Protein 6WB9 (pdb70)

Sequence (1771 aa):
DILQLSYSDDAKDAIPLGTFEIDSTSDGNVTVTTVNIQDVEVSGEYCLNAQIEGKLDMPCFSYMKLRTPLKYDLIVDVDEDNEVKQVSLSYDETNDAITATVRYPEAGPTAPVTKLKVFSDDAFITDWQLANLGPWEKVIPDSRDRNRVLILSNPTETSCLVSSFNVSSGQILFRNVLPFTIDEIQLDSNDHNAMVCVNSSSNHWQKYDLHDWFLLEEGVDNAPSTTILQGFNKVEYFHREDPLALVLNVNDTQYMGFSANGTELIPVWQRDEWLTNVVDYAVLDVSLWNAYWLRLTTNWNRLINLLKENQTTVSDLKFGFAKILIVLTHDGFIGGLDMVNKGQLIWKLDLEIDQGVKMFWTDKNHDELVVFSHDGHYLTIEVTKDQPIIKSRSPLSERKTVDSVIRLNEHDHQYLIKFEDKDHLLFKLNSHIFVTEHDTNGIYGYIIENDTVKQTWKKAVNSKEKMVAYSKRETTNLNTLGITLGDKSVLYKYLYPNLAAYLIANEEHHTITFNLIDTITGEILITQEHKDSPDFRFPMDIVFGEYWVVYSYFSSEPVPEQKLVVVELYESLTPDERLSNSSDNFSYDPLTGHINKPQFQTKQFIFPEIIKTMSISKTTDDITTKAIVMELENGQITYIPKLLLNARGKPAEEMAKDKKKEFMATPYTPVIPINDNFIITHFRNLLPGSDSQLISIPTNLESTSIICDLGLDVFCTRITPSGQFDLMSPTFEKGKLLITIFVLLVITYFIRPSVSNKKLKSQWLIMLKDLVREKLLTIMNTKAYTQFNPEQLLQLENEMKIYMKSGDSALTEGNYFFLMEMLFYVLVYRNQDVDAQVVYNTLRDRLGENSYKMVIMKATLLQINGNDKGAIEYLENLLNDDLEYETDFVTYVSIAKKLIAIKTTSKNLSQESVLKEVVALTDKFPLDAELWWYASEIYFEMGQFEKACYCLEQVLCITPFNYACFGRLSETLYYEALRSKKQTKTELLEKALKNALRSVELSELYLKGWALVNIISRELGRNKQNDLIKLSASKLKEISAKSNNKDKITAELILNKIMLLDDQLKYWVLLPISIVMVLTGVLKQYIMTLITGSSANEAQPRVKLTEWQYLQWAQLLIGNGGNLSSDAFAAKKEFLVKDLTEENMASFIPQTIIMWWVNHFFAGFILMQLPFPLTAKFKEMLQTGIICQDLDVRWVSSISWYFISVLGLNPVYNLIGLNDQQVDKAMHAMANDLTIIQHETCLDNVEQRVLKQYMQEPYEWAKHLLDTKYIEKYNIQNSNTLPSPPGFQKNQITVLQVQKAWQIALQPAKSIPMNIFMSYMSGTSLQIIPIMTALMLLSGPIKAITQSQVQTAMFMYIVFQGVLMYIGYRKLNSMGLIPNAKGDWLPWERIAHYNNGLQWFSDSFVSKLLYTVSALVLFHSGFSSYEFHHLLKLNSLISKLPKDIMYETYAGLILFVLAVFTSFEKLQYLPIESNDGKIISQGNYLKEIALNKATNVDNLIGSNPNGEIIFTPSFVDVHMKRKICREWASNQINATANVVDNKKRLLFVQDSSALVLGLVAGFLQIESVHGFIWFLILYNLINVIYIVWICQLQPGKFYQSPLQDIFFESFFREITGFVMAWTFGYALIRRGTIKGRLDLAASNITGFVSTRTSFKLYQIGNFSTEYPYTSTTMFQDDEGNFEFANLPLNDGVNETTYYVMYPASMDFNLKPNRILIEFKNLENGTLQLNAFKNFFGREYFPSKDILQSMKVHPYHKAPIRSYLQARNVSI

Secondary structure (DSSP, 8-state):
-EEEEEEE-SSS-EEEEEEEE----SSS----EEEEE------EEEEEEEEESSS---S-SEEEEE-SS--EEEEEEE-TTS-EEEEEEEE-TT-SS-EEEEEPPEEPP---PBP--/--TTTTTTS-EEE----SEEEEEE-TTTSSEEEEEE---SS-EEEEEEETTT--EEEEEEESS-TTTEEEESS-TTEEEEEETTTTEEEEEESSS--EEEEESS-PPPEE----TT--EEE---SSS-EEEE-SSSEEEEEE-TTSS-EEEEEEETT-SS--B--EEE--HHHHHHHHHHHHHHHHHHHHHH----SHHHHTT--EEE--B-TTSEE--EETTTTS-B---EE---SSEEEEEESSTT--EEEEEETTSBEEEEE--SS--EEEE--B-SS-S-EEE--EE-TTS-EEEEEETTS-EEEEE---EEEEEEE-SS-EEEEEESSS-EEEEEE----TTEEEEEEEEPP-PPP--SEEE-TTS-EEEB---SS-EEEEEEETTTTEEEEEEE-SSS--EEEEEEE-S-B-TTS--EEEE-SSEEEEEEEB-SS-SSEEEEEEEEES-SSTT---S---TT----TTTT-SPPPEEEEEEEEESSPEEEEEE---SSS-SPPEEEEEETTS-EEEEETTTS-TTPPPHHHHHHS--S-TT-----SS----TTS-SSTT------SS-EEEEEE-SSTT-EEEEEESSSEEEEEE-TT---SS--TT--HHHHHHHHHHHHHHHHHHHHHHHHHHHHHHHT-/-HHHHHHHHHHHHHHHTGGGG--HHHHHHHHHHHHHHHTS--SSS-HHHHHHHHHHHHHHHHHTT-HHHHHHHHHHHHHHT-TTSHHHHHHHHHHHHHSS-HHHHHHHHHHHHHHSSSS---HHHHHHHHHHHHHHHHHHHT--HHHHHHHHHHHHHSS---HHHHHHHHHHHHHTT-HHHHHHHHHHHHHHSTT-HHHHHHHHHHHHHHHHHH-STHHHHHHHHHHHHHHHHHHS-TT-HHHHHHHHHHHHHHS--SS-SSHHHHHHHHHHHHHHS-HHHHHHHHHHHT--/----HHHIIIIIHHHHHHHHHHHHHHHHHHHHH----SS----HHHHHHHHHHHHHHHHHHHGGGS-HHHHHHHHHHHHHHHHT--TTTHHHHHHHHHHHHHHSTTS--EE-SS---GGGHHHH--S---SS--TTEE-HHHHHHHHHHHHHHHHHHTTS-----HHHHHHHHHHHHTPPP--TTSSHHHHHHHH--/----HHHHTTS-HHHHHH------SSPPPPTT---HHHHHHHHHHHHHTTTTTTTTHHHHHHHHTSTT-SS-HHHHHHHHHHHHHHHHT--TTSHHHHHHHHHHHHHHHHHHHHHHHHHHT-S--STTTSSTT-------SSEEEEE-/-HHHHHHHHHHHHHHHHHHHHHHHHHHHHTGGG------HHHHHHHHHHHHHHHHHHHTT-PPPEE--SS--SS--EE-S-SS---BHHHHTHHHHHHT--TTHHHHS-SSS--HHHHHHHHHHHHH-/--B-HHHHHHHHHHHHHHHHHHHHHHHHHHHHTT--HHHHHHHHHHHHHHHHHHIIIIISTT-TTTTSSSHIIIIISSSHHHHHHHHHHHHHHHHHH-/--EEE-----SGGGT--S--GGGEEEEEEEESS-SSSS--EEEE--SSSS----EEEE----STTB--EEEEEEEESSB--S-SEEEEEEEE-TTSSEEEEEEEE-TTB-SS--S---PPPPEEP---------B---PPP-

Solvent-accessible surface area: 77973 Å² total; per-residue (Å²): 82,85,1,54,0,5,11,9,47,100,100,139,128,53,74,55,1,1,31,1,76,19,79,67,74,87,152,51,100,0,77,16,81,69,67,78,70,71,141,55,121,1,51,28,43,42,23,0,26,0,66,7,153,58,145,44,94,18,80,8,0,0,7,0,67,1,163,56,86,16,50,3,21,0,22,0,5,3,7,104,71,39,48,16,26,22,0,1,0,11,45,51,100,119,22,115,40,3,58,12,56,22,54,79,27,91,94,13,22,77,6,74,8,57,104,4,172,102,22,53,54,41,13,102,124,20,4,10,28,40,27,8,0,0,45,10,85,62,30,13,52,2,63,142,62,99,59,55,0,1,0,0,0,18,66,59,170,105,24,0,1,0,0,2,0,32,2,31,56,10,124,26,55,11,26,12,67,4,94,11,30,18,116,42,0,49,19,4,43,144,59,99,19,0,0,0,0,25,44,82,110,57,88,80,21,42,29,12,15,2,32,47,0,18,4,47,116,52,15,51,123,119,50,42,90,40,54,136,76,176,14,189,107,70,89,86,115,24,22,156,16,125,97,73,0,20,0,9,9,6,72,114,13,36,4,33,0,25,7,33,107,57,127,140,97,76,93,62,17,113,40,40,0,9,1,3,42,3,55,9,54,6,28,24,80,88,123,63,161,101,40,46,131,119,34,41,42,62,20,157,84,117,97,66,93,113,106,153,159,116,177,125,110,118,36,17,90,57,10,2,8,3,12,13,0,0,0,0,0,70,66,0,32,0,0,0,1,16,13,50,64,152,5,113,48,74,9,54,27,67,0,106,18,97,67,1,12,56,5,30,19,6,63,167,111,72,67,44,0,0,0,0,1,39,62,0,52,32,0,11,0,40,4,54,166,107,85,2,104,57,121,37,102,43,70,17,85,95,133,133,42,0,62,22,6,10,47,0,25,95,134,82,30,22,0,0,0,20,6,80,92,132,69,31,31,29,22,126,21,142,121,36,14,2,1,0,2,61,37,77,81,0,0,40,1,23,0,5,82,137,104,93,40,51,105,2,2,48,1,44,25,58,108,111,19,99,12,37,6,26,19,54,19,36,131,23,67,51,38,18,15,4,10,35,15,18,82,24,16,0,9,5,6,1,20,0,32,2,1,0,0,4,0,10,2,1,82,91,40,79,0,0,18,0,8,0,0,0,2,0,0,0,2,3,19,5,9,1,13,3,111,9,56,13,1,33,110,21,40,20,23,3,7,0,0,14,22,6,0,0,0,0,0,2,0,23,106,16,0,3,2,0,0,0,0,0,0,5,1,0,7,7,70,84,57,51,85,46,84,10,65,23,42,130,144,72,75,15,52,0,1,25,0,70,9,15,57,14,70,39,62,24,51,0,0,0,3,18,32,11,0,42,22,8,18,3,0,84,5,54,56,17,23,3,14,18,0,0,0,0,1,0,88,45,3,6,0,5,16,7,9,19,24,74,0,12,0,44,2,115,51,77,138,76,16,86,151,87,111,135,46,16,70,115,13,27,40,15,64,18,42,13,100,45,64,25,66,49,0,8,1,1,76,36,55,5,36,9,24,103,104,1,53,9,14,6,5,56,5,18,1,2,0,2,0,0,0,0,0,0,2,2,0,0,0,2,6,65,4,33,14,11,31,51,0,0,32,17,37,101,60,25,60,66,46,111,0,97,111,41,20,132,68,27,88,48,73,12,166,142,32,143,79,51,6,35,51,39,110,2,80,48,78,0,44,58,124,112,100,43,20,20,35,73,10,0,19,38,0,17,80,11,57,7,9,10,108,20,77,14,114,32,0,60,76,3,10,67,27,0,57,132,13,30,161,56,51,73,111,56,12,79,63,3,39,57,16,32,0,13,17,1,11,0,21,0,0,0,7,35,41,74,47,114,50,0,60,80,10,5,50,59,0,98,126,78,28,18,74,111,0,33,28,0,6,21,0,53,0,0,10,43,2,24,77,48,92,35,162,26,0,21,109,56,0,61,97,37,16,101,93,14,60,100,196,3,65,4,49,45,11,11,2,16,2,5,14,9,9,10,4,0,30,25,25,30,117,130,50,72,79,68,32,4,0,113,42,0,14,45,7,2,67,60,0,0,19,17,5,6,0,1,3,36,2,1,50,8,0,20,101,9,4,22,2,104,23,0,9,10,0,1,11,0,0,0,0,25,26,33,93,1,5,2,0,0,0,24,2,0,9,0,4,1,3,13,0,7,69,18,154,132,135,52,54,47,90,20,0,94,48,0,5,61,4,0,1,9,0,0,13,0,0,20,1,19,8,21,0,0,0,0,0,0,5,0,0,65,52,35,62,62,65,201,117,80,76,1,15,94,5,0,22,61,19,0,122,47,0,9,82,108,12,5,57,33,9,85,50,0,0,67,58,0,25,106,53,190,51,15,14,10,28,92,0,15,85,65,0,0,70,10,0,21,71,4,8,30,18,21,5,18,27,30,35,28,77,84,40,47,130,73,36,88,47,112,54,114,76,52,42,43,83,108,14,16,52,137,5,26,28,52,0,0,73,44,0,47,55,22,5,16,9,1,18,68,116,10,9,44,38,0,46,114,42,0,33,123,31,0,58,138,160,168,131,64,44,73,102,40,45,72,100,12,23,156,17,1,62,97,26,1,49,29,10,0,0,0,46,0,0,18,48,52,16,21,17,41,33,34,7,10,2,43,42,6,72,4,50,24,0,56,8,34,34,0,1,2,5,0,4,3,9,18,0,43,53,0,7,37,0,36,20,29,61,92,62,10,120,39,96,183,42,89,163,40,7,87,54,44,3,89,74,0,66,64,58,106,61,141,18,48,4,111,66,0,54,97,49,0,46,151,87,30,128,118,123,26,59,98,44,0,71,58,0,32,59,52,155,63,0,85,156,29,115,96,91,119,61,129,100,22,12,48,2,8,21,112,168,129,40,73,81,58,58,35,84,104,76,95,52,158,12,58,59,78,15,68,63,16,49,115,90,44,57,73,113,25,68,180,37,98,24,69,2,81,95,21,54,11,13,65,48,3,80,113,26,34,34,32,14,104,148,48,128,117,157,87,116,39,92,96,8,103,131,77,32,58,55,66,16,22,61,17,72,108,32,0,94,122,14,15,65,80,8,4,21,26,55,87,30,87,0,0,140,5,74,139,38,131,74,6,120,10,46,84,46,14,65,30,37,15,59,33,160,76,3,126,82,29,59,79,52,0,59,122,28,13,137,21,0,5,70,6,0,54,44,44,14,23,95,43,76,78,113,87,103,196,76,140,32,54,111,8,4,65,116,8,0,62,41,0,12,104,42,31,16,81,0,1,4,42,31,7,66,91,38,84,33,24,4,6,37,16,71,90,89,61,75,15,54,60,28,11,21,2,72,14,0,5,17,13,73,11,8,6,28,30,10,9,5,28,13,19,49,29,0,69,18,33,39,19,26,28,15,12,58,3,63,90,28,21,94,73,7,128,94,99,73,92,156,163,54,28,19,103,65,17,11,79,48,1,70,99,84,6,33,60,0,1,0,3,3,0,24,15,0,0,54,0,0,0,20,24,31,12,78,22,111,122,0,58,84,19,0,57,106,36,1,53,86,8,0,69,62,0,32,77,127,0,0,43,136,89,22,40,65,0,1,84,59,38,103,94,10,0,41,103,113,12,61,130,47,0,31,29,0,0,24,10,9,0,0,40,0,18,3,42,8,238,129,4,57,0,87,1,76,0,35,0,55,80,65,141,33,94,75,42,43,1,27,16,0,36,0,16,0,1,5,15,26,144,72,103,82,135,61,13,63,42,24,80,8,42,0,31,49,87,72,0,42,2,40,1,32,54,0,29,28,10,135,25,105,93,73,34,1,39,0,0,0,13,8,26,14,19,23,4,43,13,103,2,57,15,0,5,0,23,2,44,18,57,142,110,76,80,65,69,47,28,0,43,41,5,105,22,2,18,46,8,64,34,47,193,143,109,111,82,83,15,135,103,15,90,166,89,1,31,0,84,116,5,150,90,22,59,0,48,50,98,105

Structure (mmCIF, N/CA/C/O backbone):
data_6WB9
#
_entry.id   6WB9
#
_cell.length_a   1.00
_cell.length_b   1.00
_cell.length_c   1.00
_cell.angle_alpha   90.00
_cell.angle_beta   90.00
_cell.angle_gamma   90.00
#
_symmetry.space_group_name_H-M   'P 1'
#
loop_
_entity.id
_entity.type
_entity.pdbx_description
1 polymer 'Endoplasmic reticulum membrane protein complex subunit 10'
2 polymer 'ER membrane protein complex subunit 1'
3 polymer 'ER membrane protein complex subunit 2'
4 polymer 'ER membrane protein complex subunit 3'
5 polymer 'ER membrane protein complex subunit 4'
6 polymer 'ER membrane protein complex subunit 5'
7 polymer 'ER membrane protein complex subunit 6'
8 polymer 'Protein SOP4'
9 non-polymer 2-acetamido-2-deoxy-beta-D-glucopyranose
10 non-polymer '(2S)-3-(hexadecanoyloxy)-2-[(9Z)-octadec-9-enoyloxy]propyl 2-(trimethylammonio)ethyl phosphate'
#
loop_
_atom_site.group_PDB
_atom_site.id
_atom_site.type_symbol
_atom_site.label_atom_id
_atom_site.label_alt_id
_atom_site.label_comp_id
_atom_site.label_asym_id
_atom_site.label_entity_id
_atom_site.label_seq_id
_atom_site.pdbx_PDB_ins_code
_atom_site.Cartn_x
_atom_site.Cartn_y
_atom_site.Cartn_z
_atom_site.occupancy
_atom_site.B_iso_or_equiv
_atom_site.auth_seq_id
_atom_site.auth_comp_id
_atom_site.auth_asym_id
_atom_site.auth_atom_id
_atom_site.pdbx_PDB_model_num
ATOM 1 N N . ASP A 1 19 ? 72.627 106.187 78.394 1.00 76.81 19 ASP 0 N 1
ATOM 2 C CA . ASP A 1 19 ? 71.948 106.791 77.254 1.00 76.81 19 ASP 0 CA 1
ATOM 3 C C . ASP A 1 19 ? 72.333 108.261 77.112 1.00 76.81 19 ASP 0 C 1
ATOM 4 O O . ASP A 1 19 ? 73.507 108.588 76.947 1.00 76.81 19 ASP 0 O 1
ATOM 9 N N . ILE A 1 20 ? 71.341 109.144 77.178 1.00 70.60 20 ILE 0 N 1
ATOM 10 C CA . ILE A 1 20 ? 71.545 110.580 77.037 1.00 70.60 20 ILE 0 CA 1
ATOM 11 C C . ILE A 1 20 ? 71.231 111.237 78.374 1.00 70.60 20 ILE 0 C 1
ATOM 12 O O . ILE A 1 20 ? 70.110 111.123 78.884 1.00 70.60 20 ILE 0 O 1
ATOM 17 N N . LEU A 1 21 ? 72.221 111.923 78.934 1.00 63.67 21 LEU 0 N 1
ATOM 18 C CA . LEU A 1 21 ? 72.098 112.603 80.218 1.00 63.67 21 LEU 0 CA 1
ATOM 19 C C . LEU A 1 21 ? 71.733 114.059 79.955 1.00 63.67 21 LEU 0 C 1
ATOM 20 O O . LEU A 1 21 ? 72.528 114.808 79.379 1.00 63.67 21 LEU 0 O 1
ATOM 25 N N . GLN A 1 22 ? 70.530 114.455 80.361 1.00 63.92 22 GLN 0 N 1
ATOM 26 C CA . GLN A 1 22 ? 70.091 115.841 80.274 1.00 63.92 22 GLN 0 CA 1
ATOM 27 C C . GLN A 1 22 ? 70.430 116.539 81.585 1.00 63.92 22 GLN 0 C 1
ATOM 28 O O . GLN A 1 22 ? 69.865 116.213 82.637 1.00 63.92 22 GLN 0 O 1
ATOM 34 N N . LEU A 1 23 ? 71.371 117.478 81.520 1.00 56.94 23 LEU 0 N 1
ATOM 35 C CA . LEU A 1 23 ? 71.697 118.357 82.631 1.00 56.94 23 LEU 0 CA 1
ATOM 36 C C . LEU A 1 23 ? 70.845 119.614 82.529 1.00 56.94 23 LEU 0 C 1
ATOM 37 O O . LEU A 1 23 ? 70.807 120.261 81.477 1.00 56.94 23 LEU 0 O 1
ATOM 42 N N . SER A 1 24 ? 70.175 119.961 83.626 1.00 54.26 24 SER 0 N 1
ATOM 43 C CA . SER A 1 24 ? 69.161 121.011 83.606 1.00 54.26 24 SER 0 CA 1
ATOM 44 C C . SER A 1 24 ? 69.102 121.688 84.965 1.00 54.26 24 SER 0 C 1
ATOM 45 O O . SER A 1 24 ? 68.879 121.017 85.971 1.00 54.26 24 SER 0 O 1
ATOM 48 N N . TYR A 1 25 ? 69.284 123.003 85.010 1.00 58.77 25 TYR 0 N 1
ATOM 49 C CA . TYR A 1 25 ? 69.125 123.665 86.294 1.00 58.77 25 TYR 0 CA 1
ATOM 50 C C . TYR A 1 25 ? 67.654 123.988 86.541 1.00 58.77 25 TYR 0 C 1
ATOM 51 O O . TYR A 1 25 ? 66.812 123.920 85.643 1.00 58.77 25 TYR 0 O 1
ATOM 60 N N . SER A 1 26 ? 67.349 124.340 87.787 1.00 59.15 26 SER 0 N 1
ATOM 61 C CA . SER A 1 26 ? 65.978 124.607 88.191 1.00 59.15 26 SER 0 CA 1
ATOM 62 C C . SER A 1 26 ? 65.983 125.491 89.427 1.00 59.15 26 SER 0 C 1
ATOM 63 O O . SER A 1 26 ? 66.975 125.572 90.160 1.00 59.15 26 SER 0 O 1
ATOM 66 N N . ASP A 1 27 ? 64.853 126.153 89.642 1.00 77.56 27 ASP 0 N 1
ATOM 67 C CA . ASP A 1 27 ? 64.633 127.008 90.798 1.00 77.56 27 ASP 0 CA 1
ATOM 68 C C . ASP A 1 27 ? 63.989 126.178 91.912 1.00 77.56 27 ASP 0 C 1
ATOM 69 O O . ASP A 1 27 ? 64.015 124.945 91.873 1.00 77.56 27 ASP 0 O 1
ATOM 74 N N . ASP A 1 28 ? 63.429 126.846 92.924 1.00 81.07 28 ASP 0 N 1
ATOM 75 C CA . ASP A 1 28 ? 62.882 126.153 94.088 1.00 81.07 28 ASP 0 CA 1
ATOM 76 C C . ASP A 1 28 ? 61.624 125.366 93.734 1.00 81.07 28 ASP 0 C 1
ATOM 77 O O . ASP A 1 28 ? 61.587 124.137 93.869 1.00 81.07 28 ASP 0 O 1
ATOM 82 N N . ALA A 1 29 ? 60.582 126.057 93.276 1.00 85.62 29 ALA 0 N 1
ATOM 83 C CA . ALA A 1 29 ? 59.304 125.422 92.978 1.00 85.62 29 ALA 0 CA 1
ATOM 84 C C . ALA A 1 29 ? 59.022 125.269 91.492 1.00 85.62 29 ALA 0 C 1
ATOM 85 O O . ALA A 1 29 ? 58.217 124.414 91.119 1.00 85.62 29 ALA 0 O 1
ATOM 87 N N . LYS A 1 30 ? 59.662 126.065 90.640 1.00 84.83 30 LYS 0 N 1
ATOM 88 C CA . LYS A 1 30 ? 59.390 126.041 89.212 1.00 84.83 30 LYS 0 CA 1
ATOM 89 C C . LYS A 1 30 ? 60.058 124.834 88.553 1.00 84.83 30 LYS 0 C 1
ATOM 90 O O . LYS A 1 30 ? 60.792 124.068 89.182 1.00 84.83 30 LYS 0 O 1
ATOM 96 N N . ASP A 1 31 ? 59.798 124.668 87.257 1.00 83.34 31 ASP 0 N 1
ATOM 97 C CA . ASP A 1 31 ? 60.275 123.515 86.511 1.00 83.34 31 ASP 0 CA 1
ATOM 98 C C . ASP A 1 31 ? 61.737 123.698 86.111 1.00 83.34 31 ASP 0 C 1
ATOM 99 O O . ASP A 1 31 ? 62.368 124.721 86.390 1.00 83.34 31 ASP 0 O 1
ATOM 104 N N . ALA A 1 32 ? 62.279 122.689 85.436 1.00 68.42 32 ALA 0 N 1
ATOM 105 C CA . ALA A 1 32 ? 63.685 122.685 85.068 1.00 68.42 32 ALA 0 CA 1
ATOM 106 C C . ALA A 1 32 ? 63.920 123.472 83.786 1.00 68.42 32 ALA 0 C 1
ATOM 107 O O . ALA A 1 32 ? 63.043 123.586 82.927 1.00 68.42 32 ALA 0 O 1
ATOM 109 N N . ILE A 1 33 ? 65.124 124.020 83.670 1.00 61.78 33 ILE 0 N 1
ATOM 110 C CA . ILE A 1 33 ? 65.578 124.743 82.491 1.00 61.78 33 ILE 0 CA 1
ATOM 111 C C . ILE A 1 33 ? 66.825 124.029 81.983 1.00 61.78 33 ILE 0 C 1
ATOM 112 O O . ILE A 1 33 ? 67.813 123.929 82.714 1.00 61.78 33 ILE 0 O 1
ATOM 117 N N . PRO A 1 34 ? 66.829 123.516 80.751 1.00 61.86 34 PRO 0 N 1
ATOM 118 C CA . PRO A 1 34 ? 67.927 122.640 80.318 1.00 61.86 34 PRO 0 CA 1
ATOM 119 C C . PRO A 1 34 ? 69.227 123.390 80.065 1.00 61.86 34 PRO 0 C 1
ATOM 120 O O . PRO A 1 34 ? 69.249 124.454 79.443 1.00 61.86 34 PRO 0 O 1
ATOM 124 N N . LEU A 1 35 ? 70.321 122.814 80.572 1.00 58.85 35 LEU 0 N 1
ATOM 125 C CA . LEU A 1 35 ? 71.661 123.328 80.339 1.00 58.85 35 LEU 0 CA 1
ATOM 126 C C . LEU A 1 35 ? 72.443 122.541 79.303 1.00 58.85 35 LEU 0 C 1
ATOM 127 O O . LEU A 1 35 ? 73.415 123.071 78.757 1.00 58.85 35 LEU 0 O 1
ATOM 132 N N . GLY A 1 36 ? 72.066 121.301 79.035 1.00 62.19 36 GLY 0 N 1
ATOM 133 C CA . GLY A 1 36 ? 72.756 120.543 78.012 1.00 62.19 36 GLY 0 CA 1
ATOM 134 C C . GLY A 1 36 ? 72.310 119.102 78.006 1.00 62.19 36 GLY 0 C 1
ATOM 135 O O . GLY A 1 36 ? 71.597 118.637 78.895 1.00 62.19 36 GLY 0 O 1
ATOM 136 N N . THR A 1 37 ? 72.737 118.401 76.960 1.00 63.73 37 THR 0 N 1
ATOM 137 C CA . THR A 1 37 ? 72.560 116.960 76.844 1.00 63.73 37 THR 0 CA 1
ATOM 138 C C . THR A 1 37 ? 73.886 116.348 76.426 1.00 63.73 37 THR 0 C 1
ATOM 139 O O . THR A 1 37 ? 74.531 116.836 75.491 1.00 63.73 37 THR 0 O 1
ATOM 143 N N . PHE A 1 38 ? 74.282 115.287 77.120 1.00 61.10 38 PHE 0 N 1
ATOM 144 C CA . PHE A 1 38 ? 75.532 114.585 76.889 1.00 61.10 38 PHE 0 CA 1
ATOM 145 C C . PHE A 1 38 ? 75.226 113.120 76.602 1.00 61.10 38 PHE 0 C 1
ATOM 146 O O . PHE A 1 38 ? 74.139 112.629 76.909 1.00 61.10 38 PHE 0 O 1
ATOM 154 N N . GLU A 1 39 ? 76.190 112.414 76.013 1.00 73.56 39 GLU 0 N 1
ATOM 155 C CA . GLU A 1 39 ? 75.969 111.050 75.537 1.00 73.56 39 GLU 0 CA 1
ATOM 156 C C . GLU A 1 39 ? 76.920 110.092 76.240 1.00 73.56 39 GLU 0 C 1
ATOM 157 O O . GLU A 1 39 ? 78.140 110.184 76.072 1.00 73.56 39 GLU 0 O 1
ATOM 163 N N . ILE A 1 40 ? 76.359 109.166 77.011 1.00 79.31 40 ILE 0 N 1
ATOM 164 C CA . ILE A 1 40 ? 77.121 108.090 77.635 1.00 79.31 40 ILE 0 CA 1
ATOM 165 C C . ILE A 1 40 ? 77.152 106.910 76.671 1.00 79.31 40 ILE 0 C 1
ATOM 166 O O . ILE A 1 40 ? 76.101 106.384 76.287 1.00 79.31 40 ILE 0 O 1
ATOM 171 N N . ASP A 1 41 ? 78.353 106.497 76.275 1.00 83.46 41 ASP 0 N 1
ATOM 172 C CA . ASP A 1 41 ? 78.547 105.381 75.357 1.00 83.46 41 ASP 0 CA 1
ATOM 173 C C . ASP A 1 41 ? 79.373 104.312 76.056 1.00 83.46 41 ASP 0 C 1
ATOM 174 O O . ASP A 1 41 ? 80.492 104.581 76.503 1.00 83.46 41 ASP 0 O 1
ATOM 179 N N . SER A 1 42 ? 78.825 103.102 76.141 1.00 86.75 42 SER 0 N 1
ATOM 180 C CA . SER A 1 42 ? 79.412 102.034 76.947 1.00 86.75 42 SER 0 CA 1
ATOM 181 C C . SER A 1 42 ? 80.395 101.232 76.103 1.00 86.75 42 SER 0 C 1
ATOM 182 O O . SER A 1 42 ? 79.995 100.341 75.348 1.00 86.75 42 SER 0 O 1
ATOM 185 N N . THR A 1 43 ? 81.686 101.553 76.252 1.00 89.17 43 THR 0 N 1
ATOM 186 C CA . THR A 1 43 ? 82.838 100.776 75.770 1.00 89.17 43 THR 0 CA 1
ATOM 187 C C . THR A 1 43 ? 82.800 100.569 74.251 1.00 89.17 43 THR 0 C 1
ATOM 188 O O . THR A 1 43 ? 82.615 99.459 73.745 1.00 89.17 43 THR 0 O 1
ATOM 192 N N . SER A 1 44 ? 82.962 101.682 73.533 1.00 91.87 44 SER 0 N 1
ATOM 193 C CA . SER A 1 44 ? 83.182 101.599 72.093 1.00 91.87 44 SER 0 CA 1
ATOM 194 C C . SER A 1 44 ? 84.517 100.926 71.794 1.00 91.87 44 SER 0 C 1
ATOM 195 O O . SER A 1 44 ? 84.565 99.843 71.199 1.00 91.87 44 SER 0 O 1
ATOM 198 N N . ASP A 1 45 ? 85.606 101.551 72.207 1.00 93.48 45 ASP 0 N 1
ATOM 199 C CA . ASP A 1 45 ? 86.929 100.936 72.212 1.00 93.48 45 ASP 0 CA 1
ATOM 200 C C . ASP A 1 45 ? 87.607 101.033 73.569 1.00 93.48 45 ASP 0 C 1
ATOM 201 O O . ASP A 1 45 ? 88.319 100.106 73.962 1.00 93.48 45 ASP 0 O 1
ATOM 206 N N . GLY A 1 46 ? 87.397 102.127 74.298 1.00 91.46 46 GLY 0 N 1
ATOM 207 C CA . GLY A 1 46 ? 87.988 102.297 75.609 1.00 91.46 46 GLY 0 CA 1
ATOM 208 C C . GLY A 1 46 ? 86.968 102.339 76.728 1.00 91.46 46 GLY 0 C 1
ATOM 209 O O . GLY A 1 46 ? 86.143 101.430 76.865 1.00 91.46 46 GLY 0 O 1
ATOM 210 N N . ASN A 1 47 ? 87.012 103.398 77.531 1.00 84.08 47 ASN 0 N 1
ATOM 211 C CA . ASN A 1 47 ? 86.143 103.538 78.692 1.00 84.08 47 ASN 0 CA 1
ATOM 212 C C . ASN A 1 47 ? 84.782 104.101 78.277 1.00 84.08 47 ASN 0 C 1
ATOM 213 O O . ASN A 1 47 ? 84.421 104.141 77.098 1.00 84.08 47 ASN 0 O 1
ATOM 218 N N . VAL A 1 48 ? 84.009 104.547 79.266 1.00 73.04 48 VAL 0 N 1
ATOM 219 C CA . VAL A 1 48 ? 82.620 104.959 79.092 1.00 73.04 48 VAL 0 CA 1
ATOM 220 C C . VAL A 1 48 ? 82.563 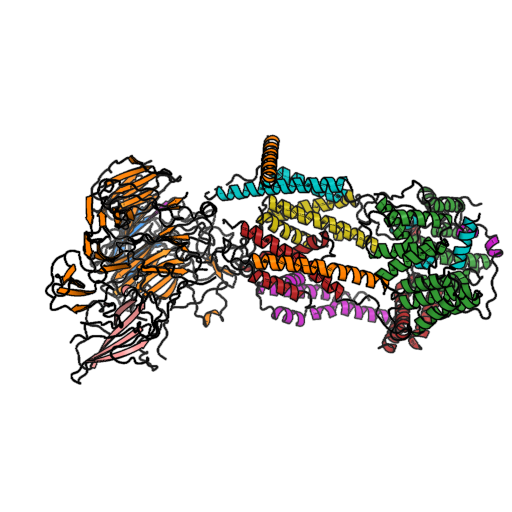106.491 79.057 1.00 73.04 48 VAL 0 C 1
ATOM 221 O O . VAL A 1 48 ? 81.525 107.107 79.332 1.00 73.04 48 VAL 0 O 1
ATOM 225 N N . THR A 1 49 ? 83.678 107.110 78.655 1.00 72.03 49 THR 0 N 1
ATOM 226 C CA . THR A 1 49 ? 83.853 108.560 78.730 1.00 72.03 49 THR 0 CA 1
ATOM 227 C C . THR A 1 49 ? 82.881 109.309 77.816 1.00 72.03 49 THR 0 C 1
ATOM 228 O O . THR A 1 49 ? 82.574 108.866 76.707 1.00 72.03 49 THR 0 O 1
ATOM 232 N N . VAL A 1 50 ? 82.404 110.461 78.302 1.00 66.80 50 VAL 0 N 1
ATOM 233 C CA . VAL A 1 50 ? 81.247 111.137 77.724 1.00 66.80 50 VAL 0 CA 1
ATOM 234 C C . VAL A 1 50 ? 81.637 111.883 76.452 1.00 66.80 50 VAL 0 C 1
ATOM 235 O O . VAL A 1 50 ? 82.810 112.154 76.181 1.00 66.80 50 VAL 0 O 1
ATOM 239 N N . THR A 1 51 ? 80.617 112.219 75.663 1.00 69.52 51 THR 0 N 1
ATOM 240 C CA . THR A 1 51 ? 80.704 113.192 74.586 1.00 69.52 51 THR 0 CA 1
ATOM 241 C C . THR A 1 51 ? 79.555 114.178 74.744 1.00 69.52 51 THR 0 C 1
ATOM 242 O O . THR A 1 51 ? 78.499 113.837 75.281 1.00 69.52 51 THR 0 O 1
ATOM 246 N N . THR A 1 52 ? 79.766 115.406 74.277 1.00 66.88 52 THR 0 N 1
ATOM 247 C CA . THR A 1 52 ? 78.774 116.469 74.418 1.00 66.88 52 THR 0 CA 1
ATOM 248 C C . THR A 1 52 ? 77.901 116.511 73.170 1.00 66.88 52 THR 0 C 1
ATOM 249 O O . THR A 1 52 ? 78.393 116.772 72.068 1.00 66.88 52 THR 0 O 1
ATOM 253 N N . VAL A 1 53 ? 76.603 116.261 73.341 1.00 68.08 53 VAL 0 N 1
ATOM 254 C CA . VAL A 1 53 ? 75.671 116.376 72.224 1.00 68.08 53 VAL 0 CA 1
ATOM 255 C C . VAL A 1 53 ? 75.262 117.828 72.017 1.00 68.08 53 VAL 0 C 1
ATOM 256 O O . VAL A 1 53 ? 75.524 118.420 70.964 1.00 68.08 53 VAL 0 O 1
ATOM 260 N N . ASN A 1 54 ? 74.624 118.427 73.021 1.00 71.42 54 ASN 0 N 1
ATOM 261 C CA . ASN A 1 54 ? 74.132 119.793 72.911 1.00 71.42 54 ASN 0 CA 1
ATOM 262 C C . ASN A 1 54 ? 74.501 120.581 74.155 1.00 71.42 54 ASN 0 C 1
ATOM 263 O O . ASN A 1 54 ? 74.382 120.080 75.275 1.00 71.42 54 ASN 0 O 1
ATOM 268 N N . ILE A 1 55 ? 74.943 121.815 73.948 1.00 73.43 55 ILE 0 N 1
ATOM 269 C CA . ILE A 1 55 ? 75.104 122.777 75.025 1.00 73.43 55 ILE 0 CA 1
ATOM 270 C C . ILE A 1 55 ? 74.023 123.838 74.849 1.00 73.43 55 ILE 0 C 1
ATOM 271 O O . ILE A 1 55 ? 73.441 123.997 73.771 1.00 73.43 55 ILE 0 O 1
ATOM 276 N N . GLN A 1 56 ? 73.722 124.544 75.933 1.00 75.60 56 GLN 0 N 1
ATOM 277 C CA . GLN A 1 56 ? 72.669 125.552 75.934 1.00 75.60 56 GLN 0 CA 1
ATOM 278 C C . GLN A 1 56 ? 73.270 126.897 76.307 1.00 75.60 56 GLN 0 C 1
ATOM 279 O O . GLN A 1 56 ? 73.825 127.052 77.400 1.00 75.60 56 GLN 0 O 1
ATOM 285 N N . ASP A 1 57 ? 73.158 127.864 75.397 1.00 81.56 57 ASP 0 N 1
ATOM 286 C CA . ASP A 1 57 ? 73.682 129.211 75.619 1.00 81.56 57 ASP 0 CA 1
ATOM 287 C C . ASP A 1 57 ? 72.583 130.085 76.223 1.00 81.56 57 ASP 0 C 1
ATOM 288 O O . ASP A 1 57 ? 72.053 131.010 75.605 1.00 81.56 57 ASP 0 O 1
ATOM 293 N N . VAL A 1 58 ? 72.243 129.761 77.469 1.00 79.20 58 VAL 0 N 1
ATOM 294 C CA . VAL A 1 58 ? 71.189 130.440 78.213 1.00 79.20 58 VAL 0 CA 1
ATOM 295 C C . VAL A 1 58 ? 71.833 131.244 79.332 1.00 79.20 58 VAL 0 C 1
ATOM 296 O O . VAL A 1 58 ? 72.744 130.758 80.013 1.00 79.20 58 VAL 0 O 1
ATOM 300 N N . GLU A 1 59 ? 71.367 132.478 79.514 1.00 77.81 59 GLU 0 N 1
ATOM 301 C CA . GLU A 1 59 ? 71.860 133.333 80.589 1.00 77.81 59 GLU 0 CA 1
ATOM 302 C C . GLU A 1 59 ? 71.323 132.821 81.919 1.00 77.81 59 GLU 0 C 1
ATOM 303 O O . GLU A 1 59 ? 70.124 132.923 82.196 1.00 77.81 59 GLU 0 O 1
ATOM 309 N N . VAL A 1 60 ? 72.209 132.273 82.746 1.00 69.37 60 VAL 0 N 1
ATOM 310 C CA . VAL A 1 60 ? 71.846 131.733 84.049 1.00 69.37 60 VAL 0 CA 1
ATOM 311 C C . VAL A 1 60 ? 72.762 132.355 85.096 1.00 69.37 60 VAL 0 C 1
ATOM 312 O O . VAL A 1 60 ? 73.988 132.343 84.944 1.00 69.37 60 VAL 0 O 1
ATOM 316 N N . SER A 1 61 ? 72.165 132.934 86.136 1.00 63.61 61 SER 0 N 1
ATOM 317 C CA . SER A 1 61 ? 72.928 133.514 87.233 1.00 63.61 61 SER 0 CA 1
ATOM 318 C C . SER A 1 61 ? 72.103 133.409 88.504 1.00 63.61 61 SER 0 C 1
ATOM 319 O O . SER A 1 61 ? 70.938 133.816 88.521 1.00 63.61 61 SER 0 O 1
ATOM 322 N N . GLY A 1 62 ? 72.702 132.864 89.556 1.00 52.32 62 GLY 0 N 1
ATOM 323 C CA . GLY A 1 62 ? 72.028 132.688 90.824 1.00 52.32 62 GLY 0 CA 1
ATOM 324 C C . GLY A 1 62 ? 72.174 131.275 91.338 1.00 52.32 62 GLY 0 C 1
ATOM 325 O O . GLY A 1 62 ? 72.779 130.413 90.709 1.00 52.32 62 GLY 0 O 1
ATOM 326 N N . GLU A 1 63 ? 71.610 131.047 92.519 1.00 49.59 63 GLU 0 N 1
ATOM 327 C CA . GLU A 1 63 ? 71.705 129.754 93.185 1.00 49.59 63 GLU 0 CA 1
ATOM 328 C C . GLU A 1 63 ? 70.609 128.836 92.660 1.00 49.59 63 GLU 0 C 1
ATOM 329 O O . GLU A 1 63 ? 69.420 129.136 92.806 1.00 49.59 63 GLU 0 O 1
ATOM 335 N N . TYR A 1 64 ? 71.008 127.718 92.057 1.00 50.89 64 TYR 0 N 1
ATOM 336 C CA . TYR A 1 64 ? 70.063 126.829 91.402 1.00 50.89 64 TYR 0 CA 1
ATOM 337 C C . TYR A 1 64 ? 70.383 125.375 91.716 1.00 50.89 64 TYR 0 C 1
ATOM 338 O O . TYR A 1 64 ? 71.517 125.014 92.058 1.00 50.89 64 TYR 0 O 1
ATOM 347 N N . CYS A 1 65 ? 69.344 124.547 91.576 1.00 51.36 65 CYS 0 N 1
ATOM 348 C CA . CYS A 1 65 ? 69.402 123.104 91.766 1.00 51.36 65 CYS 0 CA 1
ATOM 349 C C . CYS A 1 65 ? 69.629 122.450 90.411 1.00 51.36 65 CYS 0 C 1
ATOM 350 O O . CYS A 1 65 ? 68.800 122.596 89.512 1.00 51.36 65 CYS 0 O 1
ATOM 353 N N . LEU A 1 66 ? 70.726 121.722 90.264 1.00 43.14 66 LEU 0 N 1
ATOM 354 C CA . LEU A 1 66 ? 71.055 121.081 88.998 1.00 43.14 66 LEU 0 CA 1
ATOM 355 C C . LEU A 1 66 ? 70.564 119.641 89.004 1.00 43.14 66 LEU 0 C 1
ATOM 356 O O . LEU A 1 66 ? 70.737 118.931 89.995 1.00 43.14 66 LEU 0 O 1
ATOM 361 N N . ASN A 1 67 ? 69.924 119.228 87.910 1.00 51.30 67 ASN 0 N 1
ATOM 362 C CA . ASN A 1 67 ? 69.446 117.871 87.701 1.00 51.30 67 ASN 0 CA 1
ATOM 363 C C . ASN A 1 67 ? 70.225 117.230 86.561 1.00 51.30 67 ASN 0 C 1
ATOM 364 O O . ASN A 1 67 ? 70.682 117.914 85.643 1.00 51.30 67 ASN 0 O 1
ATOM 369 N N . ALA A 1 68 ? 70.344 115.906 86.612 1.00 57.67 68 ALA 0 N 1
ATOM 370 C CA . ALA A 1 68 ? 71.140 115.120 85.672 1.00 57.67 68 ALA 0 CA 1
ATOM 371 C C . ALA A 1 68 ? 70.354 113.919 85.183 1.00 57.67 68 ALA 0 C 1
ATOM 372 O O . ALA A 1 68 ? 70.797 112.774 85.286 1.00 57.67 68 ALA 0 O 1
ATOM 374 N N . GLN A 1 69 ? 69.156 114.167 84.666 1.00 70.97 69 GLN 0 N 1
ATOM 375 C CA . GLN A 1 69 ? 68.223 113.084 84.382 1.00 70.97 69 GLN 0 CA 1
ATOM 376 C C . GLN A 1 69 ? 68.637 112.303 83.141 1.00 70.97 69 GLN 0 C 1
ATOM 377 O O . GLN A 1 69 ? 68.866 112.883 82.078 1.00 70.97 69 GLN 0 O 1
ATOM 383 N N . ILE A 1 70 ? 68.745 110.986 83.281 1.00 75.54 70 ILE 0 N 1
ATOM 384 C CA . ILE A 1 70 ? 68.819 110.077 82.144 1.00 75.54 70 ILE 0 CA 1
ATOM 385 C C . ILE A 1 70 ? 67.454 109.424 81.999 1.00 75.54 70 ILE 0 C 1
ATOM 386 O O . ILE A 1 70 ? 66.940 108.832 82.956 1.00 75.54 70 ILE 0 O 1
ATOM 391 N N . GLU A 1 71 ? 66.860 109.536 80.808 1.00 87.92 71 GLU 0 N 1
ATOM 392 C CA . GLU A 1 71 ? 65.478 109.104 80.624 1.00 87.92 71 GLU 0 CA 1
ATOM 393 C C . GLU A 1 71 ? 65.323 107.589 80.596 1.00 87.92 71 GLU 0 C 1
ATOM 394 O O . GLU A 1 71 ? 64.193 107.097 80.684 1.00 87.92 71 GLU 0 O 1
ATOM 400 N N . GLY A 1 72 ? 66.414 106.842 80.476 1.00 84.48 72 GLY 0 N 1
ATOM 401 C CA . GLY A 1 72 ? 66.312 105.400 80.419 1.00 84.48 72 GLY 0 CA 1
ATOM 402 C C . GLY A 1 72 ? 66.714 104.685 81.692 1.00 84.48 72 GLY 0 C 1
ATOM 403 O O . GLY A 1 72 ? 66.089 103.688 82.067 1.00 84.48 72 GLY 0 O 1
ATOM 404 N N . LYS A 1 73 ? 67.748 105.179 82.372 1.00 82.92 73 LYS 0 N 1
ATOM 405 C CA . LYS A 1 73 ? 68.371 104.428 83.455 1.00 82.92 73 LYS 0 CA 1
ATOM 406 C C . LYS A 1 73 ? 68.270 105.107 84.811 1.00 82.92 73 LYS 0 C 1
ATOM 407 O O . LYS A 1 73 ? 67.796 104.486 85.769 1.00 82.92 73 LYS 0 O 1
ATOM 413 N N . LEU A 1 74 ? 68.701 106.361 84.930 1.00 75.01 74 LEU 0 N 1
ATOM 414 C CA . LEU A 1 74 ? 68.907 106.976 86.238 1.00 75.01 74 LEU 0 CA 1
ATOM 415 C C . LEU A 1 74 ? 68.312 108.373 86.260 1.00 75.01 74 LEU 0 C 1
ATOM 416 O O . LEU A 1 74 ? 68.629 109.198 85.399 1.00 75.01 74 LEU 0 O 1
ATOM 421 N N . ASP A 1 75 ? 67.470 108.643 87.252 1.00 69.58 75 ASP 0 N 1
ATOM 422 C CA . ASP A 1 75 ? 66.916 109.968 87.481 1.00 69.58 75 ASP 0 CA 1
ATOM 423 C C . ASP A 1 75 ? 67.555 110.578 88.720 1.00 69.58 75 ASP 0 C 1
ATOM 424 O O . ASP A 1 75 ? 67.720 109.904 89.741 1.00 69.58 75 ASP 0 O 1
ATOM 429 N N . MET A 1 76 ? 67.916 111.854 88.621 1.00 58.01 76 MET 0 N 1
ATOM 430 C CA . MET A 1 76 ? 68.483 112.611 89.736 1.00 58.01 76 MET 0 CA 1
ATOM 431 C C . MET A 1 76 ? 67.693 113.902 89.884 1.00 58.01 76 MET 0 C 1
ATOM 432 O O . MET A 1 76 ? 67.817 114.802 89.036 1.00 58.01 76 MET 0 O 1
ATOM 437 N N . PRO A 1 77 ? 66.856 114.016 90.922 1.00 59.95 77 PRO 0 N 1
ATOM 438 C CA . PRO A 1 77 ? 66.034 115.228 91.071 1.00 59.95 77 PRO 0 CA 1
ATOM 439 C C . PRO A 1 77 ? 66.839 116.484 91.342 1.00 59.95 77 PRO 0 C 1
ATOM 440 O O . PRO A 1 77 ? 66.465 117.548 90.835 1.00 59.95 77 PRO 0 O 1
ATOM 444 N N . CYS A 1 78 ? 67.921 116.392 92.116 1.00 49.11 78 CYS 0 N 1
ATOM 445 C CA . CYS A 1 78 ? 68.873 117.492 92.267 1.00 49.11 78 CYS 0 CA 1
ATOM 446 C C . CYS A 1 78 ? 70.175 116.928 92.808 1.00 49.11 78 CYS 0 C 1
ATOM 447 O O . CYS A 1 78 ? 70.194 116.395 93.920 1.00 49.11 78 CYS 0 O 1
ATOM 450 N N . PHE A 1 79 ? 71.261 117.043 92.041 1.00 39.62 79 PHE 0 N 1
ATOM 451 C CA . PHE A 1 79 ? 72.545 116.526 92.499 1.00 39.62 79 PHE 0 CA 1
ATOM 452 C C . PHE A 1 79 ? 73.465 117.599 93.061 1.00 39.62 79 PHE 0 C 1
ATOM 453 O O . PHE A 1 79 ? 74.355 117.277 93.852 1.00 39.62 79 PHE 0 O 1
ATOM 461 N N . SER A 1 80 ? 73.290 118.859 92.670 1.00 36.20 80 SER 0 N 1
ATOM 462 C CA . SER A 1 80 ? 74.140 119.933 93.158 1.00 36.20 80 SER 0 CA 1
ATOM 463 C C . SER A 1 80 ? 73.328 121.208 93.313 1.00 36.20 80 SER 0 C 1
ATOM 464 O O . SER A 1 80 ? 72.295 121.396 92.671 1.00 36.20 80 SER 0 O 1
ATOM 467 N N . TYR A 1 81 ? 73.818 122.093 94.175 1.00 35.28 81 TYR 0 N 1
ATOM 468 C CA . TYR A 1 81 ? 73.211 123.400 94.410 1.00 35.28 81 TYR 0 CA 1
ATOM 469 C C . TYR A 1 81 ? 74.313 124.433 94.243 1.00 35.28 81 TYR 0 C 1
ATOM 470 O O . TYR A 1 81 ? 75.134 124.618 95.144 1.00 35.28 81 TYR 0 O 1
ATOM 479 N N . MET A 1 82 ? 74.333 125.116 93.107 1.00 40.49 82 MET 0 N 1
ATOM 480 C CA . MET A 1 82 ? 75.461 125.982 92.812 1.00 40.49 82 MET 0 CA 1
ATOM 481 C C . MET A 1 82 ? 75.004 127.398 92.508 1.00 40.49 82 MET 0 C 1
ATOM 482 O O . MET A 1 82 ? 73.886 127.631 92.046 1.00 40.49 82 MET 0 O 1
ATOM 487 N N . LYS A 1 83 ? 75.899 128.345 92.773 1.00 43.29 83 LYS 0 N 1
ATOM 488 C CA . LYS A 1 83 ? 75.716 129.736 92.368 1.00 43.29 83 LYS 0 CA 1
ATOM 489 C C . LYS A 1 83 ? 76.281 129.853 90.960 1.00 43.29 83 LYS 0 C 1
ATOM 490 O O . LYS A 1 83 ? 77.462 130.131 90.758 1.00 43.29 83 LYS 0 O 1
ATOM 496 N N . LEU A 1 84 ? 75.421 129.624 89.974 1.00 50.97 84 LEU 0 N 1
ATOM 497 C CA . LEU A 1 84 ? 75.840 129.585 88.583 1.00 50.97 84 LEU 0 CA 1
ATOM 498 C C . LEU A 1 84 ? 75.985 130.990 88.013 1.00 50.97 84 LEU 0 C 1
ATOM 499 O O . LEU A 1 84 ? 75.174 131.880 88.290 1.00 50.97 84 LEU 0 O 1
ATOM 504 N N . ARG A 1 85 ? 77.032 131.174 87.214 1.00 66.18 85 ARG 0 N 1
ATOM 505 C CA . ARG A 1 85 ? 77.285 132.381 86.447 1.00 66.18 85 ARG 0 CA 1
ATOM 506 C C . ARG A 1 85 ? 77.131 132.056 84.966 1.00 66.18 85 ARG 0 C 1
ATOM 507 O O . ARG A 1 85 ? 77.174 130.892 84.566 1.00 66.18 85 ARG 0 O 1
ATOM 515 N N . THR A 1 86 ? 76.940 133.099 84.149 1.00 72.84 86 THR 0 N 1
ATOM 516 C CA . THR A 1 86 ? 76.636 132.936 82.728 1.00 72.84 86 THR 0 CA 1
ATOM 517 C C . THR A 1 86 ? 77.809 132.342 81.933 1.00 72.84 86 THR 0 C 1
ATOM 518 O O . THR A 1 86 ? 77.562 131.479 81.080 1.00 72.84 86 THR 0 O 1
ATOM 522 N N . PRO A 1 87 ? 79.105 132.719 82.166 1.00 69.45 87 PRO 0 N 1
ATOM 523 C CA . PRO A 1 87 ? 80.171 131.843 81.653 1.00 69.45 87 PRO 0 CA 1
ATOM 524 C C . PRO A 1 87 ? 80.335 130.598 82.512 1.00 69.45 87 PRO 0 C 1
ATOM 525 O O . PRO A 1 87 ? 81.152 130.577 83.439 1.00 69.45 87 PRO 0 O 1
ATOM 529 N N . LEU A 1 88 ? 79.551 129.557 82.219 1.00 59.18 88 LEU 0 N 1
ATOM 530 C CA . LEU A 1 88 ? 79.538 128.349 83.037 1.00 59.18 88 LEU 0 CA 1
ATOM 531 C C . LEU A 1 88 ? 80.831 127.565 82.874 1.00 59.18 88 LEU 0 C 1
ATOM 532 O O . LEU A 1 88 ? 80.939 126.710 81.993 1.00 59.18 88 LEU 0 O 1
ATOM 537 N N . LYS A 1 89 ? 81.809 127.839 83.732 1.00 56.08 89 LYS 0 N 1
ATOM 538 C CA . LYS A 1 89 ? 83.107 127.172 83.672 1.00 56.08 89 LYS 0 CA 1
ATOM 539 C C . LYS A 1 89 ? 83.117 125.947 84.586 1.00 56.08 89 LYS 0 C 1
ATOM 540 O O . LYS A 1 89 ? 83.888 125.842 85.537 1.00 56.08 89 LYS 0 O 1
ATOM 546 N N . TYR A 1 90 ? 82.231 125.008 84.282 1.00 48.35 90 TYR 0 N 1
ATOM 547 C CA . TYR A 1 90 ? 82.034 123.839 85.120 1.00 48.35 90 TYR 0 CA 1
ATOM 548 C C . TYR A 1 90 ? 82.417 122.571 84.371 1.00 48.35 90 TYR 0 C 1
ATOM 549 O O . TYR A 1 90 ? 82.685 122.578 83.168 1.00 48.35 90 TYR 0 O 1
ATOM 558 N N . ASP A 1 91 ? 82.436 121.474 85.118 1.00 46.03 91 ASP 0 N 1
ATOM 559 C CA . ASP A 1 91 ? 82.923 120.185 84.641 1.00 46.03 91 ASP 0 CA 1
ATOM 560 C C . ASP A 1 91 ? 81.973 119.127 85.179 1.00 46.03 91 ASP 0 C 1
ATOM 561 O O . ASP A 1 91 ? 81.942 118.880 86.387 1.00 46.03 91 ASP 0 O 1
ATOM 566 N N . LEU A 1 92 ? 81.182 118.529 84.296 1.00 42.15 92 LEU 0 N 1
ATOM 567 C CA . LEU A 1 92 ? 80.191 117.538 84.700 1.00 42.15 92 LEU 0 CA 1
ATOM 568 C C . LEU A 1 92 ? 80.906 116.221 84.949 1.00 42.15 92 LEU 0 C 1
ATOM 569 O O . LEU A 1 92 ? 81.212 115.479 84.015 1.00 42.15 92 LEU 0 O 1
ATOM 574 N N . ILE A 1 93 ? 81.189 115.930 86.210 1.00 40.08 93 ILE 0 N 1
ATOM 575 C CA . ILE A 1 93 ? 81.846 114.690 86.590 1.00 40.08 93 ILE 0 CA 1
ATOM 576 C C . ILE A 1 93 ? 80.781 113.614 86.737 1.00 40.08 93 ILE 0 C 1
ATOM 577 O O . ILE A 1 93 ? 79.887 113.720 87.582 1.00 40.08 93 ILE 0 O 1
ATOM 582 N N . VAL A 1 94 ? 80.863 112.589 85.901 1.00 42.82 94 VAL 0 N 1
ATOM 583 C CA . VAL A 1 94 ? 79.931 111.471 85.925 1.00 42.82 94 VAL 0 CA 1
ATOM 584 C C . VAL A 1 94 ? 80.662 110.313 86.594 1.00 42.82 94 VAL 0 C 1
ATOM 585 O O . VAL A 1 94 ? 81.467 109.626 85.966 1.00 42.82 94 VAL 0 O 1
ATOM 589 N N . ASP A 1 95 ? 80.422 110.125 87.889 1.00 46.90 95 ASP 0 N 1
ATOM 590 C CA . ASP A 1 95 ? 81.028 109.023 88.621 1.00 46.90 95 ASP 0 CA 1
ATOM 591 C C . ASP A 1 95 ? 80.334 107.725 88.239 1.00 46.90 95 ASP 0 C 1
ATOM 592 O O . ASP A 1 95 ? 79.134 107.561 88.495 1.00 46.90 95 ASP 0 O 1
ATOM 597 N N . VAL A 1 96 ? 81.103 106.795 87.668 1.00 50.79 96 VAL 0 N 1
ATOM 598 C CA . VAL A 1 96 ? 80.553 105.559 87.114 1.00 50.79 96 VAL 0 CA 1
ATOM 599 C C . VAL A 1 96 ? 80.976 104.373 87.969 1.00 50.79 96 VAL 0 C 1
ATOM 600 O O . VAL A 1 96 ? 81.653 104.538 88.987 1.00 50.79 96 VAL 0 O 1
ATOM 604 N N . ASP A 1 97 ? 80.550 103.176 87.583 1.00 62.53 97 ASP 0 N 1
ATOM 605 C CA . ASP A 1 97 ? 80.765 101.959 88.355 1.00 62.53 97 ASP 0 CA 1
ATOM 606 C C . ASP A 1 97 ? 81.658 100.991 87.584 1.00 62.53 97 ASP 0 C 1
ATOM 607 O O . ASP A 1 97 ? 82.176 101.302 86.510 1.00 62.53 97 ASP 0 O 1
ATOM 612 N N . GLU A 1 98 ? 81.834 99.798 88.158 1.00 71.68 98 GLU 0 N 1
ATOM 613 C CA . GLU A 1 98 ? 82.587 98.744 87.488 1.00 71.68 98 GLU 0 CA 1
ATOM 614 C C . GLU A 1 98 ? 81.812 98.183 86.300 1.00 71.68 98 GLU 0 C 1
ATOM 615 O O . GLU A 1 98 ? 82.404 97.850 85.266 1.00 71.68 98 GLU 0 O 1
ATOM 621 N N . ASP A 1 99 ? 80.487 98.094 86.417 1.00 69.05 99 ASP 0 N 1
ATOM 622 C CA . ASP A 1 99 ? 79.641 97.641 85.322 1.00 69.05 99 ASP 0 CA 1
ATOM 623 C C . ASP A 1 99 ? 79.173 98.785 84.429 1.00 69.05 99 ASP 0 C 1
ATOM 624 O O . ASP A 1 99 ? 78.192 98.614 83.694 1.00 69.05 99 ASP 0 O 1
ATOM 629 N N . ASN A 1 100 ? 79.847 99.942 84.505 1.00 67.99 100 ASN 0 N 1
ATOM 630 C CA . ASN A 1 100 ? 79.655 101.094 83.614 1.00 67.99 100 ASN 0 CA 1
ATOM 631 C C . ASN A 1 100 ? 78.236 101.655 83.686 1.00 67.99 100 ASN 0 C 1
ATOM 632 O O . ASN A 1 100 ? 77.647 102.035 82.674 1.00 67.99 100 ASN 0 O 1
ATOM 637 N N . GLU A 1 101 ? 77.682 101.702 84.891 1.00 63.52 101 GLU 0 N 1
ATOM 638 C CA . GLU A 1 101 ? 76.441 102.415 85.143 1.00 63.52 101 GLU 0 CA 1
ATOM 639 C C . GLU A 1 101 ? 76.750 103.717 85.868 1.00 63.52 101 GLU 0 C 1
ATOM 640 O O . GLU A 1 101 ? 77.718 103.811 86.627 1.00 63.52 101 GLU 0 O 1
ATOM 646 N N . VAL A 1 102 ? 75.933 104.734 85.605 1.00 55.97 102 VAL 0 N 1
ATOM 647 C CA . VAL A 1 102 ? 76.133 106.045 86.214 1.00 55.97 102 VAL 0 CA 1
ATOM 648 C C . VAL A 1 102 ? 75.729 105.955 87.681 1.00 55.97 102 VAL 0 C 1
ATOM 649 O O . VAL A 1 102 ? 74.542 105.848 88.002 1.00 55.97 102 VAL 0 O 1
ATOM 653 N N . LYS A 1 103 ? 76.717 105.970 88.575 1.00 50.05 103 LYS 0 N 1
ATOM 654 C CA . LYS A 1 103 ? 76.410 105.987 89.999 1.00 50.05 103 LYS 0 CA 1
ATOM 655 C C . LYS A 1 103 ? 75.985 107.376 90.440 1.00 50.05 103 LYS 0 C 1
ATOM 656 O O . LYS A 1 103 ? 74.852 107.579 90.887 1.00 50.05 103 LYS 0 O 1
ATOM 662 N N . GLN A 1 104 ? 76.882 108.351 90.316 1.00 44.92 104 GLN 0 N 1
ATOM 663 C CA . GLN A 1 104 ? 76.583 109.704 90.755 1.00 44.92 104 GLN 0 CA 1
ATOM 664 C C . GLN A 1 104 ? 76.966 110.692 89.668 1.00 44.92 104 GLN 0 C 1
ATOM 665 O O . GLN A 1 104 ? 77.738 110.384 88.762 1.00 44.92 104 GLN 0 O 1
ATOM 671 N N . VAL A 1 105 ? 76.382 111.882 89.748 1.00 42.35 105 VAL 0 N 1
ATOM 672 C CA . VAL A 1 105 ? 76.757 113.011 88.907 1.00 42.35 105 VAL 0 CA 1
ATOM 673 C C . VAL A 1 105 ? 77.066 114.174 89.836 1.00 42.35 105 VAL 0 C 1
ATOM 674 O O . VAL A 1 105 ? 76.376 114.369 90.842 1.00 42.35 105 VAL 0 O 1
ATOM 678 N N . SER A 1 106 ? 78.122 114.923 89.529 1.00 38.26 106 SER 0 N 1
ATOM 679 C CA . SER A 1 106 ? 78.465 116.116 90.286 1.00 38.26 106 SER 0 CA 1
ATOM 680 C C . SER A 1 106 ? 78.983 117.169 89.320 1.00 38.26 106 SER 0 C 1
ATOM 681 O O . SER A 1 106 ? 79.315 116.873 88.173 1.00 38.26 106 SER 0 O 1
ATOM 684 N N . LEU A 1 107 ? 79.033 118.411 89.787 1.00 39.41 107 LEU 0 N 1
ATOM 685 C CA . LEU A 1 107 ? 79.486 119.534 88.974 1.00 39.41 107 LEU 0 CA 1
ATOM 686 C C . LEU A 1 107 ? 80.695 120.162 89.648 1.00 39.41 107 LEU 0 C 1
ATOM 687 O O . LEU A 1 107 ? 80.552 120.867 90.651 1.00 39.41 107 LEU 0 O 1
ATOM 692 N N . SER A 1 108 ? 81.878 119.910 89.105 1.00 44.27 108 SER 0 N 1
ATOM 693 C CA . SER A 1 108 ? 83.089 120.528 89.615 1.00 44.27 108 SER 0 CA 1
ATOM 694 C C . SER A 1 108 ? 83.317 121.866 88.927 1.00 44.27 108 SER 0 C 1
ATOM 695 O O . SER A 1 108 ? 82.746 122.153 87.878 1.00 44.27 108 SER 0 O 1
ATOM 698 N N . TYR A 1 109 ? 84.153 122.692 89.539 1.00 48.32 109 TYR 0 N 1
ATOM 699 C CA . TYR A 1 109 ? 84.571 123.939 88.921 1.00 48.32 109 TYR 0 CA 1
ATOM 700 C C . TYR A 1 109 ? 85.904 123.731 88.218 1.00 48.32 109 TYR 0 C 1
ATOM 701 O O . TYR A 1 109 ? 86.772 123.002 88.707 1.00 48.32 109 TYR 0 O 1
ATOM 710 N N . ASP A 1 110 ? 86.059 124.370 87.063 1.00 57.38 110 ASP 0 N 1
ATOM 711 C CA . ASP A 1 110 ? 87.300 124.285 86.304 1.00 57.38 110 ASP 0 CA 1
ATOM 712 C C . ASP A 1 110 ? 87.542 125.638 85.660 1.00 57.38 110 ASP 0 C 1
ATOM 713 O O . ASP A 1 110 ? 86.704 126.109 84.886 1.00 57.38 110 ASP 0 O 1
ATOM 718 N N . GLU A 1 111 ? 88.676 126.260 85.994 1.00 64.72 111 GLU 0 N 1
ATOM 719 C CA . GLU A 1 111 ? 88.973 127.600 85.498 1.00 64.72 111 GLU 0 CA 1
ATOM 720 C C . GLU A 1 111 ? 89.229 127.594 83.996 1.00 64.72 111 GLU 0 C 1
ATOM 721 O O . GLU A 1 111 ? 88.813 128.516 83.285 1.00 64.72 111 GLU 0 O 1
ATOM 727 N N . THR A 1 112 ? 89.900 126.563 83.496 1.00 64.05 112 THR 0 N 1
ATOM 728 C CA . THR A 1 112 ? 90.192 126.438 82.069 1.00 64.05 112 THR 0 CA 1
ATOM 729 C C . THR A 1 112 ? 89.184 125.510 81.393 1.00 64.05 112 THR 0 C 1
ATOM 730 O O . THR A 1 112 ? 89.530 124.448 80.877 1.00 64.05 112 THR 0 O 1
ATOM 734 N N . ASN A 1 113 ? 87.923 125.917 81.398 1.00 58.22 113 ASN 0 N 1
ATOM 735 C CA . ASN A 1 113 ? 86.912 125.028 80.833 1.00 58.22 113 ASN 0 CA 1
ATOM 736 C C . ASN A 1 113 ? 86.068 125.674 79.745 1.00 58.22 113 ASN 0 C 1
ATOM 737 O O . ASN A 1 113 ? 85.742 125.004 78.761 1.00 58.22 113 ASN 0 O 1
ATOM 742 N N . ASP A 1 114 ? 85.661 126.934 79.927 1.00 62.28 114 ASP 0 N 1
ATOM 743 C CA . ASP A 1 114 ? 84.937 127.809 78.997 1.00 62.28 114 ASP 0 CA 1
ATOM 744 C C . ASP A 1 114 ? 83.507 127.363 78.688 1.00 62.28 114 ASP 0 C 1
ATOM 745 O O . ASP A 1 114 ? 82.778 128.115 78.028 1.00 62.28 114 ASP 0 O 1
ATOM 750 N N . ALA A 1 115 ? 83.071 126.203 79.167 1.00 59.06 115 ALA 0 N 1
ATOM 751 C CA . ALA A 1 115 ? 81.749 125.626 78.926 1.00 59.06 115 ALA 0 CA 1
ATOM 752 C C . ALA A 1 115 ? 81.585 124.480 79.917 1.00 59.06 115 ALA 0 C 1
ATOM 753 O O . ALA A 1 115 ? 82.441 124.268 80.784 1.00 59.06 115 ALA 0 O 1
ATOM 755 N N . ILE A 1 116 ? 80.493 123.735 79.795 1.00 54.89 116 ILE 0 N 1
ATOM 756 C CA . ILE A 1 116 ? 80.260 122.554 80.617 1.00 54.89 116 ILE 0 CA 1
ATOM 757 C C . ILE A 1 116 ? 80.639 121.343 79.774 1.00 54.89 116 ILE 0 C 1
ATOM 758 O O . ILE A 1 116 ? 79.860 120.881 78.936 1.00 54.89 116 ILE 0 O 1
ATOM 763 N N . THR A 1 117 ? 81.848 120.837 79.982 1.00 53.52 117 THR 0 N 1
ATOM 764 C CA . THR A 1 117 ? 82.281 119.581 79.392 1.00 53.52 117 THR 0 CA 1
ATOM 765 C C . THR A 1 117 ? 82.086 118.466 80.408 1.00 53.52 117 THR 0 C 1
ATOM 766 O O . THR A 1 117 ? 82.245 118.670 81.612 1.00 53.52 117 THR 0 O 1
ATOM 770 N N . ALA A 1 118 ? 81.724 117.286 79.920 1.00 48.35 118 ALA 0 N 1
ATOM 771 C CA . ALA A 1 118 ? 81.425 116.151 80.780 1.00 48.35 118 ALA 0 CA 1
ATOM 772 C C . ALA A 1 118 ? 82.578 115.161 80.743 1.00 48.35 118 ALA 0 C 1
ATOM 773 O O . ALA A 1 118 ? 83.003 114.735 79.664 1.00 48.35 118 ALA 0 O 1
ATOM 775 N N . THR A 1 119 ? 83.080 114.801 81.921 1.00 41.62 119 THR 0 N 1
ATOM 776 C CA . THR A 1 119 ? 84.128 113.803 82.069 1.00 41.62 119 THR 0 CA 1
ATOM 777 C C . THR A 1 119 ? 83.606 112.669 82.934 1.00 41.62 119 THR 0 C 1
ATOM 778 O O . THR A 1 119 ? 83.014 112.912 83.988 1.00 41.62 119 THR 0 O 1
ATOM 782 N N . VAL A 1 120 ? 83.819 111.438 82.487 1.00 43.58 120 VAL 0 N 1
ATOM 783 C CA . VAL A 1 120 ? 83.518 110.273 83.308 1.00 43.58 120 VAL 0 CA 1
ATOM 784 C C . VAL A 1 120 ? 84.653 110.085 84.305 1.00 43.58 120 VAL 0 C 1
ATOM 785 O O . VAL A 1 120 ? 85.835 110.168 83.948 1.00 43.58 120 VAL 0 O 1
ATOM 789 N N . ARG A 1 121 ? 84.296 109.892 85.569 1.00 40.14 121 ARG 0 N 1
ATOM 790 C CA . ARG A 1 121 ? 85.256 109.578 86.612 1.00 40.14 121 ARG 0 CA 1
ATOM 791 C C . ARG A 1 121 ? 85.023 108.147 87.064 1.00 40.14 121 ARG 0 C 1
ATOM 792 O O . ARG A 1 121 ? 83.918 107.792 87.498 1.00 40.14 121 ARG 0 O 1
ATOM 800 N N . TYR A 1 122 ? 86.049 107.329 86.922 1.00 50.96 122 TYR 0 N 1
ATOM 801 C CA . TYR A 1 122 ? 86.045 106.041 87.584 1.00 50.96 122 TYR 0 CA 1
ATOM 802 C C . TYR A 1 122 ? 86.574 106.206 89.003 1.00 50.96 122 TYR 0 C 1
ATOM 803 O O . TYR A 1 122 ? 87.516 106.972 89.225 1.00 50.96 122 TYR 0 O 1
ATOM 812 N N . PRO A 1 123 ? 85.951 105.531 89.964 1.00 37.63 123 PRO 0 N 1
ATOM 813 C CA . PRO A 1 123 ? 86.394 105.651 91.356 1.00 37.63 123 PRO 0 CA 1
ATOM 814 C C . PRO A 1 123 ? 87.763 105.028 91.548 1.00 37.63 123 PRO 0 C 1
ATOM 815 O O . PRO A 1 123 ? 88.098 104.021 90.920 1.00 37.63 123 PRO 0 O 1
ATOM 819 N N . GLU A 1 124 ? 88.563 105.666 92.396 1.00 32.65 124 GLU 0 N 1
ATOM 820 C CA . GLU A 1 124 ? 89.932 105.232 92.613 1.00 32.65 124 GLU 0 CA 1
ATOM 821 C C . GLU A 1 124 ? 89.953 103.883 93.310 1.00 32.65 124 GLU 0 C 1
ATOM 822 O O . GLU A 1 124 ? 89.106 103.590 94.155 1.00 32.65 124 GLU 0 O 1
ATOM 828 N N . ALA A 1 125 ? 90.900 103.042 92.918 1.00 29.55 125 ALA 0 N 1
ATOM 829 C CA . ALA A 1 125 ? 91.119 101.802 93.639 1.00 29.55 125 ALA 0 CA 1
ATOM 830 C C . ALA A 1 125 ? 91.667 102.130 95.017 1.00 29.55 125 ALA 0 C 1
ATOM 831 O O . ALA A 1 125 ? 92.670 102.839 95.144 1.00 29.55 125 ALA 0 O 1
ATOM 833 N N . GLY A 1 126 ? 90.984 101.648 96.049 1.00 28.76 126 GLY 0 N 1
ATOM 834 C CA . GLY A 1 126 ? 91.417 101.861 97.405 1.00 28.76 126 GLY 0 CA 1
ATOM 835 C C . GLY A 1 126 ? 92.689 101.097 97.678 1.00 28.76 126 GLY 0 C 1
ATOM 836 O O . GLY A 1 126 ? 93.023 100.137 96.976 1.00 28.76 126 GLY 0 O 1
ATOM 837 N N . PRO A 1 127 ? 93.436 101.517 98.694 1.00 30.91 127 PRO 0 N 1
ATOM 838 C CA . PRO A 1 127 ? 94.720 100.878 98.969 1.00 30.91 127 PRO 0 CA 1
ATOM 839 C C . PRO A 1 127 ? 94.541 99.489 99.549 1.00 30.91 127 PRO 0 C 1
ATOM 840 O O . PRO A 1 127 ? 93.538 99.178 100.193 1.00 30.91 127 PRO 0 O 1
ATOM 844 N N . THR A 1 128 ? 95.526 98.644 99.285 1.00 30.34 128 THR 0 N 1
ATOM 845 C CA . THR A 1 128 ? 95.575 97.295 99.814 1.00 30.34 128 THR 0 CA 1
ATOM 846 C C . THR A 1 128 ? 96.822 97.179 100.674 1.00 30.34 128 THR 0 C 1
ATOM 847 O O . THR A 1 128 ? 97.861 97.760 100.348 1.00 30.34 128 THR 0 O 1
ATOM 851 N N . ALA A 1 129 ? 96.712 96.449 101.777 1.00 30.85 129 ALA 0 N 1
ATOM 852 C CA . ALA A 1 129 ? 97.918 96.468 102.590 1.00 30.85 129 ALA 0 CA 1
ATOM 853 C C . ALA A 1 129 ? 98.868 95.350 102.170 1.00 30.85 129 ALA 0 C 1
ATOM 854 O O . ALA A 1 129 ? 98.425 94.239 101.870 1.00 30.85 129 ALA 0 O 1
ATOM 856 N N . PRO A 1 130 ? 100.165 95.631 102.128 1.00 31.77 130 PRO 0 N 1
ATOM 857 C CA . PRO A 1 130 ? 101.140 94.567 101.871 1.00 31.77 130 PRO 0 CA 1
ATOM 858 C C . PRO A 1 130 ? 101.362 93.677 103.085 1.00 31.77 130 PRO 0 C 1
ATOM 859 O O . PRO A 1 130 ? 102.298 93.889 103.862 1.00 31.77 130 PRO 0 O 1
ATOM 863 N N . VAL A 1 131 ? 100.494 92.678 103.262 1.00 33.43 131 VAL 0 N 1
ATOM 864 C CA . VAL A 1 131 ? 100.697 91.706 104.328 1.00 33.43 131 VAL 0 CA 1
ATOM 865 C C . VAL A 1 131 ? 101.854 90.777 103.972 1.00 33.43 131 VAL 0 C 1
ATOM 866 O O . VAL A 1 131 ? 102.326 90.726 102.831 1.00 33.43 131 VAL 0 O 1
ATOM 870 N N . THR A 1 132 ? 102.322 90.040 104.978 1.00 36.32 132 THR 0 N 1
ATOM 871 C CA . THR A 1 132 ? 103.421 89.105 104.784 1.00 36.32 132 THR 0 CA 1
ATOM 872 C C . THR A 1 132 ? 102.976 87.933 103.919 1.00 36.32 132 THR 0 C 1
ATOM 873 O O . THR A 1 132 ? 101.902 87.363 104.122 1.00 36.32 132 THR 0 O 1
ATOM 877 N N . LYS A 1 133 ? 103.800 87.583 102.941 1.00 46.69 133 LYS 0 N 1
ATOM 878 C CA . LYS A 1 133 ? 103.489 86.504 102.019 1.00 46.69 133 LYS 0 CA 1
ATOM 879 C C . LYS A 1 133 ? 104.125 85.202 102.487 1.00 46.69 133 LYS 0 C 1
ATOM 880 O O . LYS A 1 133 ? 104.948 85.168 103.404 1.00 46.69 133 LYS 0 O 1
ATOM 886 N N . LEU A 1 134 ? 103.725 84.115 101.836 1.00 54.43 134 LEU 0 N 1
ATOM 887 C CA . LEU A 1 134 ? 104.276 82.791 102.091 1.00 54.43 134 LEU 0 CA 1
ATOM 888 C C . LEU A 1 134 ? 105.430 82.576 101.120 1.00 54.43 134 LEU 0 C 1
ATOM 889 O O . LEU A 1 134 ? 105.214 82.342 99.927 1.00 54.43 134 LEU 0 O 1
ATOM 894 N N . LYS A 1 135 ? 106.652 82.661 101.635 1.00 66.86 135 LYS 0 N 1
ATOM 895 C CA . LYS A 1 135 ? 107.848 82.639 100.805 1.00 66.86 135 LYS 0 CA 1
ATOM 896 C C . LYS A 1 135 ? 108.156 81.244 100.276 1.00 66.86 135 LYS 0 C 1
ATOM 897 O O . LYS A 1 135 ? 108.653 81.089 99.159 1.00 66.86 135 LYS 0 O 1
ATOM 903 N N . VAL B 2 25 ? 103.328 103.991 133.016 1.00 45.48 25 VAL 1 N 1
ATOM 904 C CA . VAL B 2 25 ? 102.564 105.227 132.988 1.00 45.48 25 VAL 1 CA 1
ATOM 905 C C . VAL B 2 25 ? 101.117 104.872 133.318 1.00 45.48 25 VAL 1 C 1
ATOM 906 O O . VAL B 2 25 ? 100.236 105.728 133.390 1.00 45.48 25 VAL 1 O 1
ATOM 910 N N . PHE B 2 26 ? 100.893 103.588 133.575 1.00 40.14 26 PHE 1 N 1
ATOM 911 C CA . PHE B 2 26 ? 99.554 103.023 133.597 1.00 40.14 26 PHE 1 CA 1
ATOM 912 C C . PHE B 2 26 ? 99.171 102.353 134.907 1.00 40.14 26 PHE 1 C 1
ATOM 913 O O . PHE B 2 26 ? 97.995 102.396 135.272 1.00 40.14 26 PHE 1 O 1
ATOM 921 N N . SER B 2 27 ? 100.117 101.731 135.617 1.00 41.67 27 SER 1 N 1
ATOM 922 C CA . SER B 2 27 ? 99.762 100.872 136.745 1.00 41.67 27 SER 1 CA 1
ATOM 923 C C . SER B 2 27 ? 99.288 101.668 137.954 1.00 41.67 27 SER 1 C 1
ATOM 924 O O . SER B 2 27 ? 98.452 101.180 138.722 1.00 41.67 27 SER 1 O 1
ATOM 927 N N . ASP B 2 28 ? 99.796 102.885 138.141 1.00 43.25 28 ASP 1 N 1
ATOM 928 C CA . ASP B 2 28 ? 99.298 103.740 139.211 1.00 43.25 28 ASP 1 CA 1
ATOM 929 C C . ASP B 2 28 ? 98.018 104.470 138.832 1.00 43.25 28 ASP 1 C 1
ATOM 930 O O . ASP B 2 28 ? 97.448 105.165 139.678 1.00 43.25 28 ASP 1 O 1
ATOM 935 N N . ASP B 2 29 ? 97.560 104.333 137.586 1.00 38.78 29 ASP 1 N 1
ATOM 936 C CA . ASP B 2 29 ? 96.347 104.979 137.112 1.00 38.78 29 ASP 1 CA 1
ATOM 937 C C . ASP B 2 29 ? 95.202 104.011 136.856 1.00 38.78 29 ASP 1 C 1
ATOM 938 O O . ASP B 2 29 ? 94.095 104.465 136.551 1.00 38.78 29 ASP 1 O 1
ATOM 943 N N . ALA B 2 30 ? 95.437 102.705 136.956 1.00 33.53 30 ALA 1 N 1
ATOM 944 C CA . ALA B 2 30 ? 94.382 101.726 136.738 1.00 33.53 30 ALA 1 CA 1
ATOM 945 C C . ALA B 2 30 ? 93.345 101.802 137.851 1.00 33.53 30 ALA 1 C 1
ATOM 946 O O . ALA B 2 30 ? 93.696 101.841 139.034 1.00 33.53 30 ALA 1 O 1
ATOM 948 N N . PHE B 2 31 ? 92.069 101.866 137.452 1.00 31.52 31 PHE 1 N 1
ATOM 949 C CA . PHE B 2 31 ? 90.892 102.012 138.317 1.00 31.52 31 PHE 1 CA 1
ATOM 950 C C . PHE B 2 31 ? 90.918 103.298 139.142 1.00 31.52 31 PHE 1 C 1
ATOM 951 O O . PHE B 2 31 ? 90.207 103.407 140.144 1.00 31.52 31 PHE 1 O 1
ATOM 959 N N . ILE B 2 32 ? 91.717 104.287 138.740 1.00 33.85 32 ILE 1 N 1
ATOM 960 C CA . ILE B 2 32 ? 91.874 105.526 139.494 1.00 33.85 32 ILE 1 CA 1
ATOM 961 C C . ILE B 2 32 ? 91.582 106.710 138.584 1.00 33.85 32 ILE 1 C 1
ATOM 962 O O . ILE B 2 32 ? 90.709 107.533 138.881 1.00 33.85 32 ILE 1 O 1
ATOM 967 N N . THR B 2 33 ? 92.301 106.805 137.463 1.00 27.45 33 THR 1 N 1
ATOM 968 C CA . THR B 2 33 ? 92.047 107.869 136.500 1.00 27.45 33 THR 1 CA 1
ATOM 969 C C . THR B 2 33 ? 90.824 107.596 135.639 1.00 27.45 33 THR 1 C 1
ATOM 970 O O . THR B 2 33 ? 90.370 108.499 134.931 1.00 27.45 33 THR 1 O 1
ATOM 974 N N . ASP B 2 34 ? 90.285 106.383 135.690 1.00 27.17 34 ASP 1 N 1
ATOM 975 C CA . ASP B 2 34 ? 89.128 105.993 134.908 1.00 27.17 34 ASP 1 CA 1
ATOM 976 C C . ASP B 2 34 ? 88.059 105.448 135.836 1.00 27.17 34 ASP 1 C 1
ATOM 977 O O . ASP B 2 34 ? 88.321 105.118 136.995 1.00 27.17 34 ASP 1 O 1
ATOM 982 N N . TRP B 2 35 ? 86.848 105.345 135.305 1.00 25.38 35 TRP 1 N 1
ATOM 983 C CA . TRP B 2 35 ? 85.752 104.768 136.060 1.00 25.38 35 TRP 1 CA 1
ATOM 984 C C . TRP B 2 35 ? 84.730 104.214 135.088 1.00 25.38 35 TRP 1 C 1
ATOM 985 O O . TRP B 2 35 ? 84.663 104.620 133.928 1.00 25.38 35 TRP 1 O 1
ATOM 996 N N . GLN B 2 36 ? 83.937 103.274 135.584 1.00 30.30 36 GLN 1 N 1
ATOM 997 C CA . GLN B 2 36 ? 82.915 102.625 134.782 1.00 30.30 36 GLN 1 CA 1
ATOM 998 C C . GLN B 2 36 ? 81.662 102.472 135.620 1.00 30.30 36 GLN 1 C 1
ATOM 999 O O . GLN B 2 36 ? 81.720 101.951 136.736 1.00 30.30 36 GLN 1 O 1
ATOM 1005 N N . LEU B 2 37 ? 80.537 102.923 135.082 1.00 24.70 37 LEU 1 N 1
ATOM 1006 C CA . LEU B 2 37 ? 79.232 102.673 135.676 1.00 24.70 37 LEU 1 CA 1
ATOM 1007 C C . LEU B 2 37 ? 78.709 101.404 135.018 1.00 24.70 37 LEU 1 C 1
ATOM 1008 O O . LEU B 2 37 ? 78.024 101.450 133.998 1.00 24.70 37 LEU 1 O 1
ATOM 1013 N N . ALA B 2 38 ? 79.057 100.263 135.604 1.00 29.10 38 ALA 1 N 1
ATOM 1014 C CA . ALA B 2 38 ? 78.660 98.960 135.082 1.00 29.10 38 ALA 1 CA 1
ATOM 1015 C C . ALA B 2 38 ? 77.167 98.783 135.305 1.00 29.10 38 ALA 1 C 1
ATOM 1016 O O . ALA B 2 38 ? 76.727 98.413 136.393 1.00 29.10 38 ALA 1 O 1
ATOM 1018 N N . ASN B 2 39 ? 76.380 99.049 134.270 1.00 31.91 39 ASN 1 N 1
ATOM 1019 C CA . ASN B 2 39 ? 74.932 99.088 134.389 1.00 31.91 39 ASN 1 CA 1
ATOM 1020 C C . ASN B 2 39 ? 74.295 97.857 133.766 1.00 31.91 39 ASN 1 C 1
ATOM 1021 O O . ASN B 2 39 ? 74.760 97.348 132.744 1.00 31.91 39 ASN 1 O 1
ATOM 1026 N N . LEU B 2 40 ? 73.231 97.385 134.398 1.00 35.43 40 LEU 1 N 1
ATOM 1027 C CA . LEU B 2 40 ? 72.241 96.549 133.750 1.00 35.43 40 LEU 1 CA 1
ATOM 1028 C C . LEU B 2 40 ? 71.086 97.447 133.329 1.00 35.43 40 LEU 1 C 1
ATOM 1029 O O . LEU B 2 40 ? 71.129 98.668 133.490 1.00 35.43 40 LEU 1 O 1
ATOM 1034 N N . GLY B 2 41 ? 70.039 96.846 132.788 1.00 37.77 41 GLY 1 N 1
ATOM 1035 C CA . GLY B 2 41 ? 68.821 97.579 132.556 1.00 37.77 41 GLY 1 CA 1
ATOM 1036 C C . GLY B 2 41 ? 67.928 97.494 133.773 1.00 37.77 41 GLY 1 C 1
ATOM 1037 O O . GLY B 2 41 ? 68.392 97.277 134.895 1.00 37.77 41 GLY 1 O 1
ATOM 1038 N N . PRO B 2 42 ? 66.626 97.679 133.581 1.00 42.02 42 PRO 1 N 1
ATOM 1039 C CA . PRO B 2 42 ? 65.678 97.260 134.617 1.00 42.02 42 PRO 1 CA 1
ATOM 1040 C C . PRO B 2 42 ? 65.646 95.742 134.674 1.00 42.02 42 PRO 1 C 1
ATOM 1041 O O . PRO B 2 42 ? 65.552 95.076 133.640 1.00 42.02 42 PRO 1 O 1
ATOM 1045 N N . TRP B 2 43 ? 65.752 95.199 135.884 1.00 40.04 43 TRP 1 N 1
ATOM 1046 C CA . TRP B 2 43 ? 65.896 93.756 136.080 1.00 40.04 43 TRP 1 CA 1
ATOM 1047 C C . TRP B 2 43 ? 64.567 93.093 135.751 1.00 40.04 43 TRP 1 C 1
ATOM 1048 O O . TRP B 2 43 ? 63.619 93.154 136.535 1.00 40.04 43 TRP 1 O 1
ATOM 1059 N N . GLU B 2 44 ? 64.485 92.474 134.572 1.00 47.89 44 GLU 1 N 1
ATOM 1060 C CA . GLU B 2 44 ? 63.232 91.866 134.145 1.00 47.89 44 GLU 1 CA 1
ATOM 1061 C C . GLU B 2 44 ? 62.954 90.588 134.924 1.00 47.89 44 GLU 1 C 1
ATOM 1062 O O . GLU B 2 44 ? 61.888 90.438 135.532 1.00 47.89 44 GLU 1 O 1
ATOM 1068 N N . LYS B 2 45 ? 63.905 89.657 134.924 1.00 46.57 45 LYS 1 N 1
ATOM 1069 C CA . LYS B 2 45 ? 63.794 88.420 135.681 1.00 46.57 45 LYS 1 CA 1
ATOM 1070 C C . LYS B 2 45 ? 65.080 88.189 136.458 1.00 46.57 45 LYS 1 C 1
ATOM 1071 O O . LYS B 2 45 ? 66.174 88.459 135.958 1.00 46.57 45 LYS 1 O 1
ATOM 1077 N N . VAL B 2 46 ? 64.941 87.694 137.684 1.00 45.80 46 VAL 1 N 1
ATOM 1078 C CA . VAL B 2 46 ? 66.069 87.397 138.558 1.00 45.80 46 VAL 1 CA 1
ATOM 1079 C C . VAL B 2 46 ? 66.007 85.919 138.913 1.00 45.80 46 VAL 1 C 1
ATOM 1080 O O . VAL B 2 46 ? 64.983 85.437 139.410 1.00 45.80 46 VAL 1 O 1
ATOM 1084 N N . ILE B 2 47 ? 67.098 85.203 138.657 1.00 47.77 47 ILE 1 N 1
ATOM 1085 C CA . ILE B 2 47 ? 67.158 83.754 138.798 1.00 47.77 47 ILE 1 CA 1
ATOM 1086 C C . ILE B 2 47 ? 68.242 83.427 139.815 1.00 47.77 47 ILE 1 C 1
ATOM 1087 O O . ILE B 2 47 ? 69.379 83.875 139.654 1.00 47.77 47 ILE 1 O 1
ATOM 1092 N N . PRO B 2 48 ? 67.947 82.660 140.862 1.00 55.66 48 PRO 1 N 1
ATOM 1093 C CA . PRO B 2 48 ? 68.981 82.328 141.847 1.00 55.66 48 PRO 1 CA 1
ATOM 1094 C C . PRO B 2 48 ? 69.923 81.246 141.344 1.00 55.66 48 PRO 1 C 1
ATOM 1095 O O . PRO B 2 48 ? 69.518 80.305 140.656 1.00 55.66 48 PRO 1 O 1
ATOM 1099 N N . ASP B 2 49 ? 71.198 81.395 141.691 1.00 66.36 49 ASP 1 N 1
ATOM 1100 C CA . ASP B 2 49 ? 72.205 80.398 141.353 1.00 66.36 49 ASP 1 CA 1
ATOM 1101 C C . ASP B 2 49 ? 72.138 79.264 142.368 1.00 66.36 49 ASP 1 C 1
ATOM 1102 O O . ASP B 2 49 ? 72.279 79.493 143.573 1.00 66.36 49 ASP 1 O 1
ATOM 1107 N N . SER B 2 50 ? 71.925 78.041 141.881 1.00 71.04 50 SER 1 N 1
ATOM 1108 C CA . SER B 2 50 ? 71.777 76.895 142.767 1.00 71.04 50 SER 1 CA 1
ATOM 1109 C C . SER B 2 50 ? 73.109 76.366 143.279 1.00 71.04 50 SER 1 C 1
ATOM 1110 O O . SER B 2 50 ? 73.131 75.677 144.303 1.00 71.04 50 SER 1 O 1
ATOM 1113 N N . ARG B 2 51 ? 74.213 76.669 142.599 1.00 67.01 51 ARG 1 N 1
ATOM 1114 C CA . ARG B 2 51 ? 75.516 76.150 142.989 1.00 67.01 51 ARG 1 CA 1
ATOM 1115 C C . ARG B 2 51 ? 76.199 76.993 144.056 1.00 67.01 51 ARG 1 C 1
ATOM 1116 O O . ARG B 2 51 ? 77.073 76.481 144.765 1.00 67.01 51 ARG 1 O 1
ATOM 1124 N N . ASP B 2 52 ? 75.824 78.262 144.195 1.00 68.21 52 ASP 1 N 1
ATOM 1125 C CA . ASP B 2 52 ? 76.469 79.156 145.149 1.00 68.21 52 ASP 1 CA 1
ATOM 1126 C C . ASP B 2 52 ? 75.523 79.649 146.231 1.00 68.21 52 ASP 1 C 1
ATOM 1127 O O . ASP B 2 52 ? 75.886 79.611 147.415 1.00 68.21 52 ASP 1 O 1
ATOM 1132 N N . ARG B 2 53 ? 74.350 80.169 145.840 1.00 72.49 53 ARG 1 N 1
ATOM 1133 C CA . ARG B 2 53 ? 73.300 80.847 146.616 1.00 72.49 53 ARG 1 CA 1
ATOM 1134 C C . ARG B 2 53 ? 73.729 82.245 147.076 1.00 72.49 53 ARG 1 C 1
ATOM 1135 O O . ARG B 2 53 ? 72.883 83.022 147.537 1.00 72.49 53 ARG 1 O 1
ATOM 1143 N N . ASN B 2 54 ? 74.998 82.614 146.914 1.00 64.22 54 ASN 1 N 1
ATOM 1144 C CA . ASN B 2 54 ? 75.451 83.985 147.081 1.00 64.22 54 ASN 1 CA 1
ATOM 1145 C C . ASN B 2 54 ? 75.518 84.731 145.756 1.00 64.22 54 ASN 1 C 1
ATOM 1146 O O . ASN B 2 54 ? 75.757 85.942 145.752 1.00 64.22 54 ASN 1 O 1
ATOM 1151 N N . ARG B 2 55 ? 75.331 84.031 144.643 1.00 57.10 55 ARG 1 N 1
ATOM 1152 C CA . ARG B 2 55 ? 75.243 84.613 143.315 1.00 57.10 55 ARG 1 CA 1
ATOM 1153 C C . ARG B 2 55 ? 73.792 84.614 142.860 1.00 57.10 55 ARG 1 C 1
ATOM 1154 O O . ARG B 2 55 ? 72.944 83.909 143.411 1.00 57.10 55 ARG 1 O 1
ATOM 1162 N N . VAL B 2 56 ? 73.514 85.417 141.838 1.00 46.60 56 VAL 1 N 1
ATOM 1163 C CA . VAL B 2 56 ? 72.182 85.478 141.256 1.00 46.60 56 VAL 1 CA 1
ATOM 1164 C C . VAL B 2 56 ? 72.342 85.784 139.775 1.00 46.60 56 VAL 1 C 1
ATOM 1165 O O . VAL B 2 56 ? 73.365 86.320 139.343 1.00 46.60 56 VAL 1 O 1
ATOM 1169 N N . LEU B 2 57 ? 71.348 85.390 138.984 1.00 40.20 57 LEU 1 N 1
ATOM 1170 C CA . LEU B 2 57 ? 71.393 85.568 137.537 1.00 40.20 57 LEU 1 CA 1
ATOM 1171 C C . LEU B 2 57 ? 70.225 86.444 137.111 1.00 40.20 57 LEU 1 C 1
ATOM 1172 O O . LEU B 2 57 ? 69.062 86.051 137.243 1.00 40.20 57 LEU 1 O 1
ATOM 1177 N N . ILE B 2 58 ? 70.545 87.620 136.587 1.00 35.20 58 ILE 1 N 1
ATOM 1178 C CA . ILE B 2 58 ? 69.569 88.632 136.220 1.00 35.20 58 ILE 1 CA 1
ATOM 1179 C C . ILE B 2 58 ? 69.444 88.681 134.707 1.00 35.20 58 ILE 1 C 1
ATOM 1180 O O . ILE B 2 58 ? 70.444 88.846 133.998 1.00 35.20 58 ILE 1 O 1
ATOM 1185 N N . LEU B 2 59 ? 68.223 88.536 134.213 1.00 39.21 59 LEU 1 N 1
ATOM 1186 C CA . LEU B 2 59 ? 67.894 88.937 132.856 1.00 39.21 59 LEU 1 CA 1
ATOM 1187 C C . LEU B 2 59 ? 67.466 90.395 132.900 1.00 39.21 59 LEU 1 C 1
ATOM 1188 O O . LEU B 2 59 ? 66.674 90.783 133.761 1.00 39.21 59 LEU 1 O 1
ATOM 1193 N N . SER B 2 60 ? 68.000 91.206 131.992 1.00 36.91 60 SER 1 N 1
ATOM 1194 C CA . SER B 2 60 ? 67.706 92.629 131.998 1.00 36.91 60 SER 1 CA 1
ATOM 1195 C C . SER B 2 60 ? 67.896 93.180 130.595 1.00 36.91 60 SER 1 C 1
ATOM 1196 O O . SER B 2 60 ? 68.267 92.453 129.668 1.00 36.91 60 SER 1 O 1
ATOM 1199 N N . ASN B 2 61 ? 67.629 94.480 130.468 1.00 41.10 61 ASN 1 N 1
ATOM 1200 C CA . ASN B 2 61 ? 67.779 95.246 129.234 1.00 41.10 61 ASN 1 CA 1
ATOM 1201 C C . ASN B 2 61 ? 67.092 94.627 128.012 1.00 41.10 61 ASN 1 C 1
ATOM 1202 O O . ASN B 2 61 ? 67.757 94.288 127.028 1.00 41.10 61 ASN 1 O 1
ATOM 1207 N N . PRO B 2 62 ? 65.760 94.461 128.040 1.00 45.98 62 PRO 1 N 1
ATOM 1208 C CA . PRO B 2 62 ? 65.115 93.691 126.970 1.00 45.98 62 PRO 1 CA 1
ATOM 1209 C C . PRO B 2 62 ? 64.939 94.478 125.679 1.00 45.98 62 PRO 1 C 1
ATOM 1210 O O . PRO B 2 62 ? 64.069 95.347 125.569 1.00 45.98 62 PRO 1 O 1
ATOM 1214 N N . THR B 2 63 ? 65.767 94.175 124.686 1.00 52.33 63 THR 1 N 1
ATOM 1215 C CA . THR B 2 63 ? 65.582 94.735 123.361 1.00 52.33 63 THR 1 CA 1
ATOM 1216 C C . THR B 2 63 ? 64.811 93.738 122.501 1.00 52.33 63 THR 1 C 1
ATOM 1217 O O . THR B 2 63 ? 64.491 92.627 122.929 1.00 52.33 63 THR 1 O 1
ATOM 1221 N N . GLU B 2 64 ? 64.505 94.136 121.270 1.00 62.95 64 GLU 1 N 1
ATOM 1222 C CA . GLU B 2 64 ? 63.736 93.275 120.383 1.00 62.95 64 GLU 1 CA 1
ATOM 1223 C C . GLU B 2 64 ? 64.574 92.172 119.753 1.00 62.95 64 GLU 1 C 1
ATOM 1224 O O . GLU B 2 64 ? 64.006 91.253 119.154 1.00 62.95 64 GLU 1 O 1
ATOM 1230 N N . THR B 2 65 ? 65.901 92.237 119.870 1.00 58.65 65 THR 1 N 1
ATOM 1231 C CA . THR B 2 65 ? 66.776 91.210 119.324 1.00 58.65 65 THR 1 CA 1
ATOM 1232 C C . THR B 2 65 ? 67.769 90.641 120.325 1.00 58.65 65 THR 1 C 1
ATOM 1233 O O . THR B 2 65 ? 68.475 89.688 119.980 1.00 58.65 65 THR 1 O 1
ATOM 1237 N N . SER B 2 66 ? 67.852 91.181 121.538 1.00 48.21 66 SER 1 N 1
ATOM 1238 C CA . SER B 2 66 ? 68.893 90.781 122.472 1.00 48.21 66 SER 1 CA 1
ATOM 1239 C C . SER B 2 66 ? 68.390 90.952 123.897 1.00 48.21 66 SER 1 C 1
ATOM 1240 O O . SER B 2 66 ? 67.343 91.554 124.142 1.00 48.21 66 SER 1 O 1
ATOM 1243 N N . CYS B 2 67 ? 69.160 90.414 124.840 1.00 40.06 67 CYS 1 N 1
ATOM 1244 C CA . CYS B 2 67 ? 68.866 90.554 126.260 1.00 40.06 67 CYS 1 CA 1
ATOM 1245 C C . CYS B 2 67 ? 70.160 90.384 127.039 1.00 40.06 67 CYS 1 C 1
ATOM 1246 O O . CYS B 2 67 ? 70.985 89.540 126.692 1.00 40.06 67 CYS 1 O 1
ATOM 1249 N N . LEU B 2 68 ? 70.341 91.189 128.079 1.00 31.78 68 LEU 1 N 1
ATOM 1250 C CA . LEU B 2 68 ? 71.554 91.147 128.882 1.00 31.78 68 LEU 1 CA 1
ATOM 1251 C C . LEU B 2 68 ? 71.362 90.145 130.015 1.00 31.78 68 LEU 1 C 1
ATOM 1252 O O . LEU B 2 68 ? 70.540 90.361 130.910 1.00 31.78 68 LEU 1 O 1
ATOM 1257 N N . VAL B 2 69 ? 72.117 89.053 129.982 1.00 30.05 69 VAL 1 N 1
ATOM 1258 C CA . VAL B 2 69 ? 72.123 88.064 131.051 1.00 30.05 69 VAL 1 CA 1
ATOM 1259 C C . VAL B 2 69 ? 73.375 88.287 131.880 1.00 30.05 69 VAL 1 C 1
ATOM 1260 O O . VAL B 2 69 ? 74.489 88.271 131.348 1.00 30.05 69 VAL 1 O 1
ATOM 1264 N N . SER B 2 70 ? 73.208 88.484 133.181 1.00 32.21 70 SER 1 N 1
ATOM 1265 C CA . SER B 2 70 ? 74.320 88.833 134.045 1.00 32.21 70 SER 1 CA 1
ATOM 1266 C C . SER B 2 70 ? 74.316 87.964 135.291 1.00 32.21 70 SER 1 C 1
ATOM 1267 O O . SER B 2 70 ? 73.263 87.570 135.788 1.00 32.21 70 SER 1 O 1
ATOM 1270 N N . SER B 2 71 ? 75.506 87.661 135.787 1.00 37.82 71 SER 1 N 1
ATOM 1271 C CA . SER B 2 71 ? 75.669 87.056 137.098 1.00 37.82 71 SER 1 CA 1
ATOM 1272 C C . SER B 2 71 ? 76.197 88.113 138.048 1.00 37.82 71 SER 1 C 1
ATOM 1273 O O . SER B 2 71 ? 77.131 88.852 137.708 1.00 37.82 71 SER 1 O 1
ATOM 1276 N N . PHE B 2 72 ? 75.620 88.133 139.249 1.00 44.72 72 PHE 1 N 1
ATOM 1277 C CA . PHE B 2 72 ? 75.598 89.294 140.123 1.00 44.72 72 PHE 1 CA 1
ATOM 1278 C C . PHE B 2 72 ? 75.698 88.839 141.571 1.00 44.72 72 PHE 1 C 1
ATOM 1279 O O . PHE B 2 72 ? 75.008 87.900 141.975 1.00 44.72 72 PHE 1 O 1
ATOM 1287 N N . ASN B 2 73 ? 76.561 89.494 142.345 1.00 52.29 73 ASN 1 N 1
ATOM 1288 C CA . ASN B 2 73 ? 76.649 89.244 143.779 1.00 52.29 73 ASN 1 CA 1
ATOM 1289 C C . ASN B 2 73 ? 75.490 89.936 144.482 1.00 52.29 73 ASN 1 C 1
ATOM 1290 O O . ASN B 2 73 ? 75.401 91.167 144.467 1.00 52.29 73 ASN 1 O 1
ATOM 1295 N N . VAL B 2 74 ? 74.605 89.158 145.109 1.00 53.12 74 VAL 1 N 1
ATOM 1296 C CA . VAL B 2 74 ? 73.549 89.765 145.916 1.00 53.12 74 VAL 1 CA 1
ATOM 1297 C C . VAL B 2 74 ? 74.035 90.187 147.291 1.00 53.12 74 VAL 1 C 1
ATOM 1298 O O . VAL B 2 74 ? 73.296 90.865 148.015 1.00 53.12 74 VAL 1 O 1
ATOM 1302 N N . SER B 2 75 ? 75.252 89.807 147.674 1.00 55.85 75 SER 1 N 1
ATOM 1303 C CA . SER B 2 75 ? 75.828 90.229 148.941 1.00 55.85 75 SER 1 CA 1
ATOM 1304 C C . SER B 2 75 ? 76.849 91.346 148.793 1.00 55.85 75 SER 1 C 1
ATOM 1305 O O . SER B 2 75 ? 77.165 92.008 149.785 1.00 55.85 75 SER 1 O 1
ATOM 1308 N N . SER B 2 76 ? 77.379 91.563 147.590 1.00 54.39 76 SER 1 N 1
ATOM 1309 C CA . SER B 2 76 ? 78.330 92.635 147.346 1.00 54.39 76 SER 1 CA 1
ATOM 1310 C C . SER B 2 76 ? 77.793 93.727 146.437 1.00 54.39 76 SER 1 C 1
ATOM 1311 O O . SER B 2 76 ? 78.315 94.845 146.472 1.00 54.39 76 SER 1 O 1
ATOM 1314 N N . GLY B 2 77 ? 76.776 93.436 145.633 1.00 48.92 77 GLY 1 N 1
ATOM 1315 C CA . GLY B 2 77 ? 76.242 94.414 144.714 1.00 48.92 77 GLY 1 CA 1
ATOM 1316 C C . GLY B 2 77 ? 77.040 94.604 143.450 1.00 48.92 77 GLY 1 C 1
ATOM 1317 O O . GLY B 2 77 ? 76.767 95.547 142.701 1.00 48.92 77 GLY 1 O 1
ATOM 1318 N N . GLN B 2 78 ? 78.015 93.742 143.187 1.00 49.42 78 GLN 1 N 1
ATOM 1319 C CA . GLN B 2 78 ? 78.853 93.841 142.005 1.00 49.42 78 GLN 1 CA 1
ATOM 1320 C C . GLN B 2 78 ? 78.490 92.742 141.020 1.00 49.42 78 GLN 1 C 1
ATOM 1321 O O . GLN B 2 78 ? 78.219 91.604 141.413 1.00 49.42 78 GLN 1 O 1
ATOM 1327 N N . ILE B 2 79 ? 78.477 93.098 139.742 1.00 39.09 79 ILE 1 N 1
ATOM 1328 C CA . ILE B 2 79 ? 78.162 92.151 138.682 1.00 39.09 79 ILE 1 CA 1
ATOM 1329 C C . ILE B 2 79 ? 79.372 91.263 138.445 1.00 39.09 79 ILE 1 C 1
ATOM 1330 O O . ILE B 2 79 ? 80.488 91.754 138.242 1.00 39.09 79 ILE 1 O 1
ATOM 1335 N N . LEU B 2 80 ? 79.156 89.949 138.470 1.00 39.04 80 LEU 1 N 1
ATOM 1336 C CA . LEU B 2 80 ? 80.263 89.032 138.238 1.00 39.04 80 LEU 1 CA 1
ATOM 1337 C C . LEU B 2 80 ? 80.576 88.908 136.753 1.00 39.04 80 LEU 1 C 1
ATOM 1338 O O . LEU B 2 80 ? 81.748 88.974 136.365 1.00 39.04 80 LEU 1 O 1
ATOM 1343 N N . PHE B 2 81 ? 79.556 88.746 135.909 1.00 34.11 81 PHE 1 N 1
ATOM 1344 C CA . PHE B 2 81 ? 79.766 88.902 134.471 1.00 34.11 81 PHE 1 CA 1
ATOM 1345 C C . PHE B 2 81 ? 78.482 89.359 133.795 1.00 34.11 81 PHE 1 C 1
ATOM 1346 O O . PHE B 2 81 ? 77.396 89.292 134.368 1.00 34.11 81 PHE 1 O 1
ATOM 1354 N N . ARG B 2 82 ? 78.627 89.825 132.552 1.00 29.49 82 ARG 1 N 1
ATOM 1355 C CA . ARG B 2 82 ? 77.518 90.253 131.712 1.00 29.49 82 ARG 1 CA 1
ATOM 1356 C C . ARG B 2 82 ? 77.694 89.677 130.314 1.00 29.49 82 ARG 1 C 1
ATOM 1357 O O . ARG B 2 82 ? 78.815 89.555 129.819 1.00 29.49 82 ARG 1 O 1
ATOM 1365 N N . ASN B 2 83 ? 76.576 89.338 129.675 1.00 30.59 83 ASN 1 N 1
ATOM 1366 C CA . ASN B 2 83 ? 76.592 88.808 128.314 1.00 30.59 83 ASN 1 CA 1
ATOM 1367 C C . ASN B 2 83 ? 75.347 89.282 127.587 1.00 30.59 83 ASN 1 C 1
ATOM 1368 O O . ASN B 2 83 ? 74.233 88.989 128.023 1.00 30.59 83 ASN 1 O 1
ATOM 1373 N N . VAL B 2 84 ? 75.524 89.999 126.483 1.00 34.16 84 VAL 1 N 1
ATOM 1374 C CA . VAL B 2 84 ? 74.400 90.333 125.618 1.00 34.16 84 VAL 1 CA 1
ATOM 1375 C C . VAL B 2 84 ? 74.123 89.119 124.739 1.00 34.16 84 VAL 1 C 1
ATOM 1376 O O . VAL B 2 84 ? 74.899 88.804 123.836 1.00 34.16 84 VAL 1 O 1
ATOM 1380 N N . LEU B 2 85 ? 73.028 88.424 125.017 1.00 38.49 85 LEU 1 N 1
ATOM 1381 C CA . LEU B 2 85 ? 72.601 87.245 124.282 1.00 38.49 85 LEU 1 CA 1
ATOM 1382 C C . LEU B 2 85 ? 71.664 87.642 123.148 1.00 38.49 85 LEU 1 C 1
ATOM 1383 O O . LEU B 2 85 ? 70.852 88.558 123.310 1.00 38.49 85 LEU 1 O 1
ATOM 1388 N N . PRO B 2 86 ? 71.733 86.953 122.007 1.00 47.52 86 PRO 1 N 1
ATOM 1389 C CA . PRO B 2 86 ? 70.847 87.264 120.879 1.00 47.52 86 PRO 1 CA 1
ATOM 1390 C C . PRO B 2 86 ? 69.424 86.747 121.021 1.00 47.52 86 PRO 1 C 1
ATOM 1391 O O . PRO B 2 86 ? 68.699 86.709 120.024 1.00 47.52 86 PRO 1 O 1
ATOM 1395 N N . PHE B 2 87 ? 69.011 86.337 122.213 1.00 52.22 87 PHE 1 N 1
ATOM 1396 C CA . PHE B 2 87 ? 67.686 85.808 122.477 1.00 52.22 87 PHE 1 CA 1
ATOM 1397 C C . PHE B 2 87 ? 66.951 86.769 123.399 1.00 52.22 87 PHE 1 C 1
ATOM 1398 O O . PHE B 2 87 ? 67.570 87.468 124.203 1.00 52.22 87 PHE 1 O 1
ATOM 1406 N N . THR B 2 88 ? 65.628 86.807 123.281 1.00 54.71 88 THR 1 N 1
ATOM 1407 C CA . THR B 2 88 ? 64.826 87.746 124.055 1.00 54.71 88 THR 1 CA 1
ATOM 1408 C C . THR B 2 88 ? 64.558 87.176 125.449 1.00 54.71 88 THR 1 C 1
ATOM 1409 O O . THR B 2 88 ? 65.084 86.128 125.832 1.00 54.71 88 THR 1 O 1
ATOM 1413 N N . ILE B 2 89 ? 63.735 87.878 126.232 1.00 55.73 89 ILE 1 N 1
ATOM 1414 C CA . ILE B 2 89 ? 63.359 87.390 127.556 1.00 55.73 89 ILE 1 CA 1
ATOM 1415 C C . ILE B 2 89 ? 62.440 86.181 127.434 1.00 55.73 89 ILE 1 C 1
ATOM 1416 O O . ILE B 2 89 ? 62.562 85.207 128.188 1.00 55.73 89 ILE 1 O 1
ATOM 1421 N N . ASP B 2 90 ? 61.523 86.215 126.463 1.00 62.01 90 ASP 1 N 1
ATOM 1422 C CA . ASP B 2 90 ? 60.590 85.114 126.259 1.00 62.01 90 ASP 1 CA 1
ATOM 1423 C C . ASP B 2 90 ? 61.288 83.868 125.732 1.00 62.01 90 ASP 1 C 1
ATOM 1424 O O . ASP B 2 90 ? 60.894 82.748 126.072 1.00 62.01 90 ASP 1 O 1
ATOM 1429 N N . GLU B 2 91 ? 62.325 84.041 124.910 1.00 60.15 91 GLU 1 N 1
ATOM 1430 C CA . GLU B 2 91 ? 63.030 82.901 124.339 1.00 60.15 91 GLU 1 CA 1
ATOM 1431 C C . GLU B 2 91 ? 63.963 82.239 125.343 1.00 60.15 91 GLU 1 C 1
ATOM 1432 O O . GLU B 2 91 ? 64.150 81.019 125.296 1.00 60.15 91 GLU 1 O 1
ATOM 1438 N N . ILE B 2 92 ? 64.549 83.013 126.249 1.00 54.92 92 ILE 1 N 1
ATOM 1439 C CA . ILE B 2 92 ? 65.426 82.474 127.283 1.00 54.92 92 ILE 1 CA 1
ATOM 1440 C C . ILE B 2 92 ? 64.566 81.849 128.374 1.00 54.92 92 ILE 1 C 1
ATOM 1441 O O . ILE B 2 92 ? 63.706 82.517 128.957 1.00 54.92 92 ILE 1 O 1
ATOM 1446 N N . GLN B 2 93 ? 64.789 80.563 128.653 1.00 64.63 93 GLN 1 N 1
ATOM 1447 C CA . GLN B 2 93 ? 64.031 79.832 129.655 1.00 64.63 93 GLN 1 CA 1
ATOM 1448 C C . GLN B 2 93 ? 64.994 78.948 130.438 1.00 64.63 93 GLN 1 C 1
ATOM 1449 O O . GLN B 2 93 ? 66.195 78.911 130.163 1.00 64.63 93 GLN 1 O 1
ATOM 1455 N N . LEU B 2 94 ? 64.462 78.208 131.407 1.00 68.56 94 LEU 1 N 1
ATOM 1456 C CA . LEU B 2 94 ? 65.260 77.357 132.279 1.00 68.56 94 LEU 1 CA 1
ATOM 1457 C C . LEU B 2 94 ? 65.045 75.893 131.922 1.00 68.56 94 LEU 1 C 1
ATOM 1458 O O . LEU B 2 94 ? 63.920 75.478 131.629 1.00 68.56 94 LEU 1 O 1
ATOM 1463 N N . ASP B 2 95 ? 66.122 75.111 131.961 1.00 73.96 95 ASP 1 N 1
ATOM 1464 C CA . ASP B 2 95 ? 66.062 73.703 131.591 1.00 73.96 95 ASP 1 CA 1
ATOM 1465 C C . ASP B 2 95 ? 65.384 72.882 132.681 1.00 73.96 95 ASP 1 C 1
ATOM 1466 O O . ASP B 2 95 ? 65.606 73.101 133.875 1.00 73.96 95 ASP 1 O 1
ATOM 1471 N N . SER B 2 96 ? 64.558 71.921 132.258 1.00 77.01 96 SER 1 N 1
ATOM 1472 C CA . SER B 2 96 ? 63.766 71.141 133.203 1.00 77.01 96 SER 1 CA 1
ATOM 1473 C C . SER B 2 96 ? 64.600 70.079 133.911 1.00 77.01 96 SER 1 C 1
ATOM 1474 O O . SER B 2 96 ? 64.410 69.837 135.108 1.00 77.01 96 SER 1 O 1
ATOM 1477 N N . ASN B 2 97 ? 65.519 69.432 133.196 1.00 81.95 97 ASN 1 N 1
ATOM 1478 C CA . ASN B 2 97 ? 66.348 68.399 133.804 1.00 81.95 97 ASN 1 CA 1
ATOM 1479 C C . ASN B 2 97 ? 67.549 68.965 134.547 1.00 81.95 97 ASN 1 C 1
ATOM 1480 O O . ASN B 2 97 ? 68.254 68.205 135.219 1.00 81.95 97 ASN 1 O 1
ATOM 1485 N N . ASP B 2 98 ? 67.797 70.270 134.446 1.00 76.27 98 ASP 1 N 1
ATOM 1486 C CA . ASP B 2 98 ? 68.940 70.895 135.108 1.00 76.27 98 ASP 1 CA 1
ATOM 1487 C C . ASP B 2 98 ? 68.575 72.358 135.344 1.00 76.27 98 ASP 1 C 1
ATOM 1488 O O . ASP B 2 98 ? 68.631 73.168 134.416 1.00 76.27 98 ASP 1 O 1
ATOM 1493 N N . HIS B 2 99 ? 68.214 72.689 136.584 1.00 74.06 99 HIS 1 N 1
ATOM 1494 C CA . HIS B 2 99 ? 67.836 74.056 136.917 1.00 74.06 99 HIS 1 CA 1
ATOM 1495 C C . HIS B 2 99 ? 69.030 74.991 137.046 1.00 74.06 99 HIS 1 C 1
ATOM 1496 O O . HIS B 2 99 ? 68.831 76.202 137.188 1.00 74.06 99 HIS 1 O 1
ATOM 1503 N N . ASN B 2 100 ? 70.255 74.468 137.003 1.00 68.69 100 ASN 1 N 1
ATOM 1504 C CA . ASN B 2 100 ? 71.460 75.285 136.975 1.00 68.69 100 ASN 1 CA 1
ATOM 1505 C C . ASN B 2 100 ? 71.964 75.502 135.552 1.00 68.69 100 ASN 1 C 1
ATOM 1506 O O . ASN B 2 100 ? 73.171 75.653 135.333 1.00 68.69 100 ASN 1 O 1
ATOM 1511 N N . ALA B 2 101 ? 71.055 75.519 134.578 1.00 59.52 101 ALA 1 N 1
ATOM 1512 C CA . ALA B 2 101 ? 71.413 75.714 133.180 1.00 59.52 101 ALA 1 CA 1
ATOM 1513 C C . ALA B 2 101 ? 70.209 76.280 132.444 1.00 59.52 101 ALA 1 C 1
ATOM 1514 O O . ALA B 2 101 ? 69.094 75.777 132.602 1.00 59.52 101 ALA 1 O 1
ATOM 1516 N N . MET B 2 102 ? 70.438 77.316 131.645 1.00 57.74 102 MET 1 N 1
ATOM 1517 C CA . MET B 2 102 ? 69.376 77.994 130.913 1.00 57.74 102 MET 1 CA 1
ATOM 1518 C C . MET B 2 102 ? 69.423 77.623 129.440 1.00 57.74 102 MET 1 C 1
ATOM 1519 O O . MET B 2 102 ? 70.494 77.619 128.831 1.00 57.74 102 MET 1 O 1
ATOM 1524 N N . VAL B 2 103 ? 68.259 77.346 128.866 1.00 55.73 103 VAL 1 N 1
ATOM 1525 C CA . VAL B 2 103 ? 68.132 77.029 127.450 1.00 55.73 103 VAL 1 CA 1
ATOM 1526 C C . VAL B 2 103 ? 67.483 78.217 126.758 1.00 55.73 103 VAL 1 C 1
ATOM 1527 O O . VAL B 2 103 ? 66.410 78.674 127.166 1.00 55.73 103 VAL 1 O 1
ATOM 1531 N N . CYS B 2 104 ? 68.139 78.727 125.724 1.00 53.09 104 CYS 1 N 1
ATOM 1532 C CA . CYS B 2 104 ? 67.662 79.878 124.975 1.00 53.09 104 CYS 1 CA 1
ATOM 1533 C C . CYS B 2 104 ? 67.352 79.418 123.560 1.00 53.09 104 CYS 1 C 1
ATOM 1534 O O . CYS B 2 104 ? 68.255 78.982 122.839 1.00 53.09 104 CYS 1 O 1
ATOM 1537 N N . VAL B 2 105 ? 66.081 79.500 123.172 1.00 61.56 105 VAL 1 N 1
ATOM 1538 C CA . VAL B 2 105 ? 65.594 78.924 121.922 1.00 61.56 105 VAL 1 CA 1
ATOM 1539 C C . VAL B 2 105 ? 65.043 80.056 121.066 1.00 61.56 105 VAL 1 C 1
ATOM 1540 O O . VAL B 2 105 ? 63.939 80.553 121.313 1.00 61.56 105 VAL 1 O 1
ATOM 1544 N N . ASN B 2 106 ? 65.799 80.460 120.051 1.00 72.82 106 ASN 1 N 1
ATOM 1545 C CA . ASN B 2 106 ? 65.268 81.290 118.977 1.00 72.82 106 ASN 1 CA 1
ATOM 1546 C C . ASN B 2 106 ? 64.326 80.418 118.159 1.00 72.82 106 ASN 1 C 1
ATOM 1547 O O . ASN B 2 106 ? 64.765 79.566 117.378 1.00 72.82 106 ASN 1 O 1
ATOM 1552 N N . SER B 2 107 ? 63.020 80.617 118.359 1.00 77.45 107 SER 1 N 1
ATOM 1553 C CA . SER B 2 107 ? 62.001 79.792 117.722 1.00 77.45 107 SER 1 CA 1
ATOM 1554 C C . SER B 2 107 ? 61.740 80.185 116.276 1.00 77.45 107 SER 1 C 1
ATOM 1555 O O . SER B 2 107 ? 61.131 79.403 115.539 1.00 77.45 107 SER 1 O 1
ATOM 1558 N N . SER B 2 108 ? 62.181 81.372 115.857 1.00 82.18 108 SER 1 N 1
ATOM 1559 C CA . SER B 2 108 ? 62.040 81.768 114.461 1.00 82.18 108 SER 1 CA 1
ATOM 1560 C C . SER B 2 108 ? 62.975 80.990 113.547 1.00 82.18 108 SER 1 C 1
ATOM 1561 O O . SER B 2 108 ? 62.732 80.930 112.337 1.00 82.18 108 SER 1 O 1
ATOM 1564 N N . SER B 2 109 ? 64.038 80.400 114.096 1.00 78.39 109 SER 1 N 1
ATOM 1565 C CA . SER B 2 109 ? 64.923 79.543 113.321 1.00 78.39 109 SER 1 CA 1
ATOM 1566 C C . SER B 2 109 ? 65.304 78.282 114.084 1.00 78.39 109 SER 1 C 1
ATOM 1567 O O . SER B 2 109 ? 66.212 77.566 113.641 1.00 78.39 109 SER 1 O 1
ATOM 1570 N N . ASN B 2 110 ? 64.654 78.014 115.223 1.00 75.27 110 ASN 1 N 1
ATOM 1571 C CA . ASN B 2 110 ? 64.838 76.830 116.070 1.00 75.27 110 ASN 1 CA 1
ATOM 1572 C C . ASN B 2 110 ? 66.265 76.676 116.590 1.00 75.27 110 ASN 1 C 1
ATOM 1573 O O . ASN B 2 110 ? 66.692 75.563 116.905 1.00 75.27 110 ASN 1 O 1
ATOM 1578 N N . HIS B 2 111 ? 67.018 77.767 116.702 1.00 69.61 111 HIS 1 N 1
ATOM 1579 C CA . HIS B 2 111 ? 68.396 77.701 117.175 1.00 69.61 111 HIS 1 CA 1
ATOM 1580 C C . HIS B 2 111 ? 68.403 77.785 118.694 1.00 69.61 111 HIS 1 C 1
ATOM 1581 O O . HIS B 2 111 ? 67.982 78.794 119.263 1.00 69.61 111 HIS 1 O 1
ATOM 1588 N N . TRP B 2 112 ? 68.884 76.737 119.351 1.00 57.64 112 TRP 1 N 1
ATOM 1589 C CA . TRP B 2 112 ? 68.891 76.703 120.803 1.00 57.64 112 TRP 1 CA 1
ATOM 1590 C C . TRP B 2 112 ? 70.316 76.605 121.323 1.00 57.64 112 TRP 1 C 1
ATOM 1591 O O . TRP B 2 112 ? 71.191 76.012 120.688 1.00 57.64 112 TRP 1 O 1
ATOM 1602 N N . GLN B 2 113 ? 70.538 77.213 122.484 1.00 52.69 113 GLN 1 N 1
ATOM 1603 C CA . GLN B 2 113 ? 71.828 77.182 123.159 1.00 52.69 113 GLN 1 CA 1
ATOM 1604 C C . GLN B 2 113 ? 71.600 76.985 124.647 1.00 52.69 113 GLN 1 C 1
ATOM 1605 O O . GLN B 2 113 ? 70.758 77.662 125.241 1.00 52.69 113 GLN 1 O 1
ATOM 1611 N N . LYS B 2 114 ? 72.346 76.067 125.247 1.00 47.72 114 LYS 1 N 1
ATOM 1612 C CA . LYS B 2 114 ? 72.246 75.775 126.671 1.00 47.72 114 LYS 1 CA 1
ATOM 1613 C C . LYS B 2 114 ? 73.485 76.327 127.359 1.00 47.72 114 LYS 1 C 1
ATOM 1614 O O . LYS B 2 114 ? 74.609 76.038 126.941 1.00 47.72 114 LYS 1 O 1
ATOM 1620 N N . TYR B 2 115 ? 73.280 77.139 128.389 1.00 44.46 115 TYR 1 N 1
ATOM 1621 C CA . TYR B 2 115 ? 74.362 77.800 129.102 1.00 44.46 115 TYR 1 CA 1
ATOM 1622 C C . TYR B 2 115 ? 74.363 77.385 130.564 1.00 44.46 115 TYR 1 C 1
ATOM 1623 O O . TYR B 2 115 ? 73.306 77.278 131.189 1.00 44.46 115 TYR 1 O 1
ATOM 1632 N N . ASP B 2 116 ? 75.558 77.165 131.103 1.00 51.79 116 ASP 1 N 1
ATOM 1633 C CA . ASP B 2 116 ? 75.722 76.985 132.536 1.00 51.79 116 ASP 1 CA 1
ATOM 1634 C C . ASP B 2 116 ? 75.480 78.311 133.245 1.00 51.79 116 ASP 1 C 1
ATOM 1635 O O . ASP B 2 116 ? 75.747 79.381 132.703 1.00 51.79 116 ASP 1 O 1
ATOM 1640 N N . LEU B 2 117 ? 74.951 78.242 134.464 1.00 55.44 117 LEU 1 N 1
ATOM 1641 C CA . LEU B 2 117 ? 74.649 79.465 135.194 1.00 55.44 117 LEU 1 CA 1
ATOM 1642 C C . LEU B 2 117 ? 75.796 79.947 136.066 1.00 55.44 117 LEU 1 C 1
ATOM 1643 O O . LEU B 2 117 ? 75.838 81.133 136.406 1.00 55.44 117 LEU 1 O 1
ATOM 1648 N N . HIS B 2 118 ? 76.721 79.065 136.439 1.00 56.94 118 HIS 1 N 1
ATOM 1649 C CA . HIS B 2 118 ? 77.777 79.455 137.364 1.00 56.94 118 HIS 1 CA 1
ATOM 1650 C C . HIS B 2 118 ? 78.865 80.260 136.663 1.00 56.94 118 HIS 1 C 1
ATOM 1651 O O . HIS B 2 118 ? 79.126 81.413 137.021 1.00 56.94 118 HIS 1 O 1
ATOM 1658 N N . ASP B 2 119 ? 79.510 79.671 135.657 1.00 48.19 119 ASP 1 N 1
ATOM 1659 C CA . ASP B 2 119 ? 80.623 80.310 134.968 1.00 48.19 119 ASP 1 CA 1
ATOM 1660 C C . ASP B 2 119 ? 80.305 80.652 133.519 1.00 48.19 119 ASP 1 C 1
ATOM 1661 O O . ASP B 2 119 ? 81.212 81.059 132.785 1.00 48.19 119 ASP 1 O 1
ATOM 1666 N N . TRP B 2 120 ? 79.041 80.498 133.106 1.00 41.75 120 TRP 1 N 1
ATOM 1667 C CA . TRP B 2 120 ? 78.557 80.759 131.742 1.00 41.75 120 TRP 1 CA 1
ATOM 1668 C C . TRP B 2 120 ? 79.292 79.914 130.705 1.00 41.75 120 TRP 1 C 1
ATOM 1669 O O . TRP B 2 120 ? 79.625 80.378 129.614 1.00 41.75 120 TRP 1 O 1
ATOM 1680 N N . PHE B 2 121 ? 79.550 78.659 131.054 1.00 40.95 121 PHE 1 N 1
ATOM 1681 C CA . PHE B 2 121 ? 80.072 77.703 130.091 1.00 40.95 121 PHE 1 CA 1
ATOM 1682 C C . PHE B 2 121 ? 78.963 77.321 129.125 1.00 40.95 121 PHE 1 C 1
ATOM 1683 O O . PHE B 2 121 ? 77.887 76.893 129.550 1.00 40.95 121 PHE 1 O 1
ATOM 1691 N N . LEU B 2 122 ? 79.214 77.485 127.831 1.00 42.72 122 LEU 1 N 1
ATOM 1692 C CA . LEU B 2 122 ? 78.230 77.107 126.822 1.00 42.72 122 LEU 1 CA 1
ATOM 1693 C C . LEU B 2 122 ? 78.167 75.590 126.731 1.00 42.72 122 LEU 1 C 1
ATOM 1694 O O . LEU B 2 122 ? 79.099 74.947 126.246 1.00 42.72 122 LEU 1 O 1
ATOM 1699 N N . LEU B 2 123 ? 77.054 75.015 127.173 1.00 44.75 123 LEU 1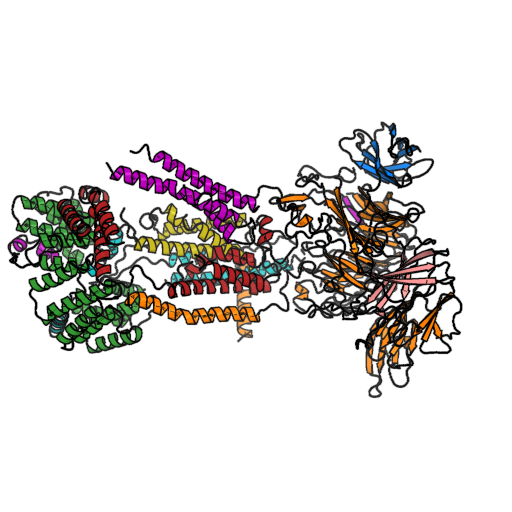 N 1
ATOM 1700 C CA . LEU B 2 123 ? 76.805 73.581 127.081 1.00 44.75 123 LEU 1 CA 1
ATOM 1701 C C . LEU B 2 123 ? 76.339 73.218 125.675 1.00 44.75 123 LEU 1 C 1
ATOM 1702 O O . LEU B 2 123 ? 76.677 73.920 124.715 1.00 44.75 123 LEU 1 O 1
ATOM 1707 N N . GLU B 2 124 ? 75.668 72.068 125.545 1.00 54.13 124 GLU 1 N 1
ATOM 1708 C CA . GLU B 2 124 ? 75.137 71.574 124.274 1.00 54.13 124 GLU 1 CA 1
ATOM 1709 C C . GLU B 2 124 ? 74.326 72.631 123.529 1.00 54.13 124 GLU 1 C 1
ATOM 1710 O O . GLU B 2 124 ? 73.692 73.501 124.129 1.00 54.13 124 GLU 1 O 1
ATOM 1716 N N . GLU B 2 125 ? 74.386 72.571 122.202 1.00 56.08 125 GLU 1 N 1
ATOM 1717 C CA . GLU B 2 125 ? 73.641 73.486 121.351 1.00 56.08 125 GLU 1 CA 1
ATOM 1718 C C . GLU B 2 125 ? 73.389 72.808 120.016 1.00 56.08 125 GLU 1 C 1
ATOM 1719 O O . GLU B 2 125 ? 74.031 71.813 119.672 1.00 56.08 125 GLU 1 O 1
ATOM 1725 N N . GLY B 2 126 ? 72.445 73.356 119.263 1.00 60.76 126 GLY 1 N 1
ATOM 1726 C CA . GLY B 2 126 ? 72.124 72.782 117.972 1.00 60.76 126 GLY 1 CA 1
ATOM 1727 C C . GLY B 2 126 ? 70.998 73.540 117.311 1.00 60.76 126 GLY 1 C 1
ATOM 1728 O O . GLY B 2 126 ? 70.502 74.547 117.826 1.00 60.76 126 GLY 1 O 1
ATOM 1729 N N . VAL B 2 127 ? 70.612 73.042 116.140 1.00 68.51 127 VAL 1 N 1
ATOM 1730 C CA . VAL B 2 127 ? 69.504 73.608 115.384 1.00 68.51 127 VAL 1 CA 1
ATOM 1731 C C . VAL B 2 127 ? 68.276 72.704 115.393 1.00 68.51 127 VAL 1 C 1
ATOM 1732 O O . VAL B 2 127 ? 67.154 73.207 115.227 1.00 68.51 127 VAL 1 O 1
ATOM 1736 N N . ASP B 2 128 ? 68.443 71.399 115.610 1.00 76.51 128 ASP 1 N 1
ATOM 1737 C CA . ASP B 2 128 ? 67.363 70.452 115.356 1.00 76.51 128 ASP 1 CA 1
ATOM 1738 C C . ASP B 2 128 ? 66.328 70.446 116.477 1.00 76.51 128 ASP 1 C 1
ATOM 1739 O O . ASP B 2 128 ? 65.167 70.810 116.265 1.00 76.51 128 ASP 1 O 1
ATOM 1744 N N . ASN B 2 129 ? 66.733 70.045 117.680 1.00 73.81 129 ASN 1 N 1
ATOM 1745 C CA . ASN B 2 129 ? 65.793 69.734 118.753 1.00 73.81 129 ASN 1 CA 1
ATOM 1746 C C . ASN B 2 129 ? 66.193 70.479 120.017 1.00 73.81 129 ASN 1 C 1
ATOM 1747 O O . ASN B 2 129 ? 67.282 70.256 120.555 1.00 73.81 129 ASN 1 O 1
ATOM 1752 N N . ALA B 2 130 ? 65.314 71.353 120.487 1.00 65.93 130 ALA 1 N 1
ATOM 1753 C CA . ALA B 2 130 ? 65.508 72.014 121.767 1.00 65.93 130 ALA 1 CA 1
ATOM 1754 C C . ALA B 2 130 ? 65.087 71.082 122.901 1.00 65.93 130 ALA 1 C 1
ATOM 1755 O O . ALA B 2 130 ? 64.133 70.315 122.749 1.00 65.93 130 ALA 1 O 1
ATOM 1757 N N . PRO B 2 131 ? 65.781 71.116 124.037 1.00 68.00 131 PRO 1 N 1
ATOM 1758 C CA . PRO B 2 131 ? 65.399 70.255 125.159 1.00 68.00 131 PRO 1 CA 1
ATOM 1759 C C . PRO B 2 131 ? 64.128 70.746 125.831 1.00 68.00 131 PRO 1 C 1
ATOM 1760 O O . PRO B 2 131 ? 63.690 71.884 125.649 1.00 68.00 131 PRO 1 O 1
ATOM 1764 N N . SER B 2 132 ? 63.524 69.846 126.606 1.00 74.99 132 SER 1 N 1
ATOM 1765 C CA . SER B 2 132 ? 62.359 70.191 127.409 1.00 74.99 132 SER 1 CA 1
ATOM 1766 C C . SER B 2 132 ? 62.767 71.184 128.489 1.00 74.99 132 SER 1 C 1
ATOM 1767 O O . SER B 2 132 ? 63.590 70.869 129.354 1.00 74.99 132 SER 1 O 1
ATOM 1770 N N . THR B 2 133 ? 62.205 72.386 128.428 1.00 73.67 133 THR 1 N 1
ATOM 1771 C CA . THR B 2 133 ? 62.623 73.483 129.284 1.00 73.67 133 THR 1 CA 1
ATOM 1772 C C . THR B 2 133 ? 61.421 74.071 130.008 1.00 73.67 133 THR 1 C 1
ATOM 1773 O O . THR B 2 133 ? 60.332 74.187 129.437 1.00 73.67 133 THR 1 O 1
ATOM 1777 N N . THR B 2 134 ? 61.623 74.430 131.274 1.00 73.96 134 THR 1 N 1
ATOM 1778 C CA . THR B 2 134 ? 60.568 75.006 132.096 1.00 73.96 134 THR 1 CA 1
ATOM 1779 C C . THR B 2 134 ? 60.520 76.517 131.887 1.00 73.96 134 THR 1 C 1
ATOM 1780 O O . THR B 2 134 ? 61.198 77.072 131.019 1.00 73.96 134 THR 1 O 1
ATOM 1784 N N . ILE B 2 135 ? 59.708 77.201 132.685 1.00 72.35 135 ILE 1 N 1
ATOM 1785 C CA . ILE B 2 135 ? 59.617 78.652 132.650 1.00 72.35 135 ILE 1 CA 1
ATOM 1786 C C . ILE B 2 135 ? 60.184 79.192 133.957 1.00 72.35 135 ILE 1 C 1
ATOM 1787 O O . ILE B 2 135 ? 60.281 78.485 134.965 1.00 72.35 135 ILE 1 O 1
ATOM 1792 N N . LEU B 2 136 ? 60.574 80.463 133.931 1.00 67.65 136 LEU 1 N 1
ATOM 1793 C CA . LEU B 2 136 ? 61.172 81.112 135.092 1.00 67.65 136 LEU 1 CA 1
ATOM 1794 C C . LEU B 2 136 ? 60.137 81.373 136.182 1.00 67.65 136 LEU 1 C 1
ATOM 1795 O O . LEU B 2 136 ? 60.367 81.071 137.353 1.00 67.65 136 LEU 1 O 1
ATOM 1800 N N . GLN B 2 171 ? 60.969 99.774 155.541 1.00 80.54 171 GLN 1 N 1
ATOM 1801 C CA . GLN B 2 171 ? 61.287 99.473 154.151 1.00 80.54 171 GLN 1 CA 1
ATOM 1802 C C . GLN B 2 171 ? 61.983 100.655 153.486 1.00 80.54 171 GLN 1 C 1
ATOM 1803 O O . GLN B 2 171 ? 62.309 101.642 154.143 1.00 80.54 171 GLN 1 O 1
ATOM 1809 N N . GLY B 2 172 ? 62.212 100.546 152.179 1.00 80.64 172 GLY 1 N 1
ATOM 1810 C CA . GLY B 2 172 ? 62.785 101.642 151.429 1.00 80.64 172 GLY 1 CA 1
ATOM 1811 C C . GLY B 2 172 ? 61.791 102.768 151.215 1.00 80.64 172 GLY 1 C 1
ATOM 1812 O O . GLY B 2 172 ? 60.598 102.661 151.502 1.00 80.64 172 GLY 1 O 1
ATOM 1813 N N . PHE B 2 173 ? 62.305 103.881 150.698 1.00 82.22 173 PHE 1 N 1
ATOM 1814 C CA . PHE B 2 173 ? 61.481 105.060 150.445 1.00 82.22 173 PHE 1 CA 1
ATOM 1815 C C . PHE B 2 173 ? 60.627 104.803 149.211 1.00 82.22 173 PHE 1 C 1
ATOM 1816 O O . PHE B 2 173 ? 61.097 104.950 148.080 1.00 82.22 173 PHE 1 O 1
ATOM 1824 N N . ASN B 2 174 ? 59.365 104.421 149.447 1.00 87.80 174 ASN 1 N 1
ATOM 1825 C CA . ASN B 2 174 ? 58.363 104.102 148.423 1.00 87.80 174 ASN 1 CA 1
ATOM 1826 C C . ASN B 2 174 ? 58.854 102.970 147.512 1.00 87.80 174 ASN 1 C 1
ATOM 1827 O O . ASN B 2 174 ? 59.137 103.154 146.326 1.00 87.80 174 ASN 1 O 1
ATOM 1832 N N . LYS B 2 175 ? 58.984 101.793 148.124 1.00 80.24 175 LYS 1 N 1
ATOM 1833 C CA . LYS B 2 175 ? 59.380 100.599 147.394 1.00 80.24 175 LYS 1 CA 1
ATOM 1834 C C . LYS B 2 175 ? 58.280 100.171 146.426 1.00 80.24 175 LYS 1 C 1
ATOM 1835 O O . LYS B 2 175 ? 57.107 100.522 146.578 1.00 80.24 175 LYS 1 O 1
ATOM 1841 N N . VAL B 2 176 ? 58.674 99.402 145.412 1.00 74.13 176 VAL 1 N 1
ATOM 1842 C CA . VAL B 2 176 ? 57.712 98.933 144.419 1.00 74.13 176 VAL 1 CA 1
ATOM 1843 C C . VAL B 2 176 ? 57.780 97.432 144.161 1.00 74.13 176 VAL 1 C 1
ATOM 1844 O O . VAL B 2 176 ? 56.782 96.853 143.692 1.00 74.13 176 VAL 1 O 1
ATOM 1848 N N . GLU B 2 177 ? 58.868 96.726 144.486 1.00 73.30 177 GLU 1 N 1
ATOM 1849 C CA . GLU B 2 177 ? 58.916 95.294 144.211 1.00 73.30 177 GLU 1 CA 1
ATOM 1850 C C . GLU B 2 177 ? 59.931 94.614 145.121 1.00 73.30 177 GLU 1 C 1
ATOM 1851 O O . GLU B 2 177 ? 60.885 95.234 145.598 1.00 73.30 177 GLU 1 O 1
ATOM 1857 N N . TYR B 2 178 ? 59.710 93.322 145.342 1.00 76.39 178 TYR 1 N 1
ATOM 1858 C CA . TYR B 2 178 ? 60.675 92.430 145.967 1.00 76.39 178 TYR 1 CA 1
ATOM 1859 C C . TYR B 2 178 ? 61.532 91.759 144.899 1.00 76.39 178 TYR 1 C 1
ATOM 1860 O O . TYR B 2 178 ? 61.144 91.662 143.733 1.00 76.39 178 TYR 1 O 1
ATOM 1869 N N . PHE B 2 179 ? 62.701 91.269 145.318 1.00 69.01 179 PHE 1 N 1
ATOM 1870 C CA . PHE B 2 179 ? 63.610 90.572 144.417 1.00 69.01 179 PHE 1 CA 1
ATOM 1871 C C . PHE B 2 179 ? 64.533 89.674 145.229 1.00 69.01 179 PHE 1 C 1
ATOM 1872 O O . PHE B 2 179 ? 65.111 90.113 146.234 1.00 69.01 179 PHE 1 O 1
ATOM 1880 N N . HIS B 2 180 ? 64.647 88.418 144.785 1.00 69.24 180 HIS 1 N 1
ATOM 1881 C CA . HIS B 2 180 ? 65.523 87.393 145.361 1.00 69.24 180 HIS 1 CA 1
ATOM 1882 C C . HIS B 2 180 ? 65.260 87.193 146.857 1.00 69.24 180 HIS 1 C 1
ATOM 1883 O O . HIS B 2 180 ? 66.093 87.495 147.714 1.00 69.24 180 HIS 1 O 1
ATOM 1890 N N . ARG B 2 181 ? 64.063 86.709 147.159 1.00 81.27 181 ARG 1 N 1
ATOM 1891 C CA . ARG B 2 181 ? 63.731 86.371 148.538 1.00 81.27 181 ARG 1 CA 1
ATOM 1892 C C . ARG B 2 181 ? 64.446 85.076 148.897 1.00 81.27 181 ARG 1 C 1
ATOM 1893 O O . ARG B 2 181 ? 63.932 83.978 148.669 1.00 81.27 181 ARG 1 O 1
ATOM 1901 N N . GLU B 2 182 ? 65.648 85.204 149.448 1.00 85.87 182 GLU 1 N 1
ATOM 1902 C CA . GLU B 2 182 ? 66.420 84.075 149.944 1.00 85.87 182 GLU 1 CA 1
ATOM 1903 C C . GLU B 2 182 ? 66.345 84.075 151.464 1.00 85.87 182 GLU 1 C 1
ATOM 1904 O O . GLU B 2 182 ? 66.570 85.111 152.099 1.00 85.87 182 GLU 1 O 1
ATOM 1910 N N . ASP B 2 183 ? 66.016 82.922 152.041 1.00 94.69 183 ASP 1 N 1
ATOM 1911 C CA . ASP B 2 183 ? 65.674 82.831 153.458 1.00 94.69 183 ASP 1 CA 1
ATOM 1912 C C . ASP B 2 183 ? 66.837 83.029 154.440 1.00 94.69 183 ASP 1 C 1
ATOM 1913 O O . ASP B 2 183 ? 66.595 83.587 155.518 1.00 94.69 183 ASP 1 O 1
ATOM 1918 N N . PRO B 2 184 ? 68.109 82.578 154.167 1.00 94.92 184 PRO 1 N 1
ATOM 1919 C CA . PRO B 2 184 ? 69.202 83.010 155.055 1.00 94.92 184 PRO 1 CA 1
ATOM 1920 C C . PRO B 2 184 ? 69.475 84.510 155.040 1.00 94.92 184 PRO 1 C 1
ATOM 1921 O O . PRO B 2 184 ? 69.417 85.153 156.093 1.00 94.92 184 PRO 1 O 1
ATOM 1925 N N . LEU B 2 185 ? 69.756 85.079 153.871 1.00 85.37 185 LEU 1 N 1
ATOM 1926 C CA . LEU B 2 185 ? 70.148 86.483 153.766 1.00 85.37 185 LEU 1 CA 1
ATOM 1927 C C . LEU B 2 185 ? 69.876 86.951 152.338 1.00 85.37 185 LEU 1 C 1
ATOM 1928 O O . LEU B 2 185 ? 69.163 86.285 151.582 1.00 85.37 185 LEU 1 O 1
ATOM 1933 N N . ALA B 2 186 ? 70.434 88.118 151.988 1.00 74.22 186 ALA 1 N 1
ATOM 1934 C CA . ALA B 2 186 ? 70.484 88.671 150.628 1.00 74.22 186 ALA 1 CA 1
ATOM 1935 C C . ALA B 2 186 ? 69.083 88.918 150.053 1.00 74.22 186 ALA 1 C 1
ATOM 1936 O O . ALA B 2 186 ? 68.633 88.269 149.108 1.00 74.22 186 ALA 1 O 1
ATOM 1938 N N . LEU B 2 187 ? 68.398 89.874 150.671 1.00 66.01 187 LEU 1 N 1
ATOM 1939 C CA . LEU B 2 187 ? 67.144 90.399 150.145 1.00 66.01 187 LEU 1 CA 1
ATOM 1940 C C . LEU B 2 187 ? 67.432 91.595 149.245 1.00 66.01 187 LEU 1 C 1
ATOM 1941 O O . LEU B 2 187 ? 68.334 92.387 149.529 1.00 66.01 187 LEU 1 O 1
ATOM 1946 N N . VAL B 2 188 ? 66.676 91.731 148.151 1.00 63.48 188 VAL 1 N 1
ATOM 1947 C CA . VAL B 2 188 ? 66.812 92.860 147.239 1.00 63.48 188 VAL 1 CA 1
ATOM 1948 C C . VAL B 2 188 ? 65.458 93.548 147.147 1.00 63.48 188 VAL 1 C 1
ATOM 1949 O O . VAL B 2 188 ? 64.435 92.891 146.926 1.00 63.48 188 VAL 1 O 1
ATOM 1953 N N . LEU B 2 189 ? 65.449 94.859 147.338 1.00 61.19 189 LEU 1 N 1
ATOM 1954 C CA . LEU B 2 189 ? 64.248 95.669 147.208 1.00 61.19 189 LEU 1 CA 1
ATOM 1955 C C . LEU B 2 189 ? 64.375 96.529 145.960 1.00 61.19 189 LEU 1 C 1
ATOM 1956 O O . LEU B 2 189 ? 65.263 97.383 145.884 1.00 61.19 189 LEU 1 O 1
ATOM 1961 N N . ASN B 2 190 ? 63.510 96.290 144.980 1.00 61.26 190 ASN 1 N 1
ATOM 1962 C CA . ASN B 2 190 ? 63.370 97.209 143.857 1.00 61.26 190 ASN 1 CA 1
ATOM 1963 C C . ASN B 2 190 ? 62.565 98.389 144.376 1.00 61.26 190 ASN 1 C 1
ATOM 1964 O O . ASN B 2 190 ? 61.332 98.346 144.420 1.00 61.26 190 ASN 1 O 1
ATOM 1969 N N . VAL B 2 191 ? 63.267 99.444 144.789 1.00 68.14 191 VAL 1 N 1
ATOM 1970 C CA . VAL B 2 191 ? 62.641 100.517 145.547 1.00 68.14 191 VAL 1 CA 1
ATOM 1971 C C . VAL B 2 191 ? 61.942 101.482 144.604 1.00 68.14 191 VAL 1 C 1
ATOM 1972 O O . VAL B 2 191 ? 60.711 101.540 144.563 1.00 68.14 191 VAL 1 O 1
ATOM 1976 N N . ASN B 2 192 ? 62.704 102.192 143.788 1.00 64.67 192 ASN 1 N 1
ATOM 1977 C CA . ASN B 2 192 ? 62.094 103.064 142.800 1.00 64.67 192 ASN 1 CA 1
ATOM 1978 C C . ASN B 2 192 ? 61.844 102.252 141.531 1.00 64.67 192 ASN 1 C 1
ATOM 1979 O O . ASN B 2 192 ? 61.871 101.018 141.547 1.00 64.67 192 ASN 1 O 1
ATOM 1984 N N . ASP B 2 193 ? 61.556 102.932 140.421 1.00 59.55 193 ASP 1 N 1
ATOM 1985 C CA . ASP B 2 193 ? 61.328 102.213 139.174 1.00 59.55 193 ASP 1 CA 1
ATOM 1986 C C . ASP B 2 193 ? 62.614 101.601 138.635 1.00 59.55 193 ASP 1 C 1
ATOM 1987 O O . ASP B 2 193 ? 62.574 100.551 137.986 1.00 59.55 193 ASP 1 O 1
ATOM 1992 N N . THR B 2 194 ? 63.760 102.229 138.904 1.00 48.48 194 THR 1 N 1
ATOM 1993 C CA . THR B 2 194 ? 65.046 101.769 138.395 1.00 48.48 194 THR 1 CA 1
ATOM 1994 C C . THR B 2 194 ? 66.105 101.737 139.490 1.00 48.48 194 THR 1 C 1
ATOM 1995 O O . THR B 2 194 ? 67.291 101.927 139.213 1.00 48.48 194 THR 1 O 1
ATOM 1999 N N . GLN B 2 195 ? 65.705 101.493 140.734 1.00 51.56 195 GLN 1 N 1
ATOM 2000 C CA . GLN B 2 195 ? 66.638 101.467 141.851 1.00 51.56 195 GLN 1 CA 1
ATOM 2001 C C . GLN B 2 195 ? 66.479 100.169 142.626 1.00 51.56 195 GLN 1 C 1
ATOM 2002 O O . GLN B 2 195 ? 65.358 99.714 142.870 1.00 51.56 195 GLN 1 O 1
ATOM 2008 N N . TYR B 2 196 ? 67.609 99.577 143.008 1.00 45.63 196 TYR 1 N 1
ATOM 2009 C CA . TYR B 2 196 ? 67.657 98.275 143.659 1.00 45.63 196 TYR 1 CA 1
ATOM 2010 C C . TYR B 2 196 ? 68.589 98.371 144.855 1.00 45.63 196 TYR 1 C 1
ATOM 2011 O O . TYR B 2 196 ? 69.785 98.634 144.693 1.00 45.63 196 TYR 1 O 1
ATOM 2020 N N . MET B 2 197 ? 68.045 98.167 146.047 1.00 58.10 197 MET 1 N 1
ATOM 2021 C CA . MET B 2 197 ? 68.827 98.122 147.271 1.00 58.10 197 MET 1 CA 1
ATOM 2022 C C . MET B 2 197 ? 68.968 96.677 147.724 1.00 58.10 197 MET 1 C 1
ATOM 2023 O O . MET B 2 197 ? 68.132 95.830 147.408 1.00 58.10 197 MET 1 O 1
ATOM 2028 N N . GLY B 2 198 ? 70.034 96.396 148.462 1.00 56.19 198 GLY 1 N 1
ATOM 2029 C CA . GLY B 2 198 ? 70.303 95.041 148.889 1.00 56.19 198 GLY 1 CA 1
ATOM 2030 C C . GLY B 2 198 ? 70.720 94.962 150.338 1.00 56.19 198 GLY 1 C 1
ATOM 2031 O O . GLY B 2 198 ? 71.720 95.569 150.741 1.00 56.19 198 GLY 1 O 1
ATOM 2032 N N . PHE B 2 199 ? 69.954 94.192 151.112 1.00 64.28 199 PHE 1 N 1
ATOM 2033 C CA . PHE B 2 199 ? 70.100 94.076 152.555 1.00 64.28 199 PHE 1 CA 1
ATOM 2034 C C . PHE B 2 199 ? 70.500 92.653 152.916 1.00 64.28 199 PHE 1 C 1
ATOM 2035 O O . PHE B 2 199 ? 69.958 91.691 152.360 1.00 64.28 199 PHE 1 O 1
ATOM 2043 N N . SER B 2 200 ? 71.440 92.527 153.846 1.00 75.16 200 SER 1 N 1
ATOM 2044 C CA . SER B 2 200 ? 71.761 91.268 154.500 1.00 75.16 200 SER 1 CA 1
ATOM 2045 C C . SER B 2 200 ? 71.393 91.365 155.974 1.00 75.16 200 SER 1 C 1
ATOM 2046 O O . SER B 2 200 ? 71.153 92.450 156.507 1.00 75.16 200 SER 1 O 1
ATOM 2049 N N . ALA B 2 201 ? 71.364 90.213 156.639 1.00 85.75 201 ALA 1 N 1
ATOM 2050 C CA . ALA B 2 201 ? 70.889 90.161 158.015 1.00 85.75 201 ALA 1 CA 1
ATOM 2051 C C . ALA B 2 201 ? 71.975 89.697 158.977 1.00 85.75 201 ALA 1 C 1
ATOM 2052 O O . ALA B 2 201 ? 71.724 88.852 159.841 1.00 85.75 201 ALA 1 O 1
ATOM 2054 N N . ASN B 2 202 ? 73.182 90.241 158.839 1.00 85.50 202 ASN 1 N 1
ATOM 2055 C CA . ASN B 2 202 ? 74.279 89.923 159.752 1.00 85.50 202 ASN 1 CA 1
ATOM 2056 C C . ASN B 2 202 ? 74.055 90.685 161.053 1.00 85.50 202 ASN 1 C 1
ATOM 2057 O O . ASN B 2 202 ? 74.538 91.803 161.243 1.00 85.50 202 ASN 1 O 1
ATOM 2062 N N . GLY B 2 203 ? 73.310 90.065 161.964 1.00 86.17 203 GLY 1 N 1
ATOM 2063 C CA . GLY B 2 203 ? 72.967 90.694 163.224 1.00 86.17 203 GLY 1 CA 1
ATOM 2064 C C . GLY B 2 203 ? 71.471 90.745 163.450 1.00 86.17 203 GLY 1 C 1
ATOM 2065 O O . GLY B 2 203 ? 71.010 91.327 164.438 1.00 86.17 203 GLY 1 O 1
ATOM 2066 N N . THR B 2 204 ? 70.722 90.125 162.525 1.00 90.04 204 THR 1 N 1
ATOM 2067 C CA . THR B 2 204 ? 69.252 90.039 162.533 1.00 90.04 204 THR 1 CA 1
ATOM 2068 C C . THR B 2 204 ? 68.595 91.419 162.612 1.00 90.04 204 THR 1 C 1
ATOM 2069 O O . THR B 2 204 ? 67.644 91.638 163.364 1.00 90.04 204 THR 1 O 1
ATOM 2073 N N . GLU B 2 205 ? 69.112 92.360 161.817 1.00 92.80 205 GLU 1 N 1
ATOM 2074 C CA . GLU B 2 205 ? 68.572 93.713 161.803 1.00 92.80 205 GLU 1 CA 1
ATOM 2075 C C . GLU B 2 205 ? 68.340 94.280 160.408 1.00 92.80 205 GLU 1 C 1
ATOM 2076 O O . GLU B 2 205 ? 67.785 95.380 160.308 1.00 92.80 205 GLU 1 O 1
ATOM 2082 N N . LEU B 2 206 ? 68.745 93.571 159.345 1.00 79.72 206 LEU 1 N 1
ATOM 2083 C CA . LEU B 2 206 ? 68.560 93.948 157.936 1.00 79.72 206 LEU 1 CA 1
ATOM 2084 C C . LEU B 2 206 ? 69.190 95.311 157.629 1.00 79.72 206 LEU 1 C 1
ATOM 2085 O O . LEU B 2 206 ? 68.515 96.289 157.302 1.00 79.72 206 LEU 1 O 1
ATOM 2090 N N . ILE B 2 207 ? 70.512 95.349 157.755 1.00 71.45 207 ILE 1 N 1
ATOM 2091 C CA . ILE B 2 207 ? 71.270 96.561 157.456 1.00 71.45 207 ILE 1 CA 1
ATOM 2092 C C . ILE B 2 207 ? 71.342 96.739 155.943 1.00 71.45 207 ILE 1 C 1
ATOM 2093 O O . ILE B 2 207 ? 71.277 95.748 155.201 1.00 71.45 207 ILE 1 O 1
ATOM 2098 N N . PRO B 2 208 ? 71.431 97.970 155.433 1.00 66.37 208 PRO 1 N 1
ATOM 2099 C CA . PRO B 2 208 ? 71.645 98.162 153.990 1.00 66.37 208 PRO 1 CA 1
ATOM 2100 C C . PRO B 2 208 ? 73.089 97.863 153.614 1.00 66.37 208 PRO 1 C 1
ATOM 2101 O O . PRO B 2 208 ? 74.021 98.477 154.137 1.00 66.37 208 PRO 1 O 1
ATOM 2105 N N . VAL B 2 209 ? 73.273 96.916 152.701 1.00 61.16 209 VAL 1 N 1
ATOM 2106 C CA . VAL B 2 209 ? 74.601 96.479 152.290 1.00 61.16 209 VAL 1 CA 1
ATOM 2107 C C . VAL B 2 209 ? 75.027 97.131 150.985 1.00 61.16 209 VAL 1 C 1
ATOM 2108 O O . VAL B 2 209 ? 76.075 97.772 150.919 1.00 61.16 209 VAL 1 O 1
ATOM 2112 N N . TRP B 2 210 ? 74.232 96.983 149.928 1.00 50.98 210 TRP 1 N 1
ATOM 2113 C CA . TRP B 2 210 ? 74.595 97.580 148.649 1.00 50.98 210 TRP 1 CA 1
ATOM 2114 C C . TRP B 2 210 ? 73.417 98.342 148.062 1.00 50.98 210 TRP 1 C 1
ATOM 2115 O O . TRP B 2 210 ? 72.269 98.172 148.472 1.00 50.98 210 TRP 1 O 1
ATOM 2126 N N . GLN B 2 211 ? 73.723 99.200 147.092 1.00 50.61 211 GLN 1 N 1
ATOM 2127 C CA . GLN B 2 211 ? 72.719 100.022 146.439 1.00 50.61 211 GLN 1 CA 1
ATOM 2128 C C . GLN B 2 211 ? 73.098 100.192 144.977 1.00 50.61 211 GLN 1 C 1
ATOM 2129 O O . GLN B 2 211 ? 74.280 100.210 144.625 1.00 50.61 211 GLN 1 O 1
ATOM 2135 N N . ARG B 2 212 ? 72.084 100.320 144.127 1.00 41.71 212 ARG 1 N 1
ATOM 2136 C CA . ARG B 2 212 ? 72.301 100.301 142.691 1.00 41.71 212 ARG 1 CA 1
ATOM 2137 C C . ARG B 2 212 ? 71.192 101.094 142.019 1.00 41.71 212 ARG 1 C 1
ATOM 2138 O O . ARG B 2 212 ? 70.026 100.973 142.392 1.00 41.71 212 ARG 1 O 1
ATOM 2146 N N . ASP B 2 213 ? 71.559 101.923 141.048 1.00 43.36 213 ASP 1 N 1
ATOM 2147 C CA . ASP B 2 213 ? 70.605 102.784 140.353 1.00 43.36 213 ASP 1 CA 1
ATOM 2148 C C . ASP B 2 213 ? 70.717 102.499 138.860 1.00 43.36 213 ASP 1 C 1
ATOM 2149 O O . ASP B 2 213 ? 71.635 102.989 138.195 1.00 43.36 213 ASP 1 O 1
ATOM 2154 N N . GLU B 2 214 ? 69.796 101.697 138.335 1.00 41.13 214 GLU 1 N 1
ATOM 2155 C CA . GLU B 2 214 ? 69.800 101.355 136.913 1.00 41.13 214 GLU 1 CA 1
ATOM 2156 C C . GLU B 2 214 ? 68.899 102.279 136.104 1.00 41.13 214 GLU 1 C 1
ATOM 2157 O O . GLU B 2 214 ? 68.098 101.837 135.283 1.00 41.13 214 GLU 1 O 1
ATOM 2163 N N . TRP B 2 215 ? 69.047 103.585 136.313 1.00 36.98 215 TRP 1 N 1
ATOM 2164 C CA . TRP B 2 215 ? 68.333 104.563 135.507 1.00 36.98 215 TRP 1 CA 1
ATOM 2165 C C . TRP B 2 215 ? 69.034 104.817 134.185 1.00 36.98 215 TRP 1 C 1
ATOM 2166 O O . TRP B 2 215 ? 68.390 105.238 133.219 1.00 36.98 215 TRP 1 O 1
ATOM 2177 N N . LEU B 2 216 ? 70.336 104.567 134.136 1.00 34.94 216 LEU 1 N 1
ATOM 2178 C CA . LEU B 2 216 ? 71.180 104.848 132.982 1.00 34.94 216 LEU 1 CA 1
ATOM 2179 C C . LEU B 2 216 ? 71.311 103.551 132.193 1.00 34.94 216 LEU 1 C 1
ATOM 2180 O O . LEU B 2 216 ? 72.089 102.667 132.557 1.00 34.94 216 LEU 1 O 1
ATOM 2185 N N . THR B 2 217 ? 70.535 103.426 131.123 1.00 39.02 217 THR 1 N 1
ATOM 2186 C CA . THR B 2 217 ? 70.542 102.209 130.323 1.00 39.02 217 THR 1 CA 1
ATOM 2187 C C . THR B 2 217 ? 70.981 102.449 128.890 1.00 39.02 217 THR 1 C 1
ATOM 2188 O O . THR B 2 217 ? 71.905 101.785 128.410 1.00 39.02 217 THR 1 O 1
ATOM 2192 N N . ASN B 2 218 ? 70.339 103.379 128.189 1.00 36.97 218 ASN 1 N 1
ATOM 2193 C CA . ASN B 2 218 ? 70.443 103.501 126.738 1.00 36.97 218 ASN 1 CA 1
ATOM 2194 C C . ASN B 2 218 ? 70.650 104.967 126.358 1.00 36.97 218 ASN 1 C 1
ATOM 2195 O O . ASN B 2 218 ? 69.850 105.543 125.622 1.00 36.97 218 ASN 1 O 1
ATOM 2200 N N . VAL B 2 219 ? 71.692 105.574 126.942 1.00 29.94 219 VAL 1 N 1
ATOM 2201 C CA . VAL B 2 219 ? 72.096 106.975 126.791 1.00 29.94 219 VAL 1 CA 1
ATOM 2202 C C . VAL B 2 219 ? 72.086 107.456 125.346 1.00 29.94 219 VAL 1 C 1
ATOM 2203 O O . VAL B 2 219 ? 72.747 106.874 124.480 1.00 29.94 219 VAL 1 O 1
ATOM 2207 N N . VAL B 2 220 ? 71.339 108.527 125.083 1.00 31.97 220 VAL 1 N 1
ATOM 2208 C CA . VAL B 2 220 ? 71.170 109.034 123.728 1.00 31.97 220 VAL 1 CA 1
ATOM 2209 C C . VAL B 2 220 ? 72.110 110.208 123.496 1.00 31.97 220 VAL 1 C 1
ATOM 2210 O O . VAL B 2 220 ? 72.988 110.151 122.628 1.00 31.97 220 VAL 1 O 1
ATOM 2214 N N . ASP B 2 221 ? 71.939 111.275 124.266 1.00 30.80 221 ASP 1 N 1
ATOM 2215 C CA . ASP B 2 221 ? 72.751 112.475 124.135 1.00 30.80 221 ASP 1 CA 1
ATOM 2216 C C . ASP B 2 221 ? 73.535 112.704 125.423 1.00 30.80 221 ASP 1 C 1
ATOM 2217 O O . ASP B 2 221 ? 73.478 111.910 126.361 1.00 30.80 221 ASP 1 O 1
ATOM 2222 N N . TYR B 2 222 ? 74.277 113.805 125.455 1.00 24.95 222 TYR 1 N 1
ATOM 2223 C CA . TYR B 2 222 ? 75.099 114.154 126.603 1.00 24.95 222 TYR 1 CA 1
ATOM 2224 C C . TYR B 2 222 ? 75.357 115.651 126.567 1.00 24.95 222 TYR 1 C 1
ATOM 2225 O O . TYR B 2 222 ? 75.082 116.329 125.575 1.00 24.95 222 TYR 1 O 1
ATOM 2234 N N . ALA B 2 223 ? 75.903 116.154 127.667 1.00 26.04 223 ALA 1 N 1
ATOM 2235 C CA . ALA B 2 223 ? 76.354 117.532 127.767 1.00 26.04 223 ALA 1 CA 1
ATOM 2236 C C . ALA B 2 223 ? 77.426 117.578 128.838 1.00 26.04 223 ALA 1 C 1
ATOM 2237 O O . ALA B 2 223 ? 77.378 116.820 129.806 1.00 26.04 223 ALA 1 O 1
ATOM 2239 N N . VAL B 2 224 ? 78.406 118.450 128.649 1.00 25.28 224 VAL 1 N 1
ATOM 2240 C CA . VAL B 2 224 ? 79.541 118.554 129.557 1.00 25.28 224 VAL 1 CA 1
ATOM 2241 C C . VAL B 2 224 ? 79.479 119.906 130.247 1.00 25.28 224 VAL 1 C 1
ATOM 2242 O O . VAL B 2 224 ? 79.594 120.949 129.594 1.00 25.28 224 VAL 1 O 1
ATOM 2246 N N . LEU B 2 225 ? 79.297 119.892 131.563 1.00 27.86 225 LEU 1 N 1
ATOM 2247 C CA . LEU B 2 225 ? 79.353 121.101 132.370 1.00 27.86 225 LEU 1 CA 1
ATOM 2248 C C . LEU B 2 225 ? 80.749 121.217 132.964 1.00 27.86 225 LEU 1 C 1
ATOM 2249 O O . LEU B 2 225 ? 81.177 120.342 133.721 1.00 27.86 225 LEU 1 O 1
ATOM 2254 N N . ASP B 2 226 ? 81.456 122.285 132.619 1.00 39.73 226 ASP 1 N 1
ATOM 2255 C CA . ASP B 2 226 ? 82.750 122.542 133.226 1.00 39.73 226 ASP 1 CA 1
ATOM 2256 C C . ASP B 2 226 ? 82.538 123.221 134.571 1.00 39.73 226 ASP 1 C 1
ATOM 2257 O O . ASP B 2 226 ? 81.858 124.248 134.657 1.00 39.73 226 ASP 1 O 1
ATOM 2262 N N . VAL B 2 227 ? 83.106 122.641 135.622 1.00 38.16 227 VAL 1 N 1
ATOM 2263 C CA . VAL B 2 227 ? 82.925 123.180 136.961 1.00 38.16 227 VAL 1 CA 1
ATOM 2264 C C . VAL B 2 227 ? 84.252 123.680 137.515 1.00 38.16 227 VAL 1 C 1
ATOM 2265 O O . VAL B 2 227 ? 84.405 124.863 137.819 1.00 38.16 227 VAL 1 O 1
ATOM 2269 N N . SER B 2 247 ? 95.638 157.798 140.881 1.00 87.48 247 SER 1 N 1
ATOM 2270 C CA . SER B 2 247 ? 94.993 156.710 140.156 1.00 87.48 247 SER 1 CA 1
ATOM 2271 C C . SER B 2 247 ? 95.823 155.433 140.234 1.00 87.48 247 SER 1 C 1
ATOM 2272 O O . SER B 2 247 ? 95.395 154.441 140.823 1.00 87.48 247 SER 1 O 1
ATOM 2275 N N . LEU B 2 248 ? 97.016 155.463 139.635 1.00 78.86 248 LEU 1 N 1
ATOM 2276 C CA . LEU B 2 248 ? 97.901 154.305 139.680 1.00 78.86 248 LEU 1 CA 1
ATOM 2277 C C . LEU B 2 248 ? 98.566 154.147 141.040 1.00 78.86 248 LEU 1 C 1
ATOM 2278 O O . LEU B 2 248 ? 98.916 153.024 141.425 1.00 78.86 248 LEU 1 O 1
ATOM 2283 N N . TRP B 2 249 ? 98.744 155.249 141.774 1.00 84.62 249 TRP 1 N 1
ATOM 2284 C CA . TRP B 2 249 ? 99.321 155.168 143.112 1.00 84.62 249 TRP 1 CA 1
ATOM 2285 C C . TRP B 2 249 ? 98.389 154.458 144.084 1.00 84.62 249 TRP 1 C 1
ATOM 2286 O O . TRP B 2 249 ? 98.858 153.726 144.962 1.00 84.62 249 TRP 1 O 1
ATOM 2297 N N . ASN B 2 250 ? 97.074 154.642 143.932 1.00 84.77 250 ASN 1 N 1
ATOM 2298 C CA . ASN B 2 250 ? 96.125 153.955 144.801 1.00 84.77 250 ASN 1 CA 1
ATOM 2299 C C . ASN B 2 250 ? 96.117 152.456 144.532 1.00 84.77 250 ASN 1 C 1
ATOM 2300 O O . ASN B 2 250 ? 96.044 151.655 145.470 1.00 84.77 250 ASN 1 O 1
ATOM 2305 N N . ALA B 2 251 ? 96.231 152.061 143.259 1.00 77.09 251 ALA 1 N 1
ATOM 2306 C CA . ALA B 2 251 ? 96.322 150.644 142.920 1.00 77.09 251 ALA 1 CA 1
ATOM 2307 C C . ALA B 2 251 ? 97.632 150.041 143.411 1.00 77.09 251 ALA 1 C 1
ATOM 2308 O O . ALA B 2 251 ? 97.651 148.903 143.898 1.00 77.09 251 ALA 1 O 1
ATOM 2310 N N . TYR B 2 252 ? 98.729 150.800 143.317 1.00 71.84 252 TYR 1 N 1
ATOM 2311 C CA . TYR B 2 252 ? 100.016 150.315 143.808 1.00 71.84 252 TYR 1 CA 1
ATOM 2312 C C . TYR B 2 252 ? 100.020 150.169 145.326 1.00 71.84 252 TYR 1 C 1
ATOM 2313 O O . TYR B 2 252 ? 100.554 149.189 145.856 1.00 71.84 252 TYR 1 O 1
ATOM 2322 N N . TRP B 2 253 ? 99.414 151.121 146.041 1.00 77.99 253 TRP 1 N 1
ATOM 2323 C CA . TRP B 2 253 ? 99.364 151.022 147.495 1.00 77.99 253 TRP 1 CA 1
ATOM 2324 C C . TRP B 2 253 ? 98.397 149.938 147.952 1.00 77.99 253 TRP 1 C 1
ATOM 2325 O O . TRP B 2 253 ? 98.645 149.290 148.975 1.00 77.99 253 TRP 1 O 1
ATOM 2336 N N . LEU B 2 254 ? 97.316 149.707 147.198 1.00 74.98 254 LEU 1 N 1
ATOM 2337 C CA . LEU B 2 254 ? 96.424 148.588 147.489 1.00 74.98 254 LEU 1 CA 1
ATOM 2338 C C . LEU B 2 254 ? 97.137 147.256 147.295 1.00 74.98 254 LEU 1 C 1
ATOM 2339 O O . LEU B 2 254 ? 97.011 146.353 148.133 1.00 74.98 254 LEU 1 O 1
ATOM 2344 N N . ARG B 2 255 ? 97.913 147.131 146.210 1.00 65.41 255 ARG 1 N 1
ATOM 2345 C CA . ARG B 2 255 ? 98.698 145.923 145.967 1.00 65.41 255 ARG 1 CA 1
ATOM 2346 C C . ARG B 2 255 ? 99.743 145.703 147.052 1.00 65.41 255 ARG 1 C 1
ATOM 2347 O O . ARG B 2 255 ? 99.907 144.581 147.549 1.00 65.41 255 ARG 1 O 1
ATOM 2355 N N . LEU B 2 256 ? 100.438 146.774 147.450 1.00 71.59 256 LEU 1 N 1
ATOM 2356 C CA . LEU B 2 256 ? 101.490 146.658 148.452 1.00 71.59 256 LEU 1 CA 1
ATOM 2357 C C . LEU B 2 256 ? 100.920 146.326 149.824 1.00 71.59 256 LEU 1 C 1
ATOM 2358 O O . LEU B 2 256 ? 101.482 145.495 150.542 1.00 71.59 256 LEU 1 O 1
ATOM 2363 N N . THR B 2 257 ? 99.778 146.921 150.185 1.00 74.53 257 THR 1 N 1
ATOM 2364 C CA . THR B 2 257 ? 99.169 146.626 151.478 1.00 74.53 257 THR 1 CA 1
ATOM 2365 C C . THR B 2 257 ? 98.570 145.225 151.511 1.00 74.53 257 THR 1 C 1
ATOM 2366 O O . THR B 2 257 ? 98.649 144.545 152.540 1.00 74.53 257 THR 1 O 1
ATOM 2370 N N . THR B 2 258 ? 97.985 144.764 150.398 1.00 73.37 258 THR 1 N 1
ATOM 2371 C CA . THR B 2 258 ? 97.430 143.413 150.379 1.00 73.37 258 THR 1 CA 1
ATOM 2372 C C . THR B 2 258 ? 98.529 142.358 150.414 1.00 73.37 258 THR 1 C 1
ATOM 2373 O O . THR B 2 258 ? 98.400 141.350 151.120 1.00 73.37 258 THR 1 O 1
ATOM 2377 N N . ASN B 2 259 ? 99.636 142.587 149.699 1.00 69.53 259 ASN 1 N 1
ATOM 2378 C CA . ASN B 2 259 ? 100.754 141.651 149.775 1.00 69.53 259 ASN 1 CA 1
ATOM 2379 C C . ASN B 2 259 ? 101.462 141.724 151.123 1.00 69.53 259 ASN 1 C 1
ATOM 2380 O O . ASN B 2 259 ? 101.967 140.704 151.607 1.00 69.53 259 ASN 1 O 1
ATOM 2385 N N . TRP B 2 260 ? 101.468 142.899 151.761 1.00 77.73 260 TRP 1 N 1
ATOM 2386 C CA . TRP B 2 260 ? 102.036 143.036 153.097 1.00 77.73 260 TRP 1 CA 1
ATOM 2387 C C . TRP B 2 260 ? 101.212 142.269 154.122 1.00 77.73 260 TRP 1 C 1
ATOM 2388 O O . TRP B 2 260 ? 101.764 141.553 154.965 1.00 77.73 260 TRP 1 O 1
ATOM 2399 N N . ASN B 2 261 ? 99.883 142.396 154.053 1.00 75.79 261 ASN 1 N 1
ATOM 2400 C CA . ASN B 2 261 ? 99.013 141.656 154.961 1.00 75.79 261 ASN 1 CA 1
ATOM 2401 C C . ASN B 2 261 ? 99.057 140.158 154.692 1.00 75.79 261 ASN 1 C 1
ATOM 2402 O O . ASN B 2 261 ? 98.984 139.362 155.635 1.00 75.79 261 ASN 1 O 1
ATOM 2407 N N . ARG B 2 262 ? 99.215 139.755 153.426 1.00 70.06 262 ARG 1 N 1
ATOM 2408 C CA . ARG B 2 262 ? 99.326 138.334 153.118 1.00 70.06 262 ARG 1 CA 1
ATOM 2409 C C . ARG B 2 262 ? 100.642 137.755 153.623 1.00 70.06 262 ARG 1 C 1
ATOM 2410 O O . ARG B 2 262 ? 100.672 136.631 154.136 1.00 70.06 262 ARG 1 O 1
ATOM 2418 N N . LEU B 2 263 ? 101.737 138.514 153.508 1.00 75.88 263 LEU 1 N 1
ATOM 2419 C CA . LEU B 2 263 ? 103.010 138.053 154.051 1.00 75.88 263 LEU 1 CA 1
ATOM 2420 C C . LEU B 2 263 ? 102.996 138.038 155.575 1.00 75.88 263 LEU 1 C 1
ATOM 2421 O O . LEU B 2 263 ? 103.621 137.162 156.186 1.00 75.88 263 LEU 1 O 1
ATOM 2426 N N . ILE B 2 264 ? 102.271 138.974 156.198 1.00 79.54 264 ILE 1 N 1
ATOM 2427 C CA . ILE B 2 264 ? 102.112 138.972 157.652 1.00 79.54 264 ILE 1 CA 1
ATOM 2428 C C . ILE B 2 264 ? 101.343 137.733 158.102 1.00 79.54 264 ILE 1 C 1
ATOM 2429 O O . ILE B 2 264 ? 101.746 137.043 159.047 1.00 79.54 264 ILE 1 O 1
ATOM 2434 N N . ASN B 2 265 ? 100.250 137.409 157.403 1.00 81.55 265 ASN 1 N 1
ATOM 2435 C CA . ASN B 2 265 ? 99.469 136.225 157.755 1.00 81.55 265 ASN 1 CA 1
ATOM 2436 C C . ASN B 2 265 ? 100.225 134.932 157.466 1.00 81.55 265 ASN 1 C 1
ATOM 2437 O O . ASN B 2 265 ? 100.051 133.944 158.189 1.00 81.55 265 ASN 1 O 1
ATOM 2442 N N . LEU B 2 266 ? 101.085 134.925 156.443 1.00 80.31 266 LEU 1 N 1
ATOM 2443 C CA . LEU B 2 266 ? 101.884 133.737 156.161 1.00 80.31 266 LEU 1 CA 1
ATOM 2444 C C . LEU B 2 266 ? 102.983 133.545 157.201 1.00 80.31 266 LEU 1 C 1
ATOM 2445 O O . LEU B 2 266 ? 103.240 132.417 157.636 1.00 80.31 266 LEU 1 O 1
ATOM 2450 N N . LEU B 2 267 ? 103.638 134.630 157.620 1.00 81.12 267 LEU 1 N 1
ATOM 2451 C CA . LEU B 2 267 ? 104.661 134.531 158.653 1.00 81.12 267 LEU 1 CA 1
ATOM 2452 C C . LEU B 2 267 ? 104.081 134.390 160.055 1.00 81.12 267 LEU 1 C 1
ATOM 2453 O O . LEU B 2 267 ? 104.829 134.069 160.984 1.00 81.12 267 LEU 1 O 1
ATOM 2458 N N . LYS B 2 268 ? 102.782 134.627 160.235 1.00 84.48 268 LYS 1 N 1
ATOM 2459 C CA . LYS B 2 268 ? 102.144 134.371 161.520 1.00 84.48 268 LYS 1 CA 1
ATOM 2460 C C . LYS B 2 268 ? 101.514 132.988 161.600 1.00 84.48 268 LYS 1 C 1
ATOM 2461 O O . LYS B 2 268 ? 101.434 132.418 162.694 1.00 84.48 268 LYS 1 O 1
ATOM 2467 N N . GLU B 2 269 ? 101.062 132.430 160.473 1.00 90.86 269 GLU 1 N 1
ATOM 2468 C CA . GLU B 2 269 ? 100.573 131.058 160.479 1.00 90.86 269 GLU 1 CA 1
ATOM 2469 C C . GLU B 2 269 ? 101.700 130.034 160.505 1.00 90.86 269 GLU 1 C 1
ATOM 2470 O O . GLU B 2 269 ? 101.474 128.896 160.930 1.00 90.86 269 GLU 1 O 1
ATOM 2476 N N . ASN B 2 270 ? 102.899 130.408 160.064 1.00 92.07 270 ASN 1 N 1
ATOM 2477 C CA . ASN B 2 270 ? 104.038 129.502 160.066 1.00 92.07 270 ASN 1 CA 1
ATOM 2478 C C . ASN B 2 270 ? 104.895 129.627 161.319 1.00 92.07 270 ASN 1 C 1
ATOM 2479 O O . ASN B 2 270 ? 105.749 128.767 161.556 1.00 92.07 270 ASN 1 O 1
ATOM 2484 N N . GLN B 2 271 ? 104.687 130.665 162.124 1.00 95.49 271 GLN 1 N 1
ATOM 2485 C CA . GLN B 2 271 ? 105.434 130.837 163.365 1.00 95.49 271 GLN 1 CA 1
ATOM 2486 C C . GLN B 2 271 ? 104.506 130.767 164.573 1.00 95.49 271 GLN 1 C 1
ATOM 2487 O O . GLN B 2 271 ? 104.568 131.612 165.467 1.00 95.49 271 GLN 1 O 1
ATOM 2493 N N . THR B 2 289 ? 93.631 114.214 143.105 1.00 63.34 289 THR 1 N 1
ATOM 2494 C CA . THR B 2 289 ? 93.500 115.436 143.888 1.00 63.34 289 THR 1 CA 1
ATOM 2495 C C . THR B 2 289 ? 92.107 116.039 143.746 1.00 63.34 289 THR 1 C 1
ATOM 2496 O O . THR B 2 289 ? 91.250 115.488 143.058 1.00 63.34 289 THR 1 O 1
ATOM 2500 N N . THR B 2 290 ? 91.885 117.173 144.412 1.00 64.81 290 THR 1 N 1
ATOM 2501 C CA . THR B 2 290 ? 90.616 117.880 144.318 1.00 64.81 290 THR 1 CA 1
ATOM 2502 C C . THR B 2 290 ? 90.778 119.374 144.092 1.00 64.81 290 THR 1 C 1
ATOM 2503 O O . THR B 2 290 ? 89.770 120.087 144.072 1.00 64.81 290 THR 1 O 1
ATOM 2507 N N . VAL B 2 291 ? 92.003 119.872 143.931 1.00 61.06 291 VAL 1 N 1
ATOM 2508 C CA . VAL B 2 291 ? 92.266 121.278 143.649 1.00 61.06 291 VAL 1 CA 1
ATOM 2509 C C . VAL B 2 291 ? 92.867 121.457 142.261 1.00 61.06 291 VAL 1 C 1
ATOM 2510 O O . VAL B 2 291 ? 92.463 122.347 141.505 1.00 61.06 291 VAL 1 O 1
ATOM 2514 N N . SER B 2 292 ? 93.828 120.603 141.900 1.00 51.94 292 SER 1 N 1
ATOM 2515 C CA . SER B 2 292 ? 94.431 120.681 140.575 1.00 51.94 292 SER 1 CA 1
ATOM 2516 C C . SER B 2 292 ? 93.478 120.184 139.497 1.00 51.94 292 SER 1 C 1
ATOM 2517 O O . SER B 2 292 ? 93.594 120.592 138.336 1.00 51.94 292 SER 1 O 1
ATOM 2520 N N . ASP B 2 293 ? 92.536 119.310 139.860 1.00 45.24 293 ASP 1 N 1
ATOM 2521 C CA . ASP B 2 293 ? 91.532 118.848 138.908 1.00 45.24 293 ASP 1 CA 1
ATOM 2522 C C . ASP B 2 293 ? 90.580 119.965 138.503 1.00 45.24 293 ASP 1 C 1
ATOM 2523 O O . ASP B 2 293 ? 90.038 119.941 137.393 1.00 45.24 293 ASP 1 O 1
ATOM 2528 N N . LEU B 2 294 ? 90.360 120.944 139.381 1.00 43.73 294 LEU 1 N 1
ATOM 2529 C CA . LEU B 2 294 ? 89.611 122.130 138.985 1.00 43.73 294 LEU 1 CA 1
ATOM 2530 C C . LEU B 2 294 ? 90.431 123.016 138.058 1.00 43.73 294 LEU 1 C 1
ATOM 2531 O O . LEU B 2 294 ? 89.876 123.652 137.156 1.00 43.73 294 LEU 1 O 1
ATOM 2536 N N . LYS B 2 295 ? 91.749 123.064 138.266 1.00 44.86 295 LYS 1 N 1
ATOM 2537 C CA . LYS B 2 295 ? 92.613 123.898 137.438 1.00 44.86 295 LYS 1 CA 1
ATOM 2538 C C . LYS B 2 295 ? 92.807 123.294 136.054 1.00 44.86 295 LYS 1 C 1
ATOM 2539 O O . LYS B 2 295 ? 92.716 124.000 135.044 1.00 44.86 295 LYS 1 O 1
ATOM 2545 N N . PHE B 2 296 ? 93.054 121.988 135.988 1.00 39.14 296 PHE 1 N 1
ATOM 2546 C CA . PHE B 2 296 ? 93.355 121.313 134.733 1.00 39.14 296 PHE 1 CA 1
ATOM 2547 C C . PHE B 2 296 ? 92.117 120.991 133.912 1.00 39.14 296 PHE 1 C 1
ATOM 2548 O O . PHE B 2 296 ? 92.247 120.399 132.838 1.00 39.14 296 PHE 1 O 1
ATOM 2556 N N . GLY B 2 297 ? 90.930 121.347 134.388 1.00 34.06 297 GLY 1 N 1
ATOM 2557 C CA . GLY B 2 297 ? 89.716 121.023 133.678 1.00 34.06 297 GLY 1 CA 1
ATOM 2558 C C . GLY B 2 297 ? 89.310 119.572 133.743 1.00 34.06 297 GLY 1 C 1
ATOM 2559 O O . GLY B 2 297 ? 88.468 119.149 132.947 1.00 34.06 297 GLY 1 O 1
ATOM 2560 N N . PHE B 2 298 ? 89.890 118.790 134.653 1.00 31.55 298 PHE 1 N 1
ATOM 2561 C CA . PHE B 2 298 ? 89.462 117.404 134.799 1.00 31.55 298 PHE 1 CA 1
ATOM 2562 C C . PHE B 2 298 ? 88.109 117.325 135.483 1.00 31.55 298 PHE 1 C 1
ATOM 2563 O O . PHE B 2 298 ? 87.331 116.404 135.217 1.00 31.55 298 PHE 1 O 1
ATOM 2571 N N . ALA B 2 299 ? 87.817 118.276 136.366 1.00 33.10 299 ALA 1 N 1
ATOM 2572 C CA . ALA B 2 299 ? 86.555 118.314 137.096 1.00 33.10 299 ALA 1 CA 1
ATOM 2573 C C . ALA B 2 299 ? 85.467 118.782 136.146 1.00 33.10 299 ALA 1 C 1
ATOM 2574 O O . ALA B 2 299 ? 85.349 119.973 135.852 1.00 33.10 299 ALA 1 O 1
ATOM 2576 N N . LYS B 2 300 ? 84.679 117.837 135.648 1.00 30.13 300 LYS 1 N 1
ATOM 2577 C CA . LYS B 2 300 ? 83.556 118.126 134.774 1.00 30.13 300 LYS 1 CA 1
ATOM 2578 C C . LYS B 2 300 ? 82.362 117.305 135.230 1.00 30.13 300 LYS 1 C 1
ATOM 2579 O O . LYS B 2 300 ? 82.477 116.414 136.072 1.00 30.13 300 LYS 1 O 1
ATOM 2585 N N . ILE B 2 301 ? 81.200 117.620 134.670 1.00 24.88 301 ILE 1 N 1
ATOM 2586 C CA . ILE B 2 301 ? 79.960 116.930 134.993 1.00 24.88 301 ILE 1 CA 1
ATOM 2587 C C . ILE B 2 301 ? 79.342 116.452 133.690 1.00 24.88 301 ILE 1 C 1
ATOM 2588 O O . ILE B 2 301 ? 79.033 117.266 132.812 1.00 24.88 301 ILE 1 O 1
ATOM 2593 N N . LEU B 2 302 ? 79.192 115.140 133.552 1.00 24.36 302 LEU 1 N 1
ATOM 2594 C CA . LEU B 2 302 ? 78.465 114.580 132.425 1.00 24.36 302 LEU 1 CA 1
ATOM 2595 C C . LEU B 2 302 ? 76.971 114.696 132.680 1.00 24.36 302 LEU 1 C 1
ATOM 2596 O O . LEU B 2 302 ? 76.478 114.298 133.738 1.00 24.36 302 LEU 1 O 1
ATOM 2601 N N . ILE B 2 303 ? 76.256 115.233 131.700 1.00 24.67 303 ILE 1 N 1
ATOM 2602 C CA . ILE B 2 303 ? 74.837 115.544 131.814 1.00 24.67 303 ILE 1 CA 1
ATOM 2603 C C . ILE B 2 303 ? 74.110 114.621 130.843 1.00 24.67 303 ILE 1 C 1
ATOM 2604 O O . ILE B 2 303 ? 73.364 115.064 129.964 1.00 24.67 303 ILE 1 O 1
ATOM 2609 N N . VAL B 2 304 ? 74.487 113.346 130.905 1.00 25.96 304 VAL 1 N 1
ATOM 2610 C CA . VAL B 2 304 ? 73.891 112.210 130.208 1.00 25.96 304 VAL 1 CA 1
ATOM 2611 C C . VAL B 2 304 ? 72.365 112.270 130.160 1.00 25.96 304 VAL 1 C 1
ATOM 2612 O O . VAL B 2 304 ? 71.703 112.504 131.177 1.00 25.96 304 VAL 1 O 1
ATOM 2616 N N . LEU B 2 305 ? 71.811 112.126 128.957 1.00 28.71 305 LEU 1 N 1
ATOM 2617 C CA . LEU B 2 305 ? 70.375 112.037 128.721 1.00 28.71 305 LEU 1 CA 1
ATOM 2618 C C . LEU B 2 305 ? 70.070 110.632 128.230 1.00 28.71 305 LEU 1 C 1
ATOM 2619 O O . LEU B 2 305 ? 70.617 110.198 127.213 1.00 28.71 305 LEU 1 O 1
ATOM 2624 N N . THR B 2 306 ? 69.203 109.927 128.943 1.00 33.02 306 THR 1 N 1
ATOM 2625 C CA . THR B 2 306 ? 68.948 108.526 128.655 1.00 33.02 306 THR 1 CA 1
ATOM 2626 C C . THR B 2 306 ? 67.709 108.361 127.784 1.00 33.02 306 THR 1 C 1
ATOM 2627 O O . THR B 2 306 ? 67.001 109.317 127.467 1.00 33.02 306 THR 1 O 1
ATOM 2631 N N . HIS B 2 307 ? 67.459 107.110 127.396 1.00 44.85 307 HIS 1 N 1
ATOM 2632 C CA . HIS B 2 307 ? 66.349 106.803 126.503 1.00 44.85 307 HIS 1 CA 1
ATOM 2633 C C . HIS B 2 307 ? 65.005 106.902 127.210 1.00 44.85 307 HIS 1 C 1
ATOM 2634 O O . HIS B 2 307 ? 63.984 107.129 126.558 1.00 44.85 307 HIS 1 O 1
ATOM 2641 N N . ASP B 2 308 ? 64.975 106.724 128.529 1.00 46.17 308 ASP 1 N 1
ATOM 2642 C CA . ASP B 2 308 ? 63.723 106.822 129.266 1.00 46.17 308 ASP 1 CA 1
ATOM 2643 C C . ASP B 2 308 ? 63.311 108.258 129.553 1.00 46.17 308 ASP 1 C 1
ATOM 2644 O O . ASP B 2 308 ? 62.182 108.482 129.999 1.00 46.17 308 ASP 1 O 1
ATOM 2649 N N . GLY B 2 309 ? 64.184 109.226 129.314 1.00 39.26 309 GLY 1 N 1
ATOM 2650 C CA . GLY B 2 309 ? 63.892 110.607 129.599 1.00 39.26 309 GLY 1 CA 1
ATOM 2651 C C . GLY B 2 309 ? 64.454 111.130 130.899 1.00 39.26 309 GLY 1 C 1
ATOM 2652 O O . GLY B 2 309 ? 63.829 111.997 131.515 1.00 39.26 309 GLY 1 O 1
ATOM 2653 N N . PHE B 2 310 ? 65.601 110.629 131.339 1.00 36.84 310 PHE 1 N 1
ATOM 2654 C CA . PHE B 2 310 ? 66.243 111.085 132.560 1.00 36.84 310 PHE 1 CA 1
ATOM 2655 C C . PHE B 2 310 ? 67.451 111.949 132.229 1.00 36.84 310 PHE 1 C 1
ATOM 2656 O O . PHE B 2 310 ? 68.050 111.828 131.161 1.00 36.84 310 PHE 1 O 1
ATOM 2664 N N . ILE B 2 311 ? 67.802 112.825 133.162 1.00 32.96 311 ILE 1 N 1
ATOM 2665 C CA . ILE B 2 311 ? 68.992 113.656 133.068 1.00 32.96 311 ILE 1 CA 1
ATOM 2666 C C . ILE B 2 311 ? 69.851 113.367 134.289 1.00 32.96 311 ILE 1 C 1
ATOM 2667 O O . ILE B 2 311 ? 69.341 113.314 135.412 1.00 32.96 311 ILE 1 O 1
ATOM 2672 N N . GLY B 2 312 ? 71.153 113.170 134.075 1.00 28.91 312 GLY 1 N 1
ATOM 2673 C CA . GLY B 2 312 ? 72.060 112.826 135.146 1.00 28.91 312 GLY 1 CA 1
ATOM 2674 C C . GLY B 2 312 ? 73.148 113.865 135.327 1.00 28.91 312 GLY 1 C 1
ATOM 2675 O O . GLY B 2 312 ? 73.225 114.850 134.595 1.00 28.91 312 GLY 1 O 1
ATOM 2676 N N . GLY B 2 313 ? 73.977 113.622 136.332 1.00 30.32 313 GLY 1 N 1
ATOM 2677 C CA . GLY B 2 313 ? 74.981 114.579 136.740 1.00 30.32 313 GLY 1 CA 1
ATOM 2678 C C . GLY B 2 313 ? 76.318 113.960 137.073 1.00 30.32 313 GLY 1 C 1
ATOM 2679 O O . GLY B 2 313 ? 76.945 114.383 138.045 1.00 30.32 313 GLY 1 O 1
ATOM 2680 N N . LEU B 2 314 ? 76.728 112.939 136.316 1.00 26.70 314 LEU 1 N 1
ATOM 2681 C CA . LEU B 2 314 ? 77.887 112.102 136.628 1.00 26.70 314 LEU 1 CA 1
ATOM 2682 C C . LEU B 2 314 ? 79.174 112.904 136.772 1.00 26.70 314 LEU 1 C 1
ATOM 2683 O O . LEU B 2 314 ? 79.659 113.500 135.809 1.00 26.70 314 LEU 1 O 1
ATOM 2688 N N . ASP B 2 315 ? 79.719 112.909 137.986 1.00 33.52 315 ASP 1 N 1
ATOM 2689 C CA . ASP B 2 315 ? 80.952 113.631 138.266 1.00 33.52 315 ASP 1 CA 1
ATOM 2690 C C . ASP B 2 315 ? 82.136 112.909 137.640 1.00 33.52 315 ASP 1 C 1
ATOM 2691 O O . ASP B 2 315 ? 82.318 111.705 137.840 1.00 33.52 315 ASP 1 O 1
ATOM 2696 N N . MET B 2 316 ? 82.945 113.648 136.881 1.00 30.87 316 MET 1 N 1
ATOM 2697 C CA . MET B 2 316 ? 84.025 113.027 136.124 1.00 30.87 316 MET 1 CA 1
ATOM 2698 C C . MET B 2 316 ? 85.216 112.679 137.007 1.00 30.87 316 MET 1 C 1
ATOM 2699 O O . MET B 2 316 ? 85.805 111.605 136.857 1.00 30.87 316 MET 1 O 1
ATOM 2704 N N . VAL B 2 317 ? 85.590 113.571 137.930 1.00 35.38 317 VAL 1 N 1
ATOM 2705 C CA . VAL B 2 317 ? 86.741 113.316 138.796 1.00 35.38 317 VAL 1 CA 1
ATOM 2706 C C . VAL B 2 317 ? 86.411 112.413 139.968 1.00 35.38 317 VAL 1 C 1
ATOM 2707 O O . VAL B 2 317 ? 87.326 111.943 140.654 1.00 35.38 317 VAL 1 O 1
ATOM 2711 N N . ASN B 2 318 ? 85.130 112.159 140.220 1.00 32.54 318 ASN 1 N 1
ATOM 2712 C CA . ASN B 2 318 ? 84.719 111.073 141.096 1.00 32.54 318 ASN 1 CA 1
ATOM 2713 C C . ASN B 2 318 ? 84.726 109.768 140.310 1.00 32.54 318 ASN 1 C 1
ATOM 2714 O O . ASN B 2 318 ? 85.289 109.692 139.215 1.00 32.54 318 ASN 1 O 1
ATOM 2719 N N . LYS B 2 319 ? 84.099 108.730 140.850 1.00 32.26 319 LYS 1 N 1
ATOM 2720 C CA . LYS B 2 319 ? 83.997 107.460 140.146 1.00 32.26 319 LYS 1 CA 1
ATOM 2721 C C . LYS B 2 319 ? 82.700 107.345 139.361 1.00 32.26 319 LYS 1 C 1
ATOM 2722 O O . LYS B 2 319 ? 82.138 106.248 139.243 1.00 32.26 319 LYS 1 O 1
ATOM 2728 N N . GLY B 2 320 ? 82.213 108.459 138.820 1.00 27.57 320 GLY 1 N 1
ATOM 2729 C CA . GLY B 2 320 ? 80.912 108.486 138.190 1.00 27.57 320 GLY 1 CA 1
ATOM 2730 C C . GLY B 2 320 ? 79.796 108.718 139.171 1.00 27.57 320 GLY 1 C 1
ATOM 2731 O O . GLY B 2 320 ? 78.673 108.259 138.943 1.00 27.57 320 GLY 1 O 1
ATOM 2732 N N . GLN B 2 321 ? 80.086 109.410 140.270 1.00 34.75 321 GLN 1 N 1
ATOM 2733 C CA . GLN B 2 321 ? 79.114 109.609 141.332 1.00 34.75 321 GLN 1 CA 1
ATOM 2734 C C . GLN B 2 321 ? 78.013 110.546 140.864 1.00 34.75 321 GLN 1 C 1
ATOM 2735 O O . GLN B 2 321 ? 78.283 111.653 140.391 1.00 34.75 321 GLN 1 O 1
ATOM 2741 N N . LEU B 2 322 ? 76.774 110.084 140.980 1.00 34.24 322 LEU 1 N 1
ATOM 2742 C CA . LEU B 2 322 ? 75.606 110.827 140.521 1.00 34.24 322 LEU 1 CA 1
ATOM 2743 C C . LEU B 2 322 ? 75.390 112.026 141.430 1.00 34.24 322 LEU 1 C 1
ATOM 2744 O O . LEU B 2 322 ? 74.920 111.887 142.561 1.00 34.24 322 LEU 1 O 1
ATOM 2749 N N . ILE B 2 323 ? 75.746 113.214 140.939 1.00 37.30 323 ILE 1 N 1
ATOM 2750 C CA . ILE B 2 323 ? 75.578 114.429 141.729 1.00 37.30 323 ILE 1 CA 1
ATOM 2751 C C . ILE B 2 323 ? 74.102 114.789 141.840 1.00 37.30 323 ILE 1 C 1
ATOM 2752 O O . ILE B 2 323 ? 73.604 115.107 142.926 1.00 37.30 323 ILE 1 O 1
ATOM 2757 N N . TRP B 2 324 ? 73.377 114.725 140.727 1.00 40.64 324 TRP 1 N 1
ATOM 2758 C CA . TRP B 2 324 ? 71.943 114.967 140.740 1.00 40.64 324 TRP 1 CA 1
ATOM 2759 C C . TRP B 2 324 ? 71.295 114.212 139.592 1.00 40.64 324 TRP 1 C 1
ATOM 2760 O O . TRP B 2 324 ? 71.944 113.870 138.604 1.00 40.64 324 TRP 1 O 1
ATOM 2771 N N . LYS B 2 325 ? 69.995 113.973 139.730 1.00 39.78 325 LYS 1 N 1
ATOM 2772 C CA . LYS B 2 325 ? 69.229 113.258 138.722 1.00 39.78 325 LYS 1 CA 1
ATOM 2773 C C . LYS B 2 325 ? 67.884 113.950 138.569 1.00 39.78 325 LYS 1 C 1
ATOM 2774 O O . LYS B 2 325 ? 67.402 114.602 139.498 1.00 39.78 325 LYS 1 O 1
ATOM 2780 N N . LEU B 2 326 ? 67.282 113.808 137.391 1.00 38.55 326 LEU 1 N 1
ATOM 2781 C CA . LEU B 2 326 ? 66.010 114.466 137.126 1.00 38.55 326 LEU 1 CA 1
ATOM 2782 C C . LEU B 2 326 ? 65.185 113.632 136.161 1.00 38.55 326 LEU 1 C 1
ATOM 2783 O O . LEU B 2 326 ? 65.666 113.261 135.087 1.00 38.55 326 LEU 1 O 1
ATOM 2788 N N . ASP B 2 327 ? 63.949 113.340 136.554 1.00 46.89 327 ASP 1 N 1
ATOM 2789 C CA . ASP B 2 327 ? 62.991 112.658 135.696 1.00 46.89 327 ASP 1 CA 1
ATOM 2790 C C . ASP B 2 327 ? 62.151 113.709 134.984 1.00 46.89 327 ASP 1 C 1
ATOM 2791 O O . ASP B 2 327 ? 61.442 114.485 135.631 1.00 46.89 327 ASP 1 O 1
ATOM 2796 N N . LEU B 2 328 ? 62.233 113.735 133.657 1.00 43.14 328 LEU 1 N 1
ATOM 2797 C CA . LEU B 2 328 ? 61.535 114.741 132.870 1.00 43.14 328 LEU 1 CA 1
ATOM 2798 C C . LEU B 2 328 ? 60.096 114.363 132.555 1.00 43.14 328 LEU 1 C 1
ATOM 2799 O O . LEU B 2 328 ? 59.394 115.187 131.957 1.00 43.14 328 LEU 1 O 1
ATOM 2804 N N . GLU B 2 329 ? 59.657 113.177 133.000 1.00 53.73 329 GLU 1 N 1
ATOM 2805 C CA . GLU B 2 329 ? 58.395 112.496 132.638 1.00 53.73 329 GLU 1 CA 1
ATOM 2806 C C . GLU B 2 329 ? 58.032 112.679 131.163 1.00 53.73 329 GLU 1 C 1
ATOM 2807 O O . GLU B 2 329 ? 56.922 113.076 130.802 1.00 53.73 329 GLU 1 O 1
ATOM 2813 N N . ILE B 2 330 ? 58.998 112.376 130.303 1.00 51.83 330 ILE 1 N 1
ATOM 2814 C CA . ILE B 2 330 ? 58.799 112.390 128.864 1.00 51.83 330 ILE 1 CA 1
ATOM 2815 C C . ILE B 2 330 ? 58.993 110.976 128.331 1.00 51.83 330 ILE 1 C 1
ATOM 2816 O O . ILE B 2 330 ? 59.434 110.072 129.039 1.00 51.83 330 ILE 1 O 1
ATOM 2821 N N . ASP B 2 331 ? 58.655 110.795 127.063 1.00 60.26 331 ASP 1 N 1
ATOM 2822 C CA . ASP B 2 331 ? 58.848 109.532 126.365 1.00 60.26 331 ASP 1 CA 1
ATOM 2823 C C . ASP B 2 331 ? 59.937 109.730 125.319 1.00 60.26 331 ASP 1 C 1
ATOM 2824 O O . ASP B 2 331 ? 59.743 110.487 124.360 1.00 60.26 331 ASP 1 O 1
ATOM 2829 N N . GLN B 2 332 ? 61.071 109.049 125.517 1.00 52.95 332 GLN 1 N 1
ATOM 2830 C CA . GLN B 2 332 ? 62.171 108.941 124.552 1.00 52.95 332 GLN 1 CA 1
ATOM 2831 C C . GLN B 2 332 ? 62.760 110.313 124.202 1.00 52.95 332 GLN 1 C 1
ATOM 2832 O O . GLN B 2 332 ? 62.525 110.872 123.131 1.00 52.95 332 GLN 1 O 1
ATOM 2838 N N . GLY B 2 333 ? 63.457 110.882 125.186 1.00 43.74 333 GLY 1 N 1
ATOM 2839 C CA . GLY B 2 333 ? 64.303 112.041 124.950 1.00 43.74 333 GLY 1 CA 1
ATOM 2840 C C . GLY B 2 333 ? 65.310 111.816 123.837 1.00 43.74 333 GLY 1 C 1
ATOM 2841 O O . GLY B 2 333 ? 65.912 110.744 123.747 1.00 43.74 333 GLY 1 O 1
ATOM 2842 N N . VAL B 2 334 ? 65.495 112.817 122.978 1.00 40.72 334 VAL 1 N 1
ATOM 2843 C CA . VAL B 2 334 ? 66.219 112.664 121.718 1.00 40.72 334 VAL 1 CA 1
ATOM 2844 C C . VAL B 2 334 ? 67.567 113.378 121.758 1.00 40.72 334 VAL 1 C 1
ATOM 2845 O O . VAL B 2 334 ? 68.616 112.747 121.629 1.00 40.72 334 VAL 1 O 1
ATOM 2849 N N . LYS B 2 335 ? 67.559 114.697 121.927 1.00 32.65 335 LYS 1 N 1
ATOM 2850 C CA . LYS B 2 335 ? 68.781 115.486 121.930 1.00 32.65 335 LYS 1 CA 1
ATOM 2851 C C . LYS B 2 335 ? 68.782 116.414 123.133 1.00 32.65 335 LYS 1 C 1
ATOM 2852 O O . LYS B 2 335 ? 67.780 116.564 123.832 1.00 32.65 335 LYS 1 O 1
ATOM 2858 N N . MET B 2 336 ? 69.929 117.047 123.366 1.00 30.35 336 MET 1 N 1
ATOM 2859 C CA . MET B 2 336 ? 70.088 117.947 124.504 1.00 30.35 336 MET 1 CA 1
ATOM 2860 C C . MET B 2 336 ? 71.208 118.923 124.194 1.00 30.35 336 MET 1 C 1
ATOM 2861 O O . MET B 2 336 ? 72.351 118.505 123.988 1.00 30.35 336 MET 1 O 1
ATOM 2866 N N . PHE B 2 337 ? 70.887 120.214 124.165 1.00 34.25 337 PHE 1 N 1
ATOM 2867 C CA . PHE B 2 337 ? 71.854 121.258 123.870 1.00 34.25 337 PHE 1 CA 1
ATOM 2868 C C . PHE B 2 337 ? 71.802 122.321 124.951 1.00 34.25 337 PHE 1 C 1
ATOM 2869 O O . PHE B 2 337 ? 70.775 122.513 125.602 1.00 34.25 337 PHE 1 O 1
ATOM 2877 N N . TRP B 2 338 ? 72.916 123.019 125.131 1.00 37.35 338 TRP 1 N 1
ATOM 2878 C CA . TRP B 2 338 ? 72.911 124.221 125.947 1.00 37.35 338 TRP 1 CA 1
ATOM 2879 C C . TRP B 2 338 ? 72.194 125.348 125.214 1.00 37.35 338 TRP 1 C 1
ATOM 2880 O O . TRP B 2 338 ? 72.127 125.373 123.983 1.00 37.35 338 TRP 1 O 1
ATOM 2891 N N . THR B 2 339 ? 71.649 126.291 125.979 1.00 47.19 339 THR 1 N 1
ATOM 2892 C CA . THR B 2 339 ? 71.018 127.461 125.378 1.00 47.19 339 THR 1 CA 1
ATOM 2893 C C . THR B 2 339 ? 72.047 128.544 125.073 1.00 47.19 339 THR 1 C 1
ATOM 2894 O O . THR B 2 339 ? 72.208 128.954 123.920 1.00 47.19 339 THR 1 O 1
ATOM 2898 N N . ASP B 2 340 ? 72.746 129.010 126.098 1.00 56.69 340 ASP 1 N 1
ATOM 2899 C CA . ASP B 2 340 ? 73.695 130.103 125.989 1.00 56.69 340 ASP 1 CA 1
ATOM 2900 C C . ASP B 2 340 ? 75.111 129.573 126.192 1.00 56.69 340 ASP 1 C 1
ATOM 2901 O O . ASP B 2 340 ? 75.330 128.383 126.426 1.00 56.69 340 ASP 1 O 1
ATOM 2906 N N . LYS B 2 341 ? 76.080 130.478 126.100 1.00 57.29 341 LYS 1 N 1
ATOM 2907 C CA . LYS B 2 341 ? 77.491 130.137 126.218 1.00 57.29 341 LYS 1 CA 1
ATOM 2908 C C . LYS B 2 341 ? 77.946 129.981 127.664 1.00 57.29 341 LYS 1 C 1
ATOM 2909 O O . LYS B 2 341 ? 79.061 129.505 127.898 1.00 57.29 341 LYS 1 O 1
ATOM 2915 N N . ASN B 2 342 ? 77.120 130.357 128.636 1.00 56.60 342 ASN 1 N 1
ATOM 2916 C CA . ASN B 2 342 ? 77.511 130.297 130.037 1.00 56.60 342 ASN 1 CA 1
ATOM 2917 C C . ASN B 2 342 ? 77.178 128.965 130.697 1.00 56.60 342 ASN 1 C 1
ATOM 2918 O O . ASN B 2 342 ? 77.509 128.787 131.876 1.00 56.60 342 ASN 1 O 1
ATOM 2923 N N . HIS B 2 343 ? 76.533 128.050 129.964 1.00 45.75 343 HIS 1 N 1
ATOM 2924 C CA . HIS B 2 343 ? 76.244 126.672 130.383 1.00 45.75 343 HIS 1 CA 1
ATOM 2925 C C . HIS B 2 343 ? 75.401 126.629 131.660 1.00 45.75 343 HIS 1 C 1
ATOM 2926 O O . HIS B 2 343 ? 75.807 126.099 132.695 1.00 45.75 343 HIS 1 O 1
ATOM 2933 N N . ASP B 2 344 ? 74.204 127.201 131.563 1.00 53.24 344 ASP 1 N 1
ATOM 2934 C CA . ASP B 2 344 ? 73.305 127.304 132.698 1.00 53.24 344 ASP 1 CA 1
ATOM 2935 C C . ASP B 2 344 ? 71.938 126.688 132.448 1.00 53.24 344 ASP 1 C 1
ATOM 2936 O O . ASP B 2 344 ? 71.144 126.593 133.389 1.00 53.24 344 ASP 1 O 1
ATOM 2941 N N . GLU B 2 345 ? 71.642 126.259 131.224 1.00 45.86 345 GLU 1 N 1
ATOM 2942 C CA . GLU B 2 345 ? 70.303 125.800 130.889 1.00 45.86 345 GLU 1 CA 1
ATOM 2943 C C . GLU B 2 345 ? 70.387 124.868 129.690 1.00 45.86 345 GLU 1 C 1
ATOM 2944 O O . GLU B 2 345 ? 71.171 125.106 128.770 1.00 45.86 345 GLU 1 O 1
ATOM 2950 N N . LEU B 2 346 ? 69.584 123.811 129.713 1.00 36.52 346 LEU 1 N 1
ATOM 2951 C CA . LEU B 2 346 ? 69.534 122.824 128.648 1.00 36.52 346 LEU 1 CA 1
ATOM 2952 C C . LEU B 2 346 ? 68.192 122.879 127.936 1.00 36.52 346 LEU 1 C 1
ATOM 2953 O O . LEU B 2 346 ? 67.180 123.273 128.519 1.00 36.52 346 LEU 1 O 1
ATOM 2958 N N . VAL B 2 347 ? 68.191 122.470 126.672 1.00 37.25 347 VAL 1 N 1
ATOM 2959 C CA . VAL B 2 347 ? 66.968 122.218 125.920 1.00 37.25 347 VAL 1 CA 1
ATOM 2960 C C . VAL B 2 347 ? 66.967 120.743 125.567 1.00 37.25 347 VAL 1 C 1
ATOM 2961 O O . VAL B 2 347 ? 67.773 120.297 124.743 1.00 37.25 347 VAL 1 O 1
ATOM 2965 N N . VAL B 2 348 ? 66.068 119.985 126.177 1.00 35.03 348 VAL 1 N 1
ATOM 2966 C CA . VAL B 2 348 ? 65.924 118.565 125.896 1.00 35.03 348 VAL 1 CA 1
ATOM 2967 C C . VAL B 2 348 ? 64.694 118.376 125.027 1.00 35.03 348 VAL 1 C 1
ATOM 2968 O O . VAL B 2 348 ? 63.578 118.712 125.434 1.00 35.03 348 VAL 1 O 1
ATOM 2972 N N . PHE B 2 349 ? 64.899 117.863 123.825 1.00 38.27 349 PHE 1 N 1
ATOM 2973 C CA . PHE B 2 349 ? 63.808 117.533 122.927 1.00 38.27 349 PHE 1 CA 1
ATOM 2974 C C . PHE B 2 349 ? 63.409 116.084 123.152 1.00 38.27 349 PHE 1 C 1
ATOM 2975 O O . PHE B 2 349 ? 64.201 115.278 123.640 1.00 38.27 349 PHE 1 O 1
ATOM 2983 N N . SER B 2 350 ? 62.173 115.752 122.800 1.00 50.80 350 SER 1 N 1
ATOM 2984 C CA . SER B 2 350 ? 61.665 114.406 123.010 1.00 50.80 350 SER 1 CA 1
ATOM 2985 C C . SER B 2 350 ? 61.019 113.890 121.735 1.00 50.80 350 SER 1 C 1
ATOM 2986 O O . SER B 2 350 ? 60.699 114.652 120.823 1.00 50.80 350 SER 1 O 1
ATOM 2989 N N . HIS B 2 351 ? 60.806 112.572 121.696 1.00 58.72 351 HIS 1 N 1
ATOM 2990 C CA . HIS B 2 351 ? 60.266 111.896 120.520 1.00 58.72 351 HIS 1 CA 1
ATOM 2991 C C . HIS B 2 351 ? 58.784 112.164 120.295 1.00 58.72 351 HIS 1 C 1
ATOM 2992 O O . HIS B 2 351 ? 58.243 111.698 119.290 1.00 58.72 351 HIS 1 O 1
ATOM 2999 N N . ASP B 2 352 ? 58.110 112.866 121.202 1.00 71.56 352 ASP 1 N 1
ATOM 3000 C CA . ASP B 2 352 ? 56.710 113.221 121.029 1.00 71.56 352 ASP 1 CA 1
ATOM 3001 C C . ASP B 2 352 ? 56.521 114.658 120.569 1.00 71.56 352 ASP 1 C 1
ATOM 3002 O O . ASP B 2 352 ? 55.379 115.095 120.400 1.00 71.56 352 ASP 1 O 1
ATOM 3007 N N . GLY B 2 353 ? 57.605 115.400 120.364 1.00 65.45 353 GLY 1 N 1
ATOM 3008 C CA . GLY B 2 353 ? 57.499 116.767 119.905 1.00 65.45 353 GLY 1 CA 1
ATOM 3009 C C . GLY B 2 353 ? 57.426 117.803 120.998 1.00 65.45 353 GLY 1 C 1
ATOM 3010 O O . GLY B 2 353 ? 56.768 118.833 120.816 1.00 65.45 353 GLY 1 O 1
ATOM 3011 N N . HIS B 2 354 ? 58.066 117.562 122.136 1.00 61.36 354 HIS 1 N 1
ATOM 3012 C CA . HIS B 2 354 ? 58.113 118.519 123.230 1.00 61.36 354 HIS 1 CA 1
ATOM 3013 C C . HIS B 2 354 ? 59.556 118.914 123.495 1.00 61.36 354 HIS 1 C 1
ATOM 3014 O O . HIS B 2 354 ? 60.445 118.058 123.524 1.00 61.36 354 HIS 1 O 1
ATOM 3021 N N . TYR B 2 355 ? 59.791 120.206 123.689 1.00 53.01 355 TYR 1 N 1
ATOM 3022 C CA . TYR B 2 355 ? 61.087 120.695 124.130 1.00 53.01 355 TYR 1 CA 1
ATOM 3023 C C . TYR B 2 355 ? 60.956 121.177 125.566 1.00 53.01 355 TYR 1 C 1
ATOM 3024 O O . TYR B 2 355 ? 59.936 121.762 125.940 1.00 53.01 355 TYR 1 O 1
ATOM 3033 N N . LEU B 2 356 ? 61.979 120.915 126.368 1.00 44.69 356 LEU 1 N 1
ATOM 3034 C CA . LEU B 2 356 ? 61.989 121.264 127.778 1.00 44.69 356 LEU 1 CA 1
ATOM 3035 C C . LEU B 2 356 ? 63.236 122.078 128.064 1.00 44.69 356 LEU 1 C 1
ATOM 3036 O O . LEU B 2 356 ? 64.349 121.618 127.804 1.00 44.69 356 LEU 1 O 1
ATOM 3041 N N . THR B 2 357 ? 63.055 123.273 128.598 1.00 47.58 357 THR 1 N 1
ATOM 3042 C CA . THR B 2 357 ? 64.177 124.079 129.050 1.00 47.58 357 THR 1 CA 1
ATOM 3043 C C . THR B 2 357 ? 64.356 123.822 130.538 1.00 47.58 357 THR 1 C 1
ATOM 3044 O O . THR B 2 357 ? 63.430 124.049 131.327 1.00 47.58 357 THR 1 O 1
ATOM 3048 N N . ILE B 2 358 ? 65.540 123.341 130.902 1.00 44.09 358 ILE 1 N 1
ATOM 3049 C CA . ILE B 2 358 ? 65.864 122.875 132.245 1.00 44.09 358 ILE 1 CA 1
ATOM 3050 C C . ILE B 2 358 ? 67.036 123.704 132.741 1.00 44.09 358 ILE 1 C 1
ATOM 3051 O O . ILE B 2 358 ? 68.143 123.601 132.202 1.00 44.09 358 ILE 1 O 1
ATOM 3056 N N . GLU B 2 359 ? 66.802 124.529 133.754 1.00 53.26 359 GLU 1 N 1
ATOM 3057 C CA . GLU B 2 359 ? 67.874 125.330 134.326 1.00 53.26 359 GLU 1 CA 1
ATOM 3058 C C . GLU B 2 359 ? 68.726 124.460 135.239 1.00 53.26 359 GLU 1 C 1
ATOM 3059 O O . GLU B 2 359 ? 68.217 123.857 136.186 1.00 53.26 359 GLU 1 O 1
ATOM 3065 N N . VAL B 2 360 ? 70.022 124.392 134.950 1.00 53.27 360 VAL 1 N 1
ATOM 3066 C CA . VAL B 2 360 ? 70.948 123.512 135.654 1.00 53.27 360 VAL 1 CA 1
ATOM 3067 C C . VAL B 2 360 ? 71.745 124.355 136.637 1.00 53.27 360 VAL 1 C 1
ATOM 3068 O O . VAL B 2 360 ? 72.566 125.189 136.234 1.00 53.27 360 VAL 1 O 1
ATOM 3072 N N . THR B 2 361 ? 71.511 124.136 137.927 1.00 63.46 361 THR 1 N 1
ATOM 3073 C CA . THR B 2 361 ? 72.250 124.816 138.978 1.00 63.46 361 THR 1 CA 1
ATOM 3074 C C . THR B 2 361 ? 73.463 123.978 139.376 1.00 63.46 361 THR 1 C 1
ATOM 3075 O O . THR B 2 361 ? 73.838 123.020 138.696 1.00 63.46 361 THR 1 O 1
ATOM 3079 N N . LYS B 2 362 ? 74.096 124.341 140.491 1.00 76.45 362 LYS 1 N 1
ATOM 3080 C CA . LYS B 2 362 ? 75.217 123.561 140.998 1.00 76.45 362 LYS 1 CA 1
ATOM 3081 C C . LYS B 2 362 ? 74.753 122.307 141.731 1.00 76.45 362 LYS 1 C 1
ATOM 3082 O O . LYS B 2 362 ? 75.454 121.289 141.714 1.00 76.45 362 LYS 1 O 1
ATOM 3088 N N . ASP B 2 363 ? 73.581 122.354 142.363 1.00 72.56 363 ASP 1 N 1
ATOM 3089 C CA . ASP B 2 363 ? 73.112 121.270 143.216 1.00 72.56 363 ASP 1 CA 1
ATOM 3090 C C . ASP B 2 363 ? 72.048 120.402 142.556 1.00 72.56 363 ASP 1 C 1
ATOM 3091 O O . ASP B 2 363 ? 72.191 119.177 142.521 1.00 72.56 363 ASP 1 O 1
ATOM 3096 N N . GLN B 2 364 ? 70.975 121.006 142.035 1.00 63.76 364 GLN 1 N 1
ATOM 3097 C CA . GLN B 2 364 ? 69.883 120.222 141.472 1.00 63.76 364 GLN 1 CA 1
ATOM 3098 C C . GLN B 2 364 ? 69.124 121.064 140.463 1.00 63.76 364 GLN 1 C 1
ATOM 3099 O O . GLN B 2 364 ? 68.898 122.255 140.719 1.00 63.76 364 GLN 1 O 1
ATOM 3105 N N . PRO B 2 365 ? 68.724 120.503 139.325 1.00 55.75 365 PRO 1 N 1
ATOM 3106 C CA . PRO B 2 365 ? 68.009 121.282 138.313 1.00 55.75 365 PRO 1 CA 1
ATOM 3107 C C . PRO B 2 365 ? 66.497 121.202 138.449 1.00 55.75 365 PRO 1 C 1
ATOM 3108 O O . PRO B 2 365 ? 65.931 120.244 138.978 1.00 55.75 365 PRO 1 O 1
ATOM 3112 N N . ILE B 2 366 ? 65.840 122.248 137.953 1.00 56.97 366 ILE 1 N 1
ATOM 3113 C CA . ILE B 2 366 ? 64.386 122.336 137.907 1.00 56.97 366 ILE 1 CA 1
ATOM 3114 C C . ILE B 2 366 ? 63.982 122.535 136.454 1.00 56.97 366 ILE 1 C 1
ATOM 3115 O O . ILE B 2 366 ? 64.626 123.306 135.733 1.00 56.97 366 ILE 1 O 1
ATOM 3120 N N . ILE B 2 367 ? 62.938 121.829 136.018 1.00 56.02 367 ILE 1 N 1
ATOM 3121 C CA . ILE B 2 367 ? 62.386 122.067 134.688 1.00 56.02 367 ILE 1 CA 1
ATOM 3122 C C . ILE B 2 367 ? 61.730 123.444 134.672 1.00 56.02 367 ILE 1 C 1
ATOM 3123 O O . ILE B 2 367 ? 60.877 123.760 135.510 1.00 56.02 367 ILE 1 O 1
ATOM 3128 N N . LYS B 2 368 ? 62.161 124.292 133.743 1.00 55.84 368 LYS 1 N 1
ATOM 3129 C CA . LYS B 2 368 ? 61.658 125.657 133.680 1.00 55.84 368 LYS 1 CA 1
ATOM 3130 C C . LYS B 2 368 ? 60.607 125.862 132.605 1.00 55.84 368 LYS 1 C 1
ATOM 3131 O O . LYS B 2 368 ? 59.732 126.717 132.769 1.00 55.84 368 LYS 1 O 1
ATOM 3137 N N . SER B 2 369 ? 60.664 125.107 131.512 1.00 52.78 369 SER 1 N 1
ATOM 3138 C CA . SER B 2 369 ? 59.638 125.206 130.483 1.00 52.78 369 SER 1 CA 1
ATOM 3139 C C . SER B 2 369 ? 59.421 123.845 129.844 1.00 52.78 369 SER 1 C 1
ATOM 3140 O O . SER B 2 369 ? 60.372 123.087 129.652 1.00 52.78 369 SER 1 O 1
ATOM 3143 N N . ARG B 2 370 ? 58.169 123.557 129.495 1.00 51.06 370 ARG 1 N 1
ATOM 3144 C CA . ARG B 2 370 ? 57.774 122.270 128.934 1.00 51.06 370 ARG 1 CA 1
ATOM 3145 C C . ARG B 2 370 ? 56.866 122.479 127.730 1.00 51.06 370 ARG 1 C 1
ATOM 3146 O O . ARG B 2 370 ? 55.890 121.750 127.529 1.00 51.06 370 ARG 1 O 1
ATOM 3154 N N . SER B 2 371 ? 57.179 123.481 126.912 1.00 58.06 371 SER 1 N 1
ATOM 3155 C CA . SER B 2 371 ? 56.306 123.861 125.814 1.00 58.06 371 SER 1 CA 1
ATOM 3156 C C . SER B 2 371 ? 56.425 122.865 124.658 1.00 58.06 371 SER 1 C 1
ATOM 3157 O O . SER B 2 371 ? 57.448 122.195 124.510 1.00 58.06 371 SER 1 O 1
ATOM 3160 N N . PRO B 2 372 ? 55.376 122.727 123.836 1.00 63.44 372 PRO 1 N 1
ATOM 3161 C CA . PRO B 2 372 ? 55.486 121.853 122.661 1.00 63.44 372 PRO 1 CA 1
ATOM 3162 C C . PRO B 2 372 ? 56.025 122.580 121.439 1.00 63.44 372 PRO 1 C 1
ATOM 3163 O O . PRO B 2 372 ? 56.357 123.767 121.510 1.00 63.44 372 PRO 1 O 1
ATOM 3167 N N . LEU B 2 373 ? 56.112 121.876 120.313 1.00 65.72 373 LEU 1 N 1
ATOM 3168 C CA . LEU B 2 373 ? 56.603 122.450 119.070 1.00 65.72 373 LEU 1 CA 1
ATOM 3169 C C . LEU B 2 373 ? 55.428 122.948 118.229 1.00 65.72 373 LEU 1 C 1
ATOM 3170 O O . LEU B 2 373 ? 54.281 122.984 118.681 1.00 65.72 373 LEU 1 O 1
ATOM 3175 N N . SER B 2 374 ? 55.705 123.342 116.986 1.00 75.21 374 SER 1 N 1
ATOM 3176 C CA . SER B 2 374 ? 54.654 123.810 116.091 1.00 75.21 374 SER 1 CA 1
ATOM 3177 C C . SER B 2 374 ? 53.899 122.649 115.453 1.00 75.21 374 SER 1 C 1
ATOM 3178 O O . SER B 2 374 ? 52.665 122.630 115.458 1.00 75.21 374 SER 1 O 1
ATOM 3181 N N . GLU B 2 375 ? 54.624 121.682 114.898 1.00 85.31 375 GLU 1 N 1
ATOM 3182 C CA . GLU B 2 375 ? 54.040 120.475 114.320 1.00 85.31 375 GLU 1 CA 1
ATOM 3183 C C . GLU B 2 375 ? 54.638 119.291 115.071 1.00 85.31 375 GLU 1 C 1
ATOM 3184 O O . GLU B 2 375 ? 55.614 118.687 114.622 1.00 85.31 375 GLU 1 O 1
ATOM 3190 N N . ARG B 2 376 ? 54.040 118.948 116.210 1.00 88.04 376 ARG 1 N 1
ATOM 3191 C CA . ARG B 2 376 ? 54.599 117.925 117.093 1.00 88.04 376 ARG 1 CA 1
ATOM 3192 C C . ARG B 2 376 ? 54.013 116.567 116.725 1.00 88.04 376 ARG 1 C 1
ATOM 3193 O O . ARG B 2 376 ? 52.912 116.202 117.139 1.00 88.04 376 ARG 1 O 1
ATOM 3201 N N . LYS B 2 377 ? 54.752 115.803 115.921 1.00 86.86 377 LYS 1 N 1
ATOM 3202 C CA . LYS B 2 377 ? 54.381 114.414 115.677 1.00 86.86 377 LYS 1 CA 1
ATOM 3203 C C . LYS B 2 377 ? 55.417 113.438 116.219 1.00 86.86 377 LYS 1 C 1
ATOM 3204 O O . LYS B 2 377 ? 55.104 112.675 117.138 1.00 86.86 377 LYS 1 O 1
ATOM 3210 N N . THR B 2 378 ? 56.655 113.480 115.721 1.00 64.69 378 THR 1 N 1
ATOM 3211 C CA . THR B 2 378 ? 57.712 112.566 116.159 1.00 64.69 378 THR 1 CA 1
ATOM 3212 C C . THR B 2 378 ? 59.050 113.185 115.779 1.00 64.69 378 THR 1 C 1
ATOM 3213 O O . THR B 2 378 ? 59.376 113.242 114.593 1.00 64.69 378 THR 1 O 1
ATOM 3217 N N . VAL B 2 379 ? 59.827 113.615 116.767 1.00 47.92 379 VAL 1 N 1
ATOM 3218 C CA . VAL B 2 379 ? 61.140 114.197 116.504 1.00 47.92 379 VAL 1 CA 1
ATOM 3219 C C . VAL B 2 379 ? 62.143 113.075 116.275 1.00 47.92 379 VAL 1 C 1
ATOM 3220 O O . VAL B 2 379 ? 62.228 112.130 117.067 1.00 47.92 379 VAL 1 O 1
ATOM 3224 N N . ASP B 2 380 ? 62.904 113.172 115.184 1.00 49.83 380 ASP 1 N 1
ATOM 3225 C CA . ASP B 2 380 ? 63.939 112.200 114.855 1.00 49.83 380 ASP 1 CA 1
ATOM 3226 C C . ASP B 2 380 ? 65.321 112.640 115.322 1.00 49.83 380 ASP 1 C 1
ATOM 3227 O O . ASP B 2 380 ? 65.995 111.896 116.040 1.00 49.83 380 ASP 1 O 1
ATOM 3232 N N . SER B 2 381 ? 65.757 113.836 114.932 1.00 44.30 381 SER 1 N 1
ATOM 3233 C CA . SER B 2 381 ? 67.041 114.368 115.365 1.00 44.30 381 SER 1 CA 1
ATOM 3234 C C . SER B 2 381 ? 67.002 115.884 115.267 1.00 44.30 381 SER 1 C 1
ATOM 3235 O O . SER B 2 381 ? 66.316 116.444 114.411 1.00 44.30 381 SER 1 O 1
ATOM 3238 N N . VAL B 2 382 ? 67.744 116.539 116.157 1.00 35.37 382 VAL 1 N 1
ATOM 3239 C CA . VAL B 2 382 ? 67.824 117.993 116.214 1.00 35.37 382 VAL 1 CA 1
ATOM 3240 C C . VAL B 2 382 ? 69.264 118.408 115.946 1.00 35.37 382 VAL 1 C 1
ATOM 3241 O O . VAL B 2 382 ? 70.203 117.790 116.458 1.00 35.37 382 VAL 1 O 1
ATOM 3245 N N . ILE B 2 383 ? 69.435 119.445 115.128 1.00 36.64 383 ILE 1 N 1
ATOM 3246 C CA . ILE B 2 383 ? 70.740 120.006 114.801 1.00 36.64 383 ILE 1 CA 1
ATOM 3247 C C . ILE B 2 383 ? 70.769 121.446 115.289 1.00 36.64 383 ILE 1 C 1
ATOM 3248 O O . ILE B 2 383 ? 69.866 122.227 114.977 1.00 36.64 383 ILE 1 O 1
ATOM 3253 N N . ARG B 2 384 ? 71.799 121.795 116.053 1.00 43.39 384 ARG 1 N 1
ATOM 3254 C CA . ARG B 2 384 ? 71.955 123.150 116.563 1.00 43.39 384 ARG 1 CA 1
ATOM 3255 C C . ARG B 2 384 ? 72.729 123.994 115.561 1.00 43.39 384 ARG 1 C 1
ATOM 3256 O O . ARG B 2 384 ? 73.806 123.596 115.109 1.00 43.39 384 ARG 1 O 1
ATOM 3264 N N . LEU B 2 385 ? 72.184 125.159 115.222 1.00 43.54 385 LEU 1 N 1
ATOM 3265 C CA . LEU B 2 385 ? 72.811 126.074 114.280 1.00 43.54 385 LEU 1 CA 1
ATOM 3266 C C . LEU B 2 385 ? 73.059 127.415 114.951 1.00 43.54 385 LEU 1 C 1
ATOM 3267 O O . LEU B 2 385 ? 72.125 128.009 115.500 1.00 43.54 385 LEU 1 O 1
ATOM 3272 N N . ASN B 2 386 ? 74.312 127.881 114.888 1.00 55.48 386 ASN 1 N 1
ATOM 3273 C CA . ASN B 2 386 ? 74.710 129.263 115.175 1.00 55.48 386 ASN 1 CA 1
ATOM 3274 C C . ASN B 2 386 ? 74.364 129.664 116.612 1.00 55.48 386 ASN 1 C 1
ATOM 3275 O O . ASN B 2 386 ? 73.425 130.417 116.860 1.00 55.48 386 ASN 1 O 1
ATOM 3280 N N . GLU B 2 387 ? 75.125 129.078 117.546 1.00 65.64 387 GLU 1 N 1
ATOM 3281 C CA . GLU B 2 387 ? 74.983 129.206 119.001 1.00 65.64 387 GLU 1 CA 1
ATOM 3282 C C . GLU B 2 387 ? 74.694 130.612 119.528 1.00 65.64 387 GLU 1 C 1
ATOM 3283 O O . GLU B 2 387 ? 73.979 130.764 120.523 1.00 65.64 387 GLU 1 O 1
ATOM 3289 N N . HIS B 2 388 ? 75.234 131.642 118.877 1.00 74.90 388 HIS 1 N 1
ATOM 3290 C CA . HIS B 2 388 ? 74.966 133.020 119.269 1.00 74.90 388 HIS 1 CA 1
ATOM 3291 C C . HIS B 2 388 ? 73.586 133.511 118.845 1.00 74.90 388 HIS 1 C 1
ATOM 3292 O O . HIS B 2 388 ? 73.140 134.549 119.344 1.00 74.90 388 HIS 1 O 1
ATOM 3299 N N . ASP B 2 389 ? 72.903 132.801 117.945 1.00 69.11 389 ASP 1 N 1
ATOM 3300 C CA . ASP B 2 389 ? 71.543 133.135 117.509 1.00 69.11 389 ASP 1 CA 1
ATOM 3301 C C . ASP B 2 389 ? 70.745 131.838 117.565 1.00 69.11 389 ASP 1 C 1
ATOM 3302 O O . ASP B 2 389 ? 70.661 131.113 116.571 1.00 69.11 389 ASP 1 O 1
ATOM 3307 N N . HIS B 2 390 ? 70.120 131.583 118.714 1.00 62.15 390 HIS 1 N 1
ATOM 3308 C CA . HIS B 2 390 ? 69.743 130.237 119.131 1.00 62.15 390 HIS 1 CA 1
ATOM 3309 C C . HIS B 2 390 ? 68.592 129.653 118.323 1.00 62.15 390 HIS 1 C 1
ATOM 3310 O O . HIS B 2 390 ? 67.427 129.779 118.708 1.00 62.15 390 HIS 1 O 1
ATOM 3317 N N . GLN B 2 391 ? 68.912 129.003 117.208 1.00 49.12 391 GLN 1 N 1
ATOM 3318 C CA . GLN B 2 391 ? 67.925 128.281 116.424 1.00 49.12 391 GLN 1 CA 1
ATOM 3319 C C . GLN B 2 391 ? 68.403 126.857 116.177 1.00 49.12 391 GLN 1 C 1
ATOM 3320 O O . GLN B 2 391 ? 69.592 126.548 116.273 1.00 49.12 391 GLN 1 O 1
ATOM 3326 N N . TYR B 2 392 ? 67.440 125.995 115.864 1.00 42.06 392 TYR 1 N 1
ATOM 3327 C CA . TYR B 2 392 ? 67.633 124.560 115.747 1.00 42.06 392 TYR 1 CA 1
ATOM 3328 C C . TYR B 2 392 ? 66.885 124.071 114.516 1.00 42.06 392 TYR 1 C 1
ATOM 3329 O O . TYR B 2 392 ? 66.006 124.753 113.988 1.00 42.06 392 TYR 1 O 1
ATOM 3338 N N . LEU B 2 393 ? 67.212 122.854 114.086 1.00 38.87 393 LEU 1 N 1
ATOM 3339 C CA . LEU B 2 393 ? 66.744 122.294 112.817 1.00 38.87 393 LEU 1 CA 1
ATOM 3340 C C . LEU B 2 393 ? 66.083 120.939 113.069 1.00 38.87 393 LEU 1 C 1
ATOM 3341 O O . LEU B 2 393 ? 66.593 119.895 112.662 1.00 38.87 393 LEU 1 O 1
ATOM 3346 N N . ILE B 2 394 ? 65.006 120.954 113.853 1.00 41.86 394 ILE 1 N 1
ATOM 3347 C CA . ILE B 2 394 ? 64.317 119.739 114.280 1.00 41.86 394 ILE 1 CA 1
ATOM 3348 C C . ILE B 2 394 ? 63.798 118.938 113.094 1.00 41.86 394 ILE 1 C 1
ATOM 3349 O O . ILE B 2 394 ? 62.912 119.386 112.361 1.00 41.86 394 ILE 1 O 1
ATOM 3354 N N . LYS B 2 395 ? 64.361 117.753 112.898 1.00 45.51 395 LYS 1 N 1
ATOM 3355 C CA . LYS B 2 395 ? 63.974 116.860 111.818 1.00 45.51 395 LYS 1 CA 1
ATOM 3356 C C . LYS B 2 395 ? 62.998 115.831 112.362 1.00 45.51 395 LYS 1 C 1
ATOM 3357 O O . LYS B 2 395 ? 63.236 115.248 113.423 1.00 45.51 395 LYS 1 O 1
ATOM 3363 N N . PHE B 2 396 ? 61.907 115.611 111.643 1.00 52.63 396 PHE 1 N 1
ATOM 3364 C CA . PHE B 2 396 ? 60.869 114.706 112.103 1.00 52.63 396 PHE 1 CA 1
ATOM 3365 C C . PHE B 2 396 ? 61.041 113.318 111.497 1.00 52.63 396 PHE 1 C 1
ATOM 3366 O O . PHE B 2 396 ? 61.858 113.091 110.604 1.00 52.63 396 PHE 1 O 1
ATOM 3374 N N . GLU B 2 397 ? 60.248 112.376 112.016 1.00 67.39 397 GLU 1 N 1
ATOM 3375 C CA . GLU B 2 397 ? 60.271 111.003 111.528 1.00 67.39 397 GLU 1 CA 1
ATOM 3376 C C . GLU B 2 397 ? 59.670 110.881 110.134 1.00 67.39 397 GLU 1 C 1
ATOM 3377 O O . GLU B 2 397 ? 59.997 109.934 109.410 1.00 67.39 397 GLU 1 O 1
ATOM 3383 N N . ASP B 2 398 ? 58.812 111.823 109.740 1.00 78.02 398 ASP 1 N 1
ATOM 3384 C CA . ASP B 2 398 ? 58.190 111.840 108.425 1.00 78.02 398 ASP 1 CA 1
ATOM 3385 C C . ASP B 2 398 ? 59.024 112.587 107.389 1.00 78.02 398 ASP 1 C 1
ATOM 3386 O O . ASP B 2 398 ? 58.462 113.084 106.405 1.00 78.02 398 ASP 1 O 1
ATOM 3391 N N . LYS B 2 399 ? 60.339 112.699 107.616 1.00 68.38 399 LYS 1 N 1
ATOM 3392 C CA . LYS B 2 399 ? 61.308 113.428 106.790 1.00 68.38 399 LYS 1 CA 1
ATOM 3393 C C . LYS B 2 399 ? 60.966 114.910 106.643 1.00 68.38 399 LYS 1 C 1
ATOM 3394 O O . LYS B 2 399 ? 61.388 115.554 105.679 1.00 68.38 399 LYS 1 O 1
ATOM 3400 N N . ASP B 2 400 ? 60.214 115.465 107.586 1.00 57.55 400 ASP 1 N 1
ATOM 3401 C CA . ASP B 2 400 ? 59.876 116.877 107.595 1.00 57.55 400 ASP 1 CA 1
ATOM 3402 C C . ASP B 2 400 ? 60.915 117.642 108.409 1.00 57.55 400 ASP 1 C 1
ATOM 3403 O O . ASP B 2 400 ? 61.774 117.058 109.071 1.00 57.55 400 ASP 1 O 1
ATOM 3408 N N . HIS B 2 401 ? 60.837 118.967 108.354 1.00 46.14 401 HIS 1 N 1
ATOM 3409 C CA . HIS B 2 401 ? 61.797 119.808 109.048 1.00 46.14 401 HIS 1 CA 1
ATOM 3410 C C . HIS B 2 401 ? 61.085 120.965 109.724 1.00 46.14 401 HIS 1 C 1
ATOM 3411 O O . HIS B 2 401 ? 59.996 121.373 109.314 1.00 46.14 401 HIS 1 O 1
ATOM 3418 N N . LEU B 2 402 ? 61.717 121.488 110.768 1.00 46.55 402 LEU 1 N 1
ATOM 3419 C CA . LEU B 2 402 ? 61.176 122.630 111.492 1.00 46.55 402 LEU 1 CA 1
ATOM 3420 C C . LEU B 2 402 ? 62.343 123.460 111.998 1.00 46.55 402 LEU 1 C 1
ATOM 3421 O O . LEU B 2 402 ? 63.136 122.986 112.819 1.00 46.55 402 LEU 1 O 1
ATOM 3426 N N . LEU B 2 403 ? 62.459 124.681 111.490 1.00 48.96 403 LEU 1 N 1
ATOM 3427 C CA . LEU B 2 403 ? 63.372 125.647 112.077 1.00 48.96 403 LEU 1 CA 1
ATOM 3428 C C . LEU B 2 403 ? 62.750 126.194 113.353 1.00 48.96 403 LEU 1 C 1
ATOM 3429 O O . LEU B 2 403 ? 61.699 126.842 113.315 1.00 48.96 403 LEU 1 O 1
ATOM 3434 N N . PHE B 2 404 ? 63.395 125.926 114.478 1.00 50.53 404 PHE 1 N 1
ATOM 3435 C CA . PHE B 2 404 ? 62.866 126.226 115.797 1.00 50.53 404 PHE 1 CA 1
ATOM 3436 C C . PHE B 2 404 ? 63.767 127.257 116.461 1.00 50.53 404 PHE 1 C 1
ATOM 3437 O O . PHE B 2 404 ? 64.963 127.311 116.186 1.00 50.53 404 PHE 1 O 1
ATOM 3445 N N . LYS B 2 405 ? 63.194 128.101 117.312 1.00 58.49 405 LYS 1 N 1
ATOM 3446 C CA . LYS B 2 405 ? 63.979 129.151 117.943 1.00 58.49 405 LYS 1 CA 1
ATOM 3447 C C . LYS B 2 405 ? 63.484 129.399 119.359 1.00 58.49 405 LYS 1 C 1
ATOM 3448 O O . LYS B 2 405 ? 62.276 129.455 119.601 1.00 58.49 405 LYS 1 O 1
ATOM 3454 N N . LEU B 2 406 ? 64.427 129.537 120.291 1.00 60.67 406 LEU 1 N 1
ATOM 3455 C CA . LEU B 2 406 ? 64.129 129.976 121.646 1.00 60.67 406 LEU 1 CA 1
ATOM 3456 C C . LEU B 2 406 ? 65.192 130.977 122.081 1.00 60.67 406 LEU 1 C 1
ATOM 3457 O O . LEU B 2 406 ? 66.068 131.365 121.302 1.00 60.67 406 LEU 1 O 1
ATOM 3462 N N . ASN B 2 407 ? 65.115 131.393 123.340 1.00 69.08 407 ASN 1 N 1
ATOM 3463 C CA . ASN B 2 407 ? 66.072 132.345 123.889 1.00 69.08 407 ASN 1 CA 1
ATOM 3464 C C . ASN B 2 407 ? 66.843 131.738 125.056 1.00 69.08 407 ASN 1 C 1
ATOM 3465 O O . ASN B 2 407 ? 68.073 131.723 125.058 1.00 69.08 407 ASN 1 O 1
ATOM 3470 N N . SER B 2 424 ? 75.781 134.952 105.669 1.00 48.11 424 SER 1 N 1
ATOM 3471 C CA . SER B 2 424 ? 74.364 135.149 105.392 1.00 48.11 424 SER 1 CA 1
ATOM 3472 C C . SER B 2 424 ? 73.639 133.813 105.284 1.00 48.11 424 SER 1 C 1
ATOM 3473 O O . SER B 2 424 ? 72.638 133.584 105.961 1.00 48.11 424 SER 1 O 1
ATOM 3476 N N . HIS B 2 425 ? 74.151 132.935 104.427 1.00 44.28 425 HIS 1 N 1
ATOM 3477 C CA . HIS B 2 425 ? 73.557 131.622 104.239 1.00 44.28 425 HIS 1 CA 1
ATOM 3478 C C . HIS B 2 425 ? 73.932 130.690 105.382 1.00 44.28 425 HIS 1 C 1
ATOM 3479 O O . HIS B 2 425 ? 74.966 130.853 106.033 1.00 44.28 425 HIS 1 O 1
ATOM 3486 N N . ILE B 2 426 ? 73.070 129.708 105.628 1.00 36.68 426 ILE 1 N 1
ATOM 3487 C CA . ILE B 2 426 ? 73.331 128.644 106.589 1.00 36.68 426 ILE 1 CA 1
ATOM 3488 C C . ILE B 2 426 ? 73.014 127.327 105.900 1.00 36.68 426 ILE 1 C 1
ATOM 3489 O O . ILE B 2 426 ? 71.866 127.090 105.506 1.00 36.68 426 ILE 1 O 1
ATOM 3494 N N . PHE B 2 427 ? 74.027 126.485 105.733 1.00 35.00 427 PHE 1 N 1
ATOM 3495 C CA . PHE B 2 427 ? 73.881 125.202 105.066 1.00 35.00 427 PHE 1 CA 1
ATOM 3496 C C . PHE B 2 427 ? 73.893 124.085 106.095 1.00 35.00 427 PHE 1 C 1
ATOM 3497 O O . PHE B 2 427 ? 74.659 124.127 107.059 1.00 35.00 427 PHE 1 O 1
ATOM 3505 N N . VAL B 2 428 ? 73.028 123.094 105.895 1.00 30.59 428 VAL 1 N 1
ATOM 3506 C CA . VAL B 2 428 ? 72.896 121.969 106.811 1.00 30.59 428 VAL 1 CA 1
ATOM 3507 C C . VAL B 2 428 ? 72.857 120.690 105.991 1.00 30.59 428 VAL 1 C 1
ATOM 3508 O O . VAL B 2 428 ? 71.964 120.515 105.161 1.00 30.59 428 VAL 1 O 1
ATOM 3512 N N . THR B 2 429 ? 73.800 119.791 106.227 1.00 31.32 429 THR 1 N 1
ATOM 3513 C CA . THR B 2 429 ? 73.748 118.482 105.600 1.00 31.32 429 THR 1 CA 1
ATOM 3514 C C . THR B 2 429 ? 73.233 117.451 106.597 1.00 31.32 429 THR 1 C 1
ATOM 3515 O O . THR B 2 429 ? 73.383 117.600 107.811 1.00 31.32 429 THR 1 O 1
ATOM 3519 N N . GLU B 2 430 ? 72.588 116.416 106.070 1.00 32.22 430 GLU 1 N 1
ATOM 3520 C CA . GLU B 2 430 ? 71.923 115.409 106.887 1.00 32.22 430 GLU 1 CA 1
ATOM 3521 C C . GLU B 2 430 ? 72.094 114.054 106.230 1.00 32.22 430 GLU 1 C 1
ATOM 3522 O O . GLU B 2 430 ? 71.710 113.873 105.074 1.00 32.22 430 GLU 1 O 1
ATOM 3528 N N . HIS B 2 431 ? 72.656 113.106 106.961 1.00 34.10 431 HIS 1 N 1
ATOM 3529 C CA . HIS B 2 431 ? 72.831 111.770 106.425 1.00 34.10 431 HIS 1 CA 1
ATOM 3530 C C . HIS B 2 431 ? 71.679 110.867 106.847 1.00 34.10 431 HIS 1 C 1
ATOM 3531 O O . HIS B 2 431 ? 71.003 111.099 107.851 1.00 34.10 431 HIS 1 O 1
ATOM 3538 N N . ASP B 2 432 ? 71.458 109.830 106.049 1.00 33.28 432 ASP 1 N 1
ATOM 3539 C CA . ASP B 2 432 ? 70.472 108.804 106.331 1.00 33.28 432 ASP 1 CA 1
ATOM 3540 C C . ASP B 2 432 ? 71.087 107.473 105.933 1.00 33.28 432 ASP 1 C 1
ATOM 3541 O O . ASP B 2 432 ? 72.231 107.415 105.481 1.00 33.28 432 ASP 1 O 1
ATOM 3546 N N . THR B 2 433 ? 70.324 106.389 106.086 1.00 36.27 433 THR 1 N 1
ATOM 3547 C CA . THR B 2 433 ? 70.821 105.090 105.648 1.00 36.27 433 THR 1 CA 1
ATOM 3548 C C . THR B 2 433 ? 70.859 104.988 104.130 1.00 36.27 433 THR 1 C 1
ATOM 3549 O O . THR B 2 433 ? 71.585 104.150 103.585 1.00 36.27 433 THR 1 O 1
ATOM 3553 N N . ASN B 2 434 ? 70.090 105.821 103.434 1.00 33.19 434 ASN 1 N 1
ATOM 3554 C CA . ASN B 2 434 ? 70.108 105.893 101.977 1.00 33.19 434 ASN 1 CA 1
ATOM 3555 C C . ASN B 2 434 ? 70.276 107.352 101.563 1.00 33.19 434 ASN 1 C 1
ATOM 3556 O O . ASN B 2 434 ? 69.299 108.045 101.273 1.00 33.19 434 ASN 1 O 1
ATOM 3561 N N . GLY B 2 435 ? 71.515 107.815 101.528 1.00 29.23 435 GLY 1 N 1
ATOM 3562 C CA . GLY B 2 435 ? 71.845 109.087 100.920 1.00 29.23 435 GLY 1 CA 1
ATOM 3563 C C . GLY B 2 435 ? 72.198 110.155 101.940 1.00 29.23 435 GLY 1 C 1
ATOM 3564 O O . GLY B 2 435 ? 72.029 109.998 103.148 1.00 29.23 435 GLY 1 O 1
ATOM 3565 N N . ILE B 2 436 ? 72.710 111.260 101.404 1.00 31.02 436 ILE 1 N 1
ATOM 3566 C CA . ILE B 2 436 ? 73.099 112.437 102.171 1.00 31.02 436 ILE 1 CA 1
ATOM 3567 C C . ILE B 2 436 ? 72.477 113.643 101.489 1.00 31.02 436 ILE 1 C 1
ATOM 3568 O O . ILE B 2 436 ? 72.628 113.817 100.276 1.00 31.02 436 ILE 1 O 1
ATOM 3573 N N . TYR B 2 437 ? 71.765 114.462 102.255 1.00 29.04 437 TYR 1 N 1
ATOM 3574 C CA . TYR B 2 437 ? 70.956 115.538 101.714 1.00 29.04 437 TYR 1 CA 1
ATOM 3575 C C . TYR B 2 437 ? 71.440 116.877 102.246 1.00 29.04 437 TYR 1 C 1
ATOM 3576 O O . TYR B 2 437 ? 72.047 116.955 103.312 1.00 29.04 437 TYR 1 O 1
ATOM 3585 N N . GLY B 2 438 ? 71.177 117.929 101.483 1.00 28.06 438 GLY 1 N 1
ATOM 3586 C CA . GLY B 2 438 ? 71.562 119.268 101.870 1.00 28.06 438 GLY 1 CA 1
ATOM 3587 C C . GLY B 2 438 ? 70.350 120.155 102.040 1.00 28.06 438 GLY 1 C 1
ATOM 3588 O O . GLY B 2 438 ? 69.299 119.889 101.456 1.00 28.06 438 GLY 1 O 1
ATOM 3589 N N . TYR B 2 439 ? 70.483 121.201 102.850 1.00 32.92 439 TYR 1 N 1
ATOM 3590 C CA . TYR B 2 439 ? 69.400 122.123 103.151 1.00 32.92 439 TYR 1 CA 1
ATOM 3591 C C . TYR B 2 439 ? 70.006 123.503 103.333 1.00 32.92 439 TYR 1 C 1
ATOM 3592 O O . TYR B 2 439 ? 71.131 123.624 103.815 1.00 32.92 439 TYR 1 O 1
ATOM 3601 N N . ILE B 2 440 ? 69.270 124.538 102.947 1.00 39.73 440 ILE 1 N 1
ATOM 3602 C CA . ILE B 2 440 ? 69.689 125.911 103.192 1.00 39.73 440 ILE 1 CA 1
ATOM 3603 C C . ILE B 2 440 ? 68.623 126.582 104.049 1.00 39.73 440 ILE 1 C 1
ATOM 3604 O O . ILE B 2 440 ? 67.442 126.222 103.988 1.00 39.73 440 ILE 1 O 1
ATOM 3609 N N . ILE B 2 441 ? 69.056 127.494 104.909 1.00 47.67 441 ILE 1 N 1
ATOM 3610 C CA . ILE B 2 441 ? 68.157 128.323 105.701 1.00 47.67 441 ILE 1 CA 1
ATOM 3611 C C . ILE B 2 441 ? 68.306 129.741 105.171 1.00 47.67 441 ILE 1 C 1
ATOM 3612 O O . ILE B 2 441 ? 69.323 130.403 105.413 1.00 47.67 441 ILE 1 O 1
ATOM 3617 N N . GLU B 2 442 ? 67.308 130.198 104.416 1.00 64.09 442 GLU 1 N 1
ATOM 3618 C CA . GLU B 2 442 ? 67.434 131.482 103.737 1.00 64.09 442 GLU 1 CA 1
ATOM 3619 C C . GLU B 2 442 ? 67.139 132.635 104.689 1.00 64.09 442 GLU 1 C 1
ATOM 3620 O O . GLU B 2 442 ? 68.027 133.430 105.015 1.00 64.09 442 GLU 1 O 1
ATOM 3626 N N . ASN B 2 443 ? 65.892 132.738 105.146 1.00 73.14 443 ASN 1 N 1
ATOM 3627 C CA . ASN B 2 443 ? 65.539 133.649 106.229 1.00 73.14 443 ASN 1 CA 1
ATOM 3628 C C . ASN B 2 443 ? 64.971 132.897 107.424 1.00 73.14 443 ASN 1 C 1
ATOM 3629 O O . ASN B 2 443 ? 65.501 133.018 108.533 1.00 73.14 443 ASN 1 O 1
ATOM 3634 N N . ASP B 2 444 ? 63.908 132.112 107.227 1.00 68.91 444 ASP 1 N 1
ATOM 3635 C CA . ASP B 2 444 ? 63.411 131.220 108.264 1.00 68.91 444 ASP 1 CA 1
ATOM 3636 C C . ASP B 2 444 ? 62.892 129.903 107.699 1.00 68.91 444 ASP 1 C 1
ATOM 3637 O O . ASP B 2 444 ? 62.311 129.111 108.452 1.00 68.91 444 ASP 1 O 1
ATOM 3642 N N . THR B 2 445 ? 63.079 129.643 106.410 1.00 64.69 445 THR 1 N 1
ATOM 3643 C CA . THR B 2 445 ? 62.570 128.444 105.766 1.00 64.69 445 THR 1 CA 1
ATOM 3644 C C . THR B 2 445 ? 63.700 127.446 105.555 1.00 64.69 445 THR 1 C 1
ATOM 3645 O O . THR B 2 445 ? 64.870 127.821 105.451 1.00 64.69 445 THR 1 O 1
ATOM 3649 N N . VAL B 2 446 ? 63.340 126.169 105.495 1.00 48.66 446 VAL 1 N 1
ATOM 3650 C CA . VAL B 2 446 ? 64.293 125.085 105.295 1.00 48.66 446 VAL 1 CA 1
ATOM 3651 C C . VAL B 2 446 ? 64.009 124.493 103.921 1.00 48.66 446 VAL 1 C 1
ATOM 3652 O O . VAL B 2 446 ? 63.058 123.722 103.747 1.00 48.66 446 VAL 1 O 1
ATOM 3656 N N . LYS B 2 447 ? 64.833 124.846 102.941 1.00 45.12 447 LYS 1 N 1
ATOM 3657 C CA . LYS B 2 447 ? 64.692 124.361 101.576 1.00 45.12 447 LYS 1 CA 1
ATOM 3658 C C . LYS B 2 447 ? 65.820 123.389 101.273 1.00 45.12 447 LYS 1 C 1
ATOM 3659 O O . LYS B 2 447 ? 66.988 123.695 101.528 1.00 45.12 447 LYS 1 O 1
ATOM 3665 N N . GLN B 2 448 ? 65.472 122.226 100.729 1.00 41.23 448 GLN 1 N 1
ATOM 3666 C CA . GLN B 2 448 ? 66.481 121.236 100.384 1.00 41.23 448 GLN 1 CA 1
ATOM 3667 C C . GLN B 2 448 ? 67.266 121.683 99.158 1.00 41.23 448 GLN 1 C 1
ATOM 3668 O O . GLN B 2 448 ? 66.725 122.320 98.251 1.00 41.23 448 GLN 1 O 1
ATOM 3674 N N . THR B 2 449 ? 68.558 121.361 99.141 1.00 34.53 449 THR 1 N 1
ATOM 3675 C CA . THR B 2 449 ? 69.451 121.887 98.120 1.00 34.53 449 THR 1 CA 1
ATOM 3676 C C . THR B 2 449 ? 70.111 120.838 97.245 1.00 34.53 449 THR 1 C 1
ATOM 3677 O O . THR B 2 449 ? 70.383 121.134 96.088 1.00 34.53 449 THR 1 O 1
ATOM 3681 N N . TRP B 2 450 ? 70.401 119.646 97.754 1.00 31.38 450 TRP 1 N 1
ATOM 3682 C CA . TRP B 2 450 ? 70.943 118.571 96.931 1.00 31.38 450 TRP 1 CA 1
ATOM 3683 C C . TRP B 2 450 ? 70.697 117.258 97.653 1.00 31.38 450 TRP 1 C 1
ATOM 3684 O O . TRP B 2 450 ? 70.364 117.233 98.837 1.00 31.38 450 TRP 1 O 1
ATOM 3695 N N . LYS B 2 451 ? 70.857 116.161 96.923 1.00 36.85 451 LYS 1 N 1
ATOM 3696 C CA . LYS B 2 451 ? 70.761 114.840 97.526 1.00 36.85 451 LYS 1 CA 1
ATOM 3697 C C . LYS B 2 451 ? 71.735 113.909 96.827 1.00 36.85 451 LYS 1 C 1
ATOM 3698 O O . LYS B 2 451 ? 71.676 113.738 95.607 1.00 36.85 451 LYS 1 O 1
ATOM 3704 N N . LYS B 2 452 ? 72.649 113.337 97.598 1.00 31.85 452 LYS 1 N 1
ATOM 3705 C CA . LYS B 2 452 ? 73.526 112.282 97.104 1.00 31.85 452 LYS 1 CA 1
ATOM 3706 C C . LYS B 2 452 ? 72.966 110.918 97.498 1.00 31.85 452 LYS 1 C 1
ATOM 3707 O O . LYS B 2 452 ? 73.560 110.161 98.262 1.00 31.85 452 LYS 1 O 1
ATOM 3713 N N . ALA B 2 453 ? 71.791 110.624 96.949 1.00 32.98 453 ALA 1 N 1
ATOM 3714 C CA . ALA B 2 453 ? 71.069 109.411 97.289 1.00 32.98 453 ALA 1 CA 1
ATOM 3715 C C . ALA B 2 453 ? 71.742 108.188 96.677 1.00 32.98 453 ALA 1 C 1
ATOM 3716 O O . ALA B 2 453 ? 72.528 108.282 95.732 1.00 32.98 453 ALA 1 O 1
ATOM 3718 N N . VAL B 2 454 ? 71.425 107.027 97.237 1.00 39.52 454 VAL 1 N 1
ATOM 3719 C CA . VAL B 2 454 ? 71.992 105.765 96.795 1.00 39.52 454 VAL 1 CA 1
ATOM 3720 C C . VAL B 2 454 ? 70.915 104.977 96.056 1.00 39.52 454 VAL 1 C 1
ATOM 3721 O O . VAL B 2 454 ? 69.730 105.307 96.098 1.00 39.52 454 VAL 1 O 1
ATOM 3725 N N . ASN B 2 455 ? 71.340 103.924 95.366 1.00 46.23 455 ASN 1 N 1
ATOM 3726 C CA . ASN B 2 455 ? 70.412 103.080 94.630 1.00 46.23 455 ASN 1 CA 1
ATOM 3727 C C . ASN B 2 455 ? 69.893 101.971 95.543 1.00 46.23 455 ASN 1 C 1
ATOM 3728 O O . ASN B 2 455 ? 70.083 101.997 96.761 1.00 46.23 455 ASN 1 O 1
ATOM 3733 N N . SER B 2 456 ? 69.216 100.984 94.957 1.00 55.18 456 SER 1 N 1
ATOM 3734 C CA . SER B 2 456 ? 68.535 99.963 95.744 1.00 55.18 456 SER 1 CA 1
ATOM 3735 C C . SER B 2 456 ? 69.486 98.943 96.350 1.00 55.18 456 SER 1 C 1
ATOM 3736 O O . SER B 2 456 ? 69.145 98.327 97.365 1.00 55.18 456 SER 1 O 1
ATOM 3739 N N . LYS B 2 457 ? 70.664 98.754 95.764 1.00 51.00 457 LYS 1 N 1
ATOM 3740 C CA . LYS B 2 457 ? 71.627 97.783 96.259 1.00 51.00 457 LYS 1 CA 1
ATOM 3741 C C . LYS B 2 457 ? 72.679 98.402 97.166 1.00 51.00 457 LYS 1 C 1
ATOM 3742 O O . LYS B 2 457 ? 73.528 97.677 97.690 1.00 51.00 457 LYS 1 O 1
ATOM 3748 N N . GLU B 2 458 ? 72.644 99.713 97.367 1.00 41.55 458 GLU 1 N 1
ATOM 3749 C CA . GLU B 2 458 ? 73.637 100.411 98.164 1.00 41.55 458 GLU 1 CA 1
ATOM 3750 C C . GLU B 2 458 ? 73.024 100.913 99.462 1.00 41.55 458 GLU 1 C 1
ATOM 3751 O O . GLU B 2 458 ? 71.804 101.024 99.608 1.00 41.55 458 GLU 1 O 1
ATOM 3757 N N . LYS B 2 459 ? 73.901 101.222 100.413 1.00 32.12 459 LYS 1 N 1
ATOM 3758 C CA . LYS B 2 459 ? 73.470 101.684 101.725 1.00 32.12 459 LYS 1 CA 1
ATOM 3759 C C . LYS B 2 459 ? 74.577 102.527 102.333 1.00 32.12 459 LYS 1 C 1
ATOM 3760 O O . LYS B 2 459 ? 75.726 102.092 102.368 1.00 32.12 459 LYS 1 O 1
ATOM 3766 N N . MET B 2 460 ? 74.242 103.724 102.804 1.00 27.27 460 MET 1 N 1
ATOM 3767 C CA . MET B 2 460 ? 75.223 104.537 103.510 1.00 27.27 460 MET 1 CA 1
ATOM 3768 C C . MET B 2 460 ? 75.433 103.948 104.897 1.00 27.27 460 MET 1 C 1
ATOM 3769 O O . MET B 2 460 ? 74.504 103.912 105.711 1.00 27.27 460 MET 1 O 1
ATOM 3774 N N . VAL B 2 461 ? 76.652 103.491 105.169 1.00 23.21 461 VAL 1 N 1
ATOM 3775 C CA . VAL B 2 461 ? 76.934 102.724 106.378 1.00 23.21 461 VAL 1 CA 1
ATOM 3776 C C . VAL B 2 461 ? 77.746 103.497 107.400 1.00 23.21 461 VAL 1 C 1
ATOM 3777 O O . VAL B 2 461 ? 77.779 103.091 108.573 1.00 23.21 461 VAL 1 O 1
ATOM 3781 N N . ALA B 2 462 ? 78.393 104.587 107.009 1.00 34.11 462 ALA 1 N 1
ATOM 3782 C CA . ALA B 2 462 ? 79.179 105.394 107.926 1.00 34.11 462 ALA 1 CA 1
ATOM 3783 C C . ALA B 2 462 ? 79.170 106.819 107.412 1.00 34.11 462 ALA 1 C 1
ATOM 3784 O O . ALA B 2 462 ? 78.950 107.051 106.225 1.00 34.11 462 ALA 1 O 1
ATOM 3786 N N . TYR B 2 463 ? 79.407 107.764 108.318 1.00 39.27 463 TYR 1 N 1
ATOM 3787 C CA . TYR B 2 463 ? 79.371 109.182 107.995 1.00 39.27 463 TYR 1 CA 1
ATOM 3788 C C . TYR B 2 463 ? 80.051 109.954 109.113 1.00 39.27 463 TYR 1 C 1
ATOM 3789 O O . TYR B 2 463 ? 79.854 109.644 110.290 1.00 39.27 463 TYR 1 O 1
ATOM 3798 N N . SER B 2 464 ? 80.839 110.959 108.742 1.00 39.27 464 SER 1 N 1
ATOM 3799 C CA . SER B 2 464 ? 81.373 111.893 109.722 1.00 39.27 464 SER 1 CA 1
ATOM 3800 C C . SER B 2 464 ? 81.624 113.230 109.054 1.00 39.27 464 SER 1 C 1
ATOM 3801 O O . SER B 2 464 ? 82.256 113.290 107.998 1.00 39.27 464 SER 1 O 1
ATOM 3804 N N . LYS B 2 465 ? 81.124 114.291 109.674 1.00 42.51 465 LYS 1 N 1
ATOM 3805 C CA . LYS B 2 465 ? 81.450 115.641 109.264 1.00 42.51 465 LYS 1 CA 1
ATOM 3806 C C . LYS B 2 465 ? 82.907 115.947 109.580 1.00 42.51 465 LYS 1 C 1
ATOM 3807 O O . LYS B 2 465 ? 83.533 115.308 110.427 1.00 42.51 465 LYS 1 O 1
ATOM 3813 N N . ARG B 2 466 ? 83.447 116.949 108.899 1.00 39.27 466 ARG 1 N 1
ATOM 3814 C CA . ARG B 2 466 ? 84.778 117.424 109.240 1.00 39.27 466 ARG 1 CA 1
ATOM 3815 C C . ARG B 2 466 ? 84.700 118.212 110.537 1.00 39.27 466 ARG 1 C 1
ATOM 3816 O O . ARG B 2 466 ? 83.993 119.221 110.616 1.00 39.27 466 ARG 1 O 1
ATOM 3824 N N . GLU B 2 467 ? 85.409 117.740 111.557 1.00 42.52 467 GLU 1 N 1
ATOM 3825 C CA . GLU B 2 467 ? 85.357 118.373 112.865 1.00 42.52 467 GLU 1 CA 1
ATOM 3826 C C . GLU B 2 467 ? 86.076 119.714 112.837 1.00 42.52 467 GLU 1 C 1
ATOM 3827 O O . GLU B 2 467 ? 87.173 119.838 112.288 1.00 42.52 467 GLU 1 O 1
ATOM 3833 N N . THR B 2 468 ? 85.445 120.727 113.431 1.00 36.67 468 THR 1 N 1
ATOM 3834 C CA . THR B 2 468 ? 85.996 122.080 113.456 1.00 36.67 468 THR 1 CA 1
ATOM 3835 C C . THR B 2 468 ? 87.141 122.112 114.462 1.00 36.67 468 THR 1 C 1
ATOM 3836 O O . THR B 2 468 ? 86.981 122.451 115.637 1.00 36.67 468 THR 1 O 1
ATOM 3840 N N . THR B 2 469 ? 88.320 121.734 113.986 1.00 37.05 469 THR 1 N 1
ATOM 3841 C CA . THR B 2 469 ? 89.516 121.726 114.808 1.00 37.05 469 THR 1 CA 1
ATOM 3842 C C . THR B 2 469 ? 90.205 123.085 114.760 1.00 37.05 469 THR 1 C 1
ATOM 3843 O O . THR B 2 469 ? 90.067 123.849 113.803 1.00 37.05 469 THR 1 O 1
ATOM 3847 N N . ASN B 2 470 ? 90.949 123.380 115.820 1.00 31.66 470 ASN 1 N 1
ATOM 3848 C CA . ASN B 2 470 ? 91.722 124.610 115.888 1.00 31.66 470 ASN 1 CA 1
ATOM 3849 C C . ASN B 2 470 ? 92.966 124.475 115.023 1.00 31.66 470 ASN 1 C 1
ATOM 3850 O O . ASN B 2 470 ? 93.673 123.467 115.094 1.00 31.66 470 ASN 1 O 1
ATOM 3855 N N . LEU B 2 471 ? 93.230 125.487 114.202 1.00 30.13 471 LEU 1 N 1
ATOM 3856 C CA . LEU B 2 471 ? 94.337 125.440 113.257 1.00 30.13 471 LEU 1 CA 1
ATOM 3857 C C . LEU B 2 471 ? 95.624 125.880 113.940 1.00 30.13 471 LEU 1 C 1
ATOM 3858 O O . LEU B 2 471 ? 95.698 126.984 114.490 1.00 30.13 471 LEU 1 O 1
ATOM 3863 N N . ASN B 2 472 ? 96.638 125.022 113.886 1.00 29.64 472 ASN 1 N 1
ATOM 3864 C CA . ASN B 2 472 ? 97.954 125.319 114.428 1.00 29.64 472 ASN 1 CA 1
ATOM 3865 C C . ASN B 2 472 ? 99.017 125.434 113.348 1.00 29.64 472 ASN 1 C 1
ATOM 3866 O O . ASN B 2 472 ? 99.778 126.405 113.331 1.00 29.64 472 ASN 1 O 1
ATOM 3871 N N . THR B 2 473 ? 99.090 124.465 112.440 1.00 29.15 473 THR 1 N 1
ATOM 3872 C CA . THR B 2 473 ? 100.042 124.484 111.339 1.00 29.15 473 THR 1 CA 1
ATOM 3873 C C . THR B 2 473 ? 99.301 124.346 110.017 1.00 29.15 473 THR 1 C 1
ATOM 3874 O O . THR B 2 473 ? 98.424 123.490 109.874 1.00 29.15 473 THR 1 O 1
ATOM 3878 N N . LEU B 2 474 ? 99.673 125.182 109.049 1.00 29.56 474 LEU 1 N 1
ATOM 3879 C CA . LEU B 2 474 ? 99.035 125.169 107.739 1.00 29.56 474 LEU 1 CA 1
ATOM 3880 C C . LEU B 2 474 ? 99.442 123.971 106.897 1.00 29.56 474 LEU 1 C 1
ATOM 3881 O O . LEU B 2 474 ? 98.731 123.631 105.948 1.00 29.56 474 LEU 1 O 1
ATOM 3886 N N . GLY B 2 475 ? 100.562 123.334 107.208 1.00 26.18 475 GLY 1 N 1
ATOM 3887 C CA . GLY B 2 475 ? 101.019 122.216 106.421 1.00 26.18 475 GLY 1 CA 1
ATOM 3888 C C . GLY B 2 475 ? 102.020 121.381 107.182 1.00 26.18 475 GLY 1 C 1
ATOM 3889 O O . GLY B 2 475 ? 102.273 121.606 108.366 1.00 26.18 475 GLY 1 O 1
ATOM 3890 N N . ILE B 2 476 ? 102.592 120.406 106.482 1.00 31.34 476 ILE 1 N 1
ATOM 3891 C CA . ILE B 2 476 ? 103.553 119.469 107.052 1.00 31.34 476 ILE 1 CA 1
ATOM 3892 C C . ILE B 2 476 ? 104.928 119.794 106.486 1.00 31.34 476 ILE 1 C 1
ATOM 3893 O O . ILE B 2 476 ? 105.134 119.741 105.268 1.00 31.34 476 ILE 1 O 1
ATOM 3898 N N . THR B 2 477 ? 105.865 120.140 107.366 1.00 39.74 477 THR 1 N 1
ATOM 3899 C CA . THR B 2 477 ? 107.240 120.400 106.958 1.00 39.74 477 THR 1 CA 1
ATOM 3900 C C . THR B 2 477 ? 107.983 119.080 106.805 1.00 39.74 477 THR 1 C 1
ATOM 3901 O O . THR B 2 477 ? 108.051 118.287 107.748 1.00 39.74 477 THR 1 O 1
ATOM 3905 N N . LEU B 2 478 ? 108.542 118.849 105.624 1.00 44.13 478 LEU 1 N 1
ATOM 3906 C CA . LEU B 2 478 ? 109.283 117.631 105.344 1.00 44.13 478 LEU 1 CA 1
ATOM 3907 C C . LEU B 2 478 ? 110.734 117.801 105.796 1.00 44.13 478 LEU 1 C 1
ATOM 3908 O O . LEU B 2 478 ? 111.085 118.761 106.486 1.00 44.13 478 LEU 1 O 1
ATOM 3913 N N . GLY B 2 479 ? 111.597 116.857 105.415 1.00 53.94 479 GLY 1 N 1
ATOM 3914 C CA . GLY B 2 479 ? 112.996 116.949 105.795 1.00 53.94 479 GLY 1 CA 1
ATOM 3915 C C . GLY B 2 479 ? 113.757 118.011 105.031 1.00 53.94 479 GLY 1 C 1
ATOM 3916 O O . GLY B 2 479 ? 114.764 118.531 105.520 1.00 53.94 479 GLY 1 O 1
ATOM 3917 N N . ASP B 2 480 ? 113.291 118.352 103.834 1.00 57.14 480 ASP 1 N 1
ATOM 3918 C CA . ASP B 2 480 ? 113.875 119.418 103.036 1.00 57.14 480 ASP 1 CA 1
ATOM 3919 C C . ASP B 2 480 ? 113.281 120.782 103.359 1.00 57.14 480 ASP 1 C 1
ATOM 3920 O O . ASP B 2 480 ? 113.491 121.725 102.587 1.00 57.14 480 ASP 1 O 1
ATOM 3925 N N . LYS B 2 481 ? 112.548 120.889 104.477 1.00 47.14 481 LYS 1 N 1
ATOM 3926 C CA . LYS B 2 481 ? 111.795 122.082 104.889 1.00 47.14 481 LYS 1 CA 1
ATOM 3927 C C . LYS B 2 481 ? 110.821 122.542 103.808 1.00 47.14 481 LYS 1 C 1
ATOM 3928 O O . LYS B 2 481 ? 110.574 123.735 103.640 1.00 47.14 481 LYS 1 O 1
ATOM 3934 N N . SER B 2 482 ? 110.257 121.593 103.068 1.00 39.75 482 SER 1 N 1
ATOM 3935 C CA . SER B 2 482 ? 109.309 121.880 102.001 1.00 39.75 482 SER 1 CA 1
ATOM 3936 C C . SER B 2 482 ? 107.926 121.475 102.492 1.00 39.75 482 SER 1 C 1
ATOM 3937 O O . SER B 2 482 ? 107.716 120.332 102.901 1.00 39.75 482 SER 1 O 1
ATOM 3940 N N . VAL B 2 483 ? 106.991 122.412 102.459 1.00 30.75 483 VAL 1 N 1
ATOM 3941 C CA . VAL B 2 483 ? 105.693 122.216 103.089 1.00 30.75 483 VAL 1 CA 1
ATOM 3942 C C . VAL B 2 483 ? 104.781 121.428 102.160 1.00 30.75 483 VAL 1 C 1
ATOM 3943 O O . VAL B 2 483 ? 104.641 121.760 100.978 1.00 30.75 483 VAL 1 O 1
ATOM 3947 N N . LEU B 2 484 ? 104.171 120.371 102.692 1.00 27.96 484 LEU 1 N 1
ATOM 3948 C CA . LEU B 2 484 ? 102.981 119.772 102.101 1.00 27.96 484 LEU 1 CA 1
ATOM 3949 C C . LEU B 2 484 ? 101.776 120.381 102.802 1.00 27.96 484 LEU 1 C 1
ATOM 3950 O O . LEU B 2 484 ? 101.515 120.084 103.970 1.00 27.96 484 LEU 1 O 1
ATOM 3955 N N . TYR B 2 485 ? 101.044 121.232 102.095 1.00 36.70 485 TYR 1 N 1
ATOM 3956 C CA . TYR B 2 485 ? 99.975 121.998 102.714 1.00 36.70 485 TYR 1 CA 1
ATOM 3957 C C . TYR B 2 485 ? 98.740 121.132 102.888 1.00 36.70 485 TYR 1 C 1
ATOM 3958 O O . TYR B 2 485 ? 98.336 120.422 101.965 1.00 36.70 485 TYR 1 O 1
ATOM 3967 N N . LYS B 2 486 ? 98.148 121.188 104.076 1.00 39.27 486 LYS 1 N 1
ATOM 3968 C CA . LYS B 2 486 ? 96.960 120.404 104.365 1.00 39.27 486 LYS 1 CA 1
ATOM 3969 C C . LYS B 2 486 ? 95.761 120.979 103.629 1.00 39.27 486 LYS 1 C 1
ATOM 3970 O O . LYS B 2 486 ? 95.688 122.178 103.359 1.00 39.27 486 LYS 1 O 1
ATOM 3976 N N . TYR B 2 487 ? 94.816 120.108 103.296 1.00 39.27 487 TYR 1 N 1
ATOM 3977 C CA . TYR B 2 487 ? 93.562 120.555 102.698 1.00 39.27 487 TYR 1 CA 1
ATOM 3978 C C . TYR B 2 487 ? 92.647 120.977 103.835 1.00 39.27 487 TYR 1 C 1
ATOM 3979 O O . TYR B 2 487 ? 91.805 120.214 104.308 1.00 39.27 487 TYR 1 O 1
ATOM 3988 N N . LEU B 2 488 ? 92.818 122.222 104.278 1.00 36.96 488 LEU 1 N 1
ATOM 3989 C CA . LEU B 2 488 ? 92.083 122.768 105.410 1.00 36.96 488 LEU 1 CA 1
ATOM 3990 C C . LEU B 2 488 ? 90.793 123.441 104.995 1.00 36.96 488 LEU 1 C 1
ATOM 3991 O O . LEU B 2 488 ? 90.308 124.333 105.702 1.00 36.96 488 LEU 1 O 1
ATOM 3996 N N . TYR B 2 489 ? 90.239 123.058 103.864 1.00 39.27 489 TYR 1 N 1
ATOM 3997 C CA . TYR B 2 489 ? 88.949 123.570 103.461 1.00 39.27 489 TYR 1 CA 1
ATOM 3998 C C . TYR B 2 489 ? 87.883 122.956 104.352 1.00 39.27 489 TYR 1 C 1
ATOM 3999 O O . TYR B 2 489 ? 87.777 121.727 104.415 1.00 39.27 489 TYR 1 O 1
ATOM 4008 N N . PRO B 2 490 ? 87.078 123.757 105.048 1.00 31.95 490 PRO 1 N 1
ATOM 4009 C CA . PRO B 2 490 ? 85.989 123.198 105.855 1.00 31.95 490 PRO 1 CA 1
ATOM 4010 C C . PRO B 2 490 ? 84.838 122.728 104.988 1.00 31.95 490 PRO 1 C 1
ATOM 4011 O O . PRO B 2 490 ? 84.978 122.650 103.766 1.00 31.95 490 PRO 1 O 1
ATOM 4015 N N . ASN B 2 491 ? 83.709 122.398 105.618 1.00 40.08 491 ASN 1 N 1
ATOM 4016 C CA . ASN B 2 491 ? 82.486 121.953 104.940 1.00 40.08 491 ASN 1 CA 1
ATOM 4017 C C . ASN B 2 491 ? 82.730 120.676 104.146 1.00 40.08 491 ASN 1 C 1
ATOM 4018 O O . ASN B 2 491 ? 82.242 120.515 103.037 1.00 40.08 491 ASN 1 O 1
ATOM 4023 N N . LEU B 2 492 ? 83.494 119.761 104.711 1.00 39.27 492 LEU 1 N 1
ATOM 4024 C CA . LEU B 2 492 ? 83.711 118.472 104.083 1.00 39.27 492 LEU 1 CA 1
ATOM 4025 C C . LEU B 2 492 ? 82.954 117.408 104.857 1.00 39.27 492 LEU 1 C 1
ATOM 4026 O O . LEU B 2 492 ? 82.794 117.507 106.074 1.00 39.27 492 LEU 1 O 1
ATOM 4031 N N . ALA B 2 493 ? 82.471 116.396 104.150 1.00 33.82 493 ALA 1 N 1
ATOM 4032 C CA . ALA B 2 493 ? 81.940 115.243 104.859 1.00 33.82 493 ALA 1 CA 1
ATOM 4033 C C . ALA B 2 493 ? 82.384 113.976 104.161 1.00 33.82 493 ALA 1 C 1
ATOM 4034 O O . ALA B 2 493 ? 82.382 113.900 102.935 1.00 33.82 493 ALA 1 O 1
ATOM 4036 N N . ALA B 2 494 ? 82.778 112.987 104.942 1.00 39.27 494 ALA 1 N 1
ATOM 4037 C CA . ALA B 2 494 ? 83.212 111.713 104.405 1.00 39.27 494 ALA 1 CA 1
ATOM 4038 C C . ALA B 2 494 ? 82.193 110.651 104.769 1.00 39.27 494 ALA 1 C 1
ATOM 4039 O O . ALA B 2 494 ? 81.643 110.664 105.872 1.00 39.27 494 ALA 1 O 1
ATOM 4041 N N . TYR B 2 495 ? 81.932 109.738 103.841 1.00 39.27 495 TYR 1 N 1
ATOM 4042 C CA . TYR B 2 495 ? 80.964 108.693 104.126 1.00 39.27 495 TYR 1 CA 1
ATOM 4043 C C . TYR B 2 495 ? 81.306 107.431 103.354 1.00 39.27 495 TYR 1 C 1
ATOM 4044 O O . TYR B 2 495 ? 82.052 107.457 102.375 1.00 39.27 495 TYR 1 O 1
ATOM 4053 N N . LEU B 2 496 ? 80.765 106.316 103.830 1.00 39.27 496 LEU 1 N 1
ATOM 4054 C CA . LEU B 2 496 ? 80.972 105.008 103.228 1.00 39.27 496 LEU 1 CA 1
ATOM 4055 C C . LEU B 2 496 ? 79.670 104.513 102.626 1.00 39.27 496 LEU 1 C 1
ATOM 4056 O O . LEU B 2 496 ? 78.626 104.541 103.283 1.00 39.27 496 LEU 1 O 1
ATOM 4061 N N . ILE B 2 497 ? 79.740 104.058 101.382 1.00 34.41 497 ILE 1 N 1
ATOM 4062 C CA . ILE B 2 497 ? 78.618 103.442 100.692 1.00 34.41 497 ILE 1 CA 1
ATOM 4063 C C . ILE B 2 497 ? 78.933 101.965 100.538 1.00 34.41 497 ILE 1 C 1
ATOM 4064 O O . ILE B 2 497 ? 79.909 101.598 99.877 1.00 34.41 497 ILE 1 O 1
ATOM 4069 N N . ALA B 2 498 ? 78.119 101.118 101.148 1.00 28.13 498 ALA 1 N 1
ATOM 4070 C CA . ALA B 2 498 ? 78.253 99.678 101.023 1.00 28.13 498 ALA 1 CA 1
ATOM 4071 C C . ALA B 2 498 ? 77.398 99.220 99.853 1.00 28.13 498 ALA 1 C 1
ATOM 4072 O O . ALA B 2 498 ? 76.191 99.484 99.825 1.00 28.13 498 ALA 1 O 1
ATOM 4074 N N . ASN B 2 499 ? 78.023 98.555 98.885 1.00 40.52 499 ASN 1 N 1
ATOM 4075 C CA . ASN B 2 499 ? 77.332 98.037 97.711 1.00 40.52 499 ASN 1 CA 1
ATOM 4076 C C . ASN B 2 499 ? 77.300 96.520 97.822 1.00 40.52 499 ASN 1 C 1
ATOM 4077 O O . ASN B 2 499 ? 78.343 95.863 97.724 1.00 40.52 499 ASN 1 O 1
ATOM 4082 N N . GLU B 2 500 ? 76.102 95.971 98.035 1.00 46.84 500 GLU 1 N 1
ATOM 4083 C CA . GLU B 2 500 ? 75.910 94.532 98.139 1.00 46.84 500 GLU 1 CA 1
ATOM 4084 C C . GLU B 2 500 ? 75.827 93.844 96.786 1.00 46.84 500 GLU 1 C 1
ATOM 4085 O O . GLU B 2 500 ? 75.996 92.622 96.722 1.00 46.84 500 GLU 1 O 1
ATOM 4091 N N . GLU B 2 501 ? 75.564 94.588 95.712 1.00 49.45 501 GLU 1 N 1
ATOM 4092 C CA . GLU B 2 501 ? 75.527 93.993 94.383 1.00 49.45 501 GLU 1 CA 1
ATOM 4093 C C . GLU B 2 501 ? 76.931 93.674 93.889 1.00 49.45 501 GLU 1 C 1
ATOM 4094 O O . GLU B 2 501 ? 77.196 92.563 93.417 1.00 49.45 501 GLU 1 O 1
ATOM 4100 N N . HIS B 2 502 ? 77.841 94.638 93.991 1.00 50.10 502 HIS 1 N 1
ATOM 4101 C CA . HIS B 2 502 ? 79.227 94.433 93.603 1.00 50.10 502 HIS 1 CA 1
ATOM 4102 C C . HIS B 2 502 ? 80.123 94.062 94.773 1.00 50.10 502 HIS 1 C 1
ATOM 4103 O O . HIS B 2 502 ? 81.283 93.702 94.539 1.00 50.10 502 HIS 1 O 1
ATOM 4110 N N . HIS B 2 503 ? 79.597 94.123 96.000 1.00 42.13 503 HIS 1 N 1
ATOM 4111 C CA . HIS B 2 503 ? 80.332 93.927 97.252 1.00 42.13 503 HIS 1 CA 1
ATOM 4112 C C . HIS B 2 503 ? 81.550 94.851 97.317 1.00 42.13 503 HIS 1 C 1
ATOM 4113 O O . HIS B 2 503 ? 82.698 94.420 97.255 1.00 42.13 503 HIS 1 O 1
ATOM 4120 N N . THR B 2 504 ? 81.265 96.151 97.369 1.00 36.26 504 THR 1 N 1
ATOM 4121 C CA . THR B 2 504 ? 82.319 97.154 97.420 1.00 36.26 504 THR 1 CA 1
ATOM 4122 C C . THR B 2 504 ? 82.077 98.123 98.567 1.00 36.26 504 THR 1 C 1
ATOM 4123 O O . THR B 2 504 ? 80.946 98.314 99.025 1.00 36.26 504 THR 1 O 1
ATOM 4127 N N . ILE B 2 505 ? 83.164 98.741 99.018 1.00 33.09 505 ILE 1 N 1
ATOM 4128 C CA . ILE B 2 505 ? 83.118 99.853 99.965 1.00 33.09 505 ILE 1 CA 1
ATOM 4129 C C . ILE B 2 505 ? 83.518 101.104 99.203 1.00 33.09 505 ILE 1 C 1
ATOM 4130 O O . ILE B 2 505 ? 84.637 101.190 98.691 1.00 33.09 505 ILE 1 O 1
ATOM 4135 N N . THR B 2 506 ? 82.633 102.083 99.131 1.00 33.38 506 THR 1 N 1
ATOM 4136 C CA . THR B 2 506 ? 82.892 103.299 98.377 1.00 33.38 506 THR 1 CA 1
ATOM 4137 C C . THR B 2 506 ? 83.035 104.456 99.355 1.00 33.38 506 THR 1 C 1
ATOM 4138 O O . THR B 2 506 ? 82.041 104.958 99.883 1.00 33.38 506 THR 1 O 1
ATOM 4142 N N . PHE B 2 507 ? 84.272 104.856 99.613 1.00 39.27 507 PHE 1 N 1
ATOM 4143 C CA . PHE B 2 507 ? 84.542 106.061 100.380 1.00 39.27 507 PHE 1 CA 1
ATOM 4144 C C . PHE B 2 507 ? 84.297 107.275 99.496 1.00 39.27 507 PHE 1 C 1
ATOM 4145 O O . PHE B 2 507 ? 84.879 107.380 98.414 1.00 39.27 507 PHE 1 O 1
ATOM 4153 N N . ASN B 2 508 ? 83.441 108.186 99.945 1.00 39.27 508 ASN 1 N 1
ATOM 4154 C CA . ASN B 2 508 ? 83.171 109.413 99.219 1.00 39.27 508 ASN 1 CA 1
ATOM 4155 C C . ASN B 2 508 ? 83.431 110.615 100.111 1.00 39.27 508 ASN 1 C 1
ATOM 4156 O O . ASN B 2 508 ? 83.216 110.570 101.325 1.00 39.27 508 ASN 1 O 1
ATOM 4161 N N . LEU B 2 509 ? 83.901 111.690 99.486 1.00 39.27 509 LEU 1 N 1
ATOM 4162 C CA . LEU B 2 509 ? 84.179 112.954 100.157 1.00 39.27 509 LEU 1 CA 1
ATOM 4163 C C . LEU B 2 509 ? 83.381 114.048 99.465 1.00 39.27 509 LEU 1 C 1
ATOM 4164 O O . LEU B 2 509 ? 83.620 114.331 98.290 1.00 39.27 509 LEU 1 O 1
ATOM 4169 N N . ILE B 2 510 ? 82.447 114.671 100.183 1.00 32.45 510 ILE 1 N 1
ATOM 4170 C CA . ILE B 2 510 ? 81.537 115.637 99.583 1.00 32.45 510 ILE 1 CA 1
ATOM 4171 C C . ILE B 2 510 ? 81.805 117.036 100.110 1.00 32.45 510 ILE 1 C 1
ATOM 4172 O O . ILE B 2 510 ? 82.320 117.239 101.222 1.00 32.45 510 ILE 1 O 1
ATOM 4177 N N . ASP B 2 511 ? 81.366 118.003 99.296 1.00 30.12 511 ASP 1 N 1
ATOM 4178 C CA . ASP B 2 511 ? 81.575 119.435 99.460 1.00 30.12 511 ASP 1 CA 1
ATOM 4179 C C . ASP B 2 511 ? 80.524 120.086 100.351 1.00 30.12 511 ASP 1 C 1
ATOM 4180 O O . ASP B 2 511 ? 80.744 121.198 100.835 1.00 30.12 511 ASP 1 O 1
ATOM 4185 N N . THR B 2 512 ? 79.335 119.490 100.479 1.00 30.12 512 THR 1 N 1
ATOM 4186 C CA . THR B 2 512 ? 78.290 119.811 101.465 1.00 30.12 512 THR 1 CA 1
ATOM 4187 C C . THR B 2 512 ? 77.696 121.217 101.383 1.00 30.12 512 THR 1 C 1
ATOM 4188 O O . THR B 2 512 ? 76.746 121.530 102.106 1.00 30.12 512 THR 1 O 1
ATOM 4192 N N . ILE B 2 513 ? 78.230 122.060 100.509 1.00 30.66 513 ILE 1 N 1
ATOM 4193 C CA . ILE B 2 513 ? 77.620 123.327 100.141 1.00 30.66 513 ILE 1 CA 1
ATOM 4194 C C . ILE B 2 513 ? 77.013 123.221 98.756 1.00 30.66 513 ILE 1 C 1
ATOM 4195 O O . ILE B 2 513 ? 75.810 123.411 98.577 1.00 30.66 513 ILE 1 O 1
ATOM 4200 N N . THR B 2 514 ? 77.832 122.891 97.761 1.00 31.86 514 THR 1 N 1
ATOM 4201 C CA . THR B 2 514 ? 77.321 122.482 96.465 1.00 31.86 514 THR 1 CA 1
ATOM 4202 C C . THR B 2 514 ? 77.012 120.996 96.435 1.00 31.86 514 THR 1 C 1
ATOM 4203 O O . THR B 2 514 ? 76.100 120.571 95.724 1.00 31.86 514 THR 1 O 1
ATOM 4207 N N . GLY B 2 515 ? 77.747 120.199 97.198 1.00 30.93 515 GLY 1 N 1
ATOM 4208 C CA . GLY B 2 515 ? 77.469 118.783 97.283 1.00 30.93 515 GLY 1 CA 1
ATOM 4209 C C . GLY B 2 515 ? 78.043 117.997 96.130 1.00 30.93 515 GLY 1 C 1
ATOM 4210 O O . GLY B 2 515 ? 77.352 117.163 95.544 1.00 30.93 515 GLY 1 O 1
ATOM 4211 N N . GLU B 2 516 ? 79.298 118.258 95.785 1.00 32.76 516 GLU 1 N 1
ATOM 4212 C CA . GLU B 2 516 ? 79.998 117.500 94.762 1.00 32.76 516 GLU 1 CA 1
ATOM 4213 C C . GLU B 2 516 ? 80.980 116.547 95.423 1.00 32.76 516 GLU 1 C 1
ATOM 4214 O O . GLU B 2 516 ? 81.636 116.899 96.406 1.00 32.76 516 GLU 1 O 1
ATOM 4220 N N . ILE B 2 517 ? 81.069 115.336 94.884 1.00 35.02 517 ILE 1 N 1
ATOM 4221 C CA . ILE B 2 517 ? 81.918 114.299 95.457 1.00 35.02 517 ILE 1 CA 1
ATOM 4222 C C . ILE B 2 517 ? 83.352 114.565 95.017 1.00 35.02 517 ILE 1 C 1
ATOM 4223 O O . ILE B 2 517 ? 83.696 114.390 93.847 1.00 35.02 517 ILE 1 O 1
ATOM 4228 N N . LEU B 2 518 ? 84.194 114.985 95.961 1.00 39.27 518 LEU 1 N 1
ATOM 4229 C CA . LEU B 2 518 ? 85.560 115.364 95.628 1.00 39.27 518 LEU 1 CA 1
ATOM 4230 C C . LEU B 2 518 ? 86.456 114.150 95.426 1.00 39.27 518 LEU 1 C 1
ATOM 4231 O O . LEU B 2 518 ? 87.283 114.133 94.509 1.00 39.27 518 LEU 1 O 1
ATOM 4236 N N . ILE B 2 519 ? 86.317 113.134 96.273 1.00 39.27 519 ILE 1 N 1
ATOM 4237 C CA . ILE B 2 519 ? 87.200 111.974 96.279 1.00 39.27 519 ILE 1 CA 1
ATOM 4238 C C . ILE B 2 519 ? 86.337 110.727 96.392 1.00 39.27 519 ILE 1 C 1
ATOM 4239 O O . ILE B 2 519 ? 85.449 110.660 97.246 1.00 39.27 519 ILE 1 O 1
ATOM 4244 N N . THR B 2 520 ? 86.581 109.753 95.520 1.00 31.85 520 THR 1 N 1
ATOM 4245 C CA . THR B 2 520 ? 85.903 108.468 95.550 1.00 31.85 520 THR 1 CA 1
ATOM 4246 C C . THR B 2 520 ? 86.943 107.360 95.639 1.00 31.85 520 THR 1 C 1
ATOM 4247 O O . THR B 2 520 ? 88.021 107.465 95.051 1.00 31.85 520 THR 1 O 1
ATOM 4251 N N . GLN B 2 521 ? 86.625 106.304 96.383 1.00 33.33 521 GLN 1 N 1
ATOM 4252 C CA . GLN B 2 521 ? 87.559 105.204 96.609 1.00 33.33 521 GLN 1 CA 1
ATOM 4253 C C . GLN B 2 521 ? 86.789 103.897 96.694 1.00 33.33 521 GLN 1 C 1
ATOM 4254 O O . GLN B 2 521 ? 85.986 103.716 97.609 1.00 33.33 521 GLN 1 O 1
ATOM 4260 N N . GLU B 2 522 ? 87.042 102.983 95.764 1.00 35.74 522 GLU 1 N 1
ATOM 4261 C CA . GLU B 2 522 ? 86.435 101.663 95.820 1.00 35.74 522 GLU 1 CA 1
ATOM 4262 C C . GLU B 2 522 ? 87.356 100.669 96.507 1.00 35.74 522 GLU 1 C 1
ATOM 4263 O O . GLU B 2 522 ? 88.562 100.636 96.253 1.00 35.74 522 GLU 1 O 1
ATOM 4269 N N . HIS B 2 523 ? 86.770 99.855 97.371 1.00 39.27 523 HIS 1 N 1
ATOM 4270 C CA . HIS B 2 523 ? 87.430 98.709 97.978 1.00 39.27 523 HIS 1 CA 1
ATOM 4271 C C . HIS B 2 523 ? 86.641 97.485 97.539 1.00 39.27 523 HIS 1 C 1
ATOM 4272 O O . HIS B 2 523 ? 85.520 97.268 98.009 1.00 39.27 523 HIS 1 O 1
ATOM 4279 N N . LYS B 2 524 ? 87.201 96.734 96.596 1.00 40.22 524 LYS 1 N 1
ATOM 4280 C CA . LYS B 2 524 ? 86.699 95.413 96.229 1.00 40.22 524 LYS 1 CA 1
ATOM 4281 C C . LYS B 2 524 ? 87.460 94.326 96.977 1.00 40.22 524 LYS 1 C 1
ATOM 4282 O O . LYS B 2 524 ? 87.961 93.366 96.395 1.00 40.22 524 LYS 1 O 1
ATOM 4288 N N . ASP B 2 525 ? 87.544 94.484 98.295 1.00 37.39 525 ASP 1 N 1
ATOM 4289 C CA . ASP B 2 525 ? 88.315 93.604 99.157 1.00 37.39 525 ASP 1 CA 1
ATOM 4290 C C . ASP B 2 525 ? 87.496 92.435 99.689 1.00 37.39 525 ASP 1 C 1
ATOM 4291 O O . ASP B 2 525 ? 87.886 91.837 100.699 1.00 37.39 525 ASP 1 O 1
ATOM 4296 N N . SER B 2 526 ? 86.410 92.076 99.003 1.00 33.66 526 SER 1 N 1
ATOM 4297 C CA . SER B 2 526 ? 85.351 91.186 99.477 1.00 33.66 526 SER 1 CA 1
ATOM 4298 C C . SER B 2 526 ? 84.920 91.509 100.915 1.00 33.66 526 SER 1 C 1
ATOM 4299 O O . SER B 2 526 ? 85.128 90.698 101.822 1.00 33.66 526 SER 1 O 1
ATOM 4302 N N . PRO B 2 527 ? 84.325 92.675 101.148 1.00 32.81 527 PRO 1 N 1
ATOM 4303 C CA . PRO B 2 527 ? 84.039 93.103 102.516 1.00 32.81 527 PRO 1 CA 1
ATOM 4304 C C . PRO B 2 527 ? 82.779 92.450 103.064 1.00 32.81 527 PRO 1 C 1
ATOM 4305 O O . PRO B 2 527 ? 81.974 91.865 102.339 1.00 32.81 527 PRO 1 O 1
ATOM 4309 N N . ASP B 2 528 ? 82.620 92.567 104.378 1.00 30.18 528 ASP 1 N 1
ATOM 4310 C CA . ASP B 2 528 ? 81.462 92.038 105.082 1.00 30.18 528 ASP 1 CA 1
ATOM 4311 C C . ASP B 2 528 ? 80.713 93.202 105.709 1.00 30.18 528 ASP 1 C 1
ATOM 4312 O O . ASP B 2 528 ? 81.291 93.972 106.481 1.00 30.18 528 ASP 1 O 1
ATOM 4317 N N . PHE B 2 529 ? 79.436 93.330 105.370 1.00 32.37 529 PHE 1 N 1
ATOM 4318 C CA . PHE B 2 529 ? 78.603 94.408 105.874 1.00 32.37 529 PHE 1 CA 1
ATOM 4319 C C . PHE B 2 529 ? 77.870 94.037 107.154 1.00 32.37 529 PHE 1 C 1
ATOM 4320 O O . PHE B 2 529 ? 77.095 94.851 107.665 1.00 32.37 529 PHE 1 O 1
ATOM 4328 N N . ARG B 2 530 ? 78.093 92.838 107.682 1.00 29.08 530 ARG 1 N 1
ATOM 4329 C CA . ARG B 2 530 ? 77.546 92.439 108.970 1.00 29.08 530 ARG 1 CA 1
ATOM 4330 C C . ARG B 2 530 ? 78.418 92.879 110.133 1.00 29.08 530 ARG 1 C 1
ATOM 4331 O O . ARG B 2 530 ? 78.072 92.614 111.288 1.00 29.08 530 ARG 1 O 1
ATOM 4339 N N . PHE B 2 531 ? 79.531 93.533 109.851 1.00 28.66 531 PHE 1 N 1
ATOM 4340 C CA . PHE B 2 531 ? 80.511 93.998 110.809 1.00 28.66 531 PHE 1 CA 1
ATOM 4341 C C . PHE B 2 531 ? 80.507 95.521 110.848 1.00 28.66 531 PHE 1 C 1
ATOM 4342 O O . PHE B 2 531 ? 80.100 96.165 109.877 1.00 28.66 531 PHE 1 O 1
ATOM 4350 N N . PRO B 2 532 ? 80.925 96.137 111.959 1.00 24.70 532 PRO 1 N 1
ATOM 4351 C CA . PRO B 2 532 ? 80.799 97.595 112.066 1.00 24.70 532 PRO 1 CA 1
ATOM 4352 C C . PRO B 2 532 ? 81.800 98.342 111.199 1.00 24.70 532 PRO 1 C 1
ATOM 4353 O O . PRO B 2 532 ? 82.976 97.982 111.113 1.00 24.70 532 PRO 1 O 1
ATOM 4357 N N . MET B 2 533 ? 81.307 99.396 110.555 1.00 24.46 533 MET 1 N 1
ATOM 4358 C CA . MET B 2 533 ? 82.087 100.275 109.698 1.00 24.46 533 MET 1 CA 1
ATOM 4359 C C . MET B 2 533 ? 81.933 101.702 110.198 1.00 24.46 533 MET 1 C 1
ATOM 4360 O O . MET B 2 533 ? 80.830 102.117 110.561 1.00 24.46 533 MET 1 O 1
ATOM 4365 N N . ASP B 2 534 ? 83.026 102.459 110.221 1.00 35.28 534 ASP 1 N 1
ATOM 4366 C CA . ASP B 2 534 ? 82.952 103.800 110.787 1.00 35.28 534 ASP 1 CA 1
ATOM 4367 C C . ASP B 2 534 ? 83.892 104.736 110.048 1.00 35.28 534 ASP 1 C 1
ATOM 4368 O O . ASP B 2 534 ? 84.964 104.319 109.611 1.00 35.28 534 ASP 1 O 1
ATOM 4373 N N . ILE B 2 535 ? 83.474 105.987 109.896 1.00 39.27 535 ILE 1 N 1
ATOM 4374 C CA . ILE B 2 535 ? 84.317 107.068 109.401 1.00 39.27 535 ILE 1 CA 1
ATOM 4375 C C . ILE B 2 535 ? 84.572 108.022 110.554 1.00 39.27 535 ILE 1 C 1
ATOM 4376 O O . ILE B 2 535 ? 83.643 108.382 111.284 1.00 39.27 535 ILE 1 O 1
ATOM 4381 N N . VAL B 2 536 ? 85.828 108.412 110.748 1.00 39.27 536 VAL 1 N 1
ATOM 4382 C CA . VAL B 2 536 ? 86.147 109.590 111.538 1.00 39.27 536 VAL 1 CA 1
ATOM 4383 C C . VAL B 2 536 ? 86.933 110.553 110.667 1.00 39.27 536 VAL 1 C 1
ATOM 4384 O O . VAL B 2 536 ? 87.713 110.138 109.806 1.00 39.27 536 VAL 1 O 1
ATOM 4388 N N . PHE B 2 537 ? 86.701 111.841 110.876 1.00 39.27 537 PHE 1 N 1
ATOM 4389 C CA . PHE B 2 537 ? 87.260 112.897 110.046 1.00 39.27 537 PHE 1 CA 1
ATOM 4390 C C . PHE B 2 537 ? 88.082 113.802 110.946 1.00 39.27 537 PHE 1 C 1
ATOM 4391 O O . PHE B 2 537 ? 87.555 114.371 111.905 1.00 39.27 537 PHE 1 O 1
ATOM 4399 N N . GLY B 2 538 ? 89.359 113.935 110.637 1.00 33.86 538 GLY 1 N 1
ATOM 4400 C CA . GLY B 2 538 ? 90.250 114.775 111.387 1.00 33.86 538 GLY 1 CA 1
ATOM 4401 C C . GLY B 2 538 ? 90.295 116.182 110.840 1.00 33.86 538 GLY 1 C 1
ATOM 4402 O O . GLY B 2 538 ? 89.319 116.688 110.275 1.00 33.86 538 GLY 1 O 1
ATOM 4403 N N . GLU B 2 539 ? 91.445 116.825 111.012 1.00 36.76 539 GLU 1 N 1
ATOM 4404 C CA . GLU B 2 539 ? 91.622 118.176 110.499 1.00 36.76 539 GLU 1 CA 1
ATOM 4405 C C . GLU B 2 539 ? 91.750 118.174 108.985 1.00 36.76 539 GLU 1 C 1
ATOM 4406 O O . GLU B 2 539 ? 91.166 119.022 108.301 1.00 36.76 539 GLU 1 O 1
ATOM 4412 N N . TYR B 2 540 ? 92.513 117.229 108.448 1.00 39.27 540 TYR 1 N 1
ATOM 4413 C CA . TYR B 2 540 ? 92.756 117.139 107.016 1.00 39.27 540 TYR 1 CA 1
ATOM 4414 C C . TYR B 2 540 ? 92.750 115.694 106.542 1.00 39.27 540 TYR 1 C 1
ATOM 4415 O O . TYR B 2 540 ? 93.249 115.410 105.452 1.00 39.27 540 TYR 1 O 1
ATOM 4424 N N . TRP B 2 541 ? 92.211 114.771 107.331 1.00 39.27 541 TRP 1 N 1
ATOM 4425 C CA . TRP B 2 541 ? 92.326 113.360 107.017 1.00 39.27 541 TRP 1 CA 1
ATOM 4426 C C . TRP B 2 541 ? 91.082 112.623 107.474 1.00 39.27 541 TRP 1 C 1
ATOM 4427 O O . TRP B 2 541 ? 90.382 113.054 108.391 1.00 39.27 541 TRP 1 O 1
ATOM 4438 N N . VAL B 2 542 ? 90.827 111.502 106.815 1.00 39.27 542 VAL 1 N 1
ATOM 4439 C CA . VAL B 2 542 ? 89.731 110.595 107.120 1.00 39.27 542 VAL 1 CA 1
ATOM 4440 C C . VAL B 2 542 ? 90.335 109.248 107.484 1.00 39.27 542 VAL 1 C 1
ATOM 4441 O O . VAL B 2 542 ? 91.287 108.799 106.845 1.00 39.27 542 VAL 1 O 1
ATOM 4445 N N . VAL B 2 543 ? 89.809 108.614 108.522 1.00 39.27 543 VAL 1 N 1
ATOM 4446 C CA . VAL B 2 543 ? 90.149 107.235 108.842 1.00 39.27 543 VAL 1 CA 1
ATOM 4447 C C . VAL B 2 543 ? 88.848 106.456 108.870 1.00 39.27 543 VAL 1 C 1
ATOM 4448 O O . VAL B 2 543 ? 87.944 106.789 109.639 1.00 39.27 543 VAL 1 O 1
ATOM 4452 N N . TYR B 2 544 ? 88.733 105.440 108.028 1.00 39.27 544 TYR 1 N 1
ATOM 4453 C CA . TYR B 2 544 ? 87.541 104.610 108.052 1.00 39.27 544 TYR 1 CA 1
ATOM 4454 C C . TYR B 2 544 ? 87.898 103.149 108.246 1.00 39.27 544 TYR 1 C 1
ATOM 4455 O O . TYR B 2 544 ? 88.821 102.628 107.622 1.00 39.27 544 TYR 1 O 1
ATOM 4464 N N . SER B 2 545 ? 87.156 102.509 109.133 1.00 39.27 545 SER 1 N 1
ATOM 4465 C CA . SER B 2 545 ? 87.349 101.115 109.481 1.00 39.27 545 SER 1 CA 1
ATOM 4466 C C . SER B 2 545 ? 86.215 100.304 108.886 1.00 39.27 545 SER 1 C 1
ATOM 4467 O O . SER B 2 545 ? 85.045 100.686 109.002 1.00 39.27 545 SER 1 O 1
ATOM 4470 N N . TYR B 2 546 ? 86.570 99.198 108.243 1.00 39.27 546 TYR 1 N 1
ATOM 4471 C CA . TYR B 2 546 ? 85.614 98.222 107.758 1.00 39.27 546 TYR 1 CA 1
ATOM 4472 C C . TYR B 2 546 ? 86.223 96.844 107.964 1.00 39.27 546 TYR 1 C 1
ATOM 4473 O O . TYR B 2 546 ? 87.316 96.704 108.511 1.00 39.27 546 TYR 1 O 1
ATOM 4482 N N . PHE B 2 547 ? 85.504 95.816 107.549 1.00 39.27 547 PHE 1 N 1
ATOM 4483 C CA . PHE B 2 547 ? 85.964 94.444 107.681 1.00 39.27 547 PHE 1 CA 1
ATOM 4484 C C . PHE B 2 547 ? 85.913 93.782 106.317 1.00 39.27 547 PHE 1 C 1
ATOM 4485 O O . PHE B 2 547 ? 84.930 93.928 105.589 1.00 39.27 547 PHE 1 O 1
ATOM 4493 N N . SER B 2 548 ? 86.968 93.050 105.972 1.00 35.20 548 SER 1 N 1
ATOM 4494 C CA . SER B 2 548 ? 87.046 92.420 104.665 1.00 35.20 548 SER 1 CA 1
ATOM 4495 C C . SER B 2 548 ? 87.894 91.163 104.762 1.00 35.20 548 SER 1 C 1
ATOM 4496 O O . SER B 2 548 ? 88.394 90.810 105.831 1.00 35.20 548 SER 1 O 1
ATOM 4499 N N . SER B 2 549 ? 88.066 90.489 103.622 1.00 29.00 549 SER 1 N 1
ATOM 4500 C CA . SER B 2 549 ? 88.777 89.218 103.624 1.00 29.00 549 SER 1 CA 1
ATOM 4501 C C . SER B 2 549 ? 89.703 88.986 102.433 1.00 29.00 549 SER 1 C 1
ATOM 4502 O O . SER B 2 549 ? 90.157 87.849 102.252 1.00 29.00 549 SER 1 O 1
ATOM 4505 N N . GLU B 2 550 ? 90.005 89.996 101.610 1.00 37.62 550 GLU 1 N 1
ATOM 4506 C CA . GLU B 2 550 ? 90.832 89.684 100.442 1.00 37.62 550 GLU 1 CA 1
ATOM 4507 C C . GLU B 2 550 ? 92.333 89.608 100.747 1.00 37.62 550 GLU 1 C 1
ATOM 4508 O O . GLU B 2 550 ? 92.949 88.608 100.354 1.00 37.62 550 GLU 1 O 1
ATOM 4514 N N . PRO B 2 551 ? 93.005 90.612 101.416 1.00 34.03 551 PRO 1 N 1
ATOM 4515 C CA . PRO B 2 551 ? 94.412 90.367 101.774 1.00 34.03 551 PRO 1 CA 1
ATOM 4516 C C . PRO B 2 551 ? 94.520 89.334 102.880 1.00 34.03 551 PRO 1 C 1
ATOM 4517 O O . PRO B 2 551 ? 95.191 88.308 102.742 1.00 34.03 551 PRO 1 O 1
ATOM 4521 N N . VAL B 2 552 ? 93.813 89.606 103.970 1.00 31.33 552 VAL 1 N 1
ATOM 4522 C CA . VAL B 2 552 ? 93.656 88.716 105.112 1.00 31.33 552 VAL 1 CA 1
ATOM 4523 C C . VAL B 2 552 ? 92.245 88.955 105.632 1.00 31.33 552 VAL 1 C 1
ATOM 4524 O O . VAL B 2 552 ? 91.674 90.025 105.386 1.00 31.33 552 VAL 1 O 1
ATOM 4528 N N . PRO B 2 553 ? 91.643 88.008 106.335 1.00 30.14 553 PRO 1 N 1
ATOM 4529 C CA . PRO B 2 553 ? 90.288 88.222 106.857 1.00 30.14 553 PRO 1 CA 1
ATOM 4530 C C . PRO B 2 553 ? 90.195 89.040 108.137 1.00 30.14 553 PRO 1 C 1
ATOM 4531 O O . PRO B 2 553 ? 89.228 88.870 108.875 1.00 30.14 553 PRO 1 O 1
ATOM 4535 N N . GLU B 2 554 ? 91.187 89.859 108.468 1.00 36.14 554 GLU 1 N 1
ATOM 4536 C CA . GLU B 2 554 ? 91.096 90.691 109.658 1.00 36.14 554 GLU 1 CA 1
ATOM 4537 C C . GLU B 2 554 ? 90.491 92.057 109.310 1.00 36.14 554 GLU 1 C 1
ATOM 4538 O O . GLU B 2 554 ? 89.959 92.264 108.217 1.00 36.14 554 GLU 1 O 1
ATOM 4544 N N . GLN B 2 555 ? 90.561 93.007 110.248 1.00 39.27 555 GLN 1 N 1
ATOM 4545 C CA . GLN B 2 555 ? 89.836 94.272 110.152 1.00 39.27 555 GLN 1 CA 1
ATOM 4546 C C . GLN B 2 555 ? 90.695 95.323 109.459 1.00 39.27 555 GLN 1 C 1
ATOM 4547 O O . GLN B 2 555 ? 91.882 95.439 109.750 1.00 39.27 555 GLN 1 O 1
ATOM 4553 N N . LYS B 2 556 ? 90.113 96.074 108.527 1.00 39.27 556 LYS 1 N 1
ATOM 4554 C CA . LYS B 2 556 ? 90.868 97.038 107.741 1.00 39.27 556 LYS 1 CA 1
ATOM 4555 C C . LYS B 2 556 ? 90.593 98.467 108.191 1.00 39.27 556 LYS 1 C 1
ATOM 4556 O O . LYS B 2 556 ? 89.462 98.818 108.535 1.00 39.27 556 LYS 1 O 1
ATOM 4562 N N . LEU B 2 557 ? 91.645 99.286 108.167 1.00 39.27 557 LEU 1 N 1
ATOM 4563 C CA . LEU B 2 557 ? 91.617 100.693 108.557 1.00 39.27 557 LEU 1 CA 1
ATOM 4564 C C . LEU B 2 557 ? 92.290 101.490 107.452 1.00 39.27 557 LEU 1 C 1
ATOM 4565 O O . LEU B 2 557 ? 93.499 101.370 107.257 1.00 39.27 557 LEU 1 O 1
ATOM 4570 N N . VAL B 2 558 ? 91.538 102.316 106.742 1.00 39.27 558 VAL 1 N 1
ATOM 4571 C CA . VAL B 2 558 ? 92.073 103.080 105.625 1.00 39.27 558 VAL 1 CA 1
ATOM 4572 C C . VAL B 2 558 ? 92.190 104.537 106.040 1.00 39.27 558 VAL 1 C 1
ATOM 4573 O O . VAL B 2 558 ? 91.247 105.111 106.594 1.00 39.27 558 VAL 1 O 1
ATOM 4577 N N . VAL B 2 559 ? 93.354 105.126 105.780 1.00 39.27 559 VAL 1 N 1
ATOM 4578 C CA . VAL B 2 559 ? 93.629 106.529 106.047 1.00 39.27 559 VAL 1 CA 1
ATOM 4579 C C . VAL B 2 559 ? 93.728 107.263 104.720 1.00 39.27 559 VAL 1 C 1
ATOM 4580 O O . VAL B 2 559 ? 94.465 106.839 103.821 1.00 39.27 559 VAL 1 O 1
ATOM 4584 N N . VAL B 2 560 ? 92.974 108.353 104.604 1.00 39.27 560 VAL 1 N 1
ATOM 4585 C CA . VAL B 2 560 ? 92.949 109.235 103.445 1.00 39.27 560 VAL 1 CA 1
ATOM 4586 C C . VAL B 2 560 ? 93.387 110.601 103.949 1.00 39.27 560 VAL 1 C 1
ATOM 4587 O O . VAL B 2 560 ? 92.594 111.311 104.570 1.00 39.27 560 VAL 1 O 1
ATOM 4591 N N . GLU B 2 561 ? 94.635 110.981 103.705 1.00 44.43 561 GLU 1 N 1
ATOM 4592 C CA . GLU B 2 561 ? 95.102 112.313 104.060 1.00 44.43 561 GLU 1 CA 1
ATOM 4593 C C . GLU B 2 561 ? 94.936 113.237 102.865 1.00 44.43 561 GLU 1 C 1
ATOM 4594 O O . GLU B 2 561 ? 95.397 112.924 101.766 1.00 44.43 561 GLU 1 O 1
ATOM 4600 N N . LEU B 2 562 ? 94.282 114.371 103.081 1.00 39.27 562 LEU 1 N 1
ATOM 4601 C CA . LEU B 2 562 ? 93.948 115.305 102.014 1.00 39.27 562 LEU 1 CA 1
ATOM 4602 C C . LEU B 2 562 ? 94.902 116.486 102.077 1.00 39.27 562 LEU 1 C 1
ATOM 4603 O O . LEU B 2 562 ? 94.997 117.153 103.111 1.00 39.27 562 LEU 1 O 1
ATOM 4608 N N . TYR B 2 563 ? 95.599 116.748 100.976 1.00 39.27 563 TYR 1 N 1
ATOM 4609 C CA . TYR B 2 563 ? 96.499 117.877 100.843 1.00 39.27 563 TYR 1 CA 1
ATOM 4610 C C . TYR B 2 563 ? 96.034 118.749 99.687 1.00 39.27 563 TYR 1 C 1
ATOM 4611 O O . TYR B 2 563 ? 95.206 118.345 98.872 1.00 39.27 563 TYR 1 O 1
ATOM 4620 N N . GLU B 2 564 ? 96.564 119.969 99.628 1.00 35.70 564 GLU 1 N 1
ATOM 4621 C CA . GLU B 2 564 ? 96.228 120.846 98.513 1.00 35.70 564 GLU 1 CA 1
ATOM 4622 C C . GLU B 2 564 ? 96.907 120.393 97.233 1.00 35.70 564 GLU 1 C 1
ATOM 4623 O O . GLU B 2 564 ? 96.337 120.532 96.146 1.00 35.70 564 GLU 1 O 1
ATOM 4629 N N . SER B 2 565 ? 98.114 119.852 97.349 1.00 30.63 565 SER 1 N 1
ATOM 4630 C CA . SER B 2 565 ? 98.809 119.216 96.244 1.00 30.63 565 SER 1 CA 1
ATOM 4631 C C . SER B 2 565 ? 99.813 118.242 96.834 1.00 30.63 565 SER 1 C 1
ATOM 4632 O O . SER B 2 565 ? 100.263 118.406 97.969 1.00 30.63 565 SER 1 O 1
ATOM 4635 N N . LEU B 2 566 ? 100.153 117.222 96.053 1.00 30.58 566 LEU 1 N 1
ATOM 4636 C CA . LEU B 2 566 ? 101.116 116.225 96.491 1.00 30.58 566 LEU 1 CA 1
ATOM 4637 C C . LEU B 2 566 ? 102.554 116.631 96.216 1.00 30.58 566 LEU 1 C 1
ATOM 4638 O O . LEU B 2 566 ? 103.472 115.993 96.741 1.00 30.58 566 LEU 1 O 1
ATOM 4643 N N . THR B 2 567 ? 102.769 117.656 95.410 1.00 33.86 567 THR 1 N 1
ATOM 4644 C CA . THR B 2 567 ? 104.099 118.227 95.267 1.00 33.86 567 THR 1 CA 1
ATOM 4645 C C . THR B 2 567 ? 104.329 119.240 96.380 1.00 33.86 567 THR 1 C 1
ATOM 4646 O O . THR B 2 567 ? 103.445 120.054 96.656 1.00 33.86 567 THR 1 O 1
ATOM 4650 N N . PRO B 2 568 ? 105.472 119.200 97.058 1.00 34.05 568 PRO 1 N 1
ATOM 4651 C CA . PRO B 2 568 ? 105.704 120.127 98.169 1.00 34.05 568 PRO 1 CA 1
ATOM 4652 C C . PRO B 2 568 ? 105.927 121.552 97.686 1.00 34.05 568 PRO 1 C 1
ATOM 4653 O O . PRO B 2 568 ? 106.308 121.793 96.538 1.00 34.05 568 PRO 1 O 1
ATOM 4657 N N . ASP B 2 569 ? 105.659 122.496 98.603 1.00 39.98 569 ASP 1 N 1
ATOM 4658 C CA . ASP B 2 569 ? 105.744 123.945 98.370 1.00 39.98 569 ASP 1 CA 1
ATOM 4659 C C . ASP B 2 569 ? 104.847 124.389 97.217 1.00 39.98 569 ASP 1 C 1
ATOM 4660 O O . ASP B 2 569 ? 105.231 125.218 96.391 1.00 39.98 569 ASP 1 O 1
ATOM 4665 N N . GLU B 2 570 ? 103.640 123.834 97.162 1.00 39.54 570 GLU 1 N 1
ATOM 4666 C CA . GLU B 2 570 ? 102.693 124.053 96.072 1.00 39.54 570 GLU 1 CA 1
ATOM 4667 C C . GLU B 2 570 ? 101.302 124.334 96.633 1.00 39.54 570 GLU 1 C 1
ATOM 4668 O O . GLU B 2 570 ? 100.336 123.621 96.357 1.00 39.54 570 GLU 1 O 1
ATOM 4674 N N . ARG B 2 571 ? 101.215 125.326 97.521 1.00 35.54 571 ARG 1 N 1
ATOM 4675 C CA . ARG B 2 571 ? 99.931 125.756 98.065 1.00 35.54 571 ARG 1 CA 1
ATOM 4676 C C . ARG B 2 571 ? 99.006 126.265 96.966 1.00 35.54 571 ARG 1 C 1
ATOM 4677 O O . ARG B 2 571 ? 99.329 127.220 96.256 1.00 35.54 571 ARG 1 O 1
ATOM 4685 N N . LEU B 2 572 ? 97.851 125.619 96.833 1.00 34.75 572 LEU 1 N 1
ATOM 4686 C CA . LEU B 2 572 ? 96.881 125.941 95.798 1.00 34.75 572 LEU 1 CA 1
ATOM 4687 C C . LEU B 2 572 ? 95.748 126.823 96.298 1.00 34.75 572 LEU 1 C 1
ATOM 4688 O O . LEU B 2 572 ? 94.873 127.190 95.509 1.00 34.75 572 LEU 1 O 1
ATOM 4693 N N . SER B 2 573 ? 95.743 127.174 97.579 1.00 37.84 573 SER 1 N 1
ATOM 4694 C CA . SER B 2 573 ? 94.718 128.029 98.157 1.00 37.84 573 SER 1 CA 1
ATOM 4695 C C . SER B 2 573 ? 95.185 129.476 98.145 1.00 37.84 573 SER 1 C 1
ATOM 4696 O O . SER B 2 573 ? 96.365 129.760 98.369 1.00 37.84 573 SER 1 O 1
ATOM 4699 N N . ASN B 2 574 ? 94.256 130.391 97.887 1.00 49.13 574 ASN 1 N 1
ATOM 4700 C CA . ASN B 2 574 ? 94.581 131.811 97.783 1.00 49.13 574 ASN 1 CA 1
ATOM 4701 C C . ASN B 2 574 ? 94.319 132.465 99.133 1.00 49.13 574 ASN 1 C 1
ATOM 4702 O O . ASN B 2 574 ? 93.174 132.744 99.492 1.00 49.13 574 ASN 1 O 1
ATOM 4707 N N . SER B 2 575 ? 95.390 132.715 99.884 1.00 49.88 575 SER 1 N 1
ATOM 4708 C CA . SER B 2 575 ? 95.309 133.346 101.192 1.00 49.88 575 SER 1 CA 1
ATOM 4709 C C . SER B 2 575 ? 95.546 134.847 101.133 1.00 49.88 575 SER 1 C 1
ATOM 4710 O O . SER B 2 575 ? 95.854 135.457 102.162 1.00 49.88 575 SER 1 O 1
ATOM 4713 N N . SER B 2 576 ? 95.424 135.450 99.953 1.00 58.77 576 SER 1 N 1
ATOM 4714 C CA . SER B 2 576 ? 95.678 136.873 99.806 1.00 58.77 576 SER 1 CA 1
ATOM 4715 C C . SER B 2 576 ? 94.566 137.690 100.457 1.00 58.77 576 SER 1 C 1
ATOM 4716 O O . SER B 2 576 ? 93.456 137.207 100.697 1.00 58.77 576 SER 1 O 1
ATOM 4719 N N . ASP B 2 577 ? 94.888 138.951 100.753 1.00 66.38 577 ASP 1 N 1
ATOM 4720 C CA . ASP B 2 577 ? 93.962 139.804 101.489 1.00 66.38 577 ASP 1 CA 1
ATOM 4721 C C . ASP B 2 577 ? 92.807 140.275 100.617 1.00 66.38 577 ASP 1 C 1
ATOM 4722 O O . ASP B 2 577 ? 91.707 140.518 101.127 1.00 66.38 577 ASP 1 O 1
ATOM 4727 N N . ASN B 2 578 ? 93.031 140.407 99.311 1.00 67.19 578 ASN 1 N 1
ATOM 4728 C CA . ASN B 2 578 ? 92.019 140.900 98.389 1.00 67.19 578 ASN 1 CA 1
ATOM 4729 C C . ASN B 2 578 ? 91.211 139.781 97.742 1.00 67.19 578 ASN 1 C 1
ATOM 4730 O O . ASN B 2 578 ? 90.561 140.014 96.717 1.00 67.19 578 ASN 1 O 1
ATOM 4735 N N . PHE B 2 579 ? 91.240 138.577 98.308 1.00 54.73 579 PHE 1 N 1
ATOM 4736 C CA . PHE B 2 579 ? 90.498 137.449 97.766 1.00 54.73 579 PHE 1 CA 1
ATOM 4737 C C . PHE B 2 579 ? 89.641 136.826 98.855 1.00 54.73 579 PHE 1 C 1
ATOM 4738 O O . PHE B 2 579 ? 90.088 136.658 99.993 1.00 54.73 579 PHE 1 O 1
ATOM 4746 N N . SER B 2 580 ? 88.407 136.484 98.493 1.00 50.08 580 SER 1 N 1
ATOM 4747 C CA . SER B 2 580 ? 87.472 135.819 99.389 1.00 50.08 580 SER 1 CA 1
ATOM 4748 C C . SER B 2 580 ? 86.856 134.649 98.642 1.00 50.08 580 SER 1 C 1
ATOM 4749 O O . SER B 2 580 ? 86.275 134.836 97.567 1.00 50.08 580 SER 1 O 1
ATOM 4752 N N . TYR B 2 581 ? 86.988 133.451 99.201 1.00 37.45 581 TYR 1 N 1
ATOM 4753 C CA . TYR B 2 581 ? 86.420 132.271 98.568 1.00 37.45 581 TYR 1 CA 1
ATOM 4754 C C . TYR B 2 581 ? 84.905 132.262 98.709 1.00 37.45 581 TYR 1 C 1
ATOM 4755 O O . TYR B 2 581 ? 84.354 132.681 99.729 1.00 37.45 581 TYR 1 O 1
ATOM 4764 N N . ASP B 2 582 ? 84.232 131.782 97.665 1.00 37.30 582 ASP 1 N 1
ATOM 4765 C CA . ASP B 2 582 ? 82.786 131.574 97.662 1.00 37.30 582 ASP 1 CA 1
ATOM 4766 C C . ASP B 2 582 ? 82.557 130.118 97.286 1.00 37.30 582 ASP 1 C 1
ATOM 4767 O O . ASP B 2 582 ? 82.525 129.775 96.095 1.00 37.30 582 ASP 1 O 1
ATOM 4772 N N . PRO B 2 583 ? 82.400 129.222 98.266 1.00 32.55 583 PRO 1 N 1
ATOM 4773 C CA . PRO B 2 583 ? 82.267 127.797 97.944 1.00 32.55 583 PRO 1 CA 1
ATOM 4774 C C . PRO B 2 583 ? 80.903 127.404 97.412 1.00 32.55 583 PRO 1 C 1
ATOM 4775 O O . PRO B 2 583 ? 80.742 126.259 96.975 1.00 32.55 583 PRO 1 O 1
ATOM 4779 N N . LEU B 2 584 ? 79.921 128.307 97.433 1.00 33.37 584 LEU 1 N 1
ATOM 4780 C CA . LEU B 2 584 ? 78.645 128.038 96.783 1.00 33.37 584 LEU 1 CA 1
ATOM 4781 C C . LEU B 2 584 ? 78.765 128.097 95.268 1.00 33.37 584 LEU 1 C 1
ATOM 4782 O O . LEU B 2 584 ? 77.963 127.476 94.565 1.00 33.37 584 LEU 1 O 1
ATOM 4787 N N . THR B 2 585 ? 79.755 128.822 94.751 1.00 37.83 585 THR 1 N 1
ATOM 4788 C CA . THR B 2 585 ? 80.059 128.785 93.329 1.00 37.83 585 THR 1 CA 1
ATOM 4789 C C . THR B 2 585 ? 80.765 127.498 92.929 1.00 37.83 585 THR 1 C 1
ATOM 4790 O O . THR B 2 585 ? 80.684 127.093 91.766 1.00 37.83 585 THR 1 O 1
ATOM 4794 N N . GLY B 2 586 ? 81.427 126.836 93.872 1.00 36.88 586 GLY 1 N 1
ATOM 4795 C CA . GLY B 2 586 ? 82.260 125.693 93.586 1.00 36.88 586 GLY 1 CA 1
ATOM 4796 C C . GLY B 2 586 ? 83.712 126.035 93.363 1.00 36.88 586 GLY 1 C 1
ATOM 4797 O O . GLY B 2 586 ? 84.542 125.124 93.278 1.00 36.88 586 GLY 1 O 1
ATOM 4798 N N . HIS B 2 587 ? 84.044 127.323 93.282 1.00 45.82 587 HIS 1 N 1
ATOM 4799 C CA . HIS B 2 587 ? 85.408 127.769 93.005 1.00 45.82 587 HIS 1 CA 1
ATOM 4800 C C . HIS B 2 587 ? 86.240 127.668 94.282 1.00 45.82 587 HIS 1 C 1
ATOM 4801 O O . HIS B 2 587 ? 86.545 128.653 94.956 1.00 45.82 587 HIS 1 O 1
ATOM 4808 N N . ILE B 2 588 ? 86.598 126.431 94.614 1.00 34.66 588 ILE 1 N 1
ATOM 4809 C CA . ILE B 2 588 ? 87.529 126.129 95.689 1.00 34.66 588 ILE 1 CA 1
ATOM 4810 C C . ILE B 2 588 ? 88.579 125.189 95.120 1.00 34.66 588 ILE 1 C 1
ATOM 4811 O O . ILE B 2 588 ? 88.383 124.566 94.075 1.00 34.66 588 ILE 1 O 1
ATOM 4816 N N . ASN B 2 589 ? 89.712 125.105 95.807 1.00 32.33 589 ASN 1 N 1
ATOM 4817 C CA . ASN B 2 589 ? 90.745 124.178 95.380 1.00 32.33 589 ASN 1 CA 1
ATOM 4818 C C . ASN B 2 589 ? 90.323 122.745 95.680 1.00 32.33 589 ASN 1 C 1
ATOM 4819 O O . ASN B 2 589 ? 89.582 122.476 96.627 1.00 32.33 589 ASN 1 O 1
ATOM 4824 N N . LYS B 2 590 ? 90.778 121.839 94.858 1.00 29.14 590 LYS 1 N 1
ATOM 4825 C CA . LYS B 2 590 ? 90.377 120.454 95.014 1.00 29.14 590 LYS 1 CA 1
ATOM 4826 C C . LYS B 2 590 ? 91.446 119.667 95.761 1.00 29.14 590 LYS 1 C 1
ATOM 4827 O O . LYS B 2 590 ? 92.637 119.970 95.655 1.00 29.14 590 LYS 1 O 1
ATOM 4833 N N . PRO B 2 591 ? 91.060 118.663 96.542 1.00 31.18 591 PRO 1 N 1
ATOM 4834 C CA . PRO B 2 591 ? 92.050 117.916 97.315 1.00 31.18 591 PRO 1 CA 1
ATOM 4835 C C . PRO B 2 591 ? 92.778 116.875 96.486 1.00 31.18 591 PRO 1 C 1
ATOM 4836 O O . PRO B 2 591 ? 92.229 116.267 95.565 1.00 31.18 591 PRO 1 O 1
ATOM 4840 N N . GLN B 2 592 ? 94.043 116.686 96.832 1.00 27.87 592 GLN 1 N 1
ATOM 4841 C CA . GLN B 2 592 ? 94.848 115.574 96.356 1.00 27.87 592 GLN 1 CA 1
ATOM 4842 C C . GLN B 2 592 ? 95.171 114.710 97.562 1.00 27.87 592 GLN 1 C 1
ATOM 4843 O O . GLN B 2 592 ? 95.699 115.205 98.559 1.00 27.87 592 GLN 1 O 1
ATOM 4849 N N . PHE B 2 593 ? 94.832 113.435 97.485 1.00 31.38 593 PHE 1 N 1
ATOM 4850 C CA . PHE B 2 593 ? 94.849 112.580 98.656 1.00 31.38 593 PHE 1 CA 1
ATOM 4851 C C . PHE B 2 593 ? 95.985 111.572 98.591 1.00 31.38 593 PHE 1 C 1
ATOM 4852 O O . PHE B 2 593 ? 96.529 111.264 97.529 1.00 31.38 593 PHE 1 O 1
ATOM 4860 N N . GLN B 2 594 ? 96.331 111.067 99.767 1.00 24.59 594 GLN 1 N 1
ATOM 4861 C CA . GLN B 2 594 ? 97.274 109.975 99.932 1.00 24.59 594 GLN 1 CA 1
ATOM 4862 C C . GLN B 2 594 ? 96.602 108.944 100.823 1.00 24.59 594 GLN 1 C 1
ATOM 4863 O O . GLN B 2 594 ? 96.086 109.292 101.886 1.00 24.59 594 GLN 1 O 1
ATOM 4869 N N . THR B 2 595 ? 96.570 107.692 100.384 1.00 29.08 595 THR 1 N 1
ATOM 4870 C CA . THR B 2 595 ? 95.819 106.658 101.080 1.00 29.08 595 THR 1 CA 1
ATOM 4871 C C . THR B 2 595 ? 96.718 105.507 101.484 1.00 29.08 595 THR 1 C 1
ATOM 4872 O O . THR B 2 595 ? 97.609 105.106 100.732 1.00 29.08 595 THR 1 O 1
ATOM 4876 N N . LYS B 2 596 ? 96.457 104.970 102.670 1.00 39.27 596 LYS 1 N 1
ATOM 4877 C CA . LYS B 2 596 ? 97.058 103.719 103.104 1.00 39.27 596 LYS 1 CA 1
ATOM 4878 C C . LYS B 2 596 ? 95.986 102.841 103.723 1.00 39.27 596 LYS 1 C 1
ATOM 4879 O O . LYS B 2 596 ? 94.988 103.334 104.243 1.00 39.27 596 LYS 1 O 1
ATOM 4885 N N . GLN B 2 597 ? 96.192 101.533 103.649 1.00 39.27 597 GLN 1 N 1
ATOM 4886 C CA . GLN B 2 597 ? 95.345 100.574 104.337 1.00 39.27 597 GLN 1 CA 1
ATOM 4887 C C . GLN B 2 597 ? 96.184 99.827 105.360 1.00 39.27 597 GLN 1 C 1
ATOM 4888 O O . GLN B 2 597 ? 97.332 99.466 105.090 1.00 39.27 597 GLN 1 O 1
ATOM 4894 N N . PHE B 2 598 ? 95.609 99.615 106.536 1.00 39.27 598 PHE 1 N 1
ATOM 4895 C CA . PHE B 2 598 ? 96.256 98.945 107.647 1.00 39.27 598 PHE 1 CA 1
ATOM 4896 C C . PHE B 2 598 ? 95.381 97.785 108.081 1.00 39.27 598 PHE 1 C 1
ATOM 4897 O O . PHE B 2 598 ? 94.154 97.879 108.045 1.00 39.27 598 PHE 1 O 1
ATOM 4905 N N . ILE B 2 599 ? 96.004 96.687 108.474 1.00 39.27 599 ILE 1 N 1
ATOM 4906 C CA . ILE B 2 599 ? 95.255 95.622 109.117 1.00 39.27 599 ILE 1 CA 1
ATOM 4907 C C . ILE B 2 599 ? 95.136 95.940 110.606 1.00 39.27 599 ILE 1 C 1
ATOM 4908 O O . ILE B 2 599 ? 95.803 96.828 111.131 1.00 39.27 599 ILE 1 O 1
ATOM 4913 N N . PHE B 2 600 ? 94.220 95.263 111.270 1.00 39.27 600 PHE 1 N 1
ATOM 4914 C CA . PHE B 2 600 ? 93.979 95.401 112.692 1.00 39.27 600 PHE 1 CA 1
ATOM 4915 C C . PHE B 2 600 ? 93.361 94.092 113.165 1.00 39.27 600 PHE 1 C 1
ATOM 4916 O O . PHE B 2 600 ? 92.461 93.552 112.500 1.00 39.27 600 PHE 1 O 1
ATOM 4924 N N . PRO B 2 601 ? 93.838 93.537 114.286 1.00 33.09 601 PRO 1 N 1
ATOM 4925 C CA . PRO B 2 601 ? 93.427 92.184 114.678 1.00 33.09 601 PRO 1 CA 1
ATOM 4926 C C . PRO B 2 601 ? 92.023 92.113 115.252 1.00 33.09 601 PRO 1 C 1
ATOM 4927 O O . PRO B 2 601 ? 91.297 91.144 115.011 1.00 33.09 601 PRO 1 O 1
ATOM 4931 N N . GLU B 2 602 ? 91.630 93.125 116.010 1.00 30.87 602 GLU 1 N 1
ATOM 4932 C CA . GLU B 2 602 ? 90.321 93.140 116.634 1.00 30.87 602 GLU 1 CA 1
ATOM 4933 C C . GLU B 2 602 ? 89.329 93.887 115.754 1.00 30.87 602 GLU 1 C 1
ATOM 4934 O O . GLU B 2 602 ? 89.694 94.763 114.970 1.00 30.87 602 GLU 1 O 1
ATOM 4940 N N . ILE B 2 603 ? 88.060 93.529 115.892 1.00 29.69 603 ILE 1 N 1
ATOM 4941 C CA . ILE B 2 603 ? 87.001 94.169 115.123 1.00 29.69 603 ILE 1 CA 1
ATOM 4942 C C . ILE B 2 603 ? 86.608 95.462 115.820 1.00 29.69 603 ILE 1 C 1
ATOM 4943 O O . ILE B 2 603 ? 86.242 95.458 116.997 1.00 29.69 603 ILE 1 O 1
ATOM 4948 N N . ILE B 2 604 ? 86.684 96.569 115.094 1.00 39.27 604 ILE 1 N 1
ATOM 4949 C CA . ILE B 2 604 ? 86.404 97.890 115.637 1.00 39.27 604 ILE 1 CA 1
ATOM 4950 C C . ILE B 2 604 ? 84.908 98.147 115.539 1.00 39.27 604 ILE 1 C 1
ATOM 4951 O O . ILE B 2 604 ? 84.332 98.084 114.450 1.00 39.27 604 ILE 1 O 1
ATOM 4956 N N . LYS B 2 605 ? 84.276 98.443 116.674 1.00 30.43 605 LYS 1 N 1
ATOM 4957 C CA . LYS B 2 605 ? 82.853 98.752 116.643 1.00 30.43 605 LYS 1 CA 1
ATOM 4958 C C . LYS B 2 605 ? 82.619 100.214 116.294 1.00 30.43 605 LYS 1 C 1
ATOM 4959 O O . LYS B 2 605 ? 81.826 100.525 115.400 1.00 30.43 605 LYS 1 O 1
ATOM 4965 N N . THR B 2 606 ? 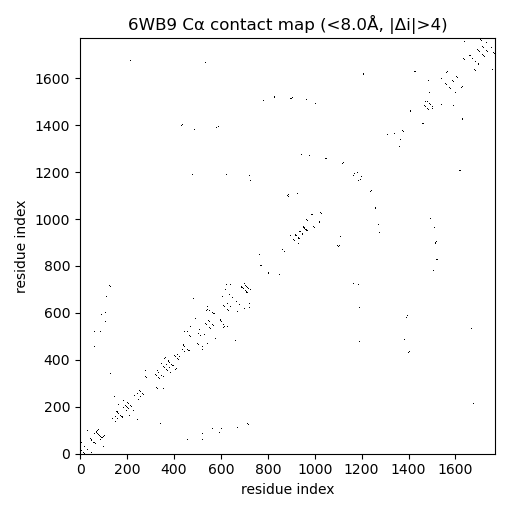83.306 101.127 116.975 1.00 30.25 606 THR 1 N 1
ATOM 4966 C CA . THR B 2 606 ? 83.133 102.540 116.664 1.00 30.25 606 THR 1 CA 1
ATOM 4967 C C . THR B 2 606 ? 84.455 103.262 116.856 1.00 30.25 606 THR 1 C 1
ATOM 4968 O O . THR B 2 606 ? 85.376 102.750 117.488 1.00 30.25 606 THR 1 O 1
ATOM 4972 N N . MET B 2 607 ? 84.548 104.455 116.277 1.00 39.27 607 MET 1 N 1
ATOM 4973 C CA . MET B 2 607 ? 85.759 105.256 116.352 1.00 39.27 607 MET 1 CA 1
ATOM 4974 C C . MET B 2 607 ? 85.405 106.699 116.669 1.00 39.27 607 MET 1 C 1
ATOM 4975 O O . MET B 2 607 ? 84.283 107.150 116.428 1.00 39.27 607 MET 1 O 1
ATOM 4980 N N . SER B 2 608 ? 86.385 107.419 117.205 1.00 35.09 608 SER 1 N 1
ATOM 4981 C CA . SER B 2 608 ? 86.251 108.837 117.490 1.00 35.09 608 SER 1 CA 1
ATOM 4982 C C . SER B 2 608 ? 87.622 109.482 117.393 1.00 35.09 608 SER 1 C 1
ATOM 4983 O O . SER B 2 608 ? 88.644 108.804 117.322 1.00 35.09 608 SER 1 O 1
ATOM 4986 N N . ILE B 2 609 ? 87.633 110.804 117.381 1.00 21.73 609 ILE 1 N 1
ATOM 4987 C CA . ILE B 2 609 ? 88.861 111.586 117.428 1.00 21.73 609 ILE 1 CA 1
ATOM 4988 C C . ILE B 2 609 ? 88.974 112.200 118.814 1.00 21.73 609 ILE 1 C 1
ATOM 4989 O O . ILE B 2 609 ? 87.989 112.717 119.356 1.00 21.73 609 ILE 1 O 1
ATOM 4994 N N . SER B 2 610 ? 90.166 112.133 119.396 1.00 19.32 610 SER 1 N 1
ATOM 4995 C CA . SER B 2 610 ? 90.399 112.716 120.709 1.00 19.32 610 SER 1 CA 1
ATOM 4996 C C . SER B 2 610 ? 90.452 114.235 120.602 1.00 19.32 610 SER 1 C 1
ATOM 4997 O O . SER B 2 610 ? 91.333 114.784 119.938 1.00 19.32 610 SER 1 O 1
ATOM 5000 N N . LYS B 2 611 ? 89.519 114.914 121.262 1.00 21.66 611 LYS 1 N 1
ATOM 5001 C CA . LYS B 2 611 ? 89.464 116.369 121.241 1.00 21.66 611 LYS 1 CA 1
ATOM 5002 C C . LYS B 2 611 ? 90.278 116.931 122.395 1.00 21.66 611 LYS 1 C 1
ATOM 5003 O O . LYS B 2 611 ? 90.056 116.564 123.549 1.00 21.66 611 LYS 1 O 1
ATOM 5009 N N . THR B 2 612 ? 91.203 117.829 122.087 1.00 24.29 612 THR 1 N 1
ATOM 5010 C CA . THR B 2 612 ? 91.980 118.522 123.104 1.00 24.29 612 THR 1 CA 1
ATOM 5011 C C . THR B 2 612 ? 91.692 120.020 123.018 1.00 24.29 612 THR 1 C 1
ATOM 5012 O O . THR B 2 612 ? 90.810 120.457 122.274 1.00 24.29 612 THR 1 O 1
ATOM 5016 N N . THR B 2 613 ? 92.440 120.804 123.799 1.00 28.31 613 THR 1 N 1
ATOM 5017 C CA . THR B 2 613 ? 92.083 122.202 124.031 1.00 28.31 613 THR 1 CA 1
ATOM 5018 C C . THR B 2 613 ? 92.308 123.054 122.789 1.00 28.31 613 THR 1 C 1
ATOM 5019 O O . THR B 2 613 ? 91.362 123.616 122.225 1.00 28.31 613 THR 1 O 1
ATOM 5023 N N . ASP B 2 614 ? 93.555 123.160 122.344 1.00 29.11 614 ASP 1 N 1
ATOM 5024 C CA . ASP B 2 614 ? 93.885 123.906 121.143 1.00 29.11 614 ASP 1 CA 1
ATOM 5025 C C . ASP B 2 614 ? 94.189 122.995 119.967 1.00 29.11 614 ASP 1 C 1
ATOM 5026 O O . ASP B 2 614 ? 94.687 123.476 118.945 1.00 29.11 614 ASP 1 O 1
ATOM 5031 N N . ASP B 2 615 ? 93.893 121.695 120.106 1.00 28.01 615 ASP 1 N 1
ATOM 5032 C CA . ASP B 2 615 ? 94.143 120.656 119.098 1.00 28.01 615 ASP 1 CA 1
ATOM 5033 C C . ASP B 2 615 ? 95.615 120.601 118.698 1.00 28.01 615 ASP 1 C 1
ATOM 5034 O O . ASP B 2 615 ? 95.956 120.392 117.533 1.00 28.01 615 ASP 1 O 1
ATOM 5039 N N . ILE B 2 616 ? 96.493 120.789 119.681 1.00 29.53 616 ILE 1 N 1
ATOM 5040 C CA . ILE B 2 616 ? 97.929 120.797 119.425 1.00 29.53 616 ILE 1 CA 1
ATOM 5041 C C . ILE B 2 616 ? 98.460 119.377 119.316 1.00 29.53 616 ILE 1 C 1
ATOM 5042 O O . ILE B 2 616 ? 99.052 118.996 118.301 1.00 29.53 616 ILE 1 O 1
ATOM 5047 N N . THR B 2 617 ? 98.242 118.574 120.357 1.00 27.80 617 THR 1 N 1
ATOM 5048 C CA . THR B 2 617 ? 98.780 117.224 120.420 1.00 27.80 617 THR 1 CA 1
ATOM 5049 C C . THR B 2 617 ? 98.119 116.322 119.382 1.00 27.80 617 THR 1 C 1
ATOM 5050 O O . THR B 2 617 ? 97.086 116.660 118.799 1.00 27.80 617 THR 1 O 1
ATOM 5054 N N . THR B 2 618 ? 98.750 115.172 119.144 1.00 25.03 618 THR 1 N 1
ATOM 5055 C CA . THR B 2 618 ? 98.367 114.312 118.032 1.00 25.03 618 THR 1 CA 1
ATOM 5056 C C . THR B 2 618 ? 96.996 113.704 118.273 1.00 25.03 618 THR 1 C 1
ATOM 5057 O O . THR B 2 618 ? 96.699 113.231 119.372 1.00 25.03 618 THR 1 O 1
ATOM 5061 N N . LYS B 2 619 ? 96.150 113.759 117.250 1.00 24.29 619 LYS 1 N 1
ATOM 5062 C CA . LYS B 2 619 ? 94.801 113.228 117.354 1.00 24.29 619 LYS 1 CA 1
ATOM 5063 C C . LYS B 2 619 ? 94.861 111.714 117.434 1.00 24.29 619 LYS 1 C 1
ATOM 5064 O O . LYS B 2 619 ? 95.452 111.061 116.571 1.00 24.29 619 LYS 1 O 1
ATOM 5070 N N . ALA B 2 620 ? 94.280 111.160 118.483 1.00 26.13 620 ALA 1 N 1
ATOM 5071 C CA . ALA B 2 620 ? 94.200 109.720 118.637 1.00 26.13 620 ALA 1 CA 1
ATOM 5072 C C . ALA B 2 620 ? 92.860 109.253 118.098 1.00 26.13 620 ALA 1 C 1
ATOM 5073 O O . ALA B 2 620 ? 91.810 109.698 118.566 1.00 26.13 620 ALA 1 O 1
ATOM 5075 N N . ILE B 2 621 ? 92.897 108.377 117.100 1.00 39.27 621 ILE 1 N 1
ATOM 5076 C CA . ILE B 2 621 ? 91.699 107.679 116.661 1.00 39.27 621 ILE 1 CA 1
ATOM 5077 C C . ILE B 2 621 ? 91.401 106.657 117.751 1.00 39.27 621 ILE 1 C 1
ATOM 5078 O O . ILE B 2 621 ? 92.056 105.620 117.846 1.00 39.27 621 ILE 1 O 1
ATOM 5083 N N . VAL B 2 622 ? 90.457 106.994 118.617 1.00 39.27 622 VAL 1 N 1
ATOM 5084 C CA . VAL B 2 622 ? 90.056 106.139 119.723 1.00 39.27 622 VAL 1 CA 1
ATOM 5085 C C . VAL B 2 622 ? 89.019 105.167 119.194 1.00 39.27 622 VAL 1 C 1
ATOM 5086 O O . VAL B 2 622 ? 87.959 105.581 118.725 1.00 39.27 622 VAL 1 O 1
ATOM 5090 N N . MET B 2 623 ? 89.320 103.878 119.255 1.00 39.27 623 MET 1 N 1
ATOM 5091 C CA . MET B 2 623 ? 88.467 102.857 118.672 1.00 39.27 623 MET 1 CA 1
ATOM 5092 C C . MET B 2 623 ? 87.954 101.942 119.770 1.00 39.27 623 MET 1 C 1
ATOM 5093 O O . MET B 2 623 ? 88.743 101.310 120.479 1.00 39.27 623 MET 1 O 1
ATOM 5098 N N . GLU B 2 624 ? 86.638 101.892 119.918 1.00 39.27 624 GLU 1 N 1
ATOM 5099 C CA . GLU B 2 624 ? 85.990 100.922 120.782 1.00 39.27 624 GLU 1 CA 1
ATOM 5100 C C . GLU B 2 624 ? 85.751 99.656 119.974 1.00 39.27 624 GLU 1 C 1
ATOM 5101 O O . GLU B 2 624 ? 85.072 99.695 118.940 1.00 39.27 624 GLU 1 O 1
ATOM 5107 N N . LEU B 2 625 ? 86.326 98.552 120.441 1.00 32.07 625 LEU 1 N 1
ATOM 5108 C CA . LEU B 2 625 ? 86.310 97.270 119.762 1.00 32.07 625 LEU 1 CA 1
ATOM 5109 C C . LEU B 2 625 ? 85.042 96.497 120.109 1.00 32.07 625 LEU 1 C 1
ATOM 5110 O O . LEU B 2 625 ? 84.283 96.867 121.004 1.00 32.07 625 LEU 1 O 1
ATOM 5115 N N . GLU B 2 626 ? 84.818 95.399 119.385 1.00 31.19 626 GLU 1 N 1
ATOM 5116 C CA . GLU B 2 626 ? 83.566 94.668 119.527 1.00 31.19 626 GLU 1 CA 1
ATOM 5117 C C . GLU B 2 626 ? 83.504 93.823 120.792 1.00 31.19 626 GLU 1 C 1
ATOM 5118 O O . GLU B 2 626 ? 82.412 93.398 121.179 1.00 31.19 626 GLU 1 O 1
ATOM 5124 N N . ASN B 2 627 ? 84.634 93.571 121.446 1.00 27.80 627 ASN 1 N 1
ATOM 5125 C CA . ASN B 2 627 ? 84.640 92.822 122.694 1.00 27.80 627 ASN 1 CA 1
ATOM 5126 C C . ASN B 2 627 ? 84.449 93.711 123.912 1.00 27.80 627 ASN 1 C 1
ATOM 5127 O O . ASN B 2 627 ? 84.464 93.209 125.039 1.00 27.80 627 ASN 1 O 1
ATOM 5132 N N . GLY B 2 628 ? 84.268 95.013 123.713 1.00 25.29 628 GLY 1 N 1
ATOM 5133 C CA . GLY B 2 628 ? 84.113 95.956 124.787 1.00 25.29 628 GLY 1 CA 1
ATOM 5134 C C . GLY B 2 628 ? 85.351 96.773 125.082 1.00 25.29 628 GLY 1 C 1
ATOM 5135 O O . GLY B 2 628 ? 85.243 97.821 125.723 1.00 25.29 628 GLY 1 O 1
ATOM 5136 N N . GLN B 2 629 ? 86.516 96.322 124.632 1.00 30.14 629 GLN 1 N 1
ATOM 5137 C CA . GLN B 2 629 ? 87.750 97.040 124.894 1.00 30.14 629 GLN 1 CA 1
ATOM 5138 C C . GLN B 2 629 ? 87.830 98.299 124.047 1.00 30.14 629 GLN 1 C 1
ATOM 5139 O O . GLN B 2 629 ? 87.306 98.362 122.935 1.00 30.14 629 GLN 1 O 1
ATOM 5145 N N . ILE B 2 630 ? 88.490 99.314 124.590 1.00 39.27 630 ILE 1 N 1
ATOM 5146 C CA . ILE B 2 630 ? 88.714 100.572 123.893 1.00 39.27 630 ILE 1 CA 1
ATOM 5147 C C . ILE B 2 630 ? 90.210 100.793 123.814 1.00 39.27 630 ILE 1 C 1
ATOM 5148 O O . ILE B 2 630 ? 90.890 100.835 124.844 1.00 39.27 630 ILE 1 O 1
ATOM 5153 N N . THR B 2 631 ? 90.725 100.924 122.605 1.00 31.53 631 THR 1 N 1
ATOM 5154 C CA . THR B 2 631 ? 92.111 101.297 122.395 1.00 31.53 631 THR 1 CA 1
ATOM 5155 C C . THR B 2 631 ? 92.147 102.627 121.662 1.00 31.53 631 THR 1 C 1
ATOM 5156 O O . THR B 2 631 ? 91.115 103.238 121.400 1.00 31.53 631 THR 1 O 1
ATOM 5160 N N . TYR B 2 632 ? 93.347 103.084 121.337 1.00 24.67 632 TYR 1 N 1
ATOM 5161 C CA . TYR B 2 632 ? 93.483 104.247 120.479 1.00 24.67 632 TYR 1 CA 1
ATOM 5162 C C . TYR B 2 632 ? 94.767 104.113 119.687 1.00 24.67 632 TYR 1 C 1
ATOM 5163 O O . TYR B 2 632 ? 95.782 103.653 120.211 1.00 24.67 632 TYR 1 O 1
ATOM 5172 N N . ILE B 2 633 ? 94.710 104.500 118.421 1.00 22.32 633 ILE 1 N 1
ATOM 5173 C CA . ILE B 2 633 ? 95.890 104.591 117.576 1.00 22.32 633 ILE 1 CA 1
ATOM 5174 C C . ILE B 2 633 ? 96.161 106.070 117.345 1.00 22.32 633 ILE 1 C 1
ATOM 5175 O O . ILE B 2 633 ? 95.261 106.797 116.924 1.00 22.32 633 ILE 1 O 1
ATOM 5180 N N . PRO B 2 634 ? 97.359 106.570 117.624 1.00 20.33 634 PRO 1 N 1
ATOM 5181 C CA . PRO B 2 634 ? 97.678 107.952 117.265 1.00 20.33 634 PRO 1 CA 1
ATOM 5182 C C . PRO B 2 634 ? 97.747 108.124 115.756 1.00 20.33 634 PRO 1 C 1
ATOM 5183 O O . PRO B 2 634 ? 97.970 107.177 115.001 1.00 20.33 634 PRO 1 O 1
ATOM 5187 N N . LYS B 2 635 ? 97.530 109.364 115.319 1.00 26.80 635 LYS 1 N 1
ATOM 5188 C CA . LYS B 2 635 ? 97.560 109.662 113.893 1.00 26.80 635 LYS 1 CA 1
ATOM 5189 C C . LYS B 2 635 ? 98.972 109.586 113.321 1.00 26.80 635 LYS 1 C 1
ATOM 5190 O O . LYS B 2 635 ? 99.130 109.399 112.109 1.00 26.80 635 LYS 1 O 1
ATOM 5196 N N . LEU B 2 636 ? 99.998 109.706 114.167 1.00 29.41 636 LEU 1 N 1
ATOM 5197 C CA . LEU B 2 636 ? 101.367 109.500 113.711 1.00 29.41 636 LEU 1 CA 1
ATOM 5198 C C . LEU B 2 636 ? 101.595 108.059 113.278 1.00 29.41 636 LEU 1 C 1
ATOM 5199 O O . LEU B 2 636 ? 102.325 107.801 112.315 1.00 29.41 636 LEU 1 O 1
ATOM 5204 N N . LEU B 2 637 ? 100.963 107.107 113.964 1.00 26.90 637 LEU 1 N 1
ATOM 5205 C CA . LEU B 2 637 ? 101.134 105.703 113.619 1.00 26.90 637 LEU 1 CA 1
ATOM 5206 C C . LEU B 2 637 ? 100.339 105.306 112.386 1.00 26.90 637 LEU 1 C 1
ATOM 5207 O O . LEU B 2 637 ? 100.650 104.283 111.770 1.00 26.90 637 LEU 1 O 1
ATOM 5212 N N . LEU B 2 638 ? 99.326 106.087 112.018 1.00 26.90 638 LEU 1 N 1
ATOM 5213 C CA . LEU B 2 638 ? 98.581 105.880 110.779 1.00 26.90 638 LEU 1 CA 1
ATOM 5214 C C . LEU B 2 638 ? 99.052 106.927 109.775 1.00 26.90 638 LEU 1 C 1
ATOM 5215 O O . LEU B 2 638 ? 98.429 107.968 109.575 1.00 26.90 638 LEU 1 O 1
ATOM 5220 N N . ASN B 2 639 ? 100.173 106.630 109.129 1.00 31.13 639 ASN 1 N 1
ATOM 5221 C CA . ASN B 2 639 ? 100.816 107.553 108.205 1.00 31.13 639 ASN 1 CA 1
ATOM 5222 C C . ASN B 2 639 ? 100.392 107.205 106.785 1.00 31.13 639 ASN 1 C 1
ATOM 5223 O O . ASN B 2 639 ? 100.680 106.108 106.299 1.00 31.13 639 ASN 1 O 1
ATOM 5228 N N . ALA B 2 640 ? 99.710 108.141 106.125 1.00 27.40 640 ALA 1 N 1
ATOM 5229 C CA . ALA B 2 640 ? 99.238 107.894 104.771 1.00 27.40 640 ALA 1 CA 1
ATOM 5230 C C . ALA B 2 640 ? 100.328 108.109 103.732 1.00 27.40 640 ALA 1 C 1
ATOM 5231 O O . ALA B 2 640 ? 100.306 107.470 102.677 1.00 27.40 640 ALA 1 O 1
ATOM 5233 N N . ARG B 2 641 ? 101.277 109.001 103.994 1.00 31.79 641 ARG 1 N 1
ATOM 5234 C CA . ARG B 2 641 ? 102.472 109.103 103.159 1.00 31.79 641 ARG 1 CA 1
ATOM 5235 C C . ARG B 2 641 ? 103.602 108.258 103.729 1.00 31.79 641 ARG 1 C 1
ATOM 5236 O O . ARG B 2 641 ? 104.721 108.724 103.928 1.00 31.79 641 ARG 1 O 1
ATOM 5244 N N . GLY B 2 642 ? 103.303 106.989 103.998 1.00 37.92 642 GLY 1 N 1
ATOM 5245 C CA . GLY B 2 642 ? 104.233 106.104 104.643 1.00 37.92 642 GLY 1 CA 1
ATOM 5246 C C . GLY B 2 642 ? 105.014 105.297 103.630 1.00 37.92 642 GLY 1 C 1
ATOM 5247 O O . GLY B 2 642 ? 104.437 104.590 102.802 1.00 37.92 642 GLY 1 O 1
ATOM 5248 N N . LYS B 2 643 ? 106.270 105.416 103.687 1.00 48.34 643 LYS 1 N 1
ATOM 5249 C CA . LYS B 2 643 ? 107.124 104.459 103.021 1.00 48.34 643 LYS 1 CA 1
ATOM 5250 C C . LYS B 2 643 ? 107.544 103.388 104.018 1.00 48.34 643 LYS 1 C 1
ATOM 5251 O O . LYS B 2 643 ? 107.671 103.673 105.211 1.00 48.34 643 LYS 1 O 1
ATOM 5257 N N . PRO B 2 644 ? 107.735 102.144 103.580 1.00 52.79 644 PRO 1 N 1
ATOM 5258 C CA . PRO B 2 644 ? 108.145 101.083 104.509 1.00 52.79 644 PRO 1 CA 1
ATOM 5259 C C . PRO B 2 644 ? 109.555 101.304 105.039 1.00 52.79 644 PRO 1 C 1
ATOM 5260 O O . PRO B 2 644 ? 110.316 102.138 104.545 1.00 52.79 644 PRO 1 O 1
ATOM 5264 N N . ALA B 2 645 ? 109.896 100.519 106.069 1.00 62.18 645 ALA 1 N 1
ATOM 5265 C CA . ALA B 2 645 ? 111.134 100.714 106.823 1.00 62.18 645 ALA 1 CA 1
ATOM 5266 C C . ALA B 2 645 ? 112.387 100.470 105.990 1.00 62.18 645 ALA 1 C 1
ATOM 5267 O O . ALA B 2 645 ? 113.465 100.945 106.363 1.00 62.18 645 ALA 1 O 1
ATOM 5269 N N . GLU B 2 646 ? 112.273 99.735 104.883 1.00 72.49 646 GLU 1 N 1
ATOM 5270 C CA . GLU B 2 646 ? 113.341 99.709 103.892 1.00 72.49 646 GLU 1 CA 1
ATOM 5271 C C . GLU B 2 646 ? 113.511 101.081 103.248 1.00 72.49 646 GLU 1 C 1
ATOM 5272 O O . GLU B 2 646 ? 114.591 101.679 103.298 1.00 72.49 646 GLU 1 O 1
ATOM 5278 N N . GLU B 2 647 ? 112.437 101.605 102.653 1.00 69.03 647 GLU 1 N 1
ATOM 5279 C CA . GLU B 2 647 ? 112.488 102.866 101.922 1.00 69.03 647 GLU 1 CA 1
ATOM 5280 C C . GLU B 2 647 ? 112.466 104.094 102.822 1.00 69.03 647 GLU 1 C 1
ATOM 5281 O O . GLU B 2 647 ? 112.643 105.207 102.318 1.00 69.03 647 GLU 1 O 1
ATOM 5287 N N . MET B 2 648 ? 112.248 103.934 104.127 1.00 69.20 648 MET 1 N 1
ATOM 5288 C CA . MET B 2 648 ? 112.156 105.099 104.999 1.00 69.20 648 MET 1 CA 1
ATOM 5289 C C . MET B 2 648 ? 113.527 105.632 105.392 1.00 69.20 648 MET 1 C 1
ATOM 5290 O O . MET B 2 648 ? 113.698 106.848 105.524 1.00 69.20 648 MET 1 O 1
ATOM 5295 N N . ALA B 2 649 ? 114.510 104.749 105.577 1.00 78.62 649 ALA 1 N 1
ATOM 5296 C CA . ALA B 2 649 ? 115.823 105.186 106.035 1.00 78.62 649 ALA 1 CA 1
ATOM 5297 C C . ALA B 2 649 ? 116.687 105.724 104.901 1.00 78.62 649 ALA 1 C 1
ATOM 5298 O O . ALA B 2 649 ? 117.564 106.560 105.143 1.00 78.62 649 ALA 1 O 1
ATOM 5300 N N . LYS B 2 650 ? 116.459 105.267 103.670 1.00 81.92 650 LYS 1 N 1
ATOM 5301 C CA . LYS B 2 650 ? 117.317 105.665 102.559 1.00 81.92 650 LYS 1 CA 1
ATOM 5302 C C . LYS B 2 650 ? 116.963 107.057 102.046 1.00 81.92 650 LYS 1 C 1
ATOM 5303 O O . LYS B 2 650 ? 117.781 107.981 102.111 1.00 81.92 650 LYS 1 O 1
ATOM 5309 N N . ASP B 2 651 ? 115.744 107.226 101.542 1.00 91.41 651 ASP 1 N 1
ATOM 5310 C CA . ASP B 2 651 ? 115.333 108.494 100.957 1.00 91.41 651 ASP 1 CA 1
ATOM 5311 C C . ASP B 2 651 ? 114.980 109.488 102.055 1.00 91.41 651 ASP 1 C 1
ATOM 5312 O O . ASP B 2 651 ? 114.251 109.154 102.994 1.00 91.41 651 ASP 1 O 1
ATOM 5317 N N . LYS B 2 652 ? 115.492 110.711 101.938 1.00 90.01 652 LYS 1 N 1
ATOM 5318 C CA . LYS B 2 652 ? 115.228 111.755 102.924 1.00 90.01 652 LYS 1 CA 1
ATOM 5319 C C . LYS B 2 652 ? 114.291 112.781 102.293 1.00 90.01 652 LYS 1 C 1
ATOM 5320 O O . LYS B 2 652 ? 114.709 113.827 101.797 1.00 90.01 652 LYS 1 O 1
ATOM 5326 N N . LYS B 2 653 ? 113.000 112.463 102.326 1.00 84.87 653 LYS 1 N 1
ATOM 5327 C CA . LYS B 2 653 ? 111.937 113.414 102.053 1.00 84.87 653 LYS 1 CA 1
ATOM 5328 C C . LYS B 2 653 ? 110.873 113.360 103.136 1.00 84.87 653 LYS 1 C 1
ATOM 5329 O O . LYS B 2 653 ? 109.898 114.115 103.070 1.00 84.87 653 LYS 1 O 1
ATOM 5335 N N . LYS B 2 654 ? 111.033 112.481 104.120 1.00 73.21 654 LYS 1 N 1
ATOM 5336 C CA . LYS B 2 654 ? 110.123 112.356 105.240 1.00 73.21 654 LYS 1 CA 1
ATOM 5337 C C . LYS B 2 654 ? 110.380 113.462 106.255 1.00 73.21 654 LYS 1 C 1
ATOM 5338 O O . LYS B 2 654 ? 111.416 114.127 106.238 1.00 73.21 654 LYS 1 O 1
ATOM 5344 N N . GLU B 2 655 ? 109.425 113.638 107.160 1.00 58.48 655 GLU 1 N 1
ATOM 5345 C CA . GLU B 2 655 ? 109.509 114.680 108.174 1.00 58.48 655 GLU 1 CA 1
ATOM 5346 C C . GLU B 2 655 ? 110.395 114.215 109.329 1.00 58.48 655 GLU 1 C 1
ATOM 5347 O O . GLU B 2 655 ? 111.053 113.173 109.265 1.00 58.48 655 GLU 1 O 1
ATOM 5353 N N . PHE B 2 656 ? 110.423 114.991 110.409 1.00 63.50 656 PHE 1 N 1
ATOM 5354 C CA . PHE B 2 656 ? 111.248 114.662 111.564 1.00 63.50 656 PHE 1 CA 1
ATOM 5355 C C . PHE B 2 656 ? 110.592 113.544 112.361 1.00 63.50 656 PHE 1 C 1
ATOM 5356 O O . PHE B 2 656 ? 109.471 113.712 112.857 1.00 63.50 656 PHE 1 O 1
ATOM 5364 N N . MET B 2 657 ? 111.309 112.417 112.486 1.00 66.47 657 MET 1 N 1
ATOM 5365 C CA . MET B 2 657 ? 110.841 111.193 113.149 1.00 66.47 657 MET 1 CA 1
ATOM 5366 C C . MET B 2 657 ? 109.521 110.705 112.557 1.00 66.47 657 MET 1 C 1
ATOM 5367 O O . MET B 2 657 ? 108.599 110.324 113.280 1.00 66.47 657 MET 1 O 1
ATOM 5372 N N . ALA B 2 658 ? 109.428 110.741 111.230 1.00 55.43 658 ALA 1 N 1
ATOM 5373 C CA . ALA B 2 658 ? 108.228 110.289 110.544 1.00 55.43 658 ALA 1 CA 1
ATOM 5374 C C . ALA B 2 658 ? 108.104 108.778 110.655 1.00 55.43 658 ALA 1 C 1
ATOM 5375 O O . ALA B 2 658 ? 109.062 108.046 110.390 1.00 55.43 658 ALA 1 O 1
ATOM 5377 N N . THR B 2 659 ? 106.926 108.317 111.060 1.00 43.75 659 THR 1 N 1
ATOM 5378 C CA . THR B 2 659 ? 106.708 106.892 111.225 1.00 43.75 659 THR 1 CA 1
ATOM 5379 C C . THR B 2 659 ? 106.611 106.219 109.858 1.00 43.75 659 THR 1 C 1
ATOM 5380 O O . THR B 2 659 ? 106.056 106.798 108.920 1.00 43.75 659 THR 1 O 1
ATOM 5384 N N . PRO B 2 660 ? 107.148 105.016 109.708 1.00 42.47 660 PRO 1 N 1
ATOM 5385 C CA . PRO B 2 660 ? 107.046 104.303 108.435 1.00 42.47 660 PRO 1 CA 1
ATOM 5386 C C . PRO B 2 660 ? 105.649 103.727 108.241 1.00 42.47 660 PRO 1 C 1
ATOM 5387 O O . PRO B 2 660 ? 104.775 103.825 109.099 1.00 42.47 660 PRO 1 O 1
ATOM 5391 N N . TYR B 2 661 ? 105.450 103.117 107.080 1.00 39.90 661 TYR 1 N 1
ATOM 5392 C CA . TYR B 2 661 ? 104.201 102.428 106.778 1.00 39.90 661 TYR 1 CA 1
ATOM 5393 C C . TYR B 2 661 ? 104.292 101.027 107.361 1.00 39.90 661 TYR 1 C 1
ATOM 5394 O O . TYR B 2 661 ? 104.940 100.145 106.794 1.00 39.90 661 TYR 1 O 1
ATOM 5403 N N . THR B 2 662 ? 103.666 100.831 108.520 1.00 31.37 662 THR 1 N 1
ATOM 5404 C CA . THR B 2 662 ? 103.524 99.516 109.123 1.00 31.37 662 THR 1 CA 1
ATOM 5405 C C . THR B 2 662 ? 102.093 99.057 108.904 1.00 31.37 662 THR 1 C 1
ATOM 5406 O O . THR B 2 662 ? 101.209 99.412 109.695 1.00 31.37 662 THR 1 O 1
ATOM 5410 N N . PRO B 2 663 ? 101.801 98.282 107.852 1.00 30.66 663 PRO 1 N 1
ATOM 5411 C CA . PRO B 2 663 ? 100.423 97.887 107.546 1.00 30.66 663 PRO 1 CA 1
ATOM 5412 C C . PRO B 2 663 ? 99.968 96.637 108.286 1.00 30.66 663 PRO 1 C 1
ATOM 5413 O O . PRO B 2 663 ? 99.380 95.730 107.701 1.00 30.66 663 PRO 1 O 1
ATOM 5417 N N . VAL B 2 664 ? 100.276 96.558 109.576 1.00 30.68 664 VAL 1 N 1
ATOM 5418 C CA . VAL B 2 664 ? 99.881 95.436 110.415 1.00 30.68 664 VAL 1 CA 1
ATOM 5419 C C . VAL B 2 664 ? 99.153 95.909 111.666 1.00 30.68 664 VAL 1 C 1
ATOM 5420 O O . VAL B 2 664 ? 98.072 95.410 111.989 1.00 30.68 664 VAL 1 O 1
ATOM 5424 N N . ILE B 2 665 ? 99.710 96.911 112.349 1.00 29.00 665 ILE 1 N 1
ATOM 5425 C CA . ILE B 2 665 ? 99.194 97.525 113.579 1.00 29.00 665 ILE 1 CA 1
ATOM 5426 C C . ILE B 2 665 ? 98.909 96.469 114.644 1.00 29.00 665 ILE 1 C 1
ATOM 5427 O O . ILE B 2 665 ? 97.752 96.051 114.800 1.00 29.00 665 ILE 1 O 1
ATOM 5432 N N . PRO B 2 666 ? 99.924 95.948 115.330 1.00 30.43 666 PRO 1 N 1
ATOM 5433 C CA . PRO B 2 666 ? 99.658 95.026 116.434 1.00 30.43 666 PRO 1 CA 1
ATOM 5434 C C . PRO B 2 666 ? 98.973 95.751 117.579 1.00 30.43 666 PRO 1 C 1
ATOM 5435 O O . PRO B 2 666 ? 99.201 96.939 117.816 1.00 30.43 666 PRO 1 O 1
ATOM 5439 N N . ILE B 2 667 ? 98.101 95.028 118.276 1.00 33.01 667 ILE 1 N 1
ATOM 5440 C CA . ILE B 2 667 ? 97.271 95.638 119.307 1.00 33.01 667 ILE 1 CA 1
ATOM 5441 C C . ILE B 2 667 ? 98.142 95.889 120.538 1.00 33.01 667 ILE 1 C 1
ATOM 5442 O O . ILE B 2 667 ? 98.558 94.961 121.237 1.00 33.01 667 ILE 1 O 1
ATOM 5447 N N . ASN B 2 668 ? 98.475 97.154 120.766 1.00 31.47 668 ASN 1 N 1
ATOM 5448 C CA . ASN B 2 668 ? 99.316 97.534 121.890 1.00 31.47 668 ASN 1 CA 1
ATOM 5449 C C . ASN B 2 668 ? 98.481 97.493 123.161 1.00 31.47 668 ASN 1 C 1
ATOM 5450 O O . ASN B 2 668 ? 97.488 98.217 123.278 1.00 31.47 668 ASN 1 O 1
ATOM 5455 N N . ASP B 2 669 ? 98.874 96.637 124.106 1.00 32.73 669 ASP 1 N 1
ATOM 5456 C CA . ASP B 2 669 ? 98.120 96.494 125.344 1.00 32.73 669 ASP 1 CA 1
ATOM 5457 C C . ASP B 2 669 ? 98.293 97.685 126.272 1.00 32.73 669 ASP 1 C 1
ATOM 5458 O O . ASP B 2 669 ? 97.486 97.861 127.188 1.00 32.73 669 ASP 1 O 1
ATOM 5463 N N . ASN B 2 670 ? 99.325 98.505 126.061 1.00 31.25 670 ASN 1 N 1
ATOM 5464 C CA . ASN B 2 670 ? 99.447 99.741 126.822 1.00 31.25 670 ASN 1 CA 1
ATOM 5465 C C . ASN B 2 670 ? 98.402 100.759 126.391 1.00 31.25 670 ASN 1 C 1
ATOM 5466 O O . ASN B 2 670 ? 98.036 101.640 127.176 1.00 31.25 670 ASN 1 O 1
ATOM 5471 N N . PHE B 2 671 ? 97.911 100.653 125.157 1.00 26.51 671 PHE 1 N 1
ATOM 5472 C CA . PHE B 2 671 ? 96.927 101.584 124.630 1.00 26.51 671 PHE 1 CA 1
ATOM 5473 C C . PHE B 2 671 ? 95.495 101.122 124.844 1.00 26.51 671 PHE 1 C 1
ATOM 5474 O O . PHE B 2 671 ? 94.573 101.892 124.566 1.00 26.51 671 PHE 1 O 1
ATOM 5482 N N . ILE B 2 672 ? 95.282 99.898 125.320 1.00 25.89 672 ILE 1 N 1
ATOM 5483 C CA . ILE B 2 672 ? 93.952 99.475 125.750 1.00 25.89 672 ILE 1 CA 1
ATOM 5484 C C . ILE B 2 672 ? 93.638 100.222 127.041 1.00 25.89 672 ILE 1 C 1
ATOM 5485 O O . ILE B 2 672 ? 94.183 99.903 128.100 1.00 25.89 672 ILE 1 O 1
ATOM 5490 N N . ILE B 2 673 ? 92.772 101.234 126.954 1.00 23.22 673 ILE 1 N 1
ATOM 5491 C CA . ILE B 2 673 ? 92.490 102.077 128.110 1.00 23.22 673 ILE 1 CA 1
ATOM 5492 C C . ILE B 2 673 ? 91.419 101.489 129.015 1.00 23.22 673 ILE 1 C 1
ATOM 5493 O O . ILE B 2 673 ? 91.174 102.036 130.100 1.00 23.22 673 ILE 1 O 1
ATOM 5498 N N . THR B 2 674 ? 90.772 100.401 128.607 1.00 26.06 674 THR 1 N 1
ATOM 5499 C CA . THR B 2 674 ? 89.922 99.617 129.500 1.00 26.06 674 THR 1 CA 1
ATOM 5500 C C . THR B 2 674 ? 90.708 98.406 130.002 1.00 26.06 674 THR 1 C 1
ATOM 5501 O O . THR B 2 674 ? 90.455 97.255 129.647 1.00 26.06 674 THR 1 O 1
ATOM 5505 N N . HIS B 2 675 ? 91.699 98.710 130.833 1.00 28.76 675 HIS 1 N 1
ATOM 5506 C CA . HIS B 2 675 ? 92.581 97.737 131.463 1.00 28.76 675 HIS 1 CA 1
ATOM 5507 C C . HIS B 2 675 ? 91.825 96.802 132.398 1.00 28.76 675 HIS 1 C 1
ATOM 5508 O O . HIS B 2 675 ? 91.335 97.241 133.444 1.00 28.76 675 HIS 1 O 1
ATOM 5515 N N . PHE B 2 676 ? 91.697 95.528 132.021 1.00 31.86 676 PHE 1 N 1
ATOM 5516 C CA . PHE B 2 676 ? 91.087 94.452 132.807 1.00 31.86 676 PHE 1 CA 1
ATOM 5517 C C . PHE B 2 676 ? 89.625 94.699 133.171 1.00 31.86 676 PHE 1 C 1
ATOM 5518 O O . PHE B 2 676 ? 89.083 93.991 134.026 1.00 31.86 676 PHE 1 O 1
ATOM 5526 N N . ARG B 2 677 ? 88.966 95.678 132.558 1.00 29.54 677 ARG 1 N 1
ATOM 5527 C CA . ARG B 2 677 ? 87.584 95.988 132.878 1.00 29.54 677 ARG 1 CA 1
ATOM 5528 C C . ARG B 2 677 ? 86.654 95.216 131.959 1.00 29.54 677 ARG 1 C 1
ATOM 5529 O O . ARG B 2 677 ? 86.896 95.111 130.754 1.00 29.54 677 ARG 1 O 1
ATOM 5537 N N . ASN B 2 678 ? 85.580 94.679 132.536 1.00 35.00 678 ASN 1 N 1
ATOM 5538 C CA . ASN B 2 678 ? 84.528 94.021 131.766 1.00 35.00 678 ASN 1 CA 1
ATOM 5539 C C . ASN B 2 678 ? 83.535 95.081 131.291 1.00 35.00 678 ASN 1 C 1
ATOM 5540 O O . ASN B 2 678 ? 82.381 95.147 131.715 1.00 35.00 678 ASN 1 O 1
ATOM 5545 N N . LEU B 2 679 ? 84.015 95.933 130.391 1.00 26.44 679 LEU 1 N 1
ATOM 5546 C CA . LEU B 2 679 ? 83.194 97.003 129.851 1.00 26.44 679 LEU 1 CA 1
ATOM 5547 C C . LEU B 2 679 ? 82.289 96.446 128.766 1.00 26.44 679 LEU 1 C 1
ATOM 5548 O O . LEU B 2 679 ? 82.740 95.712 127.883 1.00 26.44 679 LEU 1 O 1
ATOM 5553 N N . LEU B 2 680 ? 81.005 96.779 128.844 1.00 27.24 680 LEU 1 N 1
ATOM 5554 C CA . LEU B 2 680 ? 80.015 96.309 127.881 1.00 27.24 680 LEU 1 CA 1
ATOM 5555 C C . LEU B 2 680 ? 79.204 97.492 127.378 1.00 27.24 680 LEU 1 C 1
ATOM 5556 O O . LEU B 2 680 ? 78.169 97.845 127.959 1.00 27.24 680 LEU 1 O 1
ATOM 5561 N N . PRO B 2 681 ? 79.652 98.144 126.314 1.00 28.07 681 PRO 1 N 1
ATOM 5562 C CA . PRO B 2 681 ? 78.773 99.070 125.602 1.00 28.07 681 PRO 1 CA 1
ATOM 5563 C C . PRO B 2 681 ? 77.807 98.298 124.722 1.00 28.07 681 PRO 1 C 1
ATOM 5564 O O . PRO B 2 681 ? 78.084 97.180 124.284 1.00 28.07 681 PRO 1 O 1
ATOM 5568 N N . GLY B 2 682 ? 76.657 98.908 124.468 1.00 31.68 682 GLY 1 N 1
ATOM 5569 C CA . GLY B 2 682 ? 75.611 98.202 123.757 1.00 31.68 682 GLY 1 CA 1
ATOM 5570 C C . GLY B 2 682 ? 75.791 98.198 122.255 1.00 31.68 682 GLY 1 C 1
ATOM 5571 O O . GLY B 2 682 ? 76.879 97.913 121.748 1.00 31.68 682 GLY 1 O 1
ATOM 5572 N N . SER B 2 683 ? 74.720 98.501 121.529 1.00 36.56 683 SER 1 N 1
ATOM 5573 C CA . SER B 2 683 ? 74.788 98.641 120.087 1.00 36.56 683 SER 1 CA 1
ATOM 5574 C C . SER B 2 683 ? 74.682 100.086 119.629 1.00 36.56 683 SER 1 C 1
ATOM 5575 O O . SER B 2 683 ? 75.041 100.381 118.485 1.00 36.56 683 SER 1 O 1
ATOM 5578 N N . ASP B 2 684 ? 74.210 100.992 120.486 1.00 43.73 684 ASP 1 N 1
ATOM 5579 C CA . ASP B 2 684 ? 74.220 102.412 120.139 1.00 43.73 684 ASP 1 CA 1
ATOM 5580 C C . ASP B 2 684 ? 75.608 102.992 120.390 1.00 43.73 684 ASP 1 C 1
ATOM 5581 O O . ASP B 2 684 ? 76.307 103.370 119.444 1.00 43.73 684 ASP 1 O 1
ATOM 5586 N N . SER B 2 685 ? 76.005 103.049 121.667 1.00 30.94 685 SER 1 N 1
ATOM 5587 C CA . SER B 2 685 ? 77.392 103.112 122.152 1.00 30.94 685 SER 1 CA 1
ATOM 5588 C C . SER B 2 685 ? 78.230 104.218 121.507 1.00 30.94 685 SER 1 C 1
ATOM 5589 O O . SER B 2 685 ? 79.185 103.958 120.777 1.00 30.94 685 SER 1 O 1
ATOM 5592 N N . GLN B 2 686 ? 77.859 105.466 121.772 1.00 23.35 686 GLN 1 N 1
ATOM 5593 C CA . GLN B 2 686 ? 78.625 106.579 121.231 1.00 23.35 686 GLN 1 CA 1
ATOM 5594 C C . GLN B 2 686 ? 79.900 106.784 122.036 1.00 23.35 686 GLN 1 C 1
ATOM 5595 O O . GLN B 2 686 ? 79.866 106.900 123.264 1.00 23.35 686 GLN 1 O 1
ATOM 5601 N N . LEU B 2 687 ? 81.024 106.814 121.337 1.00 22.07 687 LEU 1 N 1
ATOM 5602 C CA . LEU B 2 687 ? 82.335 107.040 121.932 1.00 22.07 687 LEU 1 CA 1
ATOM 5603 C C . LEU B 2 687 ? 82.658 108.518 121.768 1.00 22.07 687 LEU 1 C 1
ATOM 5604 O O . LEU B 2 687 ? 82.847 108.996 120.647 1.00 22.07 687 LEU 1 O 1
ATOM 5609 N N . ILE B 2 688 ? 82.693 109.249 122.876 1.00 20.61 688 ILE 1 N 1
ATOM 5610 C CA . ILE B 2 688 ? 82.816 110.697 122.833 1.00 20.61 688 ILE 1 CA 1
ATOM 5611 C C . ILE B 2 688 ? 84.122 111.120 123.490 1.00 20.61 688 ILE 1 C 1
ATOM 5612 O O . ILE B 2 688 ? 84.680 110.427 124.342 1.00 20.61 688 ILE 1 O 1
ATOM 5617 N N . SER B 2 689 ? 84.611 112.279 123.067 1.00 20.54 689 SER 1 N 1
ATOM 5618 C CA . SER B 2 689 ? 85.827 112.862 123.606 1.00 20.54 689 SER 1 CA 1
ATOM 5619 C C . SER B 2 689 ? 85.530 114.273 124.075 1.00 20.54 689 SER 1 C 1
ATOM 5620 O O . SER B 2 689 ? 84.755 115.000 123.449 1.00 20.54 689 SER 1 O 1
ATOM 5623 N N . ILE B 2 690 ? 86.151 114.649 125.190 1.00 18.45 690 ILE 1 N 1
ATOM 5624 C CA . ILE B 2 690 ? 85.873 115.903 125.868 1.00 18.45 690 ILE 1 CA 1
ATOM 5625 C C . ILE B 2 690 ? 87.196 116.639 126.031 1.00 18.45 690 ILE 1 C 1
ATOM 5626 O O . ILE B 2 690 ? 88.134 116.098 126.627 1.00 18.45 690 ILE 1 O 1
ATOM 5631 N N . PRO B 2 691 ? 87.336 117.847 125.486 1.00 24.30 691 PRO 1 N 1
ATOM 5632 C CA . PRO B 2 691 ? 88.560 118.624 125.698 1.00 24.30 691 PRO 1 CA 1
ATOM 5633 C C . PRO B 2 691 ? 88.541 119.304 127.058 1.00 24.30 691 PRO 1 C 1
ATOM 5634 O O . PRO B 2 691 ? 87.588 120.002 127.412 1.00 24.30 691 PRO 1 O 1
ATOM 5638 N N . THR B 2 692 ? 89.588 119.075 127.827 1.00 26.66 692 THR 1 N 1
ATOM 5639 C CA . THR B 2 692 ? 89.792 119.748 129.092 1.00 26.66 692 THR 1 CA 1
ATOM 5640 C C . THR B 2 692 ? 90.690 120.962 128.876 1.00 26.66 692 THR 1 C 1
ATOM 5641 O O . THR B 2 692 ? 90.913 121.409 127.749 1.00 26.66 692 THR 1 O 1
ATOM 5645 N N . ASN B 2 693 ? 91.205 121.511 129.972 1.00 35.93 693 ASN 1 N 1
ATOM 5646 C CA . ASN B 2 693 ? 92.441 122.280 129.933 1.00 35.93 693 ASN 1 CA 1
ATOM 5647 C C . ASN B 2 693 ? 93.589 121.274 129.963 1.00 35.93 693 ASN 1 C 1
ATOM 5648 O O . ASN B 2 693 ? 93.358 120.063 129.905 1.00 35.93 693 ASN 1 O 1
ATOM 5653 N N . LEU B 2 694 ? 94.833 121.758 130.077 1.00 35.85 694 LEU 1 N 1
ATOM 5654 C CA . LEU B 2 694 ? 96.033 120.915 130.164 1.00 35.85 694 LEU 1 CA 1
ATOM 5655 C C . LEU B 2 694 ? 96.151 120.014 128.928 1.00 35.85 694 LEU 1 C 1
ATOM 5656 O O . LEU B 2 694 ? 95.881 118.814 128.973 1.00 35.85 694 LEU 1 O 1
ATOM 5661 N N . GLU B 2 695 ? 96.511 120.668 127.818 1.00 29.93 695 GLU 1 N 1
ATOM 5662 C CA . GLU B 2 695 ? 96.451 120.237 126.418 1.00 29.93 695 GLU 1 CA 1
ATOM 5663 C C . GLU B 2 695 ? 96.727 118.761 126.130 1.00 29.93 695 GLU 1 C 1
ATOM 5664 O O . GLU B 2 695 ? 96.073 118.171 125.267 1.00 29.93 695 GLU 1 O 1
ATOM 5670 N N . SER B 2 696 ? 97.666 118.155 126.862 1.00 27.48 696 SER 1 N 1
ATOM 5671 C CA . SER B 2 696 ? 98.109 116.792 126.573 1.00 27.48 696 SER 1 CA 1
ATOM 5672 C C . SER B 2 696 ? 97.020 115.743 126.783 1.00 27.48 696 SER 1 C 1
ATOM 5673 O O . SER B 2 696 ? 97.065 114.684 126.149 1.00 27.48 696 SER 1 O 1
ATOM 5676 N N . THR B 2 697 ? 96.042 116.003 127.646 1.00 22.07 697 THR 1 N 1
ATOM 5677 C CA . THR B 2 697 ? 95.055 114.999 128.017 1.00 22.07 697 THR 1 CA 1
ATOM 5678 C C . THR B 2 697 ? 93.703 115.289 127.378 1.00 22.07 697 THR 1 C 1
ATOM 5679 O O . THR B 2 697 ? 93.399 116.421 126.994 1.00 22.07 697 THR 1 O 1
ATOM 5683 N N . SER B 2 698 ? 92.886 114.242 127.282 1.00 19.59 698 SER 1 N 1
ATOM 5684 C CA . SER B 2 698 ? 91.527 114.361 126.772 1.00 19.59 698 SER 1 CA 1
ATOM 5685 C C . SER B 2 698 ? 90.662 113.291 127.418 1.00 19.59 698 SER 1 C 1
ATOM 5686 O O . SER B 2 698 ? 91.109 112.156 127.593 1.00 19.59 698 SER 1 O 1
ATOM 5689 N N . ILE B 2 699 ? 89.428 113.648 127.767 1.00 23.89 699 ILE 1 N 1
ATOM 5690 C CA . ILE B 2 699 ? 88.532 112.702 128.424 1.00 23.89 699 ILE 1 CA 1
ATOM 5691 C C . ILE B 2 699 ? 87.856 111.846 127.362 1.00 23.89 699 ILE 1 C 1
ATOM 5692 O O . ILE B 2 699 ? 87.241 112.368 126.432 1.00 23.89 699 ILE 1 O 1
ATOM 5697 N N . ILE B 2 700 ? 87.968 110.531 127.492 1.00 39.27 700 ILE 1 N 1
ATOM 5698 C CA . ILE B 2 700 ? 87.310 109.593 126.590 1.00 39.27 700 ILE 1 CA 1
ATOM 5699 C C . ILE B 2 700 ? 86.191 108.909 127.357 1.00 39.27 700 ILE 1 C 1
ATOM 5700 O O . ILE B 2 700 ? 86.450 108.198 128.333 1.00 39.27 700 ILE 1 O 1
ATOM 5705 N N . CYS B 2 701 ? 84.951 109.124 126.929 1.00 28.05 701 CYS 1 N 1
ATOM 5706 C CA . CYS B 2 701 ? 83.801 108.464 127.523 1.00 28.05 701 CYS 1 CA 1
ATOM 5707 C C . CYS B 2 701 ? 83.129 107.571 126.488 1.00 28.05 701 CYS 1 C 1
ATOM 5708 O O . CYS B 2 701 ? 83.257 107.776 125.282 1.00 28.05 701 CYS 1 O 1
ATOM 5711 N N . ASP B 2 702 ? 82.415 106.568 126.983 1.00 29.95 702 ASP 1 N 1
ATOM 5712 C CA . ASP B 2 702 ? 81.863 105.493 126.165 1.00 29.95 702 ASP 1 CA 1
ATOM 5713 C C . ASP B 2 702 ? 80.422 105.209 126.567 1.00 29.95 702 ASP 1 C 1
ATOM 5714 O O . ASP B 2 702 ? 80.071 104.094 126.952 1.00 29.95 702 ASP 1 O 1
ATOM 5719 N N . LEU B 2 703 ? 79.593 106.250 126.563 1.00 26.73 703 LEU 1 N 1
ATOM 5720 C CA . LEU B 2 703 ? 78.192 106.129 126.944 1.00 26.73 703 LEU 1 CA 1
ATOM 5721 C C . LEU B 2 703 ? 77.429 105.180 126.023 1.00 26.73 703 LEU 1 C 1
ATOM 5722 O O . LEU B 2 703 ? 77.762 105.013 124.850 1.00 26.73 703 LEU 1 O 1
ATOM 5727 N N . GLY B 2 704 ? 76.386 104.563 126.572 1.00 32.27 704 GLY 1 N 1
ATOM 5728 C CA . GLY B 2 704 ? 75.434 103.810 125.781 1.00 32.27 704 GLY 1 CA 1
ATOM 5729 C C . GLY B 2 704 ? 74.892 102.536 126.398 1.00 32.27 704 GLY 1 C 1
ATOM 5730 O O . GLY B 2 704 ? 73.720 102.216 126.184 1.00 32.27 704 GLY 1 O 1
ATOM 5731 N N . LEU B 2 705 ? 75.698 101.793 127.133 1.00 32.00 705 LEU 1 N 1
ATOM 5732 C CA . LEU B 2 705 ? 75.139 100.870 128.119 1.00 32.00 705 LEU 1 CA 1
ATOM 5733 C C . LEU B 2 705 ? 75.841 100.976 129.460 1.00 32.00 705 LEU 1 C 1
ATOM 5734 O O . LEU B 2 705 ? 75.178 100.980 130.500 1.00 32.00 705 LEU 1 O 1
ATOM 5739 N N . ASP B 2 706 ? 77.165 101.091 129.459 1.00 31.97 706 ASP 1 N 1
ATOM 5740 C CA . ASP B 2 706 ? 77.957 101.414 130.636 1.00 31.97 706 ASP 1 CA 1
ATOM 5741 C C . ASP B 2 706 ? 78.749 102.665 130.305 1.00 31.97 706 ASP 1 C 1
ATOM 5742 O O . ASP B 2 706 ? 79.556 102.650 129.371 1.00 31.97 706 ASP 1 O 1
ATOM 5747 N N . VAL B 2 707 ? 78.530 103.739 131.055 1.00 29.34 707 VAL 1 N 1
ATOM 5748 C CA . VAL B 2 707 ? 79.342 104.937 130.879 1.00 29.34 707 VAL 1 CA 1
ATOM 5749 C C . VAL B 2 707 ? 80.709 104.660 131.492 1.00 29.34 707 VAL 1 C 1
ATOM 5750 O O . VAL B 2 707 ? 80.846 104.525 132.708 1.00 29.34 707 VAL 1 O 1
ATOM 5754 N N . PHE B 2 708 ? 81.711 104.515 130.638 1.00 39.27 708 PHE 1 N 1
ATOM 5755 C CA . PHE B 2 708 ? 83.105 104.442 131.036 1.00 39.27 708 PHE 1 CA 1
ATOM 5756 C C . PHE B 2 708 ? 83.753 105.766 130.673 1.00 39.27 708 PHE 1 C 1
ATOM 5757 O O . PHE B 2 708 ? 83.523 106.291 129.586 1.00 39.27 708 PHE 1 O 1
ATOM 5765 N N . CYS B 2 709 ? 84.549 106.318 131.577 1.00 31.33 709 CYS 1 N 1
ATOM 5766 C CA . CYS B 2 709 ? 85.306 107.509 131.231 1.00 31.33 709 CYS 1 CA 1
ATOM 5767 C C . CYS B 2 709 ? 86.726 107.384 131.747 1.00 31.33 709 CYS 1 C 1
ATOM 5768 O O . CYS B 2 709 ? 86.961 106.891 132.851 1.00 31.33 709 CYS 1 O 1
ATOM 5771 N N . THR B 2 710 ? 87.664 107.838 130.928 1.00 23.71 710 THR 1 N 1
ATOM 5772 C CA . THR B 2 710 ? 89.080 107.806 131.233 1.00 23.71 710 THR 1 CA 1
ATOM 5773 C C . THR B 2 710 ? 89.691 109.087 130.698 1.00 23.71 710 THR 1 C 1
ATOM 5774 O O . THR B 2 710 ? 89.006 109.923 130.109 1.00 23.71 710 THR 1 O 1
ATOM 5778 N N . ARG B 2 711 ? 90.993 109.242 130.891 1.00 27.07 711 ARG 1 N 1
ATOM 5779 C CA . ARG B 2 711 ? 91.730 110.341 130.292 1.00 27.07 711 ARG 1 CA 1
ATOM 5780 C C . ARG B 2 711 ? 92.927 109.766 129.561 1.00 27.07 711 ARG 1 C 1
ATOM 5781 O O . ARG B 2 711 ? 93.706 109.009 130.145 1.00 27.07 711 ARG 1 O 1
ATOM 5789 N N . ILE B 2 712 ? 93.067 110.115 128.290 1.00 21.01 712 ILE 1 N 1
ATOM 5790 C CA . ILE B 2 712 ? 94.173 109.617 127.487 1.00 21.01 712 ILE 1 CA 1
ATOM 5791 C C . ILE B 2 712 ? 95.105 110.770 127.153 1.00 21.01 712 ILE 1 C 1
ATOM 5792 O O . ILE B 2 712 ? 94.705 111.940 127.102 1.00 21.01 712 ILE 1 O 1
ATOM 5797 N N . THR B 2 713 ? 96.377 110.424 126.977 1.00 22.91 713 THR 1 N 1
ATOM 5798 C CA . THR B 2 713 ? 97.410 111.337 126.492 1.00 22.91 713 THR 1 CA 1
ATOM 5799 C C . THR B 2 713 ? 98.023 110.694 125.259 1.00 22.91 713 THR 1 C 1
ATOM 5800 O O . THR B 2 713 ? 98.832 109.758 125.387 1.00 22.91 713 THR 1 O 1
ATOM 5804 N N . PRO B 2 714 ? 97.656 111.132 124.052 1.00 22.80 714 PRO 1 N 1
ATOM 5805 C CA . PRO B 2 714 ? 98.186 110.466 122.851 1.00 22.80 714 PRO 1 CA 1
ATOM 5806 C C . PRO B 2 714 ? 99.656 110.749 122.601 1.00 22.80 714 PRO 1 C 1
ATOM 5807 O O . PRO B 2 714 ? 100.383 109.858 122.146 1.00 22.80 714 PRO 1 O 1
ATOM 5811 N N . SER B 2 715 ? 100.117 111.964 122.893 1.00 27.09 715 SER 1 N 1
ATOM 5812 C CA . SER B 2 715 ? 101.512 112.341 122.724 1.00 27.09 715 SER 1 CA 1
ATOM 5813 C C . SER B 2 715 ? 102.298 112.247 124.024 1.00 27.09 715 SER 1 C 1
ATOM 5814 O O . SER B 2 715 ? 103.393 112.810 124.121 1.00 27.09 715 SER 1 O 1
ATOM 5817 N N . GLY B 2 716 ? 101.766 111.555 125.019 1.00 28.87 716 GLY 1 N 1
ATOM 5818 C CA . GLY B 2 716 ? 102.335 111.572 126.346 1.00 28.87 716 GLY 1 CA 1
ATOM 5819 C C . GLY B 2 716 ? 101.893 112.794 127.132 1.00 28.87 716 GLY 1 C 1
ATOM 5820 O O . GLY B 2 716 ? 101.475 113.809 126.583 1.00 28.87 716 GLY 1 O 1
ATOM 5821 N N . GLN B 2 717 ? 101.978 112.681 128.452 1.00 34.92 717 GLN 1 N 1
ATOM 5822 C CA . GLN B 2 717 ? 101.579 113.786 129.320 1.00 34.92 717 GLN 1 CA 1
ATOM 5823 C C . GLN B 2 717 ? 102.738 114.767 129.403 1.00 34.92 717 GLN 1 C 1
ATOM 5824 O O . GLN B 2 717 ? 103.589 114.688 130.288 1.00 34.92 717 GLN 1 O 1
ATOM 5830 N N . PHE B 2 718 ? 102.773 115.708 128.462 1.00 32.79 718 PHE 1 N 1
ATOM 5831 C CA . PHE B 2 718 ? 103.835 116.700 128.420 1.00 32.79 718 PHE 1 CA 1
ATOM 5832 C C . PHE B 2 718 ? 103.473 117.998 129.128 1.00 32.79 718 PHE 1 C 1
ATOM 5833 O O . PHE B 2 718 ? 104.356 118.830 129.352 1.00 32.79 718 PHE 1 O 1
ATOM 5841 N N . ASP B 2 719 ? 102.209 118.198 129.475 1.00 37.50 719 ASP 1 N 1
ATOM 5842 C CA . ASP B 2 719 ? 101.780 119.416 130.143 1.00 37.50 719 ASP 1 CA 1
ATOM 5843 C C . ASP B 2 719 ? 101.767 119.291 131.657 1.00 37.50 719 ASP 1 C 1
ATOM 5844 O O . ASP B 2 719 ? 101.559 120.295 132.344 1.00 37.50 719 ASP 1 O 1
ATOM 5849 N N . LEU B 2 720 ? 101.988 118.097 132.191 1.00 43.30 720 LEU 1 N 1
ATOM 5850 C CA . LEU B 2 720 ? 101.845 117.847 133.614 1.00 43.30 720 LEU 1 CA 1
ATOM 5851 C C . LEU B 2 720 ? 103.029 117.027 134.099 1.00 43.30 720 LEU 1 C 1
ATOM 5852 O O . LEU B 2 720 ? 103.544 116.176 133.369 1.00 43.30 720 LEU 1 O 1
ATOM 5857 N N . MET B 2 721 ? 103.424 117.261 135.347 1.00 65.12 721 MET 1 N 1
ATOM 5858 C CA . MET B 2 721 ? 104.527 116.542 135.972 1.00 65.12 721 MET 1 CA 1
ATOM 5859 C C . MET B 2 721 ? 104.076 115.126 136.302 1.00 65.12 721 MET 1 C 1
ATOM 5860 O O . MET B 2 721 ? 102.992 114.926 136.851 1.00 65.12 721 MET 1 O 1
ATOM 5865 N N . SER B 2 722 ? 104.920 114.148 135.992 1.00 74.14 722 SER 1 N 1
ATOM 5866 C CA . SER B 2 722 ? 104.573 112.753 136.198 1.00 74.14 722 SER 1 CA 1
ATOM 5867 C C . SER B 2 722 ? 104.420 112.450 137.689 1.00 74.14 722 SER 1 C 1
ATOM 5868 O O . SER B 2 722 ? 105.070 113.083 138.526 1.00 74.14 722 SER 1 O 1
ATOM 5871 N N . PRO B 2 723 ? 103.529 111.516 138.047 1.00 75.53 723 PRO 1 N 1
ATOM 5872 C CA . PRO B 2 723 ? 103.435 111.107 139.460 1.00 75.53 723 PRO 1 CA 1
ATOM 5873 C C . PRO B 2 723 ? 104.689 110.419 139.967 1.00 75.53 723 PRO 1 C 1
ATOM 5874 O O . PRO B 2 723 ? 105.075 110.619 141.126 1.00 75.53 723 PRO 1 O 1
ATOM 5878 N N . THR B 2 724 ? 105.338 109.613 139.134 1.00 76.42 724 THR 1 N 1
ATOM 5879 C CA . THR B 2 724 ? 106.635 109.035 139.478 1.00 76.42 724 THR 1 CA 1
ATOM 5880 C C . THR B 2 724 ? 107.765 109.868 138.875 1.00 76.42 724 THR 1 C 1
ATOM 5881 O O . THR B 2 724 ? 108.606 109.378 138.120 1.00 76.42 724 THR 1 O 1
ATOM 5885 N N . PHE B 2 725 ? 107.765 111.155 139.214 1.00 70.04 725 PHE 1 N 1
ATOM 5886 C CA . PHE B 2 725 ? 108.868 112.042 138.875 1.00 70.04 725 PHE 1 CA 1
ATOM 5887 C C . PHE B 2 725 ? 109.896 111.985 139.995 1.00 70.04 725 PHE 1 C 1
ATOM 5888 O O . PHE B 2 725 ? 109.555 112.161 141.169 1.00 70.04 725 PHE 1 O 1
ATOM 5896 N N . GLU B 2 726 ? 111.151 111.733 139.630 1.00 72.69 726 GLU 1 N 1
ATOM 5897 C CA . GLU B 2 726 ? 112.208 111.461 140.602 1.00 72.69 726 GLU 1 CA 1
ATOM 5898 C C . GLU B 2 726 ? 112.654 112.768 141.253 1.00 72.69 726 GLU 1 C 1
ATOM 5899 O O . GLU B 2 726 ? 113.697 113.340 140.931 1.00 72.69 726 GLU 1 O 1
ATOM 5905 N N . LYS B 2 727 ? 111.835 113.248 142.196 1.00 68.28 727 LYS 1 N 1
ATOM 5906 C CA . LYS B 2 727 ? 112.222 114.406 142.996 1.00 68.28 727 LYS 1 CA 1
ATOM 5907 C C . LYS B 2 727 ? 113.277 114.044 144.030 1.00 68.28 727 LYS 1 C 1
ATOM 5908 O O . LYS B 2 727 ? 114.118 114.883 144.379 1.00 68.28 727 LYS 1 O 1
ATOM 5914 N N . GLY B 2 728 ? 113.240 112.807 144.531 1.00 70.41 728 GLY 1 N 1
ATOM 5915 C CA . GLY B 2 728 ? 114.194 112.394 145.548 1.00 70.41 728 GLY 1 CA 1
ATOM 5916 C C . GLY B 2 728 ? 115.607 112.293 145.009 1.00 70.41 728 GLY 1 C 1
ATOM 5917 O O . GLY B 2 728 ? 116.550 112.797 145.621 1.00 70.41 728 GLY 1 O 1
ATOM 5918 N N . LYS B 2 729 ? 115.767 111.665 143.840 1.00 67.19 729 LYS 1 N 1
ATOM 5919 C CA . LYS B 2 729 ? 117.079 111.601 143.205 1.00 67.19 729 LYS 1 CA 1
ATOM 5920 C C . LYS B 2 729 ? 117.532 112.973 142.721 1.00 67.19 729 LYS 1 C 1
ATOM 5921 O O . LYS B 2 729 ? 118.737 113.245 142.677 1.00 67.19 729 LYS 1 O 1
ATOM 5927 N N . LEU B 2 730 ? 116.580 113.852 142.396 1.00 65.15 730 LEU 1 N 1
ATOM 5928 C CA . LEU B 2 730 ? 116.894 115.229 142.025 1.00 65.15 730 LEU 1 CA 1
ATOM 5929 C C . LEU B 2 730 ? 117.521 115.982 143.195 1.00 65.15 730 LEU 1 C 1
ATOM 5930 O O . LEU B 2 730 ? 118.602 116.577 143.064 1.00 65.15 730 LEU 1 O 1
ATOM 5935 N N . LEU B 2 731 ? 116.858 115.951 144.356 1.00 67.07 731 LEU 1 N 1
ATOM 5936 C CA . LEU B 2 731 ? 117.405 116.596 145.545 1.00 67.07 731 LEU 1 CA 1
ATOM 5937 C C . LEU B 2 731 ? 118.673 115.906 146.034 1.00 67.07 731 LEU 1 C 1
ATOM 5938 O O . LEU B 2 731 ? 119.555 116.570 146.591 1.00 67.07 731 LEU 1 O 1
ATOM 5943 N N . ILE B 2 732 ? 118.798 114.595 145.804 1.00 66.96 732 ILE 1 N 1
ATOM 5944 C CA . ILE B 2 732 ? 120.014 113.873 146.167 1.00 66.96 732 ILE 1 CA 1
ATOM 5945 C C . ILE B 2 732 ? 121.191 114.337 145.314 1.00 66.96 732 ILE 1 C 1
ATOM 5946 O O . ILE B 2 732 ? 122.284 114.577 145.835 1.00 66.96 732 ILE 1 O 1
ATOM 5951 N N . THR B 2 733 ? 120.975 114.524 144.007 1.00 63.58 733 THR 1 N 1
ATOM 5952 C CA . THR B 2 733 ? 122.046 115.002 143.135 1.00 63.58 733 THR 1 CA 1
ATOM 5953 C C . THR B 2 733 ? 122.420 116.448 143.445 1.00 63.58 733 THR 1 C 1
ATOM 5954 O O . THR B 2 733 ? 123.607 116.802 143.423 1.00 63.58 733 THR 1 O 1
ATOM 5958 N N . ILE B 2 734 ? 121.427 117.283 143.773 1.00 60.85 734 ILE 1 N 1
ATOM 5959 C CA . ILE B 2 734 ? 121.711 118.675 144.125 1.00 60.85 734 ILE 1 CA 1
ATOM 5960 C C . ILE B 2 734 ? 122.492 118.758 145.438 1.00 60.85 734 ILE 1 C 1
ATOM 5961 O O . ILE B 2 734 ? 123.491 119.487 145.537 1.00 60.85 734 ILE 1 O 1
ATOM 5966 N N . PHE B 2 735 ? 122.085 117.979 146.448 1.00 64.16 735 PHE 1 N 1
ATOM 5967 C CA . PHE B 2 735 ? 122.796 117.971 147.722 1.00 64.16 735 PHE 1 CA 1
ATOM 5968 C C . PHE B 2 735 ? 124.177 117.335 147.600 1.00 64.16 735 PHE 1 C 1
ATOM 5969 O O . PHE B 2 735 ? 125.106 117.751 148.298 1.00 64.16 735 PHE 1 O 1
ATOM 5977 N N . VAL B 2 736 ? 124.340 116.361 146.701 1.00 59.62 736 VAL 1 N 1
ATOM 5978 C CA . VAL B 2 736 ? 125.646 115.751 146.480 1.00 59.62 736 VAL 1 CA 1
ATOM 5979 C C . VAL B 2 736 ? 126.594 116.745 145.819 1.00 59.62 736 VAL 1 C 1
ATOM 5980 O O . VAL B 2 736 ? 127.762 116.852 146.210 1.00 59.62 736 VAL 1 O 1
ATOM 5984 N N . LEU B 2 737 ? 126.099 117.522 144.847 1.00 54.68 737 LEU 1 N 1
ATOM 5985 C CA . LEU B 2 737 ? 126.935 118.551 144.229 1.00 54.68 737 LEU 1 CA 1
ATOM 5986 C C . LEU B 2 737 ? 127.293 119.656 145.220 1.00 54.68 737 LEU 1 C 1
ATOM 5987 O O . LEU B 2 737 ? 128.434 120.136 145.229 1.00 54.68 737 LEU 1 O 1
ATOM 5992 N N . LEU B 2 738 ? 126.343 120.042 146.083 1.00 55.43 738 LEU 1 N 1
ATOM 5993 C CA . LEU B 2 738 ? 126.628 121.031 147.123 1.00 55.43 738 LEU 1 CA 1
ATOM 5994 C C . LEU B 2 738 ? 127.666 120.521 148.119 1.00 55.43 738 LEU 1 C 1
ATOM 5995 O O . LEU B 2 738 ? 128.567 121.267 148.522 1.00 55.43 738 LEU 1 O 1
ATOM 6000 N N . VAL B 2 739 ? 127.575 119.244 148.499 1.00 54.06 739 VAL 1 N 1
ATOM 6001 C CA . VAL B 2 739 ? 128.511 118.667 149.459 1.00 54.06 739 VAL 1 CA 1
ATOM 6002 C C . VAL B 2 739 ? 129.903 118.533 148.848 1.00 54.06 739 VAL 1 C 1
ATOM 6003 O O . VAL B 2 739 ? 130.911 118.841 149.500 1.00 54.06 739 VAL 1 O 1
ATOM 6007 N N . ILE B 2 740 ? 129.980 118.127 147.576 1.00 53.00 740 ILE 1 N 1
ATOM 6008 C CA . ILE B 2 740 ? 131.272 117.984 146.909 1.00 53.00 740 ILE 1 CA 1
ATOM 6009 C C . ILE B 2 740 ? 131.936 119.346 146.714 1.00 53.00 740 ILE 1 C 1
ATOM 6010 O O . ILE B 2 740 ? 133.146 119.487 146.928 1.00 53.00 740 ILE 1 O 1
ATOM 6015 N N . THR B 2 741 ? 131.152 120.382 146.376 1.00 53.58 741 THR 1 N 1
ATOM 6016 C CA . THR B 2 741 ? 131.722 121.726 146.264 1.00 53.58 741 THR 1 CA 1
ATOM 6017 C C . THR B 2 741 ? 132.185 122.258 147.617 1.00 53.58 741 THR 1 C 1
ATOM 6018 O O . THR B 2 741 ? 133.278 122.829 147.718 1.00 53.58 741 THR 1 O 1
ATOM 6022 N N . TYR B 2 742 ? 131.385 122.054 148.670 1.00 55.85 742 TYR 1 N 1
ATOM 6023 C CA . TYR B 2 742 ? 131.749 122.554 149.992 1.00 55.85 742 TYR 1 CA 1
ATOM 6024 C C . TYR B 2 742 ? 132.944 121.810 150.577 1.00 55.85 742 TYR 1 C 1
ATOM 6025 O O . TYR B 2 742 ? 133.677 122.371 151.398 1.00 55.85 742 TYR 1 O 1
ATOM 6034 N N . PHE B 2 743 ? 133.164 120.561 150.170 1.00 56.35 743 PHE 1 N 1
ATOM 6035 C CA . PHE B 2 743 ? 134.317 119.818 150.660 1.00 56.35 743 PHE 1 CA 1
ATOM 6036 C C . PHE B 2 743 ? 135.566 120.028 149.815 1.00 56.35 743 PHE 1 C 1
ATOM 6037 O O . PHE B 2 743 ? 136.679 119.921 150.341 1.00 56.35 743 PHE 1 O 1
ATOM 6045 N N . ILE B 2 744 ? 135.416 120.323 148.520 1.00 53.57 744 ILE 1 N 1
ATOM 6046 C CA . ILE B 2 744 ? 136.577 120.535 147.661 1.00 53.57 744 ILE 1 CA 1
ATOM 6047 C C . ILE B 2 744 ? 137.005 121.996 147.615 1.00 53.57 744 ILE 1 C 1
ATOM 6048 O O . ILE B 2 744 ? 138.108 122.290 147.128 1.00 53.57 744 ILE 1 O 1
ATOM 6053 N N . ARG B 2 745 ? 136.183 122.917 148.123 1.00 57.04 745 ARG 1 N 1
ATOM 6054 C CA . ARG B 2 745 ? 136.579 124.324 148.169 1.00 57.04 745 ARG 1 CA 1
ATOM 6055 C C . ARG B 2 745 ? 137.781 124.632 149.074 1.00 57.04 745 ARG 1 C 1
ATOM 6056 O O . ARG B 2 745 ? 138.648 125.407 148.629 1.00 57.04 745 ARG 1 O 1
ATOM 6064 N N . PRO B 2 746 ? 137.925 124.091 150.303 1.00 53.84 746 PRO 1 N 1
ATOM 6065 C CA . PRO B 2 746 ? 139.178 124.353 151.037 1.00 53.84 746 PRO 1 CA 1
ATOM 6066 C C . PRO B 2 746 ? 140.407 123.710 150.416 1.00 53.84 746 PRO 1 C 1
ATOM 6067 O O . PRO B 2 746 ? 141.514 124.221 150.617 1.00 53.84 746 PRO 1 O 1
ATOM 6071 N N . SER B 2 747 ? 140.247 122.636 149.640 1.00 54.61 747 SER 1 N 1
ATOM 6072 C CA . SER B 2 747 ? 141.383 122.068 148.919 1.00 54.61 747 SER 1 CA 1
ATOM 6073 C C . SER B 2 747 ? 141.886 123.018 147.838 1.00 54.61 747 SER 1 C 1
ATOM 6074 O O . SER B 2 747 ? 143.098 123.162 147.647 1.00 54.61 747 SER 1 O 1
ATOM 6077 N N . VAL B 2 748 ? 140.972 123.707 147.152 1.00 51.71 748 VAL 1 N 1
ATOM 6078 C CA . VAL B 2 748 ? 141.371 124.695 146.152 1.00 51.71 748 VAL 1 CA 1
ATOM 6079 C C . VAL B 2 748 ? 141.944 125.935 146.827 1.00 51.71 748 VAL 1 C 1
ATOM 6080 O O . VAL B 2 748 ? 142.940 126.508 146.364 1.00 51.71 748 VAL 1 O 1
ATOM 6084 N N . SER B 2 749 ? 141.340 126.357 147.944 1.00 51.30 749 SER 1 N 1
ATOM 6085 C CA . SER B 2 749 ? 141.845 127.504 148.691 1.00 51.30 749 SER 1 CA 1
ATOM 6086 C C . SER B 2 749 ? 143.207 127.241 149.321 1.00 51.30 749 SER 1 C 1
ATOM 6087 O O . SER B 2 749 ? 143.942 128.194 149.594 1.00 51.30 749 SER 1 O 1
ATOM 6090 N N . ASN B 2 750 ? 143.555 125.977 149.560 1.00 51.70 750 ASN 1 N 1
ATOM 6091 C CA . ASN B 2 750 ? 144.890 125.620 150.015 1.00 51.70 750 ASN 1 CA 1
ATOM 6092 C C . ASN B 2 750 ? 145.867 125.433 148.864 1.00 51.70 750 ASN 1 C 1
ATOM 6093 O O . ASN B 2 750 ? 147.049 125.767 149.006 1.00 51.70 750 ASN 1 O 1
ATOM 6098 N N . LYS B 2 751 ? 145.402 124.932 147.716 1.00 51.13 751 LYS 1 N 1
ATOM 6099 C CA . LYS B 2 751 ? 146.302 124.735 146.586 1.00 51.13 751 LYS 1 CA 1
ATOM 6100 C C . LYS B 2 751 ? 146.700 126.056 145.940 1.00 51.13 751 LYS 1 C 1
ATOM 6101 O O . LYS B 2 751 ? 147.840 126.198 145.483 1.00 51.13 751 LYS 1 O 1
ATOM 6107 N N . LYS B 2 752 ? 145.790 127.036 145.906 1.00 46.26 752 LYS 1 N 1
ATOM 6108 C CA . LYS B 2 752 ? 146.159 128.359 145.407 1.00 46.26 752 LYS 1 CA 1
ATOM 6109 C C . LYS B 2 752 ? 147.143 129.046 146.345 1.00 46.26 752 LYS 1 C 1
ATOM 6110 O O . LYS B 2 752 ? 148.050 129.753 145.893 1.00 46.26 752 LYS 1 O 1
ATOM 6116 N N . LEU B 2 753 ? 147.001 128.818 147.652 1.00 44.40 753 LEU 1 N 1
ATOM 6117 C CA . LEU B 2 753 ? 147.947 129.367 148.617 1.00 44.40 753 LEU 1 CA 1
ATOM 6118 C C . LEU B 2 753 ? 149.315 128.706 148.490 1.00 44.40 753 LEU 1 C 1
ATOM 6119 O O . LEU B 2 753 ? 150.350 129.371 148.628 1.00 44.40 753 LEU 1 O 1
ATOM 6124 N N . LYS B 2 754 ? 149.336 127.399 148.215 1.00 46.10 754 LYS 1 N 1
ATOM 6125 C CA . LYS B 2 754 ? 150.598 126.709 147.965 1.00 46.10 754 LYS 1 CA 1
ATOM 6126 C C . LYS B 2 754 ? 151.241 127.181 146.668 1.00 46.10 754 LYS 1 C 1
ATOM 6127 O O . LYS B 2 754 ? 152.470 127.247 146.569 1.00 46.10 754 LYS 1 O 1
ATOM 6133 N N . SER B 2 755 ? 150.430 127.507 145.660 1.00 46.44 755 SER 1 N 1
ATOM 6134 C CA . SER B 2 755 ? 150.975 128.090 144.439 1.00 46.44 755 SER 1 CA 1
ATOM 6135 C C . SER B 2 755 ? 151.520 129.491 144.683 1.00 46.44 755 SER 1 C 1
ATOM 6136 O O . SER B 2 755 ? 152.491 129.899 144.036 1.00 46.44 755 SER 1 O 1
ATOM 6139 N N . GLN B 2 756 ? 150.913 130.237 145.608 1.00 44.12 756 GLN 1 N 1
ATOM 6140 C CA . GLN B 2 756 ? 151.422 131.564 145.937 1.00 44.12 756 GLN 1 CA 1
ATOM 6141 C C . GLN B 2 756 ? 152.711 131.498 146.745 1.00 44.12 756 GLN 1 C 1
ATOM 6142 O O . GLN B 2 756 ? 153.559 132.389 146.621 1.00 44.12 756 GLN 1 O 1
ATOM 6148 N N . TRP B 2 757 ? 152.883 130.470 147.575 1.00 41.84 757 TRP 1 N 1
ATOM 6149 C CA . TRP B 2 757 ? 154.023 130.427 148.487 1.00 41.84 757 TRP 1 CA 1
ATOM 6150 C C . TRP B 2 757 ? 155.153 129.515 148.024 1.00 41.84 757 TRP 1 C 1
ATOM 6151 O O . TRP B 2 757 ? 156.312 129.935 148.037 1.00 41.84 757 TRP 1 O 1
ATOM 6162 N N . LEU B 2 758 ? 154.851 128.270 147.634 1.00 49.28 758 LEU 1 N 1
ATOM 6163 C CA . LEU B 2 758 ? 155.918 127.328 147.294 1.00 49.28 758 LEU 1 CA 1
ATOM 6164 C C . LEU B 2 758 ? 156.592 127.701 145.981 1.00 49.28 758 LEU 1 C 1
ATOM 6165 O O . LEU B 2 758 ? 157.819 127.612 145.860 1.00 49.28 758 LEU 1 O 1
ATOM 6170 N N . ILE B 2 759 ? 155.812 128.120 144.992 1.00 54.29 759 ILE 1 N 1
ATOM 6171 C CA . ILE B 2 759 ? 156.359 128.484 143.694 1.00 54.29 759 ILE 1 CA 1
ATOM 6172 C C . ILE B 2 759 ? 156.836 129.928 143.722 1.00 54.29 759 ILE 1 C 1
ATOM 6173 O O . ILE B 2 759 ? 157.790 130.259 144.423 1.00 54.29 759 ILE 1 O 1
ATOM 6178 N N . MET C 3 1 ? 134.712 153.210 155.047 1.00 60.17 1 MET 2 N 1
ATOM 6179 C CA . MET C 3 1 ? 135.586 152.442 154.168 1.00 60.17 1 MET 2 CA 1
ATOM 6180 C C . MET C 3 1 ? 137.056 152.718 154.449 1.00 60.17 1 MET 2 C 1
ATOM 6181 O O . MET C 3 1 ? 137.891 152.624 153.553 1.00 60.17 1 MET 2 O 1
ATOM 6186 N N . LEU C 3 2 ? 137.367 153.064 155.700 1.00 50.85 2 LEU 2 N 1
ATOM 6187 C CA . LEU C 3 2 ? 138.758 153.234 156.101 1.00 50.85 2 LEU 2 CA 1
ATOM 6188 C C . LEU C 3 2 ? 139.490 151.902 156.179 1.00 50.85 2 LEU 2 C 1
ATOM 6189 O O . LEU C 3 2 ? 140.713 151.869 156.005 1.00 50.85 2 LEU 2 O 1
ATOM 6194 N N . LYS C 3 3 ? 138.761 150.808 156.413 1.00 49.57 3 LYS 2 N 1
ATOM 6195 C CA . LYS C 3 3 ? 139.376 149.487 156.472 1.00 49.57 3 LYS 2 CA 1
ATOM 6196 C C . LYS C 3 3 ? 139.921 149.069 155.113 1.00 49.57 3 LYS 2 C 1
ATOM 6197 O O . LYS C 3 3 ? 140.983 148.445 155.033 1.00 49.57 3 LYS 2 O 1
ATOM 6203 N N . ASP C 3 4 ? 139.232 149.443 154.032 1.00 49.93 4 ASP 2 N 1
ATOM 6204 C CA . ASP C 3 4 ? 139.731 149.141 152.694 1.00 49.93 4 ASP 2 CA 1
ATOM 6205 C C . ASP C 3 4 ? 140.953 149.984 152.354 1.00 49.93 4 ASP 2 C 1
ATOM 6206 O O . ASP C 3 4 ? 141.867 149.508 151.670 1.00 49.93 4 ASP 2 O 1
ATOM 6211 N N . LEU C 3 5 ? 140.998 151.230 152.837 1.00 40.87 5 LEU 2 N 1
ATOM 6212 C CA . LEU 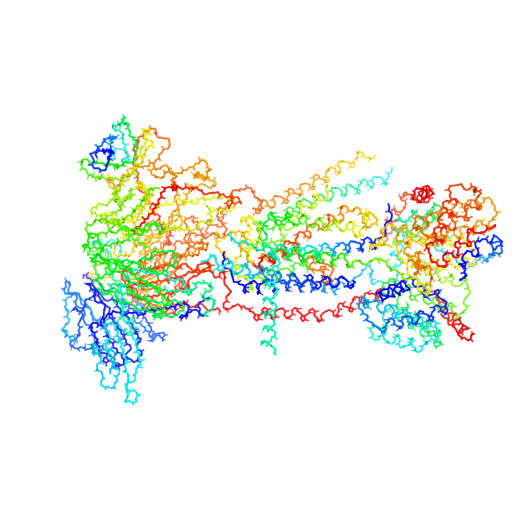C 3 5 ? 142.167 152.072 152.604 1.00 40.87 5 LEU 2 CA 1
ATOM 6213 C C . LEU C 3 5 ? 143.379 151.555 153.364 1.00 40.87 5 LEU 2 C 1
ATOM 6214 O O . LEU C 3 5 ? 144.490 151.532 152.823 1.00 40.87 5 LEU 2 O 1
ATOM 6219 N N . VAL C 3 6 ? 143.179 151.115 154.610 1.00 38.07 6 VAL 2 N 1
ATOM 6220 C CA . VAL C 3 6 ? 144.270 150.524 155.377 1.00 38.07 6 VAL 2 CA 1
ATOM 6221 C C . VAL C 3 6 ? 144.693 149.188 154.769 1.00 38.07 6 VAL 2 C 1
ATOM 6222 O O . VAL C 3 6 ? 145.887 148.870 154.737 1.00 38.07 6 VAL 2 O 1
ATOM 6226 N N . ARG C 3 7 ? 143.745 148.427 154.211 1.00 40.79 7 ARG 2 N 1
ATOM 6227 C CA . ARG C 3 7 ? 144.077 147.174 153.539 1.00 40.79 7 ARG 2 CA 1
ATOM 6228 C C . ARG C 3 7 ? 144.934 147.411 152.304 1.00 40.79 7 ARG 2 C 1
ATOM 6229 O O . ARG C 3 7 ? 145.955 146.746 152.117 1.00 40.79 7 ARG 2 O 1
ATOM 6237 N N . GLU C 3 8 ? 144.549 148.375 151.462 1.00 35.97 8 GLU 2 N 1
ATOM 6238 C CA . GLU C 3 8 ? 145.330 148.653 150.261 1.00 35.97 8 GLU 2 CA 1
ATOM 6239 C C . GLU C 3 8 ? 146.673 149.290 150.593 1.00 35.97 8 GLU 2 C 1
ATOM 6240 O O . GLU C 3 8 ? 147.661 149.031 149.896 1.00 35.97 8 GLU 2 O 1
ATOM 6246 N N . LYS C 3 9 ? 146.744 150.077 151.672 1.00 34.78 9 LYS 2 N 1
ATOM 6247 C CA . LYS C 3 9 ? 148.024 150.612 152.128 1.00 34.78 9 LYS 2 CA 1
ATOM 6248 C C . LYS C 3 9 ? 148.957 149.503 152.597 1.00 34.78 9 LYS 2 C 1
ATOM 6249 O O . LYS C 3 9 ? 150.136 149.482 152.227 1.00 34.78 9 LYS 2 O 1
ATOM 6255 N N . LEU C 3 10 ? 148.441 148.557 153.387 1.00 32.02 10 LEU 2 N 1
ATOM 6256 C CA . LEU C 3 10 ? 149.265 147.451 153.859 1.00 32.02 10 LEU 2 CA 1
ATOM 6257 C C . LEU C 3 10 ? 149.649 146.507 152.728 1.00 32.02 10 LEU 2 C 1
ATOM 6258 O O . LEU C 3 10 ? 150.752 145.957 152.739 1.00 32.02 10 LEU 2 O 1
ATOM 6263 N N . LEU C 3 11 ? 148.783 146.340 151.725 1.00 31.07 11 LEU 2 N 1
ATOM 6264 C CA . LEU C 3 11 ? 149.145 145.510 150.582 1.00 31.07 11 LEU 2 CA 1
ATOM 6265 C C . LEU C 3 11 ? 150.178 146.189 149.692 1.00 31.07 11 LEU 2 C 1
ATOM 6266 O O . LEU C 3 11 ? 151.007 145.504 149.086 1.00 31.07 11 LEU 2 O 1
ATOM 6271 N N . THR C 3 12 ? 150.159 147.522 149.598 1.00 30.28 12 THR 2 N 1
ATOM 6272 C CA . THR C 3 12 ? 151.216 148.194 148.848 1.00 30.28 12 THR 2 CA 1
ATOM 6273 C C . THR C 3 12 ? 152.533 148.209 149.608 1.00 30.28 12 THR 2 C 1
ATOM 6274 O O . THR C 3 12 ? 153.595 148.177 148.982 1.00 30.28 12 THR 2 O 1
ATOM 6278 N N . ILE C 3 13 ? 152.498 148.265 150.940 1.00 30.29 13 ILE 2 N 1
ATOM 6279 C CA . ILE C 3 13 ? 153.745 148.146 151.692 1.00 30.29 13 ILE 2 CA 1
ATOM 6280 C C . ILE C 3 13 ? 154.261 146.708 151.638 1.00 30.29 13 ILE 2 C 1
ATOM 6281 O O . ILE C 3 13 ? 155.474 146.475 151.625 1.00 30.29 13 ILE 2 O 1
ATOM 6286 N N . MET C 3 14 ? 153.364 145.725 151.540 1.00 31.69 14 MET 2 N 1
ATOM 6287 C CA . MET C 3 14 ? 153.794 144.334 151.432 1.00 31.69 14 MET 2 CA 1
ATOM 6288 C C . MET C 3 14 ? 154.390 144.038 150.061 1.00 31.69 14 MET 2 C 1
ATOM 6289 O O . MET C 3 14 ? 155.462 143.433 149.960 1.00 31.69 14 MET 2 O 1
ATOM 6294 N N . ASN C 3 15 ? 153.690 144.431 148.992 1.00 27.91 15 ASN 2 N 1
ATOM 6295 C CA . ASN C 3 15 ? 154.106 144.063 147.643 1.00 27.91 15 ASN 2 CA 1
ATOM 6296 C C . ASN C 3 15 ? 155.364 144.806 147.223 1.00 27.91 15 ASN 2 C 1
ATOM 6297 O O . ASN C 3 15 ? 156.279 144.211 146.644 1.00 27.91 15 ASN 2 O 1
ATOM 6302 N N . THR C 3 16 ? 155.429 146.103 147.502 1.00 26.19 16 THR 2 N 1
ATOM 6303 C CA . THR C 3 16 ? 156.600 146.887 147.149 1.00 26.19 16 THR 2 CA 1
ATOM 6304 C C . THR C 3 16 ? 157.701 146.809 148.193 1.00 26.19 16 THR 2 C 1
ATOM 6305 O O . THR C 3 16 ? 158.764 147.389 147.966 1.00 26.19 16 THR 2 O 1
ATOM 6309 N N . LYS C 3 17 ? 157.461 146.118 149.314 1.00 28.10 17 LYS 2 N 1
ATOM 6310 C CA . LYS C 3 17 ? 158.444 145.885 150.382 1.00 28.10 17 LYS 2 CA 1
ATOM 6311 C C . LYS C 3 17 ? 159.016 147.186 150.938 1.00 28.10 17 LYS 2 C 1
ATOM 6312 O O . LYS C 3 17 ? 160.225 147.325 151.123 1.00 28.10 17 LYS 2 O 1
ATOM 6318 N N . ALA C 3 18 ? 158.132 148.148 151.205 1.00 30.04 18 ALA 2 N 1
ATOM 6319 C CA . ALA C 3 18 ? 158.561 149.443 151.712 1.00 30.04 18 ALA 2 CA 1
ATOM 6320 C C . ALA C 3 18 ? 159.009 149.379 153.163 1.00 30.04 18 ALA 2 C 1
ATOM 6321 O O . ALA C 3 18 ? 159.767 150.252 153.598 1.00 30.04 18 ALA 2 O 1
ATOM 6323 N N . TYR C 3 19 ? 158.587 148.350 153.910 1.00 34.10 19 TYR 2 N 1
ATOM 6324 C CA . TYR C 3 19 ? 158.992 148.190 155.305 1.00 34.10 19 TYR 2 CA 1
ATOM 6325 C C . TYR C 3 19 ? 160.481 147.904 155.454 1.00 34.10 19 TYR 2 C 1
ATOM 6326 O O . TYR C 3 19 ? 161.019 148.056 156.556 1.00 34.10 19 TYR 2 O 1
ATOM 6335 N N . THR C 3 20 ? 161.140 147.467 154.379 1.00 38.46 20 THR 2 N 1
ATOM 6336 C CA . THR C 3 20 ? 162.593 147.383 154.350 1.00 38.46 20 THR 2 CA 1
ATOM 6337 C C . THR C 3 20 ? 163.239 148.747 154.568 1.00 38.46 20 THR 2 C 1
ATOM 6338 O O . THR C 3 20 ? 164.259 148.849 155.262 1.00 38.46 20 THR 2 O 1
ATOM 6342 N N . GLN C 3 21 ? 162.636 149.811 154.036 1.00 41.81 21 GLN 2 N 1
ATOM 6343 C CA . GLN C 3 21 ? 163.223 151.143 154.083 1.00 41.81 21 GLN 2 CA 1
ATOM 6344 C C . GLN C 3 21 ? 162.562 152.043 155.122 1.00 41.81 21 GLN 2 C 1
ATOM 6345 O O . GLN C 3 21 ? 162.681 153.268 155.038 1.00 41.81 21 GLN 2 O 1
ATOM 6351 N N . PHE C 3 22 ? 161.875 151.466 156.101 1.00 42.67 22 PHE 2 N 1
ATOM 6352 C CA . PHE C 3 22 ? 161.107 152.254 157.051 1.00 42.67 22 PHE 2 CA 1
ATOM 6353 C C . PHE C 3 22 ? 161.942 152.643 158.263 1.00 42.67 22 PHE 2 C 1
ATOM 6354 O O . PHE C 3 22 ? 162.866 151.932 158.667 1.00 42.67 22 PHE 2 O 1
ATOM 6362 N N . ASN C 3 23 ? 161.598 153.792 158.842 1.00 56.42 23 ASN 2 N 1
ATOM 6363 C CA . ASN C 3 23 ? 162.189 154.240 160.090 1.00 56.42 23 ASN 2 CA 1
ATOM 6364 C C . ASN C 3 23 ? 161.671 153.383 161.244 1.00 56.42 23 ASN 2 C 1
ATOM 6365 O O . ASN C 3 23 ? 160.657 152.698 161.104 1.00 56.42 23 ASN 2 O 1
ATOM 6370 N N . PRO C 3 24 ? 162.370 153.380 162.389 1.00 58.14 24 PRO 2 N 1
ATOM 6371 C CA . PRO C 3 24 ? 161.812 152.710 163.577 1.00 58.14 24 PRO 2 CA 1
ATOM 6372 C C . PRO C 3 24 ? 160.502 153.305 164.064 1.00 58.14 24 PRO 2 C 1
ATOM 6373 O O . PRO C 3 24 ? 159.657 152.563 164.580 1.00 58.14 24 PRO 2 O 1
ATOM 6377 N N . GLU C 3 25 ? 160.302 154.616 163.909 1.00 60.09 25 GLU 2 N 1
ATOM 6378 C CA . GLU C 3 25 ? 158.996 155.200 164.199 1.00 60.09 25 GLU 2 CA 1
ATOM 6379 C C . GLU C 3 25 ? 157.960 154.745 163.181 1.00 60.09 25 GLU 2 C 1
ATOM 6380 O O . GLU C 3 25 ? 156.819 154.426 163.542 1.00 60.09 25 GLU 2 O 1
ATOM 6386 N N . GLN C 3 26 ? 158.351 154.691 161.905 1.00 52.89 26 GLN 2 N 1
ATOM 6387 C CA . GLN C 3 26 ? 157.457 154.188 160.871 1.00 52.89 26 GLN 2 CA 1
ATOM 6388 C C . GLN C 3 26 ? 157.215 152.694 161.020 1.00 52.89 26 GLN 2 C 1
ATOM 6389 O O . GLN C 3 26 ? 156.108 152.226 160.747 1.00 52.89 26 GLN 2 O 1
ATOM 6395 N N . LEU C 3 27 ? 158.212 151.939 161.489 1.00 49.89 27 LEU 2 N 1
ATOM 6396 C CA . LEU C 3 27 ? 157.993 150.522 161.764 1.00 49.89 27 LEU 2 CA 1
ATOM 6397 C C . LEU C 3 27 ? 157.091 150.316 162.973 1.00 49.89 27 LEU 2 C 1
ATOM 6398 O O . LEU C 3 27 ? 156.307 149.363 162.996 1.00 49.89 27 LEU 2 O 1
ATOM 6403 N N . LEU C 3 28 ? 157.173 151.200 163.971 1.00 54.17 28 LEU 2 N 1
ATOM 6404 C CA . LEU C 3 28 ? 156.284 151.119 165.128 1.00 54.17 28 LEU 2 CA 1
ATOM 6405 C C . LEU C 3 28 ? 154.842 151.413 164.728 1.00 54.17 28 LEU 2 C 1
ATOM 6406 O O . LEU C 3 28 ? 153.919 150.678 165.110 1.00 54.17 28 LEU 2 O 1
ATOM 6411 N N . GLN C 3 29 ? 154.636 152.485 163.954 1.00 56.56 29 GLN 2 N 1
ATOM 6412 C CA . GLN C 3 29 ? 153.305 152.805 163.443 1.00 56.56 29 GLN 2 CA 1
ATOM 6413 C C . GLN C 3 29 ? 152.786 151.717 162.511 1.00 56.56 29 GLN 2 C 1
ATOM 6414 O O . GLN C 3 29 ? 151.590 151.403 162.527 1.00 56.56 29 GLN 2 O 1
ATOM 6420 N N . LEU C 3 30 ? 153.678 151.096 161.736 1.00 49.45 30 LEU 2 N 1
ATOM 6421 C CA . LEU C 3 30 ? 153.286 150.020 160.838 1.00 49.45 30 LEU 2 CA 1
ATOM 6422 C C . LEU C 3 30 ? 152.872 148.774 161.606 1.00 49.45 30 LEU 2 C 1
ATOM 6423 O O . LEU C 3 30 ? 151.886 148.127 161.246 1.00 49.45 30 LEU 2 O 1
ATOM 6428 N N . GLU C 3 31 ? 153.609 148.428 162.665 1.00 54.30 31 GLU 2 N 1
ATOM 6429 C CA . GLU C 3 31 ? 153.249 147.281 163.493 1.00 54.30 31 GLU 2 CA 1
ATOM 6430 C C . GLU C 3 31 ? 151.931 147.515 164.218 1.00 54.30 31 GLU 2 C 1
ATOM 6431 O O . GLU C 3 31 ? 151.102 146.601 164.314 1.00 54.30 31 GLU 2 O 1
ATOM 6437 N N . ASN C 3 32 ? 151.708 148.743 164.704 1.00 54.39 32 ASN 2 N 1
ATOM 6438 C CA . ASN C 3 32 ? 150.451 149.069 165.374 1.00 54.39 32 ASN 2 CA 1
ATOM 6439 C C . ASN C 3 32 ? 149.270 148.996 164.413 1.00 54.39 32 ASN 2 C 1
ATOM 6440 O O . ASN C 3 32 ? 148.250 148.368 164.722 1.00 54.39 32 ASN 2 O 1
ATOM 6445 N N . GLU C 3 33 ? 149.401 149.612 163.232 1.00 50.74 33 GLU 2 N 1
ATOM 6446 C CA . GLU C 3 33 ? 148.334 149.575 162.235 1.00 50.74 33 GLU 2 CA 1
ATOM 6447 C C . GLU C 3 33 ? 148.100 148.165 161.707 1.00 50.74 33 GLU 2 C 1
ATOM 6448 O O . GLU C 3 33 ? 146.953 147.774 161.466 1.00 50.74 33 GLU 2 O 1
ATOM 6454 N N . MET C 3 34 ? 149.164 147.371 161.583 1.00 50.25 34 MET 2 N 1
ATOM 6455 C CA . MET C 3 34 ? 149.044 146.017 161.065 1.00 50.25 34 MET 2 CA 1
ATOM 6456 C C . MET C 3 34 ? 148.378 145.091 162.076 1.00 50.25 34 MET 2 C 1
ATOM 6457 O O . MET C 3 34 ? 147.547 144.256 161.703 1.00 50.25 34 MET 2 O 1
ATOM 6462 N N . LYS C 3 35 ? 148.704 145.235 163.363 1.00 52.15 35 LYS 2 N 1
ATOM 6463 C CA . LYS C 3 35 ? 148.044 144.413 164.369 1.00 52.15 35 LYS 2 CA 1
ATOM 6464 C C . LYS C 3 35 ? 146.628 144.893 164.663 1.00 52.15 35 LYS 2 C 1
ATOM 6465 O O . LYS C 3 35 ? 145.795 144.096 165.105 1.00 52.15 35 LYS 2 O 1
ATOM 6471 N N . ILE C 3 36 ? 146.331 146.173 164.430 1.00 51.61 36 ILE 2 N 1
ATOM 6472 C CA . ILE C 3 36 ? 144.949 146.629 164.539 1.00 51.61 36 ILE 2 CA 1
ATOM 6473 C C . ILE C 3 36 ? 144.118 146.089 163.379 1.00 51.61 36 ILE 2 C 1
ATOM 6474 O O . ILE C 3 36 ? 142.991 145.615 163.572 1.00 51.61 36 ILE 2 O 1
ATOM 6479 N N . TYR C 3 37 ? 144.679 146.099 162.165 1.00 47.97 37 TYR 2 N 1
ATOM 6480 C CA . TYR C 3 37 ? 143.929 145.644 160.998 1.00 47.97 37 TYR 2 CA 1
ATOM 6481 C C . TYR C 3 37 ? 143.765 144.127 160.981 1.00 47.97 37 TYR 2 C 1
ATOM 6482 O O . TYR C 3 37 ? 142.685 143.622 160.658 1.00 47.97 37 TYR 2 O 1
ATOM 6491 N N . MET C 3 38 ? 144.820 143.381 161.309 1.00 54.99 38 MET 2 N 1
ATOM 6492 C CA . MET C 3 38 ? 144.771 141.928 161.199 1.00 54.99 38 MET 2 CA 1
ATOM 6493 C C . MET C 3 38 ? 144.016 141.264 162.342 1.00 54.99 38 MET 2 C 1
ATOM 6494 O O . MET C 3 38 ? 143.759 140.057 162.271 1.00 54.99 38 MET 2 O 1
ATOM 6499 N N . LYS C 3 39 ? 143.657 142.012 163.382 1.00 57.84 39 LYS 2 N 1
ATOM 6500 C CA . LYS C 3 39 ? 142.784 141.539 164.455 1.00 57.84 39 LYS 2 CA 1
ATOM 6501 C C . LYS C 3 39 ? 141.380 142.104 164.304 1.00 57.84 39 LYS 2 C 1
ATOM 6502 O O . LYS C 3 39 ? 140.747 142.505 165.283 1.00 57.84 39 LYS 2 O 1
ATOM 6508 N N . SER C 3 40 ? 140.880 142.150 163.075 1.00 60.39 40 SER 2 N 1
ATOM 6509 C CA . SER C 3 40 ? 139.641 142.847 162.753 1.00 60.39 40 SER 2 CA 1
ATOM 6510 C C . SER C 3 40 ? 138.926 142.049 161.669 1.00 60.39 40 SER 2 C 1
ATOM 6511 O O . SER C 3 40 ? 139.199 140.859 161.478 1.00 60.39 40 SER 2 O 1
ATOM 6514 N N . GLY C 3 41 ? 137.996 142.717 160.977 1.00 60.18 41 GLY 2 N 1
ATOM 6515 C CA . GLY C 3 41 ? 137.010 142.152 160.065 1.00 60.18 41 GLY 2 CA 1
ATOM 6516 C C . GLY C 3 41 ? 137.390 141.033 159.114 1.00 60.18 41 GLY 2 C 1
ATOM 6517 O O . GLY C 3 41 ? 136.767 139.966 159.165 1.00 60.18 41 GLY 2 O 1
ATOM 6518 N N . ASP C 3 42 ? 138.395 141.272 158.260 1.00 57.92 42 ASP 2 N 1
ATOM 6519 C CA . ASP C 3 42 ? 138.932 140.296 157.300 1.00 57.92 42 ASP 2 CA 1
ATOM 6520 C C . ASP C 3 42 ? 137.839 139.794 156.349 1.00 57.92 42 ASP 2 C 1
ATOM 6521 O O . ASP C 3 42 ? 137.466 138.619 156.346 1.00 57.92 42 ASP 2 O 1
ATOM 6526 N N . SER C 3 43 ? 137.316 140.718 155.546 1.00 51.03 43 SER 2 N 1
ATOM 6527 C CA . SER C 3 43 ? 136.263 140.401 154.591 1.00 51.03 43 SER 2 CA 1
ATOM 6528 C C . SER C 3 43 ? 136.762 140.459 153.154 1.00 51.03 43 SER 2 C 1
ATOM 6529 O O . SER C 3 43 ? 136.650 139.475 152.419 1.00 51.03 43 SER 2 O 1
ATOM 6532 N N . ALA C 3 44 ? 137.319 141.593 152.732 1.00 47.38 44 ALA 2 N 1
ATOM 6533 C CA . ALA C 3 44 ? 137.875 141.715 151.393 1.00 47.38 44 ALA 2 CA 1
ATOM 6534 C C . ALA C 3 44 ? 139.307 141.217 151.306 1.00 47.38 44 ALA 2 C 1
ATOM 6535 O O . ALA C 3 44 ? 139.794 140.963 150.199 1.00 47.38 44 ALA 2 O 1
ATOM 6537 N N . LEU C 3 45 ? 139.985 141.076 152.440 1.00 43.01 45 LEU 2 N 1
ATOM 6538 C CA . LEU C 3 45 ? 141.340 140.544 152.462 1.00 43.01 45 LEU 2 CA 1
ATOM 6539 C C . LEU C 3 45 ? 141.303 139.047 152.190 1.00 43.01 45 LEU 2 C 1
ATOM 6540 O O . LEU C 3 45 ? 140.690 138.288 152.947 1.00 43.01 45 LEU 2 O 1
ATOM 6545 N N . THR C 3 46 ? 141.962 138.620 151.116 1.00 43.04 46 THR 2 N 1
ATOM 6546 C CA . THR C 3 46 ? 141.974 137.213 150.752 1.00 43.04 46 THR 2 CA 1
ATOM 6547 C C . THR C 3 46 ? 142.910 136.436 151.676 1.00 43.04 46 THR 2 C 1
ATOM 6548 O O . THR C 3 46 ? 143.559 136.990 152.566 1.00 43.04 46 THR 2 O 1
ATOM 6552 N N . GLU C 3 47 ? 142.978 135.123 151.459 1.00 50.66 47 GLU 2 N 1
ATOM 6553 C CA . GLU C 3 47 ? 143.799 134.273 152.312 1.00 50.66 47 GLU 2 CA 1
ATOM 6554 C C . GLU C 3 47 ? 145.282 134.448 152.011 1.00 50.66 47 GLU 2 C 1
ATOM 6555 O O . GLU C 3 47 ? 146.095 134.572 152.937 1.00 50.66 47 GLU 2 O 1
ATOM 6561 N N . GLY C 3 48 ? 145.639 134.470 150.723 1.00 42.06 48 GLY 2 N 1
ATOM 6562 C CA . GLY C 3 48 ? 147.029 134.669 150.345 1.00 42.06 48 GLY 2 CA 1
ATOM 6563 C C . GLY C 3 48 ? 147.548 136.039 150.729 1.00 42.06 48 GLY 2 C 1
ATOM 6564 O O . GLY C 3 48 ? 148.685 136.174 151.187 1.00 42.06 48 GLY 2 O 1
ATOM 6565 N N . ASN C 3 49 ? 146.709 137.068 150.578 1.00 39.74 49 ASN 2 N 1
ATOM 6566 C CA . ASN C 3 49 ? 147.068 138.399 151.051 1.00 39.74 49 ASN 2 CA 1
ATOM 6567 C C . ASN C 3 49 ? 147.191 138.441 152.566 1.00 39.74 49 ASN 2 C 1
ATOM 6568 O O . ASN C 3 49 ? 148.043 139.165 153.087 1.00 39.74 49 ASN 2 O 1
ATOM 6573 N N . TYR C 3 50 ? 146.384 137.651 153.282 1.00 44.14 50 TYR 2 N 1
ATOM 6574 C CA . TYR C 3 50 ? 146.497 137.598 154.737 1.00 44.14 50 TYR 2 CA 1
ATOM 6575 C C . TYR C 3 50 ? 147.818 136.979 155.171 1.00 44.14 50 TYR 2 C 1
ATOM 6576 O O . TYR C 3 50 ? 148.477 137.490 156.082 1.00 44.14 50 TYR 2 O 1
ATOM 6585 N N . PHE C 3 51 ? 148.236 135.892 154.524 1.00 43.92 51 PHE 2 N 1
ATOM 6586 C CA . PHE C 3 51 ? 149.495 135.281 154.937 1.00 43.92 51 PHE 2 CA 1
ATOM 6587 C C . PHE C 3 51 ? 150.704 136.061 154.436 1.00 43.92 51 PHE 2 C 1
ATOM 6588 O O . PHE C 3 51 ? 151.757 136.041 155.084 1.00 43.92 51 PHE 2 O 1
ATOM 6596 N N . PHE C 3 52 ? 150.558 136.807 153.340 1.00 38.83 52 PHE 2 N 1
ATOM 6597 C CA . PHE C 3 52 ? 151.614 137.727 152.933 1.00 38.83 52 PHE 2 CA 1
ATOM 6598 C C . PHE C 3 52 ? 151.744 138.894 153.908 1.00 38.83 52 PHE 2 C 1
ATOM 6599 O O . PHE C 3 52 ? 152.861 139.311 154.243 1.00 38.83 52 PHE 2 O 1
ATOM 6607 N N . LEU C 3 53 ? 150.613 139.418 154.392 1.00 39.08 53 LEU 2 N 1
ATOM 6608 C CA . LEU C 3 53 ? 150.657 140.452 155.420 1.00 39.08 53 LEU 2 CA 1
ATOM 6609 C C . LEU C 3 53 ? 151.187 139.908 156.737 1.00 39.08 53 LEU 2 C 1
ATOM 6610 O O . LEU C 3 53 ? 151.814 140.646 157.498 1.00 39.08 53 LEU 2 O 1
ATOM 6615 N N . MET C 3 54 ? 150.975 138.621 157.012 1.00 48.64 54 MET 2 N 1
ATOM 6616 C CA . MET C 3 54 ? 151.534 138.039 158.226 1.00 48.64 54 MET 2 CA 1
ATOM 6617 C C . MET C 3 54 ? 153.038 137.821 158.103 1.00 48.64 54 MET 2 C 1
ATOM 6618 O O . MET C 3 54 ? 153.760 137.953 159.095 1.00 48.64 54 MET 2 O 1
ATOM 6623 N N . GLU C 3 55 ? 153.530 137.510 156.899 1.00 41.32 55 GLU 2 N 1
ATOM 6624 C CA . GLU C 3 55 ? 154.975 137.475 156.670 1.00 41.32 55 GLU 2 CA 1
ATOM 6625 C C . GLU C 3 55 ? 155.596 138.860 156.830 1.00 41.32 55 GLU 2 C 1
ATOM 6626 O O . GLU C 3 55 ? 156.670 139.010 157.435 1.00 41.32 55 GLU 2 O 1
ATOM 6632 N N . MET C 3 56 ? 154.922 139.885 156.301 1.00 38.23 56 MET 2 N 1
ATOM 6633 C CA . MET C 3 56 ? 155.372 141.263 156.486 1.00 38.23 56 MET 2 CA 1
ATOM 6634 C C . MET C 3 56 ? 155.345 141.667 157.959 1.00 38.23 56 MET 2 C 1
ATOM 6635 O O . MET C 3 56 ? 156.253 142.359 158.437 1.00 38.23 56 MET 2 O 1
ATOM 6640 N N . LEU C 3 57 ? 154.334 141.202 158.701 1.00 44.03 57 LEU 2 N 1
ATOM 6641 C CA . LEU C 3 57 ? 154.266 141.435 160.142 1.00 44.03 57 LEU 2 CA 1
ATOM 6642 C C . LEU C 3 57 ? 155.403 140.738 160.871 1.00 44.03 57 LEU 2 C 1
ATOM 6643 O O . LEU C 3 57 ? 155.950 141.287 161.833 1.00 44.03 57 LEU 2 O 1
ATOM 6648 N N . PHE C 3 58 ? 155.765 139.529 160.427 1.00 43.59 58 PHE 2 N 1
ATOM 6649 C CA . PHE C 3 58 ? 156.920 138.831 160.983 1.00 43.59 58 PHE 2 CA 1
ATOM 6650 C C . PHE C 3 58 ? 158.196 139.633 160.794 1.00 43.59 58 PHE 2 C 1
ATOM 6651 O O . PHE C 3 58 ? 159.005 139.747 161.719 1.00 43.59 58 PHE 2 O 1
ATOM 6659 N N . TYR C 3 59 ? 158.395 140.191 159.599 1.00 41.64 59 TYR 2 N 1
ATOM 6660 C CA . TYR C 3 59 ? 159.621 140.948 159.367 1.00 41.64 59 TYR 2 CA 1
ATOM 6661 C C . TYR C 3 59 ? 159.623 142.276 160.112 1.00 41.64 59 TYR 2 C 1
ATOM 6662 O O . TYR C 3 59 ? 160.687 142.736 160.541 1.00 41.64 59 TYR 2 O 1
ATOM 6671 N N . VAL C 3 60 ? 158.453 142.887 160.308 1.00 42.01 60 VAL 2 N 1
ATOM 6672 C CA . VAL C 3 60 ? 158.382 144.113 161.100 1.00 42.01 60 VAL 2 CA 1
ATOM 6673 C C . VAL C 3 60 ? 158.665 143.820 162.572 1.00 42.01 60 VAL 2 C 1
ATOM 6674 O O . VAL C 3 60 ? 159.388 144.569 163.240 1.00 42.01 60 VAL 2 O 1
ATOM 6678 N N . LEU C 3 61 ? 158.148 142.698 163.086 1.00 47.98 61 LEU 2 N 1
ATOM 6679 C CA . LEU C 3 61 ? 158.437 142.301 164.462 1.00 47.98 61 LEU 2 CA 1
ATOM 6680 C C . LEU C 3 61 ? 159.892 141.885 164.643 1.00 47.98 61 LEU 2 C 1
ATOM 6681 O O . LEU C 3 61 ? 160.455 142.074 165.726 1.00 47.98 61 LEU 2 O 1
ATOM 6686 N N . VAL C 3 62 ? 160.510 141.313 163.608 1.00 46.82 62 VAL 2 N 1
ATOM 6687 C CA . VAL C 3 62 ? 161.927 140.970 163.680 1.00 46.82 62 VAL 2 CA 1
ATOM 6688 C C . VAL C 3 62 ? 162.781 142.232 163.690 1.00 46.82 62 VAL 2 C 1
ATOM 6689 O O . VAL C 3 62 ? 163.718 142.350 164.490 1.00 46.82 62 VAL 2 O 1
ATOM 6693 N N . TYR C 3 63 ? 162.445 143.212 162.841 1.00 50.15 63 TYR 2 N 1
ATOM 6694 C CA . TYR C 3 63 ? 163.213 144.456 162.791 1.00 50.15 63 TYR 2 CA 1
ATOM 6695 C C . TYR C 3 63 ? 163.059 145.278 164.066 1.00 50.15 63 TYR 2 C 1
ATOM 6696 O O . TYR C 3 63 ? 163.967 146.034 164.422 1.00 50.15 63 TYR 2 O 1
ATOM 6705 N N . ARG C 3 64 ? 161.936 145.138 164.770 1.00 56.56 64 ARG 2 N 1
ATOM 6706 C CA . ARG C 3 64 ? 161.658 145.922 165.966 1.00 56.56 64 ARG 2 CA 1
ATOM 6707 C C . ARG C 3 64 ? 162.021 145.190 167.253 1.00 56.56 64 ARG 2 C 1
ATOM 6708 O O . ARG C 3 64 ? 161.485 145.529 168.314 1.00 56.56 64 ARG 2 O 1
ATOM 6716 N N . ASN C 3 65 ? 162.898 144.182 167.167 1.00 60.68 65 ASN 2 N 1
ATOM 6717 C CA . ASN C 3 65 ? 163.410 143.384 168.288 1.00 60.68 65 ASN 2 CA 1
ATOM 6718 C C . ASN C 3 65 ? 162.313 142.640 169.049 1.00 60.68 65 ASN 2 C 1
ATOM 6719 O O . ASN C 3 65 ? 162.504 142.273 170.212 1.00 60.68 65 ASN 2 O 1
ATOM 6724 N N . GLN C 3 66 ? 161.164 142.402 168.423 1.00 59.66 66 GLN 2 N 1
ATOM 6725 C CA . GLN C 3 66 ? 160.084 141.639 169.044 1.00 59.66 66 GLN 2 CA 1
ATOM 6726 C C . GLN C 3 66 ? 160.145 140.194 168.553 1.00 59.66 66 GLN 2 C 1
ATOM 6727 O O . GLN C 3 66 ? 159.294 139.718 167.804 1.00 59.66 66 GLN 2 O 1
ATOM 6733 N N . ASP C 3 67 ? 161.189 139.496 169.001 1.00 67.26 67 ASP 2 N 1
ATOM 6734 C CA . ASP C 3 67 ? 161.466 138.155 168.498 1.00 67.26 67 ASP 2 CA 1
ATOM 6735 C C . ASP C 3 67 ? 160.510 137.101 169.046 1.00 67.26 67 ASP 2 C 1
ATOM 6736 O O . ASP C 3 67 ? 160.329 136.062 168.405 1.00 67.26 67 ASP 2 O 1
ATOM 6741 N N . VAL C 3 68 ? 159.880 137.344 170.196 1.00 66.22 68 VAL 2 N 1
ATOM 6742 C CA . VAL C 3 68 ? 158.924 136.377 170.729 1.00 66.22 68 VAL 2 CA 1
ATOM 6743 C C . VAL C 3 68 ? 157.616 136.421 169.946 1.00 66.22 68 VAL 2 C 1
ATOM 6744 O O . VAL C 3 68 ? 157.067 135.376 169.569 1.00 66.22 68 VAL 2 O 1
ATOM 6748 N N . ASP C 3 69 ? 157.105 137.628 169.678 1.00 58.42 69 ASP 2 N 1
ATOM 6749 C CA . ASP C 3 69 ? 155.923 137.772 168.834 1.00 58.42 69 ASP 2 CA 1
ATOM 6750 C C . ASP C 3 69 ? 156.206 137.337 167.401 1.00 58.42 69 ASP 2 C 1
ATOM 6751 O O . ASP C 3 69 ? 155.323 136.781 166.736 1.00 58.42 69 ASP 2 O 1
ATOM 6756 N N . ALA C 3 70 ? 157.436 137.549 166.925 1.00 56.48 70 ALA 2 N 1
ATOM 6757 C CA . ALA C 3 70 ? 157.826 137.048 165.612 1.00 56.48 70 ALA 2 CA 1
ATOM 6758 C C . ALA C 3 70 ? 157.877 135.526 165.590 1.00 56.48 70 ALA 2 C 1
ATOM 6759 O O . ALA C 3 70 ? 157.528 134.905 164.581 1.00 56.48 70 ALA 2 O 1
ATOM 6761 N N . GLN C 3 71 ? 158.296 134.908 166.698 1.00 59.07 71 GLN 2 N 1
ATOM 6762 C CA . GLN C 3 71 ? 158.270 133.452 166.790 1.00 59.07 71 GLN 2 CA 1
ATOM 6763 C C . GLN C 3 71 ? 156.838 132.930 166.798 1.00 59.07 71 GLN 2 C 1
ATOM 6764 O O . GLN C 3 71 ? 156.553 131.883 166.207 1.00 59.07 71 GLN 2 O 1
ATOM 6770 N N . VAL C 3 72 ? 155.923 133.669 167.434 1.00 59.46 72 VAL 2 N 1
ATOM 6771 C CA . VAL C 3 72 ? 154.502 133.309 167.414 1.00 59.46 72 VAL 2 CA 1
ATOM 6772 C C . VAL C 3 72 ? 153.937 133.395 165.995 1.00 59.46 72 VAL 2 C 1
ATOM 6773 O O . VAL C 3 72 ? 153.204 132.501 165.543 1.00 59.46 72 VAL 2 O 1
ATOM 6777 N N . VAL C 3 73 ? 154.298 134.456 165.264 1.00 58.61 73 VAL 2 N 1
ATOM 6778 C CA . VAL C 3 73 ? 153.819 134.645 163.894 1.00 58.61 73 VAL 2 CA 1
ATOM 6779 C C . VAL C 3 73 ? 154.378 133.567 162.966 1.00 58.61 73 VAL 2 C 1
ATOM 6780 O O . VAL C 3 73 ? 153.649 133.001 162.134 1.00 58.61 73 VAL 2 O 1
ATOM 6784 N N . TYR C 3 74 ? 155.666 133.238 163.119 1.00 55.97 74 TYR 2 N 1
ATOM 6785 C CA . TYR C 3 74 ? 156.257 132.148 162.349 1.00 55.97 74 TYR 2 CA 1
ATOM 6786 C C . TYR C 3 74 ? 155.643 130.802 162.709 1.00 55.97 74 TYR 2 C 1
ATOM 6787 O O . TYR C 3 74 ? 155.513 129.939 161.837 1.00 55.97 74 TYR 2 O 1
ATOM 6796 N N . ASN C 3 75 ? 155.246 130.610 163.970 1.00 60.04 75 ASN 2 N 1
ATOM 6797 C CA . ASN C 3 75 ? 154.589 129.365 164.354 1.00 60.04 75 ASN 2 CA 1
ATOM 6798 C C . ASN C 3 75 ? 153.212 129.246 163.716 1.00 60.04 75 ASN 2 C 1
ATOM 6799 O O . ASN C 3 75 ? 152.824 128.157 163.285 1.00 60.04 75 ASN 2 O 1
ATOM 6804 N N . THR C 3 76 ? 152.473 130.358 163.625 1.00 57.16 76 THR 2 N 1
ATOM 6805 C CA . THR C 3 76 ? 151.178 130.328 162.940 1.00 57.16 76 THR 2 CA 1
ATOM 6806 C C . THR C 3 76 ? 151.341 130.047 161.448 1.00 57.16 76 THR 2 C 1
ATOM 6807 O O . THR C 3 76 ? 150.592 129.241 160.872 1.00 57.16 76 THR 2 O 1
ATOM 6811 N N . LEU C 3 77 ? 152.336 130.676 160.816 1.00 53.63 77 LEU 2 N 1
ATOM 6812 C CA . LEU C 3 77 ? 152.564 130.447 159.392 1.00 53.63 77 LEU 2 CA 1
ATOM 6813 C C . LEU C 3 77 ? 153.098 129.045 159.113 1.00 53.63 77 LEU 2 C 1
ATOM 6814 O O . LEU C 3 77 ? 152.831 128.489 158.042 1.00 53.63 77 LEU 2 O 1
ATOM 6819 N N . ARG C 3 78 ? 153.844 128.458 160.052 1.00 61.20 78 ARG 2 N 1
ATOM 6820 C CA . ARG C 3 78 ? 154.269 127.070 159.907 1.00 61.20 78 ARG 2 CA 1
ATOM 6821 C C . ARG C 3 78 ? 153.109 126.110 160.130 1.00 61.20 78 ARG 2 C 1
ATOM 6822 O O . ARG C 3 78 ? 153.027 125.071 159.464 1.00 61.20 78 ARG 2 O 1
ATOM 6830 N N . ASP C 3 79 ? 152.194 126.448 161.046 1.00 62.73 79 ASP 2 N 1
ATOM 6831 C CA . ASP C 3 79 ? 151.000 125.635 161.248 1.00 62.73 79 ASP 2 CA 1
ATOM 6832 C C . ASP C 3 79 ? 150.075 125.682 160.042 1.00 62.73 79 ASP 2 C 1
ATOM 6833 O O . ASP C 3 79 ? 149.297 124.747 159.825 1.00 62.73 79 ASP 2 O 1
ATOM 6838 N N . ARG C 3 80 ? 150.139 126.750 159.248 1.00 53.49 80 ARG 2 N 1
ATOM 6839 C CA . ARG C 3 80 ? 149.381 126.736 158.002 1.00 53.49 80 ARG 2 CA 1
ATOM 6840 C C . ARG C 3 80 ? 150.167 126.132 156.841 1.00 53.49 80 ARG 2 C 1
ATOM 6841 O O . ARG C 3 80 ? 149.651 125.269 156.125 1.00 53.49 80 ARG 2 O 1
ATOM 6849 N N . LEU C 3 81 ? 151.409 126.567 156.639 1.00 51.45 81 LEU 2 N 1
ATOM 6850 C CA . LEU C 3 81 ? 152.163 126.247 155.431 1.00 51.45 81 LEU 2 CA 1
ATOM 6851 C C . LEU C 3 81 ? 153.306 125.270 155.648 1.00 51.45 81 LEU 2 C 1
ATOM 6852 O O . LEU C 3 81 ? 153.540 124.411 154.796 1.00 51.45 81 LEU 2 O 1
ATOM 6857 N N . GLY C 3 82 ? 154.033 125.375 156.756 1.00 60.55 82 GLY 2 N 1
ATOM 6858 C CA . GLY C 3 82 ? 155.185 124.532 156.988 1.00 60.55 82 GLY 2 CA 1
ATOM 6859 C C . GLY C 3 82 ? 156.443 125.094 156.354 1.00 60.55 82 GLY 2 C 1
ATOM 6860 O O . GLY C 3 82 ? 156.420 126.038 155.566 1.00 60.55 82 GLY 2 O 1
ATOM 6861 N N . GLU C 3 83 ? 157.571 124.483 156.702 1.00 65.95 83 GLU 2 N 1
ATOM 6862 C CA . GLU C 3 83 ? 158.885 124.950 156.256 1.00 65.95 83 GLU 2 CA 1
ATOM 6863 C C . GLU C 3 83 ? 159.259 124.386 154.888 1.00 65.95 83 GLU 2 C 1
ATOM 6864 O O . GLU C 3 83 ? 160.329 123.808 154.710 1.00 65.95 83 GLU 2 O 1
ATOM 6870 N N . ASN C 3 84 ? 158.383 124.554 153.902 1.00 61.69 84 ASN 2 N 1
ATOM 6871 C CA . ASN C 3 84 ? 158.616 124.017 152.570 1.00 61.69 84 ASN 2 CA 1
ATOM 6872 C C . ASN C 3 84 ? 158.746 125.083 151.496 1.00 61.69 84 ASN 2 C 1
ATOM 6873 O O . ASN C 3 84 ? 159.479 124.872 150.529 1.00 61.69 84 ASN 2 O 1
ATOM 6878 N N . SER C 3 85 ? 158.061 126.215 151.636 1.00 52.10 85 SER 2 N 1
ATOM 6879 C CA . SER C 3 85 ? 158.202 127.299 150.679 1.00 52.10 85 SER 2 CA 1
ATOM 6880 C C . SER C 3 85 ? 159.529 128.016 150.890 1.00 52.10 85 SER 2 C 1
ATOM 6881 O O . SER C 3 85 ? 160.225 127.812 151.887 1.00 52.10 85 SER 2 O 1
ATOM 6884 N N . TYR C 3 86 ? 159.877 128.879 149.935 1.00 45.38 86 TYR 2 N 1
ATOM 6885 C CA . TYR C 3 86 ? 161.113 129.636 150.076 1.00 45.38 86 TYR 2 CA 1
ATOM 6886 C C . TYR C 3 86 ? 160.971 130.729 151.125 1.00 45.38 86 TYR 2 C 1
ATOM 6887 O O . TYR C 3 86 ? 161.923 131.003 151.860 1.00 45.38 86 TYR 2 O 1
ATOM 6896 N N . LYS C 3 87 ? 159.783 131.338 151.231 1.00 42.93 87 LYS 2 N 1
ATOM 6897 C CA . LYS C 3 87 ? 159.573 132.424 152.186 1.00 42.93 87 LYS 2 CA 1
ATOM 6898 C C . LYS C 3 87 ? 159.663 131.929 153.621 1.00 42.93 87 LYS 2 C 1
ATOM 6899 O O . LYS C 3 87 ? 160.242 132.604 154.478 1.00 42.93 87 LYS 2 O 1
ATOM 6905 N N . MET C 3 88 ? 159.122 130.739 153.895 1.00 49.16 88 MET 2 N 1
ATOM 6906 C CA . MET C 3 88 ? 159.243 130.152 155.225 1.00 49.16 88 MET 2 CA 1
ATOM 6907 C C . MET C 3 88 ? 160.680 129.752 155.529 1.00 49.16 88 MET 2 C 1
ATOM 6908 O O . MET C 3 88 ? 161.099 129.794 156.689 1.00 49.16 88 MET 2 O 1
ATOM 6913 N N . VAL C 3 89 ? 161.453 129.404 154.499 1.00 47.06 89 VAL 2 N 1
ATOM 6914 C CA . VAL C 3 89 ? 162.877 129.136 154.677 1.00 47.06 89 VAL 2 CA 1
ATOM 6915 C C . VAL C 3 89 ? 163.622 130.412 155.056 1.00 47.06 89 VAL 2 C 1
ATOM 6916 O O . VAL C 3 89 ? 164.468 130.402 155.959 1.00 47.06 89 VAL 2 O 1
ATOM 6920 N N . ILE C 3 90 ? 163.299 131.535 154.402 1.00 45.04 90 ILE 2 N 1
ATOM 6921 C CA . ILE C 3 90 ? 163.940 132.809 154.745 1.00 45.04 90 ILE 2 CA 1
ATOM 6922 C C . ILE C 3 90 ? 163.523 133.256 156.144 1.00 45.04 90 ILE 2 C 1
ATOM 6923 O O . ILE C 3 90 ? 164.331 133.822 156.891 1.00 45.04 90 ILE 2 O 1
ATOM 6928 N N . MET C 3 91 ? 162.279 132.972 156.538 1.00 48.84 91 MET 2 N 1
ATOM 6929 C CA . MET C 3 91 ? 161.824 133.329 157.879 1.00 48.84 91 MET 2 CA 1
ATOM 6930 C C . MET C 3 91 ? 162.502 132.474 158.946 1.00 48.84 91 MET 2 C 1
ATOM 6931 O O . MET C 3 91 ? 162.874 132.981 160.013 1.00 48.84 91 MET 2 O 1
ATOM 6936 N N . LYS C 3 92 ? 162.700 131.182 158.661 1.00 53.08 92 LYS 2 N 1
ATOM 6937 C CA . LYS C 3 92 ? 163.457 130.319 159.563 1.00 53.08 92 LYS 2 CA 1
ATOM 6938 C C . LYS C 3 92 ? 164.917 130.748 159.643 1.00 53.08 92 LYS 2 C 1
ATOM 6939 O O . LYS C 3 92 ? 165.532 130.680 160.714 1.00 53.08 92 LYS 2 O 1
ATOM 6945 N N . ALA C 3 93 ? 165.475 131.228 158.529 1.00 49.41 93 ALA 2 N 1
ATOM 6946 C CA . ALA C 3 93 ? 166.851 131.714 158.529 1.00 49.41 93 ALA 2 CA 1
ATOM 6947 C C . ALA C 3 93 ? 166.989 132.997 159.340 1.00 49.41 93 ALA 2 C 1
ATOM 6948 O O . ALA C 3 93 ? 167.987 133.181 160.042 1.00 49.41 93 ALA 2 O 1
ATOM 6950 N N . THR C 3 94 ? 165.988 133.881 159.282 1.00 50.78 94 THR 2 N 1
ATOM 6951 C CA . THR C 3 94 ? 166.026 135.088 160.108 1.00 50.78 94 THR 2 CA 1
ATOM 6952 C C . THR C 3 94 ? 165.860 134.757 161.586 1.00 50.78 94 THR 2 C 1
ATOM 6953 O O . THR C 3 94 ? 166.491 135.390 162.441 1.00 50.78 94 THR 2 O 1
ATOM 6957 N N . LEU C 3 95 ? 165.009 133.775 161.906 1.00 55.69 95 LEU 2 N 1
ATOM 6958 C CA . LEU C 3 95 ? 164.848 133.373 163.301 1.00 55.69 95 LEU 2 CA 1
ATOM 6959 C C . LEU C 3 95 ? 166.091 132.675 163.839 1.00 55.69 95 LEU 2 C 1
ATOM 6960 O O . LEU C 3 95 ? 166.398 132.796 165.031 1.00 55.69 95 LEU 2 O 1
ATOM 6965 N N . LEU C 3 96 ? 166.805 131.935 162.990 1.00 58.82 96 LEU 2 N 1
ATOM 6966 C CA . LEU C 3 96 ? 168.111 131.422 163.383 1.00 58.82 96 LEU 2 CA 1
ATOM 6967 C C . LEU C 3 96 ? 169.118 132.553 163.531 1.00 58.82 96 LEU 2 C 1
ATOM 6968 O O . LEU C 3 96 ? 169.995 132.498 164.395 1.00 58.82 96 LEU 2 O 1
ATOM 6973 N N . GLN C 3 97 ? 168.996 133.592 162.703 1.00 62.62 97 GLN 2 N 1
ATOM 6974 C CA . GLN C 3 97 ? 169.989 134.659 162.678 1.00 62.62 97 GLN 2 CA 1
ATOM 6975 C C . GLN C 3 97 ? 169.868 135.581 163.885 1.00 62.62 97 GLN 2 C 1
ATOM 6976 O O . GLN C 3 97 ? 170.878 136.085 164.387 1.00 62.62 97 GLN 2 O 1
ATOM 6982 N N . ILE C 3 98 ? 168.649 135.823 164.367 1.00 62.50 98 ILE 2 N 1
ATOM 6983 C CA . ILE C 3 98 ? 168.485 136.753 165.479 1.00 62.50 98 ILE 2 CA 1
ATOM 6984 C C . ILE C 3 98 ? 168.662 136.092 166.843 1.00 62.50 98 ILE 2 C 1
ATOM 6985 O O . ILE C 3 98 ? 168.890 136.797 167.835 1.00 62.50 98 ILE 2 O 1
ATOM 6990 N N . ASN C 3 99 ? 168.561 134.770 166.924 1.00 66.86 99 ASN 2 N 1
ATOM 6991 C CA . ASN C 3 99 ? 168.813 134.034 168.165 1.00 66.86 99 ASN 2 CA 1
ATOM 6992 C C . ASN C 3 99 ? 170.246 133.519 168.219 1.00 66.86 99 ASN 2 C 1
ATOM 6993 O O . ASN C 3 99 ? 170.482 132.330 168.431 1.00 66.86 99 ASN 2 O 1
ATOM 6998 N N . GLY C 3 100 ? 171.222 134.410 168.046 1.00 70.28 100 GLY 2 N 1
ATOM 6999 C CA . GLY C 3 100 ? 172.593 133.960 167.859 1.00 70.28 100 GLY 2 CA 1
ATOM 7000 C C . GLY C 3 100 ? 172.726 133.275 166.513 1.00 70.28 100 GLY 2 C 1
ATOM 7001 O O . GLY C 3 100 ? 172.252 133.789 165.496 1.00 70.28 100 GLY 2 O 1
ATOM 7002 N N . ASN C 3 101 ? 173.433 132.134 166.510 1.00 73.41 101 ASN 2 N 1
ATOM 7003 C CA . ASN C 3 101 ? 173.321 131.050 165.513 1.00 73.41 101 ASN 2 CA 1
ATOM 7004 C C . ASN C 3 101 ? 173.453 131.517 164.062 1.00 73.41 101 ASN 2 C 1
ATOM 7005 O O . ASN C 3 101 ? 172.744 131.041 163.173 1.00 73.41 101 ASN 2 O 1
ATOM 7010 N N . ASP C 3 102 ? 174.350 132.479 163.825 1.00 77.60 102 ASP 2 N 1
ATOM 7011 C CA . ASP C 3 102 ? 174.572 132.963 162.464 1.00 77.60 102 ASP 2 CA 1
ATOM 7012 C C . ASP C 3 102 ? 175.216 131.888 161.598 1.00 77.60 102 ASP 2 C 1
ATOM 7013 O O . ASP C 3 102 ? 174.818 131.689 160.441 1.00 77.60 102 ASP 2 O 1
ATOM 7018 N N . LYS C 3 103 ? 176.201 131.175 162.152 1.00 78.37 103 LYS 2 N 1
ATOM 7019 C CA . LYS C 3 103 ? 176.803 130.053 161.442 1.00 78.37 103 LYS 2 CA 1
ATOM 7020 C C . LYS C 3 103 ? 175.818 128.906 161.270 1.00 78.37 103 LYS 2 C 1
ATOM 7021 O O . LYS C 3 103 ? 175.903 128.168 160.285 1.00 78.37 103 LYS 2 O 1
ATOM 7027 N N . GLY C 3 104 ? 174.864 128.761 162.193 1.00 75.28 104 GLY 2 N 1
ATOM 7028 C CA . GLY C 3 104 ? 173.813 127.773 162.010 1.00 75.28 104 GLY 2 CA 1
ATOM 7029 C C . GLY C 3 104 ? 172.889 128.113 160.856 1.00 75.28 104 GLY 2 C 1
ATOM 7030 O O . GLY C 3 104 ? 172.474 127.228 160.103 1.00 75.28 104 GLY 2 O 1
ATOM 7031 N N . ALA C 3 105 ? 172.580 129.402 160.683 1.00 68.82 105 ALA 2 N 1
ATOM 7032 C CA . ALA C 3 105 ? 171.772 129.829 159.543 1.00 68.82 105 ALA 2 CA 1
ATOM 7033 C C . ALA C 3 105 ? 172.537 129.672 158.235 1.00 68.82 105 ALA 2 C 1
ATOM 7034 O O . ALA C 3 105 ? 171.950 129.304 157.209 1.00 68.82 105 ALA 2 O 1
ATOM 7036 N N . ILE C 3 106 ? 173.851 129.930 158.263 1.00 69.48 106 ILE 2 N 1
ATOM 7037 C CA . ILE C 3 106 ? 174.692 129.709 157.086 1.00 69.48 106 ILE 2 CA 1
ATOM 7038 C C . ILE C 3 106 ? 174.730 128.229 156.721 1.00 69.48 106 ILE 2 C 1
ATOM 7039 O O . ILE C 3 106 ? 174.596 127.866 155.546 1.00 69.48 106 ILE 2 O 1
ATOM 7044 N N . GLU C 3 107 ? 174.874 127.354 157.727 1.00 73.70 107 GLU 2 N 1
ATOM 7045 C CA . GLU C 3 107 ? 174.870 125.910 157.496 1.00 73.70 107 GLU 2 CA 1
ATOM 7046 C C . GLU C 3 107 ? 173.530 125.433 156.951 1.00 73.70 107 GLU 2 C 1
ATOM 7047 O O . GLU C 3 107 ? 173.490 124.604 156.034 1.00 73.70 107 GLU 2 O 1
ATOM 7053 N N . TYR C 3 108 ? 172.429 125.967 157.490 1.00 67.26 108 TYR 2 N 1
ATOM 7054 C CA . TYR C 3 108 ? 171.094 125.581 157.041 1.00 67.26 108 TYR 2 CA 1
ATOM 7055 C C . TYR C 3 108 ? 170.858 125.986 155.592 1.00 67.26 108 TYR 2 C 1
ATOM 7056 O O . TYR C 3 108 ? 170.410 125.171 154.775 1.00 67.26 108 TYR 2 O 1
ATOM 7065 N N . LEU C 3 109 ? 171.209 127.228 155.241 1.00 64.43 109 LEU 2 N 1
ATOM 7066 C CA . LEU C 3 109 ? 170.986 127.693 153.876 1.00 64.43 109 LEU 2 CA 1
ATOM 7067 C C . LEU C 3 109 ? 171.936 127.023 152.887 1.00 64.43 109 LEU 2 C 1
ATOM 7068 O O . LEU C 3 109 ? 171.537 126.717 151.759 1.00 64.43 109 LEU 2 O 1
ATOM 7073 N N . GLU C 3 110 ? 173.178 126.738 153.299 1.00 69.99 110 GLU 2 N 1
ATOM 7074 C CA . GLU C 3 110 ? 174.122 126.083 152.397 1.00 69.99 110 GLU 2 CA 1
ATOM 7075 C C . GLU C 3 110 ? 173.753 124.624 152.157 1.00 69.99 110 GLU 2 C 1
ATOM 7076 O O . GLU C 3 110 ? 173.839 124.139 151.022 1.00 69.99 110 GLU 2 O 1
ATOM 7082 N N . ASN C 3 111 ? 173.326 123.908 153.204 1.00 73.41 111 ASN 2 N 1
ATOM 7083 C CA . ASN C 3 111 ? 172.885 122.531 153.013 1.00 73.41 111 ASN 2 CA 1
ATOM 7084 C C . ASN C 3 111 ? 171.578 122.464 152.236 1.00 73.41 111 ASN 2 C 1
ATOM 7085 O O . ASN C 3 111 ? 171.363 121.516 151.468 1.00 73.41 111 ASN 2 O 1
ATOM 7090 N N . LEU C 3 112 ? 170.709 123.470 152.388 1.00 70.30 112 LEU 2 N 1
ATOM 7091 C CA . LEU C 3 112 ? 169.496 123.496 151.584 1.00 70.30 112 LEU 2 CA 1
ATOM 7092 C C . LEU C 3 112 ? 169.804 123.798 150.123 1.00 70.30 112 LEU 2 C 1
ATOM 7093 O O . LEU C 3 112 ? 169.169 123.234 149.229 1.00 70.30 112 LEU 2 O 1
ATOM 7098 N N . LEU C 3 113 ? 170.784 124.669 149.857 1.00 69.07 113 LEU 2 N 1
ATOM 7099 C CA . LEU C 3 113 ? 171.185 124.920 148.475 1.00 69.07 113 LEU 2 CA 1
ATOM 7100 C C . LEU C 3 113 ? 171.897 123.719 147.868 1.00 69.07 113 LEU 2 C 1
ATOM 7101 O O . LEU C 3 113 ? 171.836 123.517 146.649 1.00 69.07 113 LEU 2 O 1
ATOM 7106 N N . ASN C 3 114 ? 172.576 122.916 148.692 1.00 77.65 114 ASN 2 N 1
ATOM 7107 C CA . ASN C 3 114 ? 173.089 121.637 148.209 1.00 77.65 114 ASN 2 CA 1
ATOM 7108 C C . ASN C 3 114 ? 171.956 120.651 147.947 1.00 77.65 114 ASN 2 C 1
ATOM 7109 O O . ASN C 3 114 ? 172.098 119.753 147.110 1.00 77.65 114 ASN 2 O 1
ATOM 7114 N N . ASP C 3 115 ? 170.831 120.800 148.651 1.00 78.28 115 ASP 2 N 1
ATOM 7115 C CA . ASP C 3 115 ? 169.607 120.109 148.259 1.00 78.28 115 ASP 2 CA 1
ATOM 7116 C C . ASP C 3 115 ? 168.908 120.819 147.100 1.00 78.28 115 ASP 2 C 1
ATOM 7117 O O . ASP C 3 115 ? 168.266 120.162 146.270 1.00 78.28 115 ASP 2 O 1
ATOM 7122 N N . ASP C 3 116 ? 169.059 122.145 146.991 1.00 75.42 116 ASP 2 N 1
ATOM 7123 C CA . ASP C 3 116 ? 168.419 122.927 145.937 1.00 75.42 116 ASP 2 CA 1
ATOM 7124 C C . ASP C 3 116 ? 169.308 123.125 144.716 1.00 75.42 116 ASP 2 C 1
ATOM 7125 O O . ASP C 3 116 ? 169.237 124.175 144.069 1.00 75.42 116 ASP 2 O 1
ATOM 7130 N N . LEU C 3 117 ? 170.159 122.160 144.388 1.00 80.18 117 LEU 2 N 1
ATOM 7131 C CA . LEU C 3 117 ? 170.910 122.202 143.142 1.00 80.18 117 LEU 2 CA 1
ATOM 7132 C C . LEU C 3 117 ? 170.367 121.223 142.114 1.00 80.18 117 LEU 2 C 1
ATOM 7133 O O . LEU C 3 117 ? 170.084 121.609 140.976 1.00 80.18 117 LEU 2 O 1
ATOM 7138 N N . GLU C 3 118 ? 170.204 119.960 142.496 1.00 85.86 118 GLU 2 N 1
ATOM 7139 C CA . GLU C 3 118 ? 169.688 118.924 141.613 1.00 85.86 118 GLU 2 CA 1
ATOM 7140 C C . GLU C 3 118 ? 168.222 118.675 141.936 1.00 85.86 118 GLU 2 C 1
ATOM 7141 O O . GLU C 3 118 ? 167.852 118.598 143.114 1.00 85.86 118 GLU 2 O 1
ATOM 7147 N N . TYR C 3 119 ? 167.402 118.560 140.880 1.00 93.34 119 TYR 2 N 1
ATOM 7148 C CA . TYR C 3 119 ? 165.959 118.282 140.961 1.00 93.34 119 TYR 2 CA 1
ATOM 7149 C C . TYR C 3 119 ? 165.231 119.344 141.785 1.00 93.34 119 TYR 2 C 1
ATOM 7150 O O . TYR C 3 119 ? 164.326 119.046 142.566 1.00 93.34 119 TYR 2 O 1
ATOM 7159 N N . GLU C 3 120 ? 165.638 120.595 141.597 1.00 83.32 120 GLU 2 N 1
ATOM 7160 C CA . GLU C 3 120 ? 165.129 121.724 142.355 1.00 83.32 120 GLU 2 CA 1
ATOM 7161 C C . GLU C 3 120 ? 163.713 122.087 141.896 1.00 83.32 120 GLU 2 C 1
ATOM 7162 O O . GLU C 3 120 ? 163.205 121.594 140.887 1.00 83.32 120 GLU 2 O 1
ATOM 7168 N N . THR C 3 121 ? 163.076 122.968 142.670 1.00 82.23 121 THR 2 N 1
ATOM 7169 C CA . THR C 3 121 ? 161.893 123.719 142.271 1.00 82.23 121 THR 2 CA 1
ATOM 7170 C C . THR C 3 121 ? 162.294 124.908 141.401 1.00 82.23 121 THR 2 C 1
ATOM 7171 O O . THR C 3 121 ? 163.393 124.931 140.837 1.00 82.23 121 THR 2 O 1
ATOM 7175 N N . ASP C 3 122 ? 161.394 125.882 141.265 1.00 70.26 122 ASP 2 N 1
ATOM 7176 C CA . ASP C 3 122 ? 161.558 127.010 140.356 1.00 70.26 122 ASP 2 CA 1
ATOM 7177 C C . ASP C 3 122 ? 162.738 127.904 140.755 1.00 70.26 122 ASP 2 C 1
ATOM 7178 O O . ASP C 3 122 ? 163.372 127.733 141.800 1.00 70.26 122 ASP 2 O 1
ATOM 7183 N N . PHE C 3 123 ? 163.016 128.889 139.897 1.00 55.93 123 PHE 2 N 1
ATOM 7184 C CA . PHE C 3 123 ? 164.225 129.691 140.050 1.00 55.93 123 PHE 2 CA 1
ATOM 7185 C C . PHE C 3 123 ? 164.098 130.708 141.178 1.00 55.93 123 PHE 2 C 1
ATOM 7186 O O . PHE C 3 123 ? 165.118 131.134 141.736 1.00 55.93 123 PHE 2 O 1
ATOM 7194 N N . VAL C 3 124 ? 162.867 131.099 141.522 1.00 53.03 124 VAL 2 N 1
ATOM 7195 C CA . VAL C 3 124 ? 162.643 132.100 142.563 1.00 53.03 124 VAL 2 CA 1
ATOM 7196 C C . VAL C 3 124 ? 163.086 131.573 143.920 1.00 53.03 124 VAL 2 C 1
ATOM 7197 O O . VAL C 3 124 ? 163.665 132.312 144.725 1.00 53.03 124 VAL 2 O 1
ATOM 7201 N N . THR C 3 125 ? 162.866 130.277 144.168 1.00 53.90 125 THR 2 N 1
ATOM 7202 C CA . THR C 3 125 ? 163.260 129.653 145.428 1.00 53.90 125 THR 2 CA 1
ATOM 7203 C C . THR C 3 125 ? 164.774 129.650 145.599 1.00 53.90 125 THR 2 C 1
ATOM 7204 O O . THR C 3 125 ? 165.290 130.078 146.642 1.00 53.90 125 THR 2 O 1
ATOM 7208 N N . TYR C 3 126 ? 165.499 129.199 144.567 1.00 56.45 126 TYR 2 N 1
ATOM 7209 C CA . TYR C 3 126 ? 166.956 129.155 144.630 1.00 56.45 126 TYR 2 CA 1
ATOM 7210 C C . TYR C 3 126 ? 167.549 130.549 144.742 1.00 56.45 126 TYR 2 C 1
ATOM 7211 O O . TYR C 3 126 ? 168.453 130.778 145.556 1.00 56.45 126 TYR 2 O 1
ATOM 7220 N N . VAL C 3 127 ? 167.035 131.502 143.956 1.00 45.33 127 VAL 2 N 1
ATOM 7221 C CA . VAL C 3 127 ? 167.640 132.827 143.973 1.00 45.33 127 VAL 2 CA 1
ATOM 7222 C C . VAL C 3 127 ? 167.306 133.563 145.268 1.00 45.33 127 VAL 2 C 1
ATOM 7223 O O . VAL C 3 127 ? 168.143 134.305 145.784 1.00 45.33 127 VAL 2 O 1
ATOM 7227 N N . SER C 3 128 ? 166.155 133.279 145.889 1.00 45.05 128 SER 2 N 1
ATOM 7228 C CA . SER C 3 128 ? 165.820 133.952 147.136 1.00 45.05 128 SER 2 CA 1
ATOM 7229 C C . SER C 3 128 ? 166.604 133.383 148.309 1.00 45.05 128 SER 2 C 1
ATOM 7230 O O . SER C 3 128 ? 167.095 134.145 149.154 1.00 45.05 128 SER 2 O 1
ATOM 7233 N N . ILE C 3 129 ? 166.751 132.053 148.365 1.00 47.15 129 ILE 2 N 1
ATOM 7234 C CA . ILE C 3 129 ? 167.546 131.443 149.427 1.00 47.15 129 ILE 2 CA 1
ATOM 7235 C C . ILE C 3 129 ? 169.018 131.815 149.276 1.00 47.15 129 ILE 2 C 1
ATOM 7236 O O . ILE C 3 129 ? 169.709 132.079 150.267 1.00 47.15 129 ILE 2 O 1
ATOM 7241 N N . ALA C 3 130 ? 169.499 131.939 148.037 1.00 45.45 130 ALA 2 N 1
ATOM 7242 C CA . ALA C 3 130 ? 170.891 132.320 147.840 1.00 45.45 130 ALA 2 CA 1
ATOM 7243 C C . ALA C 3 130 ? 171.132 133.802 148.129 1.00 45.45 130 ALA 2 C 1
ATOM 7244 O O . ALA C 3 130 ? 172.203 134.160 148.635 1.00 45.45 130 ALA 2 O 1
ATOM 7246 N N . LYS C 3 131 ? 170.153 134.672 147.850 1.00 40.28 131 LYS 2 N 1
ATOM 7247 C CA . LYS C 3 131 ? 170.292 136.079 148.219 1.00 40.28 131 LYS 2 CA 1
ATOM 7248 C C . LYS C 3 131 ? 170.257 136.260 149.732 1.00 40.28 131 LYS 2 C 1
ATOM 7249 O O . LYS C 3 131 ? 170.988 137.095 150.282 1.00 40.28 131 LYS 2 O 1
ATOM 7255 N N . LYS C 3 132 ? 169.431 135.470 150.424 1.00 45.68 132 LYS 2 N 1
ATOM 7256 C CA . LYS C 3 132 ? 169.456 135.492 151.883 1.00 45.68 132 LYS 2 CA 1
ATOM 7257 C C . LYS C 3 132 ? 170.768 134.947 152.431 1.00 45.68 132 LYS 2 C 1
ATOM 7258 O O . LYS C 3 132 ? 171.262 135.441 153.451 1.00 45.68 132 LYS 2 O 1
ATOM 7264 N N . LEU C 3 133 ? 171.351 133.950 151.761 1.00 50.53 133 LEU 2 N 1
ATOM 7265 C CA . LEU C 3 133 ? 172.657 133.441 152.167 1.00 50.53 133 LEU 2 CA 1
ATOM 7266 C C . LEU C 3 133 ? 173.741 134.500 152.001 1.00 50.53 133 LEU 2 C 1
ATOM 7267 O O . LEU C 3 133 ? 174.624 134.625 152.858 1.00 50.53 133 LEU 2 O 1
ATOM 7272 N N . ILE C 3 134 ? 173.667 135.286 150.922 1.00 47.28 134 ILE 2 N 1
ATOM 7273 C CA . ILE C 3 134 ? 174.595 136.402 150.725 1.00 47.28 134 ILE 2 CA 1
ATOM 7274 C C . ILE C 3 134 ? 174.405 137.459 151.811 1.00 47.28 134 ILE 2 C 1
ATOM 7275 O O . ILE C 3 134 ? 175.381 138.008 152.338 1.00 47.28 134 ILE 2 O 1
ATOM 7280 N N . ALA C 3 135 ? 173.152 137.717 152.201 1.00 49.07 135 ALA 2 N 1
ATOM 7281 C CA . ALA C 3 135 ? 172.882 138.697 153.255 1.00 49.07 135 ALA 2 CA 1
ATOM 7282 C C . ALA C 3 135 ? 173.410 138.238 154.614 1.00 49.07 135 ALA 2 C 1
ATOM 7283 O O . ALA C 3 135 ? 173.979 139.039 155.368 1.00 49.07 135 ALA 2 O 1
ATOM 7285 N N . ILE C 3 136 ? 173.251 136.950 154.934 1.00 55.77 136 ILE 2 N 1
ATOM 7286 C CA . ILE C 3 136 ? 173.743 136.437 156.212 1.00 55.77 136 ILE 2 CA 1
ATOM 7287 C C . ILE C 3 136 ? 175.270 136.375 156.215 1.00 55.77 136 ILE 2 C 1
ATOM 7288 O O . ILE C 3 136 ? 175.912 136.664 157.233 1.00 55.77 136 ILE 2 O 1
ATOM 7293 N N . LYS C 3 137 ? 175.880 136.042 155.071 1.00 58.61 137 LYS 2 N 1
ATOM 7294 C CA . LYS C 3 137 ? 177.336 136.085 154.970 1.00 58.61 137 LYS 2 CA 1
ATOM 7295 C C . LYS C 3 137 ? 177.871 137.510 155.048 1.00 58.61 137 LYS 2 C 1
ATOM 7296 O O . LYS C 3 137 ? 179.004 137.722 155.492 1.00 58.61 137 LYS 2 O 1
ATOM 7302 N N . THR C 3 138 ? 177.079 138.494 154.620 1.00 60.62 138 THR 2 N 1
ATOM 7303 C CA . THR C 3 138 ? 177.485 139.887 154.765 1.00 60.62 138 THR 2 CA 1
ATOM 7304 C C . THR C 3 138 ? 177.403 140.335 156.219 1.00 60.62 138 THR 2 C 1
ATOM 7305 O O . THR C 3 138 ? 178.298 141.031 156.712 1.00 60.62 138 THR 2 O 1
ATOM 7309 N N . THR C 3 139 ? 176.343 139.934 156.926 1.00 64.84 139 THR 2 N 1
ATOM 7310 C CA . THR C 3 139 ? 176.166 140.386 158.306 1.00 64.84 139 THR 2 CA 1
ATOM 7311 C C . THR C 3 139 ? 177.129 139.683 159.258 1.00 64.84 139 THR 2 C 1
ATOM 7312 O O . THR C 3 139 ? 177.789 140.331 160.078 1.00 64.84 139 THR 2 O 1
ATOM 7316 N N . SER C 3 140 ? 177.220 138.355 159.165 1.00 71.05 140 SER 2 N 1
ATOM 7317 C CA . SER C 3 140 ? 177.957 137.571 160.154 1.00 71.05 140 SER 2 CA 1
ATOM 7318 C C . SER C 3 140 ? 179.464 137.683 159.965 1.00 71.05 140 SER 2 C 1
ATOM 7319 O O . SER C 3 140 ? 180.194 137.985 160.915 1.00 71.05 140 SER 2 O 1
ATOM 7322 N N . LYS C 3 141 ? 179.949 137.440 158.748 1.00 66.96 141 LYS 2 N 1
ATOM 7323 C CA . LYS C 3 141 ? 181.384 137.400 158.498 1.00 66.96 141 LYS 2 CA 1
ATOM 7324 C C . LYS C 3 141 ? 182.027 138.779 158.432 1.00 66.96 141 LYS 2 C 1
ATOM 7325 O O . LYS C 3 141 ? 183.261 138.849 158.384 1.00 66.96 141 LYS 2 O 1
ATOM 7331 N N . ASN C 3 142 ? 181.224 139.849 158.451 1.00 70.05 142 ASN 2 N 1
ATOM 7332 C CA . ASN C 3 142 ? 181.657 141.241 158.278 1.00 70.05 142 ASN 2 CA 1
ATOM 7333 C C . ASN C 3 142 ? 182.470 141.403 156.994 1.00 70.05 142 ASN 2 C 1
ATOM 7334 O O . ASN C 3 142 ? 183.614 141.861 156.995 1.00 70.05 142 ASN 2 O 1
ATOM 7339 N N . LEU C 3 143 ? 181.848 140.997 155.890 1.00 69.11 143 LEU 2 N 1
ATOM 7340 C CA . LEU C 3 143 ? 182.516 140.997 154.599 1.00 69.11 143 LEU 2 CA 1
ATOM 7341 C C . LEU C 3 143 ? 182.709 142.416 154.081 1.00 69.11 143 LEU 2 C 1
ATOM 7342 O O . LEU C 3 143 ? 181.887 143.307 154.310 1.00 69.11 143 LEU 2 O 1
ATOM 7347 N N . SER C 3 144 ? 183.817 142.619 153.377 1.00 75.13 144 SER 2 N 1
ATOM 7348 C CA . SER C 3 144 ? 184.022 143.858 152.651 1.00 75.13 144 SER 2 CA 1
ATOM 7349 C C . SER C 3 144 ? 183.156 143.862 151.395 1.00 75.13 144 SER 2 C 1
ATOM 7350 O O . SER C 3 144 ? 182.637 142.829 150.964 1.00 75.13 144 SER 2 O 1
ATOM 7353 N N . GLN C 3 145 ? 183.009 145.048 150.800 1.00 74.46 145 GLN 2 N 1
ATOM 7354 C CA . GLN C 3 145 ? 182.134 145.205 149.643 1.00 74.46 145 GLN 2 CA 1
ATOM 7355 C C . GLN C 3 145 ? 182.667 144.501 148.401 1.00 74.46 145 GLN 2 C 1
ATOM 7356 O O . GLN C 3 145 ? 181.878 144.165 147.512 1.00 74.46 145 GLN 2 O 1
ATOM 7362 N N . GLU C 3 146 ? 183.978 144.247 148.336 1.00 77.68 146 GLU 2 N 1
ATOM 7363 C CA . GLU C 3 146 ? 184.536 143.458 147.242 1.00 77.68 146 GLU 2 CA 1
ATOM 7364 C C . GLU C 3 146 ? 184.074 142.006 147.311 1.00 77.68 146 GLU 2 C 1
ATOM 7365 O O . GLU C 3 146 ? 183.737 141.408 146.285 1.00 77.68 146 GLU 2 O 1
ATOM 7371 N N . SER C 3 147 ? 184.013 141.433 148.514 1.00 70.25 147 SER 2 N 1
ATOM 7372 C CA . SER C 3 147 ? 183.586 140.043 148.653 1.00 70.25 147 SER 2 CA 1
ATOM 7373 C C . SER C 3 147 ? 182.080 139.890 148.460 1.00 70.25 147 SER 2 C 1
ATOM 7374 O O . SER C 3 147 ? 181.623 138.892 147.884 1.00 70.25 147 SER 2 O 1
ATOM 7377 N N . VAL C 3 148 ? 181.300 140.869 148.931 1.00 64.31 148 VAL 2 N 1
ATOM 7378 C CA . VAL C 3 148 ? 179.863 140.883 148.667 1.00 64.31 148 VAL 2 CA 1
ATOM 7379 C C . VAL C 3 148 ? 179.606 141.034 147.173 1.00 64.31 148 VAL 2 C 1
ATOM 7380 O O . VAL C 3 148 ? 178.715 140.383 146.612 1.00 64.31 148 VAL 2 O 1
ATOM 7384 N N . LEU C 3 149 ? 180.414 141.859 146.501 1.00 61.37 149 LEU 2 N 1
ATOM 7385 C CA . LEU C 3 149 ? 180.312 141.991 145.052 1.00 61.37 149 LEU 2 CA 1
ATOM 7386 C C . LEU C 3 149 ? 180.709 140.707 144.342 1.00 61.37 149 LEU 2 C 1
ATOM 7387 O O . LEU C 3 149 ? 180.131 140.371 143.307 1.00 61.37 149 LEU 2 O 1
ATOM 7392 N N . LYS C 3 150 ? 181.682 139.972 144.888 1.00 64.74 150 LYS 2 N 1
ATOM 7393 C CA . LYS C 3 150 ? 182.069 138.691 144.303 1.00 64.74 150 LYS 2 CA 1
ATOM 7394 C C . LYS C 3 150 ? 180.951 137.666 144.427 1.00 64.74 150 LYS 2 C 1
ATOM 7395 O O . LYS C 3 150 ? 180.672 136.926 143.476 1.00 64.74 150 LYS 2 O 1
ATOM 7401 N N . GLU C 3 151 ? 180.267 137.644 145.573 1.00 59.64 151 GLU 2 N 1
ATOM 7402 C CA . GLU C 3 151 ? 179.150 136.719 145.749 1.00 59.64 151 GLU 2 CA 1
ATOM 7403 C C . GLU C 3 151 ? 177.955 137.098 144.875 1.00 59.64 151 GLU 2 C 1
ATOM 7404 O O . GLU C 3 151 ? 177.302 136.219 144.299 1.00 59.64 151 GLU 2 O 1
ATOM 7410 N N . VAL C 3 152 ? 177.676 138.396 144.729 1.00 53.41 152 VAL 2 N 1
ATOM 7411 C CA . VAL C 3 152 ? 176.563 138.825 143.881 1.00 53.41 152 VAL 2 CA 1
ATOM 7412 C C . VAL C 3 152 ? 176.892 138.604 142.403 1.00 53.41 152 VAL 2 C 1
ATOM 7413 O O . VAL C 3 152 ? 176.028 138.199 141.614 1.00 53.41 152 VAL 2 O 1
ATOM 7417 N N . VAL C 3 153 ? 178.155 138.800 142.014 1.00 57.10 153 VAL 2 N 1
ATOM 7418 C CA . VAL C 3 153 ? 178.570 138.541 140.639 1.00 57.10 153 VAL 2 CA 1
ATOM 7419 C C . VAL C 3 153 ? 178.541 137.043 140.339 1.00 57.10 153 VAL 2 C 1
ATOM 7420 O O . VAL C 3 153 ? 178.150 136.632 139.239 1.00 57.10 153 VAL 2 O 1
ATOM 7424 N N . ALA C 3 154 ? 178.878 136.203 141.323 1.00 54.76 154 ALA 2 N 1
ATOM 7425 C CA . ALA C 3 154 ? 178.730 134.762 141.150 1.00 54.76 154 ALA 2 CA 1
ATOM 7426 C C . ALA C 3 154 ? 177.266 134.345 141.086 1.00 54.76 154 ALA 2 C 1
ATOM 7427 O O . ALA C 3 154 ? 176.933 133.368 140.408 1.00 54.76 154 ALA 2 O 1
ATOM 7429 N N . LEU C 3 155 ? 176.381 135.065 141.778 1.00 52.34 155 LEU 2 N 1
ATOM 7430 C CA . LEU C 3 155 ? 174.952 134.791 141.682 1.00 52.34 155 LEU 2 CA 1
ATOM 7431 C C . LEU C 3 155 ? 174.299 135.451 140.471 1.00 52.34 155 LEU 2 C 1
ATOM 7432 O O . LEU C 3 155 ? 173.104 135.244 140.237 1.00 52.34 155 LEU 2 O 1
ATOM 7437 N N . THR C 3 156 ? 175.031 136.265 139.714 1.00 54.77 156 THR 2 N 1
ATOM 7438 C CA . THR C 3 156 ? 174.531 136.729 138.424 1.00 54.77 156 THR 2 CA 1
ATOM 7439 C C . THR C 3 156 ? 175.163 136.017 137.234 1.00 54.77 156 THR 2 C 1
ATOM 7440 O O . THR C 3 156 ? 174.604 136.085 136.134 1.00 54.77 156 THR 2 O 1
ATOM 7444 N N . ASP C 3 157 ? 176.322 135.376 137.416 1.00 59.56 157 ASP 2 N 1
ATOM 7445 C CA . ASP C 3 157 ? 176.936 134.561 136.371 1.00 59.56 157 ASP 2 CA 1
ATOM 7446 C C . ASP C 3 157 ? 176.033 133.381 136.047 1.00 59.56 157 ASP 2 C 1
ATOM 7447 O O . ASP C 3 157 ? 175.486 133.295 134.945 1.00 59.56 157 ASP 2 O 1
ATOM 7452 N N . LYS C 3 158 ? 175.860 132.478 137.005 1.00 58.69 158 LYS 2 N 1
ATOM 7453 C CA . LYS C 3 158 ? 174.692 131.618 136.999 1.00 58.69 158 LYS 2 CA 1
ATOM 7454 C C . LYS C 3 158 ? 173.512 132.437 137.489 1.00 58.69 158 LYS 2 C 1
ATOM 7455 O O . LYS C 3 158 ? 173.691 133.411 138.216 1.00 58.69 158 LYS 2 O 1
ATOM 7461 N N . PHE C 3 159 ? 172.308 132.047 137.064 1.00 58.43 159 PHE 2 N 1
ATOM 7462 C CA . PHE C 3 159 ? 171.041 132.723 137.354 1.00 58.43 159 PHE 2 CA 1
ATOM 7463 C C . PHE C 3 159 ? 171.027 134.219 137.038 1.00 58.43 159 PHE 2 C 1
ATOM 7464 O O . PHE C 3 159 ? 171.003 135.037 137.967 1.00 58.43 159 PHE 2 O 1
ATOM 7472 N N . PRO C 3 160 ? 171.030 134.633 135.757 1.00 59.33 160 PRO 2 N 1
ATOM 7473 C CA . PRO C 3 160 ? 170.743 136.040 135.452 1.00 59.33 160 PRO 2 CA 1
ATOM 7474 C C . PRO C 3 160 ? 169.245 136.300 135.451 1.00 59.33 160 PRO 2 C 1
ATOM 7475 O O . PRO C 3 160 ? 168.473 135.445 135.899 1.00 59.33 160 PRO 2 O 1
ATOM 7479 N N . LEU C 3 161 ? 168.842 137.492 134.995 1.00 50.84 161 LEU 2 N 1
ATOM 7480 C CA . LEU C 3 161 ? 167.441 137.935 134.926 1.00 50.84 161 LEU 2 CA 1
ATOM 7481 C C . LEU C 3 161 ? 166.777 137.989 136.298 1.00 50.84 161 LEU 2 C 1
ATOM 7482 O O . LEU C 3 161 ? 165.561 137.835 136.416 1.00 50.84 161 LEU 2 O 1
ATOM 7487 N N . ASP C 3 162 ? 167.566 138.204 137.339 1.00 45.63 162 ASP 2 N 1
ATOM 7488 C CA . ASP C 3 162 ? 167.056 138.533 138.663 1.00 45.63 162 ASP 2 CA 1
ATOM 7489 C C . ASP C 3 162 ? 167.488 139.970 138.914 1.00 45.63 162 ASP 2 C 1
ATOM 7490 O O . ASP C 3 162 ? 168.639 140.222 139.282 1.00 45.63 162 ASP 2 O 1
ATOM 7495 N N . ALA C 3 163 ? 166.561 140.909 138.701 1.00 34.94 163 ALA 2 N 1
ATOM 7496 C CA . ALA C 3 163 ? 166.889 142.329 138.727 1.00 34.94 163 ALA 2 CA 1
ATOM 7497 C C . ALA C 3 163 ? 167.239 142.827 140.120 1.00 34.94 163 ALA 2 C 1
ATOM 7498 O O . ALA C 3 163 ? 167.864 143.885 140.243 1.00 34.94 163 ALA 2 O 1
ATOM 7500 N N . GLU C 3 164 ? 166.852 142.087 141.159 1.00 37.06 164 GLU 2 N 1
ATOM 7501 C CA . GLU C 3 164 ? 167.267 142.409 142.518 1.00 37.06 164 GLU 2 CA 1
ATOM 7502 C C . GLU C 3 164 ? 168.778 142.287 142.678 1.00 37.06 164 GLU 2 C 1
ATOM 7503 O O . GLU C 3 164 ? 169.417 143.139 143.311 1.00 37.06 164 GLU 2 O 1
ATOM 7509 N N . LEU C 3 165 ? 169.369 141.258 142.069 1.00 40.16 165 LEU 2 N 1
ATOM 7510 C CA . LEU C 3 165 ? 170.811 141.046 142.157 1.00 40.16 165 LEU 2 CA 1
ATOM 7511 C C . LEU C 3 165 ? 171.583 142.126 141.415 1.00 40.16 165 LEU 2 C 1
ATOM 7512 O O . LEU C 3 165 ? 172.575 142.654 141.932 1.00 40.16 165 LEU 2 O 1
ATOM 7517 N N . TRP C 3 166 ? 171.140 142.468 140.204 1.00 41.40 166 TRP 2 N 1
ATOM 7518 C CA . TRP C 3 166 ? 171.788 143.528 139.444 1.00 41.40 166 TRP 2 CA 1
ATOM 7519 C C . TRP C 3 166 ? 171.590 144.890 140.095 1.00 41.40 166 TRP 2 C 1
ATOM 7520 O O . TRP C 3 166 ? 172.483 145.740 140.022 1.00 41.40 166 TRP 2 O 1
ATOM 7531 N N . TRP C 3 167 ? 170.452 145.105 140.764 1.00 34.90 167 TRP 2 N 1
ATOM 7532 C CA . TRP C 3 167 ? 170.261 146.360 141.483 1.00 34.90 167 TRP 2 CA 1
ATOM 7533 C C . TRP C 3 167 ? 171.175 146.451 142.694 1.00 34.90 167 TRP 2 C 1
ATOM 7534 O O . TRP C 3 167 ? 171.706 147.526 142.988 1.00 34.90 167 TRP 2 O 1
ATOM 7545 N N . TYR C 3 168 ? 171.359 145.346 143.421 1.00 40.24 168 TYR 2 N 1
ATOM 7546 C CA . TYR C 3 168 ? 172.268 145.375 144.563 1.00 40.24 168 TYR 2 CA 1
ATOM 7547 C C . TYR C 3 168 ? 173.712 145.552 144.111 1.00 40.24 168 TYR 2 C 1
ATOM 7548 O O . TYR C 3 168 ? 174.493 146.255 144.769 1.00 40.24 168 TYR 2 O 1
ATOM 7557 N N . ALA C 3 169 ? 174.068 144.946 142.973 1.00 41.00 169 ALA 2 N 1
ATOM 7558 C CA . ALA C 3 169 ? 175.388 145.154 142.390 1.00 41.00 169 ALA 2 CA 1
ATOM 7559 C C . ALA C 3 169 ? 175.598 146.612 141.999 1.00 41.00 169 ALA 2 C 1
ATOM 7560 O O . ALA C 3 169 ? 176.650 147.187 142.294 1.00 41.00 169 ALA 2 O 1
ATOM 7562 N N . SER C 3 170 ? 174.591 147.234 141.373 1.00 41.47 170 SER 2 N 1
ATOM 7563 C CA . SER C 3 170 ? 174.684 148.649 141.023 1.00 41.47 170 SER 2 CA 1
ATOM 7564 C C . SER C 3 170 ? 174.722 149.539 142.257 1.00 41.47 170 SER 2 C 1
ATOM 7565 O O . SER C 3 170 ? 175.358 150.594 142.228 1.00 41.47 170 SER 2 O 1
ATOM 7568 N N . GLU C 3 171 ? 174.066 149.125 143.345 1.00 44.79 171 GLU 2 N 1
ATOM 7569 C CA . GLU C 3 171 ? 174.131 149.875 144.597 1.00 44.79 171 GLU 2 CA 1
ATOM 7570 C C . GLU C 3 171 ? 175.538 149.866 145.178 1.00 44.79 171 GLU 2 C 1
ATOM 7571 O O . GLU C 3 171 ? 176.040 150.910 145.612 1.00 44.79 171 GLU 2 O 1
ATOM 7577 N N . ILE C 3 172 ? 176.195 148.701 145.183 1.00 51.90 172 ILE 2 N 1
ATOM 7578 C CA . ILE C 3 172 ? 177.556 148.643 145.718 1.00 51.90 172 ILE 2 CA 1
ATOM 7579 C C . ILE C 3 172 ? 178.536 149.343 144.778 1.00 51.90 172 ILE 2 C 1
ATOM 7580 O O . ILE C 3 172 ? 179.493 149.986 145.229 1.00 51.90 172 ILE 2 O 1
ATOM 7585 N N . TYR C 3 173 ? 178.304 149.259 143.464 1.00 52.40 173 TYR 2 N 1
ATOM 7586 C CA . TYR C 3 173 ? 179.155 149.972 142.512 1.00 52.40 173 TYR 2 CA 1
ATOM 7587 C C . TYR C 3 173 ? 178.981 151.483 142.612 1.00 52.40 173 TYR 2 C 1
ATOM 7588 O O . TYR C 3 173 ? 179.941 152.229 142.394 1.00 52.40 173 TYR 2 O 1
ATOM 7597 N N . PHE C 3 174 ? 177.777 151.954 142.939 1.00 54.65 174 PHE 2 N 1
ATOM 7598 C CA . PHE C 3 174 ? 177.558 153.379 143.142 1.00 54.65 174 PHE 2 CA 1
ATOM 7599 C C . PHE C 3 174 ? 178.085 153.844 144.491 1.00 54.65 174 PHE 2 C 1
ATOM 7600 O O . PHE C 3 174 ? 178.410 155.025 144.646 1.00 54.65 174 PHE 2 O 1
ATOM 7608 N N . GLU C 3 175 ? 178.168 152.945 145.478 1.00 62.26 175 GLU 2 N 1
ATOM 7609 C CA . GLU C 3 175 ? 178.830 153.306 146.728 1.00 62.26 175 GLU 2 CA 1
ATOM 7610 C C . GLU C 3 175 ? 180.327 153.497 146.527 1.00 62.26 175 GLU 2 C 1
ATOM 7611 O O . GLU C 3 175 ? 180.955 154.281 147.246 1.00 62.26 175 GLU 2 O 1
ATOM 7617 N N . MET C 3 176 ? 180.907 152.796 145.560 1.00 68.86 176 MET 2 N 1
ATOM 7618 C CA . MET C 3 176 ? 182.252 153.075 145.092 1.00 68.86 176 MET 2 CA 1
ATOM 7619 C C . MET C 3 176 ? 182.177 154.129 143.989 1.00 68.86 176 MET 2 C 1
ATOM 7620 O O . MET C 3 176 ? 181.107 154.652 143.672 1.00 68.86 176 MET 2 O 1
ATOM 7625 N N . GLY C 3 177 ? 183.308 154.450 143.383 1.00 75.32 177 GLY 2 N 1
ATOM 7626 C CA . GLY C 3 177 ? 183.291 155.309 142.221 1.00 75.32 177 GLY 2 CA 1
ATOM 7627 C C . GLY C 3 177 ? 183.148 154.574 140.908 1.00 75.32 177 GLY 2 C 1
ATOM 7628 O O . GLY C 3 177 ? 183.414 155.156 139.852 1.00 75.32 177 GLY 2 O 1
ATOM 7629 N N . GLN C 3 178 ? 182.736 153.307 140.942 1.00 71.01 178 GLN 2 N 1
ATOM 7630 C CA . GLN C 3 178 ? 182.616 152.480 139.743 1.00 71.01 178 GLN 2 CA 1
ATOM 7631 C C . GLN C 3 178 ? 181.266 152.761 139.094 1.00 71.01 178 GLN 2 C 1
ATOM 7632 O O . GLN C 3 178 ? 180.305 151.997 139.209 1.00 71.01 178 GLN 2 O 1
ATOM 7638 N N . PHE C 3 179 ? 181.201 153.888 138.389 1.00 65.59 179 PHE 2 N 1
ATOM 7639 C CA . PHE C 3 179 ? 179.941 154.324 137.806 1.00 65.59 179 PHE 2 CA 1
ATOM 7640 C C . PHE C 3 179 ? 179.606 153.581 136.519 1.00 65.59 179 PHE 2 C 1
ATOM 7641 O O . PHE C 3 179 ? 178.425 153.420 136.201 1.00 65.59 179 PHE 2 O 1
ATOM 7649 N N . GLU C 3 180 ? 180.612 153.117 135.773 1.00 65.10 180 GLU 2 N 1
ATOM 7650 C CA . GLU C 3 180 ? 180.334 152.421 134.519 1.00 65.10 180 GLU 2 CA 1
ATOM 7651 C C . GLU C 3 180 ? 179.764 151.030 134.769 1.00 65.10 180 GLU 2 C 1
ATOM 7652 O O . GLU C 3 180 ? 178.845 150.594 134.064 1.00 65.10 180 GLU 2 O 1
ATOM 7658 N N . LYS C 3 181 ? 180.286 150.327 135.778 1.00 58.93 181 LYS 2 N 1
ATOM 7659 C CA . LYS C 3 181 ? 179.733 149.029 136.149 1.00 58.93 181 LYS 2 CA 1
ATOM 7660 C C . LYS C 3 181 ? 178.331 149.174 136.727 1.00 58.93 181 LYS 2 C 1
ATOM 7661 O O . LYS C 3 181 ? 177.457 148.331 136.478 1.00 58.93 181 LYS 2 O 1
ATOM 7667 N N . ALA C 3 182 ? 178.102 150.250 137.491 1.00 51.30 182 ALA 2 N 1
ATOM 7668 C CA . ALA C 3 182 ? 176.771 150.547 138.006 1.00 51.30 182 ALA 2 CA 1
ATOM 7669 C C . ALA C 3 182 ? 175.790 150.817 136.877 1.00 51.30 182 ALA 2 C 1
ATOM 7670 O O . ALA C 3 182 ? 174.657 150.326 136.903 1.00 51.30 182 ALA 2 O 1
ATOM 7672 N N . CYS C 3 183 ? 176.219 151.573 135.863 1.00 53.37 183 CYS 2 N 1
ATOM 7673 C CA . CYS C 3 183 ? 175.362 151.841 134.715 1.00 53.37 183 CYS 2 CA 1
ATOM 7674 C C . CYS C 3 183 ? 175.097 150.583 133.900 1.00 53.37 183 CYS 2 C 1
ATOM 7675 O O . CYS C 3 183 ? 173.995 150.423 133.367 1.00 53.37 183 CYS 2 O 1
ATOM 7678 N N . TYR C 3 184 ? 176.074 149.675 133.817 1.00 59.18 184 TYR 2 N 1
ATOM 7679 C CA . TYR C 3 184 ? 175.852 148.404 133.133 1.00 59.18 184 TYR 2 CA 1
ATOM 7680 C C . TYR C 3 184 ? 174.825 147.547 133.867 1.00 59.18 184 TYR 2 C 1
ATOM 7681 O O . TYR C 3 184 ? 173.936 146.954 133.237 1.00 59.18 184 TYR 2 O 1
ATOM 7690 N N . CYS C 3 185 ? 174.916 147.493 135.201 1.00 48.76 185 CYS 2 N 1
ATOM 7691 C CA . CYS C 3 185 ? 173.935 146.748 135.988 1.00 48.76 185 CYS 2 CA 1
ATOM 7692 C C . CYS C 3 185 ? 172.543 147.370 135.894 1.00 48.76 185 CYS 2 C 1
ATOM 7693 O O . CYS C 3 185 ? 171.539 146.650 135.816 1.00 48.76 185 CYS 2 O 1
ATOM 7696 N N . LEU C 3 186 ? 172.464 148.703 135.870 1.00 41.75 186 LEU 2 N 1
ATOM 7697 C CA . LEU C 3 186 ? 171.165 149.362 135.758 1.00 41.75 186 LEU 2 CA 1
ATOM 7698 C C . LEU C 3 186 ? 170.558 149.169 134.373 1.00 41.75 186 LEU 2 C 1
ATOM 7699 O O . LEU C 3 186 ? 169.341 148.995 134.246 1.00 41.75 186 LEU 2 O 1
ATOM 7704 N N . GLU C 3 187 ? 171.385 149.168 133.326 1.00 49.32 187 GLU 2 N 1
ATOM 7705 C CA . GLU C 3 187 ? 170.881 148.847 131.995 1.00 49.32 187 GLU 2 CA 1
ATOM 7706 C C . GLU C 3 187 ? 170.436 147.393 131.903 1.00 49.32 187 GLU 2 C 1
ATOM 7707 O O . GLU C 3 187 ? 169.500 147.075 131.160 1.00 49.32 187 GLU 2 O 1
ATOM 7713 N N . GLN C 3 188 ? 171.052 146.507 132.688 1.00 46.10 188 GLN 2 N 1
ATOM 7714 C CA . GLN C 3 188 ? 170.559 145.134 132.744 1.00 46.10 188 GLN 2 CA 1
ATOM 7715 C C . GLN C 3 188 ? 169.203 145.048 133.441 1.00 46.10 188 GLN 2 C 1
ATOM 7716 O O . GLN C 3 188 ? 168.334 144.273 133.018 1.00 46.10 188 GLN 2 O 1
ATOM 7722 N N . VAL C 3 189 ? 169.005 145.836 134.506 1.00 36.72 189 VAL 2 N 1
ATOM 7723 C CA . VAL C 3 189 ? 167.692 145.895 135.161 1.00 36.72 189 VAL 2 CA 1
ATOM 7724 C C . VAL C 3 189 ? 166.643 146.453 134.201 1.00 36.72 189 VAL 2 C 1
ATOM 7725 O O . VAL C 3 189 ? 165.492 145.998 134.179 1.00 36.72 189 VAL 2 O 1
ATOM 7729 N N . LEU C 3 190 ? 167.039 147.415 133.363 1.00 38.60 190 LEU 2 N 1
ATOM 7730 C CA . LEU C 3 190 ? 166.145 147.923 132.323 1.00 38.60 190 LEU 2 CA 1
ATOM 7731 C C . LEU C 3 190 ? 165.832 146.871 131.269 1.00 38.60 190 LEU 2 C 1
ATOM 7732 O O . LEU C 3 190 ? 164.745 146.892 130.683 1.00 38.60 190 LEU 2 O 1
ATOM 7737 N N . CYS C 3 191 ? 166.777 145.971 130.992 1.00 45.67 191 CYS 2 N 1
ATOM 7738 C CA . CYS C 3 191 ? 166.475 144.844 130.114 1.00 45.67 191 CYS 2 CA 1
ATOM 7739 C C . CYS C 3 191 ? 165.480 143.889 130.762 1.00 45.67 191 CYS 2 C 1
ATOM 7740 O O . CYS C 3 191 ? 164.596 143.356 130.084 1.00 45.67 191 CYS 2 O 1
ATOM 7743 N N . ILE C 3 192 ? 165.605 143.665 132.072 1.00 40.15 192 ILE 2 N 1
ATOM 7744 C CA . ILE C 3 192 ? 164.713 142.730 132.757 1.00 40.15 192 ILE 2 CA 1
ATOM 7745 C C . ILE C 3 192 ? 163.328 143.342 132.937 1.00 40.15 192 ILE 2 C 1
ATOM 7746 O O . ILE C 3 192 ? 162.325 142.811 132.447 1.00 40.15 192 ILE 2 O 1
ATOM 7751 N N . THR C 3 193 ? 163.251 144.462 133.657 1.00 37.73 193 THR 2 N 1
ATOM 7752 C CA . THR C 3 193 ? 161.999 145.180 133.848 1.00 37.73 193 THR 2 CA 1
ATOM 7753 C C . THR C 3 193 ? 162.014 146.419 132.967 1.00 37.73 193 THR 2 C 1
ATOM 7754 O O . THR C 3 193 ? 162.673 147.410 133.314 1.00 37.73 193 THR 2 O 1
ATOM 7758 N N . PRO C 3 194 ? 161.312 146.421 131.830 1.00 38.86 194 PRO 2 N 1
ATOM 7759 C CA . PRO C 3 194 ? 161.471 147.525 130.871 1.00 38.86 194 PRO 2 CA 1
ATOM 7760 C C . PRO C 3 194 ? 160.823 148.827 131.306 1.00 38.86 194 PRO 2 C 1
ATOM 7761 O O . PRO C 3 194 ? 161.283 149.898 130.891 1.00 38.86 194 PRO 2 O 1
ATOM 7765 N N . PHE C 3 195 ? 159.775 148.775 132.124 1.00 36.48 195 PHE 2 N 1
ATOM 7766 C CA . PHE C 3 195 ? 159.032 149.962 132.519 1.00 36.48 195 PHE 2 CA 1
ATOM 7767 C C . PHE C 3 195 ? 159.431 150.459 133.900 1.00 36.48 195 PHE 2 C 1
ATOM 7768 O O . PHE C 3 195 ? 158.681 151.214 134.525 1.00 36.48 195 PHE 2 O 1
ATOM 7776 N N . ASN C 3 196 ? 160.598 150.049 134.383 1.00 33.37 196 ASN 2 N 1
ATOM 7777 C CA . ASN C 3 196 ? 161.110 150.452 135.689 1.00 33.37 196 ASN 2 CA 1
ATOM 7778 C C . ASN C 3 196 ? 161.607 151.884 135.563 1.00 33.37 196 ASN 2 C 1
ATOM 7779 O O . ASN C 3 196 ? 162.766 152.133 135.230 1.00 33.37 196 ASN 2 O 1
ATOM 7784 N N . TYR C 3 197 ? 160.711 152.844 135.817 1.00 30.94 197 TYR 2 N 1
ATOM 7785 C CA . TYR C 3 197 ? 161.085 154.250 135.699 1.00 30.94 197 TYR 2 CA 1
ATOM 7786 C C . TYR C 3 197 ? 162.012 154.678 136.827 1.00 30.94 197 TYR 2 C 1
ATOM 7787 O O . TYR C 3 197 ? 162.788 155.627 136.664 1.00 30.94 197 TYR 2 O 1
ATOM 7796 N N . ALA C 3 198 ? 161.949 153.991 137.969 1.00 30.00 198 ALA 2 N 1
ATOM 7797 C CA . ALA C 3 198 ? 162.921 154.224 139.029 1.00 30.00 198 ALA 2 CA 1
ATOM 7798 C C . ALA C 3 198 ? 164.313 153.789 138.605 1.00 30.00 198 ALA 2 C 1
ATOM 7799 O O . ALA C 3 198 ? 165.305 154.405 139.005 1.00 30.00 198 ALA 2 O 1
ATOM 7801 N N . CYS C 3 199 ? 164.404 152.765 137.759 1.00 35.59 199 CYS 2 N 1
ATOM 7802 C CA . CYS C 3 199 ? 165.702 152.357 137.243 1.00 35.59 199 CYS 2 CA 1
ATOM 7803 C C . CYS C 3 199 ? 166.228 153.332 136.200 1.00 35.59 199 CYS 2 C 1
ATOM 7804 O O . CYS C 3 199 ? 167.439 153.554 136.126 1.00 35.59 199 CYS 2 O 1
ATOM 7807 N N . PHE C 3 200 ? 165.340 153.926 135.395 1.00 34.82 200 PHE 2 N 1
ATOM 7808 C CA . PHE C 3 200 ? 165.754 154.992 134.487 1.00 34.82 200 PHE 2 CA 1
ATOM 7809 C C . PHE C 3 200 ? 166.234 156.213 135.257 1.00 34.82 200 PHE 2 C 1
ATOM 7810 O O . PHE C 3 200 ? 167.223 156.847 134.872 1.00 34.82 200 PHE 2 O 1
ATOM 7818 N N . GLY C 3 201 ? 165.558 156.543 136.359 1.00 36.24 201 GLY 2 N 1
ATOM 7819 C CA . GLY C 3 201 ? 166.011 157.644 137.192 1.00 36.24 201 GLY 2 CA 1
ATOM 7820 C C . GLY C 3 201 ? 167.335 157.361 137.876 1.00 36.24 201 GLY 2 C 1
ATOM 7821 O O . GLY C 3 201 ? 168.185 158.246 137.987 1.00 36.24 201 GLY 2 O 1
ATOM 7822 N N . ARG C 3 202 ? 167.547 156.117 138.308 1.00 39.55 202 ARG 2 N 1
ATOM 7823 C CA . ARG C 3 202 ? 168.823 155.760 138.921 1.00 39.55 202 ARG 2 CA 1
ATOM 7824 C C . ARG C 3 202 ? 169.949 155.736 137.894 1.00 39.55 202 ARG 2 C 1
ATOM 7825 O O . ARG C 3 202 ? 171.080 156.125 138.202 1.00 39.55 202 ARG 2 O 1
ATOM 7833 N N . LEU C 3 203 ? 169.657 155.301 136.665 1.00 38.83 203 LEU 2 N 1
ATOM 7834 C CA . LEU C 3 203 ? 170.655 155.333 135.601 1.00 38.83 203 LEU 2 CA 1
ATOM 7835 C C . LEU C 3 203 ? 171.008 156.764 135.220 1.00 38.83 203 LEU 2 C 1
ATOM 7836 O O . LEU C 3 203 ? 172.183 157.078 134.983 1.00 38.83 203 LEU 2 O 1
ATOM 7841 N N . SER C 3 204 ? 170.006 157.647 135.184 1.00 42.79 204 SER 2 N 1
ATOM 7842 C CA . SER C 3 204 ? 170.256 159.064 134.950 1.00 42.79 204 SER 2 CA 1
ATOM 7843 C C . SER C 3 204 ? 171.075 159.677 136.077 1.00 42.79 204 SER 2 C 1
ATOM 7844 O O . SER C 3 204 ? 171.954 160.509 135.828 1.00 42.79 204 SER 2 O 1
ATOM 7847 N N . GLU C 3 205 ? 170.824 159.254 137.319 1.00 46.82 205 GLU 2 N 1
ATOM 7848 C CA . GLU C 3 205 ? 171.593 159.766 138.450 1.00 46.82 205 GLU 2 CA 1
ATOM 7849 C C . GLU C 3 205 ? 173.038 159.283 138.409 1.00 46.82 205 GLU 2 C 1
ATOM 7850 O O . GLU C 3 205 ? 173.958 160.053 138.700 1.00 46.82 205 GLU 2 O 1
ATOM 7856 N N . THR C 3 206 ? 173.262 158.022 138.028 1.00 49.12 206 THR 2 N 1
ATOM 7857 C CA . THR C 3 206 ? 174.631 157.516 137.941 1.00 49.12 206 THR 2 CA 1
ATOM 7858 C C . THR C 3 206 ? 175.392 158.168 136.794 1.00 49.12 206 THR 2 C 1
ATOM 7859 O O . THR C 3 206 ? 176.582 158.474 136.932 1.00 49.12 206 THR 2 O 1
ATOM 7863 N N . LEU C 3 207 ? 174.720 158.414 135.666 1.00 50.64 207 LEU 2 N 1
ATOM 7864 C CA . LEU C 3 207 ? 175.378 159.107 134.564 1.00 50.64 207 LEU 2 CA 1
ATOM 7865 C C . LEU C 3 207 ? 175.642 160.572 134.893 1.00 50.64 207 LEU 2 C 1
ATOM 7866 O O . LEU C 3 207 ? 176.664 161.119 134.471 1.00 50.64 207 LEU 2 O 1
ATOM 7871 N N . TYR C 3 208 ? 174.766 161.205 135.678 1.00 57.76 208 TYR 2 N 1
ATOM 7872 C CA . TYR C 3 208 ? 175.008 162.575 136.122 1.00 57.76 208 TYR 2 CA 1
ATOM 7873 C C . TYR C 3 208 ? 176.175 162.645 137.101 1.00 57.76 208 TYR 2 C 1
ATOM 7874 O O . TYR C 3 208 ? 176.991 163.575 137.037 1.00 57.76 208 TYR 2 O 1
ATOM 7883 N N . TYR C 3 209 ? 176.279 161.660 138.000 1.00 62.10 209 TYR 2 N 1
ATOM 7884 C CA . TYR C 3 209 ? 177.410 161.598 138.922 1.00 62.10 209 TYR 2 CA 1
ATOM 7885 C C . TYR C 3 209 ? 178.715 161.341 138.183 1.00 62.10 209 TYR 2 C 1
ATOM 7886 O O . TYR C 3 209 ? 179.746 161.938 138.511 1.00 62.10 209 TYR 2 O 1
ATOM 7895 N N . GLU C 3 210 ? 178.682 160.476 137.165 1.00 66.70 210 GLU 2 N 1
ATOM 7896 C CA . GLU C 3 210 ? 179.878 160.206 136.374 1.00 66.70 210 GLU 2 CA 1
ATOM 7897 C C . GLU C 3 210 ? 180.277 161.419 135.541 1.00 66.70 210 GLU 2 C 1
ATOM 7898 O O . GLU C 3 210 ? 181.471 161.689 135.359 1.00 66.70 210 GLU 2 O 1
ATOM 7904 N N . ALA C 3 211 ? 179.289 162.176 135.053 1.00 67.66 211 ALA 2 N 1
ATOM 7905 C CA . ALA C 3 211 ? 179.574 163.381 134.284 1.00 67.66 211 ALA 2 CA 1
ATOM 7906 C C . ALA C 3 211 ? 180.174 164.472 135.158 1.00 67.66 211 ALA 2 C 1
ATOM 7907 O O . ALA C 3 211 ? 181.107 165.165 134.736 1.00 67.66 211 ALA 2 O 1
ATOM 7909 N N . LEU C 3 212 ? 179.655 164.646 136.375 1.00 70.44 212 LEU 2 N 1
ATOM 7910 C CA . LEU C 3 212 ? 180.235 165.645 137.267 1.00 70.44 212 LEU 2 CA 1
ATOM 7911 C C . LEU C 3 212 ? 181.591 165.206 137.803 1.00 70.44 212 LEU 2 C 1
ATOM 7912 O O . LEU C 3 212 ? 182.454 166.052 138.066 1.00 70.44 212 LEU 2 O 1
ATOM 7917 N N . ARG C 3 213 ? 181.807 163.899 137.963 1.00 76.58 213 ARG 2 N 1
ATOM 7918 C CA . ARG C 3 213 ? 183.095 163.402 138.422 1.00 76.58 213 ARG 2 CA 1
ATOM 7919 C C . ARG C 3 213 ? 184.148 163.421 137.322 1.00 76.58 213 ARG 2 C 1
ATOM 7920 O O . ARG C 3 213 ? 185.344 163.468 137.630 1.00 76.58 213 ARG 2 O 1
ATOM 7928 N N . SER C 3 214 ? 183.733 163.400 136.053 1.00 80.65 214 SER 2 N 1
ATOM 7929 C CA . SER C 3 214 ? 184.694 163.418 134.954 1.00 80.65 214 SER 2 CA 1
ATOM 7930 C C . SER C 3 214 ? 185.346 164.789 134.812 1.00 80.65 214 SER 2 C 1
ATOM 7931 O O . SER C 3 214 ? 186.578 164.905 134.854 1.00 80.65 214 SER 2 O 1
ATOM 7934 N N . LYS C 3 215 ? 184.523 165.834 134.644 1.00 87.37 215 LYS 2 N 1
ATOM 7935 C CA . LYS C 3 215 ? 184.941 167.236 134.483 1.00 87.37 215 LYS 2 CA 1
ATOM 7936 C C . LYS C 3 215 ? 185.882 167.400 133.284 1.00 87.37 215 LYS 2 C 1
ATOM 7937 O O . LYS C 3 215 ? 187.060 167.737 133.414 1.00 87.37 215 LYS 2 O 1
ATOM 7943 N N . LYS C 3 216 ? 185.332 167.138 132.104 1.00 87.19 216 LYS 2 N 1
ATOM 7944 C CA . LYS C 3 216 ? 186.101 167.120 130.866 1.00 87.19 216 LYS 2 CA 1
ATOM 7945 C C . LYS C 3 216 ? 185.136 167.373 129.708 1.00 87.19 216 LYS 2 C 1
ATOM 7946 O O . LYS C 3 216 ? 184.014 167.847 129.918 1.00 87.19 216 LYS 2 O 1
ATOM 7952 N N . GLN C 3 217 ? 185.581 167.079 128.484 1.00 91.05 217 GLN 2 N 1
ATOM 7953 C CA . GLN C 3 217 ? 184.689 167.159 127.333 1.00 91.05 217 GLN 2 CA 1
ATOM 7954 C C . GLN C 3 217 ? 183.661 166.032 127.334 1.00 91.05 217 GLN 2 C 1
ATOM 7955 O O . GLN C 3 217 ? 182.571 166.196 126.775 1.00 91.05 217 GLN 2 O 1
ATOM 7961 N N . THR C 3 218 ? 183.966 164.911 127.989 1.00 86.00 218 THR 2 N 1
ATOM 7962 C CA . THR C 3 218 ? 183.023 163.808 128.126 1.00 86.00 218 THR 2 CA 1
ATOM 7963 C C . THR C 3 218 ? 181.923 164.090 129.146 1.00 86.00 218 THR 2 C 1
ATOM 7964 O O . THR C 3 218 ? 180.975 163.301 129.238 1.00 86.00 218 THR 2 O 1
ATOM 7968 N N . LYS C 3 219 ? 182.019 165.196 129.893 1.00 78.70 219 LYS 2 N 1
ATOM 7969 C CA . LYS C 3 219 ? 180.980 165.562 130.852 1.00 78.70 219 LYS 2 CA 1
ATOM 7970 C C . LYS C 3 219 ? 179.659 165.863 130.153 1.00 78.70 219 LYS 2 C 1
ATOM 7971 O O . LYS C 3 219 ? 178.605 165.370 130.562 1.00 78.70 219 LYS 2 O 1
ATOM 7977 N N . THR C 3 220 ? 179.701 166.646 129.071 1.00 80.86 220 THR 2 N 1
ATOM 7978 C CA . THR C 3 220 ? 178.480 166.919 128.319 1.00 80.86 220 THR 2 CA 1
ATOM 7979 C C . THR C 3 220 ? 178.001 165.691 127.555 1.00 80.86 220 THR 2 C 1
ATOM 7980 O O . THR C 3 220 ? 176.789 165.502 127.392 1.00 80.86 220 THR 2 O 1
ATOM 7984 N N . GLU C 3 221 ? 178.928 164.836 127.113 1.00 79.79 221 GLU 2 N 1
ATOM 7985 C CA . GLU C 3 221 ? 178.548 163.607 126.421 1.00 79.79 221 GLU 2 CA 1
ATOM 7986 C C . GLU C 3 221 ? 177.841 162.631 127.353 1.00 79.79 221 GLU 2 C 1
ATOM 7987 O O . GLU C 3 221 ? 176.959 161.885 126.913 1.00 79.79 221 GLU 2 O 1
ATOM 7993 N N . LEU C 3 222 ? 178.214 162.620 128.635 1.00 70.88 222 LEU 2 N 1
ATOM 7994 C CA . LEU C 3 222 ? 177.504 161.802 129.610 1.00 70.88 222 LEU 2 CA 1
ATOM 7995 C C . LEU C 3 222 ? 176.234 162.479 130.107 1.00 70.88 222 LEU 2 C 1
ATOM 7996 O O . LEU C 3 222 ? 175.264 161.791 130.441 1.00 70.88 222 LEU 2 O 1
ATOM 8001 N N . LEU C 3 223 ? 176.214 163.815 130.163 1.00 67.48 223 LEU 2 N 1
ATOM 8002 C CA . LEU C 3 223 ? 174.998 164.525 130.539 1.00 67.48 223 LEU 2 CA 1
ATOM 8003 C C . LEU C 3 223 ? 173.915 164.415 129.477 1.00 67.48 223 LEU 2 C 1
ATOM 8004 O O . LEU C 3 223 ? 172.734 164.508 129.817 1.00 67.48 223 LEU 2 O 1
ATOM 8009 N N . GLU C 3 224 ? 174.291 164.207 128.211 1.00 70.79 224 GLU 2 N 1
ATOM 8010 C CA . GLU C 3 224 ? 173.304 163.891 127.180 1.00 70.79 224 GLU 2 CA 1
ATOM 8011 C C . GLU C 3 224 ? 172.587 162.580 127.487 1.00 70.79 224 GLU 2 C 1
ATOM 8012 O O . GLU C 3 224 ? 171.353 162.508 127.433 1.00 70.79 224 GLU 2 O 1
ATOM 8018 N N . LYS C 3 225 ? 173.351 161.537 127.833 1.00 59.44 225 LYS 2 N 1
ATOM 8019 C CA . LYS C 3 225 ? 172.760 160.246 128.178 1.00 59.44 225 LYS 2 CA 1
ATOM 8020 C C . LYS C 3 225 ? 171.959 160.330 129.470 1.00 59.44 225 LYS 2 C 1
ATOM 8021 O O . LYS C 3 225 ? 170.900 159.700 129.595 1.00 59.44 225 LYS 2 O 1
ATOM 8027 N N . ALA C 3 226 ? 172.443 161.121 130.431 1.00 52.71 226 ALA 2 N 1
ATOM 8028 C CA . ALA C 3 226 ? 171.726 161.315 131.685 1.00 52.71 226 ALA 2 CA 1
ATOM 8029 C C . ALA C 3 226 ? 170.407 162.045 131.474 1.00 52.71 226 ALA 2 C 1
ATOM 8030 O O . ALA C 3 226 ? 169.394 161.670 132.074 1.00 52.71 226 ALA 2 O 1
ATOM 8032 N N . LEU C 3 227 ? 170.388 163.055 130.600 1.00 51.99 227 LEU 2 N 1
ATOM 8033 C CA . LEU C 3 227 ? 169.150 163.757 130.288 1.00 51.99 227 LEU 2 CA 1
ATOM 8034 C C . LEU C 3 227 ? 168.186 162.872 129.515 1.00 51.99 227 LEU 2 C 1
ATOM 8035 O O . LEU C 3 227 ? 166.978 162.927 129.754 1.00 51.99 227 LEU 2 O 1
ATOM 8040 N N . LYS C 3 228 ? 168.695 162.033 128.607 1.00 53.09 228 LYS 2 N 1
ATOM 8041 C CA . LYS C 3 228 ? 167.809 161.149 127.853 1.00 53.09 228 LYS 2 CA 1
ATOM 8042 C C . LYS C 3 228 ? 167.201 160.073 128.747 1.00 53.09 228 LYS 2 C 1
ATOM 8043 O O . LYS C 3 228 ? 166.016 159.743 128.611 1.00 53.09 228 LYS 2 O 1
ATOM 8049 N N . ASN C 3 229 ? 167.972 159.556 129.708 1.00 45.58 229 ASN 2 N 1
ATOM 8050 C CA . ASN C 3 229 ? 167.410 158.581 130.638 1.00 45.58 229 ASN 2 CA 1
ATOM 8051 C C . ASN C 3 229 ? 166.461 159.229 131.640 1.00 45.58 229 ASN 2 C 1
ATOM 8052 O O . ASN C 3 229 ? 165.457 158.616 132.017 1.00 45.58 229 ASN 2 O 1
ATOM 8057 N N . ALA C 3 230 ? 166.742 160.465 132.065 1.00 40.11 230 ALA 2 N 1
ATOM 8058 C CA . ALA C 3 230 ? 165.815 161.166 132.946 1.00 40.11 230 ALA 2 CA 1
ATOM 8059 C C . ALA C 3 230 ? 164.532 161.552 132.224 1.00 40.11 230 ALA 2 C 1
ATOM 8060 O O . ALA C 3 230 ? 163.473 161.635 132.853 1.00 40.11 230 ALA 2 O 1
ATOM 8062 N N . LEU C 3 231 ? 164.603 161.791 130.914 1.00 42.93 231 LEU 2 N 1
ATOM 8063 C CA . LEU C 3 231 ? 163.397 162.048 130.140 1.00 42.93 231 LEU 2 CA 1
ATOM 8064 C C . LEU C 3 231 ? 162.622 160.771 129.859 1.00 42.93 231 LEU 2 C 1
ATOM 8065 O O . LEU C 3 231 ? 161.395 160.814 129.733 1.00 42.93 231 LEU 2 O 1
ATOM 8070 N N . ARG C 3 232 ? 163.310 159.634 129.749 1.00 39.32 232 ARG 2 N 1
ATOM 8071 C CA . ARG C 3 232 ? 162.592 158.369 129.654 1.00 39.32 232 ARG 2 CA 1
ATOM 8072 C C . ARG C 3 232 ? 161.950 157.991 130.983 1.00 39.32 232 ARG 2 C 1
ATOM 8073 O O . ARG C 3 232 ? 160.911 157.321 130.998 1.00 39.32 232 ARG 2 O 1
ATOM 8081 N N . SER C 3 233 ? 162.537 158.423 132.104 1.00 35.34 233 SER 2 N 1
ATOM 8082 C CA . SER C 3 233 ? 161.940 158.144 133.406 1.00 35.34 233 SER 2 CA 1
ATOM 8083 C C . SER C 3 233 ? 160.642 158.909 133.613 1.00 35.34 233 SER 2 C 1
ATOM 8084 O O . SER C 3 233 ? 159.774 158.456 134.365 1.00 35.34 233 SER 2 O 1
ATOM 8087 N N . VAL C 3 234 ? 160.483 160.064 132.963 1.00 36.78 234 VAL 2 N 1
ATOM 8088 C CA . VAL C 3 234 ? 159.239 160.818 133.067 1.00 36.78 234 VAL 2 CA 1
ATOM 8089 C C . VAL C 3 234 ? 158.323 160.615 131.873 1.00 36.78 234 VAL 2 C 1
ATOM 8090 O O . VAL C 3 234 ? 157.192 161.123 131.886 1.00 36.78 234 VAL 2 O 1
ATOM 8094 N N . GLU C 3 235 ? 158.765 159.897 130.846 1.00 42.70 235 GLU 2 N 1
ATOM 8095 C CA . GLU C 3 235 ? 157.839 159.401 129.842 1.00 42.70 235 GLU 2 CA 1
ATOM 8096 C C . GLU C 3 235 ? 157.153 158.121 130.295 1.00 42.70 235 GLU 2 C 1
ATOM 8097 O O . GLU C 3 235 ? 156.186 157.688 129.661 1.00 42.70 235 GLU 2 O 1
ATOM 8103 N N . LEU C 3 236 ? 157.638 157.510 131.373 1.00 33.95 236 LEU 2 N 1
ATOM 8104 C CA . LEU C 3 236 ? 157.003 156.359 131.990 1.00 33.95 236 LEU 2 CA 1
ATOM 8105 C C . LEU C 3 236 ? 156.258 156.709 133.268 1.00 33.95 236 LEU 2 C 1
ATOM 8106 O O . LEU C 3 236 ? 155.569 155.845 133.815 1.00 33.95 236 LEU 2 O 1
ATOM 8111 N N . SER C 3 237 ? 156.386 157.941 133.757 1.00 32.54 237 SER 2 N 1
ATOM 8112 C CA . SER C 3 237 ? 155.712 158.361 134.983 1.00 32.54 237 SER 2 CA 1
ATOM 8113 C C . SER C 3 237 ? 155.610 159.876 134.982 1.00 32.54 237 SER 2 C 1
ATOM 8114 O O . SER C 3 237 ? 156.637 160.555 135.010 1.00 32.54 237 SER 2 O 1
ATOM 8117 N N . GLU C 3 238 ? 154.383 160.400 134.969 1.00 37.27 238 GLU 2 N 1
ATOM 8118 C CA . GLU C 3 238 ? 154.182 161.844 134.872 1.00 37.27 238 GLU 2 CA 1
ATOM 8119 C C . GLU C 3 238 ? 154.651 162.563 136.131 1.00 37.27 238 GLU 2 C 1
ATOM 8120 O O . GLU C 3 238 ? 155.395 163.546 136.053 1.00 37.27 238 GLU 2 O 1
ATOM 8126 N N . LEU C 3 239 ? 154.233 162.086 137.301 1.00 34.78 239 LEU 2 N 1
ATOM 8127 C CA . LEU C 3 239 ? 154.543 162.739 138.563 1.00 34.78 239 LEU 2 CA 1
ATOM 8128 C C . LEU C 3 239 ? 155.801 162.196 139.223 1.00 34.78 239 LEU 2 C 1
ATOM 8129 O O . LEU C 3 239 ? 155.922 162.272 140.451 1.00 34.78 239 LEU 2 O 1
ATOM 8134 N N . TYR C 3 240 ? 156.732 161.648 138.447 1.00 35.76 240 TYR 2 N 1
ATOM 8135 C CA . TYR C 3 240 ? 157.975 161.124 139.002 1.00 35.76 240 TYR 2 CA 1
ATOM 8136 C C . TYR C 3 240 ? 158.849 162.285 139.453 1.00 35.76 240 TYR 2 C 1
ATOM 8137 O O . TYR C 3 240 ? 159.368 163.038 138.625 1.00 35.76 240 TYR 2 O 1
ATOM 8146 N N . LEU C 3 241 ? 159.013 162.422 140.769 1.00 45.91 241 LEU 2 N 1
ATOM 8147 C CA . LEU C 3 241 ? 159.759 163.545 141.327 1.00 45.91 241 LEU 2 CA 1
ATOM 8148 C C . LEU C 3 241 ? 161.244 163.446 141.010 1.00 45.91 241 LEU 2 C 1
ATOM 8149 O O . LEU C 3 241 ? 161.878 164.454 140.677 1.00 45.91 241 LEU 2 O 1
ATOM 8154 N N . LYS C 3 242 ? 161.808 162.239 141.093 1.00 42.79 242 LYS 2 N 1
ATOM 8155 C CA . LYS C 3 242 ? 163.232 162.058 140.829 1.00 42.79 242 LYS 2 CA 1
ATOM 8156 C C . LYS C 3 242 ? 163.555 162.290 139.362 1.00 42.79 242 LYS 2 C 1
ATOM 8157 O O . LYS C 3 242 ? 164.581 162.897 139.040 1.00 42.79 242 LYS 2 O 1
ATOM 8163 N N . GLY C 3 243 ? 162.664 161.868 138.466 1.00 39.18 243 GLY 2 N 1
ATOM 8164 C CA . GLY C 3 243 ? 162.902 162.069 137.048 1.00 39.18 243 GLY 2 CA 1
ATOM 8165 C C . GLY C 3 243 ? 162.822 163.524 136.632 1.00 39.18 243 GLY 2 C 1
ATOM 8166 O O . GLY C 3 243 ? 163.663 164.001 135.870 1.00 39.18 243 GLY 2 O 1
ATOM 8167 N N . TRP C 3 244 ? 161.824 164.256 137.137 1.00 42.09 244 TRP 2 N 1
ATOM 8168 C CA . TRP C 3 244 ? 161.716 165.669 136.785 1.00 42.09 244 TRP 2 CA 1
ATOM 8169 C C . TRP C 3 244 ? 162.789 166.502 137.469 1.00 42.09 244 TRP 2 C 1
ATOM 8170 O O . TRP C 3 244 ? 163.277 167.476 136.883 1.00 42.09 244 TRP 2 O 1
ATOM 8181 N N . ALA C 3 245 ? 163.184 166.122 138.689 1.00 44.57 245 ALA 2 N 1
ATOM 8182 C CA . ALA C 3 245 ? 164.299 166.789 139.351 1.00 44.57 245 ALA 2 CA 1
ATOM 8183 C C . ALA C 3 245 ? 165.600 166.559 138.598 1.00 44.57 245 ALA 2 C 1
ATOM 8184 O O . ALA C 3 245 ? 166.409 167.480 138.455 1.00 44.57 245 ALA 2 O 1
ATOM 8186 N N . LEU C 3 246 ? 165.799 165.350 138.071 1.00 44.98 246 LEU 2 N 1
ATOM 8187 C CA . LEU C 3 246 ? 166.993 165.087 137.282 1.00 44.98 246 LEU 2 CA 1
ATOM 8188 C C . LEU C 3 246 ? 166.943 165.777 135.929 1.00 44.98 246 LEU 2 C 1
ATOM 8189 O O . LEU C 3 246 ? 167.982 166.225 135.447 1.00 44.98 246 LEU 2 O 1
ATOM 8194 N N . VAL C 3 247 ? 165.759 165.892 135.317 1.00 47.51 247 VAL 2 N 1
ATOM 8195 C CA . VAL C 3 247 ? 165.624 166.654 134.075 1.00 47.51 247 VAL 2 CA 1
ATOM 8196 C C . VAL C 3 247 ? 165.988 168.115 134.308 1.00 47.51 247 VAL 2 C 1
ATOM 8197 O O . VAL C 3 247 ? 166.770 168.698 133.546 1.00 47.51 247 VAL 2 O 1
ATOM 8201 N N . ASN C 3 248 ? 165.517 168.689 135.421 1.00 55.18 248 ASN 2 N 1
ATOM 8202 C CA . ASN C 3 248 ? 165.826 170.078 135.758 1.00 55.18 248 ASN 2 CA 1
ATOM 8203 C C . ASN C 3 248 ? 167.314 170.277 136.039 1.00 55.18 248 ASN 2 C 1
ATOM 8204 O O . ASN C 3 248 ? 167.939 171.190 135.485 1.00 55.18 248 ASN 2 O 1
ATOM 8209 N N . ILE C 3 249 ? 167.906 169.406 136.864 1.00 56.05 249 ILE 2 N 1
ATOM 8210 C CA . ILE C 3 249 ? 169.299 169.579 137.274 1.00 56.05 249 ILE 2 CA 1
ATOM 8211 C C . ILE C 3 249 ? 170.253 169.309 136.112 1.00 56.05 249 ILE 2 C 1
ATOM 8212 O O . ILE C 3 249 ? 171.197 170.074 135.881 1.00 56.05 249 ILE 2 O 1
ATOM 8217 N N . ILE C 3 250 ? 170.008 168.247 135.340 1.00 56.65 250 ILE 2 N 1
ATOM 8218 C CA . ILE C 3 250 ? 170.870 167.921 134.210 1.00 56.65 250 ILE 2 CA 1
ATOM 8219 C C . ILE C 3 250 ? 170.680 168.924 133.074 1.00 56.65 250 ILE 2 C 1
ATOM 8220 O O . ILE C 3 250 ? 171.633 169.231 132.345 1.00 56.65 250 ILE 2 O 1
ATOM 8225 N N . SER C 3 251 ? 169.489 169.519 132.945 1.00 63.63 251 SER 2 N 1
ATOM 8226 C CA . SER C 3 251 ? 169.311 170.561 131.942 1.00 63.63 251 SER 2 CA 1
ATOM 8227 C C . SER C 3 251 ? 170.015 171.849 132.351 1.00 63.63 251 SER 2 C 1
ATOM 8228 O O . SER C 3 251 ? 170.582 172.541 131.499 1.00 63.63 251 SER 2 O 1
ATOM 8231 N N . ARG C 3 252 ? 170.012 172.179 133.646 1.00 67.95 252 ARG 2 N 1
ATOM 8232 C CA . ARG C 3 252 ? 170.779 173.337 134.101 1.00 67.95 252 ARG 2 CA 1
ATOM 8233 C C . ARG C 3 252 ? 172.282 173.096 134.004 1.00 67.95 252 ARG 2 C 1
ATOM 8234 O O . ARG C 3 252 ? 173.043 174.037 133.754 1.00 67.95 252 ARG 2 O 1
ATOM 8242 N N . GLU C 3 253 ? 172.725 171.853 134.194 1.00 72.19 253 GLU 2 N 1
ATOM 8243 C CA . GLU C 3 253 ? 174.146 171.540 134.138 1.00 72.19 253 GLU 2 CA 1
ATOM 8244 C C . GLU C 3 253 ? 174.649 171.337 132.716 1.00 72.19 253 GLU 2 C 1
ATOM 8245 O O . GLU C 3 253 ? 175.860 171.406 132.486 1.00 72.19 253 GLU 2 O 1
ATOM 8251 N N . LEU C 3 254 ? 173.752 171.087 131.764 1.00 74.83 254 LEU 2 N 1
ATOM 8252 C CA . LEU C 3 254 ? 174.165 170.822 130.393 1.00 74.83 254 LEU 2 CA 1
ATOM 8253 C C . LEU C 3 254 ? 174.547 172.098 129.656 1.00 74.83 254 LEU 2 C 1
ATOM 8254 O O . LEU C 3 254 ? 175.383 172.059 128.746 1.00 74.83 254 LEU 2 O 1
ATOM 8259 N N . GLY C 3 255 ? 173.969 173.231 130.041 1.00 83.02 255 GLY 2 N 1
ATOM 8260 C CA . GLY C 3 255 ? 174.279 174.490 129.396 1.00 83.02 255 GLY 2 CA 1
ATOM 8261 C C . GLY C 3 255 ? 173.048 175.291 129.036 1.00 83.02 255 GLY 2 C 1
ATOM 8262 O O . GLY C 3 255 ? 173.086 176.525 129.021 1.00 83.02 255 GLY 2 O 1
ATOM 8263 N N . ARG C 3 256 ? 171.949 174.603 128.738 1.00 78.83 256 ARG 2 N 1
ATOM 8264 C CA . ARG C 3 256 ? 170.708 175.289 128.411 1.00 78.83 256 ARG 2 CA 1
ATOM 8265 C C . ARG C 3 256 ? 170.075 175.871 129.670 1.00 78.83 256 ARG 2 C 1
ATOM 8266 O O . ARG C 3 256 ? 170.080 175.248 130.735 1.00 78.83 256 ARG 2 O 1
ATOM 8274 N N . ASN C 3 257 ? 169.551 177.084 129.549 1.00 85.25 257 ASN 2 N 1
ATOM 8275 C CA . ASN C 3 257 ? 168.888 177.772 130.652 1.00 85.25 257 ASN 2 CA 1
ATOM 8276 C C . ASN C 3 257 ? 167.944 178.809 130.059 1.00 85.25 257 ASN 2 C 1
ATOM 8277 O O . ASN C 3 257 ? 167.642 178.774 128.860 1.00 85.25 257 ASN 2 O 1
ATOM 8282 N N . LYS C 3 258 ? 167.474 179.725 130.920 1.00 87.85 258 LYS 2 N 1
ATOM 8283 C CA . LYS C 3 258 ? 166.594 180.845 130.557 1.00 87.85 258 LYS 2 CA 1
ATOM 8284 C C . LYS C 3 258 ? 165.296 180.357 129.917 1.00 87.85 258 LYS 2 C 1
ATOM 8285 O O . LYS C 3 258 ? 164.809 180.945 128.947 1.00 87.85 258 LYS 2 O 1
ATOM 8291 N N . GLN C 3 259 ? 164.753 179.266 130.472 1.00 85.05 259 GLN 2 N 1
ATOM 8292 C CA . GLN C 3 259 ? 163.544 178.580 130.006 1.00 85.05 259 GLN 2 CA 1
ATOM 8293 C C . GLN C 3 259 ? 163.690 178.141 128.544 1.00 85.05 259 GLN 2 C 1
ATOM 8294 O O . GLN C 3 259 ? 162.996 178.611 127.640 1.00 85.05 259 GLN 2 O 1
ATOM 8300 N N . ASN C 3 260 ? 164.628 177.219 128.340 1.00 83.71 260 ASN 2 N 1
ATOM 8301 C CA . ASN C 3 260 ? 164.900 176.656 127.016 1.00 83.71 260 ASN 2 CA 1
ATOM 8302 C C . ASN C 3 260 ? 164.022 175.438 126.738 1.00 83.71 260 ASN 2 C 1
ATOM 8303 O O . ASN C 3 260 ? 164.510 174.362 126.390 1.00 83.71 260 ASN 2 O 1
ATOM 8308 N N . ASP C 3 261 ? 162.713 175.609 126.942 1.00 74.78 261 ASP 2 N 1
ATOM 8309 C CA . ASP C 3 261 ? 161.602 174.723 126.589 1.00 74.78 261 ASP 2 CA 1
ATOM 8310 C C . ASP C 3 261 ? 161.565 173.409 127.366 1.00 74.78 261 ASP 2 C 1
ATOM 8311 O O . ASP C 3 261 ? 160.588 172.671 127.234 1.00 74.78 261 ASP 2 O 1
ATOM 8316 N N . LEU C 3 262 ? 162.568 173.102 128.189 1.00 64.33 262 LEU 2 N 1
ATOM 8317 C CA . LEU C 3 262 ? 162.582 171.855 128.942 1.00 64.33 262 LEU 2 CA 1
ATOM 8318 C C . LEU C 3 262 ? 162.800 172.147 130.419 1.00 64.33 262 LEU 2 C 1
ATOM 8319 O O . LEU C 3 262 ? 162.278 171.437 131.282 1.00 64.33 262 LEU 2 O 1
ATOM 8324 N N . ILE C 3 263 ? 163.578 173.192 130.714 1.00 64.20 263 ILE 2 N 1
ATOM 8325 C CA . ILE C 3 263 ? 163.677 173.688 132.083 1.00 64.20 263 ILE 2 CA 1
ATOM 8326 C C . ILE C 3 263 ? 162.346 174.289 132.516 1.00 64.20 263 ILE 2 C 1
ATOM 8327 O O . ILE C 3 263 ? 161.955 174.181 133.685 1.00 64.20 263 ILE 2 O 1
ATOM 8332 N N . LYS C 3 264 ? 161.617 174.896 131.575 1.00 66.94 264 LYS 2 N 1
ATOM 8333 C CA . LYS C 3 264 ? 160.285 175.421 131.857 1.00 66.94 264 LYS 2 CA 1
ATOM 8334 C C . LYS C 3 264 ? 159.300 174.294 132.152 1.00 66.94 264 LYS 2 C 1
ATOM 8335 O O . LYS C 3 264 ? 158.525 174.371 133.114 1.00 66.94 264 LYS 2 O 1
ATOM 8341 N N . LEU C 3 265 ? 159.334 173.230 131.342 1.00 55.57 265 LEU 2 N 1
ATOM 8342 C CA . LEU C 3 265 ? 158.453 172.084 131.557 1.00 55.57 265 LEU 2 CA 1
ATOM 8343 C C . LEU C 3 265 ? 158.804 171.345 132.843 1.00 55.57 265 LEU 2 C 1
ATOM 8344 O O . LEU C 3 265 ? 157.908 170.915 133.579 1.00 55.57 265 LEU 2 O 1
ATOM 8349 N N . SER C 3 266 ? 160.099 171.209 133.137 1.00 52.73 266 SER 2 N 1
ATOM 8350 C CA . SER C 3 266 ? 160.513 170.535 134.362 1.00 52.73 266 SER 2 CA 1
ATOM 8351 C C . SER C 3 266 ? 160.155 171.355 135.592 1.00 52.73 266 SER 2 C 1
ATOM 8352 O O . SER C 3 266 ? 159.757 170.794 136.617 1.00 52.73 266 SER 2 O 1
ATOM 8355 N N . ALA C 3 267 ? 160.258 172.683 135.499 1.00 54.06 267 ALA 2 N 1
ATOM 8356 C CA . ALA C 3 267 ? 159.855 173.536 136.612 1.00 54.06 267 ALA 2 CA 1
ATOM 8357 C C . ALA C 3 267 ? 158.346 173.501 136.818 1.00 54.06 267 ALA 2 C 1
ATOM 8358 O O . ALA C 3 267 ? 157.874 173.494 137.960 1.00 54.06 267 ALA 2 O 1
ATOM 8360 N N . SER C 3 268 ? 157.576 173.441 135.725 1.00 53.62 268 SER 2 N 1
ATOM 8361 C CA . SER C 3 268 ? 156.124 173.332 135.842 1.00 53.62 268 SER 2 CA 1
ATOM 8362 C C . SER C 3 268 ? 155.709 171.994 136.440 1.00 53.62 268 SER 2 C 1
ATOM 8363 O O . SER C 3 268 ? 154.804 171.938 137.282 1.00 53.62 268 SER 2 O 1
ATOM 8366 N N . LYS C 3 269 ? 156.377 170.909 136.043 1.00 49.64 269 LYS 2 N 1
ATOM 8367 C CA . LYS C 3 269 ? 156.041 169.600 136.590 1.00 49.64 269 LYS 2 CA 1
ATOM 8368 C C . LYS C 3 269 ? 156.487 169.458 138.039 1.00 49.64 269 LYS 2 C 1
ATOM 8369 O O . LYS C 3 269 ? 155.800 168.805 138.829 1.00 49.64 269 LYS 2 O 1
ATOM 8375 N N . LEU C 3 270 ? 157.606 170.079 138.418 1.00 49.56 270 LEU 2 N 1
ATOM 8376 C CA . LEU C 3 270 ? 158.002 170.070 139.821 1.00 49.56 270 LEU 2 CA 1
ATOM 8377 C C . LEU C 3 270 ? 157.089 170.948 140.667 1.00 49.56 270 LEU 2 C 1
ATOM 8378 O O . LEU C 3 270 ? 156.846 170.630 141.836 1.00 49.56 270 LEU 2 O 1
ATOM 8383 N N . LYS C 3 271 ? 156.551 172.031 140.095 1.00 52.49 271 LYS 2 N 1
ATOM 8384 C CA . LYS C 3 271 ? 155.533 172.808 140.798 1.00 52.49 271 LYS 2 CA 1
ATOM 8385 C C . LYS C 3 271 ? 154.244 172.013 140.957 1.00 52.49 271 LYS 2 C 1
ATOM 8386 O O . LYS C 3 271 ? 153.575 172.110 141.991 1.00 52.49 271 LYS 2 O 1
ATOM 8392 N N . GLU C 3 272 ? 153.894 171.205 139.953 1.00 51.35 272 GLU 2 N 1
ATOM 8393 C CA . GLU C 3 272 ? 152.717 170.344 140.058 1.00 51.35 272 GLU 2 CA 1
ATOM 8394 C C . GLU C 3 272 ? 152.912 169.258 141.112 1.00 51.35 272 GLU 2 C 1
ATOM 8395 O O . GLU C 3 272 ? 151.980 168.941 141.865 1.00 51.35 272 GLU 2 O 1
ATOM 8401 N N . ILE C 3 273 ? 154.120 168.693 141.189 1.00 47.73 273 ILE 2 N 1
ATOM 8402 C CA . ILE C 3 273 ? 154.432 167.688 142.203 1.00 47.73 273 ILE 2 CA 1
ATOM 8403 C C . ILE C 3 273 ? 154.422 168.310 143.597 1.00 47.73 273 ILE 2 C 1
ATOM 8404 O O . ILE C 3 273 ? 153.880 167.730 144.545 1.00 47.73 273 ILE 2 O 1
ATOM 8409 N N . SER C 3 274 ? 154.971 169.520 143.739 1.00 54.25 274 SER 2 N 1
ATOM 8410 C CA . SER C 3 274 ? 154.882 170.236 145.007 1.00 54.25 274 SER 2 CA 1
ATOM 8411 C C . SER C 3 274 ? 153.455 170.654 145.342 1.00 54.25 274 SER 2 C 1
ATOM 8412 O O . SER C 3 274 ? 153.145 170.872 146.517 1.00 54.25 274 SER 2 O 1
ATOM 8415 N N . ALA C 3 275 ? 152.584 170.771 144.339 1.00 53.44 275 ALA 2 N 1
ATOM 8416 C CA . ALA C 3 275 ? 151.189 171.104 144.592 1.00 53.44 275 ALA 2 CA 1
ATOM 8417 C C . ALA C 3 275 ? 150.398 169.902 145.096 1.00 53.44 275 ALA 2 C 1
ATOM 8418 O O . ALA C 3 275 ? 149.740 169.983 146.139 1.00 53.44 275 ALA 2 O 1
ATOM 8420 N N . LYS C 3 276 ? 150.444 168.775 144.377 1.00 51.71 276 LYS 2 N 1
ATOM 8421 C CA . LYS C 3 276 ? 149.497 167.698 144.644 1.00 51.71 276 LYS 2 CA 1
ATOM 8422 C C . LYS C 3 276 ? 150.075 166.470 145.338 1.00 51.71 276 LYS 2 C 1
ATOM 8423 O O . LYS C 3 276 ? 149.314 165.756 145.997 1.00 51.71 276 LYS 2 O 1
ATOM 8429 N N . SER C 3 277 ? 151.377 166.207 145.235 1.00 52.24 277 SER 2 N 1
ATOM 8430 C CA . SER C 3 277 ? 151.921 164.965 145.770 1.00 52.24 277 SER 2 CA 1
ATOM 8431 C C . SER C 3 277 ? 152.095 165.050 147.287 1.00 52.24 277 SER 2 C 1
ATOM 8432 O O . SER C 3 277 ? 151.732 166.038 147.930 1.00 52.24 277 SER 2 O 1
ATOM 8435 N N . ASN C 3 278 ? 152.664 163.992 147.865 1.00 55.17 278 ASN 2 N 1
ATOM 8436 C CA . ASN C 3 278 ? 152.777 163.865 149.311 1.00 55.17 278 ASN 2 CA 1
ATOM 8437 C C . ASN C 3 278 ? 153.815 164.839 149.869 1.00 55.17 278 ASN 2 C 1
ATOM 8438 O O . ASN C 3 278 ? 154.530 165.523 149.131 1.00 55.17 278 ASN 2 O 1
ATOM 8443 N N . ASN C 3 279 ? 153.887 164.888 151.204 1.00 64.12 279 ASN 2 N 1
ATOM 8444 C CA . ASN C 3 279 ? 154.674 165.913 151.886 1.00 64.12 279 ASN 2 CA 1
ATOM 8445 C C . ASN C 3 279 ? 156.171 165.722 151.687 1.00 64.12 279 ASN 2 C 1
ATOM 8446 O O . ASN C 3 279 ? 156.910 166.709 151.614 1.00 64.12 279 ASN 2 O 1
ATOM 8451 N N . LYS C 3 280 ? 156.632 164.474 151.584 1.00 65.55 280 LYS 2 N 1
ATOM 8452 C CA . LYS C 3 280 ? 158.038 164.232 151.278 1.00 65.55 280 LYS 2 CA 1
ATOM 8453 C C . LYS C 3 280 ? 158.376 164.685 149.863 1.00 65.55 280 LYS 2 C 1
ATOM 8454 O O . LYS C 3 280 ? 159.396 165.352 149.647 1.00 65.55 280 LYS 2 O 1
ATOM 8460 N N . ASP C 3 281 ? 157.506 164.367 148.897 1.00 62.48 281 ASP 2 N 1
ATOM 8461 C CA . ASP C 3 281 ? 157.691 164.838 147.528 1.00 62.48 281 ASP 2 CA 1
ATOM 8462 C C . ASP C 3 281 ? 157.559 166.351 147.433 1.00 62.48 281 ASP 2 C 1
ATOM 8463 O O . ASP C 3 281 ? 158.273 166.987 146.654 1.00 62.48 281 ASP 2 O 1
ATOM 8468 N N . LYS C 3 282 ? 156.668 166.944 148.231 1.00 61.66 282 LYS 2 N 1
ATOM 8469 C CA . LYS C 3 282 ? 156.472 168.391 148.201 1.00 61.66 282 LYS 2 CA 1
ATOM 8470 C C . LYS C 3 282 ? 157.689 169.126 148.748 1.00 61.66 282 LYS 2 C 1
ATOM 8471 O O . LYS C 3 282 ? 158.162 170.098 148.144 1.00 61.66 282 LYS 2 O 1
ATOM 8477 N N . ILE C 3 283 ? 158.225 168.655 149.878 1.00 67.43 283 ILE 2 N 1
ATOM 8478 C CA . ILE C 3 283 ? 159.412 169.264 150.470 1.00 67.43 283 ILE 2 CA 1
ATOM 8479 C C . ILE C 3 283 ? 160.630 169.054 149.574 1.00 67.43 283 ILE 2 C 1
ATOM 8480 O O . ILE C 3 283 ? 161.440 169.971 149.381 1.00 67.43 283 ILE 2 O 1
ATOM 8485 N N . THR C 3 284 ? 160.739 167.877 148.948 1.00 64.55 284 THR 2 N 1
ATOM 8486 C CA . THR C 3 284 ? 161.857 167.618 148.046 1.00 64.55 284 THR 2 CA 1
ATOM 8487 C C . THR C 3 284 ? 161.758 168.451 146.769 1.00 64.55 284 THR 2 C 1
ATOM 8488 O O . THR C 3 284 ? 162.775 168.936 146.262 1.00 64.55 284 THR 2 O 1
ATOM 8492 N N . ALA C 3 285 ? 160.544 168.669 146.257 1.00 66.75 285 ALA 2 N 1
ATOM 8493 C CA . ALA C 3 285 ? 160.383 169.488 145.061 1.00 66.75 285 ALA 2 CA 1
ATOM 8494 C C . ALA C 3 285 ? 160.627 170.962 145.352 1.00 66.75 285 ALA 2 C 1
ATOM 8495 O O . ALA C 3 285 ? 161.173 171.675 144.503 1.00 66.75 285 ALA 2 O 1
ATOM 8497 N N . GLU C 3 286 ? 160.243 171.433 146.543 1.00 71.06 286 GLU 2 N 1
ATOM 8498 C CA . GLU C 3 286 ? 160.603 172.792 146.935 1.00 71.06 286 GLU 2 CA 1
ATOM 8499 C C . GLU C 3 286 ? 162.098 172.921 147.205 1.00 71.06 286 GLU 2 C 1
ATOM 8500 O O . GLU C 3 286 ? 162.651 174.019 147.096 1.00 71.06 286 GLU 2 O 1
ATOM 8506 N N . LEU C 3 287 ? 162.763 171.821 147.565 1.00 68.83 287 LEU 2 N 1
ATOM 8507 C CA . LEU C 3 287 ? 164.218 171.844 147.677 1.00 68.83 287 LEU 2 CA 1
ATOM 8508 C C . LEU C 3 287 ? 164.877 171.923 146.303 1.00 68.83 287 LEU 2 C 1
ATOM 8509 O O . LEU C 3 287 ? 165.885 172.618 146.132 1.00 68.83 287 LEU 2 O 1
ATOM 8514 N N . ILE C 3 288 ? 164.323 171.211 145.319 1.00 67.78 288 ILE 2 N 1
ATOM 8515 C CA . ILE C 3 288 ? 164.891 171.213 143.971 1.00 67.78 288 ILE 2 CA 1
ATOM 8516 C C . ILE C 3 288 ? 164.675 172.564 143.295 1.00 67.78 288 ILE 2 C 1
ATOM 8517 O O . ILE C 3 288 ? 165.598 173.126 142.692 1.00 67.78 288 ILE 2 O 1
ATOM 8522 N N . LEU C 3 289 ? 163.465 173.121 143.410 1.00 70.19 289 LEU 2 N 1
ATOM 8523 C CA . LEU C 3 289 ? 163.126 174.335 142.670 1.00 70.19 289 LEU 2 CA 1
ATOM 8524 C C . LEU C 3 289 ? 163.810 175.570 143.246 1.00 70.19 289 LEU 2 C 1
ATOM 8525 O O . LEU C 3 289 ? 164.280 176.430 142.493 1.00 70.19 289 LEU 2 O 1
ATOM 8530 N N . ASN C 3 290 ? 163.879 175.680 144.573 1.00 77.37 290 ASN 2 N 1
ATOM 8531 C CA . ASN C 3 290 ? 164.354 176.893 145.228 1.00 77.37 290 ASN 2 CA 1
ATOM 8532 C C . ASN C 3 290 ? 165.858 176.891 145.475 1.00 77.37 290 ASN 2 C 1
ATOM 8533 O O . ASN C 3 290 ? 166.326 177.570 146.398 1.00 77.37 290 ASN 2 O 1
ATOM 8538 N N . LYS C 3 291 ? 166.630 176.149 144.687 1.00 80.56 291 LYS 2 N 1
ATOM 8539 C CA . LYS C 3 291 ? 168.076 176.237 144.803 1.00 80.56 291 LYS 2 CA 1
ATOM 8540 C C . LYS C 3 291 ? 168.583 177.485 144.084 1.00 80.56 291 LYS 2 C 1
ATOM 8541 O O . LYS C 3 291 ? 167.866 178.104 143.289 1.00 80.56 291 LYS 2 O 1
ATOM 8547 N N . ILE C 3 292 ? 169.837 177.840 144.382 1.00 86.09 292 ILE 2 N 1
ATOM 8548 C CA . ILE C 3 292 ? 170.526 179.048 143.897 1.00 86.09 292 ILE 2 CA 1
ATOM 8549 C C . ILE C 3 292 ? 169.740 180.322 144.207 1.00 86.09 292 ILE 2 C 1
ATOM 8550 O O . ILE C 3 292 ? 169.116 180.437 145.262 1.00 86.09 292 ILE 2 O 1
ATOM 8555 N N . MET D 4 1 ? 98.661 127.552 126.072 1.00 33.76 1 MET 3 N 1
ATOM 8556 C CA . MET D 4 1 ? 98.808 126.201 126.600 1.00 33.76 1 MET 3 CA 1
ATOM 8557 C C . MET D 4 1 ? 99.086 126.222 128.097 1.00 33.76 1 MET 3 C 1
ATOM 8558 O O . MET D 4 1 ? 100.032 126.857 128.555 1.00 33.76 1 MET 3 O 1
ATOM 8563 N N . LEU D 4 2 ? 98.249 125.520 128.854 1.00 34.98 2 LEU 3 N 1
ATOM 8564 C CA . LEU D 4 2 ? 98.346 125.498 130.311 1.00 34.98 2 LEU 3 CA 1
ATOM 8565 C C . LEU D 4 2 ? 99.402 124.476 130.711 1.00 34.98 2 LEU 3 C 1
ATOM 8566 O O . LEU D 4 2 ? 99.158 123.269 130.683 1.00 34.98 2 LEU 3 O 1
ATOM 8571 N N . LEU D 4 3 ? 100.579 124.961 131.088 1.00 37.19 3 LEU 3 N 1
ATOM 8572 C CA . LEU D 4 3 ? 101.637 124.110 131.605 1.00 37.19 3 LEU 3 CA 1
ATOM 8573 C C . LEU D 4 3 ? 101.526 123.981 133.120 1.00 37.19 3 LEU 3 C 1
ATOM 8574 O O . LEU D 4 3 ? 100.797 124.717 133.786 1.00 37.19 3 LEU 3 O 1
ATOM 8579 N N . ASP D 4 4 ? 102.272 123.028 133.665 1.00 48.87 4 ASP 3 N 1
ATOM 8580 C CA . ASP D 4 4 ? 102.335 122.844 135.106 1.00 48.87 4 ASP 3 CA 1
ATOM 8581 C C . ASP D 4 4 ? 103.367 123.797 135.698 1.00 48.87 4 ASP 3 C 1
ATOM 8582 O O . ASP D 4 4 ? 104.484 123.908 135.185 1.00 48.87 4 ASP 3 O 1
ATOM 8587 N N . ASP D 4 5 ? 102.984 124.497 136.770 1.00 49.73 5 ASP 3 N 1
ATOM 8588 C CA . ASP D 4 5 ? 103.921 125.387 137.448 1.00 49.73 5 ASP 3 CA 1
ATOM 8589 C C . ASP D 4 5 ? 105.008 124.609 138.172 1.00 49.73 5 ASP 3 C 1
ATOM 8590 O O . ASP D 4 5 ? 106.137 125.100 138.307 1.00 49.73 5 ASP 3 O 1
ATOM 8595 N N . GLN D 4 6 ? 104.688 123.400 138.639 1.00 52.21 6 GLN 3 N 1
ATOM 8596 C CA . GLN D 4 6 ? 105.683 122.575 139.309 1.00 52.21 6 GLN 3 CA 1
ATOM 8597 C C . GLN D 4 6 ? 106.753 122.092 138.342 1.00 52.21 6 GLN 3 C 1
ATOM 8598 O O . GLN D 4 6 ? 107.883 121.835 138.763 1.00 52.21 6 GLN 3 O 1
ATOM 8604 N N . LEU D 4 7 ? 106.426 121.997 137.048 1.00 45.65 7 LEU 3 N 1
ATOM 8605 C CA . LEU D 4 7 ? 107.447 121.745 136.034 1.00 45.65 7 LEU 3 CA 1
ATOM 8606 C C . LEU D 4 7 ? 108.462 122.876 135.984 1.00 45.65 7 LEU 3 C 1
ATOM 8607 O O . LEU D 4 7 ? 109.669 122.627 135.917 1.00 45.65 7 LEU 3 O 1
ATOM 8612 N N . LYS D 4 8 ? 107.992 124.124 136.054 1.00 42.73 8 LYS 3 N 1
ATOM 8613 C CA . LYS D 4 8 ? 108.898 125.267 136.115 1.00 42.73 8 LYS 3 CA 1
ATOM 8614 C C . LYS D 4 8 ? 109.742 125.228 137.383 1.00 42.73 8 LYS 3 C 1
ATOM 8615 O O . LYS D 4 8 ? 110.977 125.220 137.317 1.00 42.73 8 LYS 3 O 1
ATOM 8621 N N . TYR D 4 9 ? 109.088 125.103 138.542 1.00 48.39 9 TYR 3 N 1
ATOM 8622 C CA . TYR D 4 9 ? 109.784 125.172 139.824 1.00 48.39 9 TYR 3 CA 1
ATOM 8623 C C . TYR D 4 9 ? 110.670 123.960 140.101 1.00 48.39 9 TYR 3 C 1
ATOM 8624 O O . TYR D 4 9 ? 111.518 124.030 140.996 1.00 48.39 9 TYR 3 O 1
ATOM 8633 N N . TRP D 4 10 ? 110.503 122.857 139.369 1.00 53.50 10 TRP 3 N 1
ATOM 8634 C CA . TRP D 4 10 ? 111.314 121.670 139.585 1.00 53.50 10 TRP 3 CA 1
ATOM 8635 C C . TRP D 4 10 ? 112.178 121.286 138.394 1.00 53.50 10 TRP 3 C 1
ATOM 8636 O O . TRP D 4 10 ? 112.867 120.263 138.461 1.00 53.50 10 TRP 3 O 1
ATOM 8647 N N . VAL D 4 11 ? 112.162 122.056 137.304 1.00 43.03 11 VAL 3 N 1
ATOM 8648 C CA . VAL D 4 11 ? 113.066 121.837 136.188 1.00 43.03 11 VAL 3 CA 1
ATOM 8649 C C . VAL D 4 11 ? 113.965 123.043 135.935 1.00 43.03 11 VAL 3 C 1
ATOM 8650 O O . VAL D 4 11 ? 115.168 122.878 135.715 1.00 43.03 11 VAL 3 O 1
ATOM 8654 N N . LEU D 4 12 ? 113.419 124.268 136.001 1.00 35.74 12 LEU 3 N 1
ATOM 8655 C CA . LEU D 4 12 ? 114.209 125.463 135.702 1.00 35.74 12 LEU 3 CA 1
ATOM 8656 C C . LEU D 4 12 ? 115.304 125.692 136.736 1.00 35.74 12 LEU 3 C 1
ATOM 8657 O O . LEU D 4 12 ? 116.485 125.813 136.391 1.00 35.74 12 LEU 3 O 1
ATOM 8662 N N . LEU D 4 13 ? 114.931 125.760 138.001 1.00 43.17 13 LEU 3 N 1
ATOM 8663 C CA . LEU D 4 13 ? 115.885 125.995 139.077 1.00 43.17 13 LEU 3 CA 1
ATOM 8664 C C . LEU D 4 13 ? 116.803 124.804 139.388 1.00 43.17 13 LEU 3 C 1
ATOM 8665 O O . LEU D 4 13 ? 117.976 125.049 139.692 1.00 43.17 13 LEU 3 O 1
ATOM 8670 N N . PRO D 4 14 ? 116.365 123.528 139.353 1.00 40.52 14 PRO 3 N 1
ATOM 8671 C CA . PRO D 4 14 ? 117.356 122.451 139.543 1.00 40.52 14 PRO 3 CA 1
ATOM 8672 C C . PRO D 4 14 ? 118.382 122.320 138.432 1.00 40.52 14 PRO 3 C 1
ATOM 8673 O O . PRO D 4 14 ? 119.545 122.030 138.731 1.00 40.52 14 PRO 3 O 1
ATOM 8677 N N . ILE D 4 15 ? 117.999 122.521 137.167 1.00 39.43 15 ILE 3 N 1
ATOM 8678 C CA . ILE D 4 15 ? 118.972 122.449 136.077 1.00 39.43 15 ILE 3 CA 1
ATOM 8679 C C . ILE D 4 15 ? 119.969 123.599 136.177 1.00 39.43 15 ILE 3 C 1
ATOM 8680 O O . ILE D 4 15 ? 121.176 123.408 135.986 1.00 39.43 15 ILE 3 O 1
ATOM 8685 N N . SER D 4 16 ? 119.495 124.789 136.556 1.00 38.57 16 SER 3 N 1
ATOM 8686 C CA . SER D 4 16 ? 120.390 125.929 136.732 1.00 38.57 16 SER 3 CA 1
ATOM 8687 C C . SER D 4 16 ? 121.318 125.738 137.926 1.00 38.57 16 SER 3 C 1
ATOM 8688 O O . SER D 4 16 ? 122.505 126.072 137.849 1.00 38.57 16 SER 3 O 1
ATOM 8691 N N . ILE D 4 17 ? 120.797 125.191 139.030 1.00 40.01 17 ILE 3 N 1
ATOM 8692 C CA . ILE D 4 17 ? 121.613 124.940 140.216 1.00 40.01 17 ILE 3 CA 1
ATOM 8693 C C . ILE D 4 17 ? 122.669 123.877 139.930 1.00 40.01 17 ILE 3 C 1
ATOM 8694 O O . ILE D 4 17 ? 123.843 124.043 140.283 1.00 40.01 17 ILE 3 O 1
ATOM 8699 N N . VAL D 4 18 ? 122.285 122.801 139.238 1.00 41.02 18 VAL 3 N 1
ATOM 8700 C CA . VAL D 4 18 ? 123.230 121.744 138.894 1.00 41.02 18 VAL 3 CA 1
ATOM 8701 C C . VAL D 4 18 ? 124.260 122.241 137.886 1.00 41.02 18 VAL 3 C 1
ATOM 8702 O O . VAL D 4 18 ? 125.443 121.892 137.977 1.00 41.02 18 VAL 3 O 1
ATOM 8706 N N . MET D 4 19 ? 123.870 123.143 136.982 1.00 41.88 19 MET 3 N 1
ATOM 8707 C CA . MET D 4 19 ? 124.829 123.643 136.006 1.00 41.88 19 MET 3 CA 1
ATOM 8708 C C . MET D 4 19 ? 125.802 124.648 136.615 1.00 41.88 19 MET 3 C 1
ATOM 8709 O O . MET D 4 19 ? 126.988 124.634 136.271 1.00 41.88 19 MET 3 O 1
ATOM 8714 N N . VAL D 4 20 ? 125.346 125.505 137.538 1.00 41.15 20 VAL 3 N 1
ATOM 8715 C CA . VAL D 4 20 ? 126.304 126.393 138.197 1.00 41.15 20 VAL 3 CA 1
ATOM 8716 C C . VAL D 4 20 ? 127.189 125.609 139.159 1.00 41.15 20 VAL 3 C 1
ATOM 8717 O O . VAL D 4 20 ? 128.373 125.929 139.307 1.00 41.15 20 VAL 3 O 1
ATOM 8721 N N . LEU D 4 21 ? 126.675 124.534 139.771 1.00 43.02 21 LEU 3 N 1
ATOM 8722 C CA . LEU D 4 21 ? 127.512 123.740 140.661 1.00 43.02 21 LEU 3 CA 1
ATOM 8723 C C . LEU D 4 21 ? 128.515 122.895 139.893 1.00 43.02 21 LEU 3 C 1
ATOM 8724 O O . LEU D 4 21 ? 129.630 122.687 140.372 1.00 43.02 21 LEU 3 O 1
ATOM 8729 N N . THR D 4 22 ? 128.171 122.443 138.690 1.00 44.43 22 THR 3 N 1
ATOM 8730 C CA . THR D 4 22 ? 129.156 121.750 137.875 1.00 44.43 22 THR 3 CA 1
ATOM 8731 C C . THR D 4 22 ? 130.115 122.705 137.181 1.00 44.43 22 THR 3 C 1
ATOM 8732 O O . THR D 4 22 ? 131.235 122.302 136.870 1.00 44.43 22 THR 3 O 1
ATOM 8736 N N . GLY D 4 23 ? 129.729 123.966 136.971 1.00 46.07 23 GLY 3 N 1
ATOM 8737 C CA . GLY D 4 23 ? 130.706 124.960 136.554 1.00 46.07 23 GLY 3 CA 1
ATOM 8738 C C . GLY D 4 23 ? 131.705 125.277 137.652 1.00 46.07 23 GLY 3 C 1
ATOM 8739 O O . GLY D 4 23 ? 132.910 125.390 137.395 1.00 46.07 23 GLY 3 O 1
ATOM 8740 N N . VAL D 4 24 ? 131.214 125.412 138.890 1.00 45.35 24 VAL 3 N 1
ATOM 8741 C CA . VAL D 4 24 ? 132.076 125.546 140.065 1.00 45.35 24 VAL 3 CA 1
ATOM 8742 C C . VAL D 4 24 ? 132.982 124.327 140.211 1.00 45.35 24 VAL 3 C 1
ATOM 8743 O O . VAL D 4 24 ? 134.186 124.457 140.466 1.00 45.35 24 VAL 3 O 1
ATOM 8747 N N . LEU D 4 25 ? 132.429 123.128 140.003 1.00 49.17 25 LEU 3 N 1
ATOM 8748 C CA . LEU D 4 25 ? 133.209 121.903 140.128 1.00 49.17 25 LEU 3 CA 1
ATOM 8749 C C . LEU D 4 25 ? 134.241 121.772 139.019 1.00 49.17 25 LEU 3 C 1
ATOM 8750 O O . LEU D 4 25 ? 135.347 121.287 139.262 1.00 49.17 25 LEU 3 O 1
ATOM 8755 N N . LYS D 4 26 ? 133.906 122.202 137.802 1.00 57.32 26 LYS 3 N 1
ATOM 8756 C CA . LYS D 4 26 ? 134.870 122.147 136.712 1.00 57.32 26 LYS 3 CA 1
ATOM 8757 C C . LYS D 4 26 ? 135.994 123.147 136.928 1.00 57.32 26 LYS 3 C 1
ATOM 8758 O O . LYS D 4 26 ? 137.158 122.835 136.662 1.00 57.32 26 LYS 3 O 1
ATOM 8764 N N . GLN D 4 27 ? 135.672 124.333 137.459 1.00 59.48 27 GLN 3 N 1
ATOM 8765 C CA . GLN D 4 27 ? 136.714 125.303 137.791 1.00 59.48 27 GLN 3 CA 1
ATOM 8766 C C . GLN D 4 27 ? 137.610 124.794 138.915 1.00 59.48 27 GLN 3 C 1
ATOM 8767 O O . GLN D 4 27 ? 138.838 124.927 138.845 1.00 59.48 27 GLN 3 O 1
ATOM 8773 N N . TYR D 4 28 ? 137.019 124.156 139.929 1.00 53.61 28 TYR 3 N 1
ATOM 8774 C CA . TYR D 4 28 ? 137.802 123.664 141.060 1.00 53.61 28 TYR 3 CA 1
ATOM 8775 C C . TYR D 4 28 ? 138.664 122.468 140.664 1.00 53.61 28 TYR 3 C 1
ATOM 8776 O O . TYR D 4 28 ? 139.824 122.365 141.085 1.00 53.61 28 TYR 3 O 1
ATOM 8785 N N . ILE D 4 29 ? 138.126 121.576 139.829 1.00 57.48 29 ILE 3 N 1
ATOM 8786 C CA . ILE D 4 29 ? 138.885 120.428 139.346 1.00 57.48 29 ILE 3 CA 1
ATOM 8787 C C . ILE D 4 29 ? 140.006 120.878 138.415 1.00 57.48 29 ILE 3 C 1
ATOM 8788 O O . ILE D 4 29 ? 141.134 120.385 138.507 1.00 57.48 29 ILE 3 O 1
ATOM 8793 N N . MET D 4 30 ? 139.742 121.854 137.542 1.00 65.15 30 MET 3 N 1
ATOM 8794 C CA . MET D 4 30 ? 140.794 122.337 136.659 1.00 65.15 30 MET 3 CA 1
ATOM 8795 C C . MET D 4 30 ? 141.808 123.229 137.365 1.00 65.15 30 MET 3 C 1
ATOM 8796 O O . MET D 4 30 ? 142.876 123.480 136.800 1.00 65.15 30 MET 3 O 1
ATOM 8801 N N . THR D 4 31 ? 141.510 123.720 138.571 1.00 60.54 31 THR 3 N 1
ATOM 8802 C CA . THR D 4 31 ? 142.577 124.322 139.366 1.00 60.54 31 THR 3 CA 1
ATOM 8803 C C . THR D 4 31 ? 143.392 123.264 140.100 1.00 60.54 31 THR 3 C 1
ATOM 8804 O O . THR D 4 31 ? 144.617 123.385 140.192 1.00 60.54 31 THR 3 O 1
ATOM 8808 N N . LEU D 4 32 ? 142.736 122.225 140.630 1.00 58.93 32 LEU 3 N 1
ATOM 8809 C CA . LEU D 4 32 ? 143.459 121.204 141.389 1.00 58.93 32 LEU 3 CA 1
ATOM 8810 C C . LEU D 4 32 ? 144.312 120.311 140.495 1.00 58.93 32 LEU 3 C 1
ATOM 8811 O O . LEU D 4 32 ? 145.389 119.872 140.912 1.00 58.93 32 LEU 3 O 1
ATOM 8816 N N . ILE D 4 33 ? 143.852 120.027 139.278 1.00 66.76 33 ILE 3 N 1
ATOM 8817 C CA . ILE D 4 33 ? 144.590 119.148 138.377 1.00 66.76 33 ILE 3 CA 1
ATOM 8818 C C . ILE D 4 33 ? 145.768 119.885 137.755 1.00 66.76 33 ILE 3 C 1
ATOM 8819 O O . ILE D 4 33 ? 146.907 119.405 137.786 1.00 66.76 33 ILE 3 O 1
ATOM 8824 N N . THR D 4 34 ? 145.517 121.070 137.197 1.00 71.92 34 THR 3 N 1
ATOM 8825 C CA . THR D 4 34 ? 146.568 121.875 136.577 1.00 71.92 34 THR 3 CA 1
ATOM 8826 C C . THR D 4 34 ? 147.410 122.502 137.684 1.00 71.92 34 THR 3 C 1
ATOM 8827 O O . THR D 4 34 ? 147.202 123.640 138.112 1.00 71.92 34 THR 3 O 1
ATOM 8831 N N . GLY D 4 35 ? 148.379 121.726 138.167 1.00 75.55 35 GLY 3 N 1
ATOM 8832 C CA . GLY D 4 35 ? 149.307 122.196 139.172 1.00 75.55 35 GLY 3 CA 1
ATOM 8833 C C . GLY D 4 35 ? 150.517 122.912 138.632 1.00 75.55 35 GLY 3 C 1
ATOM 8834 O O . GLY D 4 35 ? 151.275 123.504 139.406 1.00 75.55 35 GLY 3 O 1
ATOM 8835 N N . SER D 4 36 ? 150.718 122.868 137.319 1.00 84.20 36 SER 3 N 1
ATOM 8836 C CA . SER D 4 36 ? 151.848 123.541 136.703 1.00 84.20 36 SER 3 CA 1
ATOM 8837 C C . SER D 4 36 ? 151.637 125.053 136.695 1.00 84.20 36 SER 3 C 1
ATOM 8838 O O . SER D 4 36 ? 150.512 125.557 136.740 1.00 84.20 36 SER 3 O 1
ATOM 8841 N N . SER D 4 37 ? 152.752 125.777 136.639 1.00 88.58 37 SER 3 N 1
ATOM 8842 C CA . SER D 4 37 ? 152.733 127.233 136.618 1.00 88.58 37 SER 3 CA 1
ATOM 8843 C C . SER D 4 37 ? 153.531 127.738 135.424 1.00 88.58 37 SER 3 C 1
ATOM 8844 O O . SER D 4 37 ? 153.867 126.958 134.527 1.00 88.58 37 SER 3 O 1
ATOM 8847 N N . ALA D 4 38 ? 153.814 129.045 135.394 1.00 89.90 38 ALA 3 N 1
ATOM 8848 C CA . ALA D 4 38 ? 154.678 129.597 134.354 1.00 89.90 38 ALA 3 CA 1
ATOM 8849 C C . ALA D 4 38 ? 156.100 129.060 134.460 1.00 89.90 38 ALA 3 C 1
ATOM 8850 O O . ALA D 4 38 ? 156.799 128.953 133.446 1.00 89.90 38 ALA 3 O 1
ATOM 8852 N N . ASN D 4 39 ? 156.540 128.719 135.667 1.00 94.06 39 ASN 3 N 1
ATOM 8853 C CA . ASN D 4 39 ? 157.803 128.034 135.887 1.00 94.06 39 ASN 3 CA 1
ATOM 8854 C C . ASN D 4 39 ? 157.555 126.548 136.133 1.00 94.06 39 ASN 3 C 1
ATOM 8855 O O . ASN D 4 39 ? 156.420 126.098 136.302 1.00 94.06 39 ASN 3 O 1
ATOM 8860 N N . GLU D 4 40 ? 158.643 125.783 136.148 1.00 94.17 40 GLU 3 N 1
ATOM 8861 C CA . GLU D 4 40 ? 158.606 124.352 136.414 1.00 94.17 40 GLU 3 CA 1
ATOM 8862 C C . GLU D 4 40 ? 159.620 124.023 137.504 1.00 94.17 40 GLU 3 C 1
ATOM 8863 O O . GLU D 4 40 ? 160.330 124.898 138.008 1.00 94.17 40 GLU 3 O 1
ATOM 8869 N N . ALA D 4 41 ? 159.686 122.745 137.868 1.00 89.12 41 ALA 3 N 1
ATOM 8870 C CA . ALA D 4 41 ? 160.647 122.252 138.852 1.00 89.12 41 ALA 3 CA 1
ATOM 8871 C C . ALA D 4 41 ? 161.780 121.563 138.099 1.00 89.12 41 ALA 3 C 1
ATOM 8872 O O . ALA D 4 41 ? 161.678 120.388 137.739 1.00 89.12 41 ALA 3 O 1
ATOM 8874 N N . GLN D 4 42 ? 162.859 122.298 137.867 1.00 81.65 42 GLN 3 N 1
ATOM 8875 C CA . GLN D 4 42 ? 164.020 121.848 137.120 1.00 81.65 42 GLN 3 CA 1
ATOM 8876 C C . GLN D 4 42 ? 165.270 121.988 137.980 1.00 81.65 42 GLN 3 C 1
ATOM 8877 O O . GLN D 4 42 ? 165.261 122.716 138.979 1.00 81.65 42 GLN 3 O 1
ATOM 8883 N N . PRO D 4 43 ? 166.360 121.299 137.636 1.00 79.63 43 PRO 3 N 1
ATOM 8884 C CA . PRO D 4 43 ? 167.641 121.567 138.303 1.00 79.63 43 PRO 3 CA 1
ATOM 8885 C C . PRO D 4 43 ? 168.195 122.935 137.926 1.00 79.63 43 PRO 3 C 1
ATOM 8886 O O . PRO D 4 43 ? 167.691 123.628 137.040 1.00 79.63 43 PRO 3 O 1
ATOM 8890 N N . ARG D 4 44 ? 169.283 123.303 138.611 1.00 68.16 44 ARG 3 N 1
ATOM 8891 C CA . ARG D 4 44 ? 169.785 124.675 138.559 1.00 68.16 44 ARG 3 CA 1
ATOM 8892 C C . ARG D 4 44 ? 170.410 125.005 137.207 1.00 68.16 44 ARG 3 C 1
ATOM 8893 O O . ARG D 4 44 ? 170.307 126.144 136.738 1.00 68.16 44 ARG 3 O 1
ATOM 8901 N N . VAL D 4 45 ? 171.063 124.033 136.569 1.00 69.73 45 VAL 3 N 1
ATOM 8902 C CA . VAL D 4 45 ? 171.772 124.322 135.325 1.00 69.73 45 VAL 3 CA 1
ATOM 8903 C C . VAL D 4 45 ? 170.799 124.482 134.161 1.00 69.73 45 VAL 3 C 1
ATOM 8904 O O . VAL D 4 45 ? 171.036 125.295 133.256 1.00 69.73 45 VAL 3 O 1
ATOM 8908 N N . LYS D 4 46 ? 169.690 123.735 134.171 1.00 71.36 46 LYS 3 N 1
ATOM 8909 C CA . LYS D 4 46 ? 168.642 123.940 133.176 1.00 71.36 46 LYS 3 CA 1
ATOM 8910 C C . LYS D 4 46 ? 167.985 125.304 133.347 1.00 71.36 46 LYS 3 C 1
ATOM 8911 O O . LYS D 4 46 ? 167.676 125.979 132.356 1.00 71.36 46 LYS 3 O 1
ATOM 8917 N N . LEU D 4 47 ? 167.793 125.733 134.599 1.00 67.46 47 LEU 3 N 1
ATOM 8918 C CA . LEU D 4 47 ? 167.286 127.073 134.872 1.00 67.46 47 LEU 3 CA 1
ATOM 8919 C C . LEU D 4 47 ? 168.266 128.149 134.429 1.00 67.46 47 LEU 3 C 1
ATOM 8920 O O . LEU D 4 47 ? 167.841 129.196 133.939 1.00 67.46 47 LEU 3 O 1
ATOM 8925 N N . THR D 4 48 ? 169.571 127.896 134.548 1.00 65.06 48 THR 3 N 1
ATOM 8926 C CA . THR D 4 48 ? 170.559 128.880 134.111 1.00 65.06 48 THR 3 CA 1
ATOM 8927 C C . THR D 4 48 ? 170.609 128.984 132.589 1.00 65.06 48 THR 3 C 1
ATOM 8928 O O . THR D 4 48 ? 170.698 130.091 132.040 1.00 65.06 48 THR 3 O 1
ATOM 8932 N N . GLU D 4 49 ? 170.531 127.848 131.888 1.00 71.37 49 GLU 3 N 1
ATOM 8933 C CA . GLU D 4 49 ? 170.517 127.888 130.426 1.00 71.37 49 GLU 3 CA 1
ATOM 8934 C C . GLU D 4 49 ? 169.230 128.516 129.896 1.00 71.37 49 GLU 3 C 1
ATOM 8935 O O . GLU D 4 49 ? 169.265 129.291 128.928 1.00 71.37 49 GLU 3 O 1
ATOM 8941 N N . TRP D 4 50 ? 168.093 128.234 130.543 1.00 69.72 50 TRP 3 N 1
ATOM 8942 C CA . TRP D 4 50 ? 166.852 128.901 130.162 1.00 69.72 50 TRP 3 CA 1
ATOM 8943 C C . TRP D 4 50 ? 166.883 130.381 130.512 1.00 69.72 50 TRP 3 C 1
ATOM 8944 O O . TRP D 4 50 ? 166.284 131.192 129.802 1.00 69.72 50 TRP 3 O 1
ATOM 8955 N N . GLN D 4 51 ? 167.595 130.755 131.577 1.00 62.53 51 GLN 3 N 1
ATOM 8956 C CA . GLN D 4 51 ? 167.725 132.163 131.924 1.00 62.53 51 GLN 3 CA 1
ATOM 8957 C C . GLN D 4 51 ? 168.612 132.906 130.939 1.00 62.53 51 GLN 3 C 1
ATOM 8958 O O . GLN D 4 51 ? 168.366 134.079 130.666 1.00 62.53 51 GLN 3 O 1
ATOM 8964 N N . TYR D 4 52 ? 169.619 132.243 130.370 1.00 61.63 52 TYR 3 N 1
ATOM 8965 C CA . TYR D 4 52 ? 170.423 132.906 129.344 1.00 61.63 52 TYR 3 CA 1
ATOM 8966 C C . TYR D 4 52 ? 169.669 133.007 128.021 1.00 61.63 52 TYR 3 C 1
ATOM 8967 O O . TYR D 4 52 ? 169.788 134.016 127.308 1.00 61.63 52 TYR 3 O 1
ATOM 8976 N N . LEU D 4 53 ? 168.869 131.984 127.691 1.00 69.84 53 LEU 3 N 1
ATOM 8977 C CA . LEU D 4 53 ? 167.985 132.063 126.528 1.00 69.84 53 LEU 3 CA 1
ATOM 8978 C C . LEU D 4 53 ? 166.969 133.193 126.676 1.00 69.84 53 LEU 3 C 1
ATOM 8979 O O . LEU D 4 53 ? 166.770 133.998 125.755 1.00 69.84 53 LEU 3 O 1
ATOM 8984 N N . GLN D 4 54 ? 166.339 133.286 127.846 1.00 63.17 54 GLN 3 N 1
ATOM 8985 C CA . GLN D 4 54 ? 165.387 134.355 128.102 1.00 63.17 54 GLN 3 CA 1
ATOM 8986 C C . GLN D 4 54 ? 166.075 135.703 128.276 1.00 63.17 54 GLN 3 C 1
ATOM 8987 O O . GLN D 4 54 ? 165.442 136.730 128.047 1.00 63.17 54 GLN 3 O 1
ATOM 8993 N N . TRP D 4 55 ? 167.362 135.724 128.634 1.00 56.85 55 TRP 3 N 1
ATOM 8994 C CA . TRP D 4 55 ? 168.119 136.971 128.643 1.00 56.85 55 TRP 3 CA 1
ATOM 8995 C C . TRP D 4 55 ? 168.328 137.484 127.228 1.00 56.85 55 TRP 3 C 1
ATOM 8996 O O . TRP D 4 55 ? 168.185 138.684 126.973 1.00 56.85 55 TRP 3 O 1
ATOM 9007 N N . ALA D 4 56 ? 168.649 136.588 126.292 1.00 62.92 56 ALA 3 N 1
ATOM 9008 C CA . ALA D 4 56 ? 168.747 136.997 124.891 1.00 62.92 56 ALA 3 CA 1
ATOM 9009 C C . ALA D 4 56 ? 167.393 137.438 124.343 1.00 62.92 56 ALA 3 C 1
ATOM 9010 O O . ALA D 4 56 ? 167.310 138.420 123.592 1.00 62.92 56 ALA 3 O 1
ATOM 9012 N N . GLN D 4 57 ? 166.319 136.749 124.744 1.00 62.02 57 GLN 3 N 1
ATOM 9013 C CA . GLN D 4 57 ? 164.977 137.135 124.308 1.00 62.02 57 GLN 3 CA 1
ATOM 9014 C C . GLN D 4 57 ? 164.557 138.483 124.892 1.00 62.02 57 GLN 3 C 1
ATOM 9015 O O . GLN D 4 57 ? 163.967 139.313 124.190 1.00 62.02 57 GLN 3 O 1
ATOM 9021 N N . LEU D 4 58 ? 164.876 138.732 126.165 1.00 56.82 58 LEU 3 N 1
ATOM 9022 C CA . LEU D 4 58 ? 164.560 140.013 126.784 1.00 56.82 58 LEU 3 CA 1
ATOM 9023 C C . LEU D 4 58 ? 165.430 141.131 126.238 1.00 56.82 58 LEU 3 C 1
ATOM 9024 O O . LEU D 4 58 ? 164.985 142.277 126.188 1.00 56.82 58 LEU 3 O 1
ATOM 9029 N N . LEU D 4 59 ? 166.660 140.822 125.822 1.00 58.69 59 LEU 3 N 1
ATOM 9030 C CA . LEU D 4 59 ? 167.486 141.821 125.152 1.00 58.69 59 LEU 3 CA 1
ATOM 9031 C C . LEU D 4 59 ? 166.895 142.195 123.799 1.00 58.69 59 LEU 3 C 1
ATOM 9032 O O . LEU D 4 59 ? 166.849 143.380 123.451 1.00 58.69 59 LEU 3 O 1
ATOM 9037 N N . ILE D 4 60 ? 166.396 141.196 123.058 1.00 59.73 60 ILE 3 N 1
ATOM 9038 C CA . ILE D 4 60 ? 165.676 141.440 121.805 1.00 59.73 60 ILE 3 CA 1
ATOM 9039 C C . ILE D 4 60 ? 164.445 142.310 122.048 1.00 59.73 60 ILE 3 C 1
ATOM 9040 O O . ILE D 4 60 ? 164.207 143.296 121.339 1.00 59.73 60 ILE 3 O 1
ATOM 9045 N N . GLY D 4 61 ? 163.668 141.981 123.081 1.00 53.72 61 GLY 3 N 1
ATOM 9046 C CA . GLY D 4 61 ? 162.421 142.688 123.317 1.00 53.72 61 GLY 3 CA 1
ATOM 9047 C C . GLY D 4 61 ? 162.568 144.049 123.966 1.00 53.72 61 GLY 3 C 1
ATOM 9048 O O . GLY D 4 61 ? 161.691 144.903 123.808 1.00 53.72 61 GLY 3 O 1
ATOM 9049 N N . ASN D 4 62 ? 163.660 144.280 124.697 1.00 53.63 62 ASN 3 N 1
ATOM 9050 C CA . ASN D 4 62 ? 163.818 145.488 125.495 1.00 53.63 62 ASN 3 CA 1
ATOM 9051 C C . ASN D 4 62 ? 165.151 146.176 125.225 1.00 53.63 62 ASN 3 C 1
ATOM 9052 O O . ASN D 4 62 ? 165.687 146.855 126.103 1.00 53.63 62 ASN 3 O 1
ATOM 9057 N N . GLY D 4 63 ? 165.710 146.007 124.023 1.00 60.94 63 GLY 3 N 1
ATOM 9058 C CA . GLY D 4 63 ? 166.849 146.820 123.638 1.00 60.94 63 GLY 3 CA 1
ATOM 9059 C C . GLY D 4 63 ? 166.529 148.283 123.421 1.00 60.94 63 GLY 3 C 1
ATOM 9060 O O . GLY D 4 63 ? 167.449 149.107 123.413 1.00 60.94 63 GLY 3 O 1
ATOM 9061 N N . GLY D 4 64 ? 165.250 148.626 123.249 1.00 62.94 64 GLY 3 N 1
ATOM 9062 C CA . GLY D 4 64 ? 164.850 150.011 123.070 1.00 62.94 64 GLY 3 CA 1
ATOM 9063 C C . GLY D 4 64 ? 165.080 150.890 124.281 1.00 62.94 64 GLY 3 C 1
ATOM 9064 O O . GLY D 4 64 ? 165.176 152.112 124.137 1.00 62.94 64 GLY 3 O 1
ATOM 9065 N N . ASN D 4 65 ? 165.174 150.297 125.470 1.00 52.00 65 ASN 3 N 1
ATOM 9066 C CA . ASN D 4 65 ? 165.429 151.061 126.682 1.00 52.00 65 ASN 3 CA 1
ATOM 9067 C C . ASN D 4 65 ? 166.872 151.524 126.793 1.00 52.00 65 ASN 3 C 1
ATOM 9068 O O . ASN D 4 65 ? 167.139 152.511 127.487 1.00 52.00 65 ASN 3 O 1
ATOM 9073 N N . LEU D 4 66 ? 167.802 150.838 126.141 1.00 60.42 66 LEU 3 N 1
ATOM 9074 C CA . LEU D 4 66 ? 169.215 151.147 126.267 1.00 60.42 66 LEU 3 CA 1
ATOM 9075 C C . LEU D 4 66 ? 169.652 152.129 125.187 1.00 60.42 66 LEU 3 C 1
ATOM 9076 O O . LEU D 4 66 ? 168.899 152.477 124.277 1.00 60.42 66 LEU 3 O 1
ATOM 9081 N N . SER D 4 67 ? 170.897 152.575 125.299 1.00 70.53 67 SER 3 N 1
ATOM 9082 C CA . SER D 4 67 ? 171.544 153.327 124.238 1.00 70.53 67 SER 3 CA 1
ATOM 9083 C C . SER D 4 67 ? 172.174 152.338 123.260 1.00 70.53 67 SER 3 C 1
ATOM 9084 O O . SER D 4 67 ? 171.947 151.128 123.337 1.00 70.53 67 SER 3 O 1
ATOM 9087 N N . SER D 4 68 ? 172.979 152.836 122.323 1.00 75.60 68 SER 3 N 1
ATOM 9088 C CA . SER D 4 68 ? 173.661 151.929 121.407 1.00 75.60 68 SER 3 CA 1
ATOM 9089 C C . SER D 4 68 ? 174.933 151.366 122.030 1.00 75.60 68 SER 3 C 1
ATOM 9090 O O . SER D 4 68 ? 175.259 150.190 121.827 1.00 75.60 68 SER 3 O 1
ATOM 9093 N N . ASP D 4 69 ? 175.635 152.181 122.822 1.00 78.91 69 ASP 3 N 1
ATOM 9094 C CA . ASP D 4 69 ? 176.912 151.808 123.422 1.00 78.91 69 ASP 3 CA 1
ATOM 9095 C C . ASP D 4 69 ? 176.780 150.731 124.493 1.00 78.91 69 ASP 3 C 1
ATOM 9096 O O . ASP D 4 69 ? 177.790 150.117 124.855 1.00 78.91 69 ASP 3 O 1
ATOM 9101 N N . ALA D 4 70 ? 175.577 150.488 125.005 1.00 71.74 70 ALA 3 N 1
ATOM 9102 C CA . ALA D 4 70 ? 175.326 149.428 125.972 1.00 71.74 70 ALA 3 CA 1
ATOM 9103 C C . ALA D 4 70 ? 174.616 148.230 125.370 1.00 71.74 70 ALA 3 C 1
ATOM 9104 O O . ALA D 4 70 ? 174.913 147.091 125.745 1.00 71.74 70 ALA 3 O 1
ATOM 9106 N N . PHE D 4 71 ? 173.681 148.467 124.444 1.00 72.52 71 PHE 3 N 1
ATOM 9107 C CA . PHE D 4 71 ? 173.033 147.367 123.740 1.00 72.52 71 PHE 3 CA 1
ATOM 9108 C C . PHE D 4 71 ? 174.017 146.608 122.864 1.00 72.52 71 PHE 3 C 1
ATOM 9109 O O . PHE D 4 71 ? 173.900 145.387 122.736 1.00 72.52 71 PHE 3 O 1
ATOM 9117 N N . ALA D 4 72 ? 175.001 147.304 122.282 1.00 73.11 72 ALA 3 N 1
ATOM 9118 C CA . ALA D 4 72 ? 176.030 146.625 121.499 1.00 73.11 72 ALA 3 CA 1
ATOM 9119 C C . ALA D 4 72 ? 176.887 145.717 122.374 1.00 73.11 72 ALA 3 C 1
ATOM 9120 O O . ALA D 4 72 ? 177.176 144.577 121.992 1.00 73.11 72 ALA 3 O 1
ATOM 9122 N N . ALA D 4 73 ? 177.268 146.193 123.564 1.00 71.93 73 ALA 3 N 1
ATOM 9123 C CA . ALA D 4 73 ? 178.082 145.387 124.471 1.00 71.93 73 ALA 3 CA 1
ATOM 9124 C C . ALA D 4 73 ? 177.306 144.191 125.007 1.00 71.93 73 ALA 3 C 1
ATOM 9125 O O . ALA D 4 73 ? 177.843 143.076 125.074 1.00 71.93 73 ALA 3 O 1
ATOM 9127 N N . LYS D 4 74 ? 176.036 144.399 125.376 1.00 67.62 74 LYS 3 N 1
ATOM 9128 C CA . LYS D 4 74 ? 175.209 143.291 125.844 1.00 67.62 74 LYS 3 CA 1
ATOM 9129 C C . LYS D 4 74 ? 174.921 142.290 124.734 1.00 67.62 74 LYS 3 C 1
ATOM 9130 O O . LYS D 4 74 ? 174.887 141.084 124.994 1.00 67.62 74 LYS 3 O 1
ATOM 9136 N N . LYS D 4 75 ? 174.757 142.763 123.495 1.00 74.65 75 LYS 3 N 1
ATOM 9137 C CA . LYS D 4 75 ? 174.533 141.869 122.366 1.00 74.65 75 LYS 3 CA 1
ATOM 9138 C C . LYS D 4 75 ? 175.776 141.044 122.058 1.00 74.65 75 LYS 3 C 1
ATOM 9139 O O . LYS D 4 75 ? 175.673 139.842 121.792 1.00 74.65 75 LYS 3 O 1
ATOM 9145 N N . GLU D 4 76 ? 176.959 141.666 122.125 1.00 75.36 76 GLU 3 N 1
ATOM 9146 C CA . GLU D 4 76 ? 178.204 140.936 121.902 1.00 75.36 76 GLU 3 CA 1
ATOM 9147 C C . GLU D 4 76 ? 178.447 139.896 122.991 1.00 75.36 76 GLU 3 C 1
ATOM 9148 O O . GLU D 4 76 ? 178.840 138.761 122.691 1.00 75.36 76 GLU 3 O 1
ATOM 9154 N N . PHE D 4 77 ? 178.186 140.252 124.255 1.00 74.86 77 PHE 3 N 1
ATOM 9155 C CA . PHE D 4 77 ? 178.375 139.297 125.343 1.00 74.86 77 PHE 3 CA 1
ATOM 9156 C C . PHE D 4 77 ? 177.354 138.166 125.281 1.00 74.86 77 PHE 3 C 1
ATOM 9157 O O . PHE D 4 77 ? 177.687 137.008 125.562 1.00 74.86 77 PHE 3 O 1
ATOM 9165 N N . LEU D 4 78 ? 176.118 138.475 124.880 1.00 73.26 78 LEU 3 N 1
ATOM 9166 C CA . LEU D 4 78 ? 175.094 137.442 124.775 1.00 73.26 78 LEU 3 CA 1
ATOM 9167 C C . LEU D 4 78 ? 175.368 136.505 123.608 1.00 73.26 78 LEU 3 C 1
ATOM 9168 O O . LEU D 4 78 ? 175.124 135.301 123.712 1.00 73.26 78 LEU 3 O 1
ATOM 9173 N N . VAL D 4 79 ? 175.902 137.029 122.501 1.00 79.48 79 VAL 3 N 1
ATOM 9174 C CA . VAL D 4 79 ? 176.276 136.174 121.377 1.00 79.48 79 VAL 3 CA 1
ATOM 9175 C C . VAL D 4 79 ? 177.464 135.290 121.748 1.00 79.48 79 VAL 3 C 1
ATOM 9176 O O . VAL D 4 79 ? 177.478 134.089 121.443 1.00 79.48 79 VAL 3 O 1
ATOM 9180 N N . LYS D 4 80 ? 178.451 135.854 122.458 1.00 82.26 80 LYS 3 N 1
ATOM 9181 C CA . LYS D 4 80 ? 179.606 135.071 122.894 1.00 82.26 80 LYS 3 CA 1
ATOM 9182 C C . LYS D 4 80 ? 179.224 133.995 123.909 1.00 82.26 80 LYS 3 C 1
ATOM 9183 O O . LYS D 4 80 ? 179.840 132.924 123.930 1.00 82.26 80 LYS 3 O 1
ATOM 9189 N N . ASP D 4 81 ? 178.207 134.240 124.736 1.00 82.85 81 ASP 3 N 1
ATOM 9190 C CA . ASP D 4 81 ? 177.772 133.224 125.687 1.00 82.85 81 ASP 3 CA 1
ATOM 9191 C C . ASP D 4 81 ? 176.716 132.276 125.131 1.00 82.85 81 ASP 3 C 1
ATOM 9192 O O . ASP D 4 81 ? 176.474 131.226 125.734 1.00 82.85 81 ASP 3 O 1
ATOM 9197 N N . LEU D 4 82 ? 176.074 132.613 124.014 1.00 83.39 82 LEU 3 N 1
ATOM 9198 C CA . LEU D 4 82 ? 175.130 131.686 123.404 1.00 83.39 82 LEU 3 CA 1
ATOM 9199 C C . LEU D 4 82 ? 175.800 130.749 122.409 1.00 83.39 82 LEU 3 C 1
ATOM 9200 O O . LEU D 4 82 ? 175.437 129.571 122.332 1.00 83.39 82 LEU 3 O 1
ATOM 9205 N N . THR D 4 83 ? 176.767 131.252 121.638 1.00 85.64 83 THR 3 N 1
ATOM 9206 C CA . THR D 4 83 ? 177.434 130.406 120.654 1.00 85.64 83 THR 3 CA 1
ATOM 9207 C C . THR D 4 83 ? 178.388 129.426 121.325 1.00 85.64 83 THR 3 C 1
ATOM 9208 O O . THR D 4 83 ? 178.371 128.226 121.028 1.00 85.64 83 THR 3 O 1
ATOM 9212 N N . GLU D 4 84 ? 179.225 129.917 12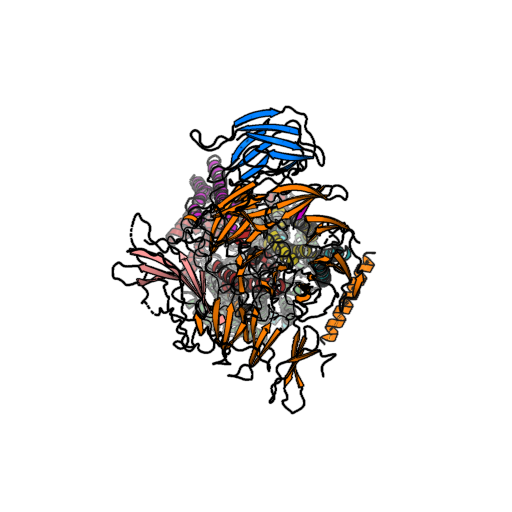2.239 1.00 85.29 84 GLU 3 N 1
ATOM 9213 C CA . GLU D 4 84 ? 180.225 129.062 122.868 1.00 85.29 84 GLU 3 CA 1
ATOM 9214 C C . GLU D 4 84 ? 179.618 128.211 123.977 1.00 85.29 84 GLU 3 C 1
ATOM 9215 O O . GLU D 4 84 ? 179.621 126.978 123.900 1.00 85.29 84 GLU 3 O 1
ATOM 9221 N N . GLU D 4 85 ? 179.091 128.853 125.014 1.00 85.56 85 GLU 3 N 1
ATOM 9222 C CA . GLU D 4 85 ? 178.560 128.143 126.172 1.00 85.56 85 GLU 3 CA 1
ATOM 9223 C C . GLU D 4 85 ? 177.222 127.483 125.858 1.00 85.56 85 GLU 3 C 1
ATOM 9224 O O . GLU D 4 85 ? 177.169 126.316 125.471 1.00 85.56 85 GLU 3 O 1
ATOM 9230 N N . ASN D 4 122 ? 141.648 119.072 125.736 1.00 111.16 122 ASN 3 N 1
ATOM 9231 C CA . ASN D 4 122 ? 140.591 119.544 124.850 1.00 111.16 122 ASN 3 CA 1
ATOM 9232 C C . ASN D 4 122 ? 139.269 118.849 125.159 1.00 111.16 122 ASN 3 C 1
ATOM 9233 O O . ASN D 4 122 ? 138.205 119.465 125.102 1.00 111.16 122 ASN 3 O 1
ATOM 9238 N N . MET D 4 123 ? 139.344 117.562 125.487 1.00 109.42 123 MET 3 N 1
ATOM 9239 C CA . MET D 4 123 ? 138.168 116.771 125.821 1.00 109.42 123 MET 3 CA 1
ATOM 9240 C C . MET D 4 123 ? 137.840 116.790 127.308 1.00 109.42 123 MET 3 C 1
ATOM 9241 O O . MET D 4 123 ? 136.898 116.112 127.727 1.00 109.42 123 MET 3 O 1
ATOM 9246 N N . ALA D 4 124 ? 138.587 117.548 128.112 1.00 98.99 124 ALA 3 N 1
ATOM 9247 C CA . ALA D 4 124 ? 138.341 117.609 129.546 1.00 98.99 124 ALA 3 CA 1
ATOM 9248 C C . ALA D 4 124 ? 137.183 118.526 129.916 1.00 98.99 124 ALA 3 C 1
ATOM 9249 O O . ALA D 4 124 ? 136.767 118.530 131.080 1.00 98.99 124 ALA 3 O 1
ATOM 9251 N N . SER D 4 125 ? 136.656 119.300 128.965 1.00 93.78 125 SER 3 N 1
ATOM 9252 C CA . SER D 4 125 ? 135.547 120.204 129.232 1.00 93.78 125 SER 3 CA 1
ATOM 9253 C C . SER D 4 125 ? 134.223 119.744 128.641 1.00 93.78 125 SER 3 C 1
ATOM 9254 O O . SER D 4 125 ? 133.176 120.244 129.060 1.00 93.78 125 SER 3 O 1
ATOM 9257 N N . PHE D 4 126 ? 134.241 118.812 127.688 1.00 91.11 126 PHE 3 N 1
ATOM 9258 C CA . PHE D 4 126 ? 133.022 118.328 127.054 1.00 91.11 126 PHE 3 CA 1
ATOM 9259 C C . PHE D 4 126 ? 132.463 117.073 127.708 1.00 91.11 126 PHE 3 C 1
ATOM 9260 O O . PHE D 4 126 ? 131.313 116.717 127.439 1.00 91.11 126 PHE 3 O 1
ATOM 9268 N N . ILE D 4 127 ? 133.237 116.403 128.554 1.00 82.53 127 ILE 3 N 1
ATOM 9269 C CA . ILE D 4 127 ? 132.737 115.273 129.337 1.00 82.53 127 ILE 3 CA 1
ATOM 9270 C C . ILE D 4 127 ? 131.767 115.742 130.428 1.00 82.53 127 ILE 3 C 1
ATOM 9271 O O . ILE D 4 127 ? 130.709 115.107 130.572 1.00 82.53 127 ILE 3 O 1
ATOM 9276 N N . PRO D 4 128 ? 132.015 116.826 131.203 1.00 74.68 128 PRO 3 N 1
ATOM 9277 C CA . PRO D 4 128 ? 130.929 117.316 132.075 1.00 74.68 128 PRO 3 CA 1
ATOM 9278 C C . PRO D 4 128 ? 129.724 117.849 131.322 1.00 74.68 128 PRO 3 C 1
ATOM 9279 O O . PRO D 4 128 ? 128.599 117.704 131.813 1.00 74.68 128 PRO 3 O 1
ATOM 9283 N N . GLN D 4 129 ? 129.921 118.437 130.139 1.00 65.39 129 GLN 3 N 1
ATOM 9284 C CA . GLN D 4 129 ? 128.788 118.880 129.333 1.00 65.39 129 GLN 3 CA 1
ATOM 9285 C C . GLN D 4 129 ? 127.961 117.698 128.845 1.00 65.39 129 GLN 3 C 1
ATOM 9286 O O . GLN D 4 129 ? 126.727 117.761 128.838 1.00 65.39 129 GLN 3 O 1
ATOM 9292 N N . THR D 4 130 ? 128.623 116.595 128.483 1.00 68.47 130 THR 3 N 1
ATOM 9293 C CA . THR D 4 130 ? 127.912 115.388 128.075 1.00 68.47 130 THR 3 CA 1
ATOM 9294 C C . THR D 4 130 ? 127.178 114.751 129.250 1.00 68.47 130 THR 3 C 1
ATOM 9295 O O . THR D 4 130 ? 126.055 114.260 129.089 1.00 68.47 130 THR 3 O 1
ATOM 9299 N N . ILE D 4 131 ? 127.786 114.778 130.441 1.00 62.37 131 ILE 3 N 1
ATOM 9300 C CA . ILE D 4 131 ? 127.141 114.223 131.630 1.00 62.37 131 ILE 3 CA 1
ATOM 9301 C C . ILE D 4 131 ? 125.909 115.040 132.013 1.00 62.37 131 ILE 3 C 1
ATOM 9302 O O . ILE D 4 131 ? 124.848 114.478 132.307 1.00 62.37 131 ILE 3 O 1
ATOM 9307 N N . ILE D 4 132 ? 126.010 116.373 131.964 1.00 56.07 132 ILE 3 N 1
ATOM 9308 C CA . ILE D 4 132 ? 124.875 117.220 132.326 1.00 56.07 132 ILE 3 CA 1
ATOM 9309 C C . ILE D 4 132 ? 123.780 117.143 131.264 1.00 56.07 132 ILE 3 C 1
ATOM 9310 O O . ILE D 4 132 ? 122.586 117.135 131.587 1.00 56.07 132 ILE 3 O 1
ATOM 9315 N N . MET D 4 133 ? 124.165 117.015 129.990 1.00 54.33 133 MET 3 N 1
ATOM 9316 C CA . MET D 4 133 ? 123.184 116.859 128.921 1.00 54.33 133 MET 3 CA 1
ATOM 9317 C C . MET D 4 133 ? 122.444 115.527 129.028 1.00 54.33 133 MET 3 C 1
ATOM 9318 O O . MET D 4 133 ? 121.218 115.479 128.860 1.00 54.33 133 MET 3 O 1
ATOM 9323 N N . TRP D 4 134 ? 123.166 114.446 129.352 1.00 55.55 134 TRP 3 N 1
ATOM 9324 C CA . TRP D 4 134 ? 122.524 113.155 129.586 1.00 55.55 134 TRP 3 CA 1
ATOM 9325 C C . TRP D 4 134 ? 121.640 113.189 130.826 1.00 55.55 134 TRP 3 C 1
ATOM 9326 O O . TRP D 4 134 ? 120.579 112.561 130.849 1.00 55.55 134 TRP 3 O 1
ATOM 9337 N N . TRP D 4 135 ? 122.058 113.915 131.864 1.00 51.27 135 TRP 3 N 1
ATOM 9338 C CA . TRP D 4 135 ? 121.268 113.986 133.088 1.00 51.27 135 TRP 3 CA 1
ATOM 9339 C C . TRP D 4 135 ? 119.983 114.780 132.885 1.00 51.27 135 TRP 3 C 1
ATOM 9340 O O . TRP D 4 135 ? 118.948 114.439 133.468 1.00 51.27 135 TRP 3 O 1
ATOM 9351 N N . VAL D 4 136 ? 120.028 115.820 132.050 1.00 50.86 136 VAL 3 N 1
ATOM 9352 C CA . VAL D 4 136 ? 118.815 116.553 131.696 1.00 50.86 136 VAL 3 CA 1
ATOM 9353 C C . VAL D 4 136 ? 117.903 115.685 130.833 1.00 50.86 136 VAL 3 C 1
ATOM 9354 O O . VAL D 4 136 ? 116.694 115.595 131.076 1.00 50.86 136 VAL 3 O 1
ATOM 9358 N N . ASN D 4 137 ? 118.473 114.993 129.841 1.00 53.48 137 ASN 3 N 1
ATOM 9359 C CA . ASN D 4 137 ? 117.670 114.128 128.981 1.00 53.48 137 ASN 3 CA 1
ATOM 9360 C C . ASN D 4 137 ? 117.244 112.825 129.653 1.00 53.48 137 ASN 3 C 1
ATOM 9361 O O . ASN D 4 137 ? 116.488 112.060 129.049 1.00 53.48 137 ASN 3 O 1
ATOM 9366 N N . HIS D 4 138 ? 117.728 112.535 130.857 1.00 58.58 138 HIS 3 N 1
ATOM 9367 C CA . HIS D 4 138 ? 117.290 111.373 131.618 1.00 58.58 138 HIS 3 CA 1
ATOM 9368 C C . HIS D 4 138 ? 116.291 111.722 132.712 1.00 58.58 138 HIS 3 C 1
ATOM 9369 O O . HIS D 4 138 ? 115.304 111.003 132.892 1.00 58.58 138 HIS 3 O 1
ATOM 9376 N N . PHE D 4 139 ? 116.518 112.808 133.445 1.00 57.01 139 PHE 3 N 1
ATOM 9377 C CA . PHE D 4 139 ? 115.631 113.176 134.540 1.00 57.01 139 PHE 3 CA 1
ATOM 9378 C C . PHE D 4 139 ? 114.431 113.994 134.094 1.00 57.01 139 PHE 3 C 1
ATOM 9379 O O . PHE D 4 139 ? 113.386 113.950 134.752 1.00 57.01 139 PHE 3 O 1
ATOM 9387 N N . PHE D 4 140 ? 114.549 114.745 132.997 1.00 47.47 140 PHE 3 N 1
ATOM 9388 C CA . PHE D 4 140 ? 113.537 115.735 132.655 1.00 47.47 140 PHE 3 CA 1
ATOM 9389 C C . PHE D 4 140 ? 112.991 115.563 131.244 1.00 47.47 140 PHE 3 C 1
ATOM 9390 O O . PHE D 4 140 ? 112.369 116.488 130.714 1.00 47.47 140 PHE 3 O 1
ATOM 9398 N N . ALA D 4 141 ? 113.207 114.413 130.620 1.00 48.41 141 ALA 3 N 1
ATOM 9399 C CA . ALA D 4 141 ? 112.639 114.182 129.305 1.00 48.41 141 ALA 3 CA 1
ATOM 9400 C C . ALA D 4 141 ? 111.184 113.759 129.427 1.00 48.41 141 ALA 3 C 1
ATOM 9401 O O . ALA D 4 141 ? 110.777 113.125 130.404 1.00 48.41 141 ALA 3 O 1
ATOM 9403 N N . GLY D 4 142 ? 110.397 114.126 128.421 1.00 47.57 142 GLY 3 N 1
ATOM 9404 C CA . GLY D 4 142 ? 109.015 113.710 128.344 1.00 47.57 142 GLY 3 CA 1
ATOM 9405 C C . GLY D 4 142 ? 107.995 114.800 128.563 1.00 47.57 142 GLY 3 C 1
ATOM 9406 O O . GLY D 4 142 ? 106.796 114.524 128.438 1.00 47.57 142 GLY 3 O 1
ATOM 9407 N N . PHE D 4 143 ? 108.407 116.023 128.885 1.00 40.36 143 PHE 3 N 1
ATOM 9408 C CA . PHE D 4 143 ? 107.443 117.096 129.059 1.00 40.36 143 PHE 3 CA 1
ATOM 9409 C C . PHE D 4 143 ? 107.974 118.404 128.499 1.00 40.36 143 PHE 3 C 1
ATOM 9410 O O . PHE D 4 143 ? 109.179 118.659 128.489 1.00 40.36 143 PHE 3 O 1
ATOM 9418 N N . ILE D 4 144 ? 107.042 119.224 128.025 1.00 31.11 144 ILE 3 N 1
ATOM 9419 C CA . ILE D 4 144 ? 107.336 120.585 127.602 1.00 31.11 144 ILE 3 CA 1
ATOM 9420 C C . ILE D 4 144 ? 107.546 121.427 128.851 1.00 31.11 144 ILE 3 C 1
ATOM 9421 O O . ILE D 4 144 ? 106.648 121.548 129.690 1.00 31.11 144 ILE 3 O 1
ATOM 9426 N N . LEU D 4 145 ? 108.740 122.000 128.984 1.00 30.36 145 LEU 3 N 1
ATOM 9427 C CA . LEU D 4 145 ? 109.062 122.757 130.186 1.00 30.36 145 LEU 3 CA 1
ATOM 9428 C C . LEU D 4 145 ? 108.450 124.150 130.150 1.00 30.36 145 LEU 3 C 1
ATOM 9429 O O . LEU D 4 145 ? 107.801 124.571 131.113 1.00 30.36 145 LEU 3 O 1
ATOM 9434 N N . MET D 4 146 ? 108.644 124.882 129.061 1.00 27.99 146 MET 3 N 1
ATOM 9435 C CA . MET D 4 146 ? 108.355 126.306 129.082 1.00 27.99 146 MET 3 CA 1
ATOM 9436 C C . MET D 4 146 ? 108.118 126.794 127.664 1.00 27.99 146 MET 3 C 1
ATOM 9437 O O . MET D 4 146 ? 108.226 126.039 126.696 1.00 27.99 146 MET 3 O 1
ATOM 9442 N N . GLN D 4 147 ? 107.807 128.080 127.555 1.00 27.00 147 GLN 3 N 1
ATOM 9443 C CA . GLN D 4 147 ? 107.655 128.759 126.279 1.00 27.00 147 GLN 3 CA 1
ATOM 9444 C C . GLN D 4 147 ? 108.760 129.794 126.132 1.00 27.00 147 GLN 3 C 1
ATOM 9445 O O . GLN D 4 147 ? 108.996 130.588 127.048 1.00 27.00 147 GLN 3 O 1
ATOM 9451 N N . LEU D 4 148 ? 109.440 129.774 124.991 1.00 25.99 148 LEU 3 N 1
ATOM 9452 C CA . LEU D 4 148 ? 110.419 130.804 124.696 1.00 25.99 148 LEU 3 CA 1
ATOM 9453 C C . LEU D 4 148 ? 109.711 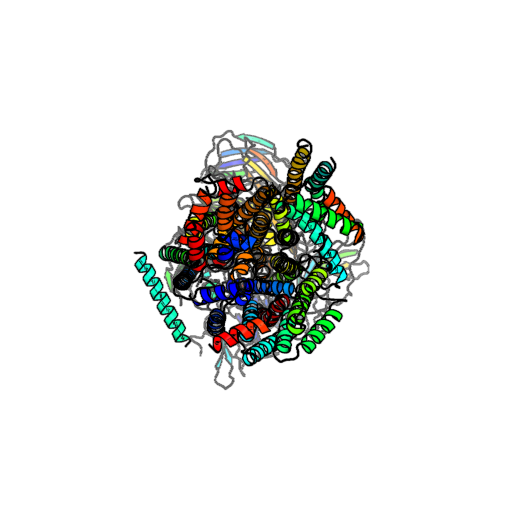132.132 124.429 1.00 25.99 148 LEU 3 C 1
ATOM 9454 O O . LEU D 4 148 ? 108.557 132.151 124.000 1.00 25.99 148 LEU 3 O 1
ATOM 9459 N N . PRO D 4 149 ? 110.369 133.258 124.697 1.00 29.08 149 PRO 3 N 1
ATOM 9460 C CA . PRO D 4 149 ? 109.809 134.554 124.305 1.00 29.08 149 PRO 3 CA 1
ATOM 9461 C C . PRO D 4 149 ? 110.153 134.963 122.884 1.00 29.08 149 PRO 3 C 1
ATOM 9462 O O . PRO D 4 149 ? 109.725 136.036 122.448 1.00 29.08 149 PRO 3 O 1
ATOM 9466 N N . PHE D 4 150 ? 110.915 134.141 122.169 1.00 30.08 150 PHE 3 N 1
ATOM 9467 C CA . PHE D 4 150 ? 111.305 134.410 120.799 1.00 30.08 150 PHE 3 CA 1
ATOM 9468 C C . PHE D 4 150 ? 111.017 133.168 119.965 1.00 30.08 150 PHE 3 C 1
ATOM 9469 O O . PHE D 4 150 ? 111.334 132.047 120.395 1.00 30.08 150 PHE 3 O 1
ATOM 9477 N N . PRO D 4 151 ? 110.377 133.307 118.809 1.00 39.72 151 PRO 3 N 1
ATOM 9478 C CA . PRO D 4 151 ? 110.205 132.156 117.926 1.00 39.72 151 PRO 3 CA 1
ATOM 9479 C C . PRO D 4 151 ? 111.458 131.867 117.124 1.00 39.72 151 PRO 3 C 1
ATOM 9480 O O . PRO D 4 151 ? 112.191 132.767 116.710 1.00 39.72 151 PRO 3 O 1
ATOM 9484 N N . LEU D 4 152 ? 111.696 130.584 116.914 1.00 42.51 152 LEU 3 N 1
ATOM 9485 C CA . LEU D 4 152 ? 112.770 130.111 116.061 1.00 42.51 152 LEU 3 CA 1
ATOM 9486 C C . LEU D 4 152 ? 112.152 129.432 114.842 1.00 42.51 152 LEU 3 C 1
ATOM 9487 O O . LEU D 4 152 ? 110.933 129.438 114.656 1.00 42.51 152 LEU 3 O 1
ATOM 9492 N N . THR D 4 153 ? 112.999 128.851 114.004 1.00 42.58 153 THR 3 N 1
ATOM 9493 C CA . THR D 4 153 ? 112.484 128.106 112.871 1.00 42.58 153 THR 3 CA 1
ATOM 9494 C C . THR D 4 153 ? 112.115 126.689 113.303 1.00 42.58 153 THR 3 C 1
ATOM 9495 O O . THR D 4 153 ? 112.414 126.252 114.417 1.00 42.58 153 THR 3 O 1
ATOM 9499 N N . ALA D 4 154 ? 111.449 125.965 112.399 1.00 42.43 154 ALA 3 N 1
ATOM 9500 C CA . ALA D 4 154 ? 110.906 124.653 112.735 1.00 42.43 154 ALA 3 CA 1
ATOM 9501 C C . ALA D 4 154 ? 111.982 123.591 112.917 1.00 42.43 154 ALA 3 C 1
ATOM 9502 O O . ALA D 4 154 ? 111.722 122.579 113.579 1.00 42.43 154 ALA 3 O 1
ATOM 9504 N N . LYS D 4 155 ? 113.180 123.805 112.359 1.00 44.26 155 LYS 3 N 1
ATOM 9505 C CA . LYS D 4 155 ? 114.270 122.843 112.499 1.00 44.26 155 LYS 3 CA 1
ATOM 9506 C C . LYS D 4 155 ? 114.735 122.722 113.945 1.00 44.26 155 LYS 3 C 1
ATOM 9507 O O . LYS D 4 155 ? 115.155 121.640 114.374 1.00 44.26 155 LYS 3 O 1
ATOM 9513 N N . PHE D 4 156 ? 114.609 123.801 114.723 1.00 44.59 156 PHE 3 N 1
ATOM 9514 C CA . PHE D 4 156 ? 114.905 123.753 116.150 1.00 44.59 156 PHE 3 CA 1
ATOM 9515 C C . PHE D 4 156 ? 113.931 122.869 116.917 1.00 44.59 156 PHE 3 C 1
ATOM 9516 O O . PHE D 4 156 ? 114.258 122.433 118.025 1.00 44.59 156 PHE 3 O 1
ATOM 9524 N N . LYS D 4 157 ? 112.763 122.566 116.335 1.00 41.86 157 LYS 3 N 1
ATOM 9525 C CA . LYS D 4 157 ? 111.865 121.566 116.905 1.00 41.86 157 LYS 3 CA 1
ATOM 9526 C C . LYS D 4 157 ? 112.525 120.195 116.988 1.00 41.86 157 LYS 3 C 1
ATOM 9527 O O . LYS D 4 157 ? 112.160 119.384 117.845 1.00 41.86 157 LYS 3 O 1
ATOM 9533 N N . GLU D 4 158 ? 113.501 119.922 116.120 1.00 49.70 158 GLU 3 N 1
ATOM 9534 C CA . GLU D 4 158 ? 114.241 118.673 116.182 1.00 49.70 158 GLU 3 CA 1
ATOM 9535 C C . GLU D 4 158 ? 115.290 118.649 117.285 1.00 49.70 158 GLU 3 C 1
ATOM 9536 O O . GLU D 4 158 ? 115.886 117.593 117.519 1.00 49.70 158 GLU 3 O 1
ATOM 9542 N N . MET D 4 159 ? 115.538 119.768 117.970 1.00 52.82 159 MET 3 N 1
ATOM 9543 C CA . MET D 4 159 ? 116.547 119.751 119.023 1.00 52.82 159 MET 3 CA 1
ATOM 9544 C C . MET D 4 159 ? 116.003 120.249 120.354 1.00 52.82 159 MET 3 C 1
ATOM 9545 O O . MET D 4 159 ? 116.441 119.792 121.413 1.00 52.82 159 MET 3 O 1
ATOM 9550 N N . LEU D 4 160 ? 115.049 121.175 120.321 1.00 38.65 160 LEU 3 N 1
ATOM 9551 C CA . LEU D 4 160 ? 114.532 121.760 121.547 1.00 38.65 160 LEU 3 CA 1
ATOM 9552 C C . LEU D 4 160 ? 113.355 120.989 122.125 1.00 38.65 160 LEU 3 C 1
ATOM 9553 O O . LEU D 4 160 ? 113.042 121.164 123.307 1.00 38.65 160 LEU 3 O 1
ATOM 9558 N N . GLN D 4 161 ? 112.696 120.152 121.326 1.00 38.19 161 GLN 3 N 1
ATOM 9559 C CA . GLN D 4 161 ? 111.672 119.229 121.800 1.00 38.19 161 GLN 3 CA 1
ATOM 9560 C C . GLN D 4 161 ? 112.161 117.813 121.539 1.00 38.19 161 GLN 3 C 1
ATOM 9561 O O . GLN D 4 161 ? 112.413 117.447 120.386 1.00 38.19 161 GLN 3 O 1
ATOM 9567 N N . THR D 4 162 ? 112.293 117.018 122.599 1.00 46.15 162 THR 3 N 1
ATOM 9568 C CA . THR D 4 162 ? 112.898 115.696 122.490 1.00 46.15 162 THR 3 CA 1
ATOM 9569 C C . THR D 4 162 ? 111.895 114.568 122.696 1.00 46.15 162 THR 3 C 1
ATOM 9570 O O . THR D 4 162 ? 111.750 113.707 121.824 1.00 46.15 162 THR 3 O 1
ATOM 9574 N N . GLY D 4 163 ? 111.195 114.545 123.825 1.00 54.24 163 GLY 3 N 1
ATOM 9575 C CA . GLY D 4 163 ? 110.310 113.437 124.123 1.00 54.24 163 GLY 3 CA 1
ATOM 9576 C C . GLY D 4 163 ? 108.883 113.657 123.670 1.00 54.24 163 GLY 3 C 1
ATOM 9577 O O . GLY D 4 163 ? 107.962 112.988 124.147 1.00 54.24 163 GLY 3 O 1
ATOM 9578 N N . ILE D 4 164 ? 108.687 114.597 122.749 1.00 50.12 164 ILE 3 N 1
ATOM 9579 C CA . ILE D 4 164 ? 107.366 114.976 122.264 1.00 50.12 164 ILE 3 CA 1
ATOM 9580 C C . ILE D 4 164 ? 107.403 114.937 120.744 1.00 50.12 164 ILE 3 C 1
ATOM 9581 O O . ILE D 4 164 ? 108.133 115.715 120.119 1.00 50.12 164 ILE 3 O 1
ATOM 9586 N N . ILE D 4 165 ? 106.621 114.036 120.152 1.00 53.71 165 ILE 3 N 1
ATOM 9587 C CA . ILE D 4 165 ? 106.625 113.834 118.706 1.00 53.71 165 ILE 3 CA 1
ATOM 9588 C C . ILE D 4 165 ? 105.474 114.595 118.062 1.00 53.71 165 ILE 3 C 1
ATOM 9589 O O . ILE D 4 165 ? 105.180 114.402 116.877 1.00 53.71 165 ILE 3 O 1
ATOM 9594 N N . CYS D 4 166 ? 104.813 115.450 118.839 1.00 48.56 166 CYS 3 N 1
ATOM 9595 C CA . CYS D 4 166 ? 103.699 116.239 118.330 1.00 48.56 166 CYS 3 CA 1
ATOM 9596 C C . CYS D 4 166 ? 104.186 117.265 117.313 1.00 48.56 166 CYS 3 C 1
ATOM 9597 O O . CYS D 4 166 ? 105.147 117.997 117.562 1.00 48.56 166 CYS 3 O 1
ATOM 9600 N N . GLN D 4 167 ? 103.518 117.313 116.162 1.00 44.89 167 GLN 3 N 1
ATOM 9601 C CA . GLN D 4 167 ? 103.964 118.119 115.034 1.00 44.89 167 GLN 3 CA 1
ATOM 9602 C C . GLN D 4 167 ? 103.356 119.513 114.999 1.00 44.89 167 GLN 3 C 1
ATOM 9603 O O . GLN D 4 167 ? 103.881 120.377 114.291 1.00 44.89 167 GLN 3 O 1
ATOM 9609 N N . ASP D 4 168 ? 102.268 119.755 115.724 1.00 37.41 168 ASP 3 N 1
ATOM 9610 C CA . ASP D 4 168 ? 101.628 121.062 115.740 1.00 37.41 168 ASP 3 CA 1
ATOM 9611 C C . ASP D 4 168 ? 102.145 121.955 116.854 1.00 37.41 168 ASP 3 C 1
ATOM 9612 O O . ASP D 4 168 ? 101.712 123.106 116.958 1.00 37.41 168 ASP 3 O 1
ATOM 9617 N N . LEU D 4 169 ? 103.047 121.453 117.690 1.00 34.05 169 LEU 3 N 1
ATOM 9618 C CA . LEU D 4 169 ? 103.741 122.295 118.654 1.00 34.05 169 LEU 3 CA 1
ATOM 9619 C C . LEU D 4 169 ? 104.716 123.197 117.917 1.00 34.05 169 LEU 3 C 1
ATOM 9620 O O . LEU D 4 169 ? 105.670 122.708 117.308 1.00 34.05 169 LEU 3 O 1
ATOM 9625 N N . ASP D 4 170 ? 104.488 124.506 117.965 1.00 32.55 170 ASP 3 N 1
ATOM 9626 C CA . ASP D 4 170 ? 105.438 125.410 117.339 1.00 32.55 170 ASP 3 CA 1
ATOM 9627 C C . ASP D 4 170 ? 106.687 125.518 118.203 1.00 32.55 170 ASP 3 C 1
ATOM 9628 O O . ASP D 4 170 ? 106.701 125.121 119.370 1.00 32.55 170 ASP 3 O 1
ATOM 9633 N N . VAL D 4 171 ? 107.753 126.066 117.628 1.00 38.68 171 VAL 3 N 1
ATOM 9634 C CA . VAL D 4 171 ? 109.038 126.130 118.336 1.00 38.68 171 VAL 3 CA 1
ATOM 9635 C C . VAL D 4 171 ? 109.021 127.430 119.125 1.00 38.68 171 VAL 3 C 1
ATOM 9636 O O . VAL D 4 171 ? 109.661 128.428 118.787 1.00 38.68 171 VAL 3 O 1
ATOM 9640 N N . ARG D 4 172 ? 108.270 127.413 120.185 1.00 29.29 172 ARG 3 N 1
ATOM 9641 C CA . ARG D 4 172 ? 108.340 128.203 121.397 1.00 29.29 172 ARG 3 CA 1
ATOM 9642 C C . ARG D 4 172 ? 108.231 127.302 122.606 1.00 29.29 172 ARG 3 C 1
ATOM 9643 O O . ARG D 4 172 ? 108.964 127.486 123.575 1.00 29.29 172 ARG 3 O 1
ATOM 9651 N N . TRP D 4 173 ? 107.371 126.289 122.536 1.00 29.28 173 TRP 3 N 1
ATOM 9652 C CA . TRP D 4 173 ? 107.198 125.326 123.610 1.00 29.28 173 TRP 3 CA 1
ATOM 9653 C C . TRP D 4 173 ? 108.304 124.291 123.515 1.00 29.28 173 TRP 3 C 1
ATOM 9654 O O . TRP D 4 173 ? 108.383 123.544 122.536 1.00 29.28 173 TRP 3 O 1
ATOM 9665 N N . VAL D 4 174 ? 109.153 124.249 124.536 1.00 27.70 174 VAL 3 N 1
ATOM 9666 C CA . VAL D 4 174 ? 110.441 123.585 124.458 1.00 27.70 174 VAL 3 CA 1
ATOM 9667 C C . VAL D 4 174 ? 110.611 122.656 125.651 1.00 27.70 174 VAL 3 C 1
ATOM 9668 O O . VAL D 4 174 ? 109.989 122.830 126.700 1.00 27.70 174 VAL 3 O 1
ATOM 9672 N N . SER D 4 175 ? 111.478 121.665 125.480 1.00 34.29 175 SER 3 N 1
ATOM 9673 C CA . SER D 4 175 ? 111.782 120.716 126.541 1.00 34.29 175 SER 3 CA 1
ATOM 9674 C C . SER D 4 175 ? 112.885 121.282 127.434 1.00 34.29 175 SER 3 C 1
ATOM 9675 O O . SER D 4 175 ? 113.231 122.464 127.370 1.00 34.29 175 SER 3 O 1
ATOM 9678 N N . SER D 4 176 ? 113.453 120.433 128.290 1.00 37.22 176 SER 3 N 1
ATOM 9679 C CA . SER D 4 176 ? 114.449 120.880 129.253 1.00 37.22 176 SER 3 CA 1
ATOM 9680 C C . SER D 4 176 ? 115.850 120.964 128.665 1.00 37.22 176 SER 3 C 1
ATOM 9681 O O . SER D 4 176 ? 116.691 121.703 129.197 1.00 37.22 176 SER 3 O 1
ATOM 9684 N N . ILE D 4 177 ? 116.122 120.240 127.577 1.00 37.13 177 ILE 3 N 1
ATOM 9685 C CA . ILE D 4 177 ? 117.429 120.339 126.947 1.00 37.13 177 ILE 3 CA 1
ATOM 9686 C C . ILE D 4 177 ? 117.579 121.670 126.225 1.00 37.13 177 ILE 3 C 1
ATOM 9687 O O . ILE D 4 177 ? 118.704 122.134 126.011 1.00 37.13 177 ILE 3 O 1
ATOM 9692 N N . SER D 4 178 ? 116.467 122.334 125.904 1.00 32.10 178 SER 3 N 1
ATOM 9693 C CA . SER D 4 178 ? 116.534 123.705 125.424 1.00 32.10 178 SER 3 CA 1
ATOM 9694 C C . SER D 4 178 ? 116.995 124.642 126.522 1.00 32.10 178 SER 3 C 1
ATOM 9695 O O . SER D 4 178 ? 117.747 125.584 126.263 1.00 32.10 178 SER 3 O 1
ATOM 9698 N N . TRP D 4 179 ? 116.539 124.411 127.753 1.00 30.04 179 TRP 3 N 1
ATOM 9699 C CA . TRP D 4 179 ? 117.024 125.212 128.866 1.00 30.04 179 TRP 3 CA 1
ATOM 9700 C C . TRP D 4 179 ? 118.477 124.899 129.182 1.00 30.04 179 TRP 3 C 1
ATOM 9701 O O . TRP D 4 179 ? 119.212 125.793 129.606 1.00 30.04 179 TRP 3 O 1
ATOM 9712 N N . TYR D 4 180 ? 118.917 123.660 128.941 1.00 36.00 180 TYR 3 N 1
ATOM 9713 C CA . TYR D 4 180 ? 120.346 123.359 129.010 1.00 36.00 180 TYR 3 CA 1
ATOM 9714 C C . TYR D 4 180 ? 121.132 124.149 127.966 1.00 36.00 180 TYR 3 C 1
ATOM 9715 O O . TYR D 4 180 ? 122.179 124.724 128.272 1.00 36.00 180 TYR 3 O 1
ATOM 9724 N N . PHE D 4 181 ? 120.637 124.183 126.725 1.00 34.75 181 PHE 3 N 1
ATOM 9725 C CA . PHE D 4 181 ? 121.336 124.882 125.645 1.00 34.75 181 PHE 3 CA 1
ATOM 9726 C C . PHE D 4 181 ? 121.344 126.389 125.863 1.00 34.75 181 PHE 3 C 1
ATOM 9727 O O . PHE D 4 181 ? 122.311 127.071 125.507 1.00 34.75 181 PHE 3 O 1
ATOM 9735 N N . ILE D 4 182 ? 120.270 126.922 126.439 1.00 26.27 182 ILE 3 N 1
ATOM 9736 C CA . ILE D 4 182 ? 120.183 128.349 126.716 1.00 26.27 182 ILE 3 CA 1
ATOM 9737 C C . ILE D 4 182 ? 121.058 128.710 127.910 1.00 26.27 182 ILE 3 C 1
ATOM 9738 O O . ILE D 4 182 ? 121.735 129.745 127.913 1.00 26.27 182 ILE 3 O 1
ATOM 9743 N N . SER D 4 183 ? 121.109 127.833 128.911 1.00 25.06 183 SER 3 N 1
ATOM 9744 C CA . SER D 4 183 ? 121.893 128.105 130.106 1.00 25.06 183 SER 3 CA 1
ATOM 9745 C C . SER D 4 183 ? 123.384 127.899 129.859 1.00 25.06 183 SER 3 C 1
ATOM 9746 O O . SER D 4 183 ? 124.213 128.477 130.561 1.00 25.06 183 SER 3 O 1
ATOM 9749 N N . VAL D 4 184 ? 123.747 127.083 128.869 1.00 28.21 184 VAL 3 N 1
ATOM 9750 C CA . VAL D 4 184 ? 125.161 126.896 128.540 1.00 28.21 184 VAL 3 CA 1
ATOM 9751 C C . VAL D 4 184 ? 125.746 128.182 127.964 1.00 28.21 184 VAL 3 C 1
ATOM 9752 O O . VAL D 4 184 ? 126.859 128.596 128.316 1.00 28.21 184 VAL 3 O 1
ATOM 9756 N N . LEU D 4 185 ? 124.974 128.867 127.120 1.00 28.17 185 LEU 3 N 1
ATOM 9757 C CA . LEU D 4 185 ? 125.444 130.116 126.532 1.00 28.17 185 LEU 3 CA 1
ATOM 9758 C C . LEU D 4 185 ? 125.431 131.255 127.545 1.00 28.17 185 LEU 3 C 1
ATOM 9759 O O . LEU D 4 185 ? 126.320 132.113 127.534 1.00 28.17 185 LEU 3 O 1
ATOM 9764 N N . GLY D 4 186 ? 124.436 131.285 128.423 1.00 23.62 186 GLY 3 N 1
ATOM 9765 C CA . GLY D 4 186 ? 124.177 132.455 129.231 1.00 23.62 186 GLY 3 CA 1
ATOM 9766 C C . GLY D 4 186 ? 124.604 132.417 130.680 1.00 23.62 186 GLY 3 C 1
ATOM 9767 O O . GLY D 4 186 ? 124.293 133.361 131.412 1.00 23.62 186 GLY 3 O 1
ATOM 9768 N N . LEU D 4 187 ? 125.302 131.376 131.132 1.00 26.59 187 LEU 3 N 1
ATOM 9769 C CA . LEU D 4 187 ? 125.696 131.324 132.535 1.00 26.59 187 LEU 3 CA 1
ATOM 9770 C C . LEU D 4 187 ? 127.003 132.044 132.821 1.00 26.59 187 LEU 3 C 1
ATOM 9771 O O . LEU D 4 187 ? 127.394 132.119 133.988 1.00 26.59 187 LEU 3 O 1
ATOM 9776 N N . ASN D 4 188 ? 127.683 132.563 131.804 1.00 28.47 188 ASN 3 N 1
ATOM 9777 C CA . ASN D 4 188 ? 128.927 133.301 132.006 1.00 28.47 188 ASN 3 CA 1
ATOM 9778 C C . ASN D 4 188 ? 128.735 134.618 132.770 1.00 28.47 188 ASN 3 C 1
ATOM 9779 O O . ASN D 4 188 ? 129.618 134.960 133.571 1.00 28.47 188 ASN 3 O 1
ATOM 9784 N N . PRO D 4 189 ? 127.640 135.389 132.586 1.00 25.02 189 PRO 3 N 1
ATOM 9785 C CA . PRO D 4 189 ? 127.359 136.439 133.580 1.00 25.02 189 PRO 3 CA 1
ATOM 9786 C C . PRO D 4 189 ? 127.126 135.918 134.986 1.00 25.02 189 PRO 3 C 1
ATOM 9787 O O . PRO D 4 189 ? 127.597 136.535 135.946 1.00 25.02 189 PRO 3 O 1
ATOM 9791 N N . VAL D 4 190 ? 126.426 134.793 135.140 1.00 26.62 190 VAL 3 N 1
ATOM 9792 C CA . VAL D 4 190 ? 126.183 134.262 136.477 1.00 26.62 190 VAL 3 CA 1
ATOM 9793 C C . VAL D 4 190 ? 127.457 133.665 137.056 1.00 26.62 190 VAL 3 C 1
ATOM 9794 O O . VAL D 4 190 ? 127.670 133.713 138.272 1.00 26.62 190 VAL 3 O 1
ATOM 9798 N N . TYR D 4 191 ? 128.325 133.108 136.209 1.00 32.74 191 TYR 3 N 1
ATOM 9799 C CA . TYR D 4 191 ? 129.622 132.633 136.683 1.00 32.74 191 TYR 3 CA 1
ATOM 9800 C C . TYR D 4 191 ? 130.508 133.792 137.115 1.00 32.74 191 TYR 3 C 1
ATOM 9801 O O . TYR D 4 191 ? 131.253 133.676 138.092 1.00 32.74 191 TYR 3 O 1
ATOM 9810 N N . ASN D 4 192 ? 130.435 134.919 136.408 1.00 30.68 192 ASN 3 N 1
ATOM 9811 C CA . ASN D 4 192 ? 131.253 136.066 136.782 1.00 30.68 192 ASN 3 CA 1
ATOM 9812 C C . ASN D 4 192 ? 130.730 136.743 138.044 1.00 30.68 192 ASN 3 C 1
ATOM 9813 O O . ASN D 4 192 ? 131.519 137.213 138.870 1.00 30.68 192 ASN 3 O 1
ATOM 9818 N N . LEU D 4 193 ? 129.408 136.799 138.217 1.00 28.04 193 LEU 3 N 1
ATOM 9819 C CA . LEU D 4 193 ? 128.842 137.541 139.337 1.00 28.04 193 LEU 3 CA 1
ATOM 9820 C C . LEU D 4 193 ? 128.966 136.815 140.668 1.00 28.04 193 LEU 3 C 1
ATOM 9821 O O . LEU D 4 193 ? 128.894 137.466 141.714 1.00 28.04 193 LEU 3 O 1
ATOM 9826 N N . ILE D 4 194 ? 129.142 135.494 140.664 1.00 30.50 194 ILE 3 N 1
ATOM 9827 C CA . ILE D 4 194 ? 129.363 134.755 141.901 1.00 30.50 194 ILE 3 CA 1
ATOM 9828 C C . ILE D 4 194 ? 130.849 134.590 142.201 1.00 30.50 194 ILE 3 C 1
ATOM 9829 O O . ILE D 4 194 ? 131.213 133.893 143.151 1.00 30.50 194 ILE 3 O 1
ATOM 9834 N N . GLY D 4 195 ? 131.716 135.222 141.415 1.00 38.87 195 GLY 3 N 1
ATOM 9835 C CA . GLY D 4 195 ? 133.136 135.225 141.696 1.00 38.87 195 GLY 3 CA 1
ATOM 9836 C C . GLY D 4 195 ? 133.833 133.936 141.327 1.00 38.87 195 GLY 3 C 1
ATOM 9837 O O . GLY D 4 195 ? 134.350 133.237 142.202 1.00 38.87 195 GLY 3 O 1
ATOM 9838 N N . LEU D 4 196 ? 133.862 133.607 140.036 1.00 50.71 196 LEU 3 N 1
ATOM 9839 C CA . LEU D 4 196 ? 134.411 132.335 139.600 1.00 50.71 196 LEU 3 CA 1
ATOM 9840 C C . LEU D 4 196 ? 135.383 132.435 138.433 1.00 50.71 196 LEU 3 C 1
ATOM 9841 O O . LEU D 4 196 ? 135.984 131.412 138.080 1.00 50.71 196 LEU 3 O 1
ATOM 9846 N N . ASN D 4 197 ? 135.565 133.624 137.842 1.00 64.25 197 ASN 3 N 1
ATOM 9847 C CA . ASN D 4 197 ? 136.381 133.845 136.640 1.00 64.25 197 ASN 3 CA 1
ATOM 9848 C C . ASN D 4 197 ? 135.883 132.963 135.489 1.00 64.25 197 ASN 3 C 1
ATOM 9849 O O . ASN D 4 197 ? 136.528 131.992 135.083 1.00 64.25 197 ASN 3 O 1
ATOM 9854 N N . ASP D 4 198 ? 134.692 133.355 135.014 1.00 58.58 198 ASP 3 N 1
ATOM 9855 C CA . ASP D 4 198 ? 133.738 132.605 134.186 1.00 58.58 198 ASP 3 CA 1
ATOM 9856 C C . ASP D 4 198 ? 134.358 131.701 133.127 1.00 58.58 198 ASP 3 C 1
ATOM 9857 O O . ASP D 4 198 ? 135.259 132.107 132.388 1.00 58.58 198 ASP 3 O 1
ATOM 9862 N N . GLN D 4 199 ? 133.864 130.465 133.073 1.00 74.87 199 GLN 3 N 1
ATOM 9863 C CA . GLN D 4 199 ? 134.308 129.465 132.108 1.00 74.87 199 GLN 3 CA 1
ATOM 9864 C C . GLN D 4 199 ? 133.971 129.865 130.675 1.00 74.87 199 GLN 3 C 1
ATOM 9865 O O . GLN D 4 199 ? 134.228 129.114 129.734 1.00 74.87 199 GLN 3 O 1
ATOM 9871 N N . GLN D 4 220 ? 167.837 120.677 120.805 1.00 90.77 220 GLN 3 N 1
ATOM 9872 C CA . GLN D 4 220 ? 167.273 120.700 122.149 1.00 90.77 220 GLN 3 CA 1
ATOM 9873 C C . GLN D 4 220 ? 167.665 121.979 122.884 1.00 90.77 220 GLN 3 C 1
ATOM 9874 O O . GLN D 4 220 ? 166.835 122.864 123.090 1.00 90.77 220 GLN 3 O 1
ATOM 9880 N N . VAL D 4 221 ? 168.933 122.072 123.276 1.00 89.14 221 VAL 3 N 1
ATOM 9881 C CA . VAL D 4 221 ? 169.454 123.222 124.012 1.00 89.14 221 VAL 3 CA 1
ATOM 9882 C C . VAL D 4 221 ? 170.408 124.043 123.151 1.00 89.14 221 VAL 3 C 1
ATOM 9883 O O . VAL D 4 221 ? 170.224 125.250 122.985 1.00 89.14 221 VAL 3 O 1
ATOM 9887 N N . ASP D 4 222 ? 171.439 123.401 122.593 1.00 92.86 222 ASP 3 N 1
ATOM 9888 C CA . ASP D 4 222 ? 172.437 124.122 121.809 1.00 92.86 222 ASP 3 CA 1
ATOM 9889 C C . ASP D 4 222 ? 171.878 124.598 120.473 1.00 92.86 222 ASP 3 C 1
ATOM 9890 O O . ASP D 4 222 ? 172.285 125.657 119.978 1.00 92.86 222 ASP 3 O 1
ATOM 9895 N N . LYS D 4 223 ? 170.948 123.839 119.885 1.00 95.35 223 LYS 3 N 1
ATOM 9896 C CA . LYS D 4 223 ? 170.272 124.291 118.673 1.00 95.35 223 LYS 3 CA 1
ATOM 9897 C C . LYS D 4 223 ? 169.413 125.517 118.949 1.00 95.35 223 LYS 3 C 1
ATOM 9898 O O . LYS D 4 223 ? 169.425 126.476 118.169 1.00 95.35 223 LYS 3 O 1
ATOM 9904 N N . ALA D 4 224 ? 168.682 125.512 120.069 1.00 89.62 224 ALA 3 N 1
ATOM 9905 C CA . ALA D 4 224 ? 167.857 126.659 120.433 1.00 89.62 224 ALA 3 CA 1
ATOM 9906 C C . ALA D 4 224 ? 168.712 127.862 120.815 1.00 89.62 224 ALA 3 C 1
ATOM 9907 O O . ALA D 4 224 ? 168.354 129.003 120.506 1.00 89.62 224 ALA 3 O 1
ATOM 9909 N N . MET D 4 225 ? 169.859 127.623 121.459 1.00 86.98 225 MET 3 N 1
ATOM 9910 C CA . MET D 4 225 ? 170.754 128.722 121.815 1.00 86.98 225 MET 3 CA 1
ATOM 9911 C C . MET D 4 225 ? 171.397 129.342 120.580 1.00 86.98 225 MET 3 C 1
ATOM 9912 O O . MET D 4 225 ? 171.508 130.571 120.485 1.00 86.98 225 MET 3 O 1
ATOM 9917 N N . HIS D 4 226 ? 171.799 128.517 119.611 1.00 90.90 226 HIS 3 N 1
ATOM 9918 C CA . HIS D 4 226 ? 172.367 129.065 118.384 1.00 90.90 226 HIS 3 CA 1
ATOM 9919 C C . HIS D 4 226 ? 171.302 129.725 117.517 1.00 90.90 226 HIS 3 C 1
ATOM 9920 O O . HIS D 4 226 ? 171.594 130.707 116.826 1.00 90.90 226 HIS 3 O 1
ATOM 9927 N N . ALA D 4 227 ? 170.058 129.236 117.573 1.00 86.08 227 ALA 3 N 1
ATOM 9928 C CA . ALA D 4 227 ? 168.970 129.898 116.861 1.00 86.08 227 ALA 3 CA 1
ATOM 9929 C C . ALA D 4 227 ? 168.636 131.244 117.490 1.00 86.08 227 ALA 3 C 1
ATOM 9930 O O . ALA D 4 227 ? 168.349 132.214 116.778 1.00 86.08 227 ALA 3 O 1
ATOM 9932 N N . MET D 4 228 ? 168.694 131.331 118.822 1.00 86.81 228 MET 3 N 1
ATOM 9933 C CA . MET D 4 228 ? 168.461 132.606 119.490 1.00 86.81 228 MET 3 CA 1
ATOM 9934 C C . MET D 4 228 ? 169.605 133.581 119.245 1.00 86.81 228 MET 3 C 1
ATOM 9935 O O . MET D 4 228 ? 169.366 134.784 119.094 1.00 86.81 228 MET 3 O 1
ATOM 9940 N N . ALA D 4 229 ? 170.844 133.084 119.166 1.00 83.76 229 ALA 3 N 1
ATOM 9941 C CA . ALA D 4 229 ? 171.964 133.947 118.798 1.00 83.76 229 ALA 3 CA 1
ATOM 9942 C C . ALA D 4 229 ? 171.865 134.419 117.351 1.00 83.76 229 ALA 3 C 1
ATOM 9943 O O . ALA D 4 229 ? 172.244 135.556 117.045 1.00 83.76 229 ALA 3 O 1
ATOM 9945 N N . ASN D 4 230 ? 171.351 133.571 116.454 1.00 86.19 230 ASN 3 N 1
ATOM 9946 C CA . ASN D 4 230 ? 171.149 133.983 115.069 1.00 86.19 230 ASN 3 CA 1
ATOM 9947 C C . ASN D 4 230 ? 170.013 134.992 114.942 1.00 86.19 230 ASN 3 C 1
ATOM 9948 O O . ASN D 4 230 ? 170.072 135.884 114.088 1.00 86.19 230 ASN 3 O 1
ATOM 9953 N N . ASP D 4 231 ? 168.977 134.869 115.774 1.00 85.01 231 ASP 3 N 1
ATOM 9954 C CA . ASP D 4 231 ? 167.933 135.888 115.816 1.00 85.01 231 ASP 3 CA 1
ATOM 9955 C C . ASP D 4 231 ? 168.412 137.167 116.488 1.00 85.01 231 ASP 3 C 1
ATOM 9956 O O . ASP D 4 231 ? 167.845 138.236 116.241 1.00 85.01 231 ASP 3 O 1
ATOM 9961 N N . LEU D 4 232 ? 169.436 137.075 117.337 1.00 80.68 232 LEU 3 N 1
ATOM 9962 C CA . LEU D 4 232 ? 169.987 138.251 117.995 1.00 80.68 232 LEU 3 CA 1
ATOM 9963 C C . LEU D 4 232 ? 170.960 139.011 117.101 1.00 80.68 232 LEU 3 C 1
ATOM 9964 O O . LEU D 4 232 ? 171.033 140.241 117.184 1.00 80.68 232 LEU 3 O 1
ATOM 9969 N N . THR D 4 233 ? 171.700 138.308 116.239 1.00 82.99 233 THR 3 N 1
ATOM 9970 C CA . THR D 4 233 ? 172.698 138.975 115.405 1.00 82.99 233 THR 3 CA 1
ATOM 9971 C C . THR D 4 233 ? 172.067 139.790 114.282 1.00 82.99 233 THR 3 C 1
ATOM 9972 O O . THR D 4 233 ? 172.665 140.770 113.823 1.00 82.99 233 THR 3 O 1
ATOM 9976 N N . ILE D 4 234 ? 170.874 139.412 113.829 1.00 86.83 234 ILE 3 N 1
ATOM 9977 C CA . ILE D 4 234 ? 170.285 140.020 112.641 1.00 86.83 234 ILE 3 CA 1
ATOM 9978 C C . ILE D 4 234 ? 169.291 141.108 113.023 1.00 86.83 234 ILE 3 C 1
ATOM 9979 O O . ILE D 4 234 ? 168.586 141.643 112.160 1.00 86.83 234 ILE 3 O 1
ATOM 9984 N N . ILE D 4 235 ? 169.228 141.449 114.307 1.00 86.58 235 ILE 3 N 1
ATOM 9985 C CA . ILE D 4 235 ? 168.241 142.414 114.778 1.00 86.58 235 ILE 3 CA 1
ATOM 9986 C C . ILE D 4 235 ? 168.690 143.826 114.416 1.00 86.58 235 ILE 3 C 1
ATOM 9987 O O . ILE D 4 235 ? 169.884 144.110 114.250 1.00 86.58 235 ILE 3 O 1
ATOM 9992 N N . GLN D 4 236 ? 167.713 144.708 114.222 1.00 90.92 236 GLN 3 N 1
ATOM 9993 C CA . GLN D 4 236 ? 167.958 146.123 113.986 1.00 90.92 236 GLN 3 CA 1
ATOM 9994 C C . GLN D 4 236 ? 167.680 146.881 115.277 1.00 90.92 236 GLN 3 C 1
ATOM 9995 O O . GLN D 4 236 ? 166.552 146.861 115.781 1.00 90.92 236 GLN 3 O 1
ATOM 10001 N N . HIS D 4 237 ? 168.706 147.537 115.810 1.00 83.42 237 HIS 3 N 1
ATOM 10002 C CA . HIS D 4 237 ? 168.560 148.286 117.051 1.00 83.42 237 HIS 3 CA 1
ATOM 10003 C C . HIS D 4 237 ? 167.778 149.569 116.799 1.00 83.42 237 HIS 3 C 1
ATOM 10004 O O . HIS D 4 237 ? 168.212 150.429 116.026 1.00 83.42 237 HIS 3 O 1
ATOM 10011 N N . GLU D 4 238 ? 166.622 149.695 117.449 1.00 88.79 238 GLU 3 N 1
ATOM 10012 C CA . GLU D 4 238 ? 165.769 150.880 117.353 1.00 88.79 238 GLU 3 CA 1
ATOM 10013 C C . GLU D 4 238 ? 165.483 151.337 118.780 1.00 88.79 238 GLU 3 C 1
ATOM 10014 O O . GLU D 4 238 ? 164.469 150.957 119.371 1.00 88.79 238 GLU 3 O 1
ATOM 10020 N N . THR D 4 239 ? 166.378 152.153 119.329 1.00 78.88 239 THR 3 N 1
ATOM 10021 C CA . THR D 4 239 ? 166.276 152.560 120.721 1.00 78.88 239 THR 3 CA 1
ATOM 10022 C C . THR D 4 239 ? 165.215 153.637 120.903 1.00 78.88 239 THR 3 C 1
ATOM 10023 O O . THR D 4 239 ? 164.934 154.428 119.998 1.00 78.88 239 THR 3 O 1
ATOM 10027 N N . CYS D 4 240 ? 164.620 153.656 122.093 1.00 72.41 240 CYS 3 N 1
ATOM 10028 C CA . CYS D 4 240 ? 163.610 154.642 122.447 1.00 72.41 240 CYS 3 CA 1
ATOM 10029 C C . CYS D 4 240 ? 164.203 155.872 123.118 1.00 72.41 240 CYS 3 C 1
ATOM 10030 O O . CYS D 4 240 ? 163.450 156.709 123.624 1.00 72.41 240 CYS 3 O 1
ATOM 10033 N N . LEU D 4 241 ? 165.527 156.000 123.134 1.00 69.75 241 LEU 3 N 1
ATOM 10034 C CA . LEU D 4 241 ? 166.196 157.131 123.756 1.00 69.75 241 LEU 3 CA 1
ATOM 10035 C C . LEU D 4 241 ? 166.652 158.180 122.754 1.00 69.75 241 LEU 3 C 1
ATOM 10036 O O . LEU D 4 241 ? 167.215 159.196 123.167 1.00 69.75 241 LEU 3 O 1
ATOM 10041 N N . ASP D 4 242 ? 166.430 157.962 121.456 1.00 80.06 242 ASP 3 N 1
ATOM 10042 C CA . ASP D 4 242 ? 166.919 158.896 120.445 1.00 80.06 242 ASP 3 CA 1
ATOM 10043 C C . ASP D 4 242 ? 166.142 160.207 120.478 1.00 80.06 242 ASP 3 C 1
ATOM 10044 O O . ASP D 4 242 ? 166.721 161.283 120.664 1.00 80.06 242 ASP 3 O 1
ATOM 10049 N N . ASN D 4 243 ? 164.829 160.135 120.305 1.00 70.41 243 ASN 3 N 1
ATOM 10050 C CA . ASN D 4 243 ? 163.969 161.308 120.270 1.00 70.41 243 ASN 3 CA 1
ATOM 10051 C C . ASN D 4 243 ? 162.998 161.306 121.443 1.00 70.41 243 ASN 3 C 1
ATOM 10052 O O . ASN D 4 243 ? 161.807 161.581 121.290 1.00 70.41 243 ASN 3 O 1
ATOM 10057 N N . VAL D 4 244 ? 163.501 160.982 122.637 1.00 62.48 244 VAL 3 N 1
ATOM 10058 C CA . VAL D 4 244 ? 162.649 160.963 123.818 1.00 62.48 244 VAL 3 CA 1
ATOM 10059 C C . VAL D 4 244 ? 162.333 162.378 124.291 1.00 62.48 244 VAL 3 C 1
ATOM 10060 O O . VAL D 4 244 ? 161.294 162.597 124.929 1.00 62.48 244 VAL 3 O 1
ATOM 10064 N N . GLU D 4 245 ? 163.169 163.360 123.937 1.00 62.60 245 GLU 3 N 1
ATOM 10065 C CA . GLU D 4 245 ? 162.938 164.730 124.383 1.00 62.60 245 GLU 3 CA 1
ATOM 10066 C C . GLU D 4 245 ? 161.741 165.347 123.676 1.00 62.60 245 GLU 3 C 1
ATOM 10067 O O . GLU D 4 245 ? 160.898 165.982 124.319 1.00 62.60 245 GLU 3 O 1
ATOM 10073 N N . GLN D 4 246 ? 161.627 165.142 122.361 1.00 66.03 246 GLN 3 N 1
ATOM 10074 C CA . GLN D 4 246 ? 160.471 165.664 121.642 1.00 66.03 246 GLN 3 CA 1
ATOM 10075 C C . GLN D 4 246 ? 159.200 164.902 121.998 1.00 66.03 246 GLN 3 C 1
ATOM 10076 O O . GLN D 4 246 ? 158.110 165.476 121.952 1.00 66.03 246 GLN 3 O 1
ATOM 10082 N N . ARG D 4 247 ? 159.321 163.638 122.414 1.00 60.75 247 ARG 3 N 1
ATOM 10083 C CA . ARG D 4 247 ? 158.146 162.899 122.865 1.00 60.75 247 ARG 3 CA 1
ATOM 10084 C C . ARG D 4 247 ? 157.657 163.406 124.217 1.00 60.75 247 ARG 3 C 1
ATOM 10085 O O . ARG D 4 247 ? 156.445 163.512 124.442 1.00 60.75 247 ARG 3 O 1
ATOM 10093 N N . VAL D 4 248 ? 158.583 163.735 125.124 1.00 55.98 248 VAL 3 N 1
ATOM 10094 C CA . VAL D 4 248 ? 158.191 164.338 126.396 1.00 55.98 248 VAL 3 CA 1
ATOM 10095 C C . VAL D 4 248 ? 157.615 165.736 126.173 1.00 55.98 248 VAL 3 C 1
ATOM 10096 O O . VAL D 4 248 ? 156.641 166.127 126.832 1.00 55.98 248 VAL 3 O 1
ATOM 10100 N N . LEU D 4 249 ? 158.152 166.482 125.204 1.00 59.86 249 LEU 3 N 1
ATOM 10101 C CA . LEU D 4 249 ? 157.602 167.800 124.894 1.00 59.86 249 LEU 3 CA 1
ATOM 10102 C C . LEU D 4 249 ? 156.234 167.710 124.225 1.00 59.86 249 LEU 3 C 1
ATOM 10103 O O . LEU D 4 249 ? 155.414 168.621 124.376 1.00 59.86 249 LEU 3 O 1
ATOM 10108 N N . LYS D 4 250 ? 155.968 166.633 123.484 1.00 59.54 250 LYS 3 N 1
ATOM 10109 C CA . LYS D 4 250 ? 154.640 166.452 122.909 1.00 59.54 250 LYS 3 CA 1
ATOM 10110 C C . LYS D 4 250 ? 153.635 166.003 123.961 1.00 59.54 250 LYS 3 C 1
ATOM 10111 O O . LYS D 4 250 ? 152.463 166.391 123.908 1.00 59.54 250 LYS 3 O 1
ATOM 10117 N N . GLN D 4 251 ? 154.069 165.180 124.919 1.00 52.78 251 GLN 3 N 1
ATOM 10118 C CA . GLN D 4 251 ? 153.127 164.615 125.881 1.00 52.78 251 GLN 3 CA 1
ATOM 10119 C C . GLN D 4 251 ? 152.692 165.644 126.917 1.00 52.78 251 GLN 3 C 1
ATOM 10120 O O . GLN D 4 251 ? 151.493 165.843 127.141 1.00 52.78 251 GLN 3 O 1
ATOM 10126 N N . TYR D 4 252 ? 153.648 166.309 127.561 1.00 49.46 252 TYR 3 N 1
ATOM 10127 C CA . TYR D 4 252 ? 153.353 167.170 128.697 1.00 49.46 252 TYR 3 CA 1
ATOM 10128 C C . TYR D 4 252 ? 153.321 168.648 128.336 1.00 49.46 252 TYR 3 C 1
ATOM 10129 O O . TYR D 4 252 ? 153.303 169.493 129.235 1.00 49.46 252 TYR 3 O 1
ATOM 10138 N N . MET D 4 253 ? 153.306 168.980 127.051 1.00 62.51 253 MET 3 N 1
ATOM 10139 C CA . MET D 4 253 ? 153.232 170.371 126.624 1.00 62.51 253 MET 3 CA 1
ATOM 10140 C C . MET D 4 253 ? 152.527 170.499 125.277 1.00 62.51 253 MET 3 C 1
ATOM 10141 O O . MET D 4 253 ? 151.444 169.948 125.076 1.00 62.51 253 MET 3 O 1
ATOM 10146 N N . GLN E 5 4 ? 158.756 167.504 157.682 1.00 88.54 4 GLN 4 N 1
ATOM 10147 C CA . GLN E 5 4 ? 159.770 166.477 157.473 1.00 88.54 4 GLN 4 CA 1
ATOM 10148 C C . GLN E 5 4 ? 161.003 167.057 156.793 1.00 88.54 4 GLN 4 C 1
ATOM 10149 O O . GLN E 5 4 ? 161.028 168.229 156.419 1.00 88.54 4 GLN 4 O 1
ATOM 10155 N N . GLU E 5 5 ? 162.019 166.227 156.639 1.00 83.69 5 GLU 4 N 1
ATOM 10156 C CA . GLU E 5 5 ? 163.222 166.544 155.892 1.00 83.69 5 GLU 4 CA 1
ATOM 10157 C C . GLU E 5 5 ? 163.155 165.912 154.506 1.00 83.69 5 GLU 4 C 1
ATOM 10158 O O . GLU E 5 5 ? 162.567 164.841 154.341 1.00 83.69 5 GLU 4 O 1
ATOM 10164 N N . PRO E 5 6 ? 163.735 166.553 153.472 1.00 77.56 6 PRO 4 N 1
ATOM 10165 C CA . PRO E 5 6 ? 163.593 166.028 152.105 1.00 77.56 6 PRO 4 CA 1
ATOM 10166 C C . PRO E 5 6 ? 164.361 164.741 151.836 1.00 77.56 6 PRO 4 C 1
ATOM 10167 O O . PRO E 5 6 ? 164.987 164.171 152.735 1.00 77.56 6 PRO 4 O 1
ATOM 10171 N N . TYR E 5 7 ? 164.299 164.278 150.589 1.00 70.62 7 TYR 4 N 1
ATOM 10172 C CA . TYR E 5 7 ? 164.897 163.008 150.207 1.00 70.62 7 TYR 4 CA 1
ATOM 10173 C C . TYR E 5 7 ? 166.417 163.071 150.251 1.00 70.62 7 TYR 4 C 1
ATOM 10174 O O . TYR E 5 7 ? 167.024 164.138 150.130 1.00 70.62 7 TYR 4 O 1
ATOM 10183 N N . GLU E 5 8 ? 167.033 161.901 150.414 1.00 72.78 8 GLU 4 N 1
ATOM 10184 C CA . GLU E 5 8 ? 168.483 161.826 150.501 1.00 72.78 8 GLU 4 CA 1
ATOM 10185 C C . GLU E 5 8 ? 169.155 161.839 149.134 1.00 72.78 8 GLU 4 C 1
ATOM 10186 O O . GLU E 5 8 ? 170.335 162.193 149.046 1.00 72.78 8 GLU 4 O 1
ATOM 10192 N N . TRP E 5 9 ? 168.439 161.472 148.067 1.00 63.69 9 TRP 4 N 1
ATOM 10193 C CA . TRP E 5 9 ? 169.023 161.585 146.736 1.00 63.69 9 TRP 4 CA 1
ATOM 10194 C C . TRP E 5 9 ? 169.115 163.030 146.274 1.00 63.69 9 TRP 4 C 1
ATOM 10195 O O . TRP E 5 9 ? 169.945 163.335 145.414 1.00 63.69 9 TRP 4 O 1
ATOM 10206 N N . ALA E 5 10 ? 168.286 163.923 146.821 1.00 72.44 10 ALA 4 N 1
ATOM 10207 C CA . ALA E 5 10 ? 168.277 165.323 146.418 1.00 72.44 10 ALA 4 CA 1
ATOM 10208 C C . ALA E 5 10 ? 169.133 166.214 147.301 1.00 72.44 10 ALA 4 C 1
ATOM 10209 O O . ALA E 5 10 ? 169.524 167.299 146.859 1.00 72.44 10 ALA 4 O 1
ATOM 10211 N N . LYS E 5 11 ? 169.424 165.796 148.534 1.00 74.32 11 LYS 4 N 1
ATOM 10212 C CA . LYS E 5 11 ? 170.433 166.496 149.320 1.00 74.32 11 LYS 4 CA 1
ATOM 10213 C C . LYS E 5 11 ? 171.823 166.275 148.745 1.00 74.32 11 LYS 4 C 1
ATOM 10214 O O . LYS E 5 11 ? 172.713 167.111 148.932 1.00 74.32 11 LYS 4 O 1
ATOM 10220 N N . HIS E 5 12 ? 172.022 165.160 148.049 1.00 75.19 12 HIS 4 N 1
ATOM 10221 C CA . HIS E 5 12 ? 173.282 164.829 147.406 1.00 75.19 12 HIS 4 CA 1
ATOM 10222 C C . HIS E 5 12 ? 173.314 165.215 145.933 1.00 75.19 12 HIS 4 C 1
ATOM 10223 O O . HIS E 5 12 ? 174.335 164.996 145.273 1.00 75.19 12 HIS 4 O 1
ATOM 10230 N N . LEU E 5 13 ? 172.230 165.778 145.400 1.00 70.38 13 LEU 4 N 1
ATOM 10231 C CA . LEU E 5 13 ? 172.160 166.136 143.988 1.00 70.38 13 LEU 4 CA 1
ATOM 10232 C C . LEU E 5 13 ? 172.387 167.616 143.731 1.00 70.38 13 LEU 4 C 1
ATOM 10233 O O . LEU E 5 13 ? 172.897 167.976 142.665 1.00 70.38 13 LEU 4 O 1
ATOM 10238 N N . LEU E 5 14 ? 172.020 168.482 144.676 1.00 76.91 14 LEU 4 N 1
ATOM 10239 C CA . LEU E 5 14 ? 172.152 169.917 144.458 1.00 76.91 14 LEU 4 CA 1
ATOM 10240 C C . LEU E 5 14 ? 173.588 170.385 144.649 1.00 76.91 14 LEU 4 C 1
ATOM 10241 O O . LEU E 5 14 ? 174.078 171.221 143.882 1.00 76.91 14 LEU 4 O 1
ATOM 10246 N N . ASP E 5 15 ? 174.270 169.865 145.666 1.00 82.38 15 ASP 4 N 1
ATOM 10247 C CA . ASP E 5 15 ? 175.653 170.243 145.930 1.00 82.38 15 ASP 4 CA 1
ATOM 10248 C C . ASP E 5 15 ? 176.566 169.574 144.910 1.00 82.38 15 ASP 4 C 1
ATOM 10249 O O . ASP E 5 15 ? 176.771 168.357 144.946 1.00 82.38 15 ASP 4 O 1
ATOM 10254 N N . THR E 5 16 ? 177.116 170.370 143.992 1.00 86.77 16 THR 4 N 1
ATOM 10255 C CA . THR E 5 16 ? 178.057 169.844 143.012 1.00 86.77 16 THR 4 CA 1
ATOM 10256 C C . THR E 5 16 ? 179.421 169.538 143.614 1.00 86.77 16 THR 4 C 1
ATOM 10257 O O . THR E 5 16 ? 180.221 168.853 142.969 1.00 86.77 16 THR 4 O 1
ATOM 10261 N N . LYS E 5 17 ? 179.703 170.020 144.826 1.00 90.78 17 LYS 4 N 1
ATOM 10262 C CA . LYS E 5 17 ? 180.964 169.721 145.488 1.00 90.78 17 LYS 4 CA 1
ATOM 10263 C C . LYS E 5 17 ? 180.953 168.366 146.183 1.00 90.78 17 LYS 4 C 1
ATOM 10264 O O . LYS E 5 17 ? 182.024 167.848 146.513 1.00 90.78 17 LYS 4 O 1
ATOM 10270 N N . TYR E 5 18 ? 179.771 167.783 146.407 1.00 86.42 18 TYR 4 N 1
ATOM 10271 C CA . TYR E 5 18 ? 179.699 166.459 147.019 1.00 86.42 18 TYR 4 CA 1
ATOM 10272 C C . TYR E 5 18 ? 180.188 165.379 146.062 1.00 86.42 18 TYR 4 C 1
ATOM 10273 O O . TYR E 5 18 ? 180.806 164.397 146.489 1.00 86.42 18 TYR 4 O 1
ATOM 10282 N N . ILE E 5 19 ? 179.921 165.546 144.765 1.00 82.88 19 ILE 4 N 1
ATOM 10283 C CA . ILE E 5 19 ? 180.365 164.569 143.777 1.00 82.88 19 ILE 4 CA 1
ATOM 10284 C C . ILE E 5 19 ? 181.876 164.667 143.577 1.00 82.88 19 ILE 4 C 1
ATOM 10285 O O . ILE E 5 19 ? 182.548 163.656 143.334 1.00 82.88 19 ILE 4 O 1
ATOM 10290 N N . GLU E 5 20 ? 182.444 165.868 143.718 1.00 90.25 20 GLU 4 N 1
ATOM 10291 C CA . GLU E 5 20 ? 183.898 165.986 143.752 1.00 90.25 20 GLU 4 CA 1
ATOM 10292 C C . GLU E 5 20 ? 184.469 165.404 145.040 1.00 90.25 20 GLU 4 C 1
ATOM 10293 O O . GLU E 5 20 ? 185.565 164.832 145.032 1.00 90.25 20 GLU 4 O 1
ATOM 10299 N N . LYS E 5 21 ? 183.738 165.538 146.150 1.00 89.32 21 LYS 4 N 1
ATOM 10300 C CA . LYS E 5 21 ? 184.095 164.863 147.392 1.00 89.32 21 LYS 4 CA 1
ATOM 10301 C C . LYS E 5 21 ? 183.892 163.353 147.298 1.00 89.32 21 LYS 4 C 1
ATOM 10302 O O . LYS E 5 21 ? 184.561 162.600 148.015 1.00 89.32 21 LYS 4 O 1
ATOM 10308 N N . TYR E 5 22 ? 182.999 162.900 146.417 1.00 81.80 22 TYR 4 N 1
ATOM 10309 C CA . TYR E 5 22 ? 182.722 161.479 146.226 1.00 81.80 22 TYR 4 CA 1
ATOM 10310 C C . TYR E 5 22 ? 183.927 160.808 145.579 1.00 81.80 22 TYR 4 C 1
ATOM 10311 O O . TYR E 5 22 ? 184.181 160.987 144.384 1.00 81.80 22 TYR 4 O 1
ATOM 10320 N N . ASN E 5 23 ? 184.671 160.036 146.364 1.00 85.32 24 ASN 4 N 1
ATOM 10321 C CA . ASN E 5 23 ? 185.898 159.418 145.891 1.00 85.32 24 ASN 4 CA 1
ATOM 10322 C C . ASN E 5 23 ? 185.613 158.080 145.214 1.00 85.32 24 ASN 4 C 1
ATOM 10323 O O . ASN E 5 23 ? 184.484 157.587 145.192 1.00 85.32 24 ASN 4 O 1
ATOM 10328 N N . ILE E 5 24 ? 186.668 157.493 144.656 1.00 83.58 25 ILE 4 N 1
ATOM 10329 C CA . ILE E 5 24 ? 186.592 156.255 143.893 1.00 83.58 25 ILE 4 CA 1
ATOM 10330 C C . ILE E 5 24 ? 187.372 155.181 144.637 1.00 83.58 25 ILE 4 C 1
ATOM 10331 O O . ILE E 5 24 ? 188.497 155.420 145.090 1.00 83.58 25 ILE 4 O 1
ATOM 10336 N N . GLN E 5 25 ? 186.773 154.001 144.768 1.00 88.20 26 GLN 4 N 1
ATOM 10337 C CA . GLN E 5 25 ? 187.461 152.867 145.362 1.00 88.20 26 GLN 4 CA 1
ATOM 10338 C C . GLN E 5 25 ? 188.357 152.191 144.330 1.00 88.20 26 GLN 4 C 1
ATOM 10339 O O . GLN E 5 25 ? 188.099 152.240 143.124 1.00 88.20 26 GLN 4 O 1
ATOM 10345 N N . ASN E 5 26 ? 189.424 151.565 144.820 1.00 98.16 27 ASN 4 N 1
ATOM 10346 C CA . ASN E 5 26 ? 190.376 150.895 143.945 1.00 98.16 27 ASN 4 CA 1
ATOM 10347 C C . ASN E 5 26 ? 189.773 149.622 143.363 1.00 98.16 27 ASN 4 C 1
ATOM 10348 O O . ASN E 5 26 ? 189.081 148.869 144.054 1.00 98.16 27 ASN 4 O 1
ATOM 10353 N N . SER E 5 27 ? 190.039 149.385 142.079 1.00 95.61 28 SER 4 N 1
ATOM 10354 C CA . SER E 5 27 ? 189.472 148.252 141.347 1.00 95.61 28 SER 4 CA 1
ATOM 10355 C C . SER E 5 27 ? 190.610 147.449 140.724 1.00 95.61 28 SER 4 C 1
ATOM 10356 O O . SER E 5 27 ? 190.969 147.662 139.563 1.00 95.61 28 SER 4 O 1
ATOM 10359 N N . ASN E 5 28 ? 191.171 146.520 141.496 1.00 97.93 29 ASN 4 N 1
ATOM 10360 C CA . ASN E 5 28 ? 192.178 145.592 140.998 1.00 97.93 29 ASN 4 CA 1
ATOM 10361 C C . ASN E 5 28 ? 191.654 144.162 140.986 1.00 97.93 29 ASN 4 C 1
ATOM 10362 O O . ASN E 5 28 ? 191.646 143.509 139.938 1.00 97.93 29 ASN 4 O 1
ATOM 10367 N N . THR E 5 29 ? 191.206 143.660 142.134 1.00 92.84 30 THR 4 N 1
ATOM 10368 C CA . THR E 5 29 ? 190.528 142.377 142.224 1.00 92.84 30 THR 4 CA 1
ATOM 10369 C C . THR E 5 29 ? 189.019 142.539 142.315 1.00 92.84 30 THR 4 C 1
ATOM 10370 O O . THR E 5 29 ? 188.321 141.586 142.676 1.00 92.84 30 THR 4 O 1
ATOM 10374 N N . LEU E 5 30 ? 188.511 143.726 142.011 1.00 84.67 31 LEU 4 N 1
ATOM 10375 C CA . LEU E 5 30 ? 187.081 143.996 142.067 1.00 84.67 31 LEU 4 CA 1
ATOM 10376 C C . LEU E 5 30 ? 186.372 143.259 140.940 1.00 84.67 31 LEU 4 C 1
ATOM 10377 O O . LEU E 5 30 ? 186.787 143.375 139.780 1.00 84.67 31 LEU 4 O 1
ATOM 10382 N N . PRO E 5 31 ? 185.320 142.492 141.226 1.00 70.54 32 PRO 4 N 1
ATOM 10383 C CA . PRO E 5 31 ? 184.669 141.702 140.172 1.00 70.54 32 PRO 4 CA 1
ATOM 10384 C C . PRO E 5 31 ? 183.812 142.575 139.266 1.00 70.54 32 PRO 4 C 1
ATOM 10385 O O . PRO E 5 31 ? 183.018 143.394 139.732 1.00 70.54 32 PRO 4 O 1
ATOM 10389 N N . SER E 5 32 ? 183.994 142.404 137.963 1.00 63.62 33 SER 4 N 1
ATOM 10390 C CA . SER E 5 32 ? 183.117 143.037 136.999 1.00 63.62 33 SER 4 CA 1
ATOM 10391 C C . SER E 5 32 ? 181.795 142.271 136.928 1.00 63.62 33 SER 4 C 1
ATOM 10392 O O . SER E 5 32 ? 181.749 141.076 137.231 1.00 63.62 33 SER 4 O 1
ATOM 10395 N N . PRO E 5 33 ? 180.704 142.934 136.549 1.00 61.01 34 PRO 4 N 1
ATOM 10396 C CA . PRO E 5 33 ? 179.461 142.208 136.268 1.00 61.01 34 PRO 4 CA 1
ATOM 10397 C C . PRO E 5 33 ? 179.602 141.376 135.006 1.00 61.01 34 PRO 4 C 1
ATOM 10398 O O . PRO E 5 33 ? 180.521 141.614 134.207 1.00 61.01 34 PRO 4 O 1
ATOM 10402 N N . PRO E 5 34 ? 178.734 140.364 134.806 1.00 59.08 35 PRO 4 N 1
ATOM 10403 C CA . PRO E 5 34 ? 178.816 139.552 133.583 1.00 59.08 35 PRO 4 CA 1
ATOM 10404 C C . PRO E 5 34 ? 178.566 140.344 132.309 1.00 59.08 35 PRO 4 C 1
ATOM 10405 O O . PRO E 5 34 ? 177.440 140.761 132.024 1.00 59.08 35 PRO 4 O 1
ATOM 10409 N N . GLY E 5 35 ? 179.625 140.539 131.538 1.00 63.81 36 GLY 4 N 1
ATOM 10410 C CA . GLY E 5 35 ? 179.590 141.348 130.346 1.00 63.81 36 GLY 4 CA 1
ATOM 10411 C C . GLY E 5 35 ? 180.329 142.667 130.421 1.00 63.81 36 GLY 4 C 1
ATOM 10412 O O . GLY E 5 35 ? 180.072 143.543 129.587 1.00 63.81 36 GLY 4 O 1
ATOM 10413 N N . PHE E 5 36 ? 181.228 142.839 131.381 1.00 66.08 37 PHE 4 N 1
ATOM 10414 C CA . PHE E 5 36 ? 181.968 144.084 131.508 1.00 66.08 37 PHE 4 CA 1
ATOM 10415 C C . PHE E 5 36 ? 183.471 143.821 131.480 1.00 66.08 37 PHE 4 C 1
ATOM 10416 O O . PHE E 5 36 ? 184.164 144.221 130.544 1.00 66.08 37 PHE 4 O 1
ATOM 10424 N N . GLN E 5 61 ? 169.340 141.818 101.897 1.00 99.22 61 GLN 4 N 1
ATOM 10425 C CA . GLN E 5 61 ? 168.858 141.692 103.267 1.00 99.22 61 GLN 4 CA 1
ATOM 10426 C C . GLN E 5 61 ? 168.175 140.344 103.492 1.00 99.22 61 GLN 4 C 1
ATOM 10427 O O . GLN E 5 61 ? 167.448 139.851 102.632 1.00 99.22 61 GLN 4 O 1
ATOM 10433 N N . LYS E 5 62 ? 168.429 139.746 104.658 1.00 96.86 62 LYS 4 N 1
ATOM 10434 C CA . LYS E 5 62 ? 167.823 138.477 105.031 1.00 96.86 62 LYS 4 CA 1
ATOM 10435 C C . LYS E 5 62 ? 166.767 138.616 106.118 1.00 96.86 62 LYS 4 C 1
ATOM 10436 O O . LYS E 5 62 ? 165.863 137.777 106.189 1.00 96.86 62 LYS 4 O 1
ATOM 10442 N N . ASN E 5 63 ? 166.848 139.662 106.946 1.00 96.06 63 ASN 4 N 1
ATOM 10443 C CA . ASN E 5 63 ? 165.812 139.910 107.945 1.00 96.06 63 ASN 4 CA 1
ATOM 10444 C C . ASN E 5 63 ? 164.484 140.263 107.285 1.00 96.06 63 ASN 4 C 1
ATOM 10445 O O . ASN E 5 63 ? 163.419 139.861 107.769 1.00 96.06 63 ASN 4 O 1
ATOM 10450 N N . GLN E 5 64 ? 164.530 140.982 106.160 1.00 97.70 64 GLN 4 N 1
ATOM 10451 C CA . GLN E 5 64 ? 163.305 141.332 105.448 1.00 97.70 64 GLN 4 CA 1
ATOM 10452 C C . GLN E 5 64 ? 162.701 140.118 104.750 1.00 97.70 64 GLN 4 C 1
ATOM 10453 O O . GLN E 5 64 ? 161.475 139.964 104.715 1.00 97.70 64 GLN 4 O 1
ATOM 10459 N N . ILE E 5 65 ? 163.547 139.233 104.215 1.00 96.66 65 ILE 4 N 1
ATOM 10460 C CA . ILE E 5 65 ? 163.058 138.025 103.552 1.00 96.66 65 ILE 4 CA 1
ATOM 10461 C C . ILE E 5 65 ? 162.446 137.062 104.568 1.00 96.66 65 ILE 4 C 1
ATOM 10462 O O . ILE E 5 65 ? 161.377 136.485 104.331 1.00 96.66 65 ILE 4 O 1
ATOM 10467 N N . THR E 5 66 ? 163.096 136.898 105.726 1.00 94.93 66 THR 4 N 1
ATOM 10468 C CA . THR E 5 66 ? 162.530 136.058 106.779 1.00 94.93 66 THR 4 CA 1
ATOM 10469 C C . THR E 5 66 ? 161.273 136.675 107.381 1.00 94.93 66 THR 4 C 1
ATOM 10470 O O . THR E 5 66 ? 160.356 135.942 107.765 1.00 94.93 66 THR 4 O 1
ATOM 10474 N N . VAL E 5 67 ? 161.200 138.008 107.448 1.00 93.98 67 VAL 4 N 1
ATOM 10475 C CA . VAL E 5 67 ? 159.979 138.671 107.901 1.00 93.98 67 VAL 4 CA 1
ATOM 10476 C C . VAL E 5 67 ? 158.847 138.452 106.899 1.00 93.98 67 VAL 4 C 1
ATOM 10477 O O . VAL E 5 67 ? 157.697 138.203 107.287 1.00 93.98 67 VAL 4 O 1
ATOM 10481 N N . LEU E 5 68 ? 159.168 138.475 105.601 1.00 93.30 68 LEU 4 N 1
ATOM 10482 C CA . LEU E 5 68 ? 158.171 138.210 104.568 1.00 93.30 68 LEU 4 CA 1
ATOM 10483 C C . LEU E 5 68 ? 157.685 136.766 104.617 1.00 93.30 68 LEU 4 C 1
ATOM 10484 O O . LEU E 5 68 ? 156.491 136.505 104.445 1.00 93.30 68 LEU 4 O 1
ATOM 10489 N N . GLN E 5 69 ? 158.587 135.817 104.879 1.00 91.38 69 GLN 4 N 1
ATOM 10490 C CA . GLN E 5 69 ? 158.174 134.419 104.985 1.00 91.38 69 GLN 4 CA 1
ATOM 10491 C C . GLN E 5 69 ? 157.375 134.155 106.260 1.00 91.38 69 GLN 4 C 1
ATOM 10492 O O . GLN E 5 69 ? 156.433 133.353 106.243 1.00 91.38 69 GLN 4 O 1
ATOM 10498 N N . VAL E 5 70 ? 157.717 134.835 107.360 1.00 90.06 70 VAL 4 N 1
ATOM 10499 C CA . VAL E 5 70 ? 156.950 134.710 108.597 1.00 90.06 70 VAL 4 CA 1
ATOM 10500 C C . VAL E 5 70 ? 155.555 135.304 108.425 1.00 90.06 70 VAL 4 C 1
ATOM 10501 O O . VAL E 5 70 ? 154.559 134.719 108.867 1.00 90.06 70 VAL 4 O 1
ATOM 10505 N N . GLN E 5 71 ? 155.447 136.433 107.719 1.00 92.78 71 GLN 4 N 1
ATOM 10506 C CA . GLN E 5 71 ? 154.128 137.001 107.455 1.00 92.78 71 GLN 4 CA 1
ATOM 10507 C C . GLN E 5 71 ? 153.349 136.179 106.432 1.00 92.78 71 GLN 4 C 1
ATOM 10508 O O . GLN E 5 71 ? 152.118 136.117 106.503 1.00 92.78 71 GLN 4 O 1
ATOM 10514 N N . LYS E 5 72 ? 154.040 135.513 105.502 1.00 89.50 72 LYS 4 N 1
ATOM 10515 C CA . LYS E 5 72 ? 153.354 134.618 104.576 1.00 89.50 72 LYS 4 CA 1
ATOM 10516 C C . LYS E 5 72 ? 152.828 133.380 105.287 1.00 89.50 72 LYS 4 C 1
ATOM 10517 O O . LYS E 5 72 ? 151.774 132.857 104.917 1.00 89.50 72 LYS 4 O 1
ATOM 10523 N N . ALA E 5 73 ? 153.540 132.902 106.310 1.00 91.24 73 ALA 4 N 1
ATOM 10524 C CA . ALA E 5 73 ? 152.986 131.859 107.166 1.00 91.24 73 ALA 4 CA 1
ATOM 10525 C C . ALA E 5 73 ? 151.909 132.398 108.102 1.00 91.24 73 ALA 4 C 1
ATOM 10526 O O . ALA E 5 73 ? 151.068 131.629 108.574 1.00 91.24 73 ALA 4 O 1
ATOM 10528 N N . TRP E 5 74 ? 151.927 133.697 108.391 1.00 95.10 74 TRP 4 N 1
ATOM 10529 C CA . TRP E 5 74 ? 150.880 134.294 109.210 1.00 95.10 74 TRP 4 CA 1
ATOM 10530 C C . TRP E 5 74 ? 149.582 134.466 108.431 1.00 95.10 74 TRP 4 C 1
ATOM 10531 O O . TRP E 5 74 ? 148.500 134.443 109.027 1.00 95.10 74 TRP 4 O 1
ATOM 10542 N N . GLN E 5 75 ? 149.669 134.637 107.111 1.00 95.23 75 GLN 4 N 1
ATOM 10543 C CA . GLN E 5 75 ? 148.485 134.871 106.292 1.00 95.23 75 GLN 4 CA 1
ATOM 10544 C C . GLN E 5 75 ? 148.040 133.661 105.472 1.00 95.23 75 GLN 4 C 1
ATOM 10545 O O . GLN E 5 75 ? 146.874 133.613 105.068 1.00 95.23 75 GLN 4 O 1
ATOM 10551 N N . ILE E 5 76 ? 148.918 132.690 105.203 1.00 91.11 76 ILE 4 N 1
ATOM 10552 C CA . ILE E 5 76 ? 148.602 131.629 104.246 1.00 91.11 76 ILE 4 CA 1
ATOM 10553 C C . ILE E 5 76 ? 148.686 130.259 104.918 1.00 91.11 76 ILE 4 C 1
ATOM 10554 O O . ILE E 5 76 ? 147.935 129.339 104.576 1.00 91.11 76 ILE 4 O 1
ATOM 10559 N N . ALA E 5 77 ? 149.539 130.118 105.929 1.00 89.04 77 ALA 4 N 1
ATOM 10560 C CA . ALA E 5 77 ? 149.647 128.833 106.612 1.00 89.04 77 ALA 4 CA 1
ATOM 10561 C C . ALA E 5 77 ? 148.579 128.633 107.682 1.00 89.04 77 ALA 4 C 1
ATOM 10562 O O . ALA E 5 77 ? 148.616 127.623 108.391 1.00 89.04 77 ALA 4 O 1
ATOM 10564 N N . LEU E 5 78 ? 147.699 129.621 107.808 1.00 91.05 78 LEU 4 N 1
ATOM 10565 C CA . LEU E 5 78 ? 146.515 129.521 108.654 1.00 91.05 78 LEU 4 CA 1
ATOM 10566 C C . LEU E 5 78 ? 145.345 129.005 107.775 1.00 91.05 78 LEU 4 C 1
ATOM 10567 O O . LEU E 5 78 ? 144.317 128.560 108.286 1.00 91.05 78 LEU 4 O 1
ATOM 10572 N N . GLN E 5 79 ? 145.533 129.077 106.451 1.00 91.24 79 GLN 4 N 1
ATOM 10573 C CA . GLN E 5 79 ? 144.593 128.633 105.422 1.00 91.24 79 GLN 4 CA 1
ATOM 10574 C C . GLN E 5 79 ? 144.356 127.126 105.434 1.00 91.24 79 GLN 4 C 1
ATOM 10575 O O . GLN E 5 79 ? 143.235 126.669 105.214 1.00 91.24 79 GLN 4 O 1
ATOM 10581 N N . PRO E 5 80 ? 145.421 126.345 105.694 1.00 91.22 80 PRO 4 N 1
ATOM 10582 C CA . PRO E 5 80 ? 145.344 124.880 105.741 1.00 91.22 80 PRO 4 CA 1
ATOM 10583 C C . PRO E 5 80 ? 144.362 124.409 106.808 1.00 91.22 80 PRO 4 C 1
ATOM 10584 O O . PRO E 5 80 ? 143.650 123.430 106.581 1.00 91.22 80 PRO 4 O 1
ATOM 10588 N N . ALA E 5 81 ? 144.323 125.087 107.951 1.00 92.02 81 ALA 4 N 1
ATOM 10589 C CA . ALA E 5 81 ? 143.384 124.730 108.994 1.00 92.02 81 ALA 4 CA 1
ATOM 10590 C C . ALA E 5 81 ? 142.002 124.891 108.374 1.00 92.02 81 ALA 4 C 1
ATOM 10591 O O . ALA E 5 81 ? 141.107 124.083 108.622 1.00 92.02 81 ALA 4 O 1
ATOM 10593 N N . LYS E 5 82 ? 141.828 125.935 107.565 1.00 91.96 82 LYS 4 N 1
ATOM 10594 C CA . LYS E 5 82 ? 140.554 126.146 106.895 1.00 91.96 82 LYS 4 CA 1
ATOM 10595 C C . LYS E 5 82 ? 140.361 125.192 105.725 1.00 91.96 82 LYS 4 C 1
ATOM 10596 O O . LYS E 5 82 ? 139.352 125.287 105.019 1.00 91.96 82 LYS 4 O 1
ATOM 10602 N N . SER E 5 83 ? 141.308 124.290 105.499 1.00 91.73 83 SER 4 N 1
ATOM 10603 C CA . SER E 5 83 ? 141.301 123.378 104.365 1.00 91.73 83 SER 4 CA 1
ATOM 10604 C C . SER E 5 83 ? 140.614 122.071 104.764 1.00 91.73 83 SER 4 C 1
ATOM 10605 O O . SER E 5 83 ? 139.872 122.023 105.749 1.00 91.73 83 SER 4 O 1
ATOM 10608 N N . ILE E 5 84 ? 140.838 121.019 103.978 1.00 94.46 84 ILE 4 N 1
ATOM 10609 C CA . ILE E 5 84 ? 140.227 119.690 104.096 1.00 94.46 84 ILE 4 CA 1
ATOM 10610 C C . ILE E 5 84 ? 140.297 119.043 105.485 1.00 94.46 84 ILE 4 C 1
ATOM 10611 O O . ILE E 5 84 ? 139.443 118.191 105.767 1.00 94.46 84 ILE 4 O 1
ATOM 10616 N N . PRO E 5 85 ? 141.274 119.343 106.365 1.00 95.23 85 PRO 4 N 1
ATOM 10617 C CA . PRO E 5 85 ? 141.083 118.979 107.787 1.00 95.23 85 PRO 4 CA 1
ATOM 10618 C C . PRO E 5 85 ? 139.803 119.520 108.411 1.00 95.23 85 PRO 4 C 1
ATOM 10619 O O . PRO E 5 85 ? 139.054 118.751 109.029 1.00 95.23 85 PRO 4 O 1
ATOM 10623 N N . MET E 5 86 ? 139.511 120.813 108.246 1.00 94.95 86 MET 4 N 1
ATOM 10624 C CA . MET E 5 86 ? 138.254 121.356 108.755 1.00 94.95 86 MET 4 CA 1
ATOM 10625 C C . MET E 5 86 ? 137.048 120.844 107.974 1.00 94.95 86 MET 4 C 1
ATOM 10626 O O . MET E 5 86 ? 135.961 120.718 108.549 1.00 94.95 86 MET 4 O 1
ATOM 10631 N N . ASN E 5 87 ? 137.227 120.500 106.694 1.00 94.20 87 ASN 4 N 1
ATOM 10632 C CA . ASN E 5 87 ? 136.130 119.941 105.908 1.00 94.20 87 ASN 4 CA 1
ATOM 10633 C C . ASN E 5 87 ? 135.749 118.547 106.394 1.00 94.20 87 ASN 4 C 1
ATOM 10634 O O . ASN E 5 87 ? 134.559 118.224 106.494 1.00 94.20 87 ASN 4 O 1
ATOM 10639 N N . ILE E 5 88 ? 136.738 117.709 106.713 1.00 96.53 88 ILE 4 N 1
ATOM 10640 C CA . ILE E 5 88 ? 136.435 116.401 107.289 1.00 96.53 88 ILE 4 CA 1
ATOM 10641 C C . ILE E 5 88 ? 135.974 116.531 108.741 1.00 96.53 88 ILE 4 C 1
ATOM 10642 O O . ILE E 5 88 ? 135.147 115.727 109.197 1.00 96.53 88 ILE 4 O 1
ATOM 10647 N N . PHE E 5 89 ? 136.434 117.562 109.460 1.00 96.85 89 PHE 4 N 1
ATOM 10648 C CA . PHE E 5 89 ? 135.957 117.797 110.822 1.00 96.85 89 PHE 4 CA 1
ATOM 10649 C C . PHE E 5 89 ? 134.488 118.207 110.838 1.00 96.85 89 PHE 4 C 1
ATOM 10650 O O . PHE E 5 89 ? 133.750 117.847 111.762 1.00 96.85 89 PHE 4 O 1
ATOM 10658 N N . MET E 5 90 ? 134.044 118.958 109.827 1.00 90.44 90 MET 4 N 1
ATOM 10659 C CA . MET E 5 90 ? 132.625 119.275 109.720 1.00 90.44 90 MET 4 CA 1
ATOM 10660 C C . MET E 5 90 ? 131.836 118.176 109.019 1.00 90.44 90 MET 4 C 1
ATOM 10661 O O . MET E 5 90 ? 130.605 118.153 109.126 1.00 90.44 90 MET 4 O 1
ATOM 10666 N N . SER E 5 91 ? 132.509 117.266 108.310 1.00 93.98 91 SER 4 N 1
ATOM 10667 C CA . SER E 5 91 ? 131.820 116.148 107.679 1.00 93.98 91 SER 4 CA 1
ATOM 10668 C C . SER E 5 91 ? 131.555 115.000 108.643 1.00 93.98 91 SER 4 C 1
ATOM 10669 O O . SER E 5 91 ? 130.800 114.086 108.296 1.00 93.98 91 SER 4 O 1
ATOM 10672 N N . TYR E 5 92 ? 132.154 115.021 109.831 1.00 98.94 92 TYR 4 N 1
ATOM 10673 C CA . TYR E 5 92 ? 131.939 113.995 110.842 1.00 98.94 92 TYR 4 CA 1
ATOM 10674 C C . TYR E 5 92 ? 130.860 114.376 111.846 1.00 98.94 92 TYR 4 C 1
ATOM 10675 O O . TYR E 5 92 ? 130.693 113.680 112.852 1.00 98.94 92 TYR 4 O 1
ATOM 10684 N N . MET E 5 93 ? 130.132 115.465 111.601 1.00 91.98 93 MET 4 N 1
ATOM 10685 C CA . MET E 5 93 ? 129.059 115.890 112.489 1.00 91.98 93 MET 4 CA 1
ATOM 10686 C C . MET E 5 93 ? 127.683 115.443 112.015 1.00 91.98 93 MET 4 C 1
ATOM 10687 O O . MET E 5 93 ? 126.707 115.613 112.757 1.00 91.98 93 MET 4 O 1
ATOM 10692 N N . SER E 5 94 ? 127.585 114.925 110.787 1.00 90.25 94 SER 4 N 1
ATOM 10693 C CA . SER E 5 94 ? 126.437 114.261 110.162 1.00 90.25 94 SER 4 CA 1
ATOM 10694 C C . SER E 5 94 ? 125.253 115.180 109.866 1.00 90.25 94 SER 4 C 1
ATOM 10695 O O . SER E 5 94 ? 124.259 114.708 109.302 1.00 90.25 94 SER 4 O 1
ATOM 10698 N N . GLY E 5 95 ? 125.317 116.462 110.212 1.00 80.30 95 GLY 4 N 1
ATOM 10699 C CA . GLY E 5 95 ? 124.260 117.389 109.841 1.00 80.30 95 GLY 4 CA 1
ATOM 10700 C C . GLY E 5 95 ? 122.968 117.252 110.619 1.00 80.30 95 GLY 4 C 1
ATOM 10701 O O . GLY E 5 95 ? 121.885 117.304 110.024 1.00 80.30 95 GLY 4 O 1
ATOM 10702 N N . THR E 5 96 ? 123.052 117.071 111.934 1.00 77.01 96 THR 4 N 1
ATOM 10703 C CA . THR E 5 96 ? 121.882 117.033 112.798 1.00 77.01 96 THR 4 CA 1
ATOM 10704 C C . THR E 5 96 ? 121.943 118.192 113.782 1.00 77.01 96 THR 4 C 1
ATOM 10705 O O . THR E 5 96 ? 123.025 118.647 114.163 1.00 77.01 96 THR 4 O 1
ATOM 10709 N N . SER E 5 97 ? 120.771 118.665 114.195 1.00 70.26 97 SER 4 N 1
ATOM 10710 C CA . SER E 5 97 ? 120.696 119.778 115.131 1.00 70.26 97 SER 4 CA 1
ATOM 10711 C C . SER E 5 97 ? 120.785 119.342 116.587 1.00 70.26 97 SER 4 C 1
ATOM 10712 O O . SER E 5 97 ? 120.784 120.205 117.470 1.00 70.26 97 SER 4 O 1
ATOM 10715 N N . LEU E 5 98 ? 120.916 118.039 116.855 1.00 77.20 98 LEU 4 N 1
ATOM 10716 C CA . LEU E 5 98 ? 120.698 117.477 118.187 1.00 77.20 98 LEU 4 CA 1
ATOM 10717 C C . LEU E 5 98 ? 121.777 117.840 119.204 1.00 77.20 98 LEU 4 C 1
ATOM 10718 O O . LEU E 5 98 ? 121.601 117.539 120.390 1.00 77.20 98 LEU 4 O 1
ATOM 10723 N N . GLN E 5 99 ? 122.874 118.468 118.788 1.00 83.62 99 GLN 4 N 1
ATOM 10724 C CA . GLN E 5 99 ? 123.895 118.933 119.714 1.00 83.62 99 GLN 4 CA 1
ATOM 10725 C C . GLN E 5 99 ? 124.197 120.401 119.448 1.00 83.62 99 GLN 4 C 1
ATOM 10726 O O . GLN E 5 99 ? 124.074 120.883 118.319 1.00 83.62 99 GLN 4 O 1
ATOM 10732 N N . ILE E 5 100 ? 124.589 121.111 120.510 1.00 76.91 100 ILE 4 N 1
ATOM 10733 C CA . ILE E 5 100 ? 124.907 122.533 120.401 1.00 76.91 100 ILE 4 CA 1
ATOM 10734 C C . ILE E 5 100 ? 126.387 122.776 120.135 1.00 76.91 100 ILE 4 C 1
ATOM 10735 O O . ILE E 5 100 ? 126.770 123.904 119.796 1.00 76.91 100 ILE 4 O 1
ATOM 10740 N N . ILE E 5 101 ? 127.231 121.756 120.252 1.00 84.69 101 ILE 4 N 1
ATOM 10741 C CA . ILE E 5 101 ? 128.657 121.907 119.958 1.00 84.69 101 ILE 4 CA 1
ATOM 10742 C C . ILE E 5 101 ? 128.896 122.069 118.451 1.00 84.69 101 ILE 4 C 1
ATOM 10743 O O . ILE E 5 101 ? 129.642 122.992 118.085 1.00 84.69 101 ILE 4 O 1
ATOM 10748 N N . PRO E 5 102 ? 128.294 121.273 117.529 1.00 85.49 102 PRO 4 N 1
ATOM 10749 C CA . PRO E 5 102 ? 128.458 121.612 116.100 1.00 85.49 102 PRO 4 CA 1
ATOM 10750 C C . PRO E 5 102 ? 127.842 122.940 115.692 1.00 85.49 102 PRO 4 C 1
ATOM 10751 O O . PRO E 5 102 ? 128.428 123.655 114.869 1.00 85.49 102 PRO 4 O 1
ATOM 10755 N N . ILE E 5 103 ? 126.693 123.303 116.269 1.00 83.89 103 ILE 4 N 1
ATOM 10756 C CA . ILE E 5 103 ? 126.047 124.571 115.937 1.00 83.89 103 ILE 4 CA 1
ATOM 10757 C C . ILE E 5 103 ? 126.880 125.748 116.435 1.00 83.89 103 ILE 4 C 1
ATOM 10758 O O . ILE E 5 103 ? 127.057 126.748 115.728 1.00 83.89 103 ILE 4 O 1
ATOM 10763 N N . MET E 5 104 ? 127.450 125.626 117.635 1.00 89.92 104 MET 4 N 1
ATOM 10764 C CA . MET E 5 104 ? 128.251 126.710 118.189 1.00 89.92 104 MET 4 CA 1
ATOM 10765 C C . MET E 5 104 ? 129.599 126.818 117.488 1.00 89.92 104 MET 4 C 1
ATOM 10766 O O . MET E 5 104 ? 130.105 127.926 117.287 1.00 89.92 104 MET 4 O 1
ATOM 10771 N N . THR E 5 105 ? 130.187 125.688 117.075 1.00 87.17 105 THR 4 N 1
ATOM 10772 C CA . THR E 5 105 ? 131.426 125.774 116.308 1.00 87.17 105 THR 4 CA 1
ATOM 10773 C C . THR E 5 105 ? 131.180 126.304 114.903 1.00 87.17 105 THR 4 C 1
ATOM 10774 O O . THR E 5 105 ? 132.042 126.995 114.354 1.00 87.17 105 THR 4 O 1
ATOM 10778 N N . ALA E 5 106 ? 130.013 126.024 114.313 1.00 81.40 106 ALA 4 N 1
ATOM 10779 C CA . ALA E 5 106 ? 129.688 126.628 113.024 1.00 81.40 106 ALA 4 CA 1
ATOM 10780 C C . ALA E 5 106 ? 129.418 128.121 113.160 1.00 81.40 106 ALA 4 C 1
ATOM 10781 O O . ALA E 5 106 ? 129.763 128.897 112.261 1.00 81.40 106 ALA 4 O 1
ATOM 10783 N N . LEU E 5 107 ? 128.842 128.549 114.287 1.00 83.22 107 LEU 4 N 1
ATOM 10784 C CA . LEU E 5 107 ? 128.712 129.980 114.548 1.00 83.22 107 LEU 4 CA 1
ATOM 10785 C C . LEU E 5 107 ? 130.067 130.634 114.791 1.00 83.22 107 LEU 4 C 1
ATOM 10786 O O . LEU E 5 107 ? 130.264 131.799 114.428 1.00 83.22 107 LEU 4 O 1
ATOM 10791 N N . MET E 5 108 ? 131.012 129.902 115.388 1.00 86.55 108 MET 4 N 1
ATOM 10792 C CA . MET E 5 108 ? 132.371 130.418 115.529 1.00 86.55 108 MET 4 CA 1
ATOM 10793 C C . MET E 5 108 ? 133.065 130.520 114.176 1.00 86.55 108 MET 4 C 1
ATOM 10794 O O . MET E 5 108 ? 133.770 131.498 113.914 1.00 86.55 108 MET 4 O 1
ATOM 10799 N N . LEU E 5 109 ? 132.855 129.533 113.297 1.00 83.23 109 LEU 4 N 1
ATOM 10800 C CA . LEU E 5 109 ? 133.378 129.608 111.934 1.00 83.23 109 LEU 4 CA 1
ATOM 10801 C C . LEU E 5 109 ? 132.730 130.737 111.143 1.00 83.23 109 LEU 4 C 1
ATOM 10802 O O . LEU E 5 109 ? 133.336 131.266 110.205 1.00 83.23 109 LEU 4 O 1
ATOM 10807 N N . LEU E 5 110 ? 131.498 131.105 111.493 1.00 79.88 110 LEU 4 N 1
ATOM 10808 C CA . LEU E 5 110 ? 130.864 132.260 110.868 1.00 79.88 110 LEU 4 CA 1
ATOM 10809 C C . LEU E 5 110 ? 131.455 133.569 111.384 1.00 79.88 110 LEU 4 C 1
ATOM 10810 O O . LEU E 5 110 ? 131.797 134.457 110.597 1.00 79.88 110 LEU 4 O 1
ATOM 10815 N N . SER E 5 111 ? 131.595 133.701 112.705 1.00 80.03 111 SER 4 N 1
ATOM 10816 C CA . SER E 5 111 ? 131.848 135.001 113.318 1.00 80.03 111 SER 4 CA 1
ATOM 10817 C C . SER E 5 111 ? 133.324 135.326 113.522 1.00 80.03 111 SER 4 C 1
ATOM 10818 O O . SER E 5 111 ? 133.681 136.510 113.503 1.00 80.03 111 SER 4 O 1
ATOM 10821 N N . GLY E 5 112 ? 134.180 134.328 113.740 1.00 79.11 112 GLY 4 N 1
ATOM 10822 C CA . GLY E 5 112 ? 135.600 134.538 113.909 1.00 79.11 112 GLY 4 CA 1
ATOM 10823 C C . GLY E 5 112 ? 136.300 135.110 112.690 1.00 79.11 112 GLY 4 C 1
ATOM 10824 O O . GLY E 5 112 ? 137.057 136.079 112.798 1.00 79.11 112 GLY 4 O 1
ATOM 10825 N N . PRO E 5 113 ? 136.099 134.501 111.513 1.00 79.41 113 PRO 4 N 1
ATOM 10826 C CA . PRO E 5 113 ? 136.517 135.172 110.269 1.00 79.41 113 PRO 4 CA 1
ATOM 10827 C C . PRO E 5 113 ? 135.847 136.518 110.025 1.00 79.41 113 PRO 4 C 1
ATOM 10828 O O . PRO E 5 113 ? 136.445 137.378 109.367 1.00 79.41 113 PRO 4 O 1
ATOM 10832 N N . ILE E 5 114 ? 134.627 136.726 110.523 1.00 81.23 114 ILE 4 N 1
ATOM 10833 C CA . ILE E 5 114 ? 133.993 138.038 110.416 1.00 81.23 114 ILE 4 CA 1
ATOM 10834 C C . ILE E 5 114 ? 134.663 139.031 111.363 1.00 81.23 114 ILE 4 C 1
ATOM 10835 O O . ILE E 5 114 ? 134.905 140.191 111.002 1.00 81.23 114 ILE 4 O 1
ATOM 10840 N N . LYS E 5 115 ? 135.009 138.583 112.573 1.00 84.36 115 LYS 4 N 1
ATOM 10841 C CA . LYS E 5 115 ? 135.714 139.444 113.519 1.00 84.36 115 LYS 4 CA 1
ATOM 10842 C C . LYS E 5 115 ? 137.143 139.732 113.066 1.00 84.36 115 LYS 4 C 1
ATOM 10843 O O . LYS E 5 115 ? 137.672 140.816 113.338 1.00 84.36 115 LYS 4 O 1
ATOM 10849 N N . ALA E 5 116 ? 137.771 138.793 112.355 1.00 82.35 116 ALA 4 N 1
ATOM 10850 C CA . ALA E 5 116 ? 139.148 138.946 111.899 1.00 82.35 116 ALA 4 CA 1
ATOM 10851 C C . ALA E 5 116 ? 139.249 139.495 110.480 1.00 82.35 116 ALA 4 C 1
ATOM 10852 O O . ALA E 5 116 ? 140.223 139.199 109.776 1.00 82.35 116 ALA 4 O 1
ATOM 10854 N N . ILE E 5 117 ? 138.274 140.283 110.037 1.00 85.40 117 ILE 4 N 1
ATOM 10855 C CA . ILE E 5 117 ? 138.362 140.934 108.734 1.00 85.40 117 ILE 4 CA 1
ATOM 10856 C C . ILE E 5 117 ? 137.903 142.385 108.842 1.00 85.40 117 ILE 4 C 1
ATOM 10857 O O . ILE E 5 117 ? 137.438 142.824 109.894 1.00 85.40 117 ILE 4 O 1
ATOM 10862 N N . THR E 5 133 ? 159.516 146.718 99.406 1.00 94.99 133 THR 4 N 1
ATOM 10863 C CA . THR E 5 133 ? 159.181 145.384 99.892 1.00 94.99 133 THR 4 CA 1
ATOM 10864 C C . THR E 5 133 ? 157.708 145.308 100.276 1.00 94.99 133 THR 4 C 1
ATOM 10865 O O . THR E 5 133 ? 157.238 144.290 100.786 1.00 94.99 133 THR 4 O 1
ATOM 10869 N N . GLN E 5 134 ? 156.986 146.402 100.025 1.00 94.99 134 GLN 4 N 1
ATOM 10870 C CA . GLN E 5 134 ? 155.566 146.473 100.341 1.00 94.99 134 GLN 4 CA 1
ATOM 10871 C C . GLN E 5 134 ? 154.692 145.809 99.286 1.00 94.99 134 GLN 4 C 1
ATOM 10872 O O . GLN E 5 134 ? 153.518 145.534 99.557 1.00 94.99 134 GLN 4 O 1
ATOM 10878 N N . SER E 5 135 ? 155.235 145.540 98.096 1.00 98.00 135 SER 4 N 1
ATOM 10879 C CA . SER E 5 135 ? 154.469 144.993 96.982 1.00 98.00 135 SER 4 CA 1
ATOM 10880 C C . SER E 5 135 ? 154.538 143.472 96.902 1.00 98.00 135 SER 4 C 1
ATOM 10881 O O . SER E 5 135 ? 154.420 142.907 95.806 1.00 98.00 135 SER 4 O 1
ATOM 10884 N N . GLN E 5 136 ? 154.730 142.790 98.030 1.00 98.79 136 GLN 4 N 1
ATOM 10885 C CA . GLN E 5 136 ? 154.782 141.334 98.019 1.00 98.79 136 GLN 4 CA 1
ATOM 10886 C C . GLN E 5 136 ? 153.825 140.745 99.049 1.00 98.79 136 GLN 4 C 1
ATOM 10887 O O . GLN E 5 136 ? 153.317 139.634 98.868 1.00 98.79 136 GLN 4 O 1
ATOM 10893 N N . VAL E 5 137 ? 153.567 141.485 100.132 1.00 98.66 137 VAL 4 N 1
ATOM 10894 C CA . VAL E 5 137 ? 152.716 140.980 101.208 1.00 98.66 137 VAL 4 CA 1
ATOM 10895 C C . VAL E 5 137 ? 151.248 141.351 101.021 1.00 98.66 137 VAL 4 C 1
ATOM 10896 O O . VAL E 5 137 ? 150.388 140.816 101.740 1.00 98.66 137 VAL 4 O 1
ATOM 10900 N N . GLN E 5 138 ? 150.927 142.226 100.061 1.00 97.16 138 GLN 4 N 1
ATOM 10901 C CA . GLN E 5 138 ? 149.534 142.602 99.831 1.00 97.16 138 GLN 4 CA 1
ATOM 10902 C C . GLN E 5 138 ? 148.736 141.447 99.235 1.00 97.16 138 GLN 4 C 1
ATOM 10903 O O . GLN E 5 138 ? 147.541 141.298 99.524 1.00 97.16 138 GLN 4 O 1
ATOM 10909 N N . THR E 5 139 ? 149.388 140.606 98.426 1.00 95.98 139 THR 4 N 1
ATOM 10910 C CA . THR E 5 139 ? 148.723 139.435 97.861 1.00 95.98 139 THR 4 CA 1
ATOM 10911 C C . THR E 5 139 ? 148.373 138.424 98.946 1.00 95.98 139 THR 4 C 1
ATOM 10912 O O . THR E 5 139 ? 147.263 137.881 98.960 1.00 95.98 139 THR 4 O 1
ATOM 10916 N N . ALA E 5 140 ? 149.292 138.189 99.888 1.00 97.71 140 ALA 4 N 1
ATOM 10917 C CA . ALA E 5 140 ? 148.997 137.300 101.007 1.00 97.71 140 ALA 4 CA 1
ATOM 10918 C C . ALA E 5 140 ? 147.985 137.917 101.965 1.00 97.71 140 ALA 4 C 1
ATOM 10919 O O . ALA E 5 140 ? 147.191 137.192 102.574 1.00 97.71 140 ALA 4 O 1
ATOM 10921 N N . MET E 5 141 ? 147.979 139.248 102.088 1.00 100.49 141 MET 4 N 1
ATOM 10922 C CA . MET E 5 141 ? 146.996 139.923 102.931 1.00 100.49 141 MET 4 CA 1
ATOM 10923 C C . MET E 5 141 ? 145.593 139.806 102.346 1.00 100.49 141 MET 4 C 1
ATOM 10924 O O . MET E 5 141 ? 144.613 139.662 103.087 1.00 100.49 141 MET 4 O 1
ATOM 10929 N N . PHE E 5 142 ? 145.480 139.858 101.018 1.00 100.62 142 PHE 4 N 1
ATOM 10930 C CA . PHE E 5 142 ? 144.193 139.613 100.374 1.00 100.62 142 PHE 4 CA 1
ATOM 10931 C C . PHE E 5 142 ? 143.809 138.138 100.453 1.00 100.62 142 PHE 4 C 1
ATOM 10932 O O . PHE E 5 142 ? 142.634 137.805 100.661 1.00 100.62 142 PHE 4 O 1
ATOM 10940 N N . MET E 5 143 ? 144.795 137.243 100.311 1.00 97.27 143 MET 4 N 1
ATOM 10941 C CA . MET E 5 143 ? 144.547 135.805 100.351 1.00 97.27 143 MET 4 CA 1
ATOM 10942 C C . MET E 5 143 ? 144.074 135.344 101.725 1.00 97.27 143 MET 4 C 1
ATOM 10943 O O . MET E 5 143 ? 143.258 134.419 101.817 1.00 97.27 143 MET 4 O 1
ATOM 10948 N N . TYR E 5 144 ? 144.556 135.994 102.790 1.00 93.73 144 TYR 4 N 1
ATOM 10949 C CA . TYR E 5 144 ? 144.158 135.636 104.150 1.00 93.73 144 TYR 4 CA 1
ATOM 10950 C C . TYR E 5 144 ? 142.679 135.911 104.388 1.00 93.73 144 TYR 4 C 1
ATOM 10951 O O . TYR E 5 144 ? 141.949 135.043 104.881 1.00 93.73 144 TYR 4 O 1
ATOM 10960 N N . ILE E 5 145 ? 142.213 137.107 104.020 1.00 93.49 145 ILE 4 N 1
ATOM 10961 C CA . ILE E 5 145 ? 140.806 137.429 104.235 1.00 93.49 145 ILE 4 CA 1
ATOM 10962 C C . ILE E 5 145 ? 139.920 136.690 103.237 1.00 93.49 145 ILE 4 C 1
ATOM 10963 O O . ILE E 5 145 ? 138.769 136.359 103.554 1.00 93.49 145 ILE 4 O 1
ATOM 10968 N N . VAL E 5 146 ? 140.452 136.351 102.055 1.00 91.58 146 VAL 4 N 1
ATOM 10969 C CA . VAL E 5 146 ? 139.684 135.563 101.093 1.00 91.58 146 VAL 4 CA 1
ATOM 10970 C C . VAL E 5 146 ? 139.468 134.141 101.606 1.00 91.58 146 VAL 4 C 1
ATOM 10971 O O . VAL E 5 146 ? 138.351 133.613 101.554 1.00 91.58 146 VAL 4 O 1
ATOM 10975 N N . PHE E 5 147 ? 140.503 133.515 102.163 1.00 89.62 147 PHE 4 N 1
ATOM 10976 C CA . PHE E 5 147 ? 140.299 132.168 102.676 1.00 89.62 147 PHE 4 CA 1
ATOM 10977 C C . PHE E 5 147 ? 139.631 132.147 104.046 1.00 89.62 147 PHE 4 C 1
ATOM 10978 O O . PHE E 5 147 ? 139.036 131.126 104.410 1.00 89.62 147 PHE 4 O 1
ATOM 10986 N N . GLN E 5 148 ? 139.659 133.256 104.790 1.00 85.24 148 GLN 4 N 1
ATOM 10987 C CA . GLN E 5 148 ? 138.776 133.363 105.947 1.00 85.24 148 GLN 4 CA 1
ATOM 10988 C C . GLN E 5 148 ? 137.317 133.443 105.513 1.00 85.24 148 GLN 4 C 1
ATOM 10989 O O . GLN E 5 148 ? 136.440 132.854 106.157 1.00 85.24 148 GLN 4 O 1
ATOM 10995 N N . GLY E 5 149 ? 137.040 134.138 104.405 1.00 81.20 149 GLY 4 N 1
ATOM 10996 C CA . GLY E 5 149 ? 135.713 134.078 103.815 1.00 81.20 149 GLY 4 CA 1
ATOM 10997 C C . GLY E 5 149 ? 135.355 132.701 103.287 1.00 81.20 149 GLY 4 C 1
ATOM 10998 O O . GLY E 5 149 ? 134.185 132.313 103.301 1.00 81.20 149 GLY 4 O 1
ATOM 10999 N N . VAL E 5 150 ? 136.352 131.944 102.827 1.00 80.55 150 VAL 4 N 1
ATOM 11000 C CA . VAL E 5 150 ? 136.121 130.564 102.398 1.00 80.55 150 VAL 4 CA 1
ATOM 11001 C C . VAL E 5 150 ? 135.749 129.683 103.591 1.00 80.55 150 VAL 4 C 1
ATOM 11002 O O . VAL E 5 150 ? 134.839 128.849 103.504 1.00 80.55 150 VAL 4 O 1
ATOM 11006 N N . LEU E 5 151 ? 136.420 129.877 104.731 1.00 81.44 151 LEU 4 N 1
ATOM 11007 C CA . LEU E 5 151 ? 136.051 129.156 105.952 1.00 81.44 151 LEU 4 CA 1
ATOM 11008 C C . LEU E 5 151 ? 134.667 129.574 106.451 1.00 81.44 151 LEU 4 C 1
ATOM 11009 O O . LEU E 5 151 ? 133.904 128.746 106.974 1.00 81.44 151 LEU 4 O 1
ATOM 11014 N N . MET E 5 152 ? 134.327 130.856 106.285 1.00 79.82 152 MET 4 N 1
ATOM 11015 C CA . MET E 5 152 ? 132.984 131.334 106.599 1.00 79.82 152 MET 4 CA 1
ATOM 11016 C C . MET E 5 152 ? 131.937 130.675 105.705 1.00 79.82 152 MET 4 C 1
ATOM 11017 O O . MET E 5 152 ? 130.856 130.300 106.173 1.00 79.82 152 MET 4 O 1
ATOM 11022 N N . TYR E 5 153 ? 132.255 130.498 104.420 1.00 75.86 153 TYR 4 N 1
ATOM 11023 C CA . TYR E 5 153 ? 131.360 129.779 103.518 1.00 75.86 153 TYR 4 CA 1
ATOM 11024 C C . TYR E 5 153 ? 131.271 128.298 103.868 1.00 75.86 153 TYR 4 C 1
ATOM 11025 O O . TYR E 5 153 ? 130.231 127.677 103.643 1.00 75.86 153 TYR 4 O 1
ATOM 11034 N N . ILE E 5 154 ? 132.341 127.719 104.416 1.00 74.77 154 ILE 4 N 1
ATOM 11035 C CA . ILE E 5 154 ? 132.293 126.327 104.864 1.00 74.77 154 ILE 4 CA 1
ATOM 11036 C C . ILE E 5 154 ? 131.348 126.180 106.055 1.00 74.77 154 ILE 4 C 1
ATOM 11037 O O . ILE E 5 154 ? 130.532 125.247 106.115 1.00 74.77 154 ILE 4 O 1
ATOM 11042 N N . GLY E 5 155 ? 131.412 127.125 106.996 1.00 72.44 155 GLY 4 N 1
ATOM 11043 C CA . GLY E 5 155 ? 130.452 127.135 108.093 1.00 72.44 155 GLY 4 CA 1
ATOM 11044 C C . GLY E 5 155 ? 129.027 127.399 107.634 1.00 72.44 155 GLY 4 C 1
ATOM 11045 O O . GLY E 5 155 ? 128.073 126.838 108.185 1.00 72.44 155 GLY 4 O 1
ATOM 11046 N N . TYR E 5 156 ? 128.866 128.244 106.610 1.00 66.23 156 TYR 4 N 1
ATOM 11047 C CA . TYR E 5 156 ? 127.550 128.481 106.021 1.00 66.23 156 TYR 4 CA 1
ATOM 11048 C C . TYR E 5 156 ? 127.011 127.227 105.347 1.00 66.23 156 TYR 4 C 1
ATOM 11049 O O . TYR E 5 156 ? 125.812 126.942 105.423 1.00 66.23 156 TYR 4 O 1
ATOM 11058 N N . ARG E 5 157 ? 127.885 126.474 104.677 1.00 67.74 157 ARG 4 N 1
ATOM 11059 C CA . ARG E 5 157 ? 127.496 125.210 104.061 1.00 67.74 157 ARG 4 CA 1
ATOM 11060 C C . ARG E 5 157 ? 127.079 124.194 105.115 1.00 67.74 157 ARG 4 C 1
ATOM 11061 O O . ARG E 5 157 ? 126.119 123.441 104.915 1.00 67.74 157 ARG 4 O 1
ATOM 11069 N N . LYS E 5 158 ? 127.765 124.191 106.262 1.00 66.65 158 LYS 4 N 1
ATOM 11070 C CA . LYS E 5 158 ? 127.382 123.300 107.357 1.00 66.65 158 LYS 4 CA 1
ATOM 11071 C C . LYS E 5 158 ? 126.023 123.677 107.941 1.00 66.65 158 LYS 4 C 1
ATOM 11072 O O . LYS E 5 158 ? 125.178 122.801 108.173 1.00 66.65 158 LYS 4 O 1
ATOM 11078 N N . LEU E 5 159 ? 125.794 124.975 108.174 1.00 60.00 159 LEU 4 N 1
ATOM 11079 C CA . LEU E 5 159 ? 124.508 125.423 108.709 1.00 60.00 159 LEU 4 CA 1
ATOM 11080 C C . LEU E 5 159 ? 123.373 125.204 107.713 1.00 60.00 159 LEU 4 C 1
ATOM 11081 O O . LEU E 5 159 ? 122.237 124.933 108.115 1.00 60.00 159 LEU 4 O 1
ATOM 11086 N N . ASN E 5 160 ? 123.655 125.313 106.415 1.00 59.47 160 ASN 4 N 1
ATOM 11087 C CA . ASN E 5 160 ? 122.622 125.091 105.412 1.00 59.47 160 ASN 4 CA 1
ATOM 11088 C C . ASN E 5 160 ? 122.330 123.611 105.212 1.00 59.47 160 ASN 4 C 1
ATOM 11089 O O . ASN E 5 160 ? 121.183 123.246 104.936 1.00 59.47 160 ASN 4 O 1
ATOM 11094 N N . SER E 5 161 ? 123.339 122.747 105.343 1.00 60.43 161 SER 4 N 1
ATOM 11095 C CA . SER E 5 161 ? 123.094 121.313 105.287 1.00 60.43 161 SER 4 CA 1
ATOM 11096 C C . SER E 5 161 ? 122.435 120.792 106.553 1.00 60.43 161 SER 4 C 1
ATOM 11097 O O . SER E 5 161 ? 121.805 119.730 106.515 1.00 60.43 161 SER 4 O 1
ATOM 11100 N N . MET E 5 162 ? 122.566 121.509 107.672 1.00 62.04 162 MET 4 N 1
ATOM 11101 C CA . MET E 5 162 ? 121.759 121.179 108.841 1.00 62.04 162 MET 4 CA 1
ATOM 11102 C C . MET E 5 162 ? 120.299 121.552 108.637 1.00 62.04 162 MET 4 C 1
ATOM 11103 O O . MET E 5 162 ? 119.415 120.947 109.253 1.00 62.04 162 MET 4 O 1
ATOM 11108 N N . GLY E 5 163 ? 120.026 122.533 107.784 1.00 54.03 163 GLY 4 N 1
ATOM 11109 C CA . GLY E 5 163 ? 118.692 123.069 107.642 1.00 54.03 163 GLY 4 CA 1
ATOM 11110 C C . GLY E 5 163 ? 118.381 124.209 108.580 1.00 54.03 163 GLY 4 C 1
ATOM 11111 O O . GLY E 5 163 ? 117.207 124.567 108.727 1.00 54.03 163 GLY 4 O 1
ATOM 11112 N N . LEU E 5 164 ? 119.394 124.792 109.212 1.00 51.58 164 LEU 4 N 1
ATOM 11113 C CA . LEU E 5 164 ? 119.221 125.816 110.230 1.00 51.58 164 LEU 4 CA 1
ATOM 11114 C C . LEU E 5 164 ? 119.181 127.226 109.655 1.00 51.58 164 LEU 4 C 1
ATOM 11115 O O . LEU E 5 164 ? 119.258 128.192 110.418 1.00 51.58 164 LEU 4 O 1
ATOM 11120 N N . ILE E 5 165 ? 119.062 127.369 108.341 1.00 50.35 165 ILE 4 N 1
ATOM 11121 C CA . ILE E 5 165 ? 119.024 128.667 107.682 1.00 50.35 165 ILE 4 CA 1
ATOM 11122 C C . ILE E 5 165 ? 117.656 128.826 107.028 1.00 50.35 165 ILE 4 C 1
ATOM 11123 O O . ILE E 5 165 ? 117.246 127.967 106.242 1.00 50.35 165 ILE 4 O 1
ATOM 11128 N N . PRO E 5 166 ? 116.911 129.900 107.323 1.00 41.34 166 PRO 4 N 1
ATOM 11129 C CA . PRO E 5 166 ? 115.542 130.029 106.803 1.00 41.34 166 PRO 4 CA 1
ATOM 11130 C C . PRO E 5 166 ? 115.472 130.317 105.312 1.00 41.34 166 PRO 4 C 1
ATOM 11131 O O . PRO E 5 166 ? 115.226 131.455 104.903 1.00 41.34 166 PRO 4 O 1
ATOM 11135 N N . ASN E 5 167 ? 115.684 129.290 104.491 1.00 46.94 167 ASN 4 N 1
ATOM 11136 C CA . ASN E 5 167 ? 115.599 129.433 103.042 1.00 46.94 167 ASN 4 CA 1
ATOM 11137 C C . ASN E 5 167 ? 114.225 129.025 102.517 1.00 46.94 167 ASN 4 C 1
ATOM 11138 O O . ASN E 5 167 ? 113.534 129.823 101.876 1.00 46.94 167 ASN 4 O 1
ATOM 11143 N N . ALA E 5 168 ? 113.820 127.786 102.785 1.00 45.98 168 ALA 4 N 1
ATOM 11144 C CA . ALA E 5 168 ? 112.626 127.214 102.186 1.00 45.98 168 ALA 4 CA 1
ATOM 11145 C C . ALA E 5 168 ? 111.375 127.641 102.950 1.00 45.98 168 ALA 4 C 1
ATOM 11146 O O . ALA E 5 168 ? 111.425 128.431 103.897 1.00 45.98 168 ALA 4 O 1
ATOM 11148 N N . LYS E 5 169 ? 110.229 127.101 102.531 1.00 41.62 169 LYS 4 N 1
ATOM 11149 C CA . LYS E 5 169 ? 108.939 127.518 103.064 1.00 41.62 169 LYS 4 CA 1
ATOM 11150 C C . LYS E 5 169 ? 108.589 126.860 104.391 1.00 41.62 169 LYS 4 C 1
ATOM 11151 O O . LYS E 5 169 ? 107.606 127.265 105.018 1.00 41.62 169 LYS 4 O 1
ATOM 11157 N N . GLY E 5 170 ? 109.355 125.867 104.835 1.00 39.50 170 GLY 4 N 1
ATOM 11158 C CA . GLY E 5 170 ? 109.100 125.260 106.126 1.00 39.50 170 GLY 4 CA 1
ATOM 11159 C C . GLY E 5 170 ? 109.488 126.103 107.313 1.00 39.50 170 GLY 4 C 1
ATOM 11160 O O . GLY E 5 170 ? 109.072 125.802 108.436 1.00 39.50 170 GLY 4 O 1
ATOM 11161 N N . ASP E 5 171 ? 110.283 127.146 107.091 1.00 43.07 171 ASP 4 N 1
ATOM 11162 C CA . ASP E 5 171 ? 110.652 128.077 108.146 1.00 43.07 171 ASP 4 CA 1
ATOM 11163 C C . ASP E 5 171 ? 109.668 129.227 108.266 1.00 43.07 171 ASP 4 C 1
ATOM 11164 O O . ASP E 5 171 ? 109.428 129.714 109.376 1.00 43.07 171 ASP 4 O 1
ATOM 11169 N N . TRP E 5 172 ? 109.089 129.665 107.149 1.00 43.67 172 TRP 4 N 1
ATOM 11170 C CA . TRP E 5 172 ? 108.130 130.759 107.132 1.00 43.67 172 TRP 4 CA 1
ATOM 11171 C C . TRP E 5 172 ? 106.694 130.267 107.041 1.00 43.67 172 TRP 4 C 1
ATOM 11172 O O . TRP E 5 172 ? 105.806 131.028 106.647 1.00 43.67 172 TRP 4 O 1
ATOM 11183 N N . LEU E 5 173 ? 106.454 129.010 107.390 1.00 37.85 173 LEU 4 N 1
ATOM 11184 C CA . LEU E 5 173 ? 105.121 128.423 107.481 1.00 37.85 173 LEU 4 CA 1
ATOM 11185 C C . LEU E 5 173 ? 104.275 128.916 108.666 1.00 37.85 173 LEU 4 C 1
ATOM 11186 O O . LEU E 5 173 ? 103.068 129.106 108.464 1.00 37.85 173 LEU 4 O 1
ATOM 11191 N N . PRO E 5 174 ? 104.798 129.115 109.898 1.00 38.49 174 PRO 4 N 1
ATOM 11192 C CA . PRO E 5 174 ? 103.919 129.675 110.946 1.00 38.49 174 PRO 4 CA 1
ATOM 11193 C C . PRO E 5 174 ? 103.433 131.087 110.671 1.00 38.49 174 PRO 4 C 1
ATOM 11194 O O . PRO E 5 174 ? 102.334 131.447 111.108 1.00 38.49 174 PRO 4 O 1
ATOM 11198 N N . TRP E 5 175 ? 104.217 131.898 109.976 1.00 46.15 175 TRP 4 N 1
ATOM 11199 C CA . TRP E 5 175 ? 103.780 133.230 109.560 1.00 46.15 175 TRP 4 CA 1
ATOM 11200 C C . TRP E 5 175 ? 103.241 133.205 108.137 1.00 46.15 175 TRP 4 C 1
ATOM 11201 O O . TRP E 5 175 ? 103.636 133.991 107.279 1.00 46.15 175 TRP 4 O 1
ATOM 11212 N N . GLU E 5 176 ? 102.316 132.283 107.885 1.00 40.85 176 GLU 4 N 1
ATOM 11213 C CA . GLU E 5 176 ? 101.645 132.148 106.601 1.00 40.85 176 GLU 4 CA 1
ATOM 11214 C C . GLU E 5 176 ? 100.151 132.060 106.864 1.00 40.85 176 GLU 4 C 1
ATOM 11215 O O . GLU E 5 176 ? 99.713 131.261 107.696 1.00 40.85 176 GLU 4 O 1
ATOM 11221 N N . ARG E 5 177 ? 99.376 132.876 106.161 1.00 50.18 177 ARG 4 N 1
ATOM 11222 C CA . ARG E 5 177 ? 97.985 133.086 106.519 1.00 50.18 177 ARG 4 CA 1
ATOM 11223 C C . ARG E 5 177 ? 97.101 131.965 105.981 1.00 50.18 177 ARG 4 C 1
ATOM 11224 O O . ARG E 5 177 ? 97.548 131.055 105.282 1.00 50.18 177 ARG 4 O 1
ATOM 11232 N N . ILE E 5 178 ? 95.820 132.043 106.320 1.00 44.03 178 ILE 4 N 1
ATOM 11233 C CA . ILE E 5 178 ? 94.849 130.991 106.057 1.00 44.03 178 ILE 4 CA 1
ATOM 11234 C C . ILE E 5 178 ? 93.909 131.458 104.959 1.00 44.03 178 ILE 4 C 1
ATOM 11235 O O . ILE E 5 178 ? 93.519 132.630 104.921 1.00 44.03 178 ILE 4 O 1
ATOM 11240 N N . ALA E 5 179 ? 93.551 130.544 104.064 1.00 37.66 179 ALA 4 N 1
ATOM 11241 C CA . ALA E 5 179 ? 92.498 130.823 103.101 1.00 37.66 179 ALA 4 CA 1
ATOM 11242 C C . ALA E 5 179 ? 91.160 130.850 103.825 1.00 37.66 179 ALA 4 C 1
ATOM 11243 O O . ALA E 5 179 ? 90.726 129.836 104.378 1.00 37.66 179 ALA 4 O 1
ATOM 11245 N N . HIS E 5 180 ? 90.517 132.012 103.846 1.00 39.95 180 HIS 4 N 1
ATOM 11246 C CA . HIS E 5 180 ? 89.215 132.153 104.490 1.00 39.95 180 HIS 4 CA 1
ATOM 11247 C C . HIS E 5 180 ? 88.161 131.668 103.509 1.00 39.95 180 HIS 4 C 1
ATOM 11248 O O . HIS E 5 180 ? 87.788 132.376 102.572 1.00 39.95 180 HIS 4 O 1
ATOM 11255 N N . TYR E 5 181 ? 87.677 130.445 103.726 1.00 40.07 181 TYR 4 N 1
ATOM 11256 C CA . TYR E 5 181 ? 86.854 129.783 102.724 1.00 40.07 181 TYR 4 CA 1
ATOM 11257 C C . TYR E 5 181 ? 85.394 130.202 102.801 1.00 40.07 181 TYR 4 C 1
ATOM 11258 O O . TYR E 5 181 ? 84.767 130.439 101.764 1.00 40.07 181 TYR 4 O 1
ATOM 11267 N N . ASN E 5 182 ? 84.830 130.296 104.004 1.00 36.66 182 ASN 4 N 1
ATOM 11268 C CA . ASN E 5 182 ? 83.391 130.528 104.119 1.00 36.66 182 ASN 4 CA 1
ATOM 11269 C C . ASN E 5 182 ? 83.042 131.984 103.821 1.00 36.66 182 ASN 4 C 1
ATOM 11270 O O . ASN E 5 182 ? 82.393 132.273 102.810 1.00 36.66 182 ASN 4 O 1
ATOM 11275 N N . ASN E 5 183 ? 83.507 132.902 104.678 1.00 45.76 183 ASN 4 N 1
ATOM 11276 C CA . ASN E 5 183 ? 83.395 134.359 104.504 1.00 45.76 183 ASN 4 CA 1
ATOM 11277 C C . ASN E 5 183 ? 81.953 134.816 104.293 1.00 45.76 183 ASN 4 C 1
ATOM 11278 O O . ASN E 5 183 ? 81.652 135.619 103.407 1.00 45.76 183 ASN 4 O 1
ATOM 11283 N N . GLY E 5 184 ? 81.050 134.289 105.110 1.00 40.47 184 GLY 4 N 1
ATOM 11284 C CA . GLY E 5 184 ? 79.663 134.689 104.997 1.00 40.47 184 GLY 4 CA 1
ATOM 11285 C C . GLY E 5 184 ? 78.686 133.542 104.870 1.00 40.47 184 GLY 4 C 1
ATOM 11286 O O . GLY E 5 184 ? 77.550 133.739 104.428 1.00 40.47 184 GLY 4 O 1
ATOM 11287 N N . LEU E 5 185 ? 79.112 132.337 105.239 1.00 38.67 185 LEU 4 N 1
ATOM 11288 C CA . LEU E 5 185 ? 78.198 131.214 105.361 1.00 38.67 185 LEU 4 CA 1
ATOM 11289 C C . LEU E 5 185 ? 78.620 130.354 106.541 1.00 38.67 185 LEU 4 C 1
ATOM 11290 O O . LEU E 5 185 ? 79.755 130.425 107.017 1.00 38.67 185 LEU 4 O 1
ATOM 11295 N N . GLN E 5 186 ? 77.681 129.540 107.009 1.00 38.46 186 GLN 4 N 1
ATOM 11296 C CA . GLN E 5 186 ? 77.900 128.634 108.122 1.00 38.46 186 GLN 4 CA 1
ATOM 11297 C C . GLN E 5 186 ? 77.413 127.250 107.733 1.00 38.46 186 GLN 4 C 1
ATOM 11298 O O . GLN E 5 186 ? 76.482 127.106 106.939 1.00 38.46 186 GLN 4 O 1
ATOM 11304 N N . TRP E 5 187 ? 78.049 126.232 108.299 1.00 39.27 187 TRP 4 N 1
ATOM 11305 C CA . TRP E 5 187 ? 77.757 124.854 107.940 1.00 39.27 187 TRP 4 CA 1
ATOM 11306 C C . TRP E 5 187 ? 77.630 123.999 109.190 1.00 39.27 187 TRP 4 C 1
ATOM 11307 O O . TRP E 5 187 ? 78.520 124.007 110.047 1.00 39.27 187 TRP 4 O 1
ATOM 11318 N N . PHE E 5 188 ? 76.525 123.262 109.286 1.00 39.27 188 PHE 4 N 1
ATOM 11319 C CA . PHE E 5 188 ? 76.223 122.407 110.423 1.00 39.27 188 PHE 4 CA 1
ATOM 11320 C C . PHE E 5 188 ? 75.775 121.050 109.906 1.00 39.27 188 PHE 4 C 1
ATOM 11321 O O . PHE E 5 188 ? 75.154 120.956 108.852 1.00 39.27 188 PHE 4 O 1
ATOM 11329 N N . SER E 5 189 ? 76.107 119.990 110.629 1.00 35.83 189 SER 4 N 1
ATOM 11330 C CA . SER E 5 189 ? 75.868 118.654 110.111 1.00 35.83 189 SER 4 CA 1
ATOM 11331 C C . SER E 5 189 ? 75.136 117.794 111.129 1.00 35.83 189 SER 4 C 1
ATOM 11332 O O . SER E 5 189 ? 75.085 118.100 112.322 1.00 35.83 189 SER 4 O 1
ATOM 11335 N N . ASP E 5 190 ? 74.577 116.700 110.626 1.00 41.26 190 ASP 4 N 1
ATOM 11336 C CA . ASP E 5 190 ? 73.793 115.771 111.425 1.00 41.26 190 ASP 4 CA 1
ATOM 11337 C C . ASP E 5 190 ? 74.680 114.918 112.329 1.00 41.26 190 ASP 4 C 1
ATOM 11338 O O . ASP E 5 190 ? 75.907 114.945 112.222 1.00 41.26 190 ASP 4 O 1
ATOM 11343 N N . SER F 6 2 ? 129.344 150.436 148.769 1.00 40.55 2 SER 5 N 1
ATOM 11344 C CA . SER F 6 2 ? 129.085 151.483 149.748 1.00 40.55 2 SER 5 CA 1
ATOM 11345 C C . SER F 6 2 ? 127.791 151.215 150.506 1.00 40.55 2 SER 5 C 1
ATOM 11346 O O . SER F 6 2 ? 127.186 150.157 150.354 1.00 40.55 2 SER 5 O 1
ATOM 11349 N N . PHE F 6 3 ? 127.370 152.176 151.330 1.00 45.75 3 PHE 5 N 1
ATOM 11350 C CA . PHE F 6 3 ? 126.124 152.014 152.069 1.00 45.75 3 PHE 5 CA 1
ATOM 11351 C C . PHE F 6 3 ? 124.915 152.279 151.184 1.00 45.75 3 PHE 5 C 1
ATOM 11352 O O . PHE F 6 3 ? 123.910 151.564 151.273 1.00 45.75 3 PHE 5 O 1
ATOM 11360 N N . VAL F 6 4 ? 124.996 153.305 150.333 1.00 40.12 4 VAL 5 N 1
ATOM 11361 C CA . VAL F 6 4 ? 123.911 153.603 149.406 1.00 40.12 4 VAL 5 CA 1
ATOM 11362 C C . VAL F 6 4 ? 123.782 152.500 148.368 1.00 40.12 4 VAL 5 C 1
ATOM 11363 O O . VAL F 6 4 ? 122.674 152.190 147.919 1.00 40.12 4 VAL 5 O 1
ATOM 11367 N N . SER F 6 5 ? 124.896 151.856 148.014 1.00 35.46 5 SER 5 N 1
ATOM 11368 C CA . SER F 6 5 ? 124.859 150.756 147.057 1.00 35.46 5 SER 5 CA 1
ATOM 11369 C C . SER F 6 5 ? 124.137 149.545 147.628 1.00 35.46 5 SER 5 C 1
ATOM 11370 O O . SER F 6 5 ? 123.282 148.960 146.961 1.00 35.46 5 SER 5 O 1
ATOM 11373 N N . LYS F 6 6 ? 124.450 149.167 148.871 1.00 37.68 6 LYS 5 N 1
ATOM 11374 C CA . LYS F 6 6 ? 123.764 148.037 149.492 1.00 37.68 6 LYS 5 CA 1
ATOM 11375 C C . LYS F 6 6 ? 122.312 148.365 149.809 1.00 37.68 6 LYS 5 C 1
ATOM 11376 O O . LYS F 6 6 ? 121.444 147.486 149.710 1.00 37.68 6 LYS 5 O 1
ATOM 11382 N N . LEU F 6 7 ? 122.031 149.627 150.153 1.00 35.39 7 LEU 5 N 1
ATOM 11383 C CA . LEU F 6 7 ? 120.658 150.060 150.389 1.00 35.39 7 LEU 5 CA 1
ATOM 11384 C C . LEU F 6 7 ? 119.822 149.963 149.119 1.00 35.39 7 LEU 5 C 1
ATOM 11385 O O . LEU F 6 7 ? 118.730 149.387 149.129 1.00 35.39 7 LEU 5 O 1
ATOM 11390 N N . LEU F 6 8 ? 120.335 150.494 148.005 1.00 30.69 8 LEU 5 N 1
ATOM 11391 C CA . LEU F 6 8 ? 119.591 150.424 146.754 1.00 30.69 8 LEU 5 CA 1
ATOM 11392 C C . LEU F 6 8 ? 119.568 149.011 146.187 1.00 30.69 8 LEU 5 C 1
ATOM 11393 O O . LEU F 6 8 ? 118.615 148.653 145.494 1.00 30.69 8 LEU 5 O 1
ATOM 11398 N N . TYR F 6 9 ? 120.568 148.184 146.510 1.00 33.16 9 TYR 5 N 1
ATOM 11399 C CA . TYR F 6 9 ? 120.543 146.775 146.128 1.00 33.16 9 TYR 5 CA 1
ATOM 11400 C C . TYR F 6 9 ? 119.406 146.038 146.819 1.00 33.16 9 TYR 5 C 1
ATOM 11401 O O . TYR F 6 9 ? 118.632 145.329 146.168 1.00 33.16 9 TYR 5 O 1
ATOM 11410 N N . THR F 6 10 ? 119.276 146.211 148.139 1.00 33.67 10 THR 5 N 1
ATOM 11411 C CA . THR F 6 10 ? 118.206 145.530 148.866 1.00 33.67 10 THR 5 CA 1
ATOM 11412 C C . THR F 6 10 ? 116.837 146.100 148.513 1.00 33.67 10 THR 5 C 1
ATOM 11413 O O . THR F 6 10 ? 115.860 145.348 148.414 1.00 33.67 10 THR 5 O 1
ATOM 11417 N N . VAL F 6 11 ? 116.750 147.415 148.288 1.00 31.67 11 VAL 5 N 1
ATOM 11418 C CA . VAL F 6 11 ? 115.472 148.023 147.927 1.00 31.67 11 VAL 5 CA 1
ATOM 11419 C C . VAL F 6 11 ? 115.045 147.592 146.527 1.00 31.67 11 VAL 5 C 1
ATOM 11420 O O . VAL F 6 11 ? 113.876 147.256 146.303 1.00 31.67 11 VAL 5 O 1
ATOM 11424 N N . SER F 6 12 ? 115.988 147.528 145.578 1.00 31.79 12 SER 5 N 1
ATOM 11425 C CA . SER F 6 12 ? 115.663 147.046 144.242 1.00 31.79 12 SER 5 CA 1
ATOM 11426 C C . SER F 6 12 ? 115.352 145.558 144.240 1.00 31.79 12 SER 5 C 1
ATOM 11427 O O . SER F 6 12 ? 114.514 145.116 143.455 1.00 31.79 12 SER 5 O 1
ATOM 11430 N N . ALA F 6 13 ? 115.982 144.781 145.127 1.00 31.77 13 ALA 5 N 1
ATOM 11431 C CA . ALA F 6 13 ? 115.656 143.363 145.228 1.00 31.77 13 ALA 5 CA 1
ATOM 11432 C C . ALA F 6 13 ? 114.253 143.156 145.778 1.00 31.77 13 ALA 5 C 1
ATOM 11433 O O . ALA F 6 13 ? 113.503 142.322 145.263 1.00 31.77 13 ALA 5 O 1
ATOM 11435 N N . LEU F 6 14 ? 113.868 143.934 146.797 1.00 31.66 14 LEU 5 N 1
ATOM 11436 C CA . LEU F 6 14 ? 112.516 143.834 147.343 1.00 31.66 14 LEU 5 CA 1
ATOM 11437 C C . LEU F 6 14 ? 111.470 144.311 146.343 1.00 31.66 14 LEU 5 C 1
ATOM 11438 O O . LEU F 6 14 ? 110.419 143.677 146.193 1.00 31.66 14 LEU 5 O 1
ATOM 11443 N N . VAL F 6 15 ? 111.752 145.406 145.631 1.00 32.83 15 VAL 5 N 1
ATOM 11444 C CA . VAL F 6 15 ? 110.801 145.947 144.666 1.00 32.83 15 VAL 5 CA 1
ATOM 11445 C C . VAL F 6 15 ? 110.665 145.019 143.462 1.00 32.83 15 VAL 5 C 1
ATOM 11446 O O . VAL F 6 15 ? 109.551 144.752 142.997 1.00 32.83 15 VAL 5 O 1
ATOM 11450 N N . LEU F 6 16 ? 111.780 144.463 142.977 1.00 34.41 16 LEU 5 N 1
ATOM 11451 C CA . LEU F 6 16 ? 111.721 143.528 141.861 1.00 34.41 16 LEU 5 CA 1
ATOM 11452 C C . LEU F 6 16 ? 111.087 142.205 142.259 1.00 34.41 16 LEU 5 C 1
ATOM 11453 O O . LEU F 6 16 ? 110.383 141.604 141.447 1.00 34.41 16 LEU 5 O 1
ATOM 11458 N N . PHE F 6 17 ? 111.280 141.754 143.503 1.00 42.05 17 PHE 5 N 1
ATOM 11459 C CA . PHE F 6 17 ? 110.627 140.526 143.944 1.00 42.05 17 PHE 5 CA 1
ATOM 11460 C C . PHE F 6 17 ? 109.127 140.724 144.106 1.00 42.05 17 PHE 5 C 1
ATOM 11461 O O . PHE F 6 17 ? 108.342 139.858 143.705 1.00 42.05 17 PHE 5 O 1
ATOM 11469 N N . HIS F 6 18 ? 108.711 141.859 144.679 1.00 44.25 18 HIS 5 N 1
ATOM 11470 C CA . HIS F 6 18 ? 107.287 142.143 144.820 1.00 44.25 18 HIS 5 CA 1
ATOM 11471 C C . HIS F 6 18 ? 106.623 142.343 143.465 1.00 44.25 18 HIS 5 C 1
ATOM 11472 O O . HIS F 6 18 ? 105.502 141.873 143.245 1.00 44.25 18 HIS 5 O 1
ATOM 11479 N N . SER F 6 19 ? 107.317 142.989 142.527 1.00 39.74 19 SER 5 N 1
ATOM 11480 C CA . SER F 6 19 ? 106.741 143.202 141.207 1.00 39.74 19 SER 5 CA 1
ATOM 11481 C C . SER F 6 19 ? 106.730 141.923 140.383 1.00 39.74 19 SER 5 C 1
ATOM 11482 O O . SER F 6 19 ? 105.802 141.708 139.600 1.00 39.74 19 SER 5 O 1
ATOM 11485 N N . GLY F 6 20 ? 107.723 141.052 140.566 1.00 39.24 20 GLY 5 N 1
ATOM 11486 C CA . GLY F 6 20 ? 107.694 139.764 139.900 1.00 39.24 20 GLY 5 CA 1
ATOM 11487 C C . GLY F 6 20 ? 106.625 138.850 140.459 1.00 39.24 20 GLY 5 C 1
ATOM 11488 O O . GLY F 6 20 ? 105.982 138.114 139.713 1.00 39.24 20 GLY 5 O 1
ATOM 11489 N N . PHE F 6 21 ? 106.394 138.909 141.773 1.00 44.59 21 PHE 5 N 1
ATOM 11490 C CA . PHE F 6 21 ? 105.306 138.138 142.366 1.00 44.59 21 PHE 5 CA 1
ATOM 11491 C C . PHE F 6 21 ? 103.947 138.671 141.930 1.00 44.59 21 PHE 5 C 1
ATOM 11492 O O . PHE F 6 21 ? 103.023 137.891 141.675 1.00 44.59 21 PHE 5 O 1
ATOM 11500 N N . SER F 6 22 ? 103.819 139.994 141.803 1.00 44.47 22 SER 5 N 1
ATOM 11501 C CA . SER F 6 22 ? 102.566 140.577 141.338 1.00 44.47 22 SER 5 CA 1
ATOM 11502 C C . SER F 6 22 ? 102.314 140.260 139.867 1.00 44.47 22 SER 5 C 1
ATOM 11503 O O . SER F 6 22 ? 101.174 139.986 139.473 1.00 44.47 22 SER 5 O 1
ATOM 11506 N N . SER F 6 23 ? 103.366 140.268 139.045 1.00 41.14 23 SER 5 N 1
ATOM 11507 C CA . SER F 6 23 ? 103.216 139.895 137.644 1.00 41.14 23 SER 5 CA 1
ATOM 11508 C C . SER F 6 23 ? 102.950 138.405 137.484 1.00 41.14 23 SER 5 C 1
ATOM 11509 O O . SER F 6 23 ? 102.233 138.006 136.562 1.00 41.14 23 SER 5 O 1
ATOM 11512 N N . TYR F 6 24 ? 103.501 137.576 138.376 1.00 46.11 24 TYR 5 N 1
ATOM 11513 C CA . TYR F 6 24 ? 103.178 136.154 138.389 1.00 46.11 24 TYR 5 CA 1
ATOM 11514 C C . TYR F 6 24 ? 101.716 135.925 138.734 1.00 46.11 24 TYR 5 C 1
ATOM 11515 O O . TYR F 6 24 ? 101.04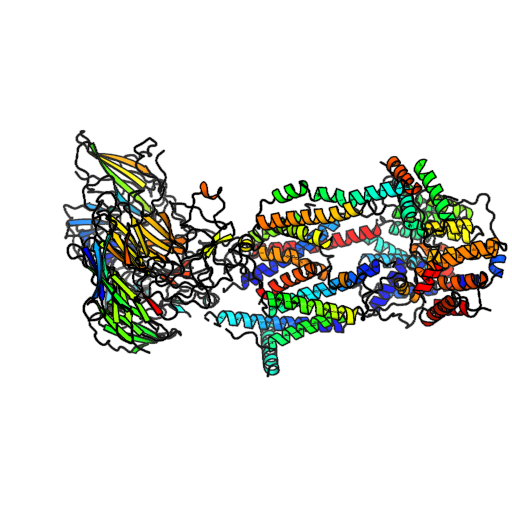5 135.110 138.090 1.00 46.11 24 TYR 5 O 1
ATOM 11524 N N . GLU F 6 25 ? 101.213 136.641 139.745 1.00 48.81 25 GLU 5 N 1
ATOM 11525 C CA . GLU F 6 25 ? 99.805 136.544 140.114 1.00 48.81 25 GLU 5 CA 1
ATOM 11526 C C . GLU F 6 25 ? 98.898 137.011 138.986 1.00 48.81 25 GLU 5 C 1
ATOM 11527 O O . GLU F 6 25 ? 97.883 136.370 138.696 1.00 48.81 25 GLU 5 O 1
ATOM 11533 N N . PHE F 6 26 ? 99.270 138.101 138.311 1.00 48.81 26 PHE 5 N 1
ATOM 11534 C CA . PHE F 6 26 ? 98.446 138.607 137.220 1.00 48.81 26 PHE 5 CA 1
ATOM 11535 C C . PHE F 6 26 ? 98.459 137.669 136.019 1.00 48.81 26 PHE 5 C 1
ATOM 11536 O O . PHE F 6 26 ? 97.411 137.418 135.415 1.00 48.81 26 PHE 5 O 1
ATOM 11544 N N . HIS F 6 27 ? 99.624 137.136 135.656 1.00 46.25 27 HIS 5 N 1
ATOM 11545 C CA . HIS F 6 27 ? 99.692 136.287 134.477 1.00 46.25 27 HIS 5 CA 1
ATOM 11546 C C . HIS F 6 27 ? 99.223 134.866 134.743 1.00 46.25 27 HIS 5 C 1
ATOM 11547 O O . HIS F 6 27 ? 98.940 134.140 133.787 1.00 46.25 27 HIS 5 O 1
ATOM 11554 N N . HIS F 6 28 ? 99.122 134.449 136.003 1.00 53.77 28 HIS 5 N 1
ATOM 11555 C CA . HIS F 6 28 ? 98.509 133.171 136.321 1.00 53.77 28 HIS 5 CA 1
ATOM 11556 C C . HIS F 6 28 ? 97.053 133.308 136.738 1.00 53.77 28 HIS 5 C 1
ATOM 11557 O O . HIS F 6 28 ? 96.383 132.292 136.939 1.00 53.77 28 HIS 5 O 1
ATOM 11564 N N . LEU F 6 29 ? 96.553 134.535 136.877 1.00 52.12 29 LEU 5 N 1
ATOM 11565 C CA . LEU F 6 29 ? 95.117 134.766 136.889 1.00 52.12 29 LEU 5 CA 1
ATOM 11566 C C . LEU F 6 29 ? 94.570 135.016 135.493 1.00 52.12 29 LEU 5 C 1
ATOM 11567 O O . LEU F 6 29 ? 93.383 134.779 135.252 1.00 52.12 29 LEU 5 O 1
ATOM 11572 N N . LEU F 6 30 ? 95.408 135.493 134.569 1.00 56.33 30 LEU 5 N 1
ATOM 11573 C CA . LEU F 6 30 ? 94.976 135.634 133.183 1.00 56.33 30 LEU 5 CA 1
ATOM 11574 C C . LEU F 6 30 ? 94.868 134.287 132.487 1.00 56.33 30 LEU 5 C 1
ATOM 11575 O O . LEU F 6 30 ? 94.043 134.125 131.581 1.00 56.33 30 LEU 5 O 1
ATOM 11580 N N . LYS F 6 31 ? 95.702 133.320 132.875 1.00 59.60 31 LYS 5 N 1
ATOM 11581 C CA . LYS F 6 31 ? 95.631 131.996 132.269 1.00 59.60 31 LYS 5 CA 1
ATOM 11582 C C . LYS F 6 31 ? 94.398 131.237 132.734 1.00 59.60 31 LYS 5 C 1
ATOM 11583 O O . LYS F 6 31 ? 93.867 130.409 131.987 1.00 59.60 31 LYS 5 O 1
ATOM 11589 N N . LEU F 6 32 ? 93.928 131.501 133.953 1.00 60.12 32 LEU 5 N 1
ATOM 11590 C CA . LEU F 6 32 ? 92.680 130.910 134.417 1.00 60.12 32 LEU 5 CA 1
ATOM 11591 C C . LEU F 6 32 ? 91.455 131.611 133.846 1.00 60.12 32 LEU 5 C 1
ATOM 11592 O O . LEU F 6 32 ? 90.378 131.008 133.805 1.00 60.12 32 LEU 5 O 1
ATOM 11597 N N . ASN F 6 33 ? 91.592 132.860 133.409 1.00 64.12 33 ASN 5 N 1
ATOM 11598 C CA . ASN F 6 33 ? 90.485 133.608 132.832 1.00 64.12 33 ASN 5 CA 1
ATOM 11599 C C . ASN F 6 33 ? 90.440 133.518 131.313 1.00 64.12 33 ASN 5 C 1
ATOM 11600 O O . ASN F 6 33 ? 89.624 134.202 130.688 1.00 64.12 33 ASN 5 O 1
ATOM 11605 N N . SER F 6 34 ? 91.296 132.696 130.706 1.00 67.07 34 SER 5 N 1
ATOM 11606 C CA . SER F 6 34 ? 91.259 132.448 129.271 1.00 67.07 34 SER 5 CA 1
ATOM 11607 C C . SER F 6 34 ? 90.741 131.051 128.951 1.00 67.07 34 SER 5 C 1
ATOM 11608 O O . SER F 6 34 ? 90.970 130.542 127.850 1.00 67.07 34 SER 5 O 1
ATOM 11611 N N . LEU F 6 35 ? 90.051 130.424 129.898 1.00 61.62 35 LEU 5 N 1
ATOM 11612 C CA . LEU F 6 35 ? 89.552 129.066 129.731 1.00 61.62 35 LEU 5 CA 1
ATOM 11613 C C . LEU F 6 35 ? 88.030 129.034 129.799 1.00 61.62 35 LEU 5 C 1
ATOM 11614 O O . LEU F 6 35 ? 87.427 129.637 130.687 1.00 61.62 35 LEU 5 O 1
ATOM 11619 N N . ILE F 6 42 ? 94.233 141.017 125.376 1.00 81.68 42 ILE 5 N 1
ATOM 11620 C CA . ILE F 6 42 ? 93.073 141.495 126.116 1.00 81.68 42 ILE 5 CA 1
ATOM 11621 C C . ILE F 6 42 ? 93.379 141.504 127.608 1.00 81.68 42 ILE 5 C 1
ATOM 11622 O O . ILE F 6 42 ? 93.772 140.474 128.164 1.00 81.68 42 ILE 5 O 1
ATOM 11627 N N . SER F 6 43 ? 93.194 142.677 128.227 1.00 76.09 43 SER 5 N 1
ATOM 11628 C CA . SER F 6 43 ? 93.416 142.929 129.656 1.00 76.09 43 SER 5 CA 1
ATOM 11629 C C . SER F 6 43 ? 94.858 142.599 130.054 1.00 76.09 43 SER 5 C 1
ATOM 11630 O O . SER F 6 43 ? 95.135 141.680 130.826 1.00 76.09 43 SER 5 O 1
ATOM 11633 N N . LYS F 6 44 ? 95.775 143.383 129.491 1.00 67.30 44 LYS 5 N 1
ATOM 11634 C CA . LYS F 6 44 ? 97.201 143.208 129.734 1.00 67.30 44 LYS 5 CA 1
ATOM 11635 C C . LYS F 6 44 ? 97.584 143.841 131.072 1.00 67.30 44 LYS 5 C 1
ATOM 11636 O O . LYS F 6 44 ? 96.724 144.225 131.870 1.00 67.30 44 LYS 5 O 1
ATOM 11642 N N . LEU F 6 45 ? 98.895 143.972 131.304 1.00 54.10 45 LEU 5 N 1
ATOM 11643 C CA . LEU F 6 45 ? 99.439 144.281 132.625 1.00 54.10 45 LEU 5 CA 1
ATOM 11644 C C . LEU F 6 45 ? 99.022 145.671 133.096 1.00 54.10 45 LEU 5 C 1
ATOM 11645 O O . LEU F 6 45 ? 99.137 146.638 132.330 1.00 54.10 45 LEU 5 O 1
ATOM 11650 N N . PRO F 6 46 ? 98.509 145.807 134.319 1.00 51.81 46 PRO 5 N 1
ATOM 11651 C CA . PRO F 6 46 ? 98.232 147.141 134.856 1.00 51.81 46 PRO 5 CA 1
ATOM 11652 C C . PRO F 6 46 ? 99.525 147.901 135.088 1.00 51.81 46 PRO 5 C 1
ATOM 11653 O O . PRO F 6 46 ? 100.539 147.330 135.497 1.00 51.81 46 PRO 5 O 1
ATOM 11657 N N . LYS F 6 47 ? 99.480 149.205 134.817 1.00 54.81 47 LYS 5 N 1
ATOM 11658 C CA . LYS F 6 47 ? 100.695 149.999 134.700 1.00 54.81 47 LYS 5 CA 1
ATOM 11659 C C . LYS F 6 47 ? 101.384 150.267 136.031 1.00 54.81 47 LYS 5 C 1
ATOM 11660 O O . LYS F 6 47 ? 102.520 150.748 136.022 1.00 54.81 47 LYS 5 O 1
ATOM 11666 N N . ASP F 6 48 ? 100.756 149.952 137.166 1.00 57.56 48 ASP 5 N 1
ATOM 11667 C CA . ASP F 6 48 ? 101.474 150.056 138.430 1.00 57.56 48 ASP 5 CA 1
ATOM 11668 C C . ASP F 6 48 ? 102.513 148.950 138.573 1.00 57.56 48 ASP 5 C 1
ATOM 11669 O O . ASP F 6 48 ? 103.607 149.201 139.085 1.00 57.56 48 ASP 5 O 1
ATOM 11674 N N . ILE F 6 49 ? 102.218 147.744 138.080 1.00 48.25 49 ILE 5 N 1
ATOM 11675 C CA . ILE F 6 49 ? 103.202 146.662 138.098 1.00 48.25 49 ILE 5 CA 1
ATOM 11676 C C . ILE F 6 49 ? 104.322 146.943 137.102 1.00 48.25 49 ILE 5 C 1
ATOM 11677 O O . ILE F 6 49 ? 105.498 146.665 137.371 1.00 48.25 49 ILE 5 O 1
ATOM 11682 N N . MET F 6 50 ? 103.976 147.524 135.949 1.00 43.81 50 MET 5 N 1
ATOM 11683 C CA . MET F 6 50 ? 104.976 147.905 134.955 1.00 43.81 50 MET 5 CA 1
ATOM 11684 C C . MET F 6 50 ? 105.897 148.999 135.486 1.00 43.81 50 MET 5 C 1
ATOM 11685 O O . MET F 6 50 ? 107.126 148.916 135.345 1.00 43.81 50 MET 5 O 1
ATOM 11690 N N . TYR F 6 51 ? 105.325 150.010 136.141 1.00 44.57 51 TYR 5 N 1
ATOM 11691 C CA . TYR F 6 51 ? 106.141 151.064 136.726 1.00 44.57 51 TYR 5 CA 1
ATOM 11692 C C . TYR F 6 51 ? 106.913 150.587 137.947 1.00 44.57 51 TYR 5 C 1
ATOM 11693 O O . TYR F 6 51 ? 107.985 151.123 138.225 1.00 44.57 51 TYR 5 O 1
ATOM 11702 N N . GLU F 6 52 ? 106.430 149.562 138.649 1.00 42.94 52 GLU 5 N 1
ATOM 11703 C CA . GLU F 6 52 ? 107.209 149.003 139.746 1.00 42.94 52 GLU 5 CA 1
ATOM 11704 C C . GLU F 6 52 ? 108.380 148.162 139.247 1.00 42.94 52 GLU 5 C 1
ATOM 11705 O O . GLU F 6 52 ? 109.449 148.182 139.865 1.00 42.94 52 GLU 5 O 1
ATOM 11711 N N . THR F 6 53 ? 108.209 147.435 138.135 1.00 35.40 53 THR 5 N 1
ATOM 11712 C CA . THR F 6 53 ? 109.347 146.758 137.513 1.00 35.40 53 THR 5 CA 1
ATOM 11713 C C . THR F 6 53 ? 110.367 147.763 136.999 1.00 35.40 53 THR 5 C 1
ATOM 11714 O O . THR F 6 53 ? 111.578 147.542 137.117 1.00 35.40 53 THR 5 O 1
ATOM 11718 N N . TYR F 6 54 ? 109.898 148.879 136.435 1.00 34.50 54 TYR 5 N 1
ATOM 11719 C CA . TYR F 6 54 ? 110.826 149.913 135.986 1.00 34.50 54 TYR 5 CA 1
ATOM 11720 C C . TYR F 6 54 ? 111.516 150.605 137.153 1.00 34.50 54 TYR 5 C 1
ATOM 11721 O O . TYR F 6 54 ? 112.690 150.967 137.041 1.00 34.50 54 TYR 5 O 1
ATOM 11730 N N . ALA F 6 55 ? 110.818 150.776 138.277 1.00 30.80 55 ALA 5 N 1
ATOM 11731 C CA . ALA F 6 55 ? 111.445 151.337 139.467 1.00 30.80 55 ALA 5 CA 1
ATOM 11732 C C . ALA F 6 55 ? 112.492 150.390 140.034 1.00 30.80 55 ALA 5 C 1
ATOM 11733 O O . ALA F 6 55 ? 113.565 150.832 140.452 1.00 30.80 55 ALA 5 O 1
ATOM 11735 N N . GLY F 6 56 ? 112.211 149.086 140.027 1.00 28.56 56 GLY 5 N 1
ATOM 11736 C CA . GLY F 6 56 ? 113.204 148.120 140.471 1.00 28.56 56 GLY 5 CA 1
ATOM 11737 C C . GLY F 6 56 ? 114.410 148.049 139.554 1.00 28.56 56 GLY 5 C 1
ATOM 11738 O O . GLY F 6 56 ? 115.544 147.915 140.019 1.00 28.56 56 GLY 5 O 1
ATOM 11739 N N . LEU F 6 57 ? 114.186 148.181 138.244 1.00 24.56 57 LEU 5 N 1
ATOM 11740 C CA . LEU F 6 57 ? 115.292 148.196 137.292 1.00 24.56 57 LEU 5 CA 1
ATOM 11741 C C . LEU F 6 57 ? 116.146 149.453 137.441 1.00 24.56 57 LEU 5 C 1
ATOM 11742 O O . LEU F 6 57 ? 117.380 149.376 137.405 1.00 24.56 57 LEU 5 O 1
ATOM 11747 N N . ILE F 6 58 ? 115.507 150.611 137.630 1.00 26.07 58 ILE 5 N 1
ATOM 11748 C CA . ILE F 6 58 ? 116.235 151.864 137.806 1.00 26.07 58 ILE 5 CA 1
ATOM 11749 C C . ILE F 6 58 ? 117.008 151.857 139.120 1.00 26.07 58 ILE 5 C 1
ATOM 11750 O O . ILE F 6 58 ? 118.167 152.288 139.174 1.00 26.07 58 ILE 5 O 1
ATOM 11755 N N . LEU F 6 59 ? 116.412 151.311 140.183 1.00 25.66 59 LEU 5 N 1
ATOM 11756 C CA . LEU F 6 59 ? 117.116 151.230 141.456 1.00 25.66 59 LEU 5 CA 1
ATOM 11757 C C . LEU F 6 59 ? 118.243 150.205 141.421 1.00 25.66 59 LEU 5 C 1
ATOM 11758 O O . LEU F 6 59 ? 119.263 150.404 142.084 1.00 25.66 59 LEU 5 O 1
ATOM 11763 N N . PHE F 6 60 ? 118.112 149.136 140.629 1.00 23.60 60 PHE 5 N 1
ATOM 11764 C CA . PHE F 6 60 ? 119.229 148.205 140.485 1.00 23.60 60 PHE 5 CA 1
ATOM 11765 C C . PHE F 6 60 ? 120.366 148.823 139.683 1.00 23.60 60 PHE 5 C 1
ATOM 11766 O O . PHE F 6 60 ? 121.540 148.584 139.984 1.00 23.60 60 PHE 5 O 1
ATOM 11774 N N . VAL F 6 61 ? 120.038 149.596 138.645 1.00 23.80 61 VAL 5 N 1
ATOM 11775 C CA . VAL F 6 61 ? 121.070 150.269 137.862 1.00 23.80 61 VAL 5 CA 1
ATOM 11776 C C . VAL F 6 61 ? 121.788 151.315 138.711 1.00 23.80 61 VAL 5 C 1
ATOM 11777 O O . VAL F 6 61 ? 123.021 151.425 138.674 1.00 23.80 61 VAL 5 O 1
ATOM 11781 N N . LEU F 6 62 ? 121.040 152.041 139.545 1.00 24.98 62 LEU 5 N 1
ATOM 11782 C CA . LEU F 6 62 ? 121.659 152.981 140.472 1.00 24.98 62 LEU 5 CA 1
ATOM 11783 C C . LEU F 6 62 ? 122.454 152.271 141.561 1.00 24.98 62 LEU 5 C 1
ATOM 11784 O O . LEU F 6 62 ? 123.435 152.824 142.058 1.00 24.98 62 LEU 5 O 1
ATOM 11789 N N . ALA F 6 63 ? 122.059 151.056 141.942 1.00 24.29 63 ALA 5 N 1
ATOM 11790 C CA . ALA F 6 63 ? 122.842 150.306 142.916 1.00 24.29 63 ALA 5 CA 1
ATOM 11791 C C . ALA F 6 63 ? 124.133 149.777 142.313 1.00 24.29 63 ALA 5 C 1
ATOM 11792 O O . ALA F 6 63 ? 125.140 149.655 143.016 1.00 24.29 63 ALA 5 O 1
ATOM 11794 N N . VAL F 6 64 ? 124.112 149.433 141.026 1.00 24.10 64 VAL 5 N 1
ATOM 11795 C CA . VAL F 6 64 ? 125.331 149.010 140.346 1.00 24.10 64 VAL 5 CA 1
ATOM 11796 C C . VAL F 6 64 ? 126.279 150.190 140.175 1.00 24.10 64 VAL 5 C 1
ATOM 11797 O O . VAL F 6 64 ? 127.480 150.083 140.449 1.00 24.10 64 VAL 5 O 1
ATOM 11801 N N . PHE F 6 65 ? 125.754 151.347 139.769 1.00 20.79 65 PHE 5 N 1
ATOM 11802 C CA . PHE F 6 65 ? 126.626 152.478 139.484 1.00 20.79 65 PHE 5 CA 1
ATOM 11803 C C . PHE F 6 65 ? 127.073 153.233 140.728 1.00 20.79 65 PHE 5 C 1
ATOM 11804 O O . PHE F 6 65 ? 128.121 153.884 140.687 1.00 20.79 65 PHE 5 O 1
ATOM 11812 N N . THR F 6 66 ? 126.329 153.170 141.828 1.00 26.33 66 THR 5 N 1
ATOM 11813 C CA . THR F 6 66 ? 126.815 153.739 143.079 1.00 26.33 66 THR 5 CA 1
ATOM 11814 C C . THR F 6 66 ? 127.617 152.744 143.902 1.00 26.33 66 THR 5 C 1
ATOM 11815 O O . THR F 6 66 ? 128.024 153.075 145.019 1.00 26.33 66 THR 5 O 1
ATOM 11819 N N . SER F 6 67 ? 127.852 151.536 143.385 1.00 25.77 67 SER 5 N 1
ATOM 11820 C CA . SER F 6 67 ? 128.826 150.649 144.005 1.00 25.77 67 SER 5 CA 1
ATOM 11821 C C . SER F 6 67 ? 130.245 151.105 143.725 1.00 25.77 67 SER 5 C 1
ATOM 11822 O O . SER F 6 67 ? 131.160 150.758 144.476 1.00 25.77 67 SER 5 O 1
ATOM 11825 N N . PHE F 6 68 ? 130.437 151.875 142.660 1.00 27.11 68 PHE 5 N 1
ATOM 11826 C CA . PHE F 6 68 ? 131.729 152.456 142.327 1.00 27.11 68 PHE 5 CA 1
ATOM 11827 C C . PHE F 6 68 ? 131.988 153.628 143.256 1.00 27.11 68 PHE 5 C 1
ATOM 11828 O O . PHE F 6 68 ? 131.343 154.674 143.140 1.00 27.11 68 PHE 5 O 1
ATOM 11836 N N . GLU F 6 69 ? 132.922 153.460 144.176 1.00 35.64 69 GLU 5 N 1
ATOM 11837 C CA . GLU F 6 69 ? 133.406 154.577 144.961 1.00 35.64 69 GLU 5 CA 1
ATOM 11838 C C . GLU F 6 69 ? 134.613 155.180 144.262 1.00 35.64 69 GLU 5 C 1
ATOM 11839 O O . GLU F 6 69 ? 135.332 154.493 143.532 1.00 35.64 69 GLU 5 O 1
ATOM 11845 N N . LYS F 6 70 ? 134.804 156.481 144.456 1.00 25.85 70 LYS 5 N 1
ATOM 11846 C CA . LYS F 6 70 ? 135.963 157.154 143.891 1.00 25.85 70 LYS 5 CA 1
ATOM 11847 C C . LYS F 6 70 ? 137.229 156.645 144.561 1.00 25.85 70 LYS 5 C 1
ATOM 11848 O O . LYS F 6 70 ? 137.254 156.408 145.771 1.00 25.85 70 LYS 5 O 1
ATOM 11854 N N . LEU F 6 71 ? 138.270 156.446 143.756 1.00 24.41 71 LEU 5 N 1
ATOM 11855 C CA . LEU F 6 71 ? 139.481 155.786 144.223 1.00 24.41 71 LEU 5 CA 1
ATOM 11856 C C . LEU F 6 71 ? 140.236 156.684 145.190 1.00 24.41 71 LEU 5 C 1
ATOM 11857 O O . LEU F 6 71 ? 140.690 157.771 144.821 1.00 24.41 71 LEU 5 O 1
ATOM 11862 N N . GLN F 6 72 ? 140.361 156.226 146.429 1.00 28.66 72 GLN 5 N 1
ATOM 11863 C CA . GLN F 6 72 ? 141.090 156.928 147.468 1.00 28.66 72 GLN 5 CA 1
ATOM 11864 C C . GLN F 6 72 ? 142.208 156.035 147.981 1.00 28.66 72 GLN 5 C 1
ATOM 11865 O O . GLN F 6 72 ? 142.104 154.807 147.955 1.00 28.66 72 GLN 5 O 1
ATOM 11871 N N . TYR F 6 73 ? 143.289 156.661 148.431 1.00 29.21 73 TYR 5 N 1
ATOM 11872 C CA . TYR F 6 73 ? 144.478 155.941 148.848 1.00 29.21 73 TYR 5 CA 1
ATOM 11873 C C . TYR F 6 73 ? 145.041 156.580 150.104 1.00 29.21 73 TYR 5 C 1
ATOM 11874 O O . TYR F 6 73 ? 144.972 157.799 150.274 1.00 29.21 73 TYR 5 O 1
ATOM 11883 N N . LEU F 6 74 ? 145.581 155.753 150.986 1.00 33.36 74 LEU 5 N 1
ATOM 11884 C CA . LEU F 6 74 ? 146.339 156.374 152.061 1.00 33.36 74 LEU 5 CA 1
ATOM 11885 C C . LEU F 6 74 ? 147.796 156.527 151.641 1.00 33.36 74 LEU 5 C 1
ATOM 11886 O O . LEU F 6 74 ? 148.330 155.661 150.944 1.00 33.36 74 LEU 5 O 1
ATOM 11891 N N . PRO F 6 75 ? 148.451 157.620 152.025 1.00 39.92 75 PRO 5 N 1
ATOM 11892 C CA . PRO F 6 75 ? 149.892 157.735 151.778 1.00 39.92 75 PRO 5 CA 1
ATOM 11893 C C . PRO F 6 75 ? 150.666 156.740 152.625 1.00 39.92 75 PRO 5 C 1
ATOM 11894 O O . PRO F 6 75 ? 150.297 156.446 153.764 1.00 39.92 75 PRO 5 O 1
ATOM 11898 N N . ILE F 6 76 ? 151.744 156.214 152.051 1.00 41.87 76 ILE 5 N 1
ATOM 11899 C CA . ILE F 6 76 ? 152.475 155.129 152.694 1.00 41.87 76 ILE 5 CA 1
ATOM 11900 C C . ILE F 6 76 ? 153.349 155.657 153.826 1.00 41.87 76 ILE 5 C 1
ATOM 11901 O O . ILE F 6 76 ? 153.345 155.112 154.936 1.00 41.87 76 ILE 5 O 1
ATOM 11906 N N . GLU F 6 77 ? 154.081 156.743 153.580 1.00 66.85 77 GLU 5 N 1
ATOM 11907 C CA . GLU F 6 77 ? 155.003 157.251 154.590 1.00 66.85 77 GLU 5 CA 1
ATOM 11908 C C . GLU F 6 77 ? 154.270 157.994 155.702 1.00 66.85 77 GLU 5 C 1
ATOM 11909 O O . GLU F 6 77 ? 154.355 157.615 156.874 1.00 66.85 77 GLU 5 O 1
ATOM 11915 N N . SER F 6 78 ? 153.547 159.053 155.352 1.00 72.64 78 SER 5 N 1
ATOM 11916 C CA . SER F 6 78 ? 152.925 159.904 156.356 1.00 72.64 78 SER 5 CA 1
ATOM 11917 C C . SER F 6 78 ? 151.690 159.235 156.949 1.00 72.64 78 SER 5 C 1
ATOM 11918 O O . SER F 6 78 ? 150.981 158.479 156.279 1.00 72.64 78 SER 5 O 1
ATOM 11921 N N . ASN F 6 79 ? 151.444 159.520 158.227 1.00 82.42 79 ASN 5 N 1
ATOM 11922 C CA . ASN F 6 79 ? 150.331 158.940 158.979 1.00 82.42 79 ASN 5 CA 1
ATOM 11923 C C . ASN F 6 79 ? 149.575 160.081 159.652 1.00 82.42 79 ASN 5 C 1
ATOM 11924 O O . ASN F 6 79 ? 149.863 160.445 160.795 1.00 82.42 79 ASN 5 O 1
ATOM 11929 N N . ASP F 6 80 ? 148.605 160.641 158.937 1.00 82.17 80 ASP 5 N 1
ATOM 11930 C CA . ASP F 6 80 ? 147.793 161.735 159.446 1.00 82.17 80 ASP 5 CA 1
ATOM 11931 C C . ASP F 6 80 ? 146.406 161.631 158.820 1.00 82.17 80 ASP 5 C 1
ATOM 11932 O O . ASP F 6 80 ? 146.038 160.597 158.253 1.00 82.17 80 ASP 5 O 1
ATOM 11937 N N . GLY F 6 81 ? 145.633 162.709 158.921 1.00 79.96 81 GLY 5 N 1
ATOM 11938 C CA . GLY F 6 81 ? 144.295 162.730 158.364 1.00 79.96 81 GLY 5 CA 1
ATOM 11939 C C . GLY F 6 81 ? 144.235 163.227 156.934 1.00 79.96 81 GLY 5 C 1
ATOM 11940 O O . GLY F 6 81 ? 143.395 164.068 156.599 1.00 79.96 81 GLY 5 O 1
ATOM 11941 N N . LYS F 6 82 ? 145.119 162.716 156.079 1.00 60.05 82 LYS 5 N 1
ATOM 11942 C CA . LYS F 6 82 ? 145.165 163.088 154.672 1.00 60.05 82 LYS 5 CA 1
ATOM 11943 C C . LYS F 6 82 ? 144.974 161.843 153.819 1.00 60.05 82 LYS 5 C 1
ATOM 11944 O O . LYS F 6 82 ? 145.659 160.836 154.023 1.00 60.05 82 LYS 5 O 1
ATOM 11950 N N . ILE F 6 83 ? 144.038 161.914 152.876 1.00 42.10 83 ILE 5 N 1
ATOM 11951 C CA . ILE F 6 83 ? 143.729 160.818 151.967 1.00 42.10 83 ILE 5 CA 1
ATOM 11952 C C . ILE F 6 83 ? 143.859 161.344 150.545 1.00 42.10 83 ILE 5 C 1
ATOM 11953 O O . ILE F 6 83 ? 143.297 162.394 150.215 1.00 42.10 83 ILE 5 O 1
ATOM 11958 N N . ILE F 6 84 ? 144.603 160.625 149.709 1.00 34.54 84 ILE 5 N 1
ATOM 11959 C CA . ILE F 6 84 ? 144.917 161.056 148.353 1.00 34.54 84 ILE 5 CA 1
ATOM 11960 C C . ILE F 6 84 ? 143.864 160.508 147.403 1.00 34.54 84 ILE 5 C 1
ATOM 11961 O O . ILE F 6 84 ? 143.644 159.294 147.343 1.00 34.54 84 ILE 5 O 1
ATOM 11966 N N . SER F 6 85 ? 143.216 161.395 146.654 1.00 31.66 85 SER 5 N 1
ATOM 11967 C CA . SER F 6 85 ? 142.208 160.982 145.688 1.00 31.66 85 SER 5 CA 1
ATOM 11968 C C . SER F 6 85 ? 142.395 161.764 144.400 1.00 31.66 85 SER 5 C 1
ATOM 11969 O O . SER F 6 85 ? 142.443 162.997 144.423 1.00 31.66 85 SER 5 O 1
ATOM 11972 N N . GLN F 6 86 ? 142.499 161.048 143.283 1.00 29.07 86 GLN 5 N 1
ATOM 11973 C CA . GLN F 6 86 ? 142.554 161.689 141.977 1.00 29.07 86 GLN 5 CA 1
ATOM 11974 C C . GLN F 6 86 ? 141.179 162.033 141.428 1.00 29.07 86 GLN 5 C 1
ATOM 11975 O O . GLN F 6 86 ? 141.094 162.669 140.373 1.00 29.07 86 GLN 5 O 1
ATOM 11981 N N . GLY F 6 87 ? 140.110 161.626 142.106 1.00 29.89 87 GLY 5 N 1
ATOM 11982 C CA . GLY F 6 87 ? 138.773 161.882 141.614 1.00 29.89 87 GLY 5 CA 1
ATOM 11983 C C . GLY F 6 87 ? 138.338 160.977 140.489 1.00 29.89 87 GLY 5 C 1
ATOM 11984 O O . GLY F 6 87 ? 137.531 161.388 139.652 1.00 29.89 87 GLY 5 O 1
ATOM 11985 N N . ASN F 6 88 ? 138.854 159.754 140.439 1.00 25.71 88 ASN 5 N 1
ATOM 11986 C CA . ASN F 6 88 ? 138.514 158.792 139.404 1.00 25.71 88 ASN 5 CA 1
ATOM 11987 C C . ASN F 6 88 ? 137.766 157.611 140.006 1.00 25.71 88 ASN 5 C 1
ATOM 11988 O O . ASN F 6 88 ? 137.983 157.244 141.163 1.00 25.71 88 ASN 5 O 1
ATOM 11993 N N . TYR F 6 89 ? 136.875 157.023 139.212 1.00 25.41 89 TYR 5 N 1
ATOM 11994 C CA . TYR F 6 89 ? 136.216 155.784 139.603 1.00 25.41 89 TYR 5 CA 1
ATOM 11995 C C . TYR F 6 89 ? 136.989 154.560 139.150 1.00 25.41 89 TYR 5 C 1
ATOM 11996 O O . TYR F 6 89 ? 136.940 153.520 139.816 1.00 25.41 89 TYR 5 O 1
ATOM 12005 N N . LEU F 6 90 ? 137.695 154.666 138.032 1.00 27.56 90 LEU 5 N 1
ATOM 12006 C CA . LEU F 6 90 ? 138.500 153.595 137.475 1.00 27.56 90 LEU 5 CA 1
ATOM 12007 C C . LEU F 6 90 ? 139.973 153.971 137.544 1.00 27.56 90 LEU 5 C 1
ATOM 12008 O O . LEU F 6 90 ? 140.341 155.096 137.885 1.00 27.56 90 LEU 5 O 1
ATOM 12013 N N . LYS F 6 91 ? 140.820 153.009 137.207 1.00 23.98 91 LYS 5 N 1
ATOM 12014 C CA . LYS F 6 91 ? 142.261 153.194 137.237 1.00 23.98 91 LYS 5 CA 1
ATOM 12015 C C . LYS F 6 91 ? 142.743 153.525 135.834 1.00 23.98 91 LYS 5 C 1
ATOM 12016 O O . LYS F 6 91 ? 142.324 152.886 134.865 1.00 23.98 91 LYS 5 O 1
ATOM 12022 N N . GLU F 6 92 ? 143.605 154.533 135.729 1.00 26.36 92 GLU 5 N 1
ATOM 12023 C CA . GLU F 6 92 ? 144.071 154.991 134.429 1.00 26.36 92 GLU 5 CA 1
ATOM 12024 C C . GLU F 6 92 ? 145.022 153.976 133.816 1.00 26.36 92 GLU 5 C 1
ATOM 12025 O O . GLU F 6 92 ? 145.895 153.430 134.492 1.00 26.36 92 GLU 5 O 1
ATOM 12031 N N . ILE F 6 93 ? 144.844 153.718 132.525 1.00 28.10 93 ILE 5 N 1
ATOM 12032 C CA . ILE F 6 93 ? 145.618 152.669 131.881 1.00 28.10 93 ILE 5 CA 1
ATOM 12033 C C . ILE F 6 93 ? 146.966 153.170 131.379 1.00 28.10 93 ILE 5 C 1
ATOM 12034 O O . ILE F 6 93 ? 147.916 152.387 131.305 1.00 28.10 93 ILE 5 O 1
ATOM 12039 N N . ALA F 6 94 ? 147.078 154.454 131.044 1.00 30.73 94 ALA 5 N 1
ATOM 12040 C CA . ALA F 6 94 ? 148.326 154.991 130.520 1.00 30.73 94 ALA 5 CA 1
ATOM 12041 C C . ALA F 6 94 ? 149.368 155.060 131.625 1.00 30.73 94 ALA 5 C 1
ATOM 12042 O O . ALA F 6 94 ? 149.106 155.606 132.699 1.00 30.73 94 ALA 5 O 1
ATOM 12044 N N . LEU F 6 95 ? 150.557 154.512 131.347 1.00 32.72 95 LEU 5 N 1
ATOM 12045 C CA . LEU F 6 95 ? 151.605 154.364 132.353 1.00 32.72 95 LEU 5 CA 1
ATOM 12046 C C . LEU F 6 95 ? 152.140 155.701 132.856 1.00 32.72 95 LEU 5 C 1
ATOM 12047 O O . LEU F 6 95 ? 152.690 155.752 133.961 1.00 32.72 95 LEU 5 O 1
ATOM 12052 N N . ASN F 6 96 ? 151.990 156.775 132.075 1.00 37.28 96 ASN 5 N 1
ATOM 12053 C CA . ASN F 6 96 ? 152.234 158.121 132.585 1.00 37.28 96 ASN 5 CA 1
ATOM 12054 C C . ASN F 6 96 ? 151.318 158.432 133.760 1.00 37.28 96 ASN 5 C 1
ATOM 12055 O O . ASN F 6 96 ? 151.759 158.949 134.791 1.00 37.28 96 ASN 5 O 1
ATOM 12060 N N . LYS F 6 97 ? 150.036 158.106 133.623 1.00 33.27 97 LYS 5 N 1
ATOM 12061 C CA . LYS F 6 97 ? 149.041 158.407 134.637 1.00 33.27 97 LYS 5 CA 1
ATOM 12062 C C . LYS F 6 97 ? 148.703 157.216 135.523 1.00 33.27 97 LYS 5 C 1
ATOM 12063 O O . LYS F 6 97 ? 148.031 157.400 136.542 1.00 33.27 97 LYS 5 O 1
ATOM 12069 N N . ALA F 6 98 ? 149.143 156.008 135.164 1.00 30.65 98 ALA 5 N 1
ATOM 12070 C CA . ALA F 6 98 ? 148.906 154.857 136.029 1.00 30.65 98 ALA 5 CA 1
ATOM 12071 C C . ALA F 6 98 ? 149.790 154.910 137.261 1.00 30.65 98 ALA 5 C 1
ATOM 12072 O O . ALA F 6 98 ? 149.366 154.528 138.357 1.00 30.65 98 ALA 5 O 1
ATOM 12074 N N . THR F 6 99 ? 151.020 155.379 137.100 1.00 30.60 99 THR 5 N 1
ATOM 12075 C CA . THR F 6 99 ? 151.973 155.492 138.190 1.00 30.60 99 THR 5 CA 1
ATOM 12076 C C . THR F 6 99 ? 151.822 156.788 138.970 1.00 30.60 99 THR 5 C 1
ATOM 12077 O O . THR F 6 99 ? 152.613 157.039 139.886 1.00 30.60 99 THR 5 O 1
ATOM 12081 N N . ASN F 6 100 ? 150.827 157.612 138.634 1.00 30.68 100 ASN 5 N 1
ATOM 12082 C CA . ASN F 6 100 ? 150.523 158.778 139.453 1.00 30.68 100 ASN 5 CA 1
ATOM 12083 C C . ASN F 6 100 ? 150.008 158.372 140.823 1.00 30.68 100 ASN 5 C 1
ATOM 12084 O O . ASN F 6 100 ? 150.245 159.083 141.799 1.00 30.68 100 ASN 5 O 1
ATOM 12089 N N . VAL F 6 101 ? 149.314 157.235 140.910 1.00 29.55 101 VAL 5 N 1
ATOM 12090 C CA . VAL F 6 101 ? 148.910 156.685 142.201 1.00 29.55 101 VAL 5 CA 1
ATOM 12091 C C . VAL F 6 101 ? 150.133 156.325 143.031 1.00 29.55 101 VAL 5 C 1
ATOM 12092 O O . VAL F 6 101 ? 150.202 156.624 144.228 1.00 29.55 101 VAL 5 O 1
ATOM 12096 N N . ASP F 6 102 ? 151.136 155.721 142.395 1.00 31.95 102 ASP 5 N 1
ATOM 12097 C CA . ASP F 6 102 ? 152.329 155.295 143.112 1.00 31.95 102 ASP 5 CA 1
ATOM 12098 C C . ASP F 6 102 ? 153.218 156.472 143.490 1.00 31.95 102 ASP 5 C 1
ATOM 12099 O O . ASP F 6 102 ? 153.929 156.407 144.496 1.00 31.95 102 ASP 5 O 1
ATOM 12104 N N . ASN F 6 103 ? 153.189 157.548 142.709 1.00 30.69 103 ASN 5 N 1
ATOM 12105 C CA . ASN F 6 103 ? 153.980 158.728 143.032 1.00 30.69 103 ASN 5 CA 1
ATOM 12106 C C . ASN F 6 103 ? 153.286 159.660 144.015 1.00 30.69 103 ASN 5 C 1
ATOM 12107 O O . ASN F 6 103 ? 153.966 160.392 144.743 1.00 30.69 103 ASN 5 O 1
ATOM 12112 N N . LEU F 6 104 ? 151.953 159.658 144.053 1.00 34.12 104 LEU 5 N 1
ATOM 12113 C CA . LEU F 6 104 ? 151.228 160.516 144.984 1.00 34.12 104 LEU 5 CA 1
ATOM 12114 C C . LEU F 6 104 ? 151.302 159.987 146.410 1.00 34.12 104 LEU 5 C 1
ATOM 12115 O O . LEU F 6 104 ? 151.415 160.771 147.358 1.00 34.12 104 LEU 5 O 1
ATOM 12120 N N . ILE F 6 105 ? 151.245 158.662 146.583 1.00 32.00 105 ILE 5 N 1
ATOM 12121 C CA . ILE F 6 105 ? 151.243 158.070 147.917 1.00 32.00 105 ILE 5 CA 1
ATOM 12122 C C . ILE F 6 105 ? 152.638 157.740 148.420 1.00 32.00 105 ILE 5 C 1
ATOM 12123 O O . ILE F 6 105 ? 152.799 157.436 149.611 1.00 32.00 105 ILE 5 O 1
ATOM 12128 N N . GLY F 6 106 ? 153.649 157.789 147.562 1.00 29.31 106 GLY 5 N 1
ATOM 12129 C CA . GLY F 6 106 ? 155.006 157.555 147.999 1.00 29.31 106 GLY 5 CA 1
ATOM 12130 C C . GLY F 6 106 ? 155.480 156.127 147.894 1.00 29.31 106 GLY 5 C 1
ATOM 12131 O O . GLY F 6 106 ? 156.341 155.715 148.678 1.00 29.31 106 GLY 5 O 1
ATOM 12132 N N . SER F 6 107 ? 154.952 155.356 146.956 1.00 27.84 107 SER 5 N 1
ATOM 12133 C CA . SER F 6 107 ? 155.387 153.985 146.750 1.00 27.84 107 SER 5 CA 1
ATOM 12134 C C . SER F 6 107 ? 156.234 153.893 145.488 1.00 27.84 107 SER 5 C 1
ATOM 12135 O O . SER F 6 107 ? 156.409 154.862 144.746 1.00 27.84 107 SER 5 O 1
ATOM 12138 N N . ASN F 6 108 ? 156.769 152.705 145.258 1.00 30.05 108 ASN 5 N 1
ATOM 12139 C CA . ASN F 6 108 ? 157.540 152.396 144.066 1.00 30.05 108 ASN 5 CA 1
ATOM 12140 C C . ASN F 6 108 ? 157.106 151.018 143.592 1.00 30.05 108 ASN 5 C 1
ATOM 12141 O O . ASN F 6 108 ? 157.328 150.037 144.309 1.00 30.05 108 ASN 5 O 1
ATOM 12146 N N . PRO F 6 109 ? 156.481 150.909 142.412 1.00 29.14 109 PRO 5 N 1
ATOM 12147 C CA . PRO F 6 109 ? 155.902 149.620 141.986 1.00 29.14 109 PRO 5 CA 1
ATOM 12148 C C . PRO F 6 109 ? 156.923 148.518 141.786 1.00 29.14 109 PRO 5 C 1
ATOM 12149 O O . PRO F 6 109 ? 156.616 147.347 142.038 1.00 29.14 109 PRO 5 O 1
ATOM 12153 N N . ASN F 6 110 ? 158.128 148.856 141.343 1.00 30.36 110 ASN 5 N 1
ATOM 12154 C CA . ASN F 6 110 ? 159.243 147.916 141.372 1.00 30.36 110 ASN 5 CA 1
ATOM 12155 C C . ASN F 6 110 ? 160.055 148.076 142.650 1.00 30.36 110 ASN 5 C 1
ATOM 12156 O O . ASN F 6 110 ? 161.275 148.175 142.624 1.00 30.36 110 ASN 5 O 1
ATOM 12161 N N . GLY F 6 111 ? 159.371 148.079 143.795 1.00 29.03 111 GLY 5 N 1
ATOM 12162 C CA . GLY F 6 111 ? 160.054 148.239 145.064 1.00 29.03 111 GLY 5 CA 1
ATOM 12163 C C . GLY F 6 111 ? 160.673 146.971 145.596 1.00 29.03 111 GLY 5 C 1
ATOM 12164 O O . GLY F 6 111 ? 161.536 147.037 146.474 1.00 29.03 111 GLY 5 O 1
ATOM 12165 N N . GLU F 6 112 ? 160.254 145.815 145.083 1.00 32.01 112 GLU 5 N 1
ATOM 12166 C CA . GLU F 6 112 ? 160.900 144.550 145.408 1.00 32.01 112 GLU 5 CA 1
ATOM 12167 C C . GLU F 6 112 ? 162.237 144.385 144.699 1.00 32.01 112 GLU 5 C 1
ATOM 12168 O O . GLU F 6 112 ? 162.937 143.400 144.948 1.00 32.01 112 GLU 5 O 1
ATOM 12174 N N . ILE F 6 113 ? 162.582 145.309 143.808 1.00 28.05 113 ILE 5 N 1
ATOM 12175 C CA . ILE F 6 113 ? 163.894 145.383 143.195 1.00 28.05 113 ILE 5 CA 1
ATOM 12176 C C . ILE F 6 113 ? 164.666 146.603 143.682 1.00 28.05 113 ILE 5 C 1
ATOM 12177 O O . ILE F 6 113 ? 165.858 146.512 143.983 1.00 28.05 113 ILE 5 O 1
ATOM 12182 N N . ILE F 6 114 ? 163.981 147.742 143.814 1.00 28.70 114 ILE 5 N 1
ATOM 12183 C CA . ILE F 6 114 ? 164.639 149.015 144.098 1.00 28.70 114 ILE 5 CA 1
ATOM 12184 C C . ILE F 6 114 ? 165.100 149.074 145.553 1.00 28.70 114 ILE 5 C 1
ATOM 12185 O O . ILE F 6 114 ? 166.211 149.534 145.846 1.00 28.70 114 ILE 5 O 1
ATOM 12190 N N . PHE F 6 115 ? 164.286 148.570 146.480 1.00 31.75 115 PHE 5 N 1
ATOM 12191 C CA . PHE F 6 115 ? 164.568 148.733 147.900 1.00 31.75 115 PHE 5 CA 1
ATOM 12192 C C . PHE F 6 115 ? 165.521 147.685 148.453 1.00 31.75 115 PHE 5 C 1
ATOM 12193 O O . PHE F 6 115 ? 165.923 147.804 149.616 1.00 31.75 115 PHE 5 O 1
ATOM 12201 N N . THR F 6 116 ? 165.903 146.690 147.644 1.00 35.92 116 THR 5 N 1
ATOM 12202 C CA . THR F 6 116 ? 166.667 145.492 148.000 1.00 35.92 116 THR 5 CA 1
ATOM 12203 C C . THR F 6 116 ? 166.113 144.793 149.239 1.00 35.92 116 THR 5 C 1
ATOM 12204 O O . THR F 6 116 ? 166.732 144.858 150.308 1.00 35.92 116 THR 5 O 1
ATOM 12208 N N . PRO F 6 117 ? 164.965 144.120 149.148 1.00 35.28 117 PRO 5 N 1
ATOM 12209 C CA . PRO F 6 117 ? 164.392 143.460 150.324 1.00 35.28 117 PRO 5 CA 1
ATOM 12210 C C . PRO F 6 117 ? 164.968 142.088 150.631 1.00 35.28 117 PRO 5 C 1
ATOM 12211 O O . PRO F 6 117 ? 164.526 141.457 151.597 1.00 35.28 117 PRO 5 O 1
ATOM 12215 N N . SER F 6 118 ? 165.913 141.602 149.834 1.00 36.63 118 SER 5 N 1
ATOM 12216 C CA . SER F 6 118 ? 166.606 140.365 150.156 1.00 36.63 118 SER 5 CA 1
ATOM 12217 C C . SER F 6 118 ? 167.902 140.619 150.903 1.00 36.63 118 SER 5 C 1
ATOM 12218 O O . SER F 6 118 ? 168.268 139.833 151.784 1.00 36.63 118 SER 5 O 1
ATOM 12221 N N . PHE F 6 119 ? 168.597 141.697 150.567 1.00 38.18 119 PHE 5 N 1
ATOM 12222 C CA . PHE F 6 119 ? 169.860 142.070 151.200 1.00 38.18 119 PHE 5 CA 1
ATOM 12223 C C . PHE F 6 119 ? 169.648 143.070 152.325 1.00 38.18 119 PHE 5 C 1
ATOM 12224 O O . PHE F 6 119 ? 170.273 144.127 152.359 1.00 38.18 119 PHE 5 O 1
ATOM 12232 N N . VAL F 6 120 ? 168.766 142.757 153.264 1.00 48.46 120 VAL 5 N 1
ATOM 12233 C CA . VAL F 6 120 ? 168.560 143.604 154.431 1.00 48.46 120 VAL 5 CA 1
ATOM 12234 C C . VAL F 6 120 ? 169.470 143.095 155.536 1.00 48.46 120 VAL 5 C 1
ATOM 12235 O O . VAL F 6 120 ? 169.379 141.929 155.937 1.00 48.46 120 VAL 5 O 1
ATOM 12239 N N . ASP F 6 121 ? 170.358 143.956 156.016 1.00 62.21 121 ASP 5 N 1
ATOM 12240 C CA . ASP F 6 121 ? 171.138 143.637 157.204 1.00 62.21 121 ASP 5 CA 1
ATOM 12241 C C . ASP F 6 121 ? 170.187 143.665 158.390 1.00 62.21 121 ASP 5 C 1
ATOM 12242 O O . ASP F 6 121 ? 169.803 144.735 158.867 1.00 62.21 121 ASP 5 O 1
ATOM 12247 N N . VAL F 6 122 ? 169.786 142.474 158.843 1.00 64.97 122 VAL 5 N 1
ATOM 12248 C CA . VAL F 6 122 ? 168.766 142.347 159.879 1.00 64.97 122 VAL 5 CA 1
ATOM 12249 C C . VAL F 6 122 ? 169.284 142.874 161.210 1.00 64.97 122 VAL 5 C 1
ATOM 12250 O O . VAL F 6 122 ? 168.559 143.555 161.949 1.00 64.97 122 VAL 5 O 1
ATOM 12254 N N . HIS F 6 123 ? 170.556 142.602 161.517 1.00 71.31 123 HIS 5 N 1
ATOM 12255 C CA . HIS F 6 123 ? 171.158 143.108 162.745 1.00 71.31 123 HIS 5 CA 1
ATOM 12256 C C . HIS F 6 123 ? 171.294 144.624 162.727 1.00 71.31 123 HIS 5 C 1
ATOM 12257 O O . HIS F 6 123 ? 171.187 145.259 163.778 1.00 71.31 123 HIS 5 O 1
ATOM 12264 N N . MET F 6 124 ? 171.484 145.221 161.547 1.00 71.94 124 MET 5 N 1
ATOM 12265 C CA . MET F 6 124 ? 171.543 146.677 161.458 1.00 71.94 124 MET 5 CA 1
ATOM 12266 C C . MET F 6 124 ? 170.177 147.305 161.710 1.00 71.94 124 MET 5 C 1
ATOM 12267 O O . MET F 6 124 ? 170.081 148.331 162.392 1.00 71.94 124 MET 5 O 1
ATOM 12272 N N . LYS F 6 125 ? 169.111 146.694 161.179 1.00 60.93 125 LYS 5 N 1
ATOM 12273 C CA . LYS F 6 125 ? 167.757 147.179 161.440 1.00 60.93 125 LYS 5 CA 1
ATOM 12274 C C . LYS F 6 125 ? 167.393 147.033 162.912 1.00 60.93 125 LYS 5 C 1
ATOM 12275 O O . LYS F 6 125 ? 166.790 147.941 163.501 1.00 60.93 125 LYS 5 O 1
ATOM 12281 N N . ARG F 6 126 ? 167.775 145.908 163.524 1.00 62.93 126 ARG 5 N 1
ATOM 12282 C CA . ARG F 6 126 ? 167.521 145.708 164.947 1.00 62.93 126 ARG 5 CA 1
ATOM 12283 C C . ARG F 6 126 ? 168.338 146.671 165.801 1.00 62.93 126 ARG 5 C 1
ATOM 12284 O O . ARG F 6 126 ? 167.850 147.158 166.824 1.00 62.93 126 ARG 5 O 1
ATOM 12292 N N . LYS F 6 127 ? 169.565 146.985 165.374 1.00 67.33 127 LYS 5 N 1
ATOM 12293 C CA . LYS F 6 127 ? 170.395 147.948 166.091 1.00 67.33 127 LYS 5 CA 1
ATOM 12294 C C . LYS F 6 127 ? 169.812 149.352 166.014 1.00 67.33 127 LYS 5 C 1
ATOM 12295 O O . LYS F 6 127 ? 169.778 150.065 167.023 1.00 67.33 127 LYS 5 O 1
ATOM 12301 N N . ILE F 6 128 ? 169.336 149.755 164.832 1.00 68.12 128 ILE 5 N 1
ATOM 12302 C CA . ILE F 6 128 ? 168.755 151.086 164.668 1.00 68.12 128 ILE 5 CA 1
ATOM 12303 C C . ILE F 6 128 ? 167.448 151.206 165.448 1.00 68.12 128 ILE 5 C 1
ATOM 12304 O O . ILE F 6 128 ? 167.203 152.220 166.116 1.00 68.12 128 ILE 5 O 1
ATOM 12309 N N . CYS F 6 129 ? 166.624 150.151 165.441 1.00 67.55 129 CYS 5 N 1
ATOM 12310 C CA . CYS F 6 129 ? 165.371 150.195 166.192 1.00 67.55 129 CYS 5 CA 1
ATOM 12311 C C . CYS F 6 129 ? 165.611 150.147 167.698 1.00 67.55 129 CYS 5 C 1
ATOM 12312 O O . CYS F 6 129 ? 164.897 150.805 168.463 1.00 67.55 129 CYS 5 O 1
ATOM 12315 N N . ARG F 6 130 ? 166.632 149.405 168.141 1.00 69.58 130 ARG 5 N 1
ATOM 12316 C CA . ARG F 6 130 ? 166.953 149.352 169.563 1.00 69.58 130 ARG 5 CA 1
ATOM 12317 C C . ARG F 6 130 ? 167.533 150.674 170.050 1.00 69.58 130 ARG 5 C 1
ATOM 12318 O O . ARG F 6 130 ? 167.216 151.125 171.156 1.00 69.58 130 ARG 5 O 1
ATOM 12326 N N . GLU F 6 131 ? 168.374 151.315 169.234 1.00 73.36 131 GLU 5 N 1
ATOM 12327 C CA . GLU F 6 131 ? 168.913 152.618 169.605 1.00 73.36 131 GLU 5 CA 1
ATOM 12328 C C . GLU F 6 131 ? 167.856 153.712 169.522 1.00 73.36 131 GLU 5 C 1
ATOM 12329 O O . GLU F 6 131 ? 167.968 154.730 170.213 1.00 73.36 131 GLU 5 O 1
ATOM 12335 N N . TRP F 6 132 ? 166.829 153.529 168.689 1.00 68.64 132 TRP 5 N 1
ATOM 12336 C CA . TRP F 6 132 ? 165.731 154.488 168.666 1.00 68.64 132 TRP 5 CA 1
ATOM 12337 C C . TRP F 6 132 ? 164.808 154.305 169.865 1.00 68.64 132 TRP 5 C 1
ATOM 12338 O O . TRP F 6 132 ? 164.296 155.289 170.410 1.00 68.64 132 TRP 5 O 1
ATOM 12349 N N . ALA F 6 133 ? 164.583 153.058 170.286 1.00 71.27 133 ALA 5 N 1
ATOM 12350 C CA . ALA F 6 133 ? 163.734 152.818 171.447 1.00 71.27 133 ALA 5 CA 1
ATOM 12351 C C . ALA F 6 133 ? 164.441 153.175 172.748 1.00 71.27 133 ALA 5 C 1
ATOM 12352 O O . ALA F 6 133 ? 163.786 153.581 173.714 1.00 71.27 133 ALA 5 O 1
ATOM 12354 N N . SER F 6 134 ? 165.769 153.035 172.795 1.00 74.16 134 SER 5 N 1
ATOM 12355 C CA . SER F 6 134 ? 166.505 153.400 174.001 1.00 74.16 134 SER 5 CA 1
ATOM 12356 C C . SER F 6 134 ? 166.595 154.911 174.171 1.00 74.16 134 SER 5 C 1
ATOM 12357 O O . SER F 6 134 ? 166.605 155.405 175.304 1.00 74.16 134 SER 5 O 1
ATOM 12360 N N . ASN F 6 135 ? 166.661 155.655 173.072 1.00 75.69 135 ASN 5 N 1
ATOM 12361 C CA . ASN F 6 135 ? 166.695 157.111 173.133 1.00 75.69 135 ASN 5 CA 1
ATOM 12362 C C . ASN F 6 135 ? 165.327 157.672 173.503 1.00 75.69 135 ASN 5 C 1
ATOM 12363 O O . ASN F 6 135 ? 164.768 158.498 172.783 1.00 75.69 135 ASN 5 O 1
ATOM 12368 N N . GLN G 7 10 ? 151.069 154.380 122.727 1.00 52.78 10 GLN 6 N 1
ATOM 12369 C CA . GLN G 7 10 ? 150.852 154.578 124.154 1.00 52.78 10 GLN 6 CA 1
ATOM 12370 C C . GLN G 7 10 ? 151.204 153.322 124.938 1.00 52.78 10 GLN 6 C 1
ATOM 12371 O O . GLN G 7 10 ? 150.745 152.229 124.613 1.00 52.78 10 GLN 6 O 1
ATOM 12377 N N . ILE G 7 11 ? 152.025 153.487 125.969 1.00 41.53 11 ILE 6 N 1
ATOM 12378 C CA . ILE G 7 11 ? 152.415 152.386 126.840 1.00 41.53 11 ILE 6 CA 1
ATOM 12379 C C . ILE G 7 11 ? 151.373 152.260 127.941 1.00 41.53 11 ILE 6 C 1
ATOM 12380 O O . ILE G 7 11 ? 151.200 153.178 128.750 1.00 41.53 11 ILE 6 O 1
ATOM 12385 N N . ASN G 7 12 ? 150.679 151.129 127.973 1.00 36.44 12 ASN 6 N 1
ATOM 12386 C CA . ASN G 7 12 ? 149.623 150.896 128.942 1.00 36.44 12 ASN 6 CA 1
ATOM 12387 C C . ASN G 7 12 ? 150.132 150.072 130.116 1.00 36.44 12 ASN 6 C 1
ATOM 12388 O O . ASN G 7 12 ? 151.083 149.297 129.993 1.00 36.44 12 ASN 6 O 1
ATOM 12393 N N . ALA G 7 13 ? 149.485 150.252 131.263 1.00 28.92 13 ALA 6 N 1
ATOM 12394 C CA . ALA G 7 13 ? 149.692 149.407 132.431 1.00 28.92 13 ALA 6 CA 1
ATOM 12395 C C . ALA G 7 13 ? 148.606 148.344 132.410 1.00 28.92 13 ALA 6 C 1
ATOM 12396 O O . ALA G 7 13 ? 147.433 148.649 132.641 1.00 28.92 13 ALA 6 O 1
ATOM 12398 N N . THR G 7 14 ? 148.999 147.096 132.135 1.00 30.04 14 THR 6 N 1
ATOM 12399 C CA . THR G 7 14 ? 148.040 146.040 131.830 1.00 30.04 14 THR 6 CA 1
ATOM 12400 C C . THR G 7 14 ? 147.200 145.629 133.031 1.00 30.04 14 THR 6 C 1
ATOM 12401 O O . THR G 7 14 ? 146.092 145.114 132.842 1.00 30.04 14 THR 6 O 1
ATOM 12405 N N . ALA G 7 15 ? 147.693 145.852 134.252 1.00 26.61 15 ALA 6 N 1
ATOM 12406 C CA . ALA G 7 15 ? 146.893 145.567 135.437 1.00 26.61 15 ALA 6 CA 1
ATOM 12407 C C . ALA G 7 15 ? 145.695 146.501 135.523 1.00 26.61 15 ALA 6 C 1
ATOM 12408 O O . ALA G 7 15 ? 144.589 146.073 135.872 1.00 26.61 15 ALA 6 O 1
ATOM 12410 N N . ASN G 7 16 ? 145.888 147.771 135.161 1.00 26.34 16 ASN 6 N 1
ATOM 12411 C CA . ASN G 7 16 ? 144.779 148.715 135.135 1.00 26.34 16 ASN 6 CA 1
ATOM 12412 C C . ASN G 7 16 ? 143.799 148.406 134.011 1.00 26.34 16 ASN 6 C 1
ATOM 12413 O O . ASN G 7 16 ? 142.592 148.590 134.190 1.00 26.34 16 ASN 6 O 1
ATOM 12418 N N . VAL G 7 17 ? 144.294 147.913 132.870 1.00 25.46 17 VAL 6 N 1
ATOM 12419 C CA . VAL G 7 17 ? 143.420 147.505 131.769 1.00 25.46 17 VAL 6 CA 1
ATOM 12420 C C . VAL G 7 17 ? 142.543 146.333 132.192 1.00 25.46 17 VAL 6 C 1
ATOM 12421 O O . VAL G 7 17 ? 141.327 146.328 131.959 1.00 25.46 17 VAL 6 O 1
ATOM 12425 N N . VAL G 7 18 ? 143.152 145.336 132.841 1.00 23.05 18 VAL 6 N 1
ATOM 12426 C CA . VAL G 7 18 ? 142.422 144.156 133.295 1.00 23.05 18 VAL 6 CA 1
ATOM 12427 C C . VAL G 7 18 ? 141.416 144.522 134.383 1.00 23.05 18 VAL 6 C 1
ATOM 12428 O O . VAL G 7 18 ? 140.278 144.038 134.376 1.00 23.05 18 VAL 6 O 1
ATOM 12432 N N . ASP G 7 19 ? 141.785 145.434 135.288 1.00 25.72 19 ASP 6 N 1
ATOM 12433 C CA . ASP G 7 19 ? 140.868 145.820 136.359 1.00 25.72 19 ASP 6 CA 1
ATOM 12434 C C . ASP G 7 19 ? 139.695 146.647 135.838 1.00 25.72 19 ASP 6 C 1
ATOM 12435 O O . ASP G 7 19 ? 138.557 146.466 136.291 1.00 25.72 19 ASP 6 O 1
ATOM 12440 N N . ASN G 7 20 ? 139.944 147.543 134.879 1.00 27.93 20 ASN 6 N 1
ATOM 12441 C CA . ASN G 7 20 ? 138.853 148.315 134.293 1.00 27.93 20 ASN 6 CA 1
ATOM 12442 C C . ASN G 7 20 ? 137.917 147.429 133.483 1.00 27.93 20 ASN 6 C 1
ATOM 12443 O O . ASN G 7 20 ? 136.693 147.609 133.527 1.00 27.93 20 ASN 6 O 1
ATOM 12448 N N . LYS G 7 21 ? 138.472 146.453 132.756 1.00 23.24 21 LYS 6 N 1
ATOM 12449 C CA . LYS G 7 21 ? 137.633 145.493 132.050 1.00 23.24 21 LYS 6 CA 1
ATOM 12450 C C . LYS G 7 21 ? 136.856 144.606 133.012 1.00 23.24 21 LYS 6 C 1
ATOM 12451 O O . LYS G 7 21 ? 135.735 144.201 132.700 1.00 23.24 21 LYS 6 O 1
ATOM 12457 N N . LYS G 7 22 ? 137.409 144.334 134.195 1.00 25.21 22 LYS 6 N 1
ATOM 12458 C CA . LYS G 7 22 ? 136.692 143.551 135.196 1.00 25.21 22 LYS 6 CA 1
ATOM 12459 C C . LYS G 7 22 ? 135.508 144.323 135.771 1.00 25.21 22 LYS 6 C 1
ATOM 12460 O O . LYS G 7 22 ? 134.421 143.758 135.947 1.00 25.21 22 LYS 6 O 1
ATOM 12466 N N . ARG G 7 23 ? 135.699 145.617 136.059 1.00 39.27 23 ARG 6 N 1
ATOM 12467 C CA . ARG G 7 23 ? 134.591 146.442 136.549 1.00 39.27 23 ARG 6 CA 1
ATOM 12468 C C . ARG G 7 23 ? 133.509 146.613 135.486 1.00 39.27 23 ARG 6 C 1
ATOM 12469 O O . ARG G 7 23 ? 132.306 146.556 135.792 1.00 39.27 23 ARG 6 O 1
ATOM 12477 N N . LEU G 7 24 ? 133.923 146.810 134.230 1.00 29.48 24 LEU 6 N 1
ATOM 12478 C CA . LEU G 7 24 ? 132.971 146.916 133.130 1.00 29.48 24 LEU 6 CA 1
ATOM 12479 C C . LEU G 7 24 ? 132.219 145.610 132.916 1.00 29.48 24 LEU 6 C 1
ATOM 12480 O O . LEU G 7 24 ? 131.018 145.622 132.621 1.00 29.48 24 LEU 6 O 1
ATOM 12485 N N . LEU G 7 25 ? 132.902 144.474 133.081 1.00 22.94 25 LEU 6 N 1
ATOM 12486 C CA . LEU G 7 25 ? 132.243 143.182 132.961 1.00 22.94 25 LEU 6 CA 1
ATOM 12487 C C . LEU G 7 25 ? 131.245 142.963 134.083 1.00 22.94 25 LEU 6 C 1
ATOM 12488 O O . LEU G 7 25 ? 130.194 142.365 133.856 1.00 22.94 25 LEU 6 O 1
ATOM 12493 N N . PHE G 7 26 ? 131.552 143.442 135.292 1.00 22.73 26 PHE 6 N 1
ATOM 12494 C CA . PHE G 7 26 ? 130.585 143.368 136.386 1.00 22.73 26 PHE 6 CA 1
ATOM 12495 C C . PHE G 7 26 ? 129.324 144.159 136.065 1.00 22.73 26 PHE 6 C 1
ATOM 12496 O O . PHE G 7 26 ? 128.202 143.670 136.273 1.00 22.73 26 PHE 6 O 1
ATOM 12504 N N . VAL G 7 27 ? 129.501 145.390 135.567 1.00 22.00 27 VAL 6 N 1
ATOM 12505 C CA . VAL G 7 27 ? 128.365 146.243 135.207 1.00 22.00 27 VAL 6 CA 1
ATOM 12506 C C . VAL G 7 27 ? 127.523 145.588 134.122 1.00 22.00 27 VAL 6 C 1
ATOM 12507 O O . VAL G 7 27 ? 126.296 145.486 134.242 1.00 22.00 27 VAL 6 O 1
ATOM 12511 N N . GLN G 7 28 ? 128.178 145.080 133.077 1.00 22.51 28 GLN 6 N 1
ATOM 12512 C CA . GLN G 7 28 ? 127.456 144.494 131.957 1.00 22.51 28 GLN 6 CA 1
ATOM 12513 C C . GLN G 7 28 ? 126.790 143.173 132.325 1.00 22.51 28 GLN 6 C 1
ATOM 12514 O O . GLN G 7 28 ? 125.686 142.900 131.849 1.00 22.51 28 GLN 6 O 1
ATOM 12520 N N . ASP G 7 29 ? 127.399 142.376 133.209 1.00 22.23 29 ASP 6 N 1
ATOM 12521 C CA . ASP G 7 29 ? 126.791 141.116 133.628 1.00 22.23 29 ASP 6 CA 1
ATOM 12522 C C . ASP G 7 29 ? 125.560 141.349 134.492 1.00 22.23 29 ASP 6 C 1
ATOM 12523 O O . ASP G 7 29 ? 124.506 140.740 134.257 1.00 22.23 29 ASP 6 O 1
ATOM 12528 N N . SER G 7 30 ? 125.675 142.232 135.494 1.00 25.14 30 SER 6 N 1
ATOM 12529 C CA . SER G 7 30 ? 124.528 142.550 136.340 1.00 25.14 30 SER 6 CA 1
ATOM 12530 C C . SER G 7 30 ? 123.409 143.195 135.536 1.00 25.14 30 SER 6 C 1
ATOM 12531 O O . SER G 7 30 ? 122.228 142.867 135.725 1.00 25.14 30 SER 6 O 1
ATOM 12534 N N . SER G 7 31 ? 123.771 144.065 134.589 1.00 25.02 31 SER 6 N 1
ATOM 12535 C CA . SER G 7 31 ? 122.779 144.743 133.770 1.00 25.02 31 SER 6 CA 1
ATOM 12536 C C . SER G 7 31 ? 122.073 143.776 132.835 1.00 25.02 31 SER 6 C 1
ATOM 12537 O O . SER G 7 31 ? 120.852 143.840 132.700 1.00 25.02 31 SER 6 O 1
ATOM 12540 N N . ALA G 7 32 ? 122.814 142.850 132.215 1.00 23.25 32 ALA 6 N 1
ATOM 12541 C CA . ALA G 7 32 ? 122.201 141.884 131.308 1.00 23.25 32 ALA 6 CA 1
ATOM 12542 C C . ALA G 7 32 ? 121.274 140.929 132.045 1.00 23.25 32 ALA 6 C 1
ATOM 12543 O O . ALA G 7 32 ? 120.162 140.659 131.574 1.00 23.25 32 ALA 6 O 1
ATOM 12545 N N . LEU G 7 33 ? 121.689 140.443 133.221 1.00 21.54 33 LEU 6 N 1
ATOM 12546 C CA . LEU G 7 33 ? 120.842 139.512 133.963 1.00 21.54 33 LEU 6 CA 1
ATOM 12547 C C . LEU G 7 33 ? 119.587 140.191 134.504 1.00 21.54 33 LEU 6 C 1
ATOM 12548 O O . LEU G 7 33 ? 118.493 139.618 134.440 1.00 21.54 33 LEU 6 O 1
ATOM 12553 N N . VAL G 7 34 ? 119.704 141.421 135.005 1.00 22.37 34 VAL 6 N 1
ATOM 12554 C CA . VAL G 7 34 ? 118.509 142.056 135.548 1.00 22.37 34 VAL 6 CA 1
ATOM 12555 C C . VAL G 7 34 ? 117.610 142.599 134.430 1.00 22.37 34 VAL 6 C 1
ATOM 12556 O O . VAL G 7 34 ? 116.380 142.587 134.565 1.00 22.37 34 VAL 6 O 1
ATOM 12560 N N . LEU G 7 35 ? 118.179 142.987 133.283 1.00 21.07 35 LEU 6 N 1
ATOM 12561 C CA . LEU G 7 35 ? 117.359 143.322 132.122 1.00 21.07 35 LEU 6 CA 1
ATOM 12562 C C . LEU G 7 35 ? 116.609 142.104 131.601 1.00 21.07 35 LEU 6 C 1
ATOM 12563 O O . LEU G 7 35 ? 115.457 142.222 131.173 1.00 21.07 35 LEU 6 O 1
ATOM 12568 N N . GLY G 7 36 ? 117.231 140.925 131.656 1.00 21.92 36 GLY 6 N 1
ATOM 12569 C CA . GLY G 7 36 ? 116.515 139.710 131.308 1.00 21.92 36 GLY 6 CA 1
ATOM 12570 C C . GLY G 7 36 ? 115.408 139.377 132.289 1.00 21.92 36 GLY 6 C 1
ATOM 12571 O O . GLY G 7 36 ? 114.321 138.953 131.887 1.00 21.92 36 GLY 6 O 1
ATOM 12572 N N . LEU G 7 37 ? 115.661 139.582 133.586 1.00 22.95 37 LEU 6 N 1
ATOM 12573 C CA . LEU G 7 37 ? 114.630 139.343 134.594 1.00 22.95 37 LEU 6 CA 1
ATOM 12574 C C . LEU G 7 37 ? 113.451 140.296 134.438 1.00 22.95 37 LEU 6 C 1
ATOM 12575 O O . LEU G 7 37 ? 112.298 139.894 134.612 1.00 22.95 37 LEU 6 O 1
ATOM 12580 N N . VAL G 7 38 ? 113.717 141.558 134.104 1.00 21.73 38 VAL 6 N 1
ATOM 12581 C CA . VAL G 7 38 ? 112.633 142.521 133.935 1.00 21.73 38 VAL 6 CA 1
ATOM 12582 C C . VAL G 7 38 ? 111.894 142.290 132.615 1.00 21.73 38 VAL 6 C 1
ATOM 12583 O O . VAL G 7 38 ? 110.665 142.412 132.561 1.00 21.73 38 VAL 6 O 1
ATOM 12587 N N . ALA G 7 39 ? 112.601 141.896 131.549 1.00 22.62 39 ALA 6 N 1
ATOM 12588 C CA . ALA G 7 39 ? 111.931 141.525 130.308 1.00 22.62 39 ALA 6 CA 1
ATOM 12589 C C . ALA G 7 39 ? 111.131 140.237 130.440 1.00 22.62 39 ALA 6 C 1
ATOM 12590 O O . ALA G 7 39 ? 110.206 140.016 129.656 1.00 22.62 39 ALA 6 O 1
ATOM 12592 N N . GLY G 7 40 ? 111.475 139.377 131.399 1.00 24.31 40 GLY 6 N 1
ATOM 12593 C CA . GLY G 7 40 ? 110.630 138.234 131.686 1.00 24.31 40 GLY 6 CA 1
ATOM 12594 C C . GLY G 7 40 ? 109.471 138.553 132.603 1.00 24.31 40 GLY 6 C 1
ATOM 12595 O O . GLY G 7 40 ? 108.408 137.938 132.490 1.00 24.31 40 GLY 6 O 1
ATOM 12596 N N . PHE G 7 41 ? 109.656 139.502 133.526 1.00 26.62 41 PHE 6 N 1
ATOM 12597 C CA . PHE G 7 41 ? 108.573 139.902 134.420 1.00 26.62 41 PHE 6 CA 1
ATOM 12598 C C . PHE G 7 41 ? 107.486 140.653 133.669 1.00 26.62 41 PHE 6 C 1
ATOM 12599 O O . PHE G 7 41 ? 106.305 140.544 134.013 1.00 26.62 41 PHE 6 O 1
ATOM 12607 N N . LEU G 7 42 ? 107.867 141.422 132.654 1.00 25.86 42 LEU 6 N 1
ATOM 12608 C CA . LEU G 7 42 ? 106.919 142.164 131.840 1.00 25.86 42 LEU 6 CA 1
ATOM 12609 C C . LEU G 7 42 ? 106.329 141.335 130.712 1.00 25.86 42 LEU 6 C 1
ATOM 12610 O O . LEU G 7 42 ? 105.420 141.825 130.032 1.00 25.86 42 LEU 6 O 1
ATOM 12615 N N . GLN G 7 43 ? 106.834 140.112 130.513 1.00 28.56 43 GLN 6 N 1
ATOM 12616 C CA . GLN G 7 43 ? 106.399 139.174 129.474 1.00 28.56 43 GLN 6 CA 1
ATOM 12617 C C . GLN G 7 43 ? 106.518 139.795 128.082 1.00 28.56 43 GLN 6 C 1
ATOM 12618 O O . GLN G 7 43 ? 105.542 139.944 127.346 1.00 28.56 43 GLN 6 O 1
ATOM 12624 N N . ILE G 7 44 ? 107.744 140.165 127.739 1.00 26.40 44 ILE 6 N 1
ATOM 12625 C CA . ILE G 7 44 ? 108.035 140.816 126.469 1.00 26.40 44 ILE 6 CA 1
ATOM 12626 C C . ILE G 7 44 ? 108.375 139.747 125.440 1.00 26.40 44 ILE 6 C 1
ATOM 12627 O O . ILE G 7 44 ? 109.125 138.810 125.732 1.00 26.40 44 ILE 6 O 1
ATOM 12632 N N . GLU G 7 45 ? 107.812 139.876 124.241 1.00 32.90 45 GLU 6 N 1
ATOM 12633 C CA . GLU G 7 45 ? 108.041 138.925 123.164 1.00 32.90 45 GLU 6 CA 1
ATOM 12634 C C . GLU G 7 45 ? 109.306 139.310 122.399 1.00 32.90 45 GLU 6 C 1
ATOM 12635 O O . GLU G 7 45 ? 110.071 140.173 122.829 1.00 32.90 45 GLU 6 O 1
ATOM 12641 N N . SER G 7 46 ? 109.516 138.688 121.236 1.00 34.34 46 SER 6 N 1
ATOM 12642 C CA . SER G 7 46 ? 110.817 138.599 120.574 1.00 34.34 46 SER 6 CA 1
ATOM 12643 C C . SER G 7 46 ? 111.476 139.905 120.153 1.00 34.34 46 SER 6 C 1
ATOM 12644 O O . SER G 7 46 ? 112.529 140.269 120.688 1.00 34.34 46 SER 6 O 1
ATOM 12647 N N . VAL G 7 47 ? 110.877 140.602 119.187 1.00 33.96 47 VAL 6 N 1
ATOM 12648 C CA . VAL G 7 47 ? 111.528 141.783 118.631 1.00 33.96 47 VAL 6 CA 1
ATOM 12649 C C . VAL G 7 47 ? 111.501 142.921 119.632 1.00 33.96 47 VAL 6 C 1
ATOM 12650 O O . VAL G 7 47 ? 112.485 143.656 119.761 1.00 33.96 47 VAL 6 O 1
ATOM 12654 N N . HIS G 7 48 ? 110.399 143.057 120.374 1.00 33.45 48 HIS 6 N 1
ATOM 12655 C CA . HIS G 7 48 ? 110.331 144.042 121.444 1.00 33.45 48 HIS 6 CA 1
ATOM 12656 C C . HIS G 7 48 ? 111.331 143.729 122.548 1.00 33.45 48 HIS 6 C 1
ATOM 12657 O O . HIS G 7 48 ? 111.939 144.647 123.101 1.00 33.45 48 HIS 6 O 1
ATOM 12664 N N . GLY G 7 49 ? 111.584 142.446 122.814 1.00 26.05 49 GLY 6 N 1
ATOM 12665 C CA . GLY G 7 49 ? 112.557 142.086 123.835 1.00 26.05 49 GLY 6 CA 1
ATOM 12666 C C . GLY G 7 49 ? 113.990 142.354 123.420 1.00 26.05 49 GLY 6 C 1
ATOM 12667 O O . GLY G 7 49 ? 114.785 142.869 124.210 1.00 26.05 49 GLY 6 O 1
ATOM 12668 N N . PHE G 7 50 ? 114.338 142.033 122.172 1.00 28.62 50 PHE 6 N 1
ATOM 12669 C CA . PHE G 7 50 ? 115.708 142.269 121.724 1.00 28.62 50 PHE 6 CA 1
ATOM 12670 C C . PHE G 7 50 ? 115.983 143.755 121.509 1.00 28.62 50 PHE 6 C 1
ATOM 12671 O O . PHE G 7 50 ? 117.077 144.234 121.829 1.00 28.62 50 PHE 6 O 1
ATOM 12679 N N . ILE G 7 51 ? 114.998 144.510 121.010 1.00 26.25 51 ILE 6 N 1
ATOM 12680 C CA . ILE G 7 51 ? 115.166 145.956 120.891 1.00 26.25 51 ILE 6 CA 1
ATOM 12681 C C . ILE G 7 51 ? 115.195 146.609 122.271 1.00 26.25 51 ILE 6 C 1
ATOM 12682 O O . ILE G 7 51 ? 115.957 147.560 122.497 1.00 26.25 51 ILE 6 O 1
ATOM 12687 N N . TRP G 7 52 ? 114.417 146.076 123.222 1.00 23.53 52 TRP 6 N 1
ATOM 12688 C CA . TRP G 7 52 ? 114.471 146.502 124.616 1.00 23.53 52 TRP 6 CA 1
ATOM 12689 C C . TRP G 7 52 ? 115.862 146.306 125.201 1.00 23.53 52 TRP 6 C 1
ATOM 12690 O O . TRP G 7 52 ? 116.396 147.199 125.871 1.00 23.53 52 TRP 6 O 1
ATOM 12701 N N . PHE G 7 53 ? 116.464 145.139 124.948 1.00 22.48 53 PHE 6 N 1
ATOM 12702 C CA . PHE G 7 53 ? 117.795 144.867 125.474 1.00 22.48 53 PHE 6 CA 1
ATOM 12703 C C . PHE G 7 53 ? 118.841 145.757 124.831 1.00 22.48 53 PHE 6 C 1
ATOM 12704 O O . PHE G 7 53 ? 119.732 146.244 125.526 1.00 22.48 53 PHE 6 O 1
ATOM 12712 N N . LEU G 7 54 ? 118.747 145.982 123.516 1.00 21.58 54 LEU 6 N 1
ATOM 12713 C CA . LEU G 7 54 ? 119.707 146.853 122.842 1.00 21.58 54 LEU 6 CA 1
ATOM 12714 C C . LEU G 7 54 ? 119.630 148.275 123.378 1.00 21.58 54 LEU 6 C 1
ATOM 12715 O O . LEU G 7 54 ? 120.655 148.858 123.756 1.00 21.58 54 LEU 6 O 1
ATOM 12720 N N . ILE G 7 55 ? 118.410 148.807 123.501 1.00 22.15 55 ILE 6 N 1
ATOM 12721 C CA . ILE G 7 55 ? 118.211 150.176 123.964 1.00 22.15 55 ILE 6 CA 1
ATOM 12722 C C . ILE G 7 55 ? 118.674 150.335 125.407 1.00 22.15 55 ILE 6 C 1
ATOM 12723 O O . ILE G 7 55 ? 119.486 151.213 125.712 1.00 22.15 55 ILE 6 O 1
ATOM 12728 N N . LEU G 7 56 ? 118.226 149.455 126.306 1.00 22.59 56 LEU 6 N 1
ATOM 12729 C CA . LEU G 7 56 ? 118.554 149.659 127.712 1.00 22.59 56 LEU 6 CA 1
ATOM 12730 C C . LEU G 7 56 ? 119.976 149.229 128.059 1.00 22.59 56 LEU 6 C 1
ATOM 12731 O O . LEU G 7 56 ? 120.595 149.844 128.931 1.00 22.59 56 LEU 6 O 1
ATOM 12736 N N . TYR G 7 57 ? 120.532 148.229 127.373 1.00 22.26 57 TYR 6 N 1
ATOM 12737 C CA . TYR G 7 57 ? 121.916 147.837 127.597 1.00 22.26 57 TYR 6 CA 1
ATOM 12738 C C . TYR G 7 57 ? 122.882 148.902 127.095 1.00 22.26 57 TYR 6 C 1
ATOM 12739 O O . TYR G 7 57 ? 123.852 149.240 127.785 1.00 22.26 57 TYR 6 O 1
ATOM 12748 N N . ASN G 7 58 ? 122.623 149.477 125.915 1.00 23.02 58 ASN 6 N 1
ATOM 12749 C CA . ASN G 7 58 ? 123.481 150.559 125.461 1.00 23.02 58 ASN 6 CA 1
ATOM 12750 C C . ASN G 7 58 ? 123.226 151.852 126.224 1.00 23.02 58 ASN 6 C 1
ATOM 12751 O O . ASN G 7 58 ? 124.140 152.671 126.340 1.00 23.02 58 ASN 6 O 1
ATOM 12756 N N . LEU G 7 59 ? 122.032 152.029 126.797 1.00 22.75 59 LEU 6 N 1
ATOM 12757 C CA . LEU G 7 59 ? 121.806 153.162 127.687 1.00 22.75 59 LEU 6 CA 1
ATOM 12758 C C . LEU G 7 59 ? 122.588 153.006 128.984 1.00 22.75 59 LEU 6 C 1
ATOM 12759 O O . LEU G 7 59 ? 123.125 153.985 129.510 1.00 22.75 59 LEU 6 O 1
ATOM 12764 N N . ILE G 7 60 ? 122.684 151.778 129.499 1.00 22.96 60 ILE 6 N 1
ATOM 12765 C CA . ILE G 7 60 ? 123.503 151.514 130.679 1.00 22.96 60 ILE 6 CA 1
ATOM 12766 C C . ILE G 7 60 ? 124.984 151.715 130.362 1.00 22.96 60 ILE 6 C 1
ATOM 12767 O O . ILE G 7 60 ? 125.736 152.254 131.181 1.00 22.96 60 ILE 6 O 1
ATOM 12772 N N . ASN G 7 61 ? 125.412 151.349 129.150 1.00 20.26 61 ASN 6 N 1
ATOM 12773 C CA . ASN G 7 61 ? 126.789 151.626 128.736 1.00 20.26 61 ASN 6 CA 1
ATOM 12774 C C . ASN G 7 61 ? 127.054 153.126 128.598 1.00 20.26 61 ASN 6 C 1
ATOM 12775 O O . ASN G 7 61 ? 128.149 153.602 128.923 1.00 20.26 61 ASN 6 O 1
ATOM 12780 N N . VAL G 7 62 ? 126.061 153.891 128.138 1.00 23.43 62 VAL 6 N 1
ATOM 12781 C CA . VAL G 7 62 ? 126.209 155.342 128.041 1.00 23.43 62 VAL 6 CA 1
ATOM 12782 C C . VAL G 7 62 ? 126.268 155.973 129.432 1.00 23.43 62 VAL 6 C 1
ATOM 12783 O O . VAL G 7 62 ? 127.063 156.889 129.679 1.00 23.43 62 VAL 6 O 1
ATOM 12787 N N . ILE G 7 63 ? 125.467 155.463 130.372 1.00 20.59 63 ILE 6 N 1
ATOM 12788 C CA . ILE G 7 63 ? 125.542 155.920 131.760 1.00 20.59 63 ILE 6 CA 1
ATOM 12789 C C . ILE G 7 63 ? 126.877 155.517 132.387 1.00 20.59 63 ILE 6 C 1
ATOM 12790 O O . ILE G 7 63 ? 127.418 156.238 133.232 1.00 20.59 63 ILE 6 O 1
ATOM 12795 N N . TYR G 7 64 ? 127.463 154.406 131.940 1.00 22.92 64 TYR 6 N 1
ATOM 12796 C CA . TYR G 7 64 ? 128.795 154.028 132.403 1.00 22.92 64 TYR 6 CA 1
ATOM 12797 C C . TYR G 7 64 ? 129.860 154.980 131.875 1.00 22.92 64 TYR 6 C 1
ATOM 12798 O O . TYR G 7 64 ? 130.816 155.300 132.587 1.00 22.92 64 TYR 6 O 1
ATOM 12807 N N . ILE G 7 65 ? 129.720 155.430 130.628 1.00 20.46 65 ILE 6 N 1
ATOM 12808 C CA . ILE G 7 65 ? 130.686 156.378 130.074 1.00 20.46 65 ILE 6 CA 1
ATOM 12809 C C . ILE G 7 65 ? 130.538 157.747 130.734 1.00 20.46 65 ILE 6 C 1
ATOM 12810 O O . ILE G 7 65 ? 131.531 158.426 131.021 1.00 20.46 65 ILE 6 O 1
ATOM 12815 N N . VAL G 7 66 ? 129.306 158.149 131.039 1.00 21.97 66 VAL 6 N 1
ATOM 12816 C CA . VAL G 7 66 ? 129.074 159.469 131.618 1.00 21.97 66 VAL 6 CA 1
ATOM 12817 C C . VAL G 7 66 ? 129.452 159.496 133.096 1.00 21.97 66 VAL 6 C 1
ATOM 12818 O O . VAL G 7 66 ? 130.178 160.387 133.549 1.00 21.97 66 VAL 6 O 1
ATOM 12822 N N . TRP G 7 67 ? 128.986 158.520 133.870 1.00 26.53 67 TRP 6 N 1
ATOM 12823 C CA . TRP G 7 67 ? 129.136 158.555 135.318 1.00 26.53 67 TRP 6 CA 1
ATOM 12824 C C . TRP G 7 67 ? 130.452 157.946 135.789 1.00 26.53 67 TRP 6 C 1
ATOM 12825 O O . TRP G 7 67 ? 131.146 158.542 136.617 1.00 26.53 67 TRP 6 O 1
ATOM 12836 N N . ILE G 7 68 ? 130.812 156.773 135.280 1.00 22.48 68 ILE 6 N 1
ATOM 12837 C CA . ILE G 7 68 ? 131.999 156.071 135.764 1.00 22.48 68 ILE 6 CA 1
ATOM 12838 C C . ILE G 7 68 ? 133.246 156.502 135.010 1.00 22.48 68 ILE 6 C 1
ATOM 12839 O O . ILE G 7 68 ? 134.257 156.862 135.618 1.00 22.48 68 ILE 6 O 1
ATOM 12844 N N . CYS G 7 69 ? 133.203 156.475 133.678 1.00 23.69 69 CYS 6 N 1
ATOM 12845 C CA . CYS G 7 69 ? 134.341 156.922 132.886 1.00 23.69 69 CYS 6 CA 1
ATOM 12846 C C . CYS G 7 69 ? 134.494 158.437 132.872 1.00 23.69 69 CYS 6 C 1
ATOM 12847 O O . CYS G 7 69 ? 135.532 158.920 132.407 1.00 23.69 69 CYS 6 O 1
ATOM 12850 N N . GLN G 7 70 ? 133.480 159.174 133.346 1.00 25.73 70 GLN 6 N 1
ATOM 12851 C CA . GLN G 7 70 ? 133.510 160.630 133.534 1.00 25.73 70 GLN 6 CA 1
ATOM 12852 C C . GLN G 7 70 ? 133.767 161.370 132.222 1.00 25.73 70 GLN 6 C 1
ATOM 12853 O O . GLN G 7 70 ? 134.624 162.252 132.138 1.00 25.73 70 GLN 6 O 1
ATOM 12859 N N . LEU G 7 71 ? 133.017 160.977 131.189 1.00 27.05 71 LEU 6 N 1
ATOM 12860 C CA . LEU G 7 71 ? 133.026 161.518 129.829 1.00 27.05 71 LEU 6 CA 1
ATOM 12861 C C . LEU G 7 71 ? 134.363 161.349 129.114 1.00 27.05 71 LEU 6 C 1
ATOM 12862 O O . LEU G 7 71 ? 134.595 162.002 128.092 1.00 27.05 71 LEU 6 O 1
ATOM 12867 N N . GLN G 7 72 ? 135.245 160.485 129.606 1.00 29.93 72 GLN 6 N 1
ATOM 12868 C CA . GLN G 7 72 ? 136.498 160.164 128.921 1.00 29.93 72 GLN 6 CA 1
ATOM 12869 C C . GLN G 7 72 ? 136.855 158.708 129.174 1.00 29.93 72 GLN 6 C 1
ATOM 12870 O O . GLN G 7 72 ? 137.651 158.388 130.063 1.00 29.93 72 GLN 6 O 1
ATOM 12876 N N . PRO G 7 73 ? 136.286 157.785 128.395 1.00 29.50 73 PRO 6 N 1
ATOM 12877 C CA . PRO G 7 73 ? 136.659 156.375 128.531 1.00 29.50 73 PRO 6 CA 1
ATOM 12878 C C . PRO G 7 73 ? 137.958 156.003 127.836 1.00 29.50 73 PRO 6 C 1
ATOM 12879 O O . PRO G 7 73 ? 138.321 154.824 127.842 1.00 29.50 73 PRO 6 O 1
ATOM 12883 N N . GLY G 7 74 ? 138.666 156.961 127.235 1.00 30.69 74 GLY 6 N 1
ATOM 12884 C CA . GLY G 7 74 ? 139.925 156.653 126.586 1.00 30.69 74 GLY 6 CA 1
ATOM 12885 C C . GLY G 7 74 ? 141.100 156.536 127.526 1.00 30.69 74 GLY 6 C 1
ATOM 12886 O O . GLY G 7 74 ? 142.081 155.866 127.192 1.00 30.69 74 GLY 6 O 1
ATOM 12887 N N . LYS G 7 75 ? 141.030 157.177 128.689 1.00 34.59 75 LYS 6 N 1
ATOM 12888 C CA . LYS G 7 75 ? 142.058 157.025 129.706 1.00 34.59 75 LYS 6 CA 1
ATOM 12889 C C . LYS G 7 75 ? 141.830 155.810 130.588 1.00 34.59 75 LYS 6 C 1
ATOM 12890 O O . LYS G 7 75 ? 142.705 155.470 131.389 1.00 34.59 75 LYS 6 O 1
ATOM 12896 N N . PHE G 7 76 ? 140.683 155.150 130.453 1.00 39.27 76 PHE 6 N 1
ATOM 12897 C CA . PHE G 7 76 ? 140.352 153.968 131.226 1.00 39.27 76 PHE 6 CA 1
ATOM 12898 C C . PHE G 7 76 ? 140.209 152.713 130.384 1.00 39.27 76 PHE 6 C 1
ATOM 12899 O O . PHE G 7 76 ? 140.322 151.612 130.930 1.00 39.27 76 PHE 6 O 1
ATOM 12907 N N . TYR G 7 77 ? 139.952 152.843 129.085 1.00 39.27 77 TYR 6 N 1
ATOM 12908 C CA . TYR G 7 77 ? 139.833 151.706 128.180 1.00 39.27 77 TYR 6 CA 1
ATOM 12909 C C . TYR G 7 77 ? 140.522 152.069 126.879 1.00 39.27 77 TYR 6 C 1
ATOM 12910 O O . TYR G 7 77 ? 140.184 153.084 126.266 1.00 39.27 77 TYR 6 O 1
ATOM 12919 N N . GLN G 7 78 ? 141.488 151.263 126.459 1.00 36.14 78 GLN 6 N 1
ATOM 12920 C CA . GLN G 7 78 ? 142.038 151.422 125.123 1.00 36.14 78 GLN 6 CA 1
ATOM 12921 C C . GLN G 7 78 ? 141.037 150.867 124.122 1.00 36.14 78 GLN 6 C 1
ATOM 12922 O O . GLN G 7 78 ? 140.540 149.749 124.295 1.00 36.14 78 GLN 6 O 1
ATOM 12928 N N . SER G 7 79 ? 140.752 151.652 123.072 1.00 34.03 79 SER 6 N 1
ATOM 12929 C CA . SER G 7 79 ? 139.641 151.464 122.140 1.00 34.03 79 SER 6 CA 1
ATOM 12930 C C . SER G 7 79 ? 138.338 151.331 122.921 1.00 34.03 79 SER 6 C 1
ATOM 12931 O O . SER G 7 79 ? 137.839 150.214 123.099 1.00 34.03 79 SER 6 O 1
ATOM 12934 N N . PRO G 7 80 ? 137.792 152.438 123.445 1.00 30.21 80 PRO 6 N 1
ATOM 12935 C CA . PRO G 7 80 ? 136.623 152.336 124.332 1.00 30.21 80 PRO 6 CA 1
ATOM 12936 C C . PRO G 7 80 ? 135.352 151.889 123.636 1.00 30.21 80 PRO 6 C 1
ATOM 12937 O O . PRO G 7 80 ? 134.485 151.300 124.291 1.00 30.21 80 PRO 6 O 1
ATOM 12941 N N . LEU G 7 81 ? 135.207 152.153 122.336 1.00 35.24 81 LEU 6 N 1
ATOM 12942 C CA . LEU G 7 81 ? 134.035 151.666 121.616 1.00 35.24 81 LEU 6 CA 1
ATOM 12943 C C . LEU G 7 81 ? 134.086 150.154 121.452 1.00 35.24 81 LEU 6 C 1
ATOM 12944 O O . LEU G 7 81 ? 133.055 149.479 121.526 1.00 35.24 81 LEU 6 O 1
ATOM 12949 N N . GLN G 7 82 ? 135.281 149.606 121.235 1.00 37.50 82 GLN 6 N 1
ATOM 12950 C CA . GLN G 7 82 ? 135.436 148.162 121.148 1.00 37.50 82 GLN 6 CA 1
ATOM 12951 C C . GLN G 7 82 ? 135.352 147.491 122.510 1.00 37.50 82 GLN 6 C 1
ATOM 12952 O O . GLN G 7 82 ? 134.971 146.321 122.585 1.00 37.50 82 GLN 6 O 1
ATOM 12958 N N . ASP G 7 83 ? 135.700 148.196 123.584 1.00 32.10 83 ASP 6 N 1
ATOM 12959 C CA . ASP G 7 83 ? 135.717 147.607 124.917 1.00 32.10 83 ASP 6 CA 1
ATOM 12960 C C . ASP G 7 83 ? 134.365 147.677 125.613 1.00 32.10 83 ASP 6 C 1
ATOM 12961 O O . ASP G 7 83 ? 133.956 146.708 126.260 1.00 32.10 83 ASP 6 O 1
ATOM 12966 N N . ILE G 7 84 ? 133.662 148.798 125.496 1.00 25.30 84 ILE 6 N 1
ATOM 12967 C CA . ILE G 7 84 ? 132.420 149.002 126.233 1.00 25.30 84 ILE 6 CA 1
ATOM 12968 C C . ILE G 7 84 ? 131.221 148.457 125.472 1.00 25.30 84 ILE 6 C 1
ATOM 12969 O O . ILE G 7 84 ? 130.423 147.692 126.019 1.00 25.30 84 ILE 6 O 1
ATOM 12974 N N . PHE G 7 85 ? 131.076 148.821 124.200 1.00 27.46 85 PHE 6 N 1
ATOM 12975 C CA . PHE G 7 85 ? 129.910 148.420 123.426 1.00 27.46 85 PHE 6 CA 1
ATOM 12976 C C . PHE G 7 85 ? 130.089 147.089 122.712 1.00 27.46 85 PHE 6 C 1
ATOM 12977 O O . PHE G 7 85 ? 129.093 146.413 122.437 1.00 27.46 85 PHE 6 O 1
ATOM 12985 N N . PHE G 7 86 ? 131.317 146.702 122.406 1.00 33.24 86 PHE 6 N 1
ATOM 12986 C CA . PHE G 7 86 ? 131.627 145.404 121.827 1.00 33.24 86 PHE 6 CA 1
ATOM 12987 C C . PHE G 7 86 ? 132.364 144.570 122.867 1.00 33.24 86 PHE 6 C 1
ATOM 12988 O O . PHE G 7 86 ? 132.390 144.917 124.052 1.00 33.24 86 PHE 6 O 1
ATOM 12996 N N . GLU G 7 87 ? 132.861 143.404 122.426 1.00 37.32 87 GLU 6 N 1
ATOM 12997 C CA . GLU G 7 87 ? 133.749 142.480 123.147 1.00 37.32 87 GLU 6 CA 1
ATOM 12998 C C . GLU G 7 87 ? 133.048 141.738 124.287 1.00 37.32 87 GLU 6 C 1
ATOM 12999 O O . GLU G 7 87 ? 133.604 140.793 124.856 1.00 37.32 87 GLU 6 O 1
ATOM 13005 N N . SER G 7 88 ? 131.817 142.131 124.610 1.00 31.02 88 SER 6 N 1
ATOM 13006 C CA . SER G 7 88 ? 130.955 141.397 125.524 1.00 31.02 88 SER 6 CA 1
ATOM 13007 C C . SER G 7 88 ? 129.518 141.408 125.028 1.00 31.02 88 SER 6 C 1
ATOM 13008 O O . SER G 7 88 ? 128.604 141.124 125.801 1.00 31.02 88 SER 6 O 1
ATOM 13011 N N . PHE G 7 89 ? 129.305 141.729 123.752 1.00 31.12 89 PHE 6 N 1
ATOM 13012 C CA . PHE G 7 89 ? 127.949 141.903 123.247 1.00 31.12 89 PHE 6 CA 1
ATOM 13013 C C . PHE G 7 89 ? 127.229 140.569 123.119 1.00 31.12 89 PHE 6 C 1
ATOM 13014 O O . PHE G 7 89 ? 126.072 140.440 123.532 1.00 31.12 89 PHE 6 O 1
ATOM 13022 N N . PHE G 7 90 ? 127.888 139.571 122.529 1.00 33.61 90 PHE 6 N 1
ATOM 13023 C CA . PHE G 7 90 ? 127.276 138.252 122.426 1.00 33.61 90 PHE 6 CA 1
ATOM 13024 C C . PHE G 7 90 ? 127.166 137.586 123.787 1.00 33.61 90 PHE 6 C 1
ATOM 13025 O O . PHE G 7 90 ? 126.186 136.882 124.051 1.00 33.61 90 PHE 6 O 1
ATOM 13033 N N . ARG G 7 91 ? 128.128 137.846 124.673 1.00 25.59 91 ARG 6 N 1
ATOM 13034 C CA . ARG G 7 91 ? 128.086 137.313 126.030 1.00 25.59 91 ARG 6 CA 1
ATOM 13035 C C . ARG G 7 91 ? 126.914 137.889 126.814 1.00 25.59 91 ARG 6 C 1
ATOM 13036 O O . ARG G 7 91 ? 126.157 137.151 127.461 1.00 25.59 91 ARG 6 O 1
ATOM 13044 N N . GLU G 7 92 ? 126.718 139.205 126.732 1.00 25.41 92 GLU 6 N 1
ATOM 13045 C CA . GLU G 7 92 ? 125.601 139.807 127.443 1.00 25.41 92 GLU 6 CA 1
ATOM 13046 C C . GLU G 7 92 ? 124.271 139.534 126.766 1.00 25.41 92 GLU 6 C 1
ATOM 13047 O O . GLU G 7 92 ? 123.245 139.502 127.446 1.00 25.41 92 GLU 6 O 1
ATOM 13053 N N . ILE G 7 93 ? 124.253 139.292 125.455 1.00 25.34 93 ILE 6 N 1
ATOM 13054 C CA . ILE G 7 93 ? 122.973 138.975 124.836 1.00 25.34 93 ILE 6 CA 1
ATOM 13055 C C . ILE G 7 93 ? 122.587 137.524 125.118 1.00 25.34 93 ILE 6 C 1
ATOM 13056 O O . ILE G 7 93 ? 121.399 137.220 125.246 1.00 25.34 93 ILE 6 O 1
ATOM 13061 N N . THR G 7 94 ? 123.560 136.627 125.324 1.00 20.75 94 THR 6 N 1
ATOM 13062 C CA . THR G 7 94 ? 123.214 135.282 125.764 1.00 20.75 94 THR 6 CA 1
ATOM 13063 C C . THR G 7 94 ? 122.815 135.255 127.233 1.00 20.75 94 THR 6 C 1
ATOM 13064 O O . THR G 7 94 ? 121.912 134.499 127.604 1.00 20.75 94 THR 6 O 1
ATOM 13068 N N . GLY G 7 95 ? 123.446 136.081 128.073 1.00 21.87 95 GLY 6 N 1
ATOM 13069 C CA . GLY G 7 95 ? 122.980 136.220 129.444 1.00 21.87 95 GLY 6 CA 1
ATOM 13070 C C . GLY G 7 95 ? 121.606 136.851 129.548 1.00 21.87 95 GLY 6 C 1
ATOM 13071 O O . GLY G 7 95 ? 120.802 136.461 130.402 1.00 21.87 95 GLY 6 O 1
ATOM 13072 N N . PHE G 7 96 ? 121.307 137.805 128.661 1.00 12.35 96 PHE 6 N 1
ATOM 13073 C CA . PHE G 7 96 ? 119.971 138.382 128.587 1.00 12.35 96 PHE 6 CA 1
ATOM 13074 C C . PHE G 7 96 ? 118.949 137.358 128.126 1.00 12.35 96 PHE 6 C 1
ATOM 13075 O O . PHE G 7 96 ? 117.841 137.319 128.657 1.00 12.35 96 PHE 6 O 1
ATOM 13083 N N . VAL G 7 97 ? 119.294 136.536 127.131 1.00 24.62 97 VAL 6 N 1
ATOM 13084 C CA . VAL G 7 97 ? 118.376 135.507 126.646 1.00 24.62 97 VAL 6 CA 1
ATOM 13085 C C . VAL G 7 97 ? 118.127 134.459 127.727 1.00 24.62 97 VAL 6 C 1
ATOM 13086 O O . VAL G 7 97 ? 116.991 134.005 127.916 1.00 24.62 97 VAL 6 O 1
ATOM 13090 N N . MET G 7 98 ? 119.159 134.130 128.511 1.00 23.36 98 MET 6 N 1
ATOM 13091 C CA . MET G 7 98 ? 119.001 133.162 129.594 1.00 23.36 98 MET 6 CA 1
ATOM 13092 C C . MET G 7 98 ? 118.109 133.699 130.708 1.00 23.36 98 MET 6 C 1
ATOM 13093 O O . MET G 7 98 ? 117.161 133.025 131.134 1.00 23.36 98 MET 6 O 1
ATOM 13098 N N . ALA G 7 99 ? 118.378 134.921 131.181 1.00 22.20 99 ALA 6 N 1
ATOM 13099 C CA . ALA G 7 99 ? 117.537 135.497 132.226 1.00 22.20 99 ALA 6 CA 1
ATOM 13100 C C . ALA G 7 99 ? 116.151 135.850 131.704 1.00 22.20 99 ALA 6 C 1
ATOM 13101 O O . ALA G 7 99 ? 115.179 135.829 132.465 1.00 22.20 99 ALA 6 O 1
ATOM 13103 N N . TRP G 7 100 ? 116.041 136.126 130.404 1.00 19.32 100 TRP 6 N 1
ATOM 13104 C CA . TRP G 7 100 ? 114.769 136.422 129.761 1.00 19.32 100 TRP 6 CA 1
ATOM 13105 C C . TRP G 7 100 ? 113.884 135.191 129.719 1.00 19.32 100 TRP 6 C 1
ATOM 13106 O O . TRP G 7 100 ? 112.701 135.259 130.056 1.00 19.32 100 TRP 6 O 1
ATOM 13117 N N . THR G 7 101 ? 114.449 134.055 129.305 1.00 24.23 101 THR 6 N 1
ATOM 13118 C CA . THR G 7 101 ? 113.714 132.799 129.316 1.00 24.23 101 THR 6 CA 1
ATOM 13119 C C . THR G 7 101 ? 113.373 132.361 130.731 1.00 24.23 101 THR 6 C 1
ATOM 13120 O O . THR G 7 101 ? 112.275 131.845 130.958 1.00 24.23 101 THR 6 O 1
ATOM 13124 N N . PHE G 7 102 ? 114.271 132.605 131.694 1.00 25.14 102 PHE 6 N 1
ATOM 13125 C CA . PHE G 7 102 ? 113.994 132.259 133.087 1.00 25.14 102 PHE 6 CA 1
ATOM 13126 C C . PHE G 7 102 ? 112.834 133.074 133.647 1.00 25.14 102 PHE 6 C 1
ATOM 13127 O O . PHE G 7 102 ? 111.905 132.518 134.242 1.00 25.14 102 PHE 6 O 1
ATOM 13135 N N . GLY G 7 103 ? 112.863 134.394 133.454 1.00 24.35 103 GLY 6 N 1
ATOM 13136 C CA . GLY G 7 103 ? 111.789 135.231 133.955 1.00 24.35 103 GLY 6 CA 1
ATOM 13137 C C . GLY G 7 103 ? 110.491 135.065 133.196 1.00 24.35 103 GLY 6 C 1
ATOM 13138 O O . GLY G 7 103 ? 109.414 135.170 133.782 1.00 24.35 103 GLY 6 O 1
ATOM 13139 N N . TYR G 7 104 ? 110.569 134.797 131.893 1.00 27.77 104 TYR 6 N 1
ATOM 13140 C CA . TYR G 7 104 ? 109.369 134.612 131.089 1.00 27.77 104 TYR 6 CA 1
ATOM 13141 C C . TYR G 7 104 ? 108.701 133.285 131.405 1.00 27.77 104 TYR 6 C 1
ATOM 13142 O O . TYR G 7 104 ? 107.471 133.179 131.373 1.00 27.77 104 TYR 6 O 1
ATOM 13151 N N . ALA G 7 105 ? 109.496 132.260 131.714 1.00 27.10 105 ALA 6 N 1
ATOM 13152 C CA . ALA G 7 105 ? 108.933 130.983 132.114 1.00 27.10 105 ALA 6 CA 1
ATOM 13153 C C . ALA G 7 105 ? 108.427 131.014 133.546 1.00 27.10 105 ALA 6 C 1
ATOM 13154 O O . ALA G 7 105 ? 107.446 130.338 133.869 1.00 27.10 105 ALA 6 O 1
ATOM 13156 N N . LEU G 7 106 ? 109.075 131.785 134.416 1.00 29.69 106 LEU 6 N 1
ATOM 13157 C CA . LEU G 7 106 ? 108.678 131.840 135.815 1.00 29.69 106 LEU 6 CA 1
ATOM 13158 C C . LEU G 7 106 ? 107.466 132.727 136.060 1.00 29.69 106 LEU 6 C 1
ATOM 13159 O O . LEU G 7 106 ? 106.905 132.683 137.159 1.00 29.69 106 LEU 6 O 1
ATOM 13164 N N . ILE G 7 107 ? 107.053 133.527 135.084 1.00 32.47 107 ILE 6 N 1
ATOM 13165 C CA . ILE G 7 107 ? 105.881 134.378 135.245 1.00 32.47 107 ILE 6 CA 1
ATOM 13166 C C . ILE G 7 107 ? 104.728 133.842 134.408 1.00 32.47 107 ILE 6 C 1
ATOM 13167 O O . ILE G 7 107 ? 104.914 133.446 133.258 1.00 32.47 107 ILE 6 O 1
ATOM 13172 N N . ARG H 8 21 ? 77.917 66.047 106.224 1.00 64.82 21 ARG 7 N 1
ATOM 13173 C CA . ARG H 8 21 ? 77.468 67.225 105.493 1.00 64.82 21 ARG 7 CA 1
ATOM 13174 C C . ARG H 8 21 ? 78.053 68.497 106.092 1.00 64.82 21 ARG 7 C 1
ATOM 13175 O O . ARG H 8 21 ? 78.743 69.254 105.410 1.00 64.82 21 ARG 7 O 1
ATOM 13183 N N . ARG H 8 22 ? 77.770 68.728 107.371 1.00 50.06 22 ARG 7 N 1
ATOM 13184 C CA . ARG H 8 22 ? 78.239 69.905 108.088 1.00 50.06 22 ARG 7 CA 1
ATOM 13185 C C . ARG H 8 22 ? 79.360 69.506 109.037 1.00 50.06 22 ARG 7 C 1
ATOM 13186 O O . ARG H 8 22 ? 79.239 68.518 109.767 1.00 50.06 22 ARG 7 O 1
ATOM 13194 N N . GLY H 8 23 ? 80.444 70.276 109.024 1.00 41.98 23 GLY 7 N 1
ATOM 13195 C CA . GLY H 8 23 ? 81.610 69.936 109.804 1.00 41.98 23 GLY 7 CA 1
ATOM 13196 C C . GLY H 8 23 ? 81.572 70.497 111.210 1.00 41.98 23 GLY 7 C 1
ATOM 13197 O O . GLY H 8 23 ? 80.771 71.369 111.531 1.00 41.98 23 GLY 7 O 1
ATOM 13198 N N . THR H 8 24 ? 82.453 69.967 112.055 1.00 37.90 24 THR 7 N 1
ATOM 13199 C CA . THR H 8 24 ? 82.581 70.398 113.441 1.00 37.90 24 THR 7 CA 1
ATOM 13200 C C . THR H 8 24 ? 84.050 70.617 113.762 1.00 37.90 24 THR 7 C 1
ATOM 13201 O O . THR H 8 24 ? 84.886 69.754 113.477 1.00 37.90 24 THR 7 O 1
ATOM 13205 N N . ILE H 8 25 ? 84.359 71.764 114.354 1.00 34.63 25 ILE 7 N 1
ATOM 13206 C CA . ILE H 8 25 ? 85.711 72.102 114.778 1.00 34.63 25 ILE 7 CA 1
ATOM 13207 C C . ILE H 8 25 ? 85.779 71.994 116.291 1.00 34.63 25 ILE 7 C 1
ATOM 13208 O O . ILE H 8 25 ? 85.043 72.688 117.000 1.00 34.63 25 ILE 7 O 1
ATOM 13213 N N . LYS H 8 26 ? 86.658 71.135 116.790 1.00 38.63 26 LYS 7 N 1
ATOM 13214 C CA . LYS H 8 26 ? 86.889 71.032 118.221 1.00 38.63 26 LYS 7 CA 1
ATOM 13215 C C . LYS H 8 26 ? 87.951 72.048 118.635 1.00 38.63 26 LYS 7 C 1
ATOM 13216 O O . LYS H 8 26 ? 88.336 72.929 117.866 1.00 38.63 26 LYS 7 O 1
ATOM 13222 N N . GLY H 8 27 ? 88.438 71.938 119.861 1.00 34.23 27 GLY 7 N 1
ATOM 13223 C CA . GLY H 8 27 ? 89.468 72.836 120.337 1.00 34.23 27 GLY 7 CA 1
ATOM 13224 C C . GLY H 8 27 ? 89.611 72.695 121.830 1.00 34.23 27 GLY 7 C 1
ATOM 13225 O O . GLY H 8 27 ? 88.741 72.099 122.463 1.00 34.23 27 GLY 7 O 1
ATOM 13226 N N . ARG H 8 28 ? 90.701 73.206 122.400 1.00 40.34 28 ARG 7 N 1
ATOM 13227 C CA . ARG H 8 28 ? 90.892 73.170 123.848 1.00 40.34 28 ARG 7 CA 1
ATOM 13228 C C . ARG H 8 28 ? 91.900 74.246 124.219 1.00 40.34 28 ARG 7 C 1
ATOM 13229 O O . ARG H 8 28 ? 93.086 74.105 123.917 1.00 40.34 28 ARG 7 O 1
ATOM 13237 N N . LEU H 8 29 ? 91.437 75.300 124.879 1.00 42.99 29 LEU 7 N 1
ATOM 13238 C CA . LEU H 8 29 ? 92.332 76.290 125.469 1.00 42.99 29 LEU 7 CA 1
ATOM 13239 C C . LEU H 8 29 ? 92.579 75.853 126.907 1.00 42.99 29 LEU 7 C 1
ATOM 13240 O O . LEU H 8 29 ? 91.753 76.081 127.793 1.00 42.99 29 LEU 7 O 1
ATOM 13245 N N . ASP H 8 30 ? 93.720 75.209 127.132 1.00 57.27 30 ASP 7 N 1
ATOM 13246 C CA . ASP H 8 30 ? 94.043 74.593 128.417 1.00 57.27 30 ASP 7 CA 1
ATOM 13247 C C . ASP H 8 30 ? 94.433 75.669 129.422 1.00 57.27 30 ASP 7 C 1
ATOM 13248 O O . ASP H 8 30 ? 95.569 76.146 129.436 1.00 57.27 30 ASP 7 O 1
ATOM 13253 N N . LEU H 8 31 ? 93.485 76.051 130.275 1.00 62.06 31 LEU 7 N 1
ATOM 13254 C CA . LEU H 8 31 ? 93.730 77.032 131.323 1.00 62.06 31 LEU 7 CA 1
ATOM 13255 C C . LEU H 8 31 ? 93.993 76.402 132.680 1.00 62.06 31 LEU 7 C 1
ATOM 13256 O O . LEU H 8 31 ? 94.704 76.994 133.498 1.00 62.06 31 LEU 7 O 1
ATOM 13261 N N . ALA H 8 32 ? 93.432 75.220 132.941 1.00 72.21 32 ALA 7 N 1
ATOM 13262 C CA . ALA H 8 32 ? 93.752 74.499 134.165 1.00 72.21 32 ALA 7 CA 1
ATOM 13263 C C . ALA H 8 32 ? 95.131 73.859 134.108 1.00 72.21 32 ALA 7 C 1
ATOM 13264 O O . ALA H 8 32 ? 95.674 73.491 135.154 1.00 72.21 32 ALA 7 O 1
ATOM 13266 N N . ALA H 8 33 ? 95.711 73.726 132.915 1.00 73.30 33 ALA 7 N 1
ATOM 13267 C CA . ALA H 8 33 ? 97.063 73.214 132.739 1.00 73.30 33 ALA 7 CA 1
ATOM 13268 C C . ALA H 8 33 ? 98.135 74.278 132.952 1.00 73.30 33 ALA 7 C 1
ATOM 13269 O O . ALA H 8 33 ? 99.315 74.002 132.713 1.00 73.30 33 ALA 7 O 1
ATOM 13271 N N . SER H 8 34 ? 97.753 75.481 133.386 1.00 74.66 34 SER 7 N 1
ATOM 13272 C CA . SER H 8 34 ? 98.703 76.535 133.714 1.00 74.66 34 SER 7 CA 1
ATOM 13273 C C . SER H 8 34 ? 98.350 77.237 135.021 1.00 74.66 34 SER 7 C 1
ATOM 13274 O O . SER H 8 34 ? 98.887 78.321 135.285 1.00 74.66 34 SER 7 O 1
ATOM 13277 N N . ASN H 8 35 ? 97.463 76.637 135.830 1.00 80.48 35 ASN 7 N 1
ATOM 13278 C CA . ASN H 8 35 ? 96.987 77.171 137.116 1.00 80.48 35 ASN 7 CA 1
ATOM 13279 C C . ASN H 8 35 ? 96.367 78.560 136.965 1.00 80.48 35 ASN 7 C 1
ATOM 13280 O O . ASN H 8 35 ? 96.700 79.501 137.688 1.00 80.48 35 ASN 7 O 1
ATOM 13285 N N . ILE H 8 36 ? 95.453 78.681 136.001 1.00 76.38 36 ILE 7 N 1
ATOM 13286 C CA . ILE H 8 36 ? 94.701 79.911 135.778 1.00 76.38 36 ILE 7 CA 1
ATOM 13287 C C . ILE H 8 36 ? 93.220 79.593 135.936 1.00 76.38 36 ILE 7 C 1
ATOM 13288 O O . ILE H 8 36 ? 92.382 80.107 135.188 1.00 76.38 36 ILE 7 O 1
ATOM 13293 N N . THR H 8 37 ? 92.901 78.703 136.885 1.00 80.95 37 THR 7 N 1
ATOM 13294 C CA . THR H 8 37 ? 91.537 78.203 137.049 1.00 80.95 37 THR 7 CA 1
ATOM 13295 C C . THR H 8 37 ? 90.558 79.291 137.480 1.00 80.95 37 THR 7 C 1
ATOM 13296 O O . THR H 8 37 ? 89.358 79.183 137.204 1.00 80.95 37 THR 7 O 1
ATOM 13300 N N . GLY H 8 38 ? 91.036 80.334 138.152 1.00 77.68 38 GLY 7 N 1
ATOM 13301 C CA . GLY H 8 38 ? 90.168 81.439 138.508 1.00 77.68 38 GLY 7 CA 1
ATOM 13302 C C . GLY H 8 38 ? 90.098 82.479 137.412 1.00 77.68 38 GLY 7 C 1
ATOM 13303 O O . GLY H 8 38 ? 90.981 83.335 137.302 1.00 77.68 38 GLY 7 O 1
ATOM 13304 N N . PHE H 8 39 ? 89.046 82.418 136.597 1.00 64.24 39 PHE 7 N 1
ATOM 13305 C CA . PHE H 8 39 ? 88.908 83.291 135.441 1.00 64.24 39 PHE 7 CA 1
ATOM 13306 C C . PHE H 8 39 ? 87.433 83.420 135.093 1.00 64.24 39 PHE 7 C 1
ATOM 13307 O O . PHE H 8 39 ? 86.585 82.677 135.593 1.00 64.24 39 PHE 7 O 1
ATOM 13315 N N . VAL H 8 40 ? 87.135 84.380 134.221 1.00 48.32 40 VAL 7 N 1
ATOM 13316 C CA . VAL H 8 40 ? 85.804 84.550 133.652 1.00 48.32 40 VAL 7 CA 1
ATOM 13317 C C . VAL H 8 40 ? 85.811 83.954 132.252 1.00 48.32 40 VAL 7 C 1
ATOM 13318 O O . VAL H 8 40 ? 86.670 84.291 131.428 1.00 48.32 40 VAL 7 O 1
ATOM 13322 N N . SER H 8 41 ? 84.858 83.058 131.984 1.00 40.42 41 SER 7 N 1
ATOM 13323 C CA . SER H 8 41 ? 84.812 82.359 130.705 1.00 40.42 41 SER 7 CA 1
ATOM 13324 C C . SER H 8 41 ? 84.386 83.255 129.554 1.00 40.42 41 SER 7 C 1
ATOM 13325 O O . SER H 8 41 ? 84.662 82.926 128.397 1.00 40.42 41 SER 7 O 1
ATOM 13328 N N . THR H 8 42 ? 83.719 84.366 129.837 1.00 38.82 42 THR 7 N 1
ATOM 13329 C CA . THR H 8 42 ? 83.191 85.227 128.793 1.00 38.82 42 THR 7 CA 1
ATOM 13330 C C . THR H 8 42 ? 84.199 86.257 128.308 1.00 38.82 42 THR 7 C 1
ATOM 13331 O O . THR H 8 42 ? 83.930 86.945 127.319 1.00 38.82 42 THR 7 O 1
ATOM 13335 N N . ARG H 8 43 ? 85.346 86.375 128.972 1.00 36.45 43 ARG 7 N 1
ATOM 13336 C CA . ARG H 8 43 ? 86.411 87.247 128.505 1.00 36.45 43 ARG 7 CA 1
ATOM 13337 C C . ARG H 8 43 ? 87.258 86.608 127.415 1.00 36.45 43 ARG 7 C 1
ATOM 13338 O O . ARG H 8 43 ? 88.081 87.301 126.811 1.00 36.45 43 ARG 7 O 1
ATOM 13346 N N . THR H 8 44 ? 87.086 85.314 127.158 1.00 33.91 44 THR 7 N 1
ATOM 13347 C CA . THR H 8 44 ? 87.759 84.622 126.066 1.00 33.91 44 THR 7 CA 1
ATOM 13348 C C . THR H 8 44 ? 86.704 84.143 125.082 1.00 33.91 44 THR 7 C 1
ATOM 13349 O O . THR H 8 44 ? 85.790 83.403 125.459 1.00 33.91 44 THR 7 O 1
ATOM 13353 N N . SER H 8 45 ? 86.837 84.554 123.828 1.00 30.93 45 SER 7 N 1
ATOM 13354 C CA . SER H 8 45 ? 85.918 84.170 122.773 1.00 30.93 45 SER 7 CA 1
ATOM 13355 C C . SER H 8 45 ? 86.681 83.479 121.652 1.00 30.93 45 SER 7 C 1
ATOM 13356 O O . SER H 8 45 ? 87.908 83.572 121.549 1.00 30.93 45 SER 7 O 1
ATOM 13359 N N . PHE H 8 46 ? 85.941 82.771 120.806 1.00 29.19 46 PHE 7 N 1
ATOM 13360 C CA . PHE H 8 46 ? 86.531 82.079 119.669 1.00 29.19 46 PHE 7 CA 1
ATOM 13361 C C . PHE H 8 46 ? 85.669 82.375 118.456 1.00 29.19 46 PHE 7 C 1
ATOM 13362 O O . PHE H 8 46 ? 84.510 81.959 118.398 1.00 29.19 46 PHE 7 O 1
ATOM 13370 N N . LYS H 8 47 ? 86.225 83.117 117.511 1.00 25.43 47 LYS 7 N 1
ATOM 13371 C CA . LYS H 8 47 ? 85.509 83.525 116.316 1.00 25.43 47 LYS 7 CA 1
ATOM 13372 C C . LYS H 8 47 ? 85.888 82.611 115.160 1.00 25.43 47 LYS 7 C 1
ATOM 13373 O O . LYS H 8 47 ? 87.010 82.115 115.088 1.00 25.43 47 LYS 7 O 1
ATOM 13379 N N . LEU H 8 48 ? 84.940 82.381 114.260 1.00 26.36 48 LEU 7 N 1
ATOM 13380 C CA . LEU H 8 48 ? 85.170 81.578 113.070 1.00 26.36 48 LEU 7 CA 1
ATOM 13381 C C . LEU H 8 48 ? 84.627 82.331 111.869 1.00 26.36 48 LEU 7 C 1
ATOM 13382 O O . LEU H 8 48 ? 83.461 82.735 111.870 1.00 26.36 48 LEU 7 O 1
ATOM 13387 N N . TYR H 8 49 ? 85.465 82.514 110.849 1.00 29.30 49 TYR 7 N 1
ATOM 13388 C CA . TYR H 8 49 ? 85.094 83.276 109.661 1.00 29.30 49 TYR 7 CA 1
ATOM 13389 C C . TYR H 8 49 ? 85.438 82.468 108.420 1.00 29.30 49 TYR 7 C 1
ATOM 13390 O O . TYR H 8 49 ? 86.595 82.086 108.231 1.00 29.30 49 TYR 7 O 1
ATOM 13399 N N . GLN H 8 50 ? 84.445 82.221 107.568 1.00 30.21 50 GLN 7 N 1
ATOM 13400 C CA . GLN H 8 50 ? 84.639 81.362 106.406 1.00 30.21 50 GLN 7 CA 1
ATOM 13401 C C . GLN H 8 50 ? 85.342 82.111 105.283 1.00 30.21 50 GLN 7 C 1
ATOM 13402 O O . GLN H 8 50 ? 84.992 83.252 104.973 1.00 30.21 50 GLN 7 O 1
ATOM 13408 N N . ILE H 8 51 ? 86.335 81.463 104.673 1.00 34.29 51 ILE 7 N 1
ATOM 13409 C CA . ILE H 8 51 ? 86.984 81.944 103.463 1.00 34.29 51 ILE 7 CA 1
ATOM 13410 C C . ILE H 8 51 ? 87.167 80.776 102.501 1.00 34.29 51 ILE 7 C 1
ATOM 13411 O O . ILE H 8 51 ? 86.930 79.612 102.834 1.00 34.29 51 ILE 7 O 1
ATOM 13416 N N . GLY H 8 52 ? 87.610 81.107 101.292 1.00 52.09 52 GLY 7 N 1
ATOM 13417 C CA . GLY H 8 52 ? 87.973 80.092 100.326 1.00 52.09 52 GLY 7 CA 1
ATOM 13418 C C . GLY H 8 52 ? 86.845 79.588 99.452 1.00 52.09 52 GLY 7 C 1
ATOM 13419 O O . GLY H 8 52 ? 86.564 78.385 99.438 1.00 52.09 52 GLY 7 O 1
ATOM 13420 N N . ASN H 8 53 ? 86.203 80.512 98.728 1.00 60.99 53 ASN 7 N 1
ATOM 13421 C CA . ASN H 8 53 ? 85.208 80.237 97.685 1.00 60.99 53 ASN 7 CA 1
ATOM 13422 C C . ASN H 8 53 ? 84.003 79.467 98.239 1.00 60.99 53 ASN 7 C 1
ATOM 13423 O O . ASN H 8 53 ? 83.738 78.316 97.894 1.00 60.99 53 ASN 7 O 1
ATOM 13428 N N . PHE H 8 54 ? 83.283 80.150 99.123 1.00 47.34 54 PHE 7 N 1
ATOM 13429 C CA . PHE H 8 54 ? 82.023 79.651 99.649 1.00 47.34 54 PHE 7 CA 1
ATOM 13430 C C . PHE H 8 54 ? 80.923 79.773 98.595 1.00 47.34 54 PHE 7 C 1
ATOM 13431 O O . PHE H 8 54 ? 81.105 80.365 97.529 1.00 47.34 54 PHE 7 O 1
ATOM 13439 N N . SER H 8 55 ? 79.756 79.207 98.909 1.00 53.13 55 SER 7 N 1
ATOM 13440 C CA . SER H 8 55 ? 78.662 79.126 97.948 1.00 53.13 55 SER 7 CA 1
ATOM 13441 C C . SER H 8 55 ? 77.376 79.751 98.474 1.00 53.13 55 SER 7 C 1
ATOM 13442 O O . SER H 8 55 ? 76.296 79.464 97.950 1.00 53.13 55 SER 7 O 1
ATOM 13445 N N . THR H 8 56 ? 77.464 80.595 99.493 1.00 53.34 56 THR 7 N 1
ATOM 13446 C CA . THR H 8 56 ? 76.313 81.293 100.042 1.00 53.34 56 THR 7 CA 1
ATOM 13447 C C . THR H 8 56 ? 76.428 82.784 99.745 1.00 53.34 56 THR 7 C 1
ATOM 13448 O O . THR H 8 56 ? 77.343 83.237 99.053 1.00 53.34 56 THR 7 O 1
ATOM 13452 N N . GLU H 8 57 ? 75.470 83.550 100.270 1.00 54.12 57 GLU 7 N 1
ATOM 13453 C CA . GLU H 8 57 ? 75.500 84.999 100.103 1.00 54.12 57 GLU 7 CA 1
ATOM 13454 C C . GLU H 8 57 ? 76.622 85.613 100.929 1.00 54.12 57 GLU 7 C 1
ATOM 13455 O O . GLU H 8 57 ? 77.523 86.268 100.392 1.00 54.12 57 GLU 7 O 1
ATOM 13461 N N . TYR H 8 58 ? 76.587 85.407 102.215 1.00 44.91 58 TYR 7 N 1
ATOM 13462 C CA . TYR H 8 58 ? 77.576 85.840 103.182 1.00 44.91 58 TYR 7 CA 1
ATOM 13463 C C . TYR H 8 58 ? 78.434 84.662 103.625 1.00 44.91 58 TYR 7 C 1
ATOM 13464 O O . TYR H 8 58 ? 77.955 83.526 103.682 1.00 44.91 58 TYR 7 O 1
ATOM 13473 N N . PRO H 8 59 ? 79.709 84.891 103.933 1.00 34.44 59 PRO 7 N 1
ATOM 13474 C CA . PRO H 8 59 ? 80.511 83.832 104.548 1.00 34.44 59 PRO 7 CA 1
ATOM 13475 C C . PRO H 8 59 ? 80.039 83.554 105.962 1.00 34.44 59 PRO 7 C 1
ATOM 13476 O O . PRO H 8 59 ? 79.485 84.423 106.637 1.00 34.44 59 PRO 7 O 1
ATOM 13480 N N . TYR H 8 60 ? 80.255 82.321 106.406 1.00 31.03 60 TYR 7 N 1
ATOM 13481 C CA . TYR H 8 60 ? 79.759 81.893 107.705 1.00 31.03 60 TYR 7 CA 1
ATOM 13482 C C . TYR H 8 60 ? 80.618 82.491 108.810 1.00 31.03 60 TYR 7 C 1
ATOM 13483 O O . TYR H 8 60 ? 81.841 82.322 108.813 1.00 31.03 60 TYR 7 O 1
ATOM 13492 N N . THR H 8 61 ? 79.979 83.189 109.742 1.00 27.78 61 THR 7 N 1
ATOM 13493 C CA . THR H 8 61 ? 80.647 83.766 110.897 1.00 27.78 61 THR 7 CA 1
ATOM 13494 C C . THR H 8 61 ? 79.986 83.245 112.161 1.00 27.78 61 THR 7 C 1
ATOM 13495 O O . THR H 8 61 ? 78.765 83.342 112.313 1.00 27.78 61 THR 7 O 1
ATOM 13499 N N . SER H 8 62 ? 80.792 82.696 113.058 1.00 28.01 62 SER 7 N 1
ATOM 13500 C CA . SER H 8 62 ? 80.312 82.193 114.334 1.00 28.01 62 SER 7 CA 1
ATOM 13501 C C . SER H 8 62 ? 81.221 82.700 115.442 1.00 28.01 62 SER 7 C 1
ATOM 13502 O O . SER H 8 62 ? 82.343 83.138 115.196 1.00 28.01 62 SER 7 O 1
ATOM 13505 N N . THR H 8 63 ? 80.722 82.647 116.673 1.00 27.75 63 THR 7 N 1
ATOM 13506 C CA . THR H 8 63 ? 81.524 83.005 117.838 1.00 27.75 63 THR 7 CA 1
ATOM 13507 C C . THR H 8 63 ? 81.047 82.169 119.012 1.00 27.75 63 THR 7 C 1
ATOM 13508 O O . THR H 8 63 ? 79.890 82.288 119.423 1.00 27.75 63 THR 7 O 1
ATOM 13512 N N . THR H 8 64 ? 81.925 81.328 119.543 1.00 30.16 64 THR 7 N 1
ATOM 13513 C CA . THR H 8 64 ? 81.595 80.491 120.684 1.00 30.16 64 THR 7 CA 1
ATOM 13514 C C . THR H 8 64 ? 82.468 80.849 121.878 1.00 30.16 64 THR 7 C 1
ATOM 13515 O O . THR H 8 64 ? 83.416 81.636 121.788 1.00 30.16 64 THR 7 O 1
ATOM 13519 N N . MET H 8 65 ? 82.115 80.253 123.008 1.00 37.30 65 MET 7 N 1
ATOM 13520 C CA . MET H 8 65 ? 82.821 80.381 124.270 1.00 37.30 65 MET 7 CA 1
ATOM 13521 C C . MET H 8 65 ? 83.259 78.991 124.720 1.00 37.30 65 MET 7 C 1
ATOM 13522 O O . MET H 8 65 ? 83.155 78.015 123.973 1.00 37.30 65 MET 7 O 1
ATOM 13527 N N . PHE H 8 66 ? 83.752 78.909 125.950 1.00 36.69 66 PHE 7 N 1
ATOM 13528 C CA . PHE H 8 66 ? 84.148 77.637 126.527 1.00 36.69 66 PHE 7 CA 1
ATOM 13529 C C . PHE H 8 66 ? 82.937 76.744 126.766 1.00 36.69 66 PHE 7 C 1
ATOM 13530 O O . PHE H 8 66 ? 81.794 77.200 126.832 1.00 36.69 66 PHE 7 O 1
ATOM 13538 N N . GLN H 8 67 ? 83.204 75.448 126.899 1.00 36.89 67 GLN 7 N 1
ATOM 13539 C CA . GLN H 8 67 ? 82.174 74.494 127.274 1.00 36.89 67 GLN 7 CA 1
ATOM 13540 C C . GLN H 8 67 ? 82.383 73.887 128.648 1.00 36.89 67 GLN 7 C 1
ATOM 13541 O O . GLN H 8 67 ? 81.404 73.556 129.317 1.00 36.89 67 GLN 7 O 1
ATOM 13547 N N . ASP H 8 68 ? 83.629 73.742 129.086 1.00 39.32 68 ASP 7 N 1
ATOM 13548 C CA . ASP H 8 68 ? 83.941 73.133 130.367 1.00 39.32 68 ASP 7 CA 1
ATOM 13549 C C . ASP H 8 68 ? 85.006 73.972 131.055 1.00 39.32 68 ASP 7 C 1
ATOM 13550 O O . ASP H 8 68 ? 85.512 74.951 130.500 1.00 39.32 68 ASP 7 O 1
ATOM 13555 N N . ASP H 8 69 ? 85.352 73.578 132.281 1.00 46.01 69 ASP 7 N 1
ATOM 13556 C CA . ASP H 8 69 ? 86.448 74.229 132.985 1.00 46.01 69 ASP 7 CA 1
ATOM 13557 C C . ASP H 8 69 ? 87.807 73.804 132.447 1.00 46.01 69 ASP 7 C 1
ATOM 13558 O O . ASP H 8 69 ? 88.809 74.464 132.741 1.00 46.01 69 ASP 7 O 1
ATOM 13563 N N . GLU H 8 70 ? 87.864 72.716 131.675 1.00 45.85 70 GLU 7 N 1
ATOM 13564 C CA . GLU H 8 70 ? 89.103 72.349 131.000 1.00 45.85 70 GLU 7 CA 1
ATOM 13565 C C . GLU H 8 70 ? 89.431 73.337 129.889 1.00 45.85 70 GLU 7 C 1
ATOM 13566 O O . GLU H 8 70 ? 90.601 73.676 129.677 1.00 45.85 70 GLU 7 O 1
ATOM 13572 N N . GLY H 8 71 ? 88.414 73.808 129.174 1.00 36.46 71 GLY 7 N 1
ATOM 13573 C CA . GLY H 8 71 ? 88.600 74.851 128.188 1.00 36.46 71 GLY 7 CA 1
ATOM 13574 C C . GLY H 8 71 ? 88.312 74.402 126.775 1.00 36.46 71 GLY 7 C 1
ATOM 13575 O O . GLY H 8 71 ? 88.790 75.015 125.818 1.00 36.46 71 GLY 7 O 1
ATOM 13576 N N . ASN H 8 72 ? 87.525 73.343 126.623 1.00 34.97 72 ASN 7 N 1
ATOM 13577 C CA . ASN H 8 72 ? 87.336 72.713 125.320 1.00 34.97 72 ASN 7 CA 1
ATOM 13578 C C . ASN H 8 72 ? 86.140 73.336 124.612 1.00 34.97 72 ASN 7 C 1
ATOM 13579 O O . ASN H 8 72 ? 85.001 72.913 124.805 1.00 34.97 72 ASN 7 O 1
ATOM 13584 N N . PHE H 8 73 ? 86.405 74.327 123.765 1.00 31.61 73 PHE 7 N 1
ATOM 13585 C CA . PHE H 8 73 ? 85.375 74.927 122.931 1.00 31.61 73 PHE 7 CA 1
ATOM 13586 C C . PHE H 8 73 ? 85.065 74.026 121.737 1.00 31.61 73 PHE 7 C 1
ATOM 13587 O O . PHE H 8 73 ? 85.750 73.034 121.479 1.00 31.61 73 PHE 7 O 1
ATOM 13595 N N . GLU H 8 74 ? 84.027 74.399 120.987 1.00 33.54 74 GLU 7 N 1
ATOM 13596 C CA . GLU H 8 74 ? 83.598 73.614 119.834 1.00 33.54 74 GLU 7 CA 1
ATOM 13597 C C . GLU H 8 74 ? 82.736 74.469 118.920 1.00 33.54 74 GLU 7 C 1
ATOM 13598 O O . GLU H 8 74 ? 81.799 75.122 119.385 1.00 33.54 74 GLU 7 O 1
ATOM 13604 N N . PHE H 8 75 ? 83.051 74.458 117.629 1.00 29.74 75 PHE 7 N 1
ATOM 13605 C CA . PHE H 8 75 ? 82.171 74.986 116.596 1.00 29.74 75 PHE 7 CA 1
ATOM 13606 C C . PHE H 8 75 ? 81.428 73.832 115.941 1.00 29.74 75 PHE 7 C 1
ATOM 13607 O O . PHE H 8 75 ? 82.001 72.764 115.717 1.00 29.74 75 PHE 7 O 1
ATOM 13615 N N . ALA H 8 76 ? 80.152 74.044 115.637 1.00 35.17 76 ALA 7 N 1
ATOM 13616 C CA . ALA H 8 76 ? 79.332 72.985 115.074 1.00 35.17 76 ALA 7 CA 1
ATOM 13617 C C . ALA H 8 76 ? 78.405 73.558 114.015 1.00 35.17 76 ALA 7 C 1
ATOM 13618 O O . ALA H 8 76 ? 78.161 74.767 113.969 1.00 35.17 76 ALA 7 O 1
ATOM 13620 N N . ASN H 8 77 ? 77.905 72.654 113.161 1.00 40.72 77 ASN 7 N 1
ATOM 13621 C CA . ASN H 8 77 ? 76.939 72.948 112.094 1.00 40.72 77 ASN 7 CA 1
ATOM 13622 C C . ASN H 8 77 ? 77.466 73.994 111.114 1.00 40.72 77 ASN 7 C 1
ATOM 13623 O O . ASN H 8 77 ? 76.760 74.931 110.739 1.00 40.72 77 ASN 7 O 1
ATOM 13628 N N . LEU H 8 78 ? 78.712 73.832 110.698 1.00 37.96 78 LEU 7 N 1
ATOM 13629 C CA . LEU H 8 78 ? 79.306 74.761 109.748 1.00 37.96 78 LEU 7 CA 1
ATOM 13630 C C . LEU H 8 78 ? 78.948 74.347 108.326 1.00 37.96 78 LEU 7 C 1
ATOM 13631 O O . LEU H 8 78 ? 79.050 73.164 107.991 1.00 37.96 78 LEU 7 O 1
ATOM 13636 N N . PRO H 8 79 ? 78.522 75.276 107.473 1.00 40.39 79 PRO 7 N 1
ATOM 13637 C CA . PRO H 8 79 ? 78.235 74.917 106.081 1.00 40.39 79 PRO 7 CA 1
ATOM 13638 C C . PRO H 8 79 ? 79.513 74.650 105.303 1.00 40.39 79 PRO 7 C 1
ATOM 13639 O O . PRO H 8 79 ? 80.491 75.393 105.400 1.00 40.39 79 PRO 7 O 1
ATOM 13643 N N . LEU H 8 80 ? 79.500 73.567 104.533 1.00 47.57 80 LEU 7 N 1
ATOM 13644 C CA . LEU H 8 80 ? 80.658 73.146 103.766 1.00 47.57 80 LEU 7 CA 1
ATOM 13645 C C . LEU H 8 80 ? 80.328 73.130 102.280 1.00 47.57 80 LEU 7 C 1
ATOM 13646 O O . LEU H 8 80 ? 79.164 73.051 101.878 1.00 47.57 80 LEU 7 O 1
ATOM 13651 N N . ASN H 8 81 ? 81.377 73.215 101.467 1.00 57.94 81 ASN 7 N 1
ATOM 13652 C CA . ASN H 8 81 ? 81.244 73.110 100.019 1.00 57.94 81 ASN 7 CA 1
ATOM 13653 C C . ASN H 8 81 ? 81.141 71.636 99.655 1.00 57.94 81 ASN 7 C 1
ATOM 13654 O O . ASN H 8 81 ? 82.106 70.882 99.809 1.00 57.94 81 ASN 7 O 1
ATOM 13659 N N . ASP H 8 82 ? 79.972 71.220 99.179 1.00 68.79 82 ASP 7 N 1
ATOM 13660 C CA . ASP H 8 82 ? 79.728 69.814 98.890 1.00 68.79 82 ASP 7 CA 1
ATOM 13661 C C . ASP H 8 82 ? 80.256 69.478 97.501 1.00 68.79 82 ASP 7 C 1
ATOM 13662 O O . ASP H 8 82 ? 79.772 70.014 96.498 1.00 68.79 82 ASP 7 O 1
ATOM 13667 N N . GLY H 8 83 ? 81.245 68.592 97.445 1.00 73.30 83 GLY 7 N 1
ATOM 13668 C CA . GLY H 8 83 ? 81.860 68.194 96.196 1.00 73.30 83 GLY 7 CA 1
ATOM 13669 C C . GLY H 8 83 ? 83.137 67.417 96.435 1.00 73.30 83 GLY 7 C 1
ATOM 13670 O O . GLY H 8 83 ? 83.793 67.608 97.462 1.00 73.30 83 GLY 7 O 1
ATOM 13671 N N . VAL H 8 84 ? 83.499 66.541 95.498 1.00 78.98 84 VAL 7 N 1
ATOM 13672 C CA . VAL H 8 84 ? 84.664 65.682 95.677 1.00 78.98 84 VAL 7 CA 1
ATOM 13673 C C . VAL H 8 84 ? 85.935 66.507 95.530 1.00 78.98 84 VAL 7 C 1
ATOM 13674 O O . VAL H 8 84 ? 86.078 67.281 94.574 1.00 78.98 84 VAL 7 O 1
ATOM 13678 N N . ASN H 8 85 ? 86.850 66.351 96.498 1.00 81.61 85 ASN 7 N 1
ATOM 13679 C CA . ASN H 8 85 ? 88.136 67.059 96.574 1.00 81.61 85 ASN 7 CA 1
ATOM 13680 C C . ASN H 8 85 ? 87.959 68.575 96.599 1.00 81.61 85 ASN 7 C 1
ATOM 13681 O O . ASN H 8 85 ? 88.794 69.319 96.079 1.00 81.61 85 ASN 7 O 1
ATOM 13686 N N . GLU H 8 86 ? 86.873 69.039 97.210 1.00 66.11 86 GLU 7 N 1
ATOM 13687 C CA . GLU H 8 86 ? 86.576 70.459 97.333 1.00 66.11 86 GLU 7 CA 1
ATOM 13688 C C . GLU H 8 86 ? 86.823 70.895 98.770 1.00 66.11 86 GLU 7 C 1
ATOM 13689 O O . GLU H 8 86 ? 86.431 70.197 99.710 1.00 66.11 86 GLU 7 O 1
ATOM 13695 N N . THR H 8 87 ? 87.478 72.039 98.937 1.00 53.90 87 THR 7 N 1
ATOM 13696 C CA . THR H 8 87 ? 87.844 72.547 100.249 1.00 53.90 87 THR 7 CA 1
ATOM 13697 C C . THR H 8 87 ? 86.979 73.740 100.629 1.00 53.90 87 THR 7 C 1
ATOM 13698 O O . THR H 8 87 ? 86.487 74.476 99.770 1.00 53.90 87 THR 7 O 1
ATOM 13702 N N . THR H 8 88 ? 86.795 73.914 101.936 1.00 43.25 88 THR 7 N 1
ATOM 13703 C CA . THR H 8 88 ? 86.149 75.088 102.507 1.00 43.25 88 THR 7 CA 1
ATOM 13704 C C . THR H 8 88 ? 86.972 75.531 103.704 1.00 43.25 88 THR 7 C 1
ATOM 13705 O O . THR H 8 88 ? 87.222 74.729 104.607 1.00 43.25 88 THR 7 O 1
ATOM 13709 N N . TYR H 8 89 ? 87.401 76.790 103.714 1.00 39.35 89 TYR 7 N 1
ATOM 13710 C CA . TYR H 8 89 ? 88.370 77.242 104.699 1.00 39.35 89 TYR 7 CA 1
ATOM 13711 C C . TYR H 8 89 ? 87.700 78.084 105.774 1.00 39.35 89 TYR 7 C 1
ATOM 13712 O O . TYR H 8 89 ? 86.698 78.755 105.531 1.00 39.35 89 TYR 7 O 1
ATOM 13721 N N . TYR H 8 90 ? 88.265 78.034 106.974 1.00 28.94 90 TYR 7 N 1
ATOM 13722 C CA . TYR H 8 90 ? 87.773 78.836 108.087 1.00 28.94 90 TYR 7 CA 1
ATOM 13723 C C . TYR H 8 90 ? 88.951 79.404 108.855 1.00 28.94 90 TYR 7 C 1
ATOM 13724 O O . TYR H 8 90 ? 89.842 78.658 109.253 1.00 28.94 90 TYR 7 O 1
ATOM 13733 N N . VAL H 8 91 ? 88.961 80.710 109.072 1.00 26.75 91 VAL 7 N 1
ATOM 13734 C CA . VAL H 8 91 ? 89.935 81.319 109.965 1.00 26.75 91 VAL 7 CA 1
ATOM 13735 C C . VAL H 8 91 ? 89.325 81.350 111.356 1.00 26.75 91 VAL 7 C 1
ATOM 13736 O O . VAL H 8 91 ? 88.256 81.935 111.561 1.00 26.75 91 VAL 7 O 1
ATOM 13740 N N . MET H 8 92 ? 89.984 80.692 112.299 1.00 25.93 92 MET 7 N 1
ATOM 13741 C CA . MET H 8 92 ? 89.596 80.716 113.697 1.00 25.93 92 MET 7 CA 1
ATOM 13742 C C . MET H 8 92 ? 90.459 81.734 114.419 1.00 25.93 92 MET 7 C 1
ATOM 13743 O O . MET H 8 92 ? 91.688 81.713 114.294 1.00 25.93 92 MET 7 O 1
ATOM 13748 N N . TYR H 8 93 ? 89.805 82.630 115.148 1.00 26.04 93 TYR 7 N 1
ATOM 13749 C CA . TYR H 8 93 ? 90.434 83.667 115.953 1.00 26.04 93 TYR 7 CA 1
ATOM 13750 C C . TYR H 8 93 ? 90.202 83.314 117.410 1.00 26.04 93 TYR 7 C 1
ATOM 13751 O O . TYR H 8 93 ? 89.099 83.543 117.931 1.00 26.04 93 TYR 7 O 1
ATOM 13760 N N . PRO H 8 94 ? 91.157 82.710 118.092 1.00 31.26 94 PRO 7 N 1
ATOM 13761 C CA . PRO H 8 94 ? 91.062 82.602 119.551 1.00 31.26 94 PRO 7 CA 1
ATOM 13762 C C . PRO H 8 94 ? 91.506 83.902 120.201 1.00 31.26 94 PRO 7 C 1
ATOM 13763 O O . PRO H 8 94 ? 92.684 84.271 120.152 1.00 31.26 94 PRO 7 O 1
ATOM 13767 N N . ALA H 8 95 ? 90.553 84.623 120.782 1.00 33.30 95 ALA 7 N 1
ATOM 13768 C CA . ALA H 8 95 ? 90.837 85.895 121.420 1.00 33.30 95 ALA 7 CA 1
ATOM 13769 C C . ALA H 8 95 ? 90.515 85.796 122.900 1.00 33.30 95 ALA 7 C 1
ATOM 13770 O O . ALA H 8 95 ? 89.621 85.055 123.305 1.00 33.30 95 ALA 7 O 1
ATOM 13772 N N . SER H 8 96 ? 91.252 86.545 123.709 1.00 37.85 96 SER 7 N 1
ATOM 13773 C CA . SER H 8 96 ? 90.979 86.583 125.134 1.00 37.85 96 SER 7 CA 1
ATOM 13774 C C . SER H 8 96 ? 91.410 87.930 125.678 1.00 37.85 96 SER 7 C 1
ATOM 13775 O O . SER H 8 96 ? 92.496 88.417 125.358 1.00 37.85 96 SER 7 O 1
ATOM 13778 N N . MET H 8 97 ? 90.552 88.528 126.500 1.00 36.84 97 MET 7 N 1
ATOM 13779 C CA . MET H 8 97 ? 90.895 89.773 127.167 1.00 36.84 97 MET 7 CA 1
ATOM 13780 C C . MET H 8 97 ? 91.748 89.552 128.406 1.00 36.84 97 MET 7 C 1
ATOM 13781 O O . MET H 8 97 ? 92.165 90.528 129.034 1.00 36.84 97 MET 7 O 1
ATOM 13786 N N . ASP H 8 98 ? 92.012 88.300 128.771 1.00 42.90 98 ASP 7 N 1
ATOM 13787 C CA . ASP H 8 98 ? 92.852 87.960 129.909 1.00 42.90 98 ASP 7 CA 1
ATOM 13788 C C . ASP H 8 98 ? 94.277 87.611 129.504 1.00 42.90 98 ASP 7 C 1
ATOM 13789 O O . ASP H 8 98 ? 95.228 88.195 130.028 1.00 42.90 98 ASP 7 O 1
ATOM 13794 N N . PHE H 8 99 ? 94.447 86.669 128.580 1.00 45.97 99 PHE 7 N 1
ATOM 13795 C CA . PHE H 8 99 ? 95.757 86.130 128.252 1.00 45.97 99 PHE 7 CA 1
ATOM 13796 C C . PHE H 8 99 ? 96.104 86.360 126.789 1.00 45.97 99 PHE 7 C 1
ATOM 13797 O O . PHE H 8 99 ? 95.225 86.444 125.929 1.00 45.97 99 PHE 7 O 1
ATOM 13805 N N . ASN H 8 100 ? 97.403 86.450 126.516 1.00 45.25 100 ASN 7 N 1
ATOM 13806 C CA . ASN H 8 100 ? 97.890 86.249 125.162 1.00 45.25 100 ASN 7 CA 1
ATOM 13807 C C . ASN H 8 100 ? 97.762 84.777 124.802 1.00 45.25 100 ASN 7 C 1
ATOM 13808 O O . ASN H 8 100 ? 97.790 83.908 125.672 1.00 45.25 100 ASN 7 O 1
ATOM 13813 N N . LEU H 8 101 ? 97.608 84.497 123.508 1.00 43.34 101 LEU 7 N 1
ATOM 13814 C CA . LEU H 8 101 ? 97.476 83.135 123.007 1.00 43.34 101 LEU 7 CA 1
ATOM 13815 C C . LEU H 8 101 ? 98.480 82.921 121.884 1.00 43.34 101 LEU 7 C 1
ATOM 13816 O O . LEU H 8 101 ? 98.739 83.834 121.096 1.00 43.34 101 LEU 7 O 1
ATOM 13821 N N . LYS H 8 102 ? 99.051 81.712 121.814 1.00 49.29 102 LYS 7 N 1
ATOM 13822 C CA . LYS H 8 102 ? 100.185 81.481 120.921 1.00 49.29 102 LYS 7 CA 1
ATOM 13823 C C . LYS H 8 102 ? 99.771 81.362 119.450 1.00 49.29 102 LYS 7 C 1
ATOM 13824 O O . LYS H 8 102 ? 100.350 82.085 118.629 1.00 49.29 102 LYS 7 O 1
ATOM 13830 N N . PRO H 8 103 ? 98.791 80.502 119.022 1.00 39.16 103 PRO 7 N 1
ATOM 13831 C CA . PRO H 8 103 ? 98.334 80.643 117.633 1.00 39.16 103 PRO 7 CA 1
ATOM 13832 C C . PRO H 8 103 ? 97.295 81.748 117.534 1.00 39.16 103 PRO 7 C 1
ATOM 13833 O O . PRO H 8 103 ? 96.184 81.632 118.063 1.00 39.16 103 PRO 7 O 1
ATOM 13837 N N . ASN H 8 104 ? 97.677 82.855 116.894 1.00 33.77 104 ASN 7 N 1
ATOM 13838 C CA . ASN H 8 104 ? 96.760 83.980 116.748 1.00 33.77 104 ASN 7 CA 1
ATOM 13839 C C . ASN H 8 104 ? 95.595 83.624 115.840 1.00 33.77 104 ASN 7 C 1
ATOM 13840 O O . AS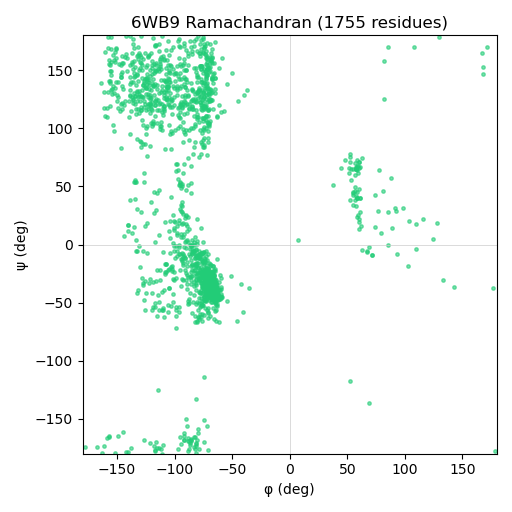N H 8 104 ? 94.444 83.962 116.136 1.00 33.77 104 ASN 7 O 1
ATOM 13845 N N . ARG H 8 105 ? 95.869 82.939 114.735 1.00 29.24 105 ARG 7 N 1
ATOM 13846 C CA . ARG H 8 105 ? 94.815 82.491 113.845 1.00 29.24 105 ARG 7 CA 1
ATOM 13847 C C . ARG H 8 105 ? 95.083 81.056 113.424 1.00 29.24 105 ARG 7 C 1
ATOM 13848 O O . ARG H 8 105 ? 96.228 80.603 113.377 1.00 29.24 105 ARG 7 O 1
ATOM 13856 N N . ILE H 8 106 ? 94.010 80.334 113.139 1.00 27.66 106 ILE 7 N 1
ATOM 13857 C CA . ILE H 8 106 ? 94.115 78.937 112.743 1.00 27.66 106 ILE 7 CA 1
ATOM 13858 C C . ILE H 8 106 ? 93.311 78.751 111.467 1.00 27.66 106 ILE 7 C 1
ATOM 13859 O O . ILE H 8 106 ? 92.090 78.935 111.467 1.00 27.66 106 ILE 7 O 1
ATOM 13864 N N . LEU H 8 107 ? 93.993 78.414 110.380 1.00 30.81 107 LEU 7 N 1
ATOM 13865 C CA . LEU H 8 107 ? 93.313 78.079 109.142 1.00 30.81 107 LEU 7 CA 1
ATOM 13866 C C . LEU H 8 107 ? 92.752 76.669 109.242 1.00 30.81 107 LEU 7 C 1
ATOM 13867 O O . LEU H 8 107 ? 93.393 75.771 109.789 1.00 30.81 107 LEU 7 O 1
ATOM 13872 N N . ILE H 8 108 ? 91.546 76.481 108.720 1.00 34.66 108 ILE 7 N 1
ATOM 13873 C CA . ILE H 8 108 ? 90.813 75.228 108.821 1.00 34.66 108 ILE 7 CA 1
ATOM 13874 C C . ILE H 8 108 ? 90.457 74.787 107.414 1.00 34.66 108 ILE 7 C 1
ATOM 13875 O O . ILE H 8 108 ? 89.688 75.473 106.729 1.00 34.66 108 ILE 7 O 1
ATOM 13880 N N . GLU H 8 109 ? 91.003 73.653 106.990 1.00 45.34 109 GLU 7 N 1
ATOM 13881 C CA . GLU H 8 109 ? 90.646 73.024 105.729 1.00 45.34 109 GLU 7 CA 1
ATOM 13882 C C . GLU H 8 109 ? 89.681 71.878 105.998 1.00 45.34 109 GLU 7 C 1
ATOM 13883 O O . GLU H 8 109 ? 89.899 71.070 106.904 1.00 45.34 109 GLU 7 O 1
ATOM 13889 N N . PHE H 8 110 ? 88.623 71.808 105.198 1.00 47.25 110 PHE 7 N 1
ATOM 13890 C CA . PHE H 8 110 ? 87.508 70.885 105.385 1.00 47.25 110 PHE 7 CA 1
ATOM 13891 C C . PHE H 8 110 ? 87.267 70.082 104.116 1.00 47.25 110 PHE 7 C 1
ATOM 13892 O O . PHE H 8 110 ? 86.164 70.062 103.565 1.00 47.25 110 PHE 7 O 1
ATOM 13900 N N . LYS H 8 111 ? 88.321 69.433 103.624 1.00 59.06 111 LYS 7 N 1
ATOM 13901 C CA . LYS H 8 111 ? 88.296 68.814 102.302 1.00 59.06 111 LYS 7 CA 1
ATOM 13902 C C . LYS H 8 111 ? 87.390 67.586 102.278 1.00 59.06 111 LYS 7 C 1
ATOM 13903 O O . LYS H 8 111 ? 87.572 66.650 103.062 1.00 59.06 111 LYS 7 O 1
ATOM 13909 N N . ASN H 8 112 ? 86.414 67.589 101.372 1.00 66.70 112 ASN 7 N 1
ATOM 13910 C CA . ASN H 8 112 ? 85.521 66.449 101.174 1.00 66.70 112 ASN 7 CA 1
ATOM 13911 C C . ASN H 8 112 ? 86.193 65.490 100.200 1.00 66.70 112 ASN 7 C 1
ATOM 13912 O O . ASN H 8 112 ? 86.166 65.699 98.986 1.00 66.70 112 ASN 7 O 1
ATOM 13917 N N . LEU H 8 113 ? 86.792 64.431 100.734 1.00 73.69 113 LEU 7 N 1
ATOM 13918 C CA . LEU H 8 113 ? 87.558 63.492 99.934 1.00 73.69 113 LEU 7 CA 1
ATOM 13919 C C . LEU H 8 113 ? 86.640 62.546 99.162 1.00 73.69 113 LEU 7 C 1
ATOM 13920 O O . LEU H 8 113 ? 85.431 62.470 99.396 1.00 73.69 113 LEU 7 O 1
ATOM 13925 N N . GLU H 8 114 ? 87.242 61.815 98.221 1.00 83.82 114 GLU 7 N 1
ATOM 13926 C CA . GLU H 8 114 ? 86.628 60.642 97.609 1.00 83.82 114 GLU 7 CA 1
ATOM 13927 C C . GLU H 8 114 ? 86.731 59.413 98.505 1.00 83.82 114 GLU 7 C 1
ATOM 13928 O O . GLU H 8 114 ? 86.148 58.371 98.187 1.00 83.82 114 GLU 7 O 1
ATOM 13934 N N . ASN H 8 115 ? 87.439 59.535 99.630 1.00 83.24 115 ASN 7 N 1
ATOM 13935 C CA . ASN H 8 115 ? 87.634 58.513 100.652 1.00 83.24 115 ASN 7 CA 1
ATOM 13936 C C . ASN H 8 115 ? 86.342 58.081 101.341 1.00 83.24 115 ASN 7 C 1
ATOM 13937 O O . ASN H 8 115 ? 86.353 57.074 102.057 1.00 83.24 115 ASN 7 O 1
ATOM 13942 N N . GLY H 8 116 ? 85.241 58.805 101.150 1.00 79.74 116 GLY 7 N 1
ATOM 13943 C CA . GLY H 8 116 ? 84.037 58.592 101.919 1.00 79.74 116 GLY 7 CA 1
ATOM 13944 C C . GLY H 8 116 ? 84.003 59.332 103.235 1.00 79.74 116 GLY 7 C 1
ATOM 13945 O O . GLY H 8 116 ? 83.010 59.222 103.965 1.00 79.74 116 GLY 7 O 1
ATOM 13946 N N . THR H 8 117 ? 85.048 60.086 103.555 1.00 75.80 117 THR 7 N 1
ATOM 13947 C CA . THR H 8 117 ? 85.193 60.790 104.819 1.00 75.80 117 THR 7 CA 1
ATOM 13948 C C . THR H 8 117 ? 85.224 62.294 104.560 1.00 75.80 117 THR 7 C 1
ATOM 13949 O O . THR H 8 117 ? 84.937 62.767 103.458 1.00 75.80 117 THR 7 O 1
ATOM 13953 N N . LEU H 8 118 ? 85.570 63.044 105.603 1.00 61.63 118 LEU 7 N 1
ATOM 13954 C CA . LEU H 8 118 ? 85.583 64.504 105.563 1.00 61.63 118 LEU 7 CA 1
ATOM 13955 C C . LEU H 8 118 ? 86.839 64.958 106.299 1.00 61.63 118 LEU 7 C 1
ATOM 13956 O O . LEU H 8 118 ? 86.834 65.066 107.529 1.00 61.63 118 LEU 7 O 1
ATOM 13961 N N . GLN H 8 119 ? 87.912 65.211 105.553 1.00 52.85 119 GLN 7 N 1
ATOM 13962 C CA . GLN H 8 119 ? 89.213 65.467 106.155 1.00 52.85 119 GLN 7 CA 1
ATOM 13963 C C . GLN H 8 119 ? 89.270 66.883 106.713 1.00 52.85 119 GLN 7 C 1
ATOM 13964 O O . GLN H 8 119 ? 89.125 67.861 105.970 1.00 52.85 119 GLN 7 O 1
ATOM 13970 N N . LEU H 8 120 ? 89.498 66.984 108.018 1.00 44.52 120 LEU 7 N 1
ATOM 13971 C CA . LEU H 8 120 ? 89.672 68.250 108.715 1.00 44.52 120 LEU 7 CA 1
ATOM 13972 C C . LEU H 8 120 ? 91.150 68.424 109.031 1.00 44.52 120 LEU 7 C 1
ATOM 13973 O O . LEU H 8 120 ? 91.745 67.587 109.717 1.00 44.52 120 LEU 7 O 1
ATOM 13978 N N . ASN H 8 121 ? 91.743 69.493 108.510 1.00 43.29 121 ASN 7 N 1
ATOM 13979 C CA . ASN H 8 121 ? 93.113 69.863 108.822 1.00 43.29 121 ASN 7 CA 1
ATOM 13980 C C . ASN H 8 121 ? 93.137 71.284 109.361 1.00 43.29 121 ASN 7 C 1
ATOM 13981 O O . ASN H 8 121 ? 92.262 72.097 109.061 1.00 43.29 121 ASN 7 O 1
ATOM 13986 N N . ALA H 8 122 ? 94.154 71.585 110.158 1.00 35.45 122 ALA 7 N 1
ATOM 13987 C CA . ALA H 8 122 ? 94.290 72.910 110.738 1.00 35.45 122 ALA 7 CA 1
ATOM 13988 C C . ALA H 8 122 ? 95.745 73.337 110.672 1.00 35.45 122 ALA 7 C 1
ATOM 13989 O O . ALA H 8 122 ? 96.648 72.530 110.902 1.00 35.45 122 ALA 7 O 1
ATOM 13991 N N . PHE H 8 123 ? 95.961 74.609 110.356 1.00 33.08 123 PHE 7 N 1
ATOM 13992 C CA . PHE H 8 123 ? 97.291 75.165 110.159 1.00 33.08 123 PHE 7 CA 1
ATOM 13993 C C . PHE H 8 123 ? 97.446 76.410 111.016 1.00 33.08 123 PHE 7 C 1
ATOM 13994 O O . PHE H 8 123 ? 96.560 77.267 111.032 1.00 33.08 123 PHE 7 O 1
ATOM 14002 N N . LYS H 8 124 ? 98.564 76.510 111.724 1.00 33.90 124 LYS 7 N 1
ATOM 14003 C CA . LYS H 8 124 ? 98.837 77.689 112.530 1.00 33.90 124 LYS 7 CA 1
ATOM 14004 C C . LYS H 8 124 ? 99.187 78.875 111.642 1.00 33.90 124 LYS 7 C 1
ATOM 14005 O O . LYS H 8 124 ? 99.799 78.723 110.583 1.00 33.90 124 LYS 7 O 1
ATOM 14011 N N . ASN H 8 125 ? 98.806 80.071 112.088 1.00 33.98 125 ASN 7 N 1
ATOM 14012 C CA . ASN H 8 125 ? 99.190 81.288 111.392 1.00 33.98 125 ASN 7 CA 1
ATOM 14013 C C . ASN H 8 125 ? 99.173 82.429 112.394 1.00 33.98 125 ASN 7 C 1
ATOM 14014 O O . ASN H 8 125 ? 98.394 82.419 113.348 1.00 33.98 125 ASN 7 O 1
ATOM 14019 N N . PHE H 8 126 ? 100.036 83.409 112.180 1.00 32.43 126 PHE 7 N 1
ATOM 14020 C CA . PHE H 8 126 ? 100.021 84.586 113.031 1.00 32.43 126 PHE 7 CA 1
ATOM 14021 C C . PHE H 8 126 ? 99.363 85.741 112.294 1.00 32.43 126 PHE 7 C 1
ATOM 14022 O O . PHE H 8 126 ? 99.117 85.687 111.088 1.00 32.43 126 PHE 7 O 1
ATOM 14030 N N . PHE H 8 127 ? 99.060 86.788 113.052 1.00 28.79 127 PHE 7 N 1
ATOM 14031 C CA . PHE H 8 127 ? 98.337 87.923 112.504 1.00 28.79 127 PHE 7 CA 1
ATOM 14032 C C . PHE H 8 127 ? 99.251 88.763 111.622 1.00 28.79 127 PHE 7 C 1
ATOM 14033 O O . PHE H 8 127 ? 100.335 89.176 112.044 1.00 28.79 127 PHE 7 O 1
ATOM 14041 N N . GLY H 8 128 ? 98.806 89.018 110.400 1.00 33.21 128 GLY 7 N 1
ATOM 14042 C CA . GLY H 8 128 ? 99.559 89.798 109.453 1.00 33.21 128 GLY 7 CA 1
ATOM 14043 C C . GLY H 8 128 ? 100.258 89.009 108.373 1.00 33.21 128 GLY 7 C 1
ATOM 14044 O O . GLY H 8 128 ? 101.196 89.531 107.765 1.00 33.21 128 GLY 7 O 1
ATOM 14045 N N . ARG H 8 129 ? 99.834 87.776 108.114 1.00 39.75 129 ARG 7 N 1
ATOM 14046 C CA . ARG H 8 129 ? 100.421 86.943 107.078 1.00 39.75 129 ARG 7 CA 1
ATOM 14047 C C . ARG H 8 129 ? 99.295 86.279 106.304 1.00 39.75 129 ARG 7 C 1
ATOM 14048 O O . ARG H 8 129 ? 98.259 85.941 106.881 1.00 39.75 129 ARG 7 O 1
ATOM 14056 N N . GLU H 8 130 ? 99.495 86.110 104.998 1.00 44.11 130 GLU 7 N 1
ATOM 14057 C CA . GLU H 8 130 ? 98.500 85.487 104.141 1.00 44.11 130 GLU 7 CA 1
ATOM 14058 C C . GLU H 8 130 ? 98.342 84.007 104.484 1.00 44.11 130 GLU 7 C 1
ATOM 14059 O O . GLU H 8 130 ? 99.196 83.392 105.125 1.00 44.11 130 GLU 7 O 1
ATOM 14065 N N . TYR H 8 131 ? 97.220 83.437 104.049 1.00 37.24 131 TYR 7 N 1
ATOM 14066 C CA . TYR H 8 131 ? 96.866 82.068 104.395 1.00 37.24 131 TYR 7 CA 1
ATOM 14067 C C . TYR H 8 131 ? 97.123 81.085 103.268 1.00 37.24 131 TYR 7 C 1
ATOM 14068 O O . TYR H 8 131 ? 97.275 79.888 103.531 1.00 37.24 131 TYR 7 O 1
ATOM 14077 N N . PHE H 8 132 ? 97.169 81.556 102.028 1.00 45.84 132 PHE 7 N 1
ATOM 14078 C CA . PHE H 8 132 ? 97.500 80.728 100.892 1.00 45.84 132 PHE 7 CA 1
ATOM 14079 C C . PHE H 8 132 ? 98.687 81.328 100.151 1.00 45.84 132 PHE 7 C 1
ATOM 14080 O O . PHE H 8 132 ? 98.780 82.554 100.032 1.00 45.84 132 PHE 7 O 1
ATOM 14088 N N . PRO H 8 133 ? 99.608 80.509 99.657 1.00 56.96 133 PRO 7 N 1
ATOM 14089 C CA . PRO H 8 133 ? 100.747 81.042 98.910 1.00 56.96 133 PRO 7 CA 1
ATOM 14090 C C . PRO H 8 133 ? 100.317 81.508 97.526 1.00 56.96 133 PRO 7 C 1
ATOM 14091 O O . PRO H 8 133 ? 99.231 81.192 97.039 1.00 56.96 133 PRO 7 O 1
ATOM 14095 N N . SER H 8 134 ? 101.192 82.293 96.906 1.00 71.81 134 SER 7 N 1
ATOM 14096 C CA . SER H 8 134 ? 100.941 82.767 95.554 1.00 71.81 134 SER 7 CA 1
ATOM 14097 C C . SER H 8 134 ? 101.038 81.614 94.562 1.00 71.81 134 SER 7 C 1
ATOM 14098 O O . SER H 8 134 ? 101.782 80.651 94.764 1.00 71.81 134 SER 7 O 1
ATOM 14101 N N . LYS H 8 135 ? 100.267 81.719 93.478 1.00 81.35 135 LYS 7 N 1
ATOM 14102 C CA . LYS H 8 135 ? 100.223 80.663 92.474 1.00 81.35 135 LYS 7 CA 1
ATOM 14103 C C . LYS H 8 135 ? 101.495 80.577 91.641 1.00 81.35 135 LYS 7 C 1
ATOM 14104 O O . LYS H 8 135 ? 101.683 79.579 90.936 1.00 81.35 135 LYS 7 O 1
ATOM 14110 N N . ASP H 8 136 ? 102.363 81.588 91.699 1.00 85.06 136 ASP 7 N 1
ATOM 14111 C CA . ASP H 8 136 ? 103.615 81.541 90.953 1.00 85.06 136 ASP 7 CA 1
ATOM 14112 C C . ASP H 8 136 ? 104.599 80.568 91.590 1.00 85.06 136 ASP 7 C 1
ATOM 14113 O O . ASP H 8 136 ? 105.255 79.786 90.893 1.00 85.06 136 ASP 7 O 1
ATOM 14118 N N . ILE H 8 137 ? 104.715 80.604 92.914 1.00 80.03 137 ILE 7 N 1
ATOM 14119 C CA . ILE H 8 137 ? 105.668 79.768 93.631 1.00 80.03 137 ILE 7 CA 1
ATOM 14120 C C . ILE H 8 137 ? 105.189 78.322 93.670 1.00 80.03 137 ILE 7 C 1
ATOM 14121 O O . ILE H 8 137 ? 105.982 77.390 93.534 1.00 80.03 137 ILE 7 O 1
ATOM 14126 N N . LEU H 8 143 ? 107.080 76.633 97.773 1.00 69.07 143 LEU 7 N 1
ATOM 14127 C CA . LEU H 8 143 ? 106.377 77.603 98.604 1.00 69.07 143 LEU 7 CA 1
ATOM 14128 C C . LEU H 8 143 ? 106.476 77.243 100.081 1.00 69.07 143 LEU 7 C 1
ATOM 14129 O O . LEU H 8 143 ? 106.520 76.068 100.440 1.00 69.07 143 LEU 7 O 1
ATOM 14134 N N . GLN H 8 144 ? 106.516 78.263 100.933 1.00 63.71 144 GLN 7 N 1
ATOM 14135 C CA . GLN H 8 144 ? 106.554 78.050 102.372 1.00 63.71 144 GLN 7 CA 1
ATOM 14136 C C . GLN H 8 144 ? 105.176 77.633 102.867 1.00 63.71 144 GLN 7 C 1
ATOM 14137 O O . GLN H 8 144 ? 104.171 78.263 102.531 1.00 63.71 144 GLN 7 O 1
ATOM 14143 N N . SER H 8 145 ? 105.129 76.563 103.651 1.00 57.55 145 SER 7 N 1
ATOM 14144 C CA . SER H 8 145 ? 103.884 76.061 104.208 1.00 57.55 145 SER 7 CA 1
ATOM 14145 C C . SER H 8 145 ? 103.682 76.588 105.624 1.00 57.55 145 SER 7 C 1
ATOM 14146 O O . SER H 8 145 ? 104.619 77.035 106.289 1.00 57.55 145 SER 7 O 1
ATOM 14149 N N . MET H 8 146 ? 102.435 76.535 106.075 1.00 45.47 146 MET 7 N 1
ATOM 14150 C CA . MET H 8 146 ? 102.092 76.910 107.436 1.00 45.47 146 MET 7 CA 1
ATOM 14151 C C . MET H 8 146 ? 102.170 75.692 108.344 1.00 45.47 146 MET 7 C 1
ATOM 14152 O O . MET H 8 146 ? 101.955 74.558 107.909 1.00 45.47 146 MET 7 O 1
ATOM 14157 N N . LYS H 8 147 ? 102.496 75.940 109.612 1.00 41.19 147 LYS 7 N 1
ATOM 14158 C CA . LYS H 8 147 ? 102.708 74.860 110.568 1.00 41.19 147 LYS 7 CA 1
ATOM 14159 C C . LYS H 8 147 ? 101.396 74.156 110.884 1.00 41.19 147 LYS 7 C 1
ATOM 14160 O O . LYS H 8 147 ? 100.419 74.791 111.286 1.00 41.19 147 LYS 7 O 1
ATOM 14166 N N . VAL H 8 148 ? 101.379 72.844 110.703 1.00 38.30 148 VAL 7 N 1
ATOM 14167 C CA . VAL H 8 148 ? 100.165 72.062 110.891 1.00 38.30 148 VAL 7 CA 1
ATOM 14168 C C . VAL H 8 148 ? 99.899 71.892 112.379 1.00 38.30 148 VAL 7 C 1
ATOM 14169 O O . VAL H 8 148 ? 100.822 71.680 113.174 1.00 38.30 148 VAL 7 O 1
ATOM 14173 N N . HIS H 8 149 ? 98.632 71.995 112.758 1.00 40.66 149 HIS 7 N 1
ATOM 14174 C CA . HIS H 8 149 ? 97.948 71.795 114.023 1.00 40.66 149 HIS 7 CA 1
ATOM 14175 C C . HIS H 8 149 ? 97.317 70.411 114.059 1.00 40.66 149 HIS 7 C 1
ATOM 14176 O O . HIS H 8 149 ? 96.734 69.973 113.062 1.00 40.66 149 HIS 7 O 1
ATOM 14183 N N . PRO H 8 150 ? 97.424 69.688 115.171 1.00 49.05 150 PRO 7 N 1
ATOM 14184 C CA . PRO H 8 150 ? 96.747 68.392 115.266 1.00 49.05 150 PRO 7 CA 1
ATOM 14185 C C . PRO H 8 150 ? 95.244 68.568 115.404 1.00 49.05 150 PRO 7 C 1
ATOM 14186 O O . PRO H 8 150 ? 94.766 69.519 116.028 1.00 49.05 150 PRO 7 O 1
ATOM 14190 N N . TYR H 8 151 ? 94.513 67.621 114.811 1.00 49.43 151 TYR 7 N 1
ATOM 14191 C CA . TYR H 8 151 ? 93.052 67.648 114.648 1.00 49.43 151 TYR 7 CA 1
ATOM 14192 C C . TYR H 8 151 ? 92.557 68.943 114.015 1.00 49.43 151 TYR 7 C 1
ATOM 14193 O O . TYR H 8 151 ? 92.215 68.971 112.836 1.00 49.43 151 TYR 7 O 1
ATOM 14202 N N . HIS H 8 158 ? 91.018 67.309 119.393 1.00 47.04 158 HIS 7 N 1
ATOM 14203 C CA . HIS H 8 158 ? 90.850 68.754 119.470 1.00 47.04 158 HIS 7 CA 1
ATOM 14204 C C . HIS H 8 158 ? 92.146 69.495 119.172 1.00 47.04 158 HIS 7 C 1
ATOM 14205 O O . HIS H 8 158 ? 93.230 68.922 119.257 1.00 47.04 158 HIS 7 O 1
ATOM 14212 N N . LYS H 8 159 ? 92.028 70.775 118.831 1.00 41.79 159 LYS 7 N 1
ATOM 14213 C CA . LYS H 8 159 ? 93.184 71.642 118.681 1.00 41.79 159 LYS 7 CA 1
ATOM 14214 C C . LYS H 8 159 ? 93.624 72.141 120.054 1.00 41.79 159 LYS 7 C 1
ATOM 14215 O O . LYS H 8 159 ? 93.034 71.802 121.081 1.00 41.79 159 LYS 7 O 1
ATOM 14221 N N . ALA H 8 160 ? 94.666 72.957 120.086 1.00 39.76 160 ALA 7 N 1
ATOM 14222 C CA . ALA H 8 160 ? 95.242 73.405 121.353 1.00 39.76 160 ALA 7 CA 1
ATOM 14223 C C . ALA H 8 160 ? 95.904 74.758 121.169 1.00 39.76 160 ALA 7 C 1
ATOM 14224 O O . ALA H 8 160 ? 97.044 74.843 120.688 1.00 39.76 160 ALA 7 O 1
ATOM 14226 N N . PRO H 8 161 ? 95.220 75.845 121.521 1.00 40.39 161 PRO 7 N 1
ATOM 14227 C CA . PRO H 8 161 ? 95.932 77.109 121.733 1.00 40.39 161 PRO 7 CA 1
ATOM 14228 C C . PRO H 8 161 ? 96.750 77.072 123.013 1.00 40.39 161 PRO 7 C 1
ATOM 14229 O O . PRO H 8 161 ? 96.212 77.132 124.120 1.00 40.39 161 PRO 7 O 1
ATOM 14233 N N . ILE H 8 162 ? 98.064 76.946 122.861 1.00 50.43 162 ILE 7 N 1
ATOM 14234 C CA . ILE H 8 162 ? 99.011 76.889 123.968 1.00 50.43 162 ILE 7 CA 1
ATOM 14235 C C . ILE H 8 162 ? 99.338 78.301 124.434 1.00 50.43 162 ILE 7 C 1
ATOM 14236 O O . ILE H 8 162 ? 98.844 79.277 123.856 1.00 50.43 162 ILE 7 O 1
ATOM 14241 N N . ARG H 8 163 ? 100.121 78.401 125.521 1.00 55.47 163 ARG 7 N 1
ATOM 14242 C CA . ARG H 8 163 ? 100.723 79.643 126.010 1.00 55.47 163 ARG 7 CA 1
ATOM 14243 C C . ARG H 8 163 ? 99.670 80.666 126.416 1.00 55.47 163 ARG 7 C 1
ATOM 14244 O O . ARG H 8 163 ? 99.371 81.596 125.666 1.00 55.47 163 ARG 7 O 1
ATOM 14252 N N . SER H 8 164 ? 99.031 80.433 127.558 1.00 57.00 164 SER 7 N 1
ATOM 14253 C CA . SER H 8 164 ? 98.000 81.314 128.102 1.00 57.00 164 SER 7 CA 1
ATOM 14254 C C . SER H 8 164 ? 98.565 82.340 129.080 1.00 57.00 164 SER 7 C 1
ATOM 14255 O O . SER H 8 164 ? 97.939 82.641 130.100 1.00 57.00 164 SER 7 O 1
ATOM 14258 N N . TYR H 8 165 ? 99.767 82.853 128.814 1.00 63.92 165 TYR 7 N 1
ATOM 14259 C CA . TYR H 8 165 ? 100.358 83.907 129.632 1.00 63.92 165 TYR 7 CA 1
ATOM 14260 C C . TYR H 8 165 ? 99.542 85.193 129.535 1.00 63.92 165 TYR 7 C 1
ATOM 14261 O O . TYR H 8 165 ? 99.026 85.536 128.468 1.00 63.92 165 TYR 7 O 1
ATOM 14270 N N . LEU H 8 166 ? 99.447 85.909 130.658 1.00 52.25 166 LEU 7 N 1
ATOM 14271 C CA . LEU H 8 166 ? 98.531 87.032 130.830 1.00 52.25 166 LEU 7 CA 1
ATOM 14272 C C . LEU H 8 166 ? 98.892 88.205 129.920 1.00 52.25 166 LEU 7 C 1
ATOM 14273 O O . LEU H 8 166 ? 100.036 88.367 129.487 1.00 52.25 166 LEU 7 O 1
ATOM 14278 N N . GLN H 8 167 ? 97.886 89.039 129.637 1.00 40.27 167 GLN 7 N 1
ATOM 14279 C CA . GLN H 8 167 ? 98.028 90.051 128.594 1.00 40.27 167 GLN 7 CA 1
ATOM 14280 C C . GLN H 8 167 ? 98.784 91.284 129.071 1.00 40.27 167 GLN 7 C 1
ATOM 14281 O O . GLN H 8 167 ? 99.393 91.973 128.243 1.00 40.27 167 GLN 7 O 1
ATOM 14287 N N . ALA H 8 168 ? 98.753 91.567 130.381 1.00 37.99 168 ALA 7 N 1
ATOM 14288 C CA . ALA H 8 168 ? 99.553 92.603 131.049 1.00 37.99 168 ALA 7 CA 1
ATOM 14289 C C . ALA H 8 168 ? 99.278 93.995 130.468 1.00 37.99 168 ALA 7 C 1
ATOM 14290 O O . ALA H 8 168 ? 100.113 94.607 129.800 1.00 37.99 168 ALA 7 O 1
ATOM 14292 N N . ARG H 8 169 ? 98.052 94.458 130.717 1.00 33.97 169 ARG 7 N 1
ATOM 14293 C CA . ARG H 8 169 ? 97.648 95.786 130.265 1.00 33.97 169 ARG 7 CA 1
ATOM 14294 C C . ARG H 8 169 ? 98.402 96.887 130.999 1.00 33.97 169 ARG 7 C 1
ATOM 14295 O O . ARG H 8 169 ? 98.784 97.894 130.394 1.00 33.97 169 ARG 7 O 1
ATOM 14303 N N . ASN H 8 170 ? 98.628 96.715 132.298 1.00 39.46 170 ASN 7 N 1
ATOM 14304 C CA . ASN H 8 170 ? 99.175 97.783 133.123 1.00 39.46 170 ASN 7 CA 1
ATOM 14305 C C . ASN H 8 170 ? 100.687 97.882 132.965 1.00 39.46 170 ASN 7 C 1
ATOM 14306 O O . ASN H 8 170 ? 101.399 96.877 133.044 1.00 39.46 170 ASN 7 O 1
ATOM 14311 N N . VAL H 8 171 ? 101.169 99.100 132.740 1.00 44.90 171 VAL 7 N 1
ATOM 14312 C CA . VAL H 8 171 ? 102.592 99.390 132.623 1.00 44.90 171 VAL 7 CA 1
ATOM 14313 C C . VAL H 8 171 ? 103.064 99.974 133.945 1.00 44.90 171 VAL 7 C 1
ATOM 14314 O O . VAL H 8 171 ? 102.562 101.014 134.388 1.00 44.90 171 VAL 7 O 1
ATOM 14318 N N . SER H 8 172 ? 104.026 99.309 134.576 1.00 52.40 172 SER 7 N 1
ATOM 14319 C CA . SER H 8 172 ? 104.576 99.800 135.829 1.00 52.40 172 SER 7 CA 1
ATOM 14320 C C . SER H 8 172 ? 105.507 100.978 135.575 1.00 52.40 172 SER 7 C 1
ATOM 14321 O O . SER H 8 172 ? 106.305 100.970 134.633 1.00 52.40 172 SER 7 O 1
ATOM 14324 N N . ILE H 8 173 ? 105.394 102.001 136.415 1.00 56.50 173 ILE 7 N 1
ATOM 14325 C CA . ILE H 8 173 ? 106.252 103.172 136.308 1.00 56.50 173 ILE 7 CA 1
ATOM 14326 C C . ILE H 8 173 ? 106.645 103.655 137.699 1.00 56.50 173 ILE 7 C 1
ATOM 14327 O O . ILE H 8 173 ? 106.139 103.157 138.706 1.00 56.50 173 ILE 7 O 1
#

Nearest PDB structures (foldseek):
  6wb9-assembly1_7  TM=1.007E+00  e=1.488E-25  Saccharomyces cerevisiae W303
  7ktx-assembly1_G  TM=8.668E-01  e=7.458E-19  Saccharomyces cerevisiae BY4743
  7zuw-assembly1_CA  TM=5.930E-01  e=2.266E+00  Saccharomyces cerevisiae
  7khf-assembly1_A  TM=4.629E-01  e=1.562E+00  Homo sapiens
  4duw-assembly1_A  TM=4.481E-01  e=7.703E+00  Escherichia coli K-12

B-factor: mean 51.56, std 19.85, range [12.35, 111.16]

Foldseek 3Di:
DKWWKWWDADPDDTHTAAIKDQDPCPPDHRWIGGDTGDQDADFAWIFIWTQDPPADGGPGQDTDGAGNQGQWEWEQEAEPNGHGDGIDIHGDPPRSGYYYTYDYDDDDDDDPDDDDD/DPPVPVCQQWFWQQAFAAFPAKAAAPVPSQKIWTWGDFDPQWIKIWIAGLQQGGTPAIDIGRAGLVQWFAAPVDRQKIWGAPPVQRWIWIFGNPPGDTDDTDRDDGHHTDGGPDDQFDDWDSPDPQFRTWTRGDSFKIWIFGQPPPPTDTRDIHGNPAFFWAEKDKAQDVVVVVVVVVVVVVVVVVVVVVVVVCVVPVCSVFRQFMWIQTAHQQGKTFTQTRNPNRDTQEMDHPPAHGWHYKDAQAPNRFWIWIAGQQFWTWIWGDDPRYIDTDDTHGDDDGHTFDHKAFDDSVFTWIWTAGPVRDTAIGHDNCKDKDWDDDQFWIWIWICHPGDTHTQDIGGDDPQKTWQEKDAADPAFDDDQAAQFLVRFGFGAPQDHQKMWTWMQGPVQRWTWIWIFNRLNTDTQDIDIDSQNFDPVAHWYWEHYRRKIWIKGAHPRVHRAIKIKMKGWTLDPDTPDRPADPDPPDDDDCNVVPGGGTDIFMDMAGEHFGFHYWYWADADNCPAFTWTWTQTPQRWIFTHTVQQVDRPAAAPVVPVPDRGGHDVRHHDDRYDYDDPVRRSCPVPNGDADNVWDWDWAYGHQGQKIWIWTRTGMTMIRIDGNRDNPSDDDPPDPPVVVVVVVVVVVVVCVVCVVVVVVVVVCVVPVD/DVLVVLLVVLLCCLVVVCLVVDDLVRLVVVLVSLVVNLVDDCDPQDPVNSLSSLLVNLVSCLVNVVLVVSVVSLVVSCVVPNCPALSNLLSVLSNCVSVPNLVVSLVSLVVVVVVQPPPHDDPCSNLSSLVSNLVSCCPPVVDDLVVSLVSLVVCCVPDNLPLVSLCVNLVSCLVPLNLVSSLVSLVSSCVNVVLPLVSLLVSLVSLQVVLVVVPDPCSLVSLVSSLVSLVSSCVSPVLPLSSLLSNLVSCVVNPDDPCPVRNVVSLVSLVVNLVPPDPVSVVVSCVSNPDD/DDDDVVLQVVQLVVLLVVVLVVQLVLLVVVVVVPPDDPDDDDDDVVVVLVVLLVVLVVLLVPVQADDCVVSVVSLVVSLVCLQPPDCSPCVVVVVSLVVQCPPFADDQRFFAPDFDDCVCVPPFHDNDPDDPDGPGRGTSVVSVVVCVVPCQVVCVVVPRNGDDRSVSSVVSSVVSVPDDRDHNPPPVPVVVVVPPD/DDDDPVVVCVPDPVVVVVVDDDDDDVPDDDVPCVVVLVVVLVVLLCVQPVVLVVLPVVVVVVLVVVVQEPPDCVLVVVLVCLQVVLVVVDVVVPCVVSVVNRNVSSVVSNVSSVVSCVSNVVDPDDCVVCVVVDDDDPPPVDDDDDDD/DVLLVVLVVVLVVLQVVLVVVQVVVVVVVVVVVCPPDDDVVSVVSNVVSVVSNVVSVVVVQDFDWAAADPDDDPDIDGPRHSDADDDPVRNCVVCVVRPHDPVCCPVVVPPPDPPVVVVVVVVVVVVD/DDDDVVLQVVLLVVLVVQLLVQLLVLLLVLQQVLPDDPRSVVSCLVVSVVSLVCCCCPVVVVPCVVRHPVCCCRRVHPCPVVSVVSSVVSNVVSNVVD/DKDKAKAFAACVVPVNLPDDFVQKKKWKWKDDDDDDDGTDIDMWTADDSRGMIMDTRHDFDDDAQDWIKMWMATDGQWFDWDQRIKIWIFTHHPPNDTDIWIFGDHPPDDQDDDPVDDDHGHTADDNGYGDGRHTPCPDDDD

Radius of gyration: 49.5 Å; Cα contacts (8 Å, |Δi|>4): 3507; chains: 8; bounding box: 138×122×102 Å